Protein AF-0000000080838916 (afdb_homodimer)

Organism: Fusobacterium vincentii (NCBI:txid155615)

Secondary structure (DSSP, 8-state):
-HHHHHHHHHHHHHHS--SS--SS-EEEEE-TT-TTHHHHTT---TTEEEEEE-EEE-TTS-EEESSHHHHHHIIIII-SSSEEEEEESSPPPPGGG-TTHHHHHTSEEE--SHHHHHHHHTT--TT-HHHHHHHHHTHHHHT-HHHHHHHHHH-S-GGG--HHHHHHHHHHHHHT-SSS-HHHHHHHHHH-THHHHHHHHHT-HHHHHHHHHHHH----SSHHHHHHHHHHHHHHHHHT-PPPGGGGGGS-S-HHHHHHHHHHHHHBTTTHHHHHHHHHHHHHHHTHHHHHHTS-HHHHTT--S-THHHHHHHHHHHHHHTSS---HHHHHHHHHHHHHH-S-HHHHHHHHHHHHHHHHHHHHHHH------SSHHHHHHHIIIIIHHHHHHHHHHHHHHHHHTTSTTGGGGHHHHHHHHHIIIIIIIHHHHHHHHHHGGGGGGS-BGGGHIIIIITT--S-EEEEEETT--HHHHHHHHHHHHTSTTEEEEEEEEEE--SS--HHHHHHHTS--SS-EEEETTTTEEEETTEE--SHHHHHHHHHHH-TTEEEEEHHHHHHS-HHHHHHHHTT-SEEEEEE-SHHHHHTSTTTGGGHHHHHHHHHHHHHHHHHHHHHTT--EEEEEES---EE-SSPPPGGGEE--S----SEE-SS-EEESS----TTEEEEEETTEEEEEESSS-EE--SSS-SSEE-SS-SHHHHEEEEEEEEE-S---SSEE--EEEE---SEE-SSEEEEEEEE-S--BTTTTEE-EEEEEEEEETTEE-B--EEEEE--SSTTEEEEEEEEB-S--SEEEEEEEETTT--EEEEEEEEE---S--TT--/-HHHHHHHHHHHHHHS--SS--SS-EEEEE-TT-TTHHHHTT---TTEEEEEE-EEE-TTS-EEESSHHHHHHIIIII-SSSEEEEEESSPPPPGGG-TTHHHHHTSEEE--SHHHHHHHHTT--TT-THHHHHHHHTHHHHT-HHHHHHHHHH-S-GGG--HHHHHHHHHHHHHT-SSS-HHHHHHHHHH-THHHHHHHHHT-HHHHHHHHHHHH----SSHHHHHHHHHHHHHHHHHT-PPPGGGGGGS-S-HHHHHHHHHHHHHBTTTHHHHHHHHHHHHHHHTHHHHHHTS-HHHHTT--S-THHHHHHHHHHHHHHTSS---HHHHHHHHHHHHHH-S-HHHHHHHHHHHHHHHHHHHHHHH------SSHHHHHHHIIIIIHHHHHHHHHHHHHHHHHTTSTTGGGGHHHHHHHHHIIIIIIIHHHHHHHHHHGGGGGGS-BGGGHIIIIITT--S-EEEEEETT--HHHHHHHHHHHHTSTTEEEEEEEEEE--SS--HHHHHHHTS--SS-EEEETTTTEEEETTEE--SHHHHHHHHHHH-TTEEEEEHHHHHHS-HHHHHHHHTT-SEEEEEE-SHHHHHTSTTTGGGHHHHHHHHHHHHHHHHHHHHHTT--EEEEEES---EE-SSPPPGGGEE--S----SEE-SS-EEESS----TTEEEEEETTEEEEEESSS-EE--SSS-SSEE-SS-SHHHHEEEEEEEEE-S-----EE--EEEE---SEE-SSEEEEEEEE-S--BTTTTEE-EEEEEEEEETTEE-B--EEEEE--SSTTEEEEEEEEB-S--SEEEEEEEETTT--EEEEEEEEE---S--TT--

Radius of gyration: 43.69 Å; Cα contacts (8 Å, |Δi|>4): 2806; chains: 2; bounding box: 118×122×121 Å

Solvent-accessible surface area (backbone atoms only — not comparable to full-atom values): 90484 Å² total; per-residue (Å²): 111,69,62,56,53,48,48,50,53,52,52,50,58,65,62,57,77,62,92,61,92,61,81,48,46,44,32,39,29,53,34,56,79,45,83,50,58,75,53,57,80,69,61,79,59,86,83,43,48,78,46,74,57,42,67,46,68,48,100,88,68,48,77,40,72,72,43,57,67,60,47,52,46,37,50,74,64,75,44,65,53,63,26,35,39,40,34,25,59,46,59,81,61,58,73,94,73,30,90,55,44,79,57,52,74,80,36,44,77,44,56,86,41,79,35,44,56,46,39,57,74,59,50,42,50,79,85,47,64,63,58,41,53,51,41,57,71,25,40,70,46,66,69,38,66,69,54,49,54,54,41,51,72,65,52,83,56,40,71,76,56,49,72,67,57,49,53,44,39,53,52,14,54,66,35,65,29,90,50,85,40,72,69,48,27,51,52,33,30,66,70,36,62,67,34,55,57,51,38,48,71,30,71,40,59,64,64,58,40,50,52,46,22,70,74,35,59,42,88,60,93,45,70,67,55,47,52,50,25,40,51,48,33,33,53,27,60,62,50,70,48,78,69,52,82,92,47,41,90,33,52,67,50,45,52,69,60,42,28,52,54,42,49,50,40,58,39,19,75,82,38,19,64,55,52,39,54,52,46,53,61,50,30,64,77,66,48,46,66,61,59,57,69,70,48,52,68,89,44,46,62,59,54,48,79,49,73,62,42,58,57,53,51,52,52,52,51,49,54,44,69,72,45,89,82,70,64,55,70,62,50,51,50,51,44,50,48,40,71,69,54,44,78,54,44,89,80,44,44,44,58,45,48,23,48,50,26,47,46,54,45,52,54,46,60,77,67,63,71,89,74,90,66,92,44,48,67,58,49,51,48,46,33,78,72,51,54,39,54,56,55,40,32,53,44,48,24,50,43,22,41,69,72,37,38,65,39,93,68,32,70,71,45,51,66,56,50,53,52,51,51,49,42,49,50,58,72,39,46,40,51,52,28,44,57,48,52,75,31,52,89,54,55,82,77,47,58,51,37,63,47,40,28,69,73,58,52,70,76,50,88,58,48,34,36,37,38,36,30,39,41,33,29,35,45,57,43,50,51,39,52,58,56,50,65,70,41,82,41,50,73,46,75,48,78,50,68,28,33,45,64,81,58,13,30,65,61,54,24,57,44,27,54,44,72,68,90,80,42,76,51,73,36,77,64,78,58,44,39,27,44,68,82,39,55,42,69,58,60,69,37,38,24,52,51,40,28,73,76,38,70,43,33,43,49,44,43,43,67,66,53,66,70,35,41,48,68,55,44,49,58,66,51,56,86,44,41,39,37,38,34,43,35,67,45,26,44,69,32,17,65,28,52,92,38,27,87,44,29,52,55,24,47,52,49,42,36,52,50,51,51,50,48,51,51,50,40,36,75,70,68,44,34,36,36,37,40,35,38,28,18,12,40,46,76,51,90,61,81,73,52,74,89,38,48,41,82,73,83,75,85,75,55,69,31,74,44,44,22,32,33,32,31,77,55,92,63,90,48,91,70,41,44,63,44,81,49,88,87,31,21,35,38,24,50,31,46,90,48,32,38,79,46,90,73,67,52,72,38,34,45,53,22,26,74,42,65,48,13,24,36,19,24,38,32,43,42,30,37,41,79,56,71,47,65,82,32,57,41,50,58,39,72,46,87,80,63,85,52,43,56,50,50,65,36,76,43,37,30,26,28,51,44,30,35,28,81,86,73,28,23,36,57,30,51,29,34,36,35,33,21,53,84,92,42,73,33,33,51,76,46,76,44,77,47,56,48,68,45,60,58,37,73,48,75,49,74,39,42,55,56,81,92,56,62,52,36,27,41,35,32,24,31,62,84,79,62,42,76,68,34,74,47,79,29,46,34,54,58,53,73,76,61,79,54,89,107,112,69,61,57,52,49,48,51,53,52,53,51,59,66,62,58,79,64,93,60,93,61,83,48,48,43,31,38,30,54,33,56,80,45,81,50,60,74,52,56,80,69,61,80,58,85,83,41,47,77,46,73,59,42,66,47,68,48,100,86,68,49,78,40,71,71,41,56,66,60,49,50,45,36,50,72,64,74,44,65,52,64,26,35,38,38,35,25,59,46,61,82,62,57,73,94,74,31,91,55,45,78,58,51,74,80,36,44,77,43,53,88,40,81,35,44,54,46,39,57,73,58,49,40,52,80,84,49,64,63,59,41,52,53,41,56,72,25,40,69,46,66,70,39,66,69,55,48,53,53,41,50,71,65,52,83,57,39,71,77,56,50,73,67,58,48,53,45,39,53,51,14,54,66,35,65,30,92,50,84,42,70,69,47,26,50,50,32,31,65,71,37,62,66,34,55,57,49,37,47,71,30,70,40,60,63,63,59,40,51,51,46,23,72,75,36,59,42,88,60,92,44,71,65,54,48,51,49,25,39,52,48,33,32,54,27,61,62,50,70,47,79,68,51,81,94,47,40,88,32,52,66,51,45,52,68,63,41,29,52,53,42,50,51,39,57,38,20,73,82,38,20,66,56,53,38,55,52,47,53,59,51,31,64,77,67,47,47,65,60,60,56,71,69,46,53,68,89,43,46,62,60,54,48,80,48,72,63,41,57,58,52,50,52,52,51,52,47,55,45,70,72,45,88,80,72,65,55,69,62,51,50,50,51,43,51,49,40,71,70,54,44,78,55,43,90,80,42,43,44,58,45,47,23,49,49,25,48,46,55,45,51,54,47,60,76,67,64,74,87,71,91,64,91,45,47,66,56,50,52,49,44,34,78,73,51,54,38,54,57,55,41,30,53,42,47,24,48,42,23,40,67,73,38,38,66,39,93,68,32,71,72,44,50,66,58,51,52,52,50,51,49,40,48,50,59,70,38,47,38,51,51,28,45,56,47,55,75,33,53,88,54,55,82,78,48,58,51,37,63,45,40,30,69,73,59,52,71,75,50,88,57,48,35,37,37,37,36,30,38,42,32,28,36,44,56,43,50,52,37,52,57,57,51,64,71,42,81,40,48,73,47,75,48,77,50,69,28,33,43,64,81,58,14,30,64,59,54,26,55,43,27,53,43,71,69,92,80,42,76,50,74,36,77,64,79,59,45,39,28,44,70,80,39,58,43,70,58,60,70,37,38,25,51,50,40,29,72,76,38,71,42,33,44,51,45,45,42,67,65,52,66,70,35,40,45,68,55,45,50,57,65,51,57,87,44,40,40,37,39,33,42,36,67,46,26,44,70,33,17,63,29,51,92,37,27,89,43,29,51,55,24,47,53,50,42,38,52,51,51,50,51,48,52,51,51,40,38,74,70,68,45,35,38,36,38,38,36,39,28,17,12,40,47,74,51,90,62,80,72,53,73,88,38,49,40,80,73,82,74,84,77,56,69,31,73,46,45,22,30,34,32,31,77,55,92,62,91,48,91,71,41,46,64,43,82,49,90,87,32,20,35,38,23,51,32,46,90,46,32,37,76,46,89,76,67,52,72,37,36,46,50,22,26,74,42,65,49,12,24,35,17,25,38,32,42,42,29,37,40,78,52,75,46,65,80,32,57,41,49,60,41,75,46,86,79,62,86,52,41,54,54,54,68,36,76,46,38,31,26,28,51,45,30,37,26,81,87,72,27,22,36,58,32,52,31,34,36,37,34,20,52,82,95,41,76,32,33,50,78,48,77,45,77,47,57,49,70,44,61,58,37,75,47,74,50,73,39,43,56,56,79,92,58,64,53,37,28,40,35,31,23,31,62,84,77,63,43,74,69,35,73,49,79,29,45,37,53,59,55,76,75,60,81,68,86,114

Structure (mmCIF, N/CA/C/O backbone):
data_AF-0000000080838916-model_v1
#
loop_
_entity.id
_entity.type
_entity.pdbx_description
1 polymer 'BREX-1 system phosphatase PglZ type A'
#
loop_
_atom_site.group_PDB
_atom_site.id
_atom_site.type_symbol
_atom_site.label_atom_id
_atom_site.label_alt_id
_atom_site.label_comp_id
_atom_site.label_asym_id
_atom_site.label_entity_id
_atom_site.label_seq_id
_atom_site.pdbx_PDB_ins_code
_atom_site.Cartn_x
_atom_site.Cartn_y
_atom_site.Cartn_z
_atom_site.occupancy
_atom_site.B_iso_or_equiv
_atom_site.auth_seq_id
_atom_site.auth_comp_id
_atom_site.auth_asym_id
_atom_site.auth_atom_id
_atom_site.pdbx_PDB_model_num
ATOM 1 N N . MET A 1 1 ? -43.062 24 34.812 1 48.44 1 MET A N 1
ATOM 2 C CA . MET A 1 1 ? -41.656 23.812 34.625 1 48.44 1 MET A CA 1
ATOM 3 C C . MET A 1 1 ? -41.031 25 33.875 1 48.44 1 MET A C 1
ATOM 5 O O . MET A 1 1 ? -40 25.516 34.281 1 48.44 1 MET A O 1
ATOM 9 N N . GLU A 1 2 ? -41.781 25.438 32.938 1 58.47 2 GLU A N 1
ATOM 10 C CA . GLU A 1 2 ? -41.281 26.547 32.125 1 58.47 2 GLU A CA 1
ATOM 11 C C . GLU A 1 2 ? -41.344 27.859 32.906 1 58.47 2 GLU A C 1
ATOM 13 O O . GLU A 1 2 ? -40.406 28.656 32.844 1 58.47 2 GLU A O 1
ATOM 18 N N . ILE A 1 3 ? -42.344 27.953 33.688 1 66.38 3 ILE A N 1
ATOM 19 C CA . ILE A 1 3 ? -42.594 29.172 34.438 1 66.38 3 ILE A CA 1
ATOM 20 C C . ILE A 1 3 ? -41.562 29.297 35.562 1 66.38 3 ILE A C 1
ATOM 22 O O . ILE A 1 3 ? -41.094 30.391 35.844 1 66.38 3 ILE A O 1
ATOM 26 N N . ASP A 1 4 ? -41.25 28.219 36.094 1 69.19 4 ASP A N 1
ATOM 27 C CA . ASP A 1 4 ? -40.312 28.234 37.219 1 69.19 4 ASP A CA 1
ATOM 28 C C . ASP A 1 4 ? -38.906 28.625 36.75 1 69.19 4 ASP A C 1
ATOM 30 O O . ASP A 1 4 ? -38.219 29.375 37.438 1 69.19 4 ASP A O 1
ATOM 34 N N . LYS A 1 5 ? -38.594 28.172 35.562 1 69.5 5 LYS A N 1
ATOM 35 C CA . LYS A 1 5 ? -37.281 28.516 35.031 1 69.5 5 LYS A CA 1
ATOM 36 C C . LYS A 1 5 ? -37.219 30 34.656 1 69.5 5 LYS A C 1
ATOM 38 O O . LYS A 1 5 ? -36.188 30.641 34.906 1 69.5 5 LYS A O 1
ATOM 43 N N . ILE A 1 6 ? -38.344 30.453 34.156 1 71.25 6 ILE A N 1
ATOM 44 C CA . ILE A 1 6 ? -38.438 31.875 33.812 1 71.25 6 ILE A CA 1
ATOM 45 C C . ILE A 1 6 ? -38.375 32.719 35.094 1 71.25 6 ILE A C 1
ATOM 47 O O . ILE A 1 6 ? -37.656 33.719 35.125 1 71.25 6 ILE A O 1
ATOM 51 N N . LYS A 1 7 ? -39.031 32.25 36.062 1 76.88 7 LYS A N 1
ATOM 52 C CA . LYS A 1 7 ? -39.031 32.938 37.375 1 76.88 7 LYS A CA 1
ATOM 53 C C . LYS A 1 7 ? -37.625 32.969 37.969 1 76.88 7 LYS A C 1
ATOM 55 O O . LYS A 1 7 ? -37.188 34.031 38.406 1 76.88 7 LYS A O 1
ATOM 60 N N . GLU A 1 8 ? -37 31.938 37.844 1 73.81 8 GLU A N 1
ATOM 61 C CA . GLU A 1 8 ? -35.656 31.875 38.406 1 73.81 8 GLU A CA 1
ATOM 62 C C . GLU A 1 8 ? -34.719 32.812 37.625 1 73.81 8 GLU A C 1
ATOM 64 O O . GLU A 1 8 ? -33.875 33.469 38.219 1 73.81 8 GLU A O 1
ATOM 69 N N . MET A 1 9 ? -34.875 32.875 36.375 1 71 9 MET A N 1
ATOM 70 C CA . MET A 1 9 ? -34.031 33.688 35.5 1 71 9 MET A CA 1
ATOM 71 C C . MET A 1 9 ? -34.25 35.188 35.812 1 71 9 MET A C 1
ATOM 73 O O . MET A 1 9 ? -33.312 35.969 35.875 1 71 9 MET A O 1
ATOM 77 N N . LEU A 1 10 ? -35.5 35.438 35.969 1 76.62 10 LEU A N 1
ATOM 78 C CA . LEU A 1 10 ? -35.875 36.812 36.219 1 76.62 10 LEU A CA 1
ATOM 79 C C . LEU A 1 10 ? -35.406 37.25 37.625 1 76.62 10 LEU A C 1
ATOM 81 O O . LEU A 1 10 ? -34.812 38.312 37.781 1 76.62 10 LEU A O 1
ATOM 85 N N . GLU A 1 11 ? -35.562 36.438 38.594 1 78.06 11 GLU A N 1
ATOM 86 C CA . GLU A 1 11 ? -35.156 36.781 39.969 1 78.06 11 GLU A CA 1
ATOM 87 C C . GLU A 1 11 ? -33.656 36.906 40.062 1 78.06 11 GLU A C 1
ATOM 89 O O . GLU A 1 11 ? -33.156 37.812 40.781 1 78.06 11 GLU A O 1
ATOM 94 N N . TYR A 1 12 ? -32.938 36.094 39.312 1 74.31 12 TYR A N 1
ATOM 95 C CA . TYR A 1 12 ? -31.5 36.219 39.312 1 74.31 12 TYR A CA 1
ATOM 96 C C . TYR A 1 12 ? -31.062 37.562 38.75 1 74.31 12 TYR A C 1
ATOM 98 O O . TYR A 1 12 ? -30.141 38.188 39.281 1 74.31 12 TYR A O 1
ATOM 106 N N . ARG A 1 13 ? -31.75 38.031 37.719 1 71.69 13 ARG A N 1
ATOM 107 C CA . ARG A 1 13 ? -31.406 39.281 37.094 1 71.69 13 ARG A CA 1
ATOM 108 C C . ARG A 1 13 ? -31.672 40.469 38.031 1 71.69 13 ARG A C 1
ATOM 110 O O . ARG A 1 13 ? -30.922 41.438 38.031 1 71.69 13 ARG A O 1
ATOM 117 N N . PHE A 1 14 ? -32.594 40.281 38.781 1 77.12 14 PHE A N 1
ATOM 118 C CA . PHE A 1 14 ? -32.969 41.375 39.656 1 77.12 14 PHE A CA 1
ATOM 119 C C . PHE A 1 14 ? -32.062 41.406 40.906 1 77.12 14 PHE A C 1
ATOM 121 O O . PHE A 1 14 ? -31.922 42.438 41.531 1 77.12 14 PHE A O 1
ATOM 128 N N . ILE A 1 15 ? -31.375 40.312 41.125 1 69.88 15 ILE A N 1
ATOM 129 C CA . ILE A 1 15 ? -30.469 40.25 42.25 1 69.88 15 ILE A CA 1
ATOM 130 C C . ILE A 1 15 ? -29.078 40.75 41.844 1 69.88 15 ILE A C 1
ATOM 132 O O . ILE A 1 15 ? -28.328 41.281 42.656 1 69.88 15 ILE A O 1
ATOM 136 N N . LEU A 1 16 ? -28.672 40.594 40.625 1 59.84 16 LEU A N 1
ATOM 137 C CA . LEU A 1 16 ? -27.344 40.938 40.156 1 59.84 16 LEU A CA 1
ATOM 138 C C . LEU A 1 16 ? -27.094 42.438 40.281 1 59.84 16 LEU A C 1
ATOM 140 O O . LEU A 1 16 ? -27.969 43.25 39.969 1 59.84 16 LEU A O 1
ATOM 144 N N . THR A 1 17 ? -26.234 42.875 41.188 1 51.31 17 THR A N 1
ATOM 145 C CA . THR A 1 17 ? -25.797 44.25 41.5 1 51.31 17 THR A CA 1
ATOM 146 C C . THR A 1 17 ? -25.125 44.906 40.312 1 51.31 17 THR A C 1
ATOM 148 O O . THR A 1 17 ? -24.172 44.375 39.75 1 51.31 17 THR A O 1
ATOM 151 N N . THR A 1 18 ? -25.797 45.781 39.562 1 48.81 18 THR A N 1
ATOM 152 C CA . THR A 1 18 ? -25.188 46.531 38.469 1 48.81 18 THR A CA 1
ATOM 153 C C . THR A 1 18 ? -23.984 47.312 38.969 1 48.81 18 THR A C 1
ATOM 155 O O . THR A 1 18 ? -23.891 47.656 40.156 1 48.81 18 THR A O 1
ATOM 158 N N . GLU A 1 19 ? -22.906 47.438 38.219 1 47.34 19 GLU A N 1
ATOM 159 C CA . GLU A 1 19 ? -21.688 48.188 38.531 1 47.34 19 GLU A CA 1
ATOM 160 C C . GLU A 1 19 ? -22.031 49.594 39.062 1 47.34 19 GLU A C 1
ATOM 162 O O . GLU A 1 19 ? -21.312 50.094 39.938 1 47.34 19 GLU A O 1
ATOM 167 N N . LEU A 1 20 ? -22.938 50.344 38.438 1 50.44 20 LEU A N 1
ATOM 168 C CA . LEU A 1 20 ? -23.297 51.656 38.906 1 50.44 20 LEU A CA 1
ATOM 169 C C . LEU A 1 20 ? -24.406 51.594 39.969 1 50.44 20 LEU A C 1
ATOM 171 O O . LEU A 1 20 ? -25.328 50.781 39.844 1 50.44 20 LEU A O 1
ATOM 175 N N . PRO A 1 21 ? -24.188 52.188 41.094 1 50.59 21 PRO A N 1
ATOM 176 C CA . PRO A 1 21 ? -25.172 52.219 42.188 1 50.59 21 PRO A CA 1
ATOM 177 C C . PRO A 1 21 ? -26.578 52.531 41.688 1 50.59 21 PRO A C 1
ATOM 179 O O . PRO A 1 21 ? -26.812 53.562 41.094 1 50.59 21 PRO A O 1
ATOM 182 N N . GLN A 1 22 ? -27.312 51.562 41.312 1 59.34 22 GLN A N 1
ATOM 183 C CA . GLN A 1 22 ? -28.672 51.844 40.875 1 59.34 22 GLN A CA 1
ATOM 184 C C . GLN A 1 22 ? -29.672 51.562 42 1 59.34 22 GLN A C 1
ATOM 186 O O . GLN A 1 22 ? -29.547 50.562 42.719 1 59.34 22 GLN A O 1
ATOM 191 N N . LYS A 1 23 ? -30.484 52.5 42.531 1 66.38 23 LYS A N 1
ATOM 192 C CA . LYS A 1 23 ? -31.5 52.469 43.562 1 66.38 23 LYS A CA 1
ATOM 193 C C . LYS A 1 23 ? -32.531 51.375 43.281 1 66.38 23 LYS A C 1
ATOM 195 O O . LYS A 1 23 ? -33.094 50.812 44.219 1 66.38 23 LYS A O 1
ATOM 200 N N . ARG A 1 24 ? -32.844 50.969 42.125 1 78.44 24 ARG A N 1
ATOM 201 C CA . ARG A 1 24 ? -33.844 49.969 41.75 1 78.44 24 ARG A CA 1
ATOM 202 C C . ARG A 1 24 ? -33.5 49.344 40.406 1 78.44 24 ARG A C 1
ATOM 204 O O . ARG A 1 24 ? -32.656 49.844 39.656 1 78.44 24 ARG A O 1
ATOM 211 N N . HIS A 1 25 ? -34.094 48.062 40.094 1 81.25 25 HIS A N 1
ATOM 212 C CA . HIS A 1 25 ? -33.938 47.375 38.844 1 81.25 25 HIS A CA 1
ATOM 213 C C . HIS A 1 25 ? -35.219 47.375 38.031 1 81.25 25 HIS A C 1
ATOM 215 O O . HIS A 1 25 ? -36.281 47.062 38.594 1 81.25 25 HIS A O 1
ATOM 221 N N . ILE A 1 26 ? -35.156 47.906 36.812 1 86.06 26 ILE A N 1
ATOM 222 C CA . ILE A 1 26 ? -36.25 47.781 35.906 1 86.06 26 ILE A CA 1
ATOM 223 C C . ILE A 1 26 ? -35.875 46.906 34.719 1 86.06 26 ILE A C 1
ATOM 225 O O . ILE A 1 26 ? -34.844 47.125 34.062 1 86.06 26 ILE A O 1
ATOM 229 N N . ILE A 1 27 ? -36.625 45.844 34.469 1 83.75 27 ILE A N 1
ATOM 230 C CA . ILE A 1 27 ? -36.375 44.906 33.375 1 83.75 27 ILE A CA 1
ATOM 231 C C . ILE A 1 27 ? -37.531 44.938 32.375 1 83.75 27 ILE A C 1
ATOM 233 O O . ILE A 1 27 ? -38.688 44.812 32.781 1 83.75 27 ILE A O 1
ATOM 237 N N . PHE A 1 28 ? -37.25 45.156 31.125 1 84.5 28 PHE A N 1
ATOM 238 C CA . PHE A 1 28 ? -38.25 45.094 30.062 1 84.5 28 PHE A CA 1
ATOM 239 C C . PHE A 1 28 ? -38.25 43.719 29.422 1 84.5 28 PHE A C 1
ATOM 241 O O . PHE A 1 28 ? -37.219 43.156 29.094 1 84.5 28 PHE A O 1
ATOM 248 N N . TRP A 1 29 ? -39.375 43.031 29.25 1 81.56 29 TRP A N 1
ATOM 249 C CA . TRP A 1 29 ? -39.594 41.75 28.609 1 81.56 29 TRP A CA 1
ATOM 250 C C . TRP A 1 29 ? -40.562 41.906 27.453 1 81.56 29 TRP A C 1
ATOM 252 O O . TRP A 1 29 ? -41.781 42 27.656 1 81.56 29 TRP A O 1
ATOM 262 N N . TYR A 1 30 ? -40 42.031 26.203 1 78.12 30 TYR A N 1
ATOM 263 C CA . TYR A 1 30 ? -40.844 42.094 25 1 78.12 30 TYR A CA 1
ATOM 264 C C . TYR A 1 30 ? -41.062 40.688 24.438 1 78.12 30 TYR A C 1
ATOM 266 O O . TYR A 1 30 ? -40.156 40.094 23.844 1 78.12 30 TYR A O 1
ATOM 274 N N . ASP A 1 31 ? -42.156 40.125 24.578 1 72.44 31 ASP A N 1
ATOM 275 C CA . ASP A 1 31 ? -42.562 38.812 24.125 1 72.44 31 ASP A CA 1
ATOM 276 C C . ASP A 1 31 ? -43.219 38.906 22.734 1 72.44 31 ASP A C 1
ATOM 278 O O . ASP A 1 31 ? -44.406 38.656 22.609 1 72.44 31 ASP A O 1
ATOM 282 N N . SER A 1 32 ? -42.344 39.219 21.75 1 69.31 32 SER A N 1
ATOM 283 C CA . SER A 1 32 ? -42.844 39.562 20.406 1 69.31 32 SER A CA 1
ATOM 284 C C . SER A 1 32 ? -43.656 38.406 19.828 1 69.31 32 SER A C 1
ATOM 286 O O . SER A 1 32 ? -44.562 38.625 19.031 1 69.31 32 SER A O 1
ATOM 288 N N . LYS A 1 33 ? -43.438 37.188 20.203 1 67.94 33 LYS A N 1
ATOM 289 C CA . LYS A 1 33 ? -44.125 36 19.672 1 67.94 33 LYS A CA 1
ATOM 290 C C . LYS A 1 33 ? -45.25 35.562 20.609 1 67.94 33 LYS A C 1
ATOM 292 O O . LYS A 1 33 ? -45.875 34.531 20.375 1 67.94 33 LYS A O 1
ATOM 297 N N . LYS A 1 34 ? -45.5 36.219 21.641 1 70.25 34 LYS A N 1
ATOM 298 C CA . LYS A 1 34 ? -46.562 36 22.609 1 70.25 34 LYS A CA 1
ATOM 299 C C . LYS A 1 34 ? -46.5 34.594 23.203 1 70.25 34 LYS A C 1
ATOM 301 O O . LYS A 1 34 ? -47.531 33.969 23.422 1 70.25 34 LYS A O 1
ATOM 306 N N . GLU A 1 35 ? -45.281 34.156 23.312 1 68.56 35 GLU A N 1
ATOM 307 C CA . GLU A 1 35 ? -45.094 32.781 23.766 1 68.56 35 GLU A CA 1
ATOM 308 C C . GLU A 1 35 ? -45.375 32.656 25.266 1 68.56 35 GLU A C 1
ATOM 310 O O . GLU A 1 35 ? -45.75 31.578 25.734 1 68.56 35 GLU A O 1
ATOM 315 N N . PHE A 1 36 ? -45.375 33.812 25.953 1 71.25 36 PHE A N 1
ATOM 316 C CA . PHE A 1 36 ? -45.5 33.719 27.391 1 71.25 36 PHE A CA 1
ATOM 317 C C . PHE A 1 36 ? -46.625 34.594 27.906 1 71.25 36 PHE A C 1
ATOM 319 O O . PHE A 1 36 ? -46.656 34.969 29.094 1 71.25 36 PHE A O 1
ATOM 326 N N . LYS A 1 37 ? -47.531 34.875 27.078 1 74.75 37 LYS A N 1
ATOM 327 C CA . LYS A 1 37 ? -48.625 35.75 27.391 1 74.75 37 LYS A CA 1
ATOM 328 C C . LYS A 1 37 ? -49.438 35.25 28.578 1 74.75 37 LYS A C 1
ATOM 330 O O . LYS A 1 37 ? -49.781 36 29.484 1 74.75 37 LYS A O 1
ATOM 335 N N . ASP A 1 38 ? -49.625 34 28.562 1 73.88 38 ASP A N 1
ATOM 336 C CA . ASP A 1 38 ? -50.469 33.375 29.609 1 73.88 38 ASP A CA 1
ATOM 337 C C . ASP A 1 38 ? -49.656 33.188 30.891 1 73.88 38 ASP A C 1
ATOM 339 O O . ASP A 1 38 ? -50.219 33.219 32 1 73.88 38 ASP A O 1
ATOM 343 N N . LEU A 1 39 ? -48.406 33.125 30.766 1 74.19 39 LEU A N 1
ATOM 344 C CA . LEU A 1 39 ? -47.531 32.812 31.891 1 74.19 39 LEU A CA 1
ATOM 345 C C . LEU A 1 39 ? -47.281 34.062 32.719 1 74.19 39 LEU A C 1
ATOM 347 O O . LEU A 1 39 ? -47.094 33.969 33.938 1 74.19 39 LEU A O 1
ATOM 351 N N . ILE A 1 40 ? -47.469 35.188 32.125 1 78.25 40 ILE A N 1
ATOM 352 C CA . ILE A 1 40 ? -47.125 36.438 32.781 1 78.25 40 ILE A CA 1
ATOM 353 C C . ILE A 1 40 ? -48.125 36.719 33.906 1 78.25 40 ILE A C 1
ATOM 355 O O . ILE A 1 40 ? -47.781 37.281 34.938 1 78.25 40 ILE A O 1
ATOM 359 N N . ASP A 1 41 ? -49.344 36.281 33.688 1 78.25 41 ASP A N 1
ATOM 360 C CA . ASP A 1 41 ? -50.406 36.531 34.656 1 78.25 41 ASP A CA 1
ATOM 361 C C . ASP A 1 41 ? -50.188 35.656 35.906 1 78.25 41 ASP A C 1
ATOM 363 O O . ASP A 1 41 ? -50.656 36 37 1 78.25 41 ASP A O 1
ATOM 367 N N . GLU A 1 42 ? -49.438 34.656 35.75 1 77.94 42 GLU A N 1
ATOM 368 C CA . GLU A 1 42 ? -49.188 33.75 36.844 1 77.94 42 GLU A CA 1
ATOM 369 C C . GLU A 1 42 ? -47.812 33.969 37.438 1 77.94 42 GLU A C 1
ATOM 371 O O . GLU A 1 42 ? -47.469 33.344 38.469 1 77.94 42 GLU A O 1
ATOM 376 N N . LEU A 1 43 ? -47.062 34.781 36.875 1 79.38 43 LEU A N 1
ATOM 377 C CA . LEU A 1 43 ? -45.688 35 37.281 1 79.38 43 LEU A CA 1
ATOM 378 C C . LEU A 1 43 ? -45.625 35.844 38.531 1 79.38 43 LEU A C 1
ATOM 380 O O . LEU A 1 43 ? -46.156 36.969 38.562 1 79.38 43 LEU A O 1
ATOM 384 N N . ASN A 1 44 ? -45.156 35.312 39.656 1 82 44 ASN A N 1
ATOM 385 C CA . ASN A 1 44 ? -44.938 36.031 40.906 1 82 44 ASN A CA 1
ATOM 386 C C . ASN A 1 44 ? -43.469 36.125 41.281 1 82 44 ASN A C 1
ATOM 388 O O . ASN A 1 44 ? -42.812 35.094 41.469 1 82 44 ASN A O 1
ATOM 392 N N . LEU A 1 45 ? -42.875 37.312 41.25 1 83.69 45 LEU A N 1
ATOM 393 C CA . LEU A 1 45 ? -41.438 37.531 41.531 1 83.69 45 LEU A CA 1
ATOM 394 C C . LEU A 1 45 ? -41.25 38.125 42.938 1 83.69 45 LEU A C 1
ATOM 396 O O . LEU A 1 45 ? -42.094 38.906 43.375 1 83.69 45 LEU A O 1
ATOM 400 N N . ASN A 1 46 ? -40.25 37.75 43.562 1 81.94 46 ASN A N 1
ATOM 401 C CA . ASN A 1 46 ? -39.938 38.281 44.906 1 81.94 46 ASN A CA 1
ATOM 402 C C . ASN A 1 46 ? -39.469 39.719 44.812 1 81.94 46 ASN A C 1
ATOM 404 O O . ASN A 1 46 ? -38.469 40.031 44.156 1 81.94 46 ASN A O 1
ATOM 408 N N . ASP A 1 47 ? -40.062 40.625 45.5 1 82.25 47 ASP A N 1
ATOM 409 C CA . ASP A 1 47 ? -39.719 42.031 45.656 1 82.25 47 ASP A CA 1
ATOM 410 C C . ASP A 1 47 ? -39.656 42.75 44.281 1 82.25 47 ASP A C 1
ATOM 412 O O . ASP A 1 47 ? -38.812 43.625 44.062 1 82.25 47 ASP A O 1
ATOM 416 N N . VAL A 1 48 ? -40.469 42.281 43.281 1 89 48 VAL A N 1
ATOM 417 C CA . VAL A 1 48 ? -40.562 42.875 41.969 1 89 48 VAL A CA 1
ATOM 418 C C . VAL A 1 48 ? -42 43.094 41.562 1 89 48 VAL A C 1
ATOM 420 O O . VAL A 1 48 ? -42.844 42.188 41.75 1 89 48 VAL A O 1
ATOM 423 N N . LYS A 1 49 ? -42.375 44.188 41.219 1 89.81 49 LYS A N 1
ATOM 424 C CA . LYS A 1 49 ? -43.719 44.5 40.719 1 89.81 49 LYS A CA 1
ATOM 425 C C . LYS A 1 49 ? -43.781 44.312 39.188 1 89.81 49 LYS A C 1
ATOM 427 O O . LYS A 1 49 ? -42.812 44.625 38.5 1 89.81 49 LYS A O 1
ATOM 432 N N . ILE A 1 50 ? -44.875 43.812 38.656 1 89.81 50 ILE A N 1
ATOM 433 C CA . ILE A 1 50 ? -45 43.562 37.219 1 89.81 50 ILE A CA 1
ATOM 434 C C . ILE A 1 50 ? -46 44.5 36.594 1 89.81 50 ILE A C 1
ATOM 436 O O . ILE A 1 50 ? -47.125 44.688 37.094 1 89.81 50 ILE A O 1
ATOM 440 N N . ILE A 1 51 ? -45.594 45.156 35.562 1 90.12 51 ILE A N 1
ATOM 441 C CA . ILE A 1 51 ? -46.5 46 34.781 1 90.12 51 ILE A CA 1
ATOM 442 C C . ILE A 1 51 ? -46.656 45.375 33.375 1 90.12 51 ILE A C 1
ATOM 444 O O . ILE A 1 51 ? -45.656 45.094 32.719 1 90.12 51 ILE A O 1
ATOM 448 N N . LYS A 1 52 ? -47.781 45.125 32.969 1 88.06 52 LYS A N 1
ATOM 449 C CA . LYS A 1 52 ? -48.094 44.656 31.609 1 88.06 52 LYS A CA 1
ATOM 450 C C . LYS A 1 52 ? -48.531 45.812 30.719 1 88.06 52 LYS A C 1
ATOM 452 O O . LYS A 1 52 ? -49.469 46.531 31.031 1 88.06 52 LYS A O 1
ATOM 457 N N . LEU A 1 53 ? -47.781 45.906 29.625 1 86.88 53 LEU A N 1
ATOM 458 C CA . LEU A 1 53 ? -48.188 46.938 28.672 1 86.88 53 LEU A CA 1
ATOM 459 C C . LEU A 1 53 ? -49.344 46.469 27.812 1 86.88 53 LEU A C 1
ATOM 461 O O . LEU A 1 53 ? -49.344 45.344 27.344 1 86.88 53 LEU A O 1
ATOM 465 N N . THR A 1 54 ? -50.344 47.219 27.781 1 81 54 THR A N 1
ATOM 466 C CA . THR A 1 54 ? -51.562 46.844 27.047 1 81 54 THR A CA 1
ATOM 467 C C . THR A 1 54 ? -51.781 47.781 25.875 1 81 54 THR A C 1
ATOM 469 O O . THR A 1 54 ? -51.406 48.938 25.922 1 81 54 THR A O 1
ATOM 472 N N . LYS A 1 55 ? -52.188 47.219 24.75 1 78.06 55 LYS A N 1
ATOM 473 C CA . LYS A 1 55 ? -52.562 48 23.578 1 78.06 55 LYS A CA 1
ATOM 474 C C . LYS A 1 55 ? -54.062 47.875 23.328 1 78.06 55 LYS A C 1
ATOM 476 O O . LYS A 1 55 ? -54.688 46.875 23.641 1 78.06 55 LYS A O 1
ATOM 481 N N . SER A 1 56 ? -54.75 48.938 23.047 1 76 56 SER A N 1
ATOM 482 C CA . SER A 1 56 ? -56.125 48.938 22.531 1 76 56 SER A CA 1
ATOM 483 C C . SER A 1 56 ? -56.219 49.656 21.188 1 76 56 SER A C 1
ATOM 485 O O . SER A 1 56 ? -55.312 50.406 20.828 1 76 56 SER A O 1
ATOM 487 N N . VAL A 1 57 ? -57.219 49.312 20.234 1 72.25 57 VAL A N 1
ATOM 488 C CA . VAL A 1 57 ? -57.406 49.875 18.922 1 72.25 57 VAL A CA 1
ATOM 489 C C . VAL A 1 57 ? -58.062 51.25 19.047 1 72.25 57 VAL A C 1
ATOM 491 O O . VAL A 1 57 ? -59.062 51.438 19.766 1 72.25 57 VAL A O 1
ATOM 494 N N . ASP A 1 58 ? -57.406 52.281 18.562 1 62.69 58 ASP A N 1
ATOM 495 C CA . ASP A 1 58 ? -57.969 53.625 18.578 1 62.69 58 ASP A CA 1
ATOM 496 C C . ASP A 1 58 ? -59.094 53.719 17.547 1 62.69 58 ASP A C 1
ATOM 498 O O . ASP A 1 58 ? -59.406 52.75 16.844 1 62.69 58 ASP A O 1
ATOM 502 N N . LYS A 1 59 ? -59.969 54.969 17.391 1 70.38 59 LYS A N 1
ATOM 503 C CA . LYS A 1 59 ? -61.094 55.188 16.484 1 70.38 59 LYS A CA 1
ATOM 504 C C . LYS A 1 59 ? -60.625 55.062 15.023 1 70.38 59 LYS A C 1
ATOM 506 O O . LYS A 1 59 ? -61.469 54.812 14.141 1 70.38 59 LYS A O 1
ATOM 511 N N . LYS A 1 60 ? -59.5 55.156 14.633 1 72.69 60 LYS A N 1
ATOM 512 C CA . LYS A 1 60 ? -58.938 55.062 13.289 1 72.69 60 LYS A CA 1
ATOM 513 C C . LYS A 1 60 ? -58.438 53.656 12.992 1 72.69 60 LYS A C 1
ATOM 515 O O . LYS A 1 60 ? -57.875 53.406 11.938 1 72.69 60 LYS A O 1
ATOM 520 N N . GLY A 1 61 ? -58.344 52.625 13.961 1 68.88 61 GLY A N 1
ATOM 521 C CA . GLY A 1 61 ? -58.031 51.25 13.766 1 68.88 61 GLY A CA 1
ATOM 522 C C . GLY A 1 61 ? -56.594 50.906 14.117 1 68.88 61 GLY A C 1
ATOM 523 O O . GLY A 1 61 ? -56.125 49.781 13.836 1 68.88 61 GLY A O 1
ATOM 524 N N . GLU A 1 62 ? -55.875 51.75 14.633 1 67.19 62 GLU A N 1
ATOM 525 C CA . GLU A 1 62 ? -54.469 51.5 14.906 1 67.19 62 GLU A CA 1
ATOM 526 C C . GLU A 1 62 ? -54.25 51.031 16.344 1 67.19 62 GLU A C 1
ATOM 528 O O . GLU A 1 62 ? -54.906 51.531 17.266 1 67.19 62 GLU A O 1
ATOM 533 N N . ALA A 1 63 ? -53.469 50.062 16.609 1 68.81 63 ALA A N 1
ATOM 534 C CA . ALA A 1 63 ? -53.156 49.562 17.938 1 68.81 63 ALA A CA 1
ATOM 535 C C . ALA A 1 63 ? -52.219 50.5 18.672 1 68.81 63 ALA A C 1
ATOM 537 O O . ALA A 1 63 ? -51.062 50.719 18.25 1 68.81 63 ALA A O 1
ATOM 538 N N . ILE A 1 64 ? -52.625 51.188 19.766 1 70.88 64 ILE A N 1
ATOM 539 C CA . ILE A 1 64 ? -51.812 52.094 20.547 1 70.88 64 ILE A CA 1
ATOM 540 C C . ILE A 1 64 ? -51.719 51.625 21.984 1 70.88 64 ILE A C 1
ATOM 542 O O . ILE A 1 64 ? -52.688 51.094 22.531 1 70.88 64 ILE A O 1
ATOM 546 N N . TYR A 1 65 ? -50.5 51.75 22.656 1 74.69 65 TYR A N 1
ATOM 547 C CA . TYR A 1 65 ? -50.375 51.406 24.062 1 74.69 65 TYR A CA 1
ATOM 548 C C . TYR A 1 65 ? -51.312 52.25 24.922 1 74.69 65 TYR A C 1
ATOM 550 O O . TYR A 1 65 ? -51.406 53.469 24.719 1 74.69 65 TYR A O 1
ATOM 558 N N . THR A 1 66 ? -52.031 51.562 25.844 1 76.19 66 THR A N 1
ATOM 559 C CA . THR A 1 66 ? -53.094 52.25 26.594 1 76.19 66 THR A CA 1
ATOM 560 C C . THR A 1 66 ? -52.594 52.594 28 1 76.19 66 THR A C 1
ATOM 562 O O . THR A 1 66 ? -53.219 53.375 28.719 1 76.19 66 THR A O 1
ATOM 565 N N . ASN A 1 67 ? -51.531 52.125 28.344 1 85.06 67 ASN A N 1
ATOM 566 C CA . ASN A 1 67 ? -51.125 52.375 29.719 1 85.06 67 ASN A CA 1
ATOM 567 C C . ASN A 1 67 ? -49.656 52.844 29.797 1 85.06 67 ASN A C 1
ATOM 569 O O . ASN A 1 67 ? -49 52.625 30.812 1 85.06 67 ASN A O 1
ATOM 573 N N . ILE A 1 68 ? -49.094 53.406 28.781 1 86.12 68 ILE A N 1
ATOM 574 C CA . ILE A 1 68 ? -47.688 53.844 28.719 1 86.12 68 ILE A CA 1
ATOM 575 C C . ILE A 1 68 ? -47.469 55 29.672 1 86.12 68 ILE A C 1
ATOM 577 O O . ILE A 1 68 ? -46.5 55.062 30.406 1 86.12 68 ILE A O 1
ATOM 581 N N . PHE A 1 69 ? -48.469 55.938 29.609 1 84.94 69 PHE A N 1
ATOM 582 C CA . PHE A 1 69 ? -48.344 57.125 30.469 1 84.94 69 PHE A CA 1
ATOM 583 C C . PHE A 1 69 ? -48.438 56.719 31.938 1 84.94 69 PHE A C 1
ATOM 585 O O . PHE A 1 69 ? -47.656 57.219 32.75 1 84.94 69 PHE A O 1
ATOM 592 N N . LYS A 1 70 ? -49.344 55.969 32.25 1 88.12 70 LYS A N 1
ATOM 593 C CA . LYS A 1 70 ? -49.469 55.5 33.625 1 88.12 70 LYS A CA 1
ATOM 594 C C . LYS A 1 70 ? -48.219 54.75 34.062 1 88.12 70 LYS A C 1
ATOM 596 O O . LYS A 1 70 ? -47.75 54.938 35.188 1 88.12 70 LYS A O 1
ATOM 601 N N . THR A 1 71 ? -47.656 53.969 33.219 1 89.81 71 THR A N 1
ATOM 602 C CA . THR A 1 71 ? -46.469 53.219 33.531 1 89.81 71 THR A CA 1
ATOM 603 C C . THR A 1 71 ? -45.281 54.156 33.781 1 89.81 71 THR A C 1
ATOM 605 O O . THR A 1 71 ? -44.562 54 34.75 1 89.81 71 THR A O 1
ATOM 608 N N . LYS A 1 72 ? -45.094 55.094 32.938 1 88.81 72 LYS A N 1
ATOM 609 C CA . LYS A 1 72 ? -44.031 56.062 33.094 1 88.81 72 LYS A CA 1
ATOM 610 C C . LYS A 1 72 ? -44.188 56.875 34.375 1 88.81 72 LYS A C 1
ATOM 612 O O . LYS A 1 72 ? -43.219 57.094 35.125 1 88.81 72 LYS A O 1
ATOM 617 N N . TYR A 1 73 ? -45.406 57.25 34.625 1 87.81 73 TYR A N 1
ATOM 618 C CA . TYR A 1 73 ? -45.688 58.031 35.844 1 87.81 73 TYR A CA 1
ATOM 619 C C . TYR A 1 73 ? -45.438 57.188 37.094 1 87.81 73 TYR A C 1
ATOM 621 O O . TYR A 1 73 ? -44.906 57.656 38.062 1 87.81 73 TYR A O 1
ATOM 629 N N . THR A 1 74 ? -45.781 56.031 37 1 91.94 74 THR A N 1
ATOM 630 C CA . THR A 1 74 ? -45.594 55.125 38.125 1 91.94 74 THR A CA 1
ATOM 631 C C . THR A 1 74 ? -44.094 54.938 38.406 1 91.94 74 THR A C 1
ATOM 633 O O . THR A 1 74 ? -43.656 55 39.562 1 91.94 74 THR A O 1
ATOM 636 N N . LEU A 1 75 ? -43.25 54.781 37.406 1 88.69 75 LEU A N 1
ATOM 637 C CA . LEU A 1 75 ? -41.844 54.406 37.562 1 88.69 75 LEU A CA 1
ATOM 638 C C . LEU A 1 75 ? -41 55.625 37.938 1 88.69 75 LEU A C 1
ATOM 640 O O . LEU A 1 75 ? -40.062 55.5 38.688 1 88.69 75 LEU A O 1
ATOM 644 N N . GLU A 1 76 ? -41.406 56.844 37.5 1 88.44 76 GLU A N 1
ATOM 645 C CA . GLU A 1 76 ? -40.562 58 37.656 1 88.44 76 GLU A CA 1
ATOM 646 C C . GLU A 1 76 ? -41.031 58.875 38.812 1 88.44 76 GLU A C 1
ATOM 648 O O . GLU A 1 76 ? -40.25 59.656 39.375 1 88.44 76 GLU A O 1
ATOM 653 N N . VAL A 1 77 ? -42.312 58.656 39.25 1 88.56 77 VAL A N 1
ATOM 654 C CA . VAL A 1 77 ? -42.812 59.594 40.219 1 88.56 77 VAL A CA 1
ATOM 655 C C . VAL A 1 77 ? -43.406 58.844 41.438 1 88.56 77 VAL A C 1
ATOM 657 O O . VAL A 1 77 ? -43.031 59.094 42.562 1 88.56 77 VAL A O 1
ATOM 660 N N . ILE A 1 78 ? -44.344 57.906 41.156 1 88.06 78 ILE A N 1
ATOM 661 C CA . ILE A 1 78 ? -45.094 57.25 42.219 1 88.06 78 ILE A CA 1
ATOM 662 C C . ILE A 1 78 ? -44.188 56.312 43 1 88.06 78 ILE A C 1
ATOM 664 O O . ILE A 1 78 ? -44.125 56.344 44.25 1 88.06 78 ILE A O 1
ATOM 668 N N . ASP A 1 79 ? -43.5 55.469 42.281 1 87.19 79 ASP A N 1
ATOM 669 C CA . ASP A 1 79 ? -42.656 54.438 42.906 1 87.19 79 ASP A CA 1
ATOM 670 C C . ASP A 1 79 ? -41.281 54.375 42.281 1 87.19 79 ASP A C 1
ATOM 672 O O . ASP A 1 79 ? -41.062 53.656 41.281 1 87.19 79 ASP A O 1
ATOM 676 N N . THR A 1 80 ? -40.406 55.094 42.906 1 86.38 80 THR A N 1
ATOM 677 C CA . THR A 1 80 ? -39.062 55.219 42.344 1 86.38 80 THR A CA 1
ATOM 678 C C . THR A 1 80 ? -38.094 54.312 43.031 1 86.38 80 THR A C 1
ATOM 680 O O . THR A 1 80 ? -36.875 54.344 42.781 1 86.38 80 THR A O 1
ATOM 683 N N . GLU A 1 81 ? -38.562 53.5 43.812 1 85.06 81 GLU A N 1
ATOM 684 C CA . GLU A 1 81 ? -37.625 52.719 44.625 1 85.06 81 GLU A CA 1
ATOM 685 C C . GLU A 1 81 ? -37.781 51.219 44.344 1 85.06 81 GLU A C 1
ATOM 687 O O . GLU A 1 81 ? -36.844 50.438 44.469 1 85.06 81 GLU A O 1
ATOM 692 N N . SER A 1 82 ? -38.938 50.781 44 1 87.25 82 SER A N 1
ATOM 693 C CA . SER A 1 82 ? -39.188 49.344 43.812 1 87.25 82 SER A CA 1
ATOM 694 C C . SER A 1 82 ? -38.594 48.844 42.531 1 87.25 82 SER A C 1
ATOM 696 O O . SER A 1 82 ? -38.438 49.594 41.562 1 87.25 82 SER A O 1
ATOM 698 N N . ASN A 1 83 ? -38.375 47.469 42.438 1 87.81 83 ASN A N 1
ATOM 699 C CA . ASN A 1 83 ? -37.969 46.75 41.219 1 87.81 83 ASN A CA 1
ATOM 700 C C . ASN A 1 83 ? -39.188 46.438 40.344 1 87.81 83 ASN A C 1
ATOM 702 O O . ASN A 1 83 ? -40.281 46.125 40.844 1 87.81 83 ASN A O 1
ATOM 706 N N . TYR A 1 84 ? -39.062 46.625 39 1 90.38 84 TYR A N 1
ATOM 707 C CA . TYR A 1 84 ? -40.188 46.406 38.094 1 90.38 84 TYR A CA 1
ATOM 708 C C . TYR A 1 84 ? -39.781 45.469 36.938 1 90.38 84 TYR A C 1
ATOM 710 O O . TYR A 1 84 ? -38.688 45.594 36.406 1 90.38 84 TYR A O 1
ATOM 718 N N . LEU A 1 85 ? -40.688 44.594 36.625 1 89.19 85 LEU A N 1
ATOM 719 C CA . LEU A 1 85 ? -40.688 43.906 35.344 1 89.19 85 LEU A CA 1
ATOM 720 C C . LEU A 1 85 ? -41.75 44.5 34.438 1 89.19 85 LEU A C 1
ATOM 722 O O . LEU A 1 85 ? -42.938 44.469 34.75 1 89.19 85 LEU A O 1
ATOM 726 N N . ILE A 1 86 ? -41.312 45.031 33.312 1 89.62 86 ILE A N 1
ATOM 727 C CA . ILE A 1 86 ? -42.25 45.562 32.312 1 89.62 86 ILE A CA 1
ATOM 728 C C . ILE A 1 86 ? -42.406 44.594 31.172 1 89.62 86 ILE A C 1
ATOM 730 O O . ILE A 1 86 ? -41.469 44.312 30.422 1 89.62 86 ILE A O 1
ATOM 734 N N . TYR A 1 87 ? -43.531 44 31.031 1 88 87 TYR A N 1
ATOM 735 C CA . TYR A 1 87 ? -43.812 42.969 30.031 1 88 87 TYR A CA 1
ATOM 736 C C . TYR A 1 87 ? -44.719 43.531 28.922 1 88 87 TYR A C 1
ATOM 738 O O . TYR A 1 87 ? -45.688 44.219 29.188 1 88 87 TYR A O 1
ATOM 746 N N . SER A 1 88 ? -44.344 43.281 27.688 1 83.19 88 SER A N 1
ATOM 747 C CA . SER A 1 88 ? -45.156 43.594 26.531 1 83.19 88 SER A CA 1
ATOM 748 C C . SER A 1 88 ? -45.344 42.375 25.641 1 83.19 88 SER A C 1
ATOM 750 O O . SER A 1 88 ? -44.406 41.656 25.328 1 83.19 88 SER A O 1
ATOM 752 N N . GLU A 1 89 ? -46.594 42.062 25.359 1 79.94 89 GLU A N 1
ATOM 753 C CA . GLU A 1 89 ? -46.875 40.969 24.422 1 79.94 89 GLU A CA 1
ATOM 754 C C . GLU A 1 89 ? -46.562 41.406 22.984 1 79.94 89 GLU A C 1
ATOM 756 O O . GLU A 1 89 ? -46.719 40.594 22.062 1 79.94 89 GLU A O 1
ATOM 761 N N . TYR A 1 90 ? -46.188 42.562 22.766 1 78 90 TYR A N 1
ATOM 762 C CA . TYR A 1 90 ? -45.875 43.094 21.453 1 78 90 TYR A CA 1
ATOM 763 C C . TYR A 1 90 ? -44.406 43.406 21.312 1 78 90 TYR A C 1
ATOM 765 O O . TYR A 1 90 ? -43.719 43.594 22.328 1 78 90 TYR A O 1
ATOM 773 N N . PRO A 1 91 ? -43.875 43.375 20.078 1 76.88 91 PRO A N 1
ATOM 774 C CA . PRO A 1 91 ? -42.469 43.688 19.859 1 76.88 91 PRO A CA 1
ATOM 775 C C . PRO A 1 91 ? -42.125 45.125 20.281 1 76.88 91 PRO A C 1
ATOM 777 O O . PRO A 1 91 ? -43 46 20.344 1 76.88 91 PRO A O 1
ATOM 780 N N . ARG A 1 92 ? -40.844 45.344 20.641 1 76.88 92 ARG A N 1
ATOM 781 C CA . ARG A 1 92 ? -40.344 46.688 21 1 76.88 92 ARG A CA 1
ATOM 782 C C . ARG A 1 92 ? -40.562 47.688 19.859 1 76.88 92 ARG A C 1
ATOM 784 O O . ARG A 1 92 ? -40.281 47.375 18.703 1 76.88 92 ARG A O 1
ATOM 791 N N . THR A 1 93 ? -41.156 48.781 20.125 1 75.44 93 THR A N 1
ATOM 792 C CA . THR A 1 93 ? -41.406 49.844 19.141 1 75.44 93 THR A CA 1
ATOM 793 C C . THR A 1 93 ? -40.125 50.562 18.797 1 75.44 93 THR A C 1
ATOM 795 O O . THR A 1 93 ? -39.156 50.594 19.594 1 75.44 93 THR A O 1
ATOM 798 N N . ILE A 1 94 ? -40 51.062 17.641 1 77.06 94 ILE A N 1
ATOM 799 C CA . ILE A 1 94 ? -38.844 51.844 17.219 1 77.06 94 ILE A CA 1
ATOM 800 C C . ILE A 1 94 ? -38.625 53 18.188 1 77.06 94 ILE A C 1
ATOM 802 O O . ILE A 1 94 ? -39.562 53.5 18.781 1 77.06 94 ILE A O 1
ATOM 806 N N . ASP A 1 95 ? -37.375 53.406 18.422 1 77.5 95 ASP A N 1
ATOM 807 C CA . ASP A 1 95 ? -37 54.406 19.406 1 77.5 95 ASP A CA 1
ATOM 808 C C . ASP A 1 95 ? -37.812 55.688 19.281 1 77.5 95 ASP A C 1
ATOM 810 O O . ASP A 1 95 ? -38.25 56.25 20.281 1 77.5 95 ASP A O 1
ATOM 814 N N . SER A 1 96 ? -38.125 56.125 18.062 1 78.69 96 SER A N 1
ATOM 815 C CA . SER A 1 96 ? -38.875 57.344 17.828 1 78.69 96 SER A CA 1
ATOM 816 C C . SER A 1 96 ? -40.312 57.219 18.328 1 78.69 96 SER A C 1
ATOM 818 O O . SER A 1 96 ? -40.938 58.25 18.625 1 78.69 96 SER A O 1
ATOM 820 N N . GLU A 1 97 ? -40.781 56 18.391 1 78.06 97 GLU A N 1
ATOM 821 C CA . GLU A 1 97 ? -42.188 55.781 18.781 1 78.06 97 GLU A CA 1
ATOM 822 C C . GLU A 1 97 ? -42.25 55.188 20.188 1 78.06 97 GLU A C 1
ATOM 824 O O . GLU A 1 97 ? -43.344 54.812 20.641 1 78.06 97 GLU A O 1
ATOM 829 N N . ASN A 1 98 ? -41.156 55.062 20.797 1 80.62 98 ASN A N 1
ATOM 830 C CA . ASN A 1 98 ? -41.094 54.438 22.125 1 80.62 98 ASN A CA 1
ATOM 831 C C . ASN A 1 98 ? -41.125 55.5 23.234 1 80.62 98 ASN A C 1
ATOM 833 O O . ASN A 1 98 ? -40.094 56.094 23.531 1 80.62 98 ASN A O 1
ATOM 837 N N . TYR A 1 99 ? -42.25 55.562 23.906 1 83 99 TYR A N 1
ATOM 838 C CA . TYR A 1 99 ? -42.438 56.594 24.922 1 83 99 TYR A CA 1
ATOM 839 C C . TYR A 1 99 ? -41.781 56.188 26.234 1 83 99 TYR A C 1
ATOM 841 O O . TYR A 1 99 ? -41.719 56.969 27.172 1 83 99 TYR A O 1
ATOM 849 N N . LEU A 1 100 ? -41.312 55 26.266 1 86.12 100 LEU A N 1
ATOM 850 C CA . LEU A 1 100 ? -40.594 54.562 27.453 1 86.12 100 LEU A CA 1
ATOM 851 C C . LEU A 1 100 ? -39.094 54.469 27.188 1 86.12 100 LEU A C 1
ATOM 853 O O . LEU A 1 100 ? -38.344 53.875 27.969 1 86.12 100 LEU A O 1
ATOM 857 N N . LEU A 1 101 ? -38.625 55 26.156 1 85.81 101 LEU A N 1
ATOM 858 C CA . LEU A 1 101 ? -37.25 54.906 25.688 1 85.81 101 LEU A CA 1
ATOM 859 C C . LEU A 1 101 ? -36.281 55.406 26.75 1 85.81 101 LEU A C 1
ATOM 861 O O . LEU A 1 101 ? -35.219 54.844 26.938 1 85.81 101 LEU A O 1
ATOM 865 N N . ASP A 1 102 ? -36.594 56.562 27.406 1 84.69 102 ASP A N 1
ATOM 866 C CA . ASP A 1 102 ? -35.719 57.125 28.438 1 84.69 102 ASP A CA 1
ATOM 867 C C . ASP A 1 102 ? -35.531 56.156 29.578 1 84.69 102 ASP A C 1
ATOM 869 O O . ASP A 1 102 ? -34.406 56.031 30.125 1 84.69 102 ASP A O 1
ATOM 873 N N . ILE A 1 103 ? -36.5 55.406 29.922 1 86.94 103 ILE A N 1
ATOM 874 C CA . ILE A 1 103 ? -36.438 54.438 31 1 86.94 103 ILE A CA 1
ATOM 875 C C . ILE A 1 103 ? -35.688 53.188 30.516 1 86.94 103 ILE A C 1
ATOM 877 O O . ILE A 1 103 ? -34.875 52.625 31.25 1 86.94 103 ILE A O 1
ATOM 881 N N . GLU A 1 104 ? -35.969 52.781 29.281 1 83.62 104 GLU A N 1
ATOM 882 C CA . GLU A 1 104 ? -35.281 51.656 28.703 1 83.62 104 GLU A CA 1
ATOM 883 C C . GLU A 1 104 ? -33.781 51.844 28.703 1 83.62 104 GLU A C 1
ATOM 885 O O . GLU A 1 104 ? -33.031 50.875 28.859 1 83.62 104 GLU A O 1
ATOM 890 N N . LYS A 1 105 ? -33.281 53 28.578 1 81.38 105 LYS A N 1
ATOM 891 C CA . LYS A 1 105 ? -31.875 53.312 28.422 1 81.38 105 LYS A CA 1
ATOM 892 C C . LYS A 1 105 ? -31.109 53 29.703 1 81.38 105 LYS A C 1
ATOM 894 O O . LYS A 1 105 ? -29.906 52.688 29.656 1 81.38 105 LYS A O 1
ATOM 899 N N . TYR A 1 106 ? -31.75 53.094 30.859 1 79.56 106 TYR A N 1
ATOM 900 C CA . TYR A 1 106 ? -31.047 52.75 32.094 1 79.56 106 TYR A CA 1
ATOM 901 C C . TYR A 1 106 ? -31.578 51.469 32.688 1 79.56 106 TYR A C 1
ATOM 903 O O . TYR A 1 106 ? -31.328 51.188 33.875 1 79.56 106 TYR A O 1
ATOM 911 N N . SER A 1 107 ? -32.469 50.812 31.953 1 79.62 107 SER A N 1
ATOM 912 C CA . SER A 1 107 ? -33.031 49.531 32.375 1 79.62 107 SER A CA 1
ATOM 913 C C . SER A 1 107 ? -32.375 48.375 31.672 1 79.62 107 SER A C 1
ATOM 915 O O . SER A 1 107 ? -31.484 48.562 30.828 1 79.62 107 SER A O 1
ATOM 917 N N . GLU A 1 108 ? -32.812 47.125 32.156 1 74.88 108 GLU A N 1
ATOM 918 C CA . GLU A 1 108 ? -32.312 45.906 31.547 1 74.88 108 GLU A CA 1
ATOM 919 C C . GLU A 1 108 ? -33.406 45.219 30.75 1 74.88 108 GLU A C 1
ATOM 921 O O . GLU A 1 108 ? -34.594 45.469 30.953 1 74.88 108 GLU A O 1
ATOM 926 N N . PHE A 1 109 ? -33 44.562 29.75 1 71.62 109 PHE A N 1
ATOM 927 C CA . PHE A 1 109 ? -33.938 43.812 28.953 1 71.62 109 PHE A CA 1
ATOM 928 C C . PHE A 1 109 ? -33.875 42.312 29.266 1 71.62 109 PHE A C 1
ATOM 930 O O . PHE A 1 109 ? -32.781 41.812 29.547 1 71.62 109 PHE A O 1
ATOM 937 N N . PHE A 1 110 ? -35 41.688 29.5 1 66.31 110 PHE A N 1
ATOM 938 C CA . PHE A 1 110 ? -35.125 40.25 29.688 1 66.31 110 PHE A CA 1
ATOM 939 C C . PHE A 1 110 ? -35.812 39.594 28.484 1 66.31 110 PHE A C 1
ATOM 941 O O . PHE A 1 110 ? -36.75 40.156 27.922 1 66.31 110 PHE A O 1
ATOM 948 N N . GLU A 1 111 ? -35.219 38.844 27.891 1 57 111 GLU A N 1
ATOM 949 C CA . GLU A 1 111 ? -35.875 38.031 26.844 1 57 111 GLU A CA 1
ATOM 950 C C . GLU A 1 111 ? -35.906 36.562 27.234 1 57 111 GLU A C 1
ATOM 952 O O . GLU A 1 111 ? -34.875 35.969 27.547 1 57 111 GLU A O 1
ATOM 957 N N . ALA A 1 112 ? -36.938 36.156 27.859 1 55.5 112 ALA A N 1
ATOM 958 C CA . ALA A 1 112 ? -37.125 34.75 28.172 1 55.5 112 ALA A CA 1
ATOM 959 C C . ALA A 1 112 ? -37.344 33.906 26.891 1 55.5 112 ALA A C 1
ATOM 961 O O . ALA A 1 112 ? -38.469 33.656 26.5 1 55.5 112 ALA A O 1
ATOM 962 N N . ASP A 1 113 ? -36.844 34.438 25.812 1 58.75 113 ASP A N 1
ATOM 963 C CA . ASP A 1 113 ? -37.062 33.656 24.594 1 58.75 113 ASP A CA 1
ATOM 964 C C . ASP A 1 113 ? -36.156 32.438 24.531 1 58.75 113 ASP A C 1
ATOM 966 O O . ASP A 1 113 ? -35.312 32.25 25.406 1 58.75 113 ASP A O 1
ATOM 970 N N . LYS A 1 114 ? -36.531 31.5 23.875 1 68.88 114 LYS A N 1
ATOM 971 C CA . LYS A 1 114 ? -35.75 30.297 23.578 1 68.88 114 LYS A CA 1
ATOM 972 C C . LYS A 1 114 ? -34.25 30.594 23.547 1 68.88 114 LYS A C 1
ATOM 974 O O . LYS A 1 114 ? -33.438 29.781 24 1 68.88 114 LYS A O 1
ATOM 979 N N . SER A 1 115 ? -33.969 31.859 23.359 1 79.56 115 SER A N 1
ATOM 980 C CA . SER A 1 115 ? -32.562 32.219 23.25 1 79.56 115 SER A CA 1
ATOM 981 C C . SER A 1 115 ? -31.922 32.406 24.625 1 79.56 115 SER A C 1
ATOM 983 O O . SER A 1 115 ? -30.766 32.031 24.844 1 79.56 115 SER A O 1
ATOM 985 N N . ALA A 1 116 ? -32.594 33 25.594 1 75 116 ALA A N 1
ATOM 986 C CA . ALA A 1 116 ? -32.062 33.188 26.953 1 75 116 ALA A CA 1
ATOM 987 C C . ALA A 1 116 ? -31.844 31.828 27.641 1 75 116 ALA A C 1
ATOM 989 O O . ALA A 1 116 ? -30.859 31.656 28.375 1 75 116 ALA A O 1
ATOM 990 N N . MET A 1 117 ? -32.719 30.953 27.375 1 75.75 117 MET A N 1
ATOM 991 C CA . MET A 1 117 ? -32.594 29.609 27.922 1 75.75 117 MET A CA 1
ATOM 992 C C . MET A 1 117 ? -31.344 28.922 27.391 1 75.75 117 MET A C 1
ATOM 994 O O . MET A 1 117 ? -30.656 28.219 28.125 1 75.75 117 MET A O 1
ATOM 998 N N . ILE A 1 118 ? -31.188 29.219 26.172 1 87.62 118 ILE A N 1
ATOM 999 C CA . ILE A 1 118 ? -30.031 28.594 25.547 1 87.62 118 ILE A CA 1
ATOM 1000 C C . ILE A 1 118 ? -28.75 29.203 26.109 1 87.62 118 ILE A C 1
ATOM 1002 O O . ILE A 1 118 ? -27.766 28.5 26.312 1 87.62 118 ILE A O 1
ATOM 1006 N N . VAL A 1 119 ? -28.719 30.531 26.391 1 86.56 119 VAL A N 1
ATOM 1007 C CA . VAL A 1 119 ? -27.562 31.203 27 1 86.56 119 VAL A CA 1
ATOM 1008 C C . VAL A 1 119 ? -27.234 30.562 28.344 1 86.56 119 VAL A C 1
ATOM 1010 O O . VAL A 1 119 ? -26.062 30.344 28.672 1 86.56 119 VAL A O 1
ATOM 1013 N N . GLU A 1 120 ? -28.266 30.234 29.047 1 79.88 120 GLU A N 1
ATOM 1014 C CA . GLU A 1 120 ? -28.078 29.594 30.344 1 79.88 120 GLU A CA 1
ATOM 1015 C C . GLU A 1 120 ? -27.594 28.156 30.188 1 79.88 120 GLU A C 1
ATOM 1017 O O . GLU A 1 120 ? -26.75 27.688 30.953 1 79.88 120 GLU A O 1
ATOM 1022 N N . GLU A 1 121 ? -28.25 27.547 29.266 1 85.62 121 GLU A N 1
ATOM 1023 C CA . GLU A 1 121 ? -27.875 26.156 28.984 1 85.62 121 GLU A CA 1
ATOM 1024 C C . GLU A 1 121 ? -26.391 26.047 28.625 1 85.62 121 GLU A C 1
ATOM 1026 O O . GLU A 1 121 ? -25.719 25.094 29.031 1 85.62 121 GLU A O 1
ATOM 1031 N N . LEU A 1 122 ? -25.922 27.047 27.922 1 90.56 122 LEU A N 1
ATOM 1032 C CA . LEU A 1 122 ? -24.531 27.031 27.453 1 90.56 122 LEU A CA 1
ATOM 1033 C C . LEU A 1 122 ? -23.609 27.672 28.484 1 90.56 122 LEU A C 1
ATOM 1035 O O . LEU A 1 122 ? -22.391 27.641 28.328 1 90.56 122 LEU A O 1
ATOM 1039 N N . LYS A 1 123 ? -24.172 28.25 29.547 1 87.06 123 LYS A N 1
ATOM 1040 C CA . LYS A 1 123 ? -23.453 28.891 30.656 1 87.06 123 LYS A CA 1
ATOM 1041 C C . LYS A 1 123 ? -22.641 30.078 30.156 1 87.06 123 LYS A C 1
ATOM 1043 O O . LYS A 1 123 ? -21.484 30.25 30.578 1 87.06 123 LYS A O 1
ATOM 1048 N N . LEU A 1 124 ? -23.219 30.812 29.281 1 88.62 124 LEU A N 1
ATOM 1049 C CA . LEU A 1 124 ? -22.547 31.984 28.75 1 88.62 124 LEU A CA 1
ATOM 1050 C C . LEU A 1 124 ? -22.75 33.188 29.688 1 88.62 124 LEU A C 1
ATOM 1052 O O . LEU A 1 124 ? -23.594 33.156 30.578 1 88.62 124 LEU A O 1
ATOM 1056 N N . ASP A 1 125 ? -21.828 34.188 29.484 1 79.69 125 ASP A N 1
ATOM 1057 C CA . ASP A 1 125 ? -21.984 35.438 30.266 1 79.69 125 ASP A CA 1
ATOM 1058 C C . ASP A 1 125 ? -23.344 36.062 30.031 1 79.69 125 ASP A C 1
ATOM 1060 O O . ASP A 1 125 ? -23.609 36.594 28.938 1 79.69 125 ASP A O 1
ATOM 1064 N N . ARG A 1 126 ? -24.094 36.125 30.906 1 72.31 126 ARG A N 1
ATOM 1065 C CA . ARG A 1 126 ? -25.469 36.594 30.828 1 72.31 126 ARG A CA 1
ATOM 1066 C C . ARG A 1 126 ? -25.516 38.094 30.641 1 72.31 126 ARG A C 1
ATOM 1068 O O . ARG A 1 126 ? -26.516 38.656 30.172 1 72.31 126 ARG A O 1
ATOM 1075 N N . THR A 1 127 ? -24.375 38.75 30.953 1 67.38 127 THR A N 1
ATOM 1076 C CA . THR A 1 127 ? -24.344 40.188 30.875 1 67.38 127 THR A CA 1
ATOM 1077 C C . THR A 1 127 ? -24.062 40.656 29.438 1 67.38 127 THR A C 1
ATOM 1079 O O . THR A 1 127 ? -24.297 41.812 29.094 1 67.38 127 THR A O 1
ATOM 1082 N N . ASN A 1 128 ? -23.609 39.75 28.672 1 80.25 128 ASN A N 1
ATOM 1083 C CA . ASN A 1 128 ? -23.344 40.062 27.281 1 80.25 128 ASN A CA 1
ATOM 1084 C C . ASN A 1 128 ? -24.562 39.812 26.391 1 80.25 128 ASN A C 1
ATOM 1086 O O . ASN A 1 128 ? -24.797 38.656 25.984 1 80.25 128 ASN A O 1
ATOM 1090 N N . TYR A 1 129 ? -25.281 40.812 26.031 1 74.12 129 TYR A N 1
ATOM 1091 C CA . TYR A 1 129 ? -26.531 40.719 25.297 1 74.12 129 TYR A CA 1
ATOM 1092 C C . TYR A 1 129 ? -26.297 40.219 23.875 1 74.12 129 TYR A C 1
ATOM 1094 O O . TYR A 1 129 ? -27.219 39.719 23.234 1 74.12 129 TYR A O 1
ATOM 1102 N N . ARG A 1 130 ? -25.156 40.344 23.391 1 85.38 130 ARG A N 1
ATOM 1103 C CA . ARG A 1 130 ? -24.828 39.969 22.016 1 85.38 130 ARG A CA 1
ATOM 1104 C C . ARG A 1 130 ? -25 38.438 21.828 1 85.38 130 ARG A C 1
ATOM 1106 O O . ARG A 1 130 ? -25.344 38 20.75 1 85.38 130 ARG A O 1
ATOM 1113 N N . PHE A 1 131 ? -24.844 37.656 22.859 1 90 131 PHE A N 1
ATOM 1114 C CA . PHE A 1 131 ? -25.016 36.219 22.766 1 90 131 PHE A CA 1
ATOM 1115 C C . PHE A 1 131 ? -26.453 35.844 22.438 1 90 131 PHE A C 1
ATOM 1117 O O . PHE A 1 131 ? -26.719 34.969 21.609 1 90 131 PHE A O 1
ATOM 1124 N N . GLY A 1 132 ? -27.328 36.531 23.047 1 83.31 132 GLY A N 1
ATOM 1125 C CA . GLY A 1 132 ? -28.734 36.312 22.734 1 83.31 132 GLY A CA 1
ATOM 1126 C C . GLY A 1 132 ? -29.094 36.656 21.297 1 83.31 132 GLY A C 1
ATOM 1127 O O . GLY A 1 132 ? -29.891 35.969 20.656 1 83.31 132 GLY A O 1
ATOM 1128 N N . GLU A 1 133 ? -28.516 37.719 20.891 1 86.5 133 GLU A N 1
ATOM 1129 C CA . GLU A 1 133 ? -28.75 38.156 19.516 1 86.5 133 GLU A CA 1
ATOM 1130 C C . GLU A 1 133 ? -28.234 37.125 18.516 1 86.5 133 GLU A C 1
ATOM 1132 O O . GLU A 1 133 ? -28.906 36.812 17.516 1 86.5 133 GLU A O 1
ATOM 1137 N N . ILE A 1 134 ? -27.031 36.562 18.734 1 92.94 134 ILE A N 1
ATOM 1138 C CA . ILE A 1 134 ? -26.422 35.562 17.859 1 92.94 134 ILE A CA 1
ATOM 1139 C C . ILE A 1 134 ? -27.281 34.312 17.844 1 92.94 134 ILE A C 1
ATOM 1141 O O . ILE A 1 134 ? -27.5 33.719 16.781 1 92.94 134 ILE A O 1
ATOM 1145 N N . ILE A 1 135 ? -27.812 33.906 18.953 1 91.12 135 ILE A N 1
ATOM 1146 C CA . ILE A 1 135 ? -28.625 32.719 19.062 1 91.12 135 ILE A CA 1
ATOM 1147 C C . ILE A 1 135 ? -29.922 32.906 18.281 1 91.12 135 ILE A C 1
ATOM 1149 O O . ILE A 1 135 ? -30.391 31.984 17.625 1 91.12 135 ILE A O 1
ATOM 1153 N N . ARG A 1 136 ? -30.438 34.094 18.281 1 85.5 136 ARG A N 1
ATOM 1154 C CA . ARG A 1 136 ? -31.641 34.406 17.516 1 85.5 136 ARG A CA 1
ATOM 1155 C C . ARG A 1 136 ? -31.359 34.375 16.016 1 85.5 136 ARG A C 1
ATOM 1157 O O . ARG A 1 136 ? -32.156 33.906 15.227 1 85.5 136 ARG A O 1
ATOM 1164 N N . GLU A 1 137 ? -30.266 34.969 15.734 1 91.19 137 GLU A N 1
ATOM 1165 C CA . GLU A 1 137 ? -29.859 35 14.336 1 91.19 137 GLU A CA 1
ATOM 1166 C C . GLU A 1 137 ? -29.703 33.625 13.75 1 91.19 137 GLU A C 1
ATOM 1168 O O . GLU A 1 137 ? -30.031 33.375 12.586 1 91.19 137 GLU A O 1
ATOM 1173 N N . TYR A 1 138 ? -29.172 32.688 14.562 1 94.19 138 TYR A N 1
ATOM 1174 C CA . TYR A 1 138 ? -28.938 31.312 14.109 1 94.19 138 TYR A CA 1
ATOM 1175 C C . TYR A 1 138 ? -29.906 30.344 14.781 1 94.19 138 TYR A C 1
ATOM 1177 O O . TYR A 1 138 ? -29.484 29.297 15.281 1 94.19 138 TYR A O 1
ATOM 1185 N N . SER A 1 139 ? -31.094 30.688 14.812 1 88.25 139 SER A N 1
ATOM 1186 C CA . SER A 1 139 ? -32.125 29.938 15.539 1 88.25 139 SER A CA 1
ATOM 1187 C C . SER A 1 139 ? -32.281 28.531 14.984 1 88.25 139 SER A C 1
ATOM 1189 O O . SER A 1 139 ? -32.531 27.578 15.734 1 88.25 139 SER A O 1
ATOM 1191 N N . SER A 1 140 ? -32.094 28.375 13.695 1 90.94 140 SER A N 1
ATOM 1192 C CA . SER A 1 140 ? -32.219 27.062 13.078 1 90.94 140 SER A CA 1
ATOM 1193 C C . SER A 1 140 ? -31.141 26.109 13.602 1 90.94 140 SER A C 1
ATOM 1195 O O . SER A 1 140 ? -31.406 24.906 13.773 1 90.94 140 SER A O 1
ATOM 1197 N N . PHE A 1 141 ? -29.953 26.547 13.805 1 94.88 141 PHE A N 1
ATOM 1198 C CA . PHE A 1 141 ? -28.875 25.734 14.375 1 94.88 141 PHE A CA 1
ATOM 1199 C C . PHE A 1 141 ? -29.234 25.281 15.789 1 94.88 141 PHE A C 1
ATOM 1201 O O . PHE A 1 141 ? -29.078 24.109 16.141 1 94.88 141 PHE A O 1
ATOM 1208 N N . PHE A 1 142 ? -29.812 26.094 16.641 1 92.19 142 PHE A N 1
ATOM 1209 C CA . PHE A 1 142 ? -30.016 25.875 18.062 1 92.19 142 PHE A CA 1
ATOM 1210 C C . PHE A 1 142 ? -31.297 25.094 18.312 1 92.19 142 PHE A C 1
ATOM 1212 O O . PHE A 1 142 ? -31.547 24.641 19.438 1 92.19 142 PHE A O 1
ATOM 1219 N N . ALA A 1 143 ? -32.031 24.906 17.25 1 86.25 143 ALA A N 1
ATOM 1220 C CA . ALA A 1 143 ? -33.281 24.141 17.375 1 86.25 143 ALA A CA 1
ATOM 1221 C C . ALA A 1 143 ? -33 22.672 17.641 1 86.25 143 ALA A C 1
ATOM 1223 O O . ALA A 1 143 ? -33.844 21.969 18.203 1 86.25 143 ALA A O 1
ATOM 1224 N N . ASN A 1 144 ? -31.922 22.203 17.297 1 88.75 144 ASN A N 1
ATOM 1225 C CA . ASN A 1 144 ? -31.547 20.812 17.438 1 88.75 144 ASN A CA 1
ATOM 1226 C C . ASN A 1 144 ? -30.75 20.562 18.719 1 88.75 144 ASN A C 1
ATOM 1228 O O . ASN A 1 144 ? -29.719 21.203 18.953 1 88.75 144 ASN A O 1
ATOM 1232 N N . LYS A 1 145 ? -31.141 19.609 19.547 1 85.06 145 LYS A N 1
ATOM 1233 C CA . LYS A 1 145 ? -30.547 19.344 20.859 1 85.06 145 LYS A CA 1
ATOM 1234 C C . LYS A 1 145 ? -29.156 18.734 20.719 1 85.06 145 LYS A C 1
ATOM 1236 O O . LYS A 1 145 ? -28.25 19.047 21.5 1 85.06 145 LYS A O 1
ATOM 1241 N N . GLU A 1 146 ? -29.016 17.875 19.812 1 88.25 146 GLU A N 1
ATOM 1242 C CA . GLU A 1 146 ? -27.719 17.219 19.609 1 88.25 146 GLU A CA 1
ATOM 1243 C C . GLU A 1 146 ? -26.641 18.234 19.266 1 88.25 146 GLU A C 1
ATOM 1245 O O . GLU A 1 146 ? -25.5 18.125 19.734 1 88.25 146 GLU A O 1
ATOM 1250 N N . ARG A 1 147 ? -26.984 19.188 18.5 1 93.06 147 ARG A N 1
ATOM 1251 C CA . ARG A 1 147 ? -26.016 20.234 18.125 1 93.06 147 ARG A CA 1
ATOM 1252 C C . ARG A 1 147 ? -25.625 21.078 19.328 1 93.06 147 ARG A C 1
ATOM 1254 O O . ARG A 1 147 ? -24.453 21.438 19.5 1 93.06 147 ARG A O 1
ATOM 1261 N N . ARG A 1 148 ? -26.547 21.328 20.172 1 91.56 148 ARG A N 1
ATOM 1262 C CA . ARG A 1 148 ? -26.266 22.109 21.359 1 91.56 148 ARG A CA 1
ATOM 1263 C C . ARG A 1 148 ? -25.328 21.359 22.297 1 91.56 148 ARG A C 1
ATOM 1265 O O . ARG A 1 148 ? -24.406 21.953 22.875 1 91.56 148 ARG A O 1
ATOM 1272 N N . GLU A 1 149 ? -25.547 20.094 22.375 1 88.75 149 GLU A N 1
ATOM 1273 C CA . GLU A 1 149 ? -24.688 19.266 23.234 1 88.75 149 GLU A CA 1
ATOM 1274 C C . GLU A 1 149 ? -23.25 19.234 22.719 1 88.75 149 GLU A C 1
ATOM 1276 O O . GLU A 1 149 ? -22.312 19.312 23.5 1 88.75 149 GLU A O 1
ATOM 1281 N N . LYS A 1 150 ? -23.156 19.125 21.453 1 89.88 150 LYS A N 1
ATOM 1282 C CA . LYS A 1 150 ? -21.812 19.141 20.844 1 89.88 150 LYS A CA 1
ATOM 1283 C C . LYS A 1 150 ? -21.125 20.469 21.078 1 89.88 150 LYS A C 1
ATOM 1285 O O . LYS A 1 150 ? -19.922 20.516 21.328 1 89.88 150 LYS A O 1
ATOM 1290 N N . LEU A 1 151 ? -21.891 21.516 21.016 1 92.81 151 LEU A N 1
ATOM 1291 C CA . LEU A 1 151 ? -21.359 22.859 21.219 1 92.81 151 LEU A CA 1
ATOM 1292 C C . LEU A 1 151 ? -20.875 23.047 22.656 1 92.81 151 LEU A C 1
ATOM 1294 O O . LEU A 1 151 ? -19.844 23.656 22.906 1 92.81 151 LEU A O 1
ATOM 1298 N N . ILE A 1 152 ? -21.547 22.469 23.578 1 88.5 152 ILE A N 1
ATOM 1299 C CA . ILE A 1 152 ? -21.203 22.562 25 1 88.5 152 ILE A CA 1
ATOM 1300 C C . ILE A 1 152 ? -19.875 21.875 25.25 1 88.5 152 ILE A C 1
ATOM 1302 O O . ILE A 1 152 ? -19.031 22.391 26 1 88.5 152 ILE A O 1
ATOM 1306 N N . LYS A 1 153 ? -19.719 20.812 24.594 1 81.88 153 LYS A N 1
ATOM 1307 C CA . LYS A 1 153 ? -18.484 20.047 24.766 1 81.88 153 LYS A CA 1
ATOM 1308 C C . LYS A 1 153 ? -17.297 20.781 24.172 1 81.88 153 LYS A C 1
ATOM 1310 O O . LYS A 1 153 ? -16.172 20.656 24.656 1 81.88 153 LYS A O 1
ATOM 1315 N N . LEU A 1 154 ? -17.531 21.562 23.188 1 85.44 154 LEU A N 1
ATOM 1316 C CA . LEU A 1 154 ? -16.484 22.266 22.453 1 85.44 154 LEU A CA 1
ATOM 1317 C C . LEU A 1 154 ? -16.016 23.5 23.203 1 85.44 154 LEU A C 1
ATOM 1319 O O . LEU A 1 154 ? -14.836 23.844 23.172 1 85.44 154 LEU A O 1
ATOM 1323 N N . ILE A 1 155 ? -16.922 24.141 23.922 1 85.06 155 ILE A N 1
ATOM 1324 C CA . ILE A 1 155 ? -16.625 25.391 24.609 1 85.06 155 ILE A CA 1
ATOM 1325 C C . ILE A 1 155 ? -15.961 25.109 25.953 1 85.06 155 ILE A C 1
ATOM 1327 O O . ILE A 1 155 ? -16.594 24.578 26.859 1 85.06 155 ILE A O 1
ATOM 1331 N N . GLU A 1 156 ? -14.719 25.438 26.094 1 73.19 156 GLU A N 1
ATOM 1332 C CA . GLU A 1 156 ? -13.953 25.141 27.312 1 73.19 156 GLU A CA 1
ATOM 1333 C C . GLU A 1 156 ? -14.227 26.172 28.391 1 73.19 156 GLU A C 1
ATOM 1335 O O . GLU A 1 156 ? -14.445 25.812 29.547 1 73.19 156 GLU A O 1
ATOM 1340 N N . ASN A 1 157 ? -14.109 27.5 28.016 1 78.38 157 ASN A N 1
ATOM 1341 C CA . ASN A 1 157 ? -14.305 28.594 28.969 1 78.38 157 ASN A CA 1
ATOM 1342 C C . ASN A 1 157 ? -15.445 29.516 28.531 1 78.38 157 ASN A C 1
ATOM 1344 O O . ASN A 1 157 ? -15.211 30.609 28.016 1 78.38 157 ASN A O 1
ATOM 1348 N N . PRO A 1 158 ? -16.594 29.125 28.875 1 83.31 158 PRO A N 1
ATOM 1349 C CA . PRO A 1 158 ? -17.75 29.906 28.391 1 83.31 158 PRO A CA 1
ATOM 1350 C C . PRO A 1 158 ? -17.797 31.312 28.969 1 83.31 158 PRO A C 1
ATOM 1352 O O . PRO A 1 158 ? -18.281 32.25 28.312 1 83.31 158 PRO A O 1
ATOM 1355 N N . GLU A 1 159 ? -17.188 31.469 30.109 1 76.88 159 GLU A N 1
ATOM 1356 C CA . GLU A 1 159 ? -17.266 32.75 30.797 1 76.88 159 GLU A CA 1
ATOM 1357 C C . GLU A 1 159 ? -16.391 33.781 30.094 1 76.88 159 GLU A C 1
ATOM 1359 O O . GLU A 1 159 ? -16.672 35 30.172 1 76.88 159 GLU A O 1
ATOM 1364 N N . SER A 1 160 ? -15.375 33.406 29.469 1 80.06 160 SER A N 1
ATOM 1365 C CA . SER A 1 160 ? -14.43 34.312 28.859 1 80.06 160 SER A CA 1
ATOM 1366 C C . SER A 1 160 ? -14.578 34.344 27.344 1 80.06 160 SER A C 1
ATOM 1368 O O . SER A 1 160 ? -13.797 34.969 26.641 1 80.06 160 SER A O 1
ATOM 1370 N N . LEU A 1 161 ? -15.609 33.875 26.891 1 86.88 161 LEU A N 1
ATOM 1371 C CA . LEU A 1 161 ? -15.844 33.75 25.453 1 86.88 161 LEU A CA 1
ATOM 1372 C C . LEU A 1 161 ? -16.312 35.062 24.859 1 86.88 161 LEU A C 1
ATOM 1374 O O . LEU A 1 161 ? -17.188 35.719 25.422 1 86.88 161 LEU A O 1
ATOM 1378 N N . ASP A 1 162 ? -15.672 35.562 23.812 1 87.06 162 ASP A N 1
ATOM 1379 C CA . ASP A 1 162 ? -16.172 36.75 23.141 1 87.06 162 ASP A CA 1
ATOM 1380 C C . ASP A 1 162 ? -17.094 36.406 21.984 1 87.06 162 ASP A C 1
ATOM 1382 O O . ASP A 1 162 ? -17.312 35.219 21.703 1 87.06 162 ASP A O 1
ATOM 1386 N N . ASP A 1 163 ? -17.672 37.406 21.344 1 88.81 163 ASP A N 1
ATOM 1387 C CA . ASP A 1 163 ? -18.688 37.219 20.312 1 88.81 163 ASP A CA 1
ATOM 1388 C C . ASP A 1 163 ? -18.109 36.469 19.094 1 88.81 163 ASP A C 1
ATOM 1390 O O . ASP A 1 163 ? -18.766 35.594 18.547 1 88.81 163 ASP A O 1
ATOM 1394 N N . GLU A 1 164 ? -16.969 36.844 18.703 1 90.62 164 GLU A N 1
ATOM 1395 C CA . GLU A 1 164 ? -16.344 36.219 17.547 1 90.62 164 GLU A CA 1
ATOM 1396 C C . GLU A 1 164 ? -16 34.781 17.797 1 90.62 164 GLU A C 1
ATOM 1398 O O . GLU A 1 164 ? -16.219 33.906 16.938 1 90.62 164 GLU A O 1
ATOM 1403 N N . GLU A 1 165 ? -15.523 34.5 18.938 1 90.62 165 GLU A N 1
ATOM 1404 C CA . GLU A 1 165 ? -15.18 33.156 19.297 1 90.62 165 GLU A CA 1
ATOM 1405 C C . GLU A 1 165 ? -16.422 32.281 19.406 1 90.62 165 GLU A C 1
ATOM 1407 O O . GLU A 1 165 ? -16.375 31.078 19.094 1 90.62 165 GLU A O 1
ATOM 1412 N N . PHE A 1 166 ? -17.484 32.906 19.891 1 93.94 166 PHE A N 1
ATOM 1413 C CA . PHE A 1 166 ? -18.75 32.188 19.984 1 93.94 166 PHE A CA 1
ATOM 1414 C C . PHE A 1 166 ? -19.234 31.781 18.609 1 93.94 166 PHE A C 1
ATOM 1416 O O . PHE A 1 166 ? -19.594 30.609 18.391 1 93.94 166 PHE A O 1
ATOM 1423 N N . LYS A 1 167 ? -19.219 32.688 17.703 1 94.94 167 LYS A N 1
ATOM 1424 C CA . LYS A 1 167 ? -19.641 32.406 16.344 1 94.94 167 LYS A CA 1
ATOM 1425 C C . LYS A 1 167 ? -18.734 31.344 15.711 1 94.94 167 LYS A C 1
ATOM 1427 O O . LYS A 1 167 ? -19.203 30.453 14.992 1 94.94 167 LYS A O 1
ATOM 1432 N N . LEU A 1 168 ? -17.5 31.453 15.969 1 94.81 168 LEU A N 1
ATOM 1433 C CA . LEU A 1 168 ? -16.531 30.484 15.438 1 94.81 168 LEU A CA 1
ATOM 1434 C C . LEU A 1 168 ? -16.797 29.094 16 1 94.81 168 LEU A C 1
ATOM 1436 O O . LEU A 1 168 ? -16.609 28.094 15.312 1 94.81 168 LEU A O 1
ATOM 1440 N N . SER A 1 169 ? -17.219 29.031 17.25 1 94.5 169 SER A N 1
ATOM 1441 C CA . SER A 1 169 ? -17.547 27.75 17.875 1 94.5 169 SER A CA 1
ATOM 1442 C C . SER A 1 169 ? -18.766 27.109 17.203 1 94.5 169 SER A C 1
ATOM 1444 O O . SER A 1 169 ? -18.812 25.891 17.047 1 94.5 169 SER A O 1
ATOM 1446 N N . ILE A 1 170 ? -19.719 27.953 16.891 1 95.38 170 ILE A N 1
ATOM 1447 C CA . ILE A 1 170 ? -20.906 27.469 16.172 1 95.38 170 ILE A CA 1
ATOM 1448 C C . ILE A 1 170 ? -20.484 26.891 14.82 1 95.38 170 ILE A C 1
ATOM 1450 O O . ILE A 1 170 ? -20.875 25.781 14.469 1 95.38 170 ILE A O 1
ATOM 1454 N N . LEU A 1 171 ? -19.656 27.625 14.141 1 96.56 171 LEU A N 1
ATOM 1455 C CA . LEU A 1 171 ? -19.156 27.188 12.836 1 96.56 171 LEU A CA 1
ATOM 1456 C C . LEU A 1 171 ? -18.391 25.891 12.953 1 96.56 171 LEU A C 1
ATOM 1458 O O . LEU A 1 171 ? -18.484 25.016 12.086 1 96.56 171 LEU A O 1
ATOM 1462 N N . THR A 1 172 ? -17.625 25.703 13.961 1 94.69 172 THR A N 1
ATOM 1463 C CA . THR A 1 172 ? -16.859 24.484 14.234 1 94.69 172 THR A CA 1
ATOM 1464 C C . THR A 1 172 ? -17.797 23.281 14.406 1 94.69 172 THR A C 1
ATOM 1466 O O . THR A 1 172 ? -17.547 22.219 13.844 1 94.69 172 THR A O 1
ATOM 1469 N N . THR A 1 173 ? -18.828 23.516 15.094 1 94.75 173 THR A N 1
ATOM 1470 C CA . THR A 1 173 ? -19.797 22.453 15.344 1 94.75 173 THR A CA 1
ATOM 1471 C C . THR A 1 173 ? -20.469 22.016 14.039 1 94.75 173 THR A C 1
ATOM 1473 O O . THR A 1 173 ? -20.625 20.828 13.781 1 94.75 173 THR A O 1
ATOM 1476 N N . ILE A 1 174 ? -20.828 22.953 13.234 1 96.12 174 ILE A N 1
ATOM 1477 C CA . ILE A 1 174 ? -21.516 22.656 11.984 1 96.12 174 ILE A CA 1
ATOM 1478 C C . ILE A 1 174 ? -20.562 21.906 11.047 1 96.12 174 ILE A C 1
ATOM 1480 O O . ILE A 1 174 ? -20.969 20.938 10.398 1 96.12 174 ILE A O 1
ATOM 1484 N N . SER A 1 175 ? -19.328 22.328 10.953 1 94.81 175 SER A N 1
ATOM 1485 C CA . SER A 1 175 ? -18.344 21.75 10.031 1 94.81 175 SER A CA 1
ATOM 1486 C C . SER A 1 175 ? -17.906 20.375 10.5 1 94.81 175 SER A C 1
ATOM 1488 O O . SER A 1 175 ? -17.359 19.578 9.711 1 94.81 175 SER A O 1
ATOM 1490 N N . GLY A 1 176 ? -18 20.109 11.82 1 89.38 176 GLY A N 1
ATOM 1491 C CA . GLY A 1 176 ? -17.578 18.828 12.367 1 89.38 176 GLY A CA 1
ATOM 1492 C C . GLY A 1 176 ? -16.125 18.828 12.812 1 89.38 176 GLY A C 1
ATOM 1493 O O . GLY A 1 176 ? -15.555 17.75 13.055 1 89.38 176 GLY A O 1
ATOM 1494 N N . ALA A 1 177 ? -15.5 19.969 12.922 1 87.88 177 ALA A N 1
ATOM 1495 C CA . ALA A 1 177 ? -14.117 20.062 13.391 1 87.88 177 ALA A CA 1
ATOM 1496 C C . ALA A 1 177 ? -14.031 19.766 14.891 1 87.88 177 ALA A C 1
ATOM 1498 O O . ALA A 1 177 ? -14.992 20 15.633 1 87.88 177 ALA A O 1
ATOM 1499 N N . LYS A 1 178 ? -12.945 19.344 15.352 1 77 178 LYS A N 1
ATOM 1500 C CA . LYS A 1 178 ? -12.758 18.969 16.75 1 77 178 LYS A CA 1
ATOM 1501 C C . LYS A 1 178 ? -12.25 20.156 17.562 1 77 178 LYS A C 1
ATOM 1503 O O . LYS A 1 178 ? -12.359 20.172 18.797 1 77 178 LYS A O 1
ATOM 1508 N N . THR A 1 179 ? -11.664 21.125 16.812 1 79.38 179 THR A N 1
ATOM 1509 C CA . THR A 1 179 ? -11.094 22.297 17.484 1 79.38 179 THR A CA 1
ATOM 1510 C C . THR A 1 179 ? -11.602 23.594 16.844 1 79.38 179 THR A C 1
ATOM 1512 O O . THR A 1 179 ? -11.891 23.625 15.648 1 79.38 179 THR A O 1
ATOM 1515 N N . VAL A 1 180 ? -11.656 24.609 17.734 1 87.44 180 VAL A N 1
ATOM 1516 C CA . VAL A 1 180 ? -12.102 25.906 17.25 1 87.44 180 VAL A CA 1
ATOM 1517 C C . VAL A 1 180 ? -10.953 26.625 16.547 1 87.44 180 VAL A C 1
ATOM 1519 O O . VAL A 1 180 ? -10.25 27.438 17.156 1 87.44 180 VAL A O 1
ATOM 1522 N N . ASP A 1 181 ? -10.734 26.297 15.273 1 88 181 ASP A N 1
ATOM 1523 C CA . ASP A 1 181 ? -9.672 26.844 14.43 1 88 181 ASP A CA 1
ATOM 1524 C C . ASP A 1 181 ? -10.109 26.891 12.969 1 88 181 ASP A C 1
ATOM 1526 O O . ASP A 1 181 ? -10.609 25.906 12.43 1 88 181 ASP A O 1
ATOM 1530 N N . ILE A 1 182 ? -9.93 28.031 12.414 1 92.88 182 ILE A N 1
ATOM 1531 C CA . ILE A 1 182 ? -10.445 28.266 11.07 1 92.88 182 ILE A CA 1
ATOM 1532 C C . ILE A 1 182 ? -9.812 27.281 10.094 1 92.88 182 ILE A C 1
ATOM 1534 O O . ILE A 1 182 ? -10.469 26.844 9.141 1 92.88 182 ILE A O 1
ATOM 1538 N N . LEU A 1 183 ? -8.562 26.922 10.273 1 90.94 183 LEU A N 1
ATOM 1539 C CA . LEU A 1 183 ? -7.906 25.984 9.367 1 90.94 183 LEU A CA 1
ATOM 1540 C C . LEU A 1 183 ? -8.531 24.594 9.461 1 90.94 183 LEU A C 1
ATOM 1542 O O . LEU A 1 183 ? -8.734 23.922 8.445 1 90.94 183 LEU A O 1
ATOM 1546 N N . GLU A 1 184 ? -8.898 24.172 10.672 1 89.94 184 GLU A N 1
ATOM 1547 C CA . GLU A 1 184 ? -9.562 22.891 10.883 1 89.94 184 GLU A CA 1
ATOM 1548 C C . GLU A 1 184 ? -10.969 22.891 10.289 1 89.94 184 GLU A C 1
ATOM 1550 O O . GLU A 1 184 ? -11.43 21.875 9.766 1 89.94 184 GLU A O 1
ATOM 1555 N N . ILE A 1 185 ? -11.617 24 10.445 1 94.81 185 ILE A N 1
ATOM 1556 C CA . ILE A 1 185 ? -12.961 24.156 9.898 1 94.81 185 ILE A CA 1
ATOM 1557 C C . ILE A 1 185 ? -12.914 24 8.375 1 94.81 185 ILE A C 1
ATOM 1559 O O . ILE A 1 185 ? -13.672 23.219 7.805 1 94.81 185 ILE A O 1
ATOM 1563 N N . LEU A 1 186 ? -11.969 24.703 7.789 1 95.75 186 LEU A N 1
ATOM 1564 C CA . LEU A 1 186 ? -11.828 24.656 6.34 1 95.75 186 LEU A CA 1
ATOM 1565 C C . LEU A 1 186 ? -11.477 23.25 5.867 1 95.75 186 LEU A C 1
ATOM 1567 O O . LEU A 1 186 ? -12.016 22.781 4.859 1 95.75 186 LEU A O 1
ATOM 1571 N N . LYS A 1 187 ? -10.625 22.609 6.508 1 94 187 LYS A N 1
ATOM 1572 C CA . LYS A 1 187 ? -10.266 21.234 6.176 1 94 187 LYS A CA 1
ATOM 1573 C C . LYS A 1 187 ? -11.484 20.312 6.188 1 94 187 LYS A C 1
ATOM 1575 O O . LYS A 1 187 ? -11.695 19.531 5.262 1 94 187 LYS A O 1
ATOM 1580 N N . ASN A 1 188 ? -12.344 20.422 7.188 1 93.25 188 ASN A N 1
ATOM 1581 C CA . ASN A 1 188 ? -13.523 19.578 7.305 1 93.25 188 ASN A CA 1
ATOM 1582 C C . ASN A 1 188 ? -14.531 19.859 6.199 1 93.25 188 ASN A C 1
ATOM 1584 O O . ASN A 1 188 ? -15.219 18.953 5.727 1 93.25 188 ASN A O 1
ATOM 1588 N N . ILE A 1 189 ? -14.602 21.141 5.859 1 95.56 189 ILE A N 1
ATOM 1589 C CA . ILE A 1 189 ? -15.492 21.516 4.766 1 95.56 189 ILE A CA 1
ATOM 1590 C C . ILE A 1 189 ? -15 20.875 3.465 1 95.56 189 ILE A C 1
ATOM 1592 O O . ILE A 1 189 ? -15.797 20.391 2.66 1 95.56 189 ILE A O 1
ATOM 1596 N N . ILE A 1 190 ? -13.742 20.844 3.305 1 94 190 ILE A N 1
ATOM 1597 C CA . ILE A 1 190 ? -13.156 20.266 2.107 1 94 190 ILE A CA 1
ATOM 1598 C C . ILE A 1 190 ? -13.367 18.75 2.111 1 94 190 ILE A C 1
ATOM 1600 O O . ILE A 1 190 ? -13.672 18.156 1.073 1 94 190 ILE A O 1
ATOM 1604 N N . LEU A 1 191 ? -13.312 18.172 3.248 1 90.25 191 LEU A N 1
ATOM 1605 C CA . LEU A 1 191 ? -13.523 16.734 3.381 1 90.25 191 LEU A CA 1
ATOM 1606 C C . LEU A 1 191 ? -14.969 16.359 3.051 1 90.25 191 LEU A C 1
ATOM 1608 O O . LEU A 1 191 ? -15.227 15.289 2.484 1 90.25 191 LEU A O 1
ATOM 1612 N N . ASN A 1 192 ? -15.883 17.25 3.434 1 92.12 192 ASN A N 1
ATOM 1613 C CA . ASN A 1 192 ? -17.297 17.047 3.162 1 92.12 192 ASN A CA 1
ATOM 1614 C C . ASN A 1 192 ? -17.969 18.328 2.688 1 92.12 192 ASN A C 1
ATOM 1616 O O . ASN A 1 192 ? -18.469 19.125 3.5 1 92.12 192 ASN A O 1
ATOM 1620 N N . ARG A 1 193 ? -18.125 18.406 1.479 1 89.38 193 ARG A N 1
ATOM 1621 C CA . ARG A 1 193 ? -18.625 19.625 0.863 1 89.38 193 ARG A CA 1
ATOM 1622 C C . ARG A 1 193 ? -20.078 19.891 1.254 1 89.38 193 ARG A C 1
ATOM 1624 O O . ARG A 1 193 ? -20.562 21.016 1.169 1 89.38 193 ARG A O 1
ATOM 1631 N N . ASN A 1 194 ? -20.766 18.875 1.714 1 90.75 194 ASN A N 1
ATOM 1632 C CA . ASN A 1 194 ? -22.156 19.031 2.125 1 90.75 194 ASN A CA 1
ATOM 1633 C C . ASN A 1 194 ? -22.281 19.953 3.336 1 90.75 194 ASN A C 1
ATOM 1635 O O . ASN A 1 194 ? -23.344 20.516 3.586 1 90.75 194 ASN A O 1
ATOM 1639 N N . LYS A 1 195 ? -21.203 20.078 4.008 1 94.19 195 LYS A N 1
ATOM 1640 C CA . LYS A 1 195 ? -21.219 20.938 5.18 1 94.19 195 LYS A CA 1
ATOM 1641 C C . LYS A 1 195 ? -21.453 22.391 4.777 1 94.19 195 LYS A C 1
ATOM 1643 O O . LYS A 1 195 ? -21.969 23.188 5.578 1 94.19 195 LYS A O 1
ATOM 1648 N N . LEU A 1 196 ? -21.109 22.75 3.559 1 94 196 LEU A N 1
ATOM 1649 C CA . LEU A 1 196 ? -21.359 24.109 3.074 1 94 196 LEU A CA 1
ATOM 1650 C C . LEU A 1 196 ? -22.844 24.406 3.031 1 94 196 LEU A C 1
ATOM 1652 O O . LEU A 1 196 ? -23.281 25.516 3.352 1 94 196 LEU A O 1
ATOM 1656 N N . GLN A 1 197 ? -23.609 23.375 2.682 1 92.25 197 GLN A N 1
ATOM 1657 C CA . GLN A 1 197 ? -25.062 23.531 2.666 1 92.25 197 GLN A CA 1
ATOM 1658 C C . GLN A 1 197 ? -25.609 23.688 4.078 1 92.25 197 GLN A C 1
ATOM 1660 O O . GLN A 1 197 ? -26.516 24.484 4.312 1 92.25 197 GLN A O 1
ATOM 1665 N N . ASP A 1 198 ? -25.031 22.969 4.934 1 94.81 198 ASP A N 1
ATOM 1666 C CA . ASP A 1 198 ? -25.438 23.078 6.332 1 94.81 198 ASP A CA 1
ATOM 1667 C C . ASP A 1 198 ? -25.125 24.469 6.879 1 94.81 198 ASP A C 1
ATOM 1669 O O . ASP A 1 198 ? -25.953 25.062 7.594 1 94.81 198 ASP A O 1
ATOM 1673 N N . ILE A 1 199 ? -23.953 24.984 6.527 1 96.44 199 ILE A N 1
ATOM 1674 C CA . ILE A 1 199 ? -23.562 26.312 7 1 96.44 199 ILE A CA 1
ATOM 1675 C C . ILE A 1 199 ? -24.5 27.375 6.426 1 96.44 199 ILE A C 1
ATOM 1677 O O . ILE A 1 199 ? -24.922 28.281 7.137 1 96.44 199 ILE A O 1
ATOM 1681 N N . GLU A 1 200 ? -24.812 27.219 5.188 1 93.19 200 GLU A N 1
ATOM 1682 C CA . GLU A 1 200 ? -25.719 28.156 4.543 1 93.19 200 GLU A CA 1
ATOM 1683 C C . GLU A 1 200 ? -27.109 28.109 5.184 1 93.19 200 GLU A C 1
ATOM 1685 O O . GLU A 1 200 ? -27.719 29.156 5.422 1 93.19 200 GLU A O 1
ATOM 1690 N N . LYS A 1 201 ? -27.578 26.953 5.566 1 92.19 201 LYS A N 1
ATOM 1691 C CA . LYS A 1 201 ? -28.906 26.75 6.129 1 92.19 201 LYS A CA 1
ATOM 1692 C C . LYS A 1 201 ? -28.984 27.219 7.574 1 92.19 201 LYS A C 1
ATOM 1694 O O . LYS A 1 201 ? -29.969 27.859 7.977 1 92.19 201 LYS A O 1
ATOM 1699 N N . TRP A 1 202 ? -27.938 26.969 8.312 1 93.62 202 TRP A N 1
ATOM 1700 C CA . TRP A 1 202 ? -28.047 27.172 9.758 1 93.62 202 TRP A CA 1
ATOM 1701 C C . TRP A 1 202 ? -27.344 28.453 10.188 1 93.62 202 TRP A C 1
ATOM 1703 O O . TRP A 1 202 ? -27.594 28.969 11.281 1 93.62 202 TRP A O 1
ATOM 1713 N N . MET A 1 203 ? -26.5 29.109 9.461 1 92.5 203 MET A N 1
ATOM 1714 C CA . MET A 1 203 ? -25.75 30.312 9.844 1 92.5 203 MET A CA 1
ATOM 1715 C C . MET A 1 203 ? -25.656 31.281 8.672 1 92.5 203 MET A C 1
ATOM 1717 O O . MET A 1 203 ? -26.188 32.406 8.75 1 92.5 203 MET A O 1
ATOM 1721 N N . ASN A 1 204 ? -25.188 31.062 7.527 1 89.62 204 ASN A N 1
ATOM 1722 C CA . ASN A 1 204 ? -24.859 31.781 6.301 1 89.62 204 ASN A CA 1
ATOM 1723 C C . ASN A 1 204 ? -23.359 31.734 6 1 89.62 204 ASN A C 1
ATOM 1725 O O . ASN A 1 204 ? -22.547 31.562 6.91 1 89.62 204 ASN A O 1
ATOM 1729 N N . LEU A 1 205 ? -23.016 32 4.789 1 95.06 205 LEU A N 1
ATOM 1730 C CA . LEU A 1 205 ? -21.641 31.812 4.355 1 95.06 205 LEU A CA 1
ATOM 1731 C C . LEU A 1 205 ? -20.812 33.062 4.59 1 95.06 205 LEU A C 1
ATOM 1733 O O . LEU A 1 205 ? -19.594 33.031 4.531 1 95.06 205 LEU A O 1
ATOM 1737 N N . GLU A 1 206 ? -21.438 34.188 4.918 1 93.75 206 GLU A N 1
ATOM 1738 C CA . GLU A 1 206 ? -20.766 35.469 5.051 1 93.75 206 GLU A CA 1
ATOM 1739 C C . GLU A 1 206 ? -19.734 35.438 6.172 1 93.75 206 GLU A C 1
ATOM 1741 O O . GLU A 1 206 ? -18.625 35.969 6.023 1 93.75 206 GLU A O 1
ATOM 1746 N N . PHE A 1 207 ? -20.156 34.844 7.234 1 95.12 207 PHE A N 1
ATOM 1747 C CA . PHE A 1 207 ? -19.219 34.781 8.352 1 95.12 207 PHE A CA 1
ATOM 1748 C C . PHE A 1 207 ? -18 33.938 7.996 1 95.12 207 PHE A C 1
ATOM 1750 O O . PHE A 1 207 ? -16.875 34.281 8.352 1 95.12 207 PHE A O 1
ATOM 1757 N N . LEU A 1 208 ? -18.203 32.812 7.312 1 96.88 208 LEU A N 1
ATOM 1758 C CA . LEU A 1 208 ? -17.109 31.969 6.871 1 96.88 208 LEU A CA 1
ATOM 1759 C C . LEU A 1 208 ? -16.141 32.75 5.992 1 96.88 208 LEU A C 1
ATOM 1761 O O . LEU A 1 208 ? -14.922 32.719 6.199 1 96.88 208 LEU A O 1
ATOM 1765 N N . PHE A 1 209 ? -16.656 33.562 5.094 1 95.81 209 PHE A N 1
ATOM 1766 C CA . PHE A 1 209 ? -15.812 34.312 4.168 1 95.81 209 PHE A CA 1
ATOM 1767 C C . PHE A 1 209 ? -15.078 35.438 4.895 1 95.81 209 PHE A C 1
ATOM 1769 O O . PHE A 1 209 ? -13.945 35.75 4.551 1 95.81 209 PHE A O 1
ATOM 1776 N N . SER A 1 210 ? -15.703 35.969 5.859 1 95.69 210 SER A N 1
ATOM 1777 C CA . SER A 1 210 ? -15.047 37 6.66 1 95.69 210 SER A CA 1
ATOM 1778 C C . SER A 1 210 ? -13.867 36.438 7.43 1 95.69 210 SER A C 1
ATOM 1780 O O . SER A 1 210 ? -12.836 37.094 7.578 1 95.69 210 SER A O 1
ATOM 1782 N N . GLU A 1 211 ? -14.023 35.219 7.914 1 95.62 211 GLU A N 1
ATOM 1783 C CA . GLU A 1 211 ? -12.938 34.562 8.633 1 95.62 211 GLU A CA 1
ATOM 1784 C C . GLU A 1 211 ? -11.781 34.219 7.699 1 95.62 211 GLU A C 1
ATOM 1786 O O . GLU A 1 211 ? -10.617 34.312 8.094 1 95.62 211 GLU A O 1
ATOM 1791 N N . ILE A 1 212 ? -12.102 33.844 6.484 1 96.62 212 ILE A N 1
ATOM 1792 C CA . ILE A 1 212 ? -11.07 33.594 5.484 1 96.62 212 ILE A CA 1
ATOM 1793 C C . ILE A 1 212 ? -10.305 34.875 5.176 1 96.62 212 ILE A C 1
ATOM 1795 O O . ILE A 1 212 ? -9.07 34.844 5.082 1 96.62 212 ILE A O 1
ATOM 1799 N N . LYS A 1 213 ? -11 35.938 5.051 1 96.06 213 LYS A N 1
ATOM 1800 C CA . LYS A 1 213 ? -10.367 37.219 4.801 1 96.06 213 LYS A CA 1
ATOM 1801 C C . LYS A 1 213 ? -9.438 37.625 5.949 1 96.06 213 LYS A C 1
ATOM 1803 O O . LYS A 1 213 ? -8.32 38.062 5.719 1 96.06 213 LYS A O 1
ATOM 1808 N N . LYS A 1 214 ? -9.883 37.438 7.102 1 93.88 214 LYS A N 1
ATOM 1809 C CA . LYS A 1 214 ? -9.094 37.781 8.281 1 93.88 214 LYS A CA 1
ATOM 1810 C C . LYS A 1 214 ? -7.816 36.938 8.344 1 93.88 214 LYS A C 1
ATOM 1812 O O . LYS A 1 214 ? -6.742 37.469 8.641 1 93.88 214 LYS A O 1
ATOM 1817 N N . LYS A 1 215 ? -7.898 35.688 8.008 1 92.5 215 LYS A N 1
ATOM 1818 C CA . LYS A 1 215 ? -6.777 34.781 8.148 1 92.5 215 LYS A CA 1
ATOM 1819 C C . LYS A 1 215 ? -5.777 34.938 7.004 1 92.5 215 LYS A C 1
ATOM 1821 O O . LYS A 1 215 ? -4.566 34.969 7.23 1 92.5 215 LYS A O 1
ATOM 1826 N N . PHE A 1 216 ? -6.316 35.156 5.77 1 94.75 216 PHE A N 1
ATOM 1827 C CA . PHE A 1 216 ? -5.449 35.062 4.602 1 94.75 216 PHE A CA 1
ATOM 1828 C C . PHE A 1 216 ? -5.398 36.375 3.842 1 94.75 216 PHE A C 1
ATOM 1830 O O . PHE A 1 216 ? -4.645 36.5 2.877 1 94.75 216 PHE A O 1
ATOM 1837 N N . ASP A 1 217 ? -6.219 37.312 4.246 1 93.94 217 ASP A N 1
ATOM 1838 C CA . ASP A 1 217 ? -6.305 38.625 3.604 1 93.94 217 ASP A CA 1
ATOM 1839 C C . ASP A 1 217 ? -6.742 38.5 2.146 1 93.94 217 ASP A C 1
ATOM 1841 O O . ASP A 1 217 ? -6.121 39.062 1.251 1 93.94 217 ASP A O 1
ATOM 1845 N N . ILE A 1 218 ? -7.723 37.625 1.955 1 94.25 218 ILE A N 1
ATOM 1846 C CA . ILE A 1 218 ? -8.297 37.469 0.623 1 94.25 218 ILE A CA 1
ATOM 1847 C C . ILE A 1 218 ? -9.812 37.625 0.693 1 94.25 218 ILE A C 1
ATOM 1849 O O . ILE A 1 218 ? -10.445 37.125 1.638 1 94.25 218 ILE A O 1
ATOM 1853 N N . GLU A 1 219 ? -10.352 38.281 -0.205 1 92.5 219 GLU A N 1
ATOM 1854 C CA . GLU A 1 219 ? -11.797 38.406 -0.345 1 92.5 219 GLU A CA 1
ATOM 1855 C C . GLU A 1 219 ? -12.344 37.406 -1.379 1 92.5 219 GLU A C 1
ATOM 1857 O O . GLU A 1 219 ? -11.875 37.375 -2.52 1 92.5 219 GLU A O 1
ATOM 1862 N N . VAL A 1 220 ? -13.227 36.562 -0.944 1 93.19 220 VAL A N 1
ATOM 1863 C CA . VAL A 1 220 ? -13.797 35.594 -1.864 1 93.19 220 VAL A CA 1
ATOM 1864 C C . VAL A 1 220 ? -15.32 35.688 -1.854 1 93.19 220 VAL A C 1
ATOM 1866 O O . VAL A 1 220 ? -15.914 36.062 -0.836 1 93.19 220 VAL A O 1
ATOM 1869 N N . THR A 1 221 ? -15.914 35.375 -2.963 1 88.38 221 THR A N 1
ATOM 1870 C CA . THR A 1 221 ? -17.359 35.406 -3.102 1 88.38 221 THR A CA 1
ATOM 1871 C C . THR A 1 221 ? -17.953 34 -3.125 1 88.38 221 THR A C 1
ATOM 1873 O O . THR A 1 221 ? -19.156 33.844 -2.998 1 88.38 221 THR A O 1
ATOM 1876 N N . SER A 1 222 ? -17.109 33.031 -3.352 1 92.94 222 SER A N 1
ATOM 1877 C CA . SER A 1 222 ? -17.531 31.625 -3.344 1 92.94 222 SER A CA 1
ATOM 1878 C C . SER A 1 222 ? -16.422 30.734 -2.814 1 92.94 222 SER A C 1
ATOM 1880 O O . SER A 1 222 ? -15.242 31.109 -2.83 1 92.94 222 SER A O 1
ATOM 1882 N N . PHE A 1 223 ? -16.828 29.594 -2.379 1 94.88 223 PHE A N 1
ATOM 1883 C CA . PHE A 1 223 ? -15.828 28.656 -1.863 1 94.88 223 PHE A CA 1
ATOM 1884 C C . PHE A 1 223 ? -14.977 28.109 -2.994 1 94.88 223 PHE A C 1
ATOM 1886 O O . PHE A 1 223 ? -13.797 27.797 -2.797 1 94.88 223 PHE A O 1
ATOM 1893 N N . GLU A 1 224 ? -15.516 27.984 -4.18 1 93.56 224 GLU A N 1
ATOM 1894 C CA . GLU A 1 224 ? -14.766 27.562 -5.355 1 93.56 224 GLU A CA 1
ATOM 1895 C C . GLU A 1 224 ? -13.625 28.516 -5.664 1 93.56 224 GLU A C 1
ATOM 1897 O O . GLU A 1 224 ? -12.531 28.094 -6.035 1 93.56 224 GLU A O 1
ATOM 1902 N N . GLN A 1 225 ? -13.945 29.766 -5.527 1 93.56 225 GLN A N 1
ATOM 1903 C CA . GLN A 1 225 ? -12.898 30.766 -5.734 1 93.56 225 GLN A CA 1
ATOM 1904 C C . GLN A 1 225 ? -11.773 30.594 -4.723 1 93.56 225 GLN A C 1
ATOM 1906 O O . GLN A 1 225 ? -10.594 30.734 -5.07 1 93.56 225 GLN A O 1
ATOM 1911 N N . PHE A 1 226 ? -12.141 30.312 -3.576 1 96.44 226 PHE A N 1
ATOM 1912 C CA . PHE A 1 226 ? -11.141 30.062 -2.545 1 96.44 226 PHE A CA 1
ATOM 1913 C C . PHE A 1 226 ? -10.258 28.875 -2.93 1 96.44 226 PHE A C 1
ATOM 1915 O O . PHE A 1 226 ? -9.031 28.953 -2.812 1 96.44 226 PHE A O 1
ATOM 1922 N N . LEU A 1 227 ? -10.875 27.812 -3.412 1 97.06 227 LEU A N 1
ATOM 1923 C CA . LEU A 1 227 ? -10.133 26.625 -3.82 1 97.06 227 LEU A CA 1
ATOM 1924 C C . LEU A 1 227 ? -9.188 26.953 -4.973 1 97.06 227 LEU A C 1
ATOM 1926 O O . LEU A 1 227 ? -8.062 26.453 -5.008 1 97.06 227 LEU A O 1
ATOM 1930 N N . LYS A 1 228 ? -9.617 27.75 -5.906 1 95.56 228 LYS A N 1
ATOM 1931 C CA . LYS A 1 228 ? -8.758 28.141 -7.02 1 95.56 228 LYS A CA 1
ATOM 1932 C C . LYS A 1 228 ? -7.547 28.922 -6.523 1 95.56 228 LYS A C 1
ATOM 1934 O O . LYS A 1 228 ? -6.43 28.719 -6.996 1 95.56 228 LYS A O 1
ATOM 1939 N N . ILE A 1 229 ? -7.762 29.797 -5.559 1 96.81 229 ILE A N 1
ATOM 1940 C CA . ILE A 1 229 ? -6.691 30.625 -5.016 1 96.81 229 ILE A CA 1
ATOM 1941 C C . ILE A 1 229 ? -5.652 29.734 -4.332 1 96.81 229 ILE A C 1
ATOM 1943 O O . ILE A 1 229 ? -4.453 29.875 -4.578 1 96.81 229 ILE A O 1
ATOM 1947 N N . ILE A 1 230 ? -6.094 28.812 -3.514 1 97.12 230 ILE A N 1
ATOM 1948 C CA . ILE A 1 230 ? -5.125 28 -2.787 1 97.12 230 ILE A CA 1
ATOM 1949 C C . ILE A 1 230 ? -4.395 27.078 -3.76 1 97.12 230 ILE A C 1
ATOM 1951 O O . ILE A 1 230 ? -3.207 26.797 -3.584 1 97.12 230 ILE A O 1
ATOM 1955 N N . MET A 1 231 ? -5.031 26.625 -4.812 1 97.44 231 MET A N 1
ATOM 1956 C CA . MET A 1 231 ? -4.402 25.766 -5.812 1 97.44 231 MET A CA 1
ATOM 1957 C C . MET A 1 231 ? -3.301 26.516 -6.555 1 97.44 231 MET A C 1
ATOM 1959 O O . MET A 1 231 ? -2.166 26.031 -6.633 1 97.44 231 MET A O 1
ATOM 1963 N N . VAL A 1 232 ? -3.611 27.688 -7.027 1 96.12 232 VAL A N 1
ATOM 1964 C CA . VAL A 1 232 ? -2.686 28.484 -7.832 1 96.12 232 VAL A CA 1
ATOM 1965 C C . VAL A 1 232 ? -1.521 28.953 -6.965 1 96.12 232 VAL A C 1
ATOM 1967 O O . VAL A 1 232 ? -0.365 28.922 -7.395 1 96.12 232 VAL A O 1
ATOM 1970 N N . THR A 1 233 ? -1.837 29.406 -5.766 1 94.56 233 THR A N 1
ATOM 1971 C CA . THR A 1 233 ? -0.794 29.859 -4.852 1 94.56 233 THR A CA 1
ATOM 1972 C C . THR A 1 233 ? 0.178 28.719 -4.531 1 94.56 233 THR A C 1
ATOM 1974 O O . THR A 1 233 ? 1.395 28.922 -4.57 1 94.56 233 THR A O 1
ATOM 1977 N N . HIS A 1 234 ? -0.34 27.594 -4.273 1 95 234 HIS A N 1
ATOM 1978 C CA . HIS A 1 234 ? 0.517 26.438 -3.994 1 95 234 HIS A CA 1
ATOM 1979 C C . HIS A 1 234 ? 1.404 26.109 -5.191 1 95 234 HIS A C 1
ATOM 1981 O O . HIS A 1 234 ? 2.602 25.859 -5.031 1 95 234 HIS A O 1
ATOM 1987 N N . PHE A 1 235 ? 0.826 26.141 -6.363 1 95.44 235 PHE A N 1
ATOM 1988 C CA . PHE A 1 235 ? 1.518 25.812 -7.602 1 95.44 235 PHE A CA 1
ATOM 1989 C C . PHE A 1 235 ? 2.742 26.688 -7.801 1 95.44 235 PHE A C 1
ATOM 1991 O O . PHE A 1 235 ? 3.859 26.188 -7.949 1 95.44 235 PHE A O 1
ATOM 1998 N N . TYR A 1 236 ? 2.609 27.891 -7.684 1 91.69 236 TYR A N 1
ATOM 1999 C CA . TYR A 1 236 ? 3.695 28.812 -8.016 1 91.69 236 TYR A CA 1
ATOM 2000 C C . TYR A 1 236 ? 4.668 28.938 -6.852 1 91.69 236 TYR A C 1
ATOM 2002 O O . TYR A 1 236 ? 5.875 29.109 -7.059 1 91.69 236 TYR A O 1
ATOM 2010 N N . CYS A 1 237 ? 4.18 28.891 -5.621 1 87.06 237 CYS A N 1
ATOM 2011 C CA . CYS A 1 237 ? 5.078 28.938 -4.477 1 87.06 237 CYS A CA 1
ATOM 2012 C C . CYS A 1 237 ? 5.984 27.719 -4.438 1 87.06 237 CYS A C 1
ATOM 2014 O O . CYS A 1 237 ? 7.18 27.828 -4.172 1 87.06 237 CYS A O 1
ATOM 2016 N N . GLU A 1 238 ? 5.402 26.609 -4.762 1 89.06 238 GLU A N 1
ATOM 2017 C CA . GLU A 1 238 ? 6.18 25.359 -4.762 1 89.06 238 GLU A CA 1
ATOM 2018 C C . GLU A 1 238 ? 7.27 25.391 -5.828 1 89.06 238 GLU A C 1
ATOM 2020 O O . GLU A 1 238 ? 8.391 24.938 -5.59 1 89.06 238 GLU A O 1
ATOM 2025 N N . LEU A 1 239 ? 6.93 25.938 -6.941 1 89.31 239 LEU A N 1
ATOM 2026 C CA . LEU A 1 239 ? 7.859 26 -8.062 1 89.31 239 LEU A CA 1
ATOM 2027 C C . LEU A 1 239 ? 8.836 27.156 -7.898 1 89.31 239 LEU A C 1
ATOM 2029 O O . LEU A 1 239 ? 9.828 27.25 -8.617 1 89.31 239 LEU A O 1
ATOM 2033 N N . GLN A 1 240 ? 8.516 28.047 -6.918 1 81.5 240 GLN A N 1
ATOM 2034 C CA . GLN A 1 240 ? 9.305 29.266 -6.719 1 81.5 240 GLN A CA 1
ATOM 2035 C C . GLN A 1 240 ? 9.391 30.094 -8 1 81.5 240 GLN A C 1
ATOM 2037 O O . GLN A 1 240 ? 10.477 30.484 -8.422 1 81.5 240 GLN A O 1
ATOM 2042 N N . LYS A 1 241 ? 8.188 30.203 -8.578 1 85 241 LYS A N 1
ATOM 2043 C CA . LYS A 1 241 ? 8.062 31 -9.805 1 85 241 LYS A CA 1
ATOM 2044 C C . LYS A 1 241 ? 6.996 32.094 -9.656 1 85 241 LYS A C 1
ATOM 2046 O O . LYS A 1 241 ? 6.125 31.984 -8.789 1 85 241 LYS A O 1
ATOM 2051 N N . LYS A 1 242 ? 7.102 33 -10.516 1 85.62 242 LYS A N 1
ATOM 2052 C CA . LYS A 1 242 ? 6.082 34.031 -10.57 1 85.62 242 LYS A CA 1
ATOM 2053 C C . LYS A 1 242 ? 4.832 33.562 -11.305 1 85.62 242 LYS A C 1
ATOM 2055 O O . LYS A 1 242 ? 4.922 32.719 -12.211 1 85.62 242 LYS A O 1
ATOM 2060 N N . ALA A 1 243 ? 3.805 34.125 -10.867 1 90.81 243 ALA A N 1
ATOM 2061 C CA . ALA A 1 243 ? 2.537 33.688 -11.461 1 90.81 243 ALA A CA 1
ATOM 2062 C C . ALA A 1 243 ? 2.396 34.219 -12.891 1 90.81 243 ALA A C 1
ATOM 2064 O O . ALA A 1 243 ? 2.795 35.344 -13.188 1 90.81 243 ALA A O 1
ATOM 2065 N N . HIS A 1 244 ? 1.893 33.438 -13.711 1 88.94 244 HIS A N 1
ATOM 2066 C CA . HIS A 1 244 ? 1.534 33.875 -15.07 1 88.94 244 HIS A CA 1
ATOM 2067 C C . HIS A 1 244 ? 0.511 35 -15.055 1 88.94 244 HIS A C 1
ATOM 2069 O O . HIS A 1 244 ? -0.343 35.062 -14.164 1 88.94 244 HIS A O 1
ATOM 2075 N N . THR A 1 245 ? 0.519 35.719 -15.992 1 83.5 245 THR A N 1
ATOM 2076 C CA . THR A 1 245 ? -0.329 36.906 -16.078 1 83.5 245 THR A CA 1
ATOM 2077 C C . THR A 1 245 ? -1.804 36.5 -15.977 1 83.5 245 THR A C 1
ATOM 2079 O O . THR A 1 245 ? -2.592 37.219 -15.336 1 83.5 245 THR A O 1
ATOM 2082 N N . ASN A 1 246 ? -2.176 35.375 -16.578 1 81.12 246 ASN A N 1
ATOM 2083 C CA . ASN A 1 246 ? -3.566 34.938 -16.625 1 81.12 246 ASN A CA 1
ATOM 2084 C C . ASN A 1 246 ? -4.016 34.375 -15.273 1 81.12 246 ASN A C 1
ATOM 2086 O O . ASN A 1 246 ? -5.211 34.188 -15.039 1 81.12 246 ASN A O 1
ATOM 2090 N N . LEU A 1 247 ? -3.066 34.125 -14.367 1 91.31 247 LEU A N 1
ATOM 2091 C CA . LEU A 1 247 ? -3.418 33.5 -13.102 1 91.31 247 LEU A CA 1
ATOM 2092 C C . LEU A 1 247 ? -3.09 34.406 -11.922 1 91.31 247 LEU A C 1
ATOM 2094 O O . LEU A 1 247 ? -3.205 34 -10.766 1 91.31 247 LEU A O 1
ATOM 2098 N N . GLU A 1 248 ? -2.746 35.625 -12.164 1 89.31 248 GLU A N 1
ATOM 2099 C CA . GLU A 1 248 ? -2.332 36.562 -11.141 1 89.31 248 GLU A CA 1
ATOM 2100 C C . GLU A 1 248 ? -3.471 36.875 -10.172 1 89.31 248 GLU A C 1
ATOM 2102 O O . GLU A 1 248 ? -3.238 37.125 -8.984 1 89.31 248 GLU A O 1
ATOM 2107 N N . ASN A 1 249 ? -4.688 36.812 -10.703 1 88.5 249 ASN A N 1
ATOM 2108 C CA . ASN A 1 249 ? -5.855 37.125 -9.883 1 88.5 249 ASN A CA 1
ATOM 2109 C C . ASN A 1 249 ? -6.094 36.062 -8.82 1 88.5 249 ASN A C 1
ATOM 2111 O O . ASN A 1 249 ? -6.824 36.312 -7.855 1 88.5 249 ASN A O 1
ATOM 2115 N N . TYR A 1 250 ? -5.492 34.969 -9.016 1 93.75 250 TYR A N 1
ATOM 2116 C CA . TYR A 1 250 ? -5.641 33.875 -8.039 1 93.75 250 TYR A CA 1
ATOM 2117 C C . TYR A 1 250 ? -4.395 33.75 -7.172 1 93.75 250 TYR A C 1
ATOM 2119 O O . TYR A 1 250 ? -4.324 32.906 -6.297 1 93.75 250 TYR A O 1
ATOM 2127 N N . PHE A 1 251 ? -3.443 34.562 -7.473 1 93.25 251 PHE A N 1
ATOM 2128 C CA . PHE A 1 251 ? -2.199 34.594 -6.711 1 93.25 251 PHE A CA 1
ATOM 2129 C C . PHE A 1 251 ? -2.107 35.812 -5.828 1 93.25 251 PHE A C 1
ATOM 2131 O O . PHE A 1 251 ? -1.323 36.719 -6.105 1 93.25 251 PHE A O 1
ATOM 2138 N N . LYS A 1 252 ? -2.836 35.844 -4.773 1 91.38 252 LYS A N 1
ATOM 2139 C CA . LYS A 1 252 ? -2.961 37 -3.898 1 91.38 252 LYS A CA 1
ATOM 2140 C C . LYS A 1 252 ? -3.107 36.562 -2.439 1 91.38 252 LYS A C 1
ATOM 2142 O O . LYS A 1 252 ? -3.205 35.375 -2.139 1 91.38 252 LYS A O 1
ATOM 2147 N N . GLY A 1 253 ? -2.982 37.594 -1.512 1 91.38 253 GLY A N 1
ATOM 2148 C CA . GLY A 1 253 ? -3.129 37.375 -0.085 1 91.38 253 GLY A CA 1
ATOM 2149 C C . GLY A 1 253 ? -1.831 36.969 0.59 1 91.38 253 GLY A C 1
ATOM 2150 O O . GLY A 1 253 ? -0.746 37.25 0.072 1 91.38 253 GLY A O 1
ATOM 2151 N N . ARG A 1 254 ? -1.958 36.406 1.742 1 90.12 254 ARG A N 1
ATOM 2152 C CA . ARG A 1 254 ? -0.79 35.938 2.473 1 90.12 254 ARG A CA 1
ATOM 2153 C C . ARG A 1 254 ? -0.283 34.625 1.892 1 90.12 254 ARG A C 1
ATOM 2155 O O . ARG A 1 254 ? -0.624 33.531 2.387 1 90.12 254 ARG A O 1
ATOM 2162 N N . LYS A 1 255 ? 0.515 34.656 0.975 1 85.38 255 LYS A N 1
ATOM 2163 C CA . LYS A 1 255 ? 0.911 33.562 0.112 1 85.38 255 LYS A CA 1
ATOM 2164 C C . LYS A 1 255 ? 1.572 32.438 0.917 1 85.38 255 LYS A C 1
ATOM 2166 O O . LYS A 1 255 ? 1.279 31.266 0.711 1 85.38 255 LYS A O 1
ATOM 2171 N N . ASN A 1 256 ? 2.377 32.781 1.834 1 80.81 256 ASN A N 1
ATOM 2172 C CA . ASN A 1 256 ? 3.074 31.781 2.637 1 80.81 256 ASN A CA 1
ATOM 2173 C C . ASN A 1 256 ? 2.1 30.953 3.477 1 80.81 256 ASN A C 1
ATOM 2175 O O . ASN A 1 256 ? 2.215 29.734 3.547 1 80.81 256 ASN A O 1
ATOM 2179 N N . GLU A 1 257 ? 1.122 31.641 4.094 1 84.94 257 GLU A N 1
ATOM 2180 C CA . GLU A 1 257 ? 0.129 30.938 4.914 1 84.94 257 GLU A CA 1
ATOM 2181 C C . GLU A 1 257 ? -0.764 30.047 4.062 1 84.94 257 GLU A C 1
ATOM 2183 O O . GLU A 1 257 ? -1.1 28.938 4.465 1 84.94 257 GLU A O 1
ATOM 2188 N N . LEU A 1 258 ? -1.051 30.609 2.932 1 92.12 258 LEU A N 1
ATOM 2189 C CA . LEU A 1 258 ? -1.877 29.828 2.008 1 92.12 258 LEU A CA 1
ATOM 2190 C C . LEU A 1 258 ? -1.14 28.594 1.528 1 92.12 258 LEU A C 1
ATOM 2192 O O . LEU A 1 258 ? -1.726 27.5 1.448 1 92.12 258 LEU A O 1
ATOM 2196 N N . TYR A 1 259 ? 0.115 28.766 1.259 1 89.56 259 TYR A N 1
ATOM 2197 C CA . TYR A 1 259 ? 0.939 27.656 0.8 1 89.56 259 TYR A CA 1
ATOM 2198 C C . TYR A 1 259 ? 1.029 26.562 1.865 1 89.56 259 TYR A C 1
ATOM 2200 O O . TYR A 1 259 ? 0.821 25.391 1.575 1 89.56 259 TYR A O 1
ATOM 2208 N N . ILE A 1 260 ? 1.271 26.984 3.037 1 85.56 260 ILE A N 1
ATOM 2209 C CA . ILE A 1 260 ? 1.444 26.031 4.133 1 85.56 260 ILE A CA 1
ATOM 2210 C C . ILE A 1 260 ? 0.138 25.281 4.371 1 85.56 260 ILE A C 1
ATOM 2212 O O . ILE A 1 260 ? 0.144 24.062 4.551 1 85.56 260 ILE A O 1
ATOM 2216 N N . PHE A 1 261 ? -0.97 26 4.34 1 91.06 261 PHE A N 1
ATOM 2217 C CA . PHE A 1 261 ? -2.281 25.391 4.539 1 91.06 261 PHE A CA 1
ATOM 2218 C C . PHE A 1 261 ? -2.566 24.359 3.457 1 91.06 261 PHE A C 1
ATOM 2220 O O . PHE A 1 261 ? -2.949 23.219 3.762 1 91.06 261 PHE A O 1
ATOM 2227 N N . THR A 1 262 ? -2.328 24.703 2.26 1 93.75 262 THR A N 1
ATOM 2228 C CA . THR A 1 262 ? -2.621 23.828 1.131 1 93.75 262 THR A CA 1
ATOM 2229 C C . THR A 1 262 ? -1.703 22.609 1.144 1 93.75 262 THR A C 1
ATOM 2231 O O . THR A 1 262 ? -2.148 21.484 0.886 1 93.75 262 THR A O 1
ATOM 2234 N N . ASP A 1 263 ? -0.484 22.859 1.424 1 89.31 263 ASP A N 1
ATOM 2235 C CA . ASP A 1 263 ? 0.476 21.766 1.492 1 89.31 263 ASP A CA 1
ATOM 2236 C C . ASP A 1 263 ? 0.085 20.766 2.57 1 89.31 263 ASP A C 1
ATOM 2238 O O . ASP A 1 263 ? 0.228 19.547 2.381 1 89.31 263 ASP A O 1
ATOM 2242 N N . SER A 1 264 ? -0.398 21.312 3.646 1 88.12 264 SER A N 1
ATOM 2243 C CA . SER A 1 264 ? -0.84 20.453 4.73 1 88.12 264 SER A CA 1
ATOM 2244 C C . SER A 1 264 ? -2.021 19.594 4.301 1 88.12 264 SER A C 1
ATOM 2246 O O . SER A 1 264 ? -2.129 18.422 4.699 1 88.12 264 SER A O 1
ATOM 2248 N N . LEU A 1 265 ? -2.904 20.094 3.518 1 92.19 265 LEU A N 1
ATOM 2249 C CA . LEU A 1 265 ? -4.043 19.344 3.002 1 92.19 265 LEU A CA 1
ATOM 2250 C C . LEU A 1 265 ? -3.582 18.25 2.053 1 92.19 265 LEU A C 1
ATOM 2252 O O . LEU A 1 265 ? -4.062 17.109 2.127 1 92.19 265 LEU A O 1
ATOM 2256 N N . LEU A 1 266 ? -2.645 18.562 1.232 1 93.38 266 LEU A N 1
ATOM 2257 C CA . LEU A 1 266 ? -2.16 17.641 0.207 1 93.38 266 LEU A CA 1
ATOM 2258 C C . LEU A 1 266 ? -1.391 16.484 0.833 1 93.38 266 LEU A C 1
ATOM 2260 O O . LEU A 1 266 ? -1.453 15.352 0.342 1 93.38 266 LEU A O 1
ATOM 2264 N N . GLN A 1 267 ? -0.725 16.766 1.932 1 88.12 267 GLN A N 1
ATOM 2265 C CA . GLN A 1 267 ? 0.132 15.758 2.557 1 88.12 267 GLN A CA 1
ATOM 2266 C C . GLN A 1 267 ? -0.642 14.938 3.58 1 88.12 267 GLN A C 1
ATOM 2268 O O . GLN A 1 267 ? -0.168 13.891 4.027 1 88.12 267 GLN A O 1
ATOM 2273 N N . ASN A 1 268 ? -1.826 15.492 3.867 1 87.44 268 ASN A N 1
ATOM 2274 C CA . ASN A 1 268 ? -2.641 14.836 4.887 1 87.44 268 ASN A CA 1
ATOM 2275 C C . ASN A 1 268 ? -3.279 13.555 4.359 1 87.44 268 ASN A C 1
ATOM 2277 O O . ASN A 1 268 ? -3.885 13.555 3.287 1 87.44 268 ASN A O 1
ATOM 2281 N N . LYS A 1 269 ? -3.199 12.469 5.113 1 85.19 269 LYS A N 1
ATOM 2282 C CA . LYS A 1 269 ? -3.656 11.148 4.688 1 85.19 269 LYS A CA 1
ATOM 2283 C C . LYS A 1 269 ? -5.16 11.141 4.438 1 85.19 269 LYS A C 1
ATOM 2285 O O . LYS A 1 269 ? -5.648 10.406 3.576 1 85.19 269 LYS A O 1
ATOM 2290 N N . GLN A 1 270 ? -5.945 11.953 5.066 1 82.75 270 GLN A N 1
ATOM 2291 C CA . GLN A 1 270 ? -7.402 11.969 4.953 1 82.75 270 GLN A CA 1
ATOM 2292 C C . GLN A 1 270 ? -7.855 12.875 3.812 1 82.75 270 GLN A C 1
ATOM 2294 O O . GLN A 1 270 ? -8.773 12.531 3.068 1 82.75 270 GLN A O 1
ATOM 2299 N N . SER A 1 271 ? -7.18 13.984 3.689 1 90.5 271 SER A N 1
ATOM 2300 C CA . SER A 1 271 ? -7.699 15 2.779 1 90.5 271 SER A CA 1
ATOM 2301 C C . SER A 1 271 ? -6.996 14.945 1.426 1 90.5 271 SER A C 1
ATOM 2303 O O . SER A 1 271 ? -7.484 15.5 0.442 1 90.5 271 SER A O 1
ATOM 2305 N N . SER A 1 272 ? -5.879 14.328 1.294 1 92.25 272 SER A N 1
ATOM 2306 C CA . SER A 1 272 ? -5.02 14.391 0.114 1 92.25 272 SER A CA 1
ATOM 2307 C C . SER A 1 272 ? -5.789 14 -1.146 1 92.25 272 SER A C 1
ATOM 2309 O O . SER A 1 272 ? -5.809 14.75 -2.123 1 92.25 272 SER A O 1
ATOM 2311 N N . GLU A 1 273 ? -6.504 12.914 -1.111 1 90.5 273 GLU A N 1
ATOM 2312 C CA . GLU A 1 273 ? -7.199 12.414 -2.295 1 90.5 273 GLU A CA 1
ATOM 2313 C C . GLU A 1 273 ? -8.344 13.336 -2.693 1 90.5 273 GLU A C 1
ATOM 2315 O O . GLU A 1 273 ? -8.562 13.586 -3.881 1 90.5 273 GLU A O 1
ATOM 2320 N N . ILE A 1 274 ? -9.047 13.844 -1.725 1 92.44 274 ILE A N 1
ATOM 2321 C CA . ILE A 1 274 ? -10.227 14.672 -1.973 1 92.44 274 ILE A CA 1
ATOM 2322 C C . ILE A 1 274 ? -9.797 16 -2.594 1 92.44 274 ILE A C 1
ATOM 2324 O O . ILE A 1 274 ? -10.352 16.422 -3.609 1 92.44 274 ILE A O 1
ATOM 2328 N N . ILE A 1 275 ? -8.781 16.578 -2.012 1 95.19 275 ILE A N 1
ATOM 2329 C CA . ILE A 1 275 ? -8.359 17.875 -2.504 1 95.19 275 ILE A CA 1
ATOM 2330 C C . ILE A 1 275 ? -7.711 17.734 -3.877 1 95.19 275 ILE A C 1
ATOM 2332 O O . ILE A 1 275 ? -7.848 18.609 -4.734 1 95.19 275 ILE A O 1
ATOM 2336 N N . ARG A 1 276 ? -7.027 16.656 -4.129 1 94.56 276 ARG A N 1
ATOM 2337 C CA . ARG A 1 276 ? -6.418 16.422 -5.43 1 94.56 276 ARG A CA 1
ATOM 2338 C C . ARG A 1 276 ? -7.48 16.281 -6.516 1 94.56 276 ARG A C 1
ATOM 2340 O O . ARG A 1 276 ? -7.312 16.812 -7.621 1 94.56 276 ARG A O 1
ATOM 2347 N N . ALA A 1 277 ? -8.547 15.641 -6.238 1 92.38 277 ALA A N 1
ATOM 2348 C CA . ALA A 1 277 ? -9.648 15.508 -7.191 1 92.38 277 ALA A CA 1
ATOM 2349 C C . ALA A 1 277 ? -10.273 16.859 -7.496 1 92.38 277 ALA A C 1
ATOM 2351 O O . ALA A 1 277 ? -10.594 17.156 -8.648 1 92.38 277 ALA A O 1
ATOM 2352 N N . GLU A 1 278 ? -10.391 17.641 -6.43 1 93.31 278 GLU A N 1
ATOM 2353 C CA . GLU A 1 278 ? -10.914 19 -6.617 1 93.31 278 GLU A CA 1
ATOM 2354 C C . GLU A 1 278 ? -9.977 19.828 -7.488 1 93.31 278 GLU A C 1
ATOM 2356 O O . GLU A 1 278 ? -10.43 20.516 -8.398 1 93.31 278 GLU A O 1
ATOM 2361 N N . PHE A 1 279 ? -8.703 19.75 -7.203 1 95.62 279 PHE A N 1
ATOM 2362 C CA . PHE A 1 279 ? -7.707 20.5 -7.949 1 95.62 279 PHE A CA 1
ATOM 2363 C C . PHE A 1 279 ? -7.688 20.078 -9.414 1 95.62 279 PHE A C 1
ATOM 2365 O O . PHE A 1 279 ? -7.504 20.906 -10.305 1 95.62 279 PHE A O 1
ATOM 2372 N N . TYR A 1 280 ? -7.832 18.812 -9.703 1 94.06 280 TYR A N 1
ATOM 2373 C CA . TYR A 1 280 ? -7.824 18.312 -11.07 1 94.06 280 TYR A CA 1
ATOM 2374 C C . TYR A 1 280 ? -8.914 18.969 -11.898 1 94.06 280 TYR A C 1
ATOM 2376 O O . TYR A 1 280 ? -8.656 19.453 -13.008 1 94.06 280 TYR A O 1
ATOM 2384 N N . GLU A 1 281 ? -10.125 19.047 -11.352 1 90.56 281 GLU A N 1
ATOM 2385 C CA . GLU A 1 281 ? -11.25 19.656 -12.07 1 90.56 281 GLU A CA 1
ATOM 2386 C C . GLU A 1 281 ? -11.031 21.156 -12.266 1 90.56 281 GLU A C 1
ATOM 2388 O O . GLU A 1 281 ? -11.273 21.688 -13.352 1 90.56 281 GLU A O 1
ATOM 2393 N N . LEU A 1 282 ? -10.547 21.75 -11.266 1 93 282 LEU A N 1
ATOM 2394 C CA . LEU A 1 282 ? -10.312 23.188 -11.336 1 93 282 LEU A CA 1
ATOM 2395 C C . LEU A 1 282 ? -9.164 23.5 -12.289 1 93 282 LEU A C 1
ATOM 2397 O O . LEU A 1 282 ? -9.195 24.531 -12.977 1 93 282 LEU A O 1
ATOM 2401 N N . ALA A 1 283 ? -8.188 22.656 -12.328 1 93.44 283 ALA A N 1
ATOM 2402 C CA . ALA A 1 283 ? -7.02 22.828 -13.188 1 93.44 283 ALA A CA 1
ATOM 2403 C C . ALA A 1 283 ? -7.414 22.812 -14.656 1 93.44 283 ALA A C 1
ATOM 2405 O O . ALA A 1 283 ? -6.816 23.5 -15.484 1 93.44 283 ALA A O 1
ATOM 2406 N N . LYS A 1 284 ? -8.336 21.953 -15 1 89 284 LYS A N 1
ATOM 2407 C CA . LYS A 1 284 ? -8.844 21.922 -16.359 1 89 284 LYS A CA 1
ATOM 2408 C C . LYS A 1 284 ? -9.422 23.266 -16.781 1 89 284 LYS A C 1
ATOM 2410 O O . LYS A 1 284 ? -9.141 23.766 -17.875 1 89 284 LYS A O 1
ATOM 2415 N N . ASP A 1 285 ? -10.133 23.875 -15.812 1 84.88 285 ASP A N 1
ATOM 2416 C CA . ASP A 1 285 ? -10.773 25.156 -16.047 1 84.88 285 ASP A CA 1
ATOM 2417 C C . ASP A 1 285 ? -9.742 26.266 -16.25 1 84.88 285 ASP A C 1
ATOM 2419 O O . ASP A 1 285 ? -9.945 27.172 -17.062 1 84.88 285 ASP A O 1
ATOM 2423 N N . LEU A 1 286 ? -8.617 26.109 -15.578 1 91.12 286 LEU A N 1
ATOM 2424 C CA . LEU A 1 286 ? -7.633 27.172 -15.578 1 91.12 286 LEU A CA 1
ATOM 2425 C C . LEU A 1 286 ? -6.449 26.828 -16.469 1 91.12 286 LEU A C 1
ATOM 2427 O O . LEU A 1 286 ? -5.445 27.547 -16.484 1 91.12 286 LEU A O 1
ATOM 2431 N N . ASN A 1 287 ? -6.438 25.672 -17.188 1 88.25 287 ASN A N 1
ATOM 2432 C CA . ASN A 1 287 ? -5.422 25.219 -18.125 1 88.25 287 ASN A CA 1
ATOM 2433 C C . ASN A 1 287 ? -4.047 25.125 -17.469 1 88.25 287 ASN A C 1
ATOM 2435 O O . ASN A 1 287 ? -3.062 25.641 -18 1 88.25 287 ASN A O 1
ATOM 2439 N N . ILE A 1 288 ? -4.012 24.625 -16.328 1 93.75 288 ILE A N 1
ATOM 2440 C CA . ILE A 1 288 ? -2.775 24.438 -15.57 1 93.75 288 ILE A CA 1
ATOM 2441 C C . ILE A 1 288 ? -1.849 23.484 -16.312 1 93.75 288 ILE A C 1
ATOM 2443 O O . ILE A 1 288 ? -0.624 23.609 -16.234 1 93.75 288 ILE A O 1
ATOM 2447 N N . LYS A 1 289 ? -2.402 22.562 -17.141 1 93.5 289 LYS A N 1
ATOM 2448 C CA . LYS A 1 289 ? -1.606 21.609 -17.922 1 93.5 289 LYS A CA 1
ATOM 2449 C C . LYS A 1 289 ? -0.624 22.344 -18.828 1 93.5 289 LYS A C 1
ATOM 2451 O O . LYS A 1 289 ? 0.542 21.953 -18.922 1 93.5 289 LYS A O 1
ATOM 2456 N N . ASP A 1 290 ? -1.053 23.375 -19.469 1 89.69 290 ASP A N 1
ATOM 2457 C CA . ASP A 1 290 ? -0.207 24.141 -20.375 1 89.69 290 ASP A CA 1
ATOM 2458 C C . ASP A 1 290 ? 0.95 24.797 -19.625 1 89.69 290 ASP A C 1
ATOM 2460 O O . ASP A 1 290 ? 2.066 24.875 -20.125 1 89.69 290 ASP A O 1
ATOM 2464 N N . ARG A 1 291 ? 0.665 25.297 -18.438 1 92.88 291 ARG A N 1
ATOM 2465 C CA . ARG A 1 291 ? 1.695 25.906 -17.625 1 92.88 291 ARG A CA 1
ATOM 2466 C C . ARG A 1 291 ? 2.773 24.906 -17.234 1 92.88 291 ARG A C 1
ATOM 2468 O O . ARG A 1 291 ? 3.959 25.234 -17.203 1 92.88 291 ARG A O 1
ATOM 2475 N N . ILE A 1 292 ? 2.361 23.672 -17 1 95.5 292 ILE A N 1
ATOM 2476 C CA . ILE A 1 292 ? 3.303 22.625 -16.641 1 95.5 292 ILE A CA 1
ATOM 2477 C C . ILE A 1 292 ? 4.16 22.25 -17.844 1 95.5 292 ILE A C 1
ATOM 2479 O O . ILE A 1 292 ? 5.371 22.062 -17.719 1 95.5 292 ILE A O 1
ATOM 2483 N N . ASP A 1 293 ? 3.557 22.234 -19.016 1 92.12 293 ASP A N 1
ATOM 2484 C CA . ASP A 1 293 ? 4.262 21.875 -20.234 1 92.12 293 ASP A CA 1
ATOM 2485 C C . ASP A 1 293 ? 5.367 22.875 -20.562 1 92.12 293 ASP A C 1
ATOM 2487 O O . ASP A 1 293 ? 6.363 22.531 -21.203 1 92.12 293 ASP A O 1
ATOM 2491 N N . GLU A 1 294 ? 5.242 24.062 -20.047 1 90.31 294 GLU A N 1
ATOM 2492 C CA . GLU A 1 294 ? 6.199 25.125 -20.328 1 90.31 294 GLU A CA 1
ATOM 2493 C C . GLU A 1 294 ? 7.391 25.078 -19.391 1 90.31 294 GLU A C 1
ATOM 2495 O O . GLU A 1 294 ? 8.414 25.719 -19.625 1 90.31 294 GLU A O 1
ATOM 2500 N N . LEU A 1 295 ? 7.316 24.312 -18.422 1 92.94 295 LEU A N 1
ATOM 2501 C CA . LEU A 1 295 ? 8.359 24.281 -17.406 1 92.94 295 LEU A CA 1
ATOM 2502 C C . LEU A 1 295 ? 9.555 23.453 -17.875 1 92.94 295 LEU A C 1
ATOM 2504 O O . LEU A 1 295 ? 9.383 22.453 -18.578 1 92.94 295 LEU A O 1
ATOM 2508 N N . GLU A 1 296 ? 10.664 23.906 -17.453 1 92.69 296 GLU A N 1
ATOM 2509 C CA . GLU A 1 296 ? 11.859 23.062 -17.562 1 92.69 296 GLU A CA 1
ATOM 2510 C C . GLU A 1 296 ? 11.875 21.984 -16.484 1 92.69 296 GLU A C 1
ATOM 2512 O O . GLU A 1 296 ? 11.289 22.156 -15.414 1 92.69 296 GLU A O 1
ATOM 2517 N N . LEU A 1 297 ? 12.609 20.906 -16.719 1 93.31 297 LEU A N 1
ATOM 2518 C CA . LEU A 1 297 ? 12.625 19.734 -15.844 1 93.31 297 LEU A CA 1
ATOM 2519 C C . LEU A 1 297 ? 13.062 20.125 -14.438 1 93.31 297 LEU A C 1
ATOM 2521 O O . LEU A 1 297 ? 12.523 19.625 -13.453 1 93.31 297 LEU A O 1
ATOM 2525 N N . ASP A 1 298 ? 13.992 21.078 -14.297 1 90.5 298 ASP A N 1
ATOM 2526 C CA . ASP A 1 298 ? 14.523 21.484 -13 1 90.5 298 ASP A CA 1
ATOM 2527 C C . ASP A 1 298 ? 13.422 22.062 -12.117 1 90.5 298 ASP A C 1
ATOM 2529 O O . ASP A 1 298 ? 13.5 21.984 -10.891 1 90.5 298 ASP A O 1
ATOM 2533 N N . TYR A 1 299 ? 12.398 22.594 -12.758 1 90.62 299 TYR A N 1
ATOM 2534 C CA . TYR A 1 299 ? 11.289 23.172 -12.016 1 90.62 299 TYR A CA 1
ATOM 2535 C C . TYR A 1 299 ? 10.172 22.156 -11.82 1 90.62 299 TYR A C 1
ATOM 2537 O O . TYR A 1 299 ? 9.633 22.016 -10.719 1 90.62 299 TYR A O 1
ATOM 2545 N N . SER A 1 300 ? 9.883 21.375 -12.883 1 94.69 300 SER A N 1
ATOM 2546 C CA . SER A 1 300 ? 8.773 20.422 -12.805 1 94.69 300 SER A CA 1
ATOM 2547 C C . SER A 1 300 ? 9.023 19.375 -11.734 1 94.69 300 SER A C 1
ATOM 2549 O O . SER A 1 300 ? 8.078 18.844 -11.148 1 94.69 300 SER A O 1
ATOM 2551 N N . ILE A 1 301 ? 10.227 19.109 -11.375 1 94.25 301 ILE A N 1
ATOM 2552 C CA . ILE A 1 301 ? 10.609 18.047 -10.445 1 94.25 301 ILE A CA 1
ATOM 2553 C C . ILE A 1 301 ? 10.016 18.328 -9.07 1 94.25 301 ILE A C 1
ATOM 2555 O O . ILE A 1 301 ? 9.734 17.391 -8.312 1 94.25 301 ILE A O 1
ATOM 2559 N N . THR A 1 302 ? 9.719 19.578 -8.758 1 89.75 302 THR A N 1
ATOM 2560 C CA . THR A 1 302 ? 9.273 19.938 -7.414 1 89.75 302 THR A CA 1
ATOM 2561 C C . THR A 1 302 ? 7.75 19.953 -7.336 1 89.75 302 THR A C 1
ATOM 2563 O O . THR A 1 302 ? 7.18 20 -6.242 1 89.75 302 THR A O 1
ATOM 2566 N N . GLY A 1 303 ? 7.086 19.844 -8.453 1 94 303 GLY A N 1
ATOM 2567 C CA . GLY A 1 303 ? 5.633 19.922 -8.469 1 94 303 GLY A CA 1
ATOM 2568 C C . GLY A 1 303 ? 4.965 18.688 -7.91 1 94 303 GLY A C 1
ATOM 2569 O O . GLY A 1 303 ? 5.32 17.562 -8.273 1 94 303 GLY A O 1
ATOM 2570 N N . THR A 1 304 ? 3.895 18.828 -7.059 1 92.44 304 THR A N 1
ATOM 2571 C CA . THR A 1 304 ? 3.318 17.641 -6.422 1 92.44 304 THR A CA 1
ATOM 2572 C C . THR A 1 304 ? 1.795 17.672 -6.5 1 92.44 304 THR A C 1
ATOM 2574 O O . THR A 1 304 ? 1.136 16.656 -6.297 1 92.44 304 THR A O 1
ATOM 2577 N N . ALA A 1 305 ? 1.162 18.766 -6.848 1 93.94 305 ALA A N 1
ATOM 2578 C CA . ALA A 1 305 ? -0.278 18.922 -6.668 1 93.94 305 ALA A CA 1
ATOM 2579 C C . ALA A 1 305 ? -1.054 18.25 -7.793 1 93.94 305 ALA A C 1
ATOM 2581 O O . ALA A 1 305 ? -2.26 18.016 -7.676 1 93.94 305 ALA A O 1
ATOM 2582 N N . PHE A 1 306 ? -0.314 17.922 -8.898 1 96.19 306 PHE A N 1
ATOM 2583 C CA . PHE A 1 306 ? -1.01 17.375 -10.055 1 96.19 306 PHE A CA 1
ATOM 2584 C C . PHE A 1 306 ? -0.321 16.109 -10.555 1 96.19 306 PHE A C 1
ATOM 2586 O O . PHE A 1 306 ? 0.909 16.047 -10.625 1 96.19 306 PHE A O 1
ATOM 2593 N N . GLU A 1 307 ? -1.108 15.156 -10.984 1 95.25 307 GLU A N 1
ATOM 2594 C CA . GLU A 1 307 ? -0.61 13.891 -11.508 1 95.25 307 GLU A CA 1
ATOM 2595 C C . GLU A 1 307 ? 0.211 14.102 -12.781 1 95.25 307 GLU A C 1
ATOM 2597 O O . GLU A 1 307 ? 1.17 13.375 -13.039 1 95.25 307 GLU A O 1
ATOM 2602 N N . TYR A 1 308 ? -0.143 15.133 -13.547 1 95.5 308 TYR A N 1
ATOM 2603 C CA . TYR A 1 308 ? 0.471 15.406 -14.844 1 95.5 308 TYR A CA 1
ATOM 2604 C C . TYR A 1 308 ? 1.967 15.656 -14.695 1 95.5 308 TYR A C 1
ATOM 2606 O O . TYR A 1 308 ? 2.744 15.383 -15.609 1 95.5 308 TYR A O 1
ATOM 2614 N N . PHE A 1 309 ? 2.4 16.172 -13.562 1 96.44 309 PHE A N 1
ATOM 2615 C CA . PHE A 1 309 ? 3.826 16.344 -13.32 1 96.44 309 PHE A CA 1
ATOM 2616 C C . PHE A 1 309 ? 4.57 15.023 -13.484 1 96.44 309 PHE A C 1
ATOM 2618 O O . PHE A 1 309 ? 5.629 14.984 -14.117 1 96.44 309 PHE A O 1
ATOM 2625 N N . ASP A 1 310 ? 4.023 13.938 -12.984 1 96.69 310 ASP A N 1
ATOM 2626 C CA . ASP A 1 310 ? 4.676 12.633 -13.086 1 96.69 310 ASP A CA 1
ATOM 2627 C C . ASP A 1 310 ? 4.797 12.188 -14.539 1 96.69 310 ASP A C 1
ATOM 2629 O O . ASP A 1 310 ? 5.844 11.703 -14.961 1 96.69 310 ASP A O 1
ATOM 2633 N N . LYS A 1 311 ? 3.752 12.398 -15.344 1 95.56 311 LYS A N 1
ATOM 2634 C CA . LYS A 1 311 ? 3.758 11.992 -16.75 1 95.56 311 LYS A CA 1
ATOM 2635 C C . LYS A 1 311 ? 4.84 12.734 -17.531 1 95.56 311 LYS A C 1
ATOM 2637 O O . LYS A 1 311 ? 5.637 12.109 -18.234 1 95.56 311 LYS A O 1
ATOM 2642 N N . ILE A 1 312 ? 4.875 14.031 -17.312 1 95.88 312 ILE A N 1
ATOM 2643 C CA . ILE A 1 312 ? 5.797 14.836 -18.109 1 95.88 312 ILE A CA 1
ATOM 2644 C C . ILE A 1 312 ? 7.23 14.594 -17.625 1 95.88 312 ILE A C 1
ATOM 2646 O O . ILE A 1 312 ? 8.164 14.578 -18.438 1 95.88 312 ILE A O 1
ATOM 2650 N N . ILE A 1 313 ? 7.434 14.484 -16.344 1 97.19 313 ILE A N 1
ATOM 2651 C CA . ILE A 1 313 ? 8.766 14.25 -15.797 1 97.19 313 ILE A CA 1
ATOM 2652 C C . ILE A 1 313 ? 9.305 12.914 -16.297 1 97.19 313 ILE A C 1
ATOM 2654 O O . ILE A 1 313 ? 10.453 12.828 -16.734 1 97.19 313 ILE A O 1
ATOM 2658 N N . ILE A 1 314 ? 8.5 11.844 -16.297 1 97.56 314 ILE A N 1
ATOM 2659 C CA . ILE A 1 314 ? 8.906 10.531 -16.781 1 97.56 314 ILE A CA 1
ATOM 2660 C C . ILE A 1 314 ? 9.289 10.617 -18.266 1 97.56 314 ILE A C 1
ATOM 2662 O O . ILE A 1 314 ? 10.336 10.117 -18.672 1 97.56 314 ILE A O 1
ATOM 2666 N N . LYS A 1 315 ? 8.453 11.312 -19.047 1 96.12 315 LYS A N 1
ATOM 2667 C CA . LYS A 1 315 ? 8.742 11.5 -20.469 1 96.12 315 LYS A CA 1
ATOM 2668 C C . LYS A 1 315 ? 10.078 12.211 -20.672 1 96.12 315 LYS A C 1
ATOM 2670 O O . LYS A 1 315 ? 10.898 11.766 -21.469 1 96.12 315 LYS A O 1
ATOM 2675 N N . ASP A 1 316 ? 10.289 13.273 -19.922 1 95.44 316 ASP A N 1
ATOM 2676 C CA . ASP A 1 316 ? 11.508 14.078 -20.062 1 95.44 316 ASP A CA 1
ATOM 2677 C C . ASP A 1 316 ? 12.742 13.266 -19.688 1 95.44 316 ASP A C 1
ATOM 2679 O O . ASP A 1 316 ? 13.758 13.312 -20.391 1 95.44 316 ASP A O 1
ATOM 2683 N N . ILE A 1 317 ? 12.688 12.562 -18.609 1 96.81 317 ILE A N 1
ATOM 2684 C CA . ILE A 1 317 ? 13.836 11.797 -18.141 1 96.81 317 ILE A CA 1
ATOM 2685 C C . ILE A 1 317 ? 14.148 10.68 -19.141 1 96.81 317 ILE A C 1
ATOM 2687 O O . ILE A 1 317 ? 15.312 10.414 -19.438 1 96.81 317 ILE A O 1
ATOM 2691 N N . VAL A 1 318 ? 13.102 10 -19.703 1 96.5 318 VAL A N 1
ATOM 2692 C CA . VAL A 1 318 ? 13.297 8.961 -20.703 1 96.5 318 VAL A CA 1
ATOM 2693 C C . VAL A 1 318 ? 14.023 9.539 -21.922 1 96.5 318 VAL A C 1
ATOM 2695 O O . VAL A 1 318 ? 14.945 8.914 -22.453 1 96.5 318 VAL A O 1
ATOM 2698 N N . GLU A 1 319 ? 13.641 10.734 -22.344 1 94 319 GLU A N 1
ATOM 2699 C CA . GLU A 1 319 ? 14.273 11.391 -23.484 1 94 319 GLU A CA 1
ATOM 2700 C C . GLU A 1 319 ? 15.742 11.68 -23.203 1 94 319 GLU A C 1
ATOM 2702 O O . GLU A 1 319 ? 16.594 11.492 -24.062 1 94 319 GLU A O 1
ATOM 2707 N N . ILE A 1 320 ? 16.016 12.055 -22.016 1 94.06 320 ILE A N 1
ATOM 2708 C CA . ILE A 1 320 ? 17.391 12.344 -21.609 1 94.06 320 ILE A CA 1
ATOM 2709 C C . ILE A 1 320 ? 18.219 11.062 -21.641 1 94.06 320 ILE A C 1
ATOM 2711 O O . ILE A 1 320 ? 19.328 11.047 -22.141 1 94.06 320 ILE A O 1
ATOM 2715 N N . PHE A 1 321 ? 17.703 9.977 -21.125 1 95.19 321 PHE A N 1
ATOM 2716 C CA . PHE A 1 321 ? 18.422 8.719 -21.047 1 95.19 321 PHE A CA 1
ATOM 2717 C C . PHE A 1 321 ? 18.641 8.133 -22.438 1 95.19 321 PHE A C 1
ATOM 2719 O O . PHE A 1 321 ? 19.531 7.309 -22.641 1 95.19 321 PHE A O 1
ATOM 2726 N N . ASN A 1 322 ? 17.828 8.562 -23.344 1 92.56 322 ASN A N 1
ATOM 2727 C CA . ASN A 1 322 ? 18.016 8.133 -24.719 1 92.56 322 ASN A CA 1
ATOM 2728 C C . ASN A 1 322 ? 19.062 8.969 -25.438 1 92.56 322 ASN A C 1
ATOM 2730 O O . ASN A 1 322 ? 19.516 8.602 -26.531 1 92.56 322 ASN A O 1
ATOM 2734 N N . SER A 1 323 ? 19.484 9.992 -24.703 1 86.88 323 SER A N 1
ATOM 2735 C CA . SER A 1 323 ? 20.516 10.844 -25.297 1 86.88 323 SER A CA 1
ATOM 2736 C C . SER A 1 323 ? 21.906 10.383 -24.875 1 86.88 323 SER A C 1
ATOM 2738 O O . SER A 1 323 ? 22.047 9.414 -24.125 1 86.88 323 SER A O 1
ATOM 2740 N N . GLU A 1 324 ? 23.047 10.992 -25.344 1 77.62 324 GLU A N 1
ATOM 2741 C CA . GLU A 1 324 ? 24.406 10.492 -25.188 1 77.62 324 GLU A CA 1
ATOM 2742 C C . GLU A 1 324 ? 25.031 10.977 -23.891 1 77.62 324 GLU A C 1
ATOM 2744 O O . GLU A 1 324 ? 25.797 10.25 -23.25 1 77.62 324 GLU A O 1
ATOM 2749 N N . ILE A 1 325 ? 24.875 12.227 -23.531 1 71.31 325 ILE A N 1
ATOM 2750 C CA . ILE A 1 325 ? 25.531 12.75 -22.344 1 71.31 325 ILE A CA 1
ATOM 2751 C C . ILE A 1 325 ? 24.531 12.859 -21.188 1 71.31 325 ILE A C 1
ATOM 2753 O O . ILE A 1 325 ? 23.562 13.609 -21.266 1 71.31 325 ILE A O 1
ATOM 2757 N N . ILE A 1 326 ? 24.891 11.938 -20.141 1 82.88 326 ILE A N 1
ATOM 2758 C CA . ILE A 1 326 ? 23.922 11.891 -19.047 1 82.88 326 ILE A CA 1
ATOM 2759 C C . ILE A 1 326 ? 24.641 12.195 -17.719 1 82.88 326 ILE A C 1
ATOM 2761 O O . ILE A 1 326 ? 25.688 11.633 -17.438 1 82.88 326 ILE A O 1
ATOM 2765 N N . ASP A 1 327 ? 24.203 13.211 -17.016 1 90.81 327 ASP A N 1
ATOM 2766 C CA . ASP A 1 327 ? 24.594 13.445 -15.625 1 90.81 327 ASP A CA 1
ATOM 2767 C C . ASP A 1 327 ? 23.844 12.523 -14.672 1 90.81 327 ASP A C 1
ATOM 2769 O O . ASP A 1 327 ? 22.797 12.906 -14.133 1 90.81 327 ASP A O 1
ATOM 2773 N N . TYR A 1 328 ? 24.422 11.359 -14.391 1 92.94 328 TYR A N 1
ATOM 2774 C CA . TYR A 1 328 ? 23.734 10.297 -13.664 1 92.94 328 TYR A CA 1
ATOM 2775 C C . TYR A 1 328 ? 23.406 10.742 -12.25 1 92.94 328 TYR A C 1
ATOM 2777 O O . TYR A 1 328 ? 22.359 10.383 -11.711 1 92.94 328 TYR A O 1
ATOM 2785 N N . ASP A 1 329 ? 24.219 11.523 -11.625 1 92.44 329 ASP A N 1
ATOM 2786 C CA . ASP A 1 329 ? 23.984 11.969 -10.258 1 92.44 329 ASP A CA 1
ATOM 2787 C C . ASP A 1 329 ? 22.797 12.922 -10.188 1 92.44 329 ASP A C 1
ATOM 2789 O O . ASP A 1 329 ? 21.953 12.805 -9.297 1 92.44 329 ASP A O 1
ATOM 2793 N N . LYS A 1 330 ? 22.766 13.797 -11.125 1 92.88 330 LYS A N 1
ATOM 2794 C CA . LYS A 1 330 ? 21.672 14.766 -11.18 1 92.88 330 LYS A CA 1
ATOM 2795 C C . LYS A 1 330 ? 20.328 14.062 -11.336 1 92.88 330 LYS A C 1
ATOM 2797 O O . LYS A 1 330 ? 19.391 14.336 -10.578 1 92.88 330 LYS A O 1
ATOM 2802 N N . TYR A 1 331 ? 20.281 13.156 -12.227 1 93.88 331 TYR A N 1
ATOM 2803 C CA . TYR A 1 331 ? 18.984 12.57 -12.539 1 93.88 331 TYR A CA 1
ATOM 2804 C C . TYR A 1 331 ? 18.609 11.492 -11.531 1 93.88 331 TYR A C 1
ATOM 2806 O O . TYR A 1 331 ? 17.422 11.234 -11.297 1 93.88 331 TYR A O 1
ATOM 2814 N N . LYS A 1 332 ? 19.594 10.852 -10.914 1 95.06 332 LYS A N 1
ATOM 2815 C CA . LYS A 1 332 ? 19.281 10.008 -9.766 1 95.06 332 LYS A CA 1
ATOM 2816 C C . LYS A 1 332 ? 18.594 10.805 -8.656 1 95.06 332 LYS A C 1
ATOM 2818 O O . LYS A 1 332 ? 17.594 10.359 -8.094 1 95.06 332 LYS A O 1
ATOM 2823 N N . LYS A 1 333 ? 19.109 11.977 -8.445 1 92.19 333 LYS A N 1
ATOM 2824 C CA . LYS A 1 333 ? 18.531 12.852 -7.43 1 92.19 333 LYS A CA 1
ATOM 2825 C C . LYS A 1 333 ? 17.109 13.25 -7.797 1 92.19 333 LYS A C 1
ATOM 2827 O O . LYS A 1 333 ? 16.219 13.242 -6.945 1 92.19 333 LYS A O 1
ATOM 2832 N N . TYR A 1 334 ? 16.875 13.562 -9.055 1 94.69 334 TYR A N 1
ATOM 2833 C CA . TYR A 1 334 ? 15.547 13.938 -9.523 1 94.69 334 TYR A CA 1
ATOM 2834 C C . TYR A 1 334 ? 14.562 12.797 -9.312 1 94.69 334 TYR A C 1
ATOM 2836 O O . TYR A 1 334 ? 13.445 13.016 -8.828 1 94.69 334 TYR A O 1
ATOM 2844 N N . ILE A 1 335 ? 14.984 11.586 -9.672 1 96.88 335 ILE A N 1
ATOM 2845 C CA . ILE A 1 335 ? 14.125 10.414 -9.539 1 96.88 335 ILE A CA 1
ATOM 2846 C C . ILE A 1 335 ? 13.812 10.164 -8.07 1 96.88 335 ILE A C 1
ATOM 2848 O O . ILE A 1 335 ? 12.664 9.883 -7.711 1 96.88 335 ILE A O 1
ATOM 2852 N N . GLU A 1 336 ? 14.773 10.32 -7.227 1 92.44 336 GLU A N 1
ATOM 2853 C CA . GLU A 1 336 ? 14.594 10.109 -5.797 1 92.44 336 GLU A CA 1
ATOM 2854 C C . GLU A 1 336 ? 13.633 11.141 -5.203 1 92.44 336 GLU A C 1
ATOM 2856 O O . GLU A 1 336 ? 12.805 10.805 -4.355 1 92.44 336 GLU A O 1
ATOM 2861 N N . ILE A 1 337 ? 13.734 12.359 -5.625 1 90.44 337 ILE A N 1
ATOM 2862 C CA . ILE A 1 337 ? 12.828 13.406 -5.188 1 90.44 337 ILE A CA 1
ATOM 2863 C C . ILE A 1 337 ? 11.391 13.016 -5.512 1 90.44 337 ILE A C 1
ATOM 2865 O O . ILE A 1 337 ? 10.5 13.141 -4.668 1 90.44 337 ILE A O 1
ATOM 2869 N N . ARG A 1 338 ? 11.172 12.422 -6.672 1 94.5 338 ARG A N 1
ATOM 2870 C CA . ARG A 1 338 ? 9.828 12.055 -7.102 1 94.5 338 ARG A CA 1
ATOM 2871 C C . ARG A 1 338 ? 9.328 10.82 -6.355 1 94.5 338 ARG A C 1
ATOM 2873 O O . ARG A 1 338 ? 8.148 10.727 -6.008 1 94.5 338 ARG A O 1
ATOM 2880 N N . LEU A 1 339 ? 10.188 9.914 -6.121 1 92.62 339 LEU A N 1
ATOM 2881 C CA . LEU A 1 339 ? 9.82 8.727 -5.355 1 92.62 339 LEU A CA 1
ATOM 2882 C C . LEU A 1 339 ? 9.352 9.109 -3.953 1 92.62 339 LEU A C 1
ATOM 2884 O O . LEU A 1 339 ? 8.438 8.492 -3.408 1 92.62 339 LEU A O 1
ATOM 2888 N N . ASP A 1 340 ? 9.898 10.203 -3.51 1 85.25 340 ASP A N 1
ATOM 2889 C CA . ASP A 1 340 ? 9.609 10.602 -2.135 1 85.25 340 ASP A CA 1
ATOM 2890 C C . ASP A 1 340 ? 8.398 11.531 -2.074 1 85.25 340 ASP A C 1
ATOM 2892 O O . ASP A 1 340 ? 7.656 11.531 -1.093 1 85.25 340 ASP A O 1
ATOM 2896 N N . ASN A 1 341 ? 8.211 12.289 -3.123 1 87.25 341 ASN A N 1
ATOM 2897 C CA . ASN A 1 341 ? 7.309 13.43 -2.951 1 87.25 341 ASN A CA 1
ATOM 2898 C C . ASN A 1 341 ? 6.039 13.266 -3.779 1 87.25 341 ASN A C 1
ATOM 2900 O O . ASN A 1 341 ? 5.059 13.977 -3.564 1 87.25 341 ASN A O 1
ATOM 2904 N N . SER A 1 342 ? 6.027 12.336 -4.777 1 92.06 342 SER A N 1
ATOM 2905 C CA . SER A 1 342 ? 4.82 12.18 -5.582 1 92.06 342 SER A CA 1
ATOM 2906 C C . SER A 1 342 ? 3.631 11.766 -4.723 1 92.06 342 SER A C 1
ATOM 2908 O O . SER A 1 342 ? 3.762 10.906 -3.846 1 92.06 342 SER A O 1
ATOM 2910 N N . LEU A 1 343 ? 2.533 12.406 -4.922 1 92 343 LEU A N 1
ATOM 2911 C CA . LEU A 1 343 ? 1.309 12.047 -4.215 1 92 343 LEU A CA 1
ATOM 2912 C C . LEU A 1 343 ? 0.596 10.898 -4.918 1 92 343 LEU A C 1
ATOM 2914 O O . LEU A 1 343 ? -0.419 10.398 -4.426 1 92 343 LEU A O 1
ATOM 2918 N N . TRP A 1 344 ? 1.047 10.422 -6.082 1 93.19 344 TRP A N 1
ATOM 2919 C CA . TRP A 1 344 ? 0.523 9.289 -6.844 1 93.19 344 TRP A CA 1
ATOM 2920 C C . TRP A 1 344 ? 1.509 8.125 -6.836 1 93.19 344 TRP A C 1
ATOM 2922 O O . TRP A 1 344 ? 1.755 7.508 -7.875 1 93.19 344 TRP A O 1
ATOM 2932 N N . ARG A 1 345 ? 2.031 7.891 -5.73 1 86.31 345 ARG A N 1
ATOM 2933 C CA . ARG A 1 345 ? 3.064 6.875 -5.57 1 86.31 345 ARG A CA 1
ATOM 2934 C C . ARG A 1 345 ? 2.576 5.512 -6.059 1 86.31 345 ARG A C 1
ATOM 2936 O O . ARG A 1 345 ? 3.314 4.785 -6.727 1 86.31 345 ARG A O 1
ATOM 2943 N N . GLY A 1 346 ? 1.398 5.188 -5.793 1 85.25 346 GLY A N 1
ATOM 2944 C CA . GLY A 1 346 ? 0.868 3.896 -6.199 1 85.25 346 GLY A CA 1
ATOM 2945 C C . GLY A 1 346 ? 0.855 3.705 -7.703 1 85.25 346 GLY A C 1
ATOM 2946 O O . GLY A 1 346 ? 1.155 2.615 -8.195 1 85.25 346 GLY A O 1
ATOM 2947 N N . GLU A 1 347 ? 0.65 4.73 -8.438 1 88.62 347 GLU A N 1
ATOM 2948 C CA . GLU A 1 347 ? 0.494 4.656 -9.891 1 88.62 347 GLU A CA 1
ATOM 2949 C C . GLU A 1 347 ? 1.842 4.766 -10.594 1 88.62 347 GLU A C 1
ATOM 2951 O O . GLU A 1 347 ? 2.055 4.145 -11.641 1 88.62 347 GLU A O 1
ATOM 2956 N N . TYR A 1 348 ? 2.779 5.508 -9.992 1 95.38 348 TYR A N 1
ATOM 2957 C CA . TYR A 1 348 ? 3.949 5.844 -10.797 1 95.38 348 TYR A CA 1
ATOM 2958 C C . TYR A 1 348 ? 5.227 5.32 -10.148 1 95.38 348 TYR A C 1
ATOM 2960 O O . TYR A 1 348 ? 6.316 5.473 -10.695 1 95.38 348 TYR A O 1
ATOM 2968 N N . GLN A 1 349 ? 5.125 4.73 -9.023 1 94.81 349 GLN A N 1
ATOM 2969 C CA . GLN A 1 349 ? 6.297 4.238 -8.312 1 94.81 349 GLN A CA 1
ATOM 2970 C C . GLN A 1 349 ? 7.125 3.305 -9.195 1 94.81 349 GLN A C 1
ATOM 2972 O O . GLN A 1 349 ? 8.359 3.387 -9.211 1 94.81 349 GLN A O 1
ATOM 2977 N N . HIS A 1 350 ? 6.48 2.455 -9.945 1 96.06 350 HIS A N 1
ATOM 2978 C CA . HIS A 1 350 ? 7.215 1.479 -10.742 1 96.06 350 HIS A CA 1
ATOM 2979 C C . HIS A 1 350 ? 7.848 2.131 -11.969 1 96.06 350 HIS A C 1
ATOM 2981 O O . HIS A 1 350 ? 8.867 1.654 -12.477 1 96.06 350 HIS A O 1
ATOM 2987 N N . PHE A 1 351 ? 7.285 3.242 -12.484 1 97.19 351 PHE A N 1
ATOM 2988 C CA . PHE A 1 351 ? 7.941 4.008 -13.531 1 97.19 351 PHE A CA 1
ATOM 2989 C C . PHE A 1 351 ? 9.266 4.582 -13.039 1 97.19 351 PHE A C 1
ATOM 2991 O O . PHE A 1 351 ? 10.297 4.434 -13.695 1 97.19 351 PHE A O 1
ATOM 2998 N N . TYR A 1 352 ? 9.211 5.188 -11.891 1 97.31 352 TYR A N 1
ATOM 2999 C CA . TYR A 1 352 ? 10.398 5.82 -11.328 1 97.31 352 TYR A CA 1
ATOM 3000 C C . TYR A 1 352 ? 11.43 4.773 -10.922 1 97.31 352 TYR A C 1
ATOM 3002 O O . TYR A 1 352 ? 12.633 4.984 -11.086 1 97.31 352 TYR A O 1
ATOM 3010 N N . ASN A 1 353 ? 10.953 3.648 -10.398 1 97.31 353 ASN A N 1
ATOM 3011 C CA . ASN A 1 353 ? 11.883 2.57 -10.078 1 97.31 353 ASN A CA 1
ATOM 3012 C C . ASN A 1 353 ? 12.578 2.039 -11.328 1 97.31 353 ASN A C 1
ATOM 3014 O O . ASN A 1 353 ? 13.766 1.715 -11.289 1 97.31 353 ASN A O 1
ATOM 3018 N N . ALA A 1 354 ? 11.805 1.87 -12.422 1 97.94 354 ALA A N 1
ATOM 3019 C CA . ALA A 1 354 ? 12.414 1.463 -13.688 1 97.94 354 ALA A CA 1
ATOM 3020 C C . ALA A 1 354 ? 13.477 2.461 -14.125 1 97.94 354 ALA A C 1
ATOM 3022 O O . ALA A 1 354 ? 14.578 2.068 -14.523 1 97.94 354 ALA A O 1
ATOM 3023 N N . LEU A 1 355 ? 13.203 3.742 -13.969 1 97.88 355 LEU A N 1
ATOM 3024 C CA . LEU A 1 355 ? 14.141 4.785 -14.367 1 97.88 355 LEU A CA 1
ATOM 3025 C C . LEU A 1 355 ? 15.375 4.789 -13.469 1 97.88 355 LEU A C 1
ATOM 3027 O O . LEU A 1 355 ? 16.484 5.039 -13.93 1 97.88 355 LEU A O 1
ATOM 3031 N N . LEU A 1 356 ? 15.125 4.602 -12.188 1 97.31 356 LEU A N 1
ATOM 3032 C CA . LEU A 1 356 ? 16.25 4.512 -11.258 1 97.31 356 LEU A CA 1
ATOM 3033 C C . LEU A 1 356 ? 17.172 3.365 -11.633 1 97.31 356 LEU A C 1
ATOM 3035 O O . LEU A 1 356 ? 18.406 3.531 -11.648 1 97.31 356 LEU A O 1
ATOM 3039 N N . ALA A 1 357 ? 16.609 2.197 -11.969 1 97.31 357 ALA A N 1
ATOM 3040 C CA . ALA A 1 357 ? 17.406 1.058 -12.414 1 97.31 357 ALA A CA 1
ATOM 3041 C C . ALA A 1 357 ? 18.172 1.387 -13.695 1 97.31 357 ALA A C 1
ATOM 3043 O O . ALA A 1 357 ? 19.344 1.031 -13.844 1 97.31 357 ALA A O 1
ATOM 3044 N N . VAL A 1 358 ? 17.516 2.08 -14.641 1 97.19 358 VAL A N 1
ATOM 3045 C CA . VAL A 1 358 ? 18.141 2.486 -15.891 1 97.19 358 VAL A CA 1
ATOM 3046 C C . VAL A 1 358 ? 19.328 3.402 -15.602 1 97.19 358 VAL A C 1
ATOM 3048 O O . VAL A 1 358 ? 20.422 3.213 -16.141 1 97.19 358 VAL A O 1
ATOM 3051 N N . ASN A 1 359 ? 19.125 4.387 -14.727 1 96.25 359 ASN A N 1
ATOM 3052 C CA . ASN A 1 359 ? 20.172 5.324 -14.359 1 96.25 359 ASN A CA 1
ATOM 3053 C C . ASN A 1 359 ? 21.406 4.602 -13.805 1 96.25 359 ASN A C 1
ATOM 3055 O O . ASN A 1 359 ? 22.531 4.84 -14.258 1 96.25 359 ASN A O 1
ATOM 3059 N N . ASP A 1 360 ? 21.172 3.754 -12.883 1 95.5 360 ASP A N 1
ATOM 3060 C CA . ASP A 1 360 ? 22.281 3.023 -12.258 1 95.5 360 ASP A CA 1
ATOM 3061 C C . ASP A 1 360 ? 22.906 2.043 -13.242 1 95.5 360 ASP A C 1
ATOM 3063 O O . ASP A 1 360 ? 24.125 1.853 -13.234 1 95.5 360 ASP A O 1
ATOM 3067 N N . PHE A 1 361 ? 22.094 1.38 -14.078 1 95.69 361 PHE A N 1
ATOM 3068 C CA . PHE A 1 361 ? 22.578 0.448 -15.094 1 95.69 361 PHE A CA 1
ATOM 3069 C C . PHE A 1 361 ? 23.5 1.149 -16.078 1 95.69 361 PHE A C 1
ATOM 3071 O O . PHE A 1 361 ? 24.594 0.671 -16.359 1 95.69 361 PHE A O 1
ATOM 3078 N N . PHE A 1 362 ? 23.094 2.287 -16.594 1 94.75 362 PHE A N 1
ATOM 3079 C CA . PHE A 1 362 ? 23.891 3.031 -17.562 1 94.75 362 PHE A CA 1
ATOM 3080 C C . PHE A 1 362 ? 25.156 3.574 -16.922 1 94.75 362 PHE A C 1
ATOM 3082 O O . PHE A 1 362 ? 26.219 3.629 -17.562 1 94.75 362 PHE A O 1
ATOM 3089 N N . ARG A 1 363 ? 25.062 3.969 -15.68 1 92.5 363 ARG A N 1
ATOM 3090 C CA . ARG A 1 363 ? 26.25 4.426 -14.961 1 92.5 363 ARG A CA 1
ATOM 3091 C C . ARG A 1 363 ? 27.312 3.336 -14.906 1 92.5 363 ARG A C 1
ATOM 3093 O O . ARG A 1 363 ? 28.484 3.586 -15.203 1 92.5 363 ARG A O 1
ATOM 3100 N N . ILE A 1 364 ? 26.922 2.127 -14.547 1 91.81 364 ILE A N 1
ATOM 3101 C CA . ILE A 1 364 ? 27.844 1.006 -14.469 1 91.81 364 ILE A CA 1
ATOM 3102 C C . ILE A 1 364 ? 28.312 0.624 -15.867 1 91.81 364 ILE A C 1
ATOM 3104 O O . ILE A 1 364 ? 29.5 0.313 -16.062 1 91.81 364 ILE A O 1
ATOM 3108 N N . LYS A 1 365 ? 27.422 0.621 -16.828 1 90.75 365 LYS A N 1
ATOM 3109 C CA . LYS A 1 365 ? 27.75 0.325 -18.219 1 90.75 365 LYS A CA 1
ATOM 3110 C C . LYS A 1 365 ? 28.891 1.198 -18.703 1 90.75 365 LYS A C 1
ATOM 3112 O O . LYS A 1 365 ? 29.812 0.708 -19.359 1 90.75 365 LYS A O 1
ATOM 3117 N N . ASP A 1 366 ? 28.844 2.422 -18.375 1 88.38 366 ASP A N 1
ATOM 3118 C CA . ASP A 1 366 ? 29.828 3.379 -18.875 1 88.38 366 ASP A CA 1
ATOM 3119 C C . ASP A 1 366 ? 31.188 3.172 -18.219 1 88.38 366 ASP A C 1
ATOM 3121 O O . ASP A 1 366 ? 32.219 3.537 -18.781 1 88.38 366 ASP A O 1
ATOM 3125 N N . SER A 1 367 ? 31.188 2.523 -17.062 1 87 367 SER A N 1
ATOM 3126 C CA . SER A 1 367 ? 32.438 2.359 -16.344 1 87 367 SER A CA 1
ATOM 3127 C C . SER A 1 367 ? 32.875 0.897 -16.312 1 87 367 SER A C 1
ATOM 3129 O O . SER A 1 367 ? 34 0.581 -15.859 1 87 367 SER A O 1
ATOM 3131 N N . LEU A 1 368 ? 32.062 0.038 -16.781 1 86.5 368 LEU A N 1
ATOM 3132 C CA . LEU A 1 368 ? 32.312 -1.391 -16.625 1 86.5 368 LEU A CA 1
ATOM 3133 C C . LEU A 1 368 ? 33.469 -1.838 -17.516 1 86.5 368 LEU A C 1
ATOM 3135 O O . LEU A 1 368 ? 33.5 -1.535 -18.703 1 86.5 368 LEU A O 1
ATOM 3139 N N . ILE A 1 369 ? 34.469 -2.432 -16.953 1 85.75 369 ILE A N 1
ATOM 3140 C CA . ILE A 1 369 ? 35.531 -3.119 -17.672 1 85.75 369 ILE A CA 1
ATOM 3141 C C . ILE A 1 369 ? 35.656 -4.547 -17.156 1 85.75 369 ILE A C 1
ATOM 3143 O O . ILE A 1 369 ? 35.969 -4.762 -15.977 1 85.75 369 ILE A O 1
ATOM 3147 N N . ILE A 1 370 ? 35.281 -5.5 -18.016 1 90.94 370 ILE A N 1
ATOM 3148 C CA . ILE A 1 370 ? 35.531 -6.895 -17.672 1 90.94 370 ILE A CA 1
ATOM 3149 C C . ILE A 1 370 ? 37 -7.227 -17.875 1 90.94 370 ILE A C 1
ATOM 3151 O O . ILE A 1 370 ? 37.469 -7.371 -19 1 90.94 370 ILE A O 1
ATOM 3155 N N . GLU A 1 371 ? 37.656 -7.297 -16.781 1 86.5 371 GLU A N 1
ATOM 3156 C CA . GLU A 1 371 ? 39.125 -7.473 -16.812 1 86.5 371 GLU A CA 1
ATOM 3157 C C . GLU A 1 371 ? 39.5 -8.891 -17.234 1 86.5 371 GLU A C 1
ATOM 3159 O O . GLU A 1 371 ? 38.875 -9.859 -16.812 1 86.5 371 GLU A O 1
ATOM 3164 N N . ASP A 1 372 ? 40.406 -8.914 -18.078 1 90.75 372 ASP A N 1
ATOM 3165 C CA . ASP A 1 372 ? 40.938 -10.219 -18.469 1 90.75 372 ASP A CA 1
ATOM 3166 C C . ASP A 1 372 ? 41.812 -10.805 -17.359 1 90.75 372 ASP A C 1
ATOM 3168 O O . ASP A 1 372 ? 43.031 -10.586 -17.344 1 90.75 372 ASP A O 1
ATOM 3172 N N . ARG A 1 373 ? 41.25 -11.594 -16.5 1 92.19 373 ARG A N 1
ATOM 3173 C CA . ARG A 1 373 ? 41.938 -12.195 -15.367 1 92.19 373 ARG A CA 1
ATOM 3174 C C . ARG A 1 373 ? 42.562 -13.523 -15.758 1 92.19 373 ARG A C 1
ATOM 3176 O O . ARG A 1 373 ? 42.031 -14.273 -16.562 1 92.19 373 ARG A O 1
ATOM 3183 N N . GLU A 1 374 ? 43.625 -13.805 -15.008 1 93.56 374 GLU A N 1
ATOM 3184 C CA . GLU A 1 374 ? 44.344 -15.039 -15.305 1 93.56 374 GLU A CA 1
ATOM 3185 C C . GLU A 1 374 ? 43.875 -16.188 -14.422 1 93.56 374 GLU A C 1
ATOM 3187 O O . GLU A 1 374 ? 44 -17.359 -14.789 1 93.56 374 GLU A O 1
ATOM 3192 N N . GLU A 1 375 ? 43.344 -15.891 -13.312 1 96.31 375 GLU A N 1
ATOM 3193 C CA . GLU A 1 375 ? 42.906 -16.906 -12.359 1 96.31 375 GLU A CA 1
ATOM 3194 C C . GLU A 1 375 ? 41.406 -16.828 -12.133 1 96.31 375 GLU A C 1
ATOM 3196 O O . GLU A 1 375 ? 40.844 -15.734 -12.062 1 96.31 375 GLU A O 1
ATOM 3201 N N . LEU A 1 376 ? 40.812 -18.016 -11.977 1 97.19 376 LEU A N 1
ATOM 3202 C CA . LEU A 1 376 ? 39.375 -18.094 -11.773 1 97.19 376 LEU A CA 1
ATOM 3203 C C . LEU A 1 376 ? 38.969 -17.391 -10.484 1 97.19 376 LEU A C 1
ATOM 3205 O O . LEU A 1 376 ? 37.906 -16.766 -10.414 1 97.19 376 LEU A O 1
ATOM 3209 N N . ARG A 1 377 ? 39.812 -17.484 -9.461 1 96.94 377 ARG A N 1
ATOM 3210 C CA . ARG A 1 377 ? 39.531 -16.891 -8.164 1 96.94 377 ARG A CA 1
ATOM 3211 C C . ARG A 1 377 ? 39.312 -15.383 -8.289 1 96.94 377 ARG A C 1
ATOM 3213 O O . ARG A 1 377 ? 38.5 -14.805 -7.594 1 96.94 377 ARG A O 1
ATOM 3220 N N . GLU A 1 378 ? 40.094 -14.734 -9.148 1 96.62 378 GLU A N 1
ATOM 3221 C CA . GLU A 1 378 ? 39.969 -13.289 -9.344 1 96.62 378 GLU A CA 1
ATOM 3222 C C . GLU A 1 378 ? 38.656 -12.945 -10.039 1 96.62 378 GLU A C 1
ATOM 3224 O O . GLU A 1 378 ? 38 -11.938 -9.727 1 96.62 378 GLU A O 1
ATOM 3229 N N . ILE A 1 379 ? 38.25 -13.773 -10.984 1 97.38 379 ILE A N 1
ATOM 3230 C CA . ILE A 1 379 ? 36.969 -13.555 -11.664 1 97.38 379 ILE A CA 1
ATOM 3231 C C . ILE A 1 379 ? 35.844 -13.719 -10.672 1 97.38 379 ILE A C 1
ATOM 3233 O O . ILE A 1 379 ? 34.875 -12.938 -10.688 1 97.38 379 ILE A O 1
ATOM 3237 N N . PHE A 1 380 ? 36 -14.719 -9.805 1 97.94 380 PHE A N 1
ATOM 3238 C CA . PHE A 1 380 ? 35.062 -14.984 -8.742 1 97.94 380 PHE A CA 1
ATOM 3239 C C . PHE A 1 380 ? 34.906 -13.773 -7.828 1 97.94 380 PHE A C 1
ATOM 3241 O O . PHE A 1 380 ? 33.781 -13.367 -7.508 1 97.94 380 PHE A O 1
ATOM 3248 N N . LYS A 1 381 ? 35.938 -13.18 -7.488 1 97.06 381 LYS A N 1
ATOM 3249 C CA . LYS A 1 381 ? 35.938 -11.992 -6.637 1 97.06 381 LYS A CA 1
ATOM 3250 C C . LYS A 1 381 ? 35.312 -10.797 -7.352 1 97.06 381 LYS A C 1
ATOM 3252 O O . LYS A 1 381 ? 34.531 -10.062 -6.766 1 97.06 381 LYS A O 1
ATOM 3257 N N . ASP A 1 382 ? 35.688 -10.586 -8.602 1 96.38 382 ASP A N 1
ATOM 3258 C CA . ASP A 1 382 ? 35.125 -9.477 -9.375 1 96.38 382 ASP A CA 1
ATOM 3259 C C . ASP A 1 382 ? 33.625 -9.594 -9.492 1 96.38 382 ASP A C 1
ATOM 3261 O O . ASP A 1 382 ? 32.906 -8.594 -9.398 1 96.38 382 ASP A O 1
ATOM 3265 N N . TYR A 1 383 ? 33.219 -10.828 -9.719 1 97.69 383 TYR A N 1
ATOM 3266 C CA . TYR A 1 383 ? 31.766 -11.055 -9.852 1 97.69 383 TYR A CA 1
ATOM 3267 C C . TYR A 1 383 ? 31.047 -10.742 -8.555 1 97.69 383 TYR A C 1
ATOM 3269 O O . TYR A 1 383 ? 30.047 -10.008 -8.555 1 97.69 383 TYR A O 1
ATOM 3277 N N . THR A 1 384 ? 31.516 -11.219 -7.387 1 97.56 384 THR A N 1
ATOM 3278 C CA . THR A 1 384 ? 30.828 -11.117 -6.109 1 97.56 384 THR A CA 1
ATOM 3279 C C . THR A 1 384 ? 30.984 -9.727 -5.516 1 97.56 384 THR A C 1
ATOM 3281 O O . THR A 1 384 ? 30.266 -9.352 -4.586 1 97.56 384 THR A O 1
ATOM 3284 N N . LYS A 1 385 ? 31.844 -8.945 -6.129 1 94.62 385 LYS A N 1
ATOM 3285 C CA . LYS A 1 385 ? 32.031 -7.582 -5.637 1 94.62 385 LYS A CA 1
ATOM 3286 C C . LYS A 1 385 ? 31.328 -6.574 -6.531 1 94.62 385 LYS A C 1
ATOM 3288 O O . LYS A 1 385 ? 30.719 -5.621 -6.035 1 94.62 385 LYS A O 1
ATOM 3293 N N . ASN A 1 386 ? 31.406 -6.91 -7.918 1 93.44 386 ASN A N 1
ATOM 3294 C CA . ASN A 1 386 ? 30.969 -5.828 -8.789 1 93.44 386 ASN A CA 1
ATOM 3295 C C . ASN A 1 386 ? 30.016 -6.328 -9.867 1 93.44 386 ASN A C 1
ATOM 3297 O O . ASN A 1 386 ? 28.938 -5.758 -10.07 1 93.44 386 ASN A O 1
ATOM 3301 N N . TYR A 1 387 ? 30.328 -7.418 -10.602 1 96.5 387 TYR A N 1
ATOM 3302 C CA . TYR A 1 387 ? 29.625 -7.797 -11.82 1 96.5 387 TYR A CA 1
ATOM 3303 C C . TYR A 1 387 ? 28.188 -8.195 -11.516 1 96.5 387 TYR A C 1
ATOM 3305 O O . TYR A 1 387 ? 27.281 -7.945 -12.32 1 96.5 387 TYR A O 1
ATOM 3313 N N . PHE A 1 388 ? 27.953 -8.812 -10.32 1 96.88 388 PHE A N 1
ATOM 3314 C CA . PHE A 1 388 ? 26.625 -9.289 -9.961 1 96.88 388 PHE A CA 1
ATOM 3315 C C . PHE A 1 388 ? 25.625 -8.141 -9.914 1 96.88 388 PHE A C 1
ATOM 3317 O O . PHE A 1 388 ? 24.422 -8.352 -10.023 1 96.88 388 PHE A O 1
ATOM 3324 N N . LEU A 1 389 ? 26.094 -6.918 -9.75 1 96.69 389 LEU A N 1
ATOM 3325 C CA . LEU A 1 389 ? 25.234 -5.742 -9.672 1 96.69 389 LEU A CA 1
ATOM 3326 C C . LEU A 1 389 ? 24.531 -5.496 -11 1 96.69 389 LEU A C 1
ATOM 3328 O O . LEU A 1 389 ? 23.406 -4.965 -11.023 1 96.69 389 LEU A O 1
ATOM 3332 N N . ILE A 1 390 ? 25.156 -5.871 -12.07 1 97 390 ILE A N 1
ATOM 3333 C CA . ILE A 1 390 ? 24.547 -5.723 -13.391 1 97 390 ILE A CA 1
ATOM 3334 C C . ILE A 1 390 ? 23.359 -6.668 -13.508 1 97 390 ILE A C 1
ATOM 3336 O O . ILE A 1 390 ? 22.297 -6.277 -14 1 97 390 ILE A O 1
ATOM 3340 N N . ASP A 1 391 ? 23.547 -7.871 -12.992 1 97.81 391 ASP A N 1
ATOM 3341 C CA . ASP A 1 391 ? 22.438 -8.82 -12.961 1 97.81 391 ASP A CA 1
ATOM 3342 C C . ASP A 1 391 ? 21.281 -8.289 -12.125 1 97.81 391 ASP A C 1
ATOM 3344 O O . ASP A 1 391 ? 20.109 -8.406 -12.523 1 97.81 391 ASP A O 1
ATOM 3348 N N . LYS A 1 392 ? 21.594 -7.746 -11.016 1 98 392 LYS A N 1
ATOM 3349 C CA . LYS A 1 392 ? 20.578 -7.195 -10.125 1 98 392 LYS A CA 1
ATOM 3350 C C . LYS A 1 392 ? 19.812 -6.066 -10.805 1 98 392 LYS A C 1
ATOM 3352 O O . LYS A 1 392 ? 18.578 -6.031 -10.75 1 98 392 LYS A O 1
ATOM 3357 N N . LEU A 1 393 ? 20.531 -5.168 -11.453 1 97.62 393 LEU A N 1
ATOM 3358 C CA . LEU A 1 393 ? 19.906 -4.004 -12.062 1 97.62 393 LEU A CA 1
ATOM 3359 C C . LEU A 1 393 ? 19.062 -4.414 -13.266 1 97.62 393 LEU A C 1
ATOM 3361 O O . LEU A 1 393 ? 18.016 -3.82 -13.523 1 97.62 393 LEU A O 1
ATOM 3365 N N . TYR A 1 394 ? 19.547 -5.426 -13.992 1 97.88 394 TYR A N 1
ATOM 3366 C CA . TYR A 1 394 ? 18.75 -5.988 -15.078 1 97.88 394 TYR A CA 1
ATOM 3367 C C . TYR A 1 394 ? 17.438 -6.547 -14.555 1 97.88 394 TYR A C 1
ATOM 3369 O O . TYR A 1 394 ? 16.375 -6.262 -15.102 1 97.88 394 TYR A O 1
ATOM 3377 N N . ARG A 1 395 ? 17.531 -7.273 -13.5 1 97.5 395 ARG A N 1
ATOM 3378 C CA . ARG A 1 395 ? 16.344 -7.848 -12.859 1 97.5 395 ARG A CA 1
ATOM 3379 C C . ARG A 1 395 ? 15.43 -6.754 -12.328 1 97.5 395 ARG A C 1
ATOM 3381 O O . ARG A 1 395 ? 14.211 -6.812 -12.523 1 97.5 395 ARG A O 1
ATOM 3388 N N . ASP A 1 396 ? 15.977 -5.73 -11.711 1 97.44 396 ASP A N 1
ATOM 3389 C CA . ASP A 1 396 ? 15.195 -4.633 -11.156 1 97.44 396 ASP A CA 1
ATOM 3390 C C . ASP A 1 396 ? 14.438 -3.885 -12.25 1 97.44 396 ASP A C 1
ATOM 3392 O O . ASP A 1 396 ? 13.273 -3.521 -12.07 1 97.44 396 ASP A O 1
ATOM 3396 N N . PHE A 1 397 ? 15.117 -3.66 -13.359 1 97.88 397 PHE A N 1
ATOM 3397 C CA . PHE A 1 397 ? 14.484 -2.957 -14.461 1 97.88 397 PHE A CA 1
ATOM 3398 C C . PHE A 1 397 ? 13.258 -3.723 -14.961 1 97.88 397 PHE A C 1
ATOM 3400 O O . PHE A 1 397 ? 12.164 -3.162 -15.055 1 97.88 397 PHE A O 1
ATOM 3407 N N . TYR A 1 398 ? 13.414 -4.957 -15.164 1 96.12 398 TYR A N 1
ATOM 3408 C CA . TYR A 1 398 ? 12.328 -5.727 -15.766 1 96.12 398 TYR A CA 1
ATOM 3409 C C . TYR A 1 398 ? 11.219 -5.992 -14.758 1 96.12 398 TYR A C 1
ATOM 3411 O O . TYR A 1 398 ? 10.047 -6.082 -15.125 1 96.12 398 TYR A O 1
ATOM 3419 N N . TYR A 1 399 ? 11.586 -6.141 -13.547 1 95.75 399 TYR A N 1
ATOM 3420 C CA . TYR A 1 399 ? 10.539 -6.246 -12.539 1 95.75 399 TYR A CA 1
ATOM 3421 C C . TYR A 1 399 ? 9.602 -5.051 -12.594 1 95.75 399 TYR A C 1
ATOM 3423 O O . TYR A 1 399 ? 8.375 -5.215 -12.625 1 95.75 399 TYR A O 1
ATOM 3431 N N . SER A 1 400 ? 10.195 -3.902 -12.586 1 96.44 400 SER A N 1
ATOM 3432 C CA . SER A 1 400 ? 9.391 -2.684 -12.633 1 96.44 400 SER A CA 1
ATOM 3433 C C . SER A 1 400 ? 8.695 -2.523 -13.977 1 96.44 400 SER A C 1
ATOM 3435 O O . SER A 1 400 ? 7.531 -2.125 -14.039 1 96.44 400 SER A O 1
ATOM 3437 N N . TYR A 1 401 ? 9.398 -2.871 -15.031 1 94.62 401 TYR A N 1
ATOM 3438 C CA . TYR A 1 401 ? 8.836 -2.74 -16.375 1 94.62 401 TYR A CA 1
ATOM 3439 C C . TYR A 1 401 ? 7.602 -3.621 -16.531 1 94.62 401 TYR A C 1
ATOM 3441 O O . TYR A 1 401 ? 6.613 -3.209 -17.141 1 94.62 401 TYR A O 1
ATOM 3449 N N . ASP A 1 402 ? 7.645 -4.812 -15.992 1 90.88 402 ASP A N 1
ATOM 3450 C CA . ASP A 1 402 ? 6.535 -5.754 -16.109 1 90.88 402 ASP A CA 1
ATOM 3451 C C . ASP A 1 402 ? 5.273 -5.199 -15.453 1 90.88 402 ASP A C 1
ATOM 3453 O O . ASP A 1 402 ? 4.156 -5.547 -15.844 1 90.88 402 ASP A O 1
ATOM 3457 N N . LYS A 1 403 ? 5.488 -4.34 -14.508 1 90.88 403 LYS A N 1
ATOM 3458 C CA . LYS A 1 403 ? 4.344 -3.766 -13.805 1 90.88 403 LYS A CA 1
ATOM 3459 C C . LYS A 1 403 ? 3.734 -2.613 -14.594 1 90.88 403 LYS A C 1
ATOM 3461 O O . LYS A 1 403 ? 2.584 -2.232 -14.359 1 90.88 403 LYS A O 1
ATOM 3466 N N . ILE A 1 404 ? 4.469 -2.012 -15.5 1 92.62 404 ILE A N 1
ATOM 3467 C CA . ILE A 1 404 ? 3.969 -0.82 -16.172 1 92.62 404 ILE A CA 1
ATOM 3468 C C . ILE A 1 404 ? 3.725 -1.128 -17.656 1 92.62 404 ILE A C 1
ATOM 3470 O O . ILE A 1 404 ? 3.18 -0.299 -18.391 1 92.62 404 ILE A O 1
ATOM 3474 N N . LYS A 1 405 ? 4.023 -2.316 -18.141 1 88.5 405 LYS A N 1
ATOM 3475 C CA . LYS A 1 405 ? 4.082 -2.635 -19.562 1 88.5 405 LYS A CA 1
ATOM 3476 C C . LYS A 1 405 ? 2.715 -2.463 -20.219 1 88.5 405 LYS A C 1
ATOM 3478 O O . LYS A 1 405 ? 2.625 -2.252 -21.422 1 88.5 405 LYS A O 1
ATOM 3483 N N . ASN A 1 406 ? 1.652 -2.525 -19.438 1 82.81 406 ASN A N 1
ATOM 3484 C CA . ASN A 1 406 ? 0.306 -2.402 -19.984 1 82.81 406 ASN A CA 1
ATOM 3485 C C . ASN A 1 406 ? -0.218 -0.973 -19.875 1 82.81 406 ASN A C 1
ATOM 3487 O O . ASN A 1 406 ? -1.34 -0.684 -20.297 1 82.81 406 ASN A O 1
ATOM 3491 N N . SER A 1 407 ? 0.621 -0.136 -19.328 1 86.19 407 SER A N 1
ATOM 3492 C CA . SER A 1 407 ? 0.224 1.258 -19.156 1 86.19 407 SER A CA 1
ATOM 3493 C C . SER A 1 407 ? 0.343 2.033 -20.453 1 86.19 407 SER A C 1
ATOM 3495 O O . SER A 1 407 ? 1.086 1.635 -21.359 1 86.19 407 SER A O 1
ATOM 3497 N N . GLU A 1 408 ? -0.325 3.127 -20.562 1 83.69 408 GLU A N 1
ATOM 3498 C CA . GLU A 1 408 ? -0.302 3.996 -21.734 1 83.69 408 GLU A CA 1
ATOM 3499 C C . GLU A 1 408 ? 1.079 4.609 -21.938 1 83.69 408 GLU A C 1
ATOM 3501 O O . GLU A 1 408 ? 1.457 4.938 -23.062 1 83.69 408 GLU A O 1
ATOM 3506 N N . LEU A 1 409 ? 1.879 4.742 -20.828 1 90.5 409 LEU A N 1
ATOM 3507 C CA . LEU A 1 409 ? 3.186 5.387 -20.891 1 90.5 409 LEU A CA 1
ATOM 3508 C C . LEU A 1 409 ? 4.281 4.367 -21.188 1 90.5 409 LEU A C 1
ATOM 3510 O O . LEU A 1 409 ? 5.43 4.742 -21.438 1 90.5 409 LEU A O 1
ATOM 3514 N N . ALA A 1 410 ? 3.951 3.129 -21.25 1 89.38 410 ALA A N 1
ATOM 3515 C CA . ALA A 1 410 ? 4.926 2.045 -21.359 1 89.38 410 ALA A CA 1
ATOM 3516 C C . ALA A 1 410 ? 5.738 2.164 -22.641 1 89.38 410 ALA A C 1
ATOM 3518 O O . ALA A 1 410 ? 6.953 1.94 -22.641 1 89.38 410 ALA A O 1
ATOM 3519 N N . PRO A 1 411 ? 5.133 2.58 -23.812 1 89.69 411 PRO A N 1
ATOM 3520 C CA . PRO A 1 411 ? 5.891 2.662 -25.078 1 89.69 411 PRO A CA 1
ATOM 3521 C C . PRO A 1 411 ? 7.066 3.631 -24.984 1 89.69 411 PRO A C 1
ATOM 3523 O O . PRO A 1 411 ? 8.031 3.502 -25.75 1 89.69 411 PRO A O 1
ATOM 3526 N N . LEU A 1 412 ? 7.031 4.586 -24.047 1 93.12 412 LEU A N 1
ATOM 3527 C CA . LEU A 1 412 ? 8.141 5.516 -23.859 1 93.12 412 LEU A CA 1
ATOM 3528 C C . LEU A 1 412 ? 9.422 4.773 -23.516 1 93.12 412 LEU A C 1
ATOM 3530 O O . LEU A 1 412 ? 10.523 5.277 -23.75 1 93.12 412 LEU A O 1
ATOM 3534 N N . PHE A 1 413 ? 9.328 3.533 -23 1 95.12 413 PHE A N 1
ATOM 3535 C CA . PHE A 1 413 ? 10.477 2.811 -22.469 1 95.12 413 PHE A CA 1
ATOM 3536 C C . PHE A 1 413 ? 11.031 1.836 -23.5 1 95.12 413 PHE A C 1
ATOM 3538 O O . PHE A 1 413 ? 12.031 1.16 -23.25 1 95.12 413 PHE A O 1
ATOM 3545 N N . ASP A 1 414 ? 10.461 1.758 -24.688 1 91.31 414 ASP A N 1
ATOM 3546 C CA . ASP A 1 414 ? 10.812 0.737 -25.672 1 91.31 414 ASP A CA 1
ATOM 3547 C C . ASP A 1 414 ? 12.273 0.859 -26.094 1 91.31 414 ASP A C 1
ATOM 3549 O O . ASP A 1 414 ? 13 -0.137 -26.141 1 91.31 414 ASP A O 1
ATOM 3553 N N . THR A 1 415 ? 12.688 2.053 -26.375 1 94.19 415 THR A N 1
ATOM 3554 C CA . THR A 1 415 ? 14.07 2.275 -26.781 1 94.19 415 THR A CA 1
ATOM 3555 C C . THR A 1 415 ? 15.031 1.944 -25.656 1 94.19 415 THR A C 1
ATOM 3557 O O . THR A 1 415 ? 16.062 1.308 -25.875 1 94.19 415 THR A O 1
ATOM 3560 N N . LEU A 1 416 ? 14.703 2.383 -24.453 1 95.38 416 LEU A N 1
ATOM 3561 C CA . LEU A 1 416 ? 15.531 2.092 -23.297 1 95.38 416 LEU A CA 1
ATOM 3562 C C . LEU A 1 416 ? 15.648 0.587 -23.062 1 95.38 416 LEU A C 1
ATOM 3564 O O . LEU A 1 416 ? 16.734 0.08 -22.766 1 95.38 416 LEU A O 1
ATOM 3568 N N . LYS A 1 417 ? 14.531 -0.081 -23.219 1 94.62 417 LYS A N 1
ATOM 3569 C CA . LYS A 1 417 ? 14.5 -1.533 -23.062 1 94.62 417 LYS A CA 1
ATOM 3570 C C . LYS A 1 417 ? 15.445 -2.205 -24.062 1 94.62 417 LYS A C 1
ATOM 3572 O O . LYS A 1 417 ? 16.219 -3.094 -23.688 1 94.62 417 LYS A O 1
ATOM 3577 N N . SER A 1 418 ? 15.477 -1.783 -25.281 1 93.81 418 SER A N 1
ATOM 3578 C CA . SER A 1 418 ? 16.344 -2.33 -26.312 1 93.81 418 SER A CA 1
ATOM 3579 C C . SER A 1 418 ? 17.812 -2.092 -25.984 1 93.81 418 SER A C 1
ATOM 3581 O O . SER A 1 418 ? 18.641 -2.98 -26.172 1 93.81 418 SER A O 1
ATOM 3583 N N . LYS A 1 419 ? 18.109 -0.941 -25.484 1 94.19 419 LYS A N 1
ATOM 3584 C CA . LYS A 1 419 ? 19.469 -0.611 -25.094 1 94.19 419 LYS A CA 1
ATOM 3585 C C . LYS A 1 419 ? 19.953 -1.5 -23.953 1 94.19 419 LYS A C 1
ATOM 3587 O O . LYS A 1 419 ? 21.078 -2.004 -23.984 1 94.19 419 LYS A O 1
ATOM 3592 N N . ILE A 1 420 ? 19.125 -1.691 -23 1 95.88 420 ILE A N 1
ATOM 3593 C CA . ILE A 1 420 ? 19.453 -2.5 -21.844 1 95.88 420 ILE A CA 1
ATOM 3594 C C . ILE A 1 420 ? 19.672 -3.951 -22.266 1 95.88 420 ILE A C 1
ATOM 3596 O O . ILE A 1 420 ? 20.656 -4.578 -21.875 1 95.88 420 ILE A O 1
ATOM 3600 N N . ASP A 1 421 ? 18.812 -4.441 -23.125 1 94.75 421 ASP A N 1
ATOM 3601 C CA . ASP A 1 421 ? 18.906 -5.82 -23.594 1 94.75 421 ASP A CA 1
ATOM 3602 C C . ASP A 1 421 ? 20.203 -6.043 -24.375 1 94.75 421 ASP A C 1
ATOM 3604 O O . ASP A 1 421 ? 20.891 -7.047 -24.172 1 94.75 421 ASP A O 1
ATOM 3608 N N . LYS A 1 422 ? 20.484 -5.168 -25.188 1 93.62 422 LYS A N 1
ATOM 3609 C CA . LYS A 1 422 ? 21.688 -5.285 -26.016 1 93.62 422 LYS A CA 1
ATOM 3610 C C . LYS A 1 422 ? 22.953 -5.273 -25.156 1 93.62 422 LYS A C 1
ATOM 3612 O O . LYS A 1 422 ? 23.828 -6.125 -25.328 1 93.62 422 LYS A O 1
ATOM 3617 N N . PHE A 1 423 ? 23.031 -4.387 -24.312 1 94.56 423 PHE A N 1
ATOM 3618 C CA . PHE A 1 423 ? 24.203 -4.305 -23.453 1 94.56 423 PHE A CA 1
ATOM 3619 C C . PHE A 1 423 ? 24.328 -5.562 -22.594 1 94.56 423 PHE A C 1
ATOM 3621 O O . PHE A 1 423 ? 25.406 -6.137 -22.484 1 94.56 423 PHE A O 1
ATOM 3628 N N . TYR A 1 424 ? 23.297 -5.945 -21.938 1 95.81 424 TYR A N 1
ATOM 3629 C CA . TYR A 1 424 ? 23.328 -7.09 -21.047 1 95.81 424 TYR A CA 1
ATOM 3630 C C . TYR A 1 424 ? 23.781 -8.352 -21.766 1 95.81 424 TYR A C 1
ATOM 3632 O O . TYR A 1 424 ? 24.641 -9.086 -21.266 1 95.81 424 TYR A O 1
ATOM 3640 N N . GLU A 1 425 ? 23.266 -8.516 -22.938 1 93.06 425 GLU A N 1
ATOM 3641 C CA . GLU A 1 425 ? 23.547 -9.727 -23.703 1 93.06 425 GLU A CA 1
ATOM 3642 C C . GLU A 1 425 ? 24.953 -9.688 -24.297 1 93.06 425 GLU A C 1
ATOM 3644 O O . GLU A 1 425 ? 25.75 -10.602 -24.094 1 93.06 425 GLU A O 1
ATOM 3649 N N . ILE A 1 426 ? 25.297 -8.602 -24.938 1 92 426 ILE A N 1
ATOM 3650 C CA . ILE A 1 426 ? 26.469 -8.555 -25.797 1 92 426 ILE A CA 1
ATOM 3651 C C . ILE A 1 426 ? 27.672 -8.047 -25 1 92 426 ILE A C 1
ATOM 3653 O O . ILE A 1 426 ? 28.734 -8.68 -25.016 1 92 426 ILE A O 1
ATOM 3657 N N . ASP A 1 427 ? 27.5 -7.055 -24.297 1 92.69 427 ASP A N 1
ATOM 3658 C CA . ASP A 1 427 ? 28.641 -6.367 -23.703 1 92.69 427 ASP A CA 1
ATOM 3659 C C . ASP A 1 427 ? 28.938 -6.902 -22.297 1 92.69 427 ASP A C 1
ATOM 3661 O O . ASP A 1 427 ? 30.016 -6.66 -21.766 1 92.69 427 ASP A O 1
ATOM 3665 N N . TYR A 1 428 ? 28.062 -7.633 -21.719 1 95.56 428 TYR A N 1
ATOM 3666 C CA . TYR A 1 428 ? 28.281 -8.125 -20.359 1 95.56 428 TYR A CA 1
ATOM 3667 C C . TYR A 1 428 ? 28.281 -9.648 -20.328 1 95.56 428 TYR A C 1
ATOM 3669 O O . TYR A 1 428 ? 29.344 -10.266 -20.203 1 95.56 428 TYR A O 1
ATOM 3677 N N . LEU A 1 429 ? 27.156 -10.289 -20.609 1 94.75 429 LEU A N 1
ATOM 3678 C CA . LEU A 1 429 ? 27.031 -11.734 -20.453 1 94.75 429 LEU A CA 1
ATOM 3679 C C . LEU A 1 429 ? 28 -12.469 -21.375 1 94.75 429 LEU A C 1
ATOM 3681 O O . LEU A 1 429 ? 28.719 -13.367 -20.938 1 94.75 429 LEU A O 1
ATOM 3685 N N . GLU A 1 430 ? 28.016 -12.102 -22.625 1 93.12 430 GLU A N 1
ATOM 3686 C CA . GLU A 1 430 ? 28.875 -12.789 -23.578 1 93.12 430 GLU A CA 1
ATOM 3687 C C . GLU A 1 430 ? 30.344 -12.711 -23.156 1 93.12 430 GLU A C 1
ATOM 3689 O O . GLU A 1 430 ? 31.047 -13.719 -23.188 1 93.12 430 GLU A O 1
ATOM 3694 N N . LYS A 1 431 ? 30.781 -11.594 -22.75 1 94.44 431 LYS A N 1
ATOM 3695 C CA . LYS A 1 431 ? 32.156 -11.383 -22.344 1 94.44 431 LYS A CA 1
ATOM 3696 C C . LYS A 1 431 ? 32.469 -12.102 -21.047 1 94.44 431 LYS A C 1
ATOM 3698 O O . LYS A 1 431 ? 33.5 -12.789 -20.938 1 94.44 431 LYS A O 1
ATOM 3703 N N . LEU A 1 432 ? 31.641 -11.961 -20.078 1 96.56 432 LEU A N 1
ATOM 3704 C CA . LEU A 1 432 ? 31.859 -12.578 -18.781 1 96.56 432 LEU A CA 1
ATOM 3705 C C . LEU A 1 432 ? 31.859 -14.102 -18.891 1 96.56 432 LEU A C 1
ATOM 3707 O O . LEU A 1 432 ? 32.75 -14.758 -18.328 1 96.56 432 LEU A O 1
ATOM 3711 N N . LEU A 1 433 ? 30.906 -14.664 -19.625 1 96.69 433 LEU A N 1
ATOM 3712 C CA . LEU A 1 433 ? 30.781 -16.109 -19.734 1 96.69 433 LEU A CA 1
ATOM 3713 C C . LEU A 1 433 ? 31.969 -16.703 -20.469 1 96.69 433 LEU A C 1
ATOM 3715 O O . LEU A 1 433 ? 32.469 -17.781 -20.109 1 96.69 433 LEU A O 1
ATOM 3719 N N . ALA A 1 434 ? 32.406 -15.992 -21.453 1 94.44 434 ALA A N 1
ATOM 3720 C CA . ALA A 1 434 ? 33.594 -16.438 -22.172 1 94.44 434 ALA A CA 1
ATOM 3721 C C . ALA A 1 434 ? 34.812 -16.469 -21.266 1 94.44 434 ALA A C 1
ATOM 3723 O O . ALA A 1 434 ? 35.594 -17.422 -21.281 1 94.44 434 ALA A O 1
ATOM 3724 N N . LEU A 1 435 ? 35 -15.453 -20.531 1 96.12 435 LEU A N 1
ATOM 3725 C CA . LEU A 1 435 ? 36.125 -15.352 -19.609 1 96.12 435 LEU A CA 1
ATOM 3726 C C . LEU A 1 435 ? 36.062 -16.438 -18.547 1 96.12 435 LEU A C 1
ATOM 3728 O O . LEU A 1 435 ? 37.031 -17.125 -18.266 1 96.12 435 LEU A O 1
ATOM 3732 N N . TRP A 1 436 ? 34.938 -16.641 -17.938 1 97.31 436 TRP A N 1
ATOM 3733 C CA . TRP A 1 436 ? 34.719 -17.641 -16.891 1 97.31 436 TRP A CA 1
ATOM 3734 C C . TRP A 1 436 ? 34.969 -19.047 -17.406 1 97.31 436 TRP A C 1
ATOM 3736 O O . TRP A 1 436 ? 35.656 -19.844 -16.781 1 97.31 436 TRP A O 1
ATOM 3746 N N . SER A 1 437 ? 34.406 -19.328 -18.578 1 96.19 437 SER A N 1
ATOM 3747 C CA . SER A 1 437 ? 34.531 -20.656 -19.172 1 96.19 437 SER A CA 1
ATOM 3748 C C . SER A 1 437 ? 35.969 -21.016 -19.469 1 96.19 437 SER A C 1
ATOM 3750 O O . SER A 1 437 ? 36.344 -22.188 -19.406 1 96.19 437 SER A O 1
ATOM 3752 N N . SER A 1 438 ? 36.75 -20.031 -19.703 1 95.31 438 SER A N 1
ATOM 3753 C CA . SER A 1 438 ? 38.156 -20.266 -20.047 1 95.31 438 SER A CA 1
ATOM 3754 C C . SER A 1 438 ? 38.969 -20.688 -18.812 1 95.31 438 SER A C 1
ATOM 3756 O O . SER A 1 438 ? 40.031 -21.297 -18.938 1 95.31 438 SER A O 1
ATOM 3758 N N . LYS A 1 439 ? 38.406 -20.453 -17.656 1 96.62 439 LYS A N 1
ATOM 3759 C CA . LYS A 1 439 ? 39.188 -20.719 -16.438 1 96.62 439 LYS A CA 1
ATOM 3760 C C . LYS A 1 439 ? 38.438 -21.656 -15.508 1 96.62 439 LYS A C 1
ATOM 3762 O O . LYS A 1 439 ? 38.938 -22.047 -14.453 1 96.62 439 LYS A O 1
ATOM 3767 N N . VAL A 1 440 ? 37.25 -22.172 -15.812 1 96.94 440 VAL A N 1
ATOM 3768 C CA . VAL A 1 440 ? 36.312 -22.875 -14.93 1 96.94 440 VAL A CA 1
ATOM 3769 C C . VAL A 1 440 ? 36.938 -24.219 -14.523 1 96.94 440 VAL A C 1
ATOM 3771 O O . VAL A 1 440 ? 36.531 -24.812 -13.523 1 96.94 440 VAL A O 1
ATOM 3774 N N . TYR A 1 441 ? 37.969 -24.656 -15.164 1 94.75 441 TYR A N 1
ATOM 3775 C CA . TYR A 1 441 ? 38.688 -25.875 -14.789 1 94.75 441 TYR A CA 1
ATOM 3776 C C . TYR A 1 441 ? 39.344 -25.719 -13.414 1 94.75 441 TYR A C 1
ATOM 3778 O O . TYR A 1 441 ? 39.625 -26.719 -12.758 1 94.75 441 TYR A O 1
ATOM 3786 N N . GLU A 1 442 ? 39.531 -24.484 -12.914 1 96.56 442 GLU A N 1
ATOM 3787 C CA . GLU A 1 442 ? 40.125 -24.203 -11.609 1 96.56 442 GLU A CA 1
ATOM 3788 C C . GLU A 1 442 ? 39.062 -24.141 -10.516 1 96.56 442 GLU A C 1
ATOM 3790 O O . GLU A 1 442 ? 39.312 -23.672 -9.406 1 96.56 442 GLU A O 1
ATOM 3795 N N . ARG A 1 443 ? 37.938 -24.625 -10.742 1 96.38 443 ARG A N 1
ATOM 3796 C CA . ARG A 1 443 ? 36.75 -24.438 -9.898 1 96.38 443 ARG A CA 1
ATOM 3797 C C . ARG A 1 443 ? 36.969 -25.031 -8.516 1 96.38 443 ARG A C 1
ATOM 3799 O O . ARG A 1 443 ? 36.406 -24.562 -7.527 1 96.38 443 ARG A O 1
ATOM 3806 N N . GLU A 1 444 ? 37.844 -25.984 -8.328 1 94.88 444 GLU A N 1
ATOM 3807 C CA . GLU A 1 444 ? 38.062 -26.672 -7.062 1 94.88 444 GLU A CA 1
ATOM 3808 C C . GLU A 1 444 ? 38.781 -25.781 -6.055 1 94.88 444 GLU A C 1
ATOM 3810 O O . GLU A 1 444 ? 38.75 -26.047 -4.852 1 94.88 444 GLU A O 1
ATOM 3815 N N . LYS A 1 445 ? 39.312 -24.688 -6.484 1 95.12 445 LYS A N 1
ATOM 3816 C CA . LYS A 1 445 ? 40.062 -23.781 -5.633 1 95.12 445 LYS A CA 1
ATOM 3817 C C . LYS A 1 445 ? 39.156 -22.766 -4.945 1 95.12 445 LYS A C 1
ATOM 3819 O O . LYS A 1 445 ? 39.594 -22.016 -4.082 1 95.12 445 LYS A O 1
ATOM 3824 N N . LEU A 1 446 ? 38 -22.75 -5.289 1 97.62 446 LEU A N 1
ATOM 3825 C CA . LEU A 1 446 ? 37.031 -21.797 -4.738 1 97.62 446 LEU A CA 1
ATOM 3826 C C . LEU A 1 446 ? 36.25 -22.406 -3.576 1 97.62 446 LEU A C 1
ATOM 3828 O O . LEU A 1 446 ? 36.281 -23.625 -3.373 1 97.62 446 LEU A O 1
ATOM 3832 N N . PRO A 1 447 ? 35.625 -21.594 -2.617 1 97.44 447 PRO A N 1
ATOM 3833 C CA . PRO A 1 447 ? 34.75 -22.156 -1.577 1 97.44 447 PRO A CA 1
ATOM 3834 C C . PRO A 1 447 ? 33.625 -23.031 -2.146 1 97.44 447 PRO A C 1
ATOM 3836 O O . PRO A 1 447 ? 32.875 -22.578 -3.018 1 97.44 447 PRO A O 1
ATOM 3839 N N . GLN A 1 448 ? 33.469 -24.234 -1.584 1 97.88 448 GLN A N 1
ATOM 3840 C CA . GLN A 1 448 ? 32.594 -25.219 -2.191 1 97.88 448 GLN A CA 1
ATOM 3841 C C . GLN A 1 448 ? 31.297 -25.359 -1.397 1 97.88 448 GLN A C 1
ATOM 3843 O O . GLN A 1 448 ? 31.312 -25.359 -0.165 1 97.88 448 GLN A O 1
ATOM 3848 N N . GLN A 1 449 ? 30.172 -25.5 -2.115 1 98.31 449 GLN A N 1
ATOM 3849 C CA . GLN A 1 449 ? 28.844 -25.734 -1.543 1 98.31 449 GLN A CA 1
ATOM 3850 C C . GLN A 1 449 ? 28.828 -27.031 -0.725 1 98.31 449 GLN A C 1
ATOM 3852 O O . GLN A 1 449 ? 28.203 -27.094 0.339 1 98.31 449 GLN A O 1
ATOM 3857 N N . ARG A 1 450 ? 29.516 -28.078 -1.151 1 96.62 450 ARG A N 1
ATOM 3858 C CA . ARG A 1 450 ? 29.516 -29.391 -0.518 1 96.62 450 ARG A CA 1
ATOM 3859 C C . ARG A 1 450 ? 30.141 -29.344 0.866 1 96.62 450 ARG A C 1
ATOM 3861 O O . ARG A 1 450 ? 29.984 -30.266 1.67 1 96.62 450 ARG A O 1
ATOM 3868 N N . ASP A 1 451 ? 30.844 -28.297 1.193 1 96.31 451 ASP A N 1
ATOM 3869 C CA . ASP A 1 451 ? 31.516 -28.156 2.486 1 96.31 451 ASP A CA 1
ATOM 3870 C C . ASP A 1 451 ? 30.672 -27.312 3.445 1 96.31 451 ASP A C 1
ATOM 3872 O O . ASP A 1 451 ? 31.109 -27 4.555 1 96.31 451 ASP A O 1
ATOM 3876 N N . PHE A 1 452 ? 29.469 -26.938 3.119 1 97.88 452 PHE A N 1
ATOM 3877 C CA . PHE A 1 452 ? 28.641 -26.016 3.881 1 97.88 452 PHE A CA 1
ATOM 3878 C C . PHE A 1 452 ? 28.375 -26.562 5.281 1 97.88 452 PHE A C 1
ATOM 3880 O O . PHE A 1 452 ? 28.609 -25.875 6.273 1 97.88 452 PHE A O 1
ATOM 3887 N N . TYR A 1 453 ? 27.828 -27.812 5.379 1 97.62 453 TYR A N 1
ATOM 3888 C CA . TYR A 1 453 ? 27.438 -28.375 6.672 1 97.62 453 TYR A CA 1
ATOM 3889 C C . TYR A 1 453 ? 28.656 -28.469 7.598 1 97.62 453 TYR A C 1
ATOM 3891 O O . TYR A 1 453 ? 28.578 -28.078 8.766 1 97.62 453 TYR A O 1
ATOM 3899 N N . LYS A 1 454 ? 29.75 -28.906 7.051 1 95.19 454 LYS A N 1
ATOM 3900 C CA . LYS A 1 454 ? 30.984 -29.062 7.812 1 95.19 454 LYS A CA 1
ATOM 3901 C C . LYS A 1 454 ? 31.516 -27.719 8.305 1 95.19 454 LYS A C 1
ATOM 3903 O O . LYS A 1 454 ? 31.891 -27.594 9.469 1 95.19 454 LYS A O 1
ATOM 3908 N N . ASN A 1 455 ? 31.438 -26.781 7.484 1 95.56 455 ASN A N 1
ATOM 3909 C CA . ASN A 1 455 ? 32.062 -25.5 7.766 1 95.56 455 ASN A CA 1
ATOM 3910 C C . ASN A 1 455 ? 31.188 -24.609 8.625 1 95.56 455 ASN A C 1
ATOM 3912 O O . ASN A 1 455 ? 31.688 -23.75 9.352 1 95.56 455 ASN A O 1
ATOM 3916 N N . ASN A 1 456 ? 29.859 -24.766 8.594 1 95.38 456 ASN A N 1
ATOM 3917 C CA . ASN A 1 456 ? 28.984 -23.766 9.195 1 95.38 456 ASN A CA 1
ATOM 3918 C C . ASN A 1 456 ? 28.078 -24.375 10.266 1 95.38 456 ASN A C 1
ATOM 3920 O O . ASN A 1 456 ? 27.734 -23.719 11.242 1 95.38 456 ASN A O 1
ATOM 3924 N N . ILE A 1 457 ? 27.688 -25.641 10.164 1 96 457 ILE A N 1
ATOM 3925 C CA . ILE A 1 457 ? 26.625 -26.188 11.008 1 96 457 ILE A CA 1
ATOM 3926 C C . ILE A 1 457 ? 27.234 -27.016 12.141 1 96 457 ILE A C 1
ATOM 3928 O O . ILE A 1 457 ? 26.781 -26.922 13.289 1 96 457 ILE A O 1
ATOM 3932 N N . VAL A 1 458 ? 28.266 -27.781 11.828 1 92.19 458 VAL A N 1
ATOM 3933 C CA . VAL A 1 458 ? 28.875 -28.688 12.812 1 92.19 458 VAL A CA 1
ATOM 3934 C C . VAL A 1 458 ? 29.359 -27.875 14.016 1 92.19 458 VAL A C 1
ATOM 3936 O O . VAL A 1 458 ? 29.234 -28.328 15.164 1 92.19 458 VAL A O 1
ATOM 3939 N N . LYS A 1 459 ? 29.797 -26.719 13.766 1 83.5 459 LYS A N 1
ATOM 3940 C CA . LYS A 1 459 ? 30.391 -25.906 14.828 1 83.5 459 LYS A CA 1
ATOM 3941 C C . LYS A 1 459 ? 29.344 -25.031 15.516 1 83.5 459 LYS A C 1
ATOM 3943 O O . LYS A 1 459 ? 29.656 -24.312 16.469 1 83.5 459 LYS A O 1
ATOM 3948 N N . ALA A 1 460 ? 28.141 -25.125 15.133 1 84.38 460 ALA A N 1
ATOM 3949 C CA . ALA A 1 460 ? 27.109 -24.234 15.695 1 84.38 460 ALA A CA 1
ATOM 3950 C C . ALA A 1 460 ? 26.641 -24.75 17.062 1 84.38 460 ALA A C 1
ATOM 3952 O O . ALA A 1 460 ? 26.359 -25.922 17.219 1 84.38 460 ALA A O 1
ATOM 3953 N N . ASP A 1 461 ? 26.641 -23.922 18.078 1 84.06 461 ASP A N 1
ATOM 3954 C CA . ASP A 1 461 ? 26.266 -24.297 19.438 1 84.06 461 ASP A CA 1
ATOM 3955 C C . ASP A 1 461 ? 24.844 -23.844 19.766 1 84.06 461 ASP A C 1
ATOM 3957 O O . ASP A 1 461 ? 24.344 -24.109 20.859 1 84.06 461 ASP A O 1
ATOM 3961 N N . VAL A 1 462 ? 24.266 -23.188 18.953 1 90.44 462 VAL A N 1
ATOM 3962 C CA . VAL A 1 462 ? 22.906 -22.688 19.172 1 90.44 462 VAL A CA 1
ATOM 3963 C C . VAL A 1 462 ? 21.984 -23.25 18.094 1 90.44 462 VAL A C 1
ATOM 3965 O O . VAL A 1 462 ? 22.438 -23.734 17.062 1 90.44 462 VAL A O 1
ATOM 3968 N N . ARG A 1 463 ? 20.672 -23.219 18.406 1 94.31 463 ARG A N 1
ATOM 3969 C CA . ARG A 1 463 ? 19.703 -23.625 17.391 1 94.31 463 ARG A CA 1
ATOM 3970 C C . ARG A 1 463 ? 19.906 -22.875 16.094 1 94.31 463 ARG A C 1
ATOM 3972 O O . ARG A 1 463 ? 20.031 -21.641 16.078 1 94.31 463 ARG A O 1
ATOM 3979 N N . THR A 1 464 ? 20.031 -23.641 15.078 1 97 464 THR A N 1
ATOM 3980 C CA . THR A 1 464 ? 20.328 -23.047 13.781 1 97 464 THR A CA 1
ATOM 3981 C C . THR A 1 464 ? 19.297 -23.484 12.742 1 97 464 THR A C 1
ATOM 3983 O O . THR A 1 464 ? 18.953 -24.656 12.648 1 97 464 THR A O 1
ATOM 3986 N N . VAL A 1 465 ? 18.781 -22.469 12.078 1 98.12 465 VAL A N 1
ATOM 3987 C CA . VAL A 1 465 ? 17.859 -22.75 10.984 1 98.12 465 VAL A CA 1
ATOM 3988 C C . VAL A 1 465 ? 18.547 -22.453 9.648 1 98.12 465 VAL A C 1
ATOM 3990 O O . VAL A 1 465 ? 19.25 -21.469 9.516 1 98.12 465 VAL A O 1
ATOM 3993 N N . VAL A 1 466 ? 18.406 -23.359 8.695 1 98.5 466 VAL A N 1
ATOM 3994 C CA . VAL A 1 466 ? 18.938 -23.203 7.344 1 98.5 466 VAL A CA 1
ATOM 3995 C C . VAL A 1 466 ? 17.797 -23.062 6.344 1 98.5 466 VAL A C 1
ATOM 3997 O O . VAL A 1 466 ? 16.969 -23.984 6.203 1 98.5 466 VAL A O 1
ATOM 4000 N N . ILE A 1 467 ? 17.766 -21.969 5.684 1 98.56 467 ILE A N 1
ATOM 4001 C CA . ILE A 1 467 ? 16.797 -21.75 4.617 1 98.56 467 ILE A CA 1
ATOM 4002 C C . ILE A 1 467 ? 17.453 -22 3.264 1 98.56 467 ILE A C 1
ATOM 4004 O O . ILE A 1 467 ? 18.422 -21.344 2.91 1 98.56 467 ILE A O 1
ATOM 4008 N N . ILE A 1 468 ? 16.953 -22.938 2.539 1 98.69 468 ILE A N 1
ATOM 4009 C CA . ILE A 1 468 ? 17.469 -23.234 1.206 1 98.69 468 ILE A CA 1
ATOM 4010 C C . ILE A 1 468 ? 16.438 -22.859 0.156 1 98.69 468 ILE A C 1
ATOM 4012 O O . ILE A 1 468 ? 15.367 -23.469 0.083 1 98.69 468 ILE A O 1
ATOM 4016 N N . SER A 1 469 ? 16.719 -21.875 -0.61 1 98.25 469 SER A N 1
ATOM 4017 C CA . SER A 1 469 ? 15.828 -21.453 -1.683 1 98.25 469 SER A CA 1
ATOM 4018 C C . SER A 1 469 ? 16.297 -21.969 -3.035 1 98.25 469 SER A C 1
ATOM 4020 O O . SER A 1 469 ? 17.438 -21.688 -3.449 1 98.25 469 SER A O 1
ATOM 4022 N N . ASP A 1 470 ? 15.438 -22.688 -3.654 1 97.31 470 ASP A N 1
ATOM 4023 C CA . ASP A 1 470 ? 15.766 -23.297 -4.934 1 97.31 470 ASP A CA 1
ATOM 4024 C C . ASP A 1 470 ? 16.016 -22.25 -6.008 1 97.31 470 ASP A C 1
ATOM 4026 O O . ASP A 1 470 ? 15.148 -21.406 -6.266 1 97.31 470 ASP A O 1
ATOM 4030 N N . ALA A 1 471 ? 17.203 -22.25 -6.617 1 97.81 471 ALA A N 1
ATOM 4031 C CA . ALA A 1 471 ? 17.594 -21.406 -7.734 1 97.81 471 ALA A CA 1
ATOM 4032 C C . ALA A 1 471 ? 17.734 -19.953 -7.297 1 97.81 471 ALA A C 1
ATOM 4034 O O . ALA A 1 471 ? 17.266 -19.047 -7.988 1 97.81 471 ALA A O 1
ATOM 4035 N N . LEU A 1 472 ? 18.375 -19.75 -6.203 1 98.38 472 LEU A N 1
ATOM 4036 C CA . LEU A 1 472 ? 18.594 -18.391 -5.719 1 98.38 472 LEU A CA 1
ATOM 4037 C C . LEU A 1 472 ? 19.938 -17.859 -6.211 1 98.38 472 LEU A C 1
ATOM 4039 O O . LEU A 1 472 ? 21 -18.281 -5.727 1 98.38 472 LEU A O 1
ATOM 4043 N N . ARG A 1 473 ? 19.922 -16.906 -7.102 1 98.31 473 ARG A N 1
ATOM 4044 C CA . ARG A 1 473 ? 21.125 -16.281 -7.605 1 98.31 473 ARG A CA 1
ATOM 4045 C C . ARG A 1 473 ? 21.797 -15.445 -6.523 1 98.31 473 ARG A C 1
ATOM 4047 O O . ARG A 1 473 ? 21.156 -15.016 -5.57 1 98.31 473 ARG A O 1
ATOM 4054 N N . TYR A 1 474 ? 23.078 -15.219 -6.734 1 98.56 474 TYR A N 1
ATOM 4055 C CA . TYR A 1 474 ? 23.875 -14.469 -5.77 1 98.56 474 TYR A CA 1
ATOM 4056 C C . TYR A 1 474 ? 23.297 -13.078 -5.555 1 98.56 474 TYR A C 1
ATOM 4058 O O . TYR A 1 474 ? 23.172 -12.617 -4.414 1 98.56 474 TYR A O 1
ATOM 4066 N N . GLU A 1 475 ? 22.922 -12.383 -6.641 1 98.31 475 GLU A N 1
ATOM 4067 C CA . GLU A 1 475 ? 22.453 -11.008 -6.512 1 98.31 475 GLU A CA 1
ATOM 4068 C C . GLU A 1 475 ? 21.109 -10.953 -5.793 1 98.31 475 GLU A C 1
ATOM 4070 O O . GLU A 1 475 ? 20.797 -9.953 -5.145 1 98.31 475 GLU A O 1
ATOM 4075 N N . VAL A 1 476 ? 20.25 -12 -5.902 1 98.38 476 VAL A N 1
ATOM 4076 C CA . VAL A 1 476 ? 19 -12.062 -5.148 1 98.38 476 VAL A CA 1
ATOM 4077 C C . VAL A 1 476 ? 19.297 -12.203 -3.658 1 98.38 476 VAL A C 1
ATOM 4079 O O . VAL A 1 476 ? 18.672 -11.555 -2.828 1 98.38 476 VAL A O 1
ATOM 4082 N N . GLY A 1 477 ? 20.281 -13.055 -3.367 1 98.56 477 GLY A N 1
ATOM 4083 C CA . GLY A 1 477 ? 20.734 -13.164 -1.989 1 98.56 477 GLY A CA 1
ATOM 4084 C C . GLY A 1 477 ? 21.266 -11.859 -1.424 1 98.56 477 GLY A C 1
ATOM 4085 O O . GLY A 1 477 ? 21.016 -11.531 -0.262 1 98.56 477 GLY A O 1
ATOM 4086 N N . TYR A 1 478 ? 22.016 -11.195 -2.238 1 97.62 478 TYR A N 1
ATOM 4087 C CA . TYR A 1 478 ? 22.516 -9.891 -1.832 1 97.62 478 TYR A CA 1
ATOM 4088 C C . TYR A 1 478 ? 21.375 -8.961 -1.437 1 97.62 478 TYR A C 1
ATOM 4090 O O . TYR A 1 478 ? 21.453 -8.281 -0.413 1 97.62 478 TYR A O 1
ATOM 4098 N N . GLU A 1 479 ? 20.344 -8.93 -2.219 1 97.38 479 GLU A N 1
ATOM 4099 C CA . GLU A 1 479 ? 19.188 -8.086 -1.916 1 97.38 479 GLU A CA 1
ATOM 4100 C C . GLU A 1 479 ? 18.547 -8.5 -0.599 1 97.38 479 GLU A C 1
ATOM 4102 O O . GLU A 1 479 ? 18.125 -7.648 0.19 1 97.38 479 GLU A O 1
ATOM 4107 N N . ILE A 1 480 ? 18.375 -9.789 -0.327 1 97.81 480 ILE A N 1
ATOM 4108 C CA . ILE A 1 480 ? 17.859 -10.297 0.934 1 97.81 480 ILE A CA 1
ATOM 4109 C C . ILE A 1 480 ? 18.688 -9.773 2.096 1 97.81 480 ILE A C 1
ATOM 4111 O O . ILE A 1 480 ? 18.156 -9.273 3.086 1 97.81 480 ILE A O 1
ATOM 4115 N N . SER A 1 481 ? 20.016 -9.844 1.97 1 96.81 481 SER A N 1
ATOM 4116 C CA . SER A 1 481 ? 20.906 -9.391 3.025 1 96.81 481 SER A CA 1
ATOM 4117 C C . SER A 1 481 ? 20.75 -7.902 3.301 1 96.81 481 SER A C 1
ATOM 4119 O O . SER A 1 481 ? 20.781 -7.473 4.457 1 96.81 481 SER A O 1
ATOM 4121 N N . GLN A 1 482 ? 20.562 -7.125 2.227 1 94.38 482 GLN A N 1
ATOM 4122 C CA . GLN A 1 482 ? 20.391 -5.688 2.379 1 94.38 482 GLN A CA 1
ATOM 4123 C C . GLN A 1 482 ? 19.094 -5.371 3.123 1 94.38 482 GLN A C 1
ATOM 4125 O O . GLN A 1 482 ? 19.062 -4.484 3.979 1 94.38 482 GLN A O 1
ATOM 4130 N N . LYS A 1 483 ? 18.031 -6.078 2.84 1 93 483 LYS A N 1
ATOM 4131 C CA . LYS A 1 483 ? 16.75 -5.859 3.5 1 93 483 LYS A CA 1
ATOM 4132 C C . LYS A 1 483 ? 16.812 -6.285 4.965 1 93 483 LYS A C 1
ATOM 4134 O O . LYS A 1 483 ? 16.281 -5.594 5.836 1 93 483 LYS A O 1
ATOM 4139 N N . LEU A 1 484 ? 17.422 -7.387 5.242 1 92.62 484 LEU A N 1
ATOM 4140 C CA . LEU A 1 484 ? 17.516 -7.891 6.605 1 92.62 484 LEU A CA 1
ATOM 4141 C C . LEU A 1 484 ? 18.391 -6.969 7.461 1 92.62 484 LEU A C 1
ATOM 4143 O O . LEU A 1 484 ? 18.172 -6.859 8.672 1 92.62 484 LEU A O 1
ATOM 4147 N N . ARG A 1 485 ? 19.359 -6.297 6.844 1 89.06 485 ARG A N 1
ATOM 4148 C CA . ARG A 1 485 ? 20.25 -5.379 7.559 1 89.06 485 ARG A CA 1
ATOM 4149 C C . ARG A 1 485 ? 19.453 -4.211 8.148 1 89.06 485 ARG A C 1
ATOM 4151 O O . ARG A 1 485 ? 19.859 -3.641 9.164 1 89.06 485 ARG A O 1
ATOM 4158 N N . LYS A 1 486 ? 18.359 -3.902 7.539 1 78.44 486 LYS A N 1
ATOM 4159 C CA . LYS A 1 486 ? 17.562 -2.756 7.957 1 78.44 486 LYS A CA 1
ATOM 4160 C C . LYS A 1 486 ? 16.641 -3.123 9.109 1 78.44 486 LYS A C 1
ATOM 4162 O O . LYS A 1 486 ? 16.016 -2.248 9.719 1 78.44 486 LYS A O 1
ATOM 4167 N N . GLU A 1 487 ? 16.531 -4.418 9.398 1 75.75 487 GLU A N 1
ATOM 4168 C CA . GLU A 1 487 ? 15.664 -4.867 10.477 1 75.75 487 GLU A CA 1
ATOM 4169 C C . GLU A 1 487 ? 16.234 -4.477 11.836 1 75.75 487 GLU A C 1
ATOM 4171 O O . GLU A 1 487 ? 17.453 -4.5 12.039 1 75.75 487 GLU A O 1
ATOM 4176 N N . ALA A 1 488 ? 15.461 -4.082 12.82 1 59 488 ALA A N 1
ATOM 4177 C CA . ALA A 1 488 ? 15.836 -3.527 14.117 1 59 488 ALA A CA 1
ATOM 4178 C C . ALA A 1 488 ? 16.562 -4.562 14.969 1 59 488 ALA A C 1
ATOM 4180 O O . ALA A 1 488 ? 17.453 -4.223 15.742 1 59 488 ALA A O 1
ATOM 4181 N N . ASN A 1 489 ? 16.25 -5.852 14.781 1 71.5 489 ASN A N 1
ATOM 4182 C CA . ASN A 1 489 ? 16.75 -6.879 15.68 1 71.5 489 ASN A CA 1
ATOM 4183 C C . ASN A 1 489 ? 17.969 -7.586 15.094 1 71.5 489 ASN A C 1
ATOM 4185 O O . ASN A 1 489 ? 18.328 -8.68 15.531 1 71.5 489 ASN A O 1
ATOM 4189 N N . VAL A 1 490 ? 18.562 -6.934 14.148 1 79.31 490 VAL A N 1
ATOM 4190 C CA . VAL A 1 490 ? 19.703 -7.574 13.5 1 79.31 490 VAL A CA 1
ATOM 4191 C C . VAL A 1 490 ? 20.969 -7.363 14.328 1 79.31 490 VAL A C 1
ATOM 4193 O O . VAL A 1 490 ? 21.297 -6.23 14.688 1 79.31 490 VAL A O 1
ATOM 4196 N N . LYS A 1 491 ? 21.656 -8.297 14.758 1 80.31 491 LYS A N 1
ATOM 4197 C CA . LYS A 1 491 ? 22.953 -8.242 15.445 1 80.31 491 LYS A CA 1
ATOM 4198 C C . LYS A 1 491 ? 24.109 -8.266 14.453 1 80.31 491 LYS A C 1
ATOM 4200 O O . LYS A 1 491 ? 25.047 -7.469 14.562 1 80.31 491 LYS A O 1
ATOM 4205 N N . GLU A 1 492 ? 23.984 -9.211 13.547 1 88.88 492 GLU A N 1
ATOM 4206 C CA . GLU A 1 492 ? 25.031 -9.383 12.547 1 88.88 492 GLU A CA 1
ATOM 4207 C C . GLU A 1 492 ? 24.469 -10.008 11.266 1 88.88 492 GLU A C 1
ATOM 4209 O O . GLU A 1 492 ? 23.578 -10.859 11.328 1 88.88 492 GLU A O 1
ATOM 4214 N N . ILE A 1 493 ? 25 -9.562 10.148 1 93.56 493 ILE A N 1
ATOM 4215 C CA . ILE A 1 493 ? 24.656 -10.18 8.867 1 93.56 493 ILE A CA 1
ATOM 4216 C C . ILE A 1 493 ? 25.891 -10.25 7.977 1 93.56 493 ILE A C 1
ATOM 4218 O O . ILE A 1 493 ? 26.609 -9.258 7.816 1 93.56 493 ILE A O 1
ATOM 4222 N N . LYS A 1 494 ? 26.25 -11.375 7.566 1 94.81 494 LYS A N 1
ATOM 4223 C CA . LYS A 1 494 ? 27.375 -11.617 6.664 1 94.81 494 LYS A CA 1
ATOM 4224 C C . LYS A 1 494 ? 26.906 -12.312 5.383 1 94.81 494 LYS A C 1
ATOM 4226 O O . LYS A 1 494 ? 26.078 -13.211 5.426 1 94.81 494 LYS A O 1
ATOM 4231 N N . ILE A 1 495 ? 27.453 -11.867 4.254 1 97.06 495 ILE A N 1
ATOM 4232 C CA . ILE A 1 495 ? 27.156 -12.531 2.988 1 97.06 495 ILE A CA 1
ATOM 4233 C C . ILE A 1 495 ? 28.453 -13.016 2.344 1 97.06 495 ILE A C 1
ATOM 4235 O O . ILE A 1 495 ? 29.406 -12.242 2.207 1 97.06 495 ILE A O 1
ATOM 4239 N N . GLU A 1 496 ? 28.531 -14.188 2.061 1 97.62 496 GLU A N 1
ATOM 4240 C CA . GLU A 1 496 ? 29.609 -14.844 1.325 1 97.62 496 GLU A CA 1
ATOM 4241 C C . GLU A 1 496 ? 29.078 -15.594 0.111 1 97.62 496 GLU A C 1
ATOM 4243 O O . GLU A 1 496 ? 27.891 -15.508 -0.204 1 97.62 496 GLU A O 1
ATOM 4248 N N . ALA A 1 497 ? 30.016 -16.172 -0.679 1 98.31 497 ALA A N 1
ATOM 4249 C CA . ALA A 1 497 ? 29.625 -16.938 -1.861 1 98.31 497 ALA A CA 1
ATOM 4250 C C . ALA A 1 497 ? 30.234 -18.344 -1.838 1 98.31 497 ALA A C 1
ATOM 4252 O O . ALA A 1 497 ? 31.297 -18.547 -1.259 1 98.31 497 ALA A O 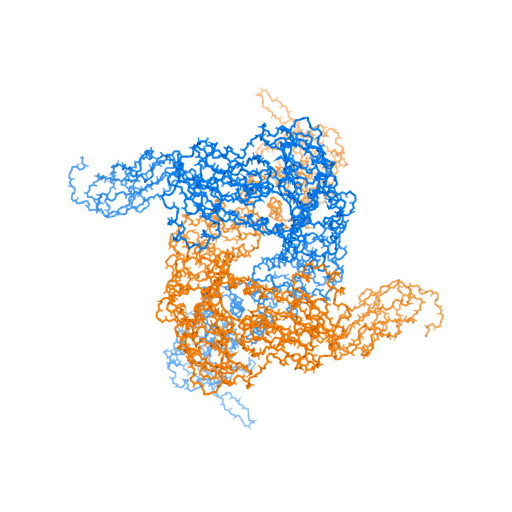1
ATOM 4253 N N . MET A 1 498 ? 29.516 -19.25 -2.385 1 98.56 498 MET A N 1
ATOM 4254 C CA . MET A 1 498 ? 29.984 -20.625 -2.596 1 98.56 498 MET A CA 1
ATOM 4255 C C . MET A 1 498 ? 29.781 -21.047 -4.043 1 98.56 498 MET A C 1
ATOM 4257 O O . MET A 1 498 ? 29.016 -20.422 -4.777 1 98.56 498 MET A O 1
ATOM 4261 N N . LEU A 1 499 ? 30.5 -22.078 -4.375 1 98.56 499 LEU A N 1
ATOM 4262 C CA . LEU A 1 499 ? 30.391 -22.609 -5.73 1 98.56 499 LEU A CA 1
ATOM 4263 C C . LEU A 1 499 ? 29.719 -23.984 -5.73 1 98.56 499 LEU A C 1
ATOM 4265 O O . LEU A 1 499 ? 30.078 -24.844 -4.93 1 98.56 499 LEU A O 1
ATOM 4269 N N . THR A 1 500 ? 28.797 -24.172 -6.625 1 98.25 500 THR A N 1
ATOM 4270 C CA . THR A 1 500 ? 28.109 -25.453 -6.758 1 98.25 500 THR A CA 1
ATOM 4271 C C . THR A 1 500 ? 28.969 -26.438 -7.539 1 98.25 500 THR A C 1
ATOM 4273 O O . THR A 1 500 ? 29.906 -26.031 -8.25 1 98.25 500 THR A O 1
ATOM 4276 N N . ASP A 1 501 ? 28.672 -27.703 -7.426 1 97 501 ASP A N 1
ATOM 4277 C CA . ASP A 1 501 ? 29.219 -28.719 -8.328 1 97 501 ASP A CA 1
ATOM 4278 C C . ASP A 1 501 ? 28.516 -28.703 -9.672 1 97 501 ASP A C 1
ATOM 4280 O O . ASP A 1 501 ? 27.531 -27.984 -9.852 1 97 501 ASP A O 1
ATOM 4284 N N . LEU A 1 502 ? 29.109 -29.469 -10.594 1 97.19 502 LEU A N 1
ATOM 4285 C CA . LEU A 1 502 ? 28.516 -29.547 -11.93 1 97.19 502 LEU A CA 1
ATOM 4286 C C . LEU A 1 502 ? 27.953 -30.953 -12.195 1 97.19 502 LEU A C 1
ATOM 4288 O O . LEU A 1 502 ? 28.516 -31.938 -11.727 1 97.19 502 LEU A O 1
ATOM 4292 N N . PRO A 1 503 ? 26.844 -31.078 -12.914 1 97.44 503 PRO A N 1
ATOM 4293 C CA . PRO A 1 503 ? 26.031 -29.953 -13.383 1 97.44 503 PRO A CA 1
ATOM 4294 C C . PRO A 1 503 ? 25.328 -29.219 -12.25 1 97.44 503 PRO A C 1
ATOM 4296 O O . PRO A 1 503 ? 25.016 -29.828 -11.219 1 97.44 503 PRO A O 1
ATOM 4299 N N . SER A 1 504 ? 25.141 -27.906 -12.344 1 97.81 504 SER A N 1
ATOM 4300 C CA . SER A 1 504 ? 24.484 -27.094 -11.32 1 97.81 504 SER A CA 1
ATOM 4301 C C . SER A 1 504 ? 22.984 -27.344 -11.289 1 97.81 504 SER A C 1
ATOM 4303 O O . SER A 1 504 ? 22.203 -26.516 -11.758 1 97.81 504 SER A O 1
ATOM 4305 N N . ARG A 1 505 ? 22.578 -28.438 -10.695 1 96.5 505 ARG A N 1
ATOM 4306 C CA . ARG A 1 505 ? 21.188 -28.891 -10.711 1 96.5 505 ARG A CA 1
ATOM 4307 C C . ARG A 1 505 ? 20.688 -29.172 -9.297 1 96.5 505 ARG A C 1
ATOM 4309 O O . ARG A 1 505 ? 21.484 -29.344 -8.375 1 96.5 505 ARG A O 1
ATOM 4316 N N . THR A 1 506 ? 19.359 -29.281 -9.227 1 96.06 506 THR A N 1
ATOM 4317 C CA . THR A 1 506 ? 18.656 -29.406 -7.957 1 96.06 506 THR A CA 1
ATOM 4318 C C . THR A 1 506 ? 19.109 -30.656 -7.207 1 96.06 506 THR A C 1
ATOM 4320 O O . THR A 1 506 ? 19.453 -30.578 -6.023 1 96.06 506 THR A O 1
ATOM 4323 N N . PHE A 1 507 ? 19.281 -31.875 -7.855 1 96.06 507 PHE A N 1
ATOM 4324 C CA . PHE A 1 507 ? 19.562 -33.125 -7.16 1 96.06 507 PHE A CA 1
ATOM 4325 C C . PHE A 1 507 ? 20.953 -33.094 -6.52 1 96.06 507 PHE A C 1
ATOM 4327 O O . PHE A 1 507 ? 21.125 -33.594 -5.402 1 96.06 507 PHE A O 1
ATOM 4334 N N . LEU A 1 508 ? 21.859 -32.438 -7.18 1 96.81 508 LEU A N 1
ATOM 4335 C CA . LEU A 1 508 ? 23.234 -32.375 -6.688 1 96.81 508 LEU A CA 1
ATOM 4336 C C . LEU A 1 508 ? 23.375 -31.297 -5.609 1 96.81 508 LEU A C 1
ATOM 4338 O O . LEU A 1 508 ? 23.953 -31.562 -4.551 1 96.81 508 LEU A O 1
ATOM 4342 N N . GLY A 1 509 ? 22.828 -30.094 -5.891 1 97.88 509 GLY A N 1
ATOM 4343 C CA . GLY A 1 509 ? 22.938 -29 -4.945 1 97.88 509 GLY A CA 1
ATOM 4344 C C . GLY A 1 509 ? 22.266 -29.281 -3.619 1 97.88 509 GLY A C 1
ATOM 4345 O O . GLY A 1 509 ? 22.828 -29 -2.559 1 97.88 509 GLY A O 1
ATOM 4346 N N . MET A 1 510 ? 21.062 -29.812 -3.652 1 97.75 510 MET A N 1
ATOM 4347 C CA . MET A 1 510 ? 20.328 -30.125 -2.434 1 97.75 510 MET A CA 1
ATOM 4348 C C . MET A 1 510 ? 21.078 -31.172 -1.6 1 97.75 510 MET A C 1
ATOM 4350 O O . MET A 1 510 ? 21.125 -31.062 -0.372 1 97.75 510 MET A O 1
ATOM 4354 N N . ALA A 1 511 ? 21.703 -32.125 -2.264 1 97.94 511 ALA A N 1
ATOM 4355 C CA . ALA A 1 511 ? 22.453 -33.188 -1.58 1 97.94 511 ALA A CA 1
ATOM 4356 C C . ALA A 1 511 ? 23.734 -32.625 -0.958 1 97.94 511 ALA A C 1
ATOM 4358 O O . ALA A 1 511 ? 24.109 -33 0.154 1 97.94 511 ALA A O 1
ATOM 4359 N N . ASN A 1 512 ? 24.359 -31.75 -1.647 1 97.88 512 ASN A N 1
ATOM 4360 C CA . ASN A 1 512 ? 25.641 -31.203 -1.222 1 97.88 512 ASN A CA 1
ATOM 4361 C C . ASN A 1 512 ? 25.5 -30.391 0.064 1 97.88 512 ASN A C 1
ATOM 4363 O O . ASN A 1 512 ? 26.469 -30.25 0.819 1 97.88 512 ASN A O 1
ATOM 4367 N N . LEU A 1 513 ? 24.344 -29.875 0.352 1 98.31 513 LEU A N 1
ATOM 4368 C CA . LEU A 1 513 ? 24.125 -29.031 1.522 1 98.31 513 LEU A CA 1
ATOM 4369 C C . LEU A 1 513 ? 23.859 -29.875 2.76 1 98.31 513 LEU A C 1
ATOM 4371 O O . LEU A 1 513 ? 23.734 -29.359 3.869 1 98.31 513 LEU A O 1
ATOM 4375 N N . LEU A 1 514 ? 23.797 -31.219 2.639 1 98.25 514 LEU A N 1
ATOM 4376 C CA . LEU A 1 514 ? 23.5 -32.156 3.729 1 98.25 514 LEU A CA 1
ATOM 4377 C C . LEU A 1 514 ? 24.797 -32.688 4.336 1 98.25 514 LEU A C 1
ATOM 4379 O O . LEU A 1 514 ? 25.844 -32.656 3.695 1 98.25 514 LEU A O 1
ATOM 4383 N N . PRO A 1 515 ? 24.703 -33.125 5.605 1 96.88 515 PRO A N 1
ATOM 4384 C CA . PRO A 1 515 ? 25.875 -33.75 6.207 1 96.88 515 PRO A CA 1
ATOM 4385 C C . PRO A 1 515 ? 26.219 -35.094 5.578 1 96.88 515 PRO A C 1
ATOM 4387 O O . PRO A 1 515 ? 25.312 -35.812 5.109 1 96.88 515 PRO A O 1
ATOM 4390 N N . CYS A 1 516 ? 27.469 -35.375 5.48 1 94 516 CYS A N 1
ATOM 4391 C CA . CYS A 1 516 ? 27.969 -36.656 4.996 1 94 516 CYS A CA 1
ATOM 4392 C C . CYS A 1 516 ? 29.062 -37.188 5.902 1 94 516 CYS A C 1
ATOM 4394 O O . CYS A 1 516 ? 30.109 -36.531 6.07 1 94 516 CYS A O 1
ATOM 4396 N N . LYS A 1 517 ? 28.859 -38.344 6.492 1 89.81 517 LYS A N 1
ATOM 4397 C CA . LYS A 1 517 ? 29.844 -38.938 7.402 1 89.81 517 LYS A CA 1
ATOM 4398 C C . LYS A 1 517 ? 30.781 -39.875 6.664 1 89.81 517 LYS A C 1
ATOM 4400 O O . LYS A 1 517 ? 31.984 -39.844 6.914 1 89.81 517 LYS A O 1
ATOM 4405 N N . LYS A 1 518 ? 30.219 -40.656 5.758 1 89.19 518 LYS A N 1
ATOM 4406 C CA . LYS A 1 518 ? 31.016 -41.719 5.113 1 89.19 518 LYS A CA 1
ATOM 4407 C C . LYS A 1 518 ? 31.25 -41.375 3.643 1 89.19 518 LYS A C 1
ATOM 4409 O O . LYS A 1 518 ? 32.406 -41.156 3.232 1 89.19 518 LYS A O 1
ATOM 4414 N N . GLU A 1 519 ? 30.094 -41.5 2.967 1 91.12 519 GLU A N 1
ATOM 4415 C CA . GLU A 1 519 ? 30.297 -41.312 1.535 1 91.12 519 GLU A CA 1
ATOM 4416 C C . GLU A 1 519 ? 29.062 -40.688 0.883 1 91.12 519 GLU A C 1
ATOM 4418 O O . GLU A 1 519 ? 27.938 -40.875 1.349 1 91.12 519 GLU A O 1
ATOM 4423 N N . ARG A 1 520 ? 29.359 -39.875 -0.213 1 93.81 520 ARG A N 1
ATOM 4424 C CA . ARG A 1 520 ? 28.344 -39.375 -1.14 1 93.81 520 ARG A CA 1
ATOM 4425 C C . ARG A 1 520 ? 28.422 -40.125 -2.477 1 93.81 520 ARG A C 1
ATOM 4427 O O . ARG A 1 520 ? 29.312 -39.875 -3.281 1 93.81 520 ARG A O 1
ATOM 4434 N N . ASP A 1 521 ? 27.516 -41 -2.744 1 94.81 521 ASP A N 1
ATOM 4435 C CA . ASP A 1 521 ? 27.453 -41.719 -4.023 1 94.81 521 ASP A CA 1
ATOM 4436 C C . ASP A 1 521 ? 26.625 -40.906 -5.039 1 94.81 521 ASP A C 1
ATOM 4438 O O . ASP A 1 521 ? 25.406 -40.875 -4.949 1 94.81 521 ASP A O 1
ATOM 4442 N N . ILE A 1 522 ? 27.344 -40.344 -6.016 1 95.25 522 ILE A N 1
ATOM 4443 C CA . ILE A 1 522 ? 26.703 -39.469 -6.977 1 95.25 522 ILE A CA 1
ATOM 4444 C C . ILE A 1 522 ? 26.516 -40.188 -8.305 1 95.25 522 ILE A C 1
ATOM 4446 O O . ILE A 1 522 ? 27.484 -40.656 -8.922 1 95.25 522 ILE A O 1
ATOM 4450 N N . ASP A 1 523 ? 25.281 -40.344 -8.727 1 94.81 523 ASP A N 1
ATOM 4451 C CA . ASP A 1 523 ? 24.938 -40.844 -10.055 1 94.81 523 ASP A CA 1
ATOM 4452 C C . ASP A 1 523 ? 24.453 -39.719 -10.961 1 94.81 523 ASP A C 1
ATOM 4454 O O . ASP A 1 523 ? 23.266 -39.406 -10.977 1 94.81 523 ASP A O 1
ATOM 4458 N N . LEU A 1 524 ? 25.328 -39.25 -11.797 1 94.25 524 LEU A N 1
ATOM 4459 C CA . LEU A 1 524 ? 25.016 -38.125 -12.648 1 94.25 524 LEU A CA 1
ATOM 4460 C C . LEU A 1 524 ? 24.062 -38.5 -13.758 1 94.25 524 LEU A C 1
ATOM 4462 O O . LEU A 1 524 ? 23.344 -37.656 -14.297 1 94.25 524 LEU A O 1
ATOM 4466 N N . VAL A 1 525 ? 24.047 -39.719 -14.141 1 93.25 525 VAL A N 1
ATOM 4467 C CA . VAL A 1 525 ? 23.219 -40.188 -15.25 1 93.25 525 VAL A CA 1
ATOM 4468 C C . VAL A 1 525 ? 21.766 -40.281 -14.797 1 93.25 525 VAL A C 1
ATOM 4470 O O . VAL A 1 525 ? 20.859 -39.781 -15.461 1 93.25 525 VAL A O 1
ATOM 4473 N N . SER A 1 526 ? 21.516 -40.875 -13.664 1 92.69 526 SER A N 1
ATOM 4474 C CA . SER A 1 526 ? 20.156 -41.031 -13.156 1 92.69 526 SER A CA 1
ATOM 4475 C C . SER A 1 526 ? 19.75 -39.844 -12.297 1 92.69 526 SER A C 1
ATOM 4477 O O . SER A 1 526 ? 18.625 -39.781 -11.797 1 92.69 526 SER A O 1
ATOM 4479 N N . ALA A 1 527 ? 20.656 -38.875 -12.133 1 93.5 527 ALA A N 1
ATOM 4480 C CA . ALA A 1 527 ? 20.391 -37.688 -11.336 1 93.5 527 ALA A CA 1
ATOM 4481 C C . ALA A 1 527 ? 19.969 -38.031 -9.922 1 93.5 527 ALA A C 1
ATOM 4483 O O . ALA A 1 527 ? 18.938 -37.562 -9.438 1 93.5 527 ALA A O 1
ATOM 4484 N N . LYS A 1 528 ? 20.703 -38.875 -9.289 1 94.94 528 LYS A N 1
ATOM 4485 C CA . LYS A 1 528 ? 20.438 -39.344 -7.934 1 94.94 528 LYS A CA 1
ATOM 4486 C C . LYS A 1 528 ? 21.688 -39.312 -7.078 1 94.94 528 LYS A C 1
ATOM 4488 O O . LYS A 1 528 ? 22.781 -39.594 -7.562 1 94.94 528 LYS A O 1
ATOM 4493 N N . VAL A 1 529 ? 21.531 -38.938 -5.805 1 96.88 529 VAL A N 1
ATOM 4494 C CA . VAL A 1 529 ? 22.656 -38.938 -4.863 1 96.88 529 VAL A CA 1
ATOM 4495 C C . VAL A 1 529 ? 22.281 -39.719 -3.607 1 96.88 529 VAL A C 1
ATOM 4497 O O . VAL A 1 529 ? 21.25 -39.438 -2.979 1 96.88 529 VAL A O 1
ATOM 4500 N N . LEU A 1 530 ? 23.031 -40.656 -3.262 1 97.06 530 LEU A N 1
ATOM 4501 C CA . LEU A 1 530 ? 22.906 -41.375 -2.002 1 97.06 530 LEU A CA 1
ATOM 4502 C C . LEU A 1 530 ? 23.938 -40.906 -0.986 1 97.06 530 LEU A C 1
ATOM 4504 O O . LEU A 1 530 ? 25.125 -40.844 -1.29 1 97.06 530 LEU A O 1
ATOM 4508 N N . ILE A 1 531 ? 23.484 -40.5 0.185 1 97.31 531 ILE A N 1
ATOM 4509 C CA . ILE A 1 531 ? 24.375 -40.094 1.267 1 97.31 531 ILE A CA 1
ATOM 4510 C C . ILE A 1 531 ? 24.344 -41.156 2.379 1 97.31 531 ILE A C 1
ATOM 4512 O O . ILE A 1 531 ? 23.297 -41.375 3.008 1 97.31 531 ILE A O 1
ATOM 4516 N N . ASP A 1 532 ? 25.453 -41.75 2.615 1 95.62 532 ASP A N 1
ATOM 4517 C CA . ASP A 1 532 ? 25.578 -42.812 3.613 1 95.62 532 ASP A CA 1
ATOM 4518 C C . ASP A 1 532 ? 24.484 -43.875 3.424 1 95.62 532 ASP A C 1
ATOM 4520 O O . ASP A 1 532 ? 23.859 -44.312 4.395 1 95.62 532 ASP A O 1
ATOM 4524 N N . GLY A 1 533 ? 24.156 -44.062 2.205 1 94.69 533 GLY A N 1
ATOM 4525 C CA . GLY A 1 533 ? 23.234 -45.125 1.852 1 94.69 533 GLY A CA 1
ATOM 4526 C C . GLY A 1 533 ? 21.797 -44.656 1.745 1 94.69 533 GLY A C 1
ATOM 4527 O O . GLY A 1 533 ? 20.922 -45.438 1.356 1 94.69 533 GLY A O 1
ATOM 4528 N N . ILE A 1 534 ? 21.484 -43.469 2.072 1 96.81 534 ILE A N 1
ATOM 4529 C CA . ILE A 1 534 ? 20.125 -42.969 2.035 1 96.81 534 ILE A CA 1
ATOM 4530 C C . ILE A 1 534 ? 19.938 -42.031 0.825 1 96.81 534 ILE A C 1
ATOM 4532 O O . ILE A 1 534 ? 20.766 -41.156 0.588 1 96.81 534 ILE A O 1
ATOM 4536 N N . ASP A 1 535 ? 18.859 -42.25 0.057 1 96.88 535 ASP A N 1
ATOM 4537 C CA . ASP A 1 535 ? 18.516 -41.375 -1.058 1 96.88 535 ASP A CA 1
ATOM 4538 C C . ASP A 1 535 ? 18.219 -39.969 -0.568 1 96.88 535 ASP A C 1
ATOM 4540 O O . ASP A 1 535 ? 17.453 -39.781 0.374 1 96.88 535 ASP A O 1
ATOM 4544 N N . SER A 1 536 ? 18.844 -38.969 -1.207 1 97 536 SER A N 1
ATOM 4545 C CA . SER A 1 536 ? 18.734 -37.625 -0.699 1 97 536 SER A CA 1
ATOM 4546 C C . SER A 1 536 ? 17.531 -36.906 -1.308 1 97 536 SER A C 1
ATOM 4548 O O . SER A 1 536 ? 17.297 -35.719 -1.034 1 97 536 SER A O 1
ATOM 4550 N N . GLN A 1 537 ? 16.703 -37.531 -2.15 1 95.19 537 GLN A N 1
ATOM 4551 C CA . GLN A 1 537 ? 15.57 -36.906 -2.807 1 95.19 537 GLN A CA 1
ATOM 4552 C C . GLN A 1 537 ? 14.391 -36.781 -1.851 1 95.19 537 GLN A C 1
ATOM 4554 O O . GLN A 1 537 ? 14.039 -37.719 -1.147 1 95.19 537 GLN A O 1
ATOM 4559 N N . GLY A 1 538 ? 13.844 -35.531 -1.821 1 93.81 538 GLY A N 1
ATOM 4560 C CA . GLY A 1 538 ? 12.664 -35.281 -1.013 1 93.81 538 GLY A CA 1
ATOM 4561 C C . GLY A 1 538 ? 12.984 -34.781 0.385 1 93.81 538 GLY A C 1
ATOM 4562 O O . GLY A 1 538 ? 14.031 -35.125 0.942 1 93.81 538 GLY A O 1
ATOM 4563 N N . THR A 1 539 ? 12.102 -34.062 0.945 1 95.31 539 THR A N 1
ATOM 4564 C CA . THR A 1 539 ? 12.289 -33.438 2.252 1 95.31 539 THR A CA 1
ATOM 4565 C C . THR A 1 539 ? 12.359 -34.5 3.348 1 95.31 539 THR A C 1
ATOM 4567 O O . THR A 1 539 ? 13.148 -34.375 4.285 1 95.31 539 THR A O 1
ATOM 4570 N N . GLU A 1 540 ? 11.562 -35.562 3.234 1 95.31 540 GLU A N 1
ATOM 4571 C CA . GLU A 1 540 ? 11.531 -36.625 4.234 1 95.31 540 GLU A CA 1
ATOM 4572 C C . GLU A 1 540 ? 12.867 -37.344 4.305 1 95.31 540 GLU A C 1
ATOM 4574 O O . GLU A 1 540 ? 13.391 -37.594 5.395 1 95.31 540 GLU A O 1
ATOM 4579 N N . ASN A 1 541 ? 13.398 -37.719 3.141 1 96.94 541 ASN A N 1
ATOM 4580 C CA . ASN A 1 541 ? 14.695 -38.406 3.094 1 96.94 541 ASN A CA 1
ATOM 4581 C C . ASN A 1 541 ? 15.812 -37.5 3.598 1 96.94 541 ASN A C 1
ATOM 4583 O O . ASN A 1 541 ? 16.734 -37.938 4.285 1 96.94 541 ASN A O 1
ATOM 4587 N N . ARG A 1 542 ? 15.758 -36.25 3.312 1 97.94 542 ARG A N 1
ATOM 4588 C CA . ARG A 1 542 ? 16.766 -35.281 3.773 1 97.94 542 ARG A CA 1
ATOM 4589 C C . ARG A 1 542 ? 16.719 -35.125 5.289 1 97.94 542 ARG A C 1
ATOM 4591 O O . ARG A 1 542 ? 17.75 -35 5.938 1 97.94 542 ARG A O 1
ATOM 4598 N N . GLU A 1 543 ? 15.508 -35.125 5.832 1 97.56 543 GLU A N 1
ATOM 4599 C CA . GLU A 1 543 ? 15.375 -35.094 7.285 1 97.56 543 GLU A CA 1
ATOM 4600 C C . GLU A 1 543 ? 16.047 -36.312 7.926 1 97.56 543 GLU A C 1
ATOM 4602 O O . GLU A 1 543 ? 16.719 -36.188 8.961 1 97.56 543 GLU A O 1
ATOM 4607 N N . LYS A 1 544 ? 15.891 -37.469 7.285 1 97.44 544 LYS A N 1
ATOM 4608 C CA . LYS A 1 544 ? 16.531 -38.688 7.793 1 97.44 544 LYS A CA 1
ATOM 4609 C C . LYS A 1 544 ? 18.047 -38.562 7.816 1 97.44 544 LYS A C 1
ATOM 4611 O O . LYS A 1 544 ? 18.703 -38.938 8.781 1 97.44 544 LYS A O 1
ATOM 4616 N N . ILE A 1 545 ? 18.547 -38.031 6.766 1 98 545 ILE A N 1
ATOM 4617 C CA . ILE A 1 545 ? 19.984 -37.844 6.656 1 98 545 ILE A CA 1
ATOM 4618 C C . ILE A 1 545 ? 20.469 -36.875 7.734 1 98 545 ILE A C 1
ATOM 4620 O O . ILE A 1 545 ? 21.484 -37.094 8.383 1 98 545 ILE A O 1
ATOM 4624 N N . LEU A 1 546 ? 19.75 -35.781 7.969 1 97.81 546 LEU A N 1
ATOM 4625 C CA . LEU A 1 546 ? 20.078 -34.812 9 1 97.81 546 LEU A CA 1
ATOM 4626 C C . LEU A 1 546 ? 20.062 -35.438 10.383 1 97.81 546 LEU A C 1
ATOM 4628 O O . LEU A 1 546 ? 20.969 -35.219 11.188 1 97.81 546 LEU A O 1
ATOM 4632 N N . LYS A 1 547 ? 19.031 -36.281 10.648 1 96.38 547 LYS A N 1
ATOM 4633 C CA . LYS A 1 547 ? 18.859 -36.906 11.945 1 96.38 547 LYS A CA 1
ATOM 4634 C C . LYS A 1 547 ? 19.969 -37.906 12.219 1 96.38 547 LYS A C 1
ATOM 4636 O O . LYS A 1 547 ? 20.344 -38.156 13.375 1 96.38 547 LYS A O 1
ATOM 4641 N N . ALA A 1 548 ? 20.453 -38.469 11.156 1 95.12 548 ALA A N 1
ATOM 4642 C CA . ALA A 1 548 ? 21.562 -39.375 11.305 1 95.12 548 ALA A CA 1
ATOM 4643 C C . ALA A 1 548 ? 22.812 -38.656 11.836 1 95.12 548 ALA A C 1
ATOM 4645 O O . ALA A 1 548 ? 23.641 -39.281 12.523 1 95.12 548 ALA A O 1
ATOM 4646 N N . SER A 1 549 ? 22.906 -37.438 11.531 1 92.88 549 SER A N 1
ATOM 4647 C CA . SER A 1 549 ? 24.016 -36.625 12.016 1 92.88 549 SER A CA 1
ATOM 4648 C C . SER A 1 549 ? 23.703 -35.969 13.352 1 92.88 549 SER A C 1
ATOM 4650 O O . SER A 1 549 ? 24.562 -35.906 14.234 1 92.88 549 SER A O 1
ATOM 4652 N N . CYS A 1 550 ? 22.5 -35.5 13.477 1 93.94 550 CYS A N 1
ATOM 4653 C CA . CYS A 1 550 ? 21.984 -34.875 14.688 1 93.94 550 CYS A CA 1
ATOM 4654 C C . CYS A 1 550 ? 20.531 -35.219 14.906 1 93.94 550 CYS A C 1
ATOM 4656 O O . CYS A 1 550 ? 19.656 -34.75 14.164 1 93.94 550 CYS A O 1
ATOM 4658 N N . GLU A 1 551 ? 20.234 -35.906 15.922 1 94.38 551 GLU A N 1
ATOM 4659 C CA . GLU A 1 551 ? 18.891 -36.438 16.172 1 94.38 551 GLU A CA 1
ATOM 4660 C C . GLU A 1 551 ? 17.875 -35.312 16.312 1 94.38 551 GLU A C 1
ATOM 4662 O O . GLU A 1 551 ? 16.703 -35.469 15.914 1 94.38 551 GLU A O 1
ATOM 4667 N N . GLU A 1 552 ? 18.312 -34.281 16.844 1 95.88 552 GLU A N 1
ATOM 4668 C CA . GLU A 1 552 ? 17.422 -33.156 17.062 1 95.88 552 GLU A CA 1
ATOM 4669 C C . GLU A 1 552 ? 17.312 -32.281 15.805 1 95.88 552 GLU A C 1
ATOM 4671 O O . GLU A 1 552 ? 17.312 -31.047 15.898 1 95.88 552 GLU A O 1
ATOM 4676 N N . SER A 1 553 ? 17.281 -32.875 14.672 1 97.19 553 SER A N 1
ATOM 4677 C CA . SER A 1 553 ? 17.156 -32.125 13.414 1 97.19 553 SER A CA 1
ATOM 4678 C C . SER A 1 553 ? 15.781 -32.344 12.797 1 97.19 553 SER A C 1
ATOM 4680 O O . SER A 1 553 ? 15.102 -33.344 13.102 1 97.19 553 SER A O 1
ATOM 4682 N N . SER A 1 554 ? 15.328 -31.406 12.008 1 97.5 554 SER A N 1
ATOM 4683 C CA . SER A 1 554 ? 14.078 -31.516 11.266 1 97.5 554 SER A CA 1
ATOM 4684 C C . SER A 1 554 ? 14.164 -30.781 9.93 1 97.5 554 SER A C 1
ATOM 4686 O O . SER A 1 554 ? 15.031 -29.922 9.742 1 97.5 554 SER A O 1
ATOM 4688 N N . ALA A 1 555 ? 13.375 -31.156 9 1 97.88 555 ALA A N 1
ATOM 4689 C CA . ALA A 1 555 ? 13.258 -30.516 7.695 1 97.88 555 ALA A CA 1
ATOM 4690 C C . ALA A 1 555 ? 11.797 -30.312 7.312 1 97.88 555 ALA A C 1
ATOM 4692 O O . ALA A 1 555 ? 10.945 -31.172 7.594 1 97.88 555 ALA A O 1
ATOM 4693 N N . ILE A 1 556 ? 11.492 -29.172 6.723 1 96.94 556 ILE A N 1
ATOM 4694 C CA . ILE A 1 556 ? 10.117 -28.859 6.344 1 96.94 556 ILE A CA 1
ATOM 4695 C C . ILE A 1 556 ? 10.117 -27.922 5.137 1 96.94 556 ILE A C 1
ATOM 4697 O O . ILE A 1 556 ? 11.086 -27.172 4.918 1 96.94 556 ILE A O 1
ATOM 4701 N N . SER A 1 557 ? 9.125 -28 4.348 1 95.06 557 SER A N 1
ATOM 4702 C CA . SER A 1 557 ? 8.992 -27.031 3.26 1 95.06 557 SER A CA 1
ATOM 4703 C C . SER A 1 557 ? 8.461 -25.688 3.768 1 95.06 557 SER A C 1
ATOM 4705 O O . SER A 1 557 ? 7.754 -25.641 4.777 1 95.06 557 SER A O 1
ATOM 4707 N N . PHE A 1 558 ? 8.844 -24.609 3.074 1 94.19 558 PHE A N 1
ATOM 4708 C CA . PHE A 1 558 ? 8.383 -23.266 3.402 1 94.19 558 PHE A CA 1
ATOM 4709 C C . PHE A 1 558 ? 6.863 -23.219 3.479 1 94.19 558 PHE A C 1
ATOM 4711 O O . PHE A 1 558 ? 6.301 -22.688 4.441 1 94.19 558 PHE A O 1
ATOM 4718 N N . ASP A 1 559 ? 6.168 -23.781 2.492 1 86.06 559 ASP A N 1
ATOM 4719 C CA . ASP A 1 559 ? 4.711 -23.75 2.396 1 86.06 559 ASP A CA 1
ATOM 4720 C C . ASP A 1 559 ? 4.066 -24.453 3.588 1 86.06 559 ASP A C 1
ATOM 4722 O O . ASP A 1 559 ? 3.119 -23.922 4.184 1 86.06 559 ASP A O 1
ATOM 4726 N N . ASN A 1 560 ? 4.605 -25.609 3.949 1 88.56 560 ASN A N 1
ATOM 4727 C CA . ASN A 1 560 ? 4.059 -26.359 5.066 1 88.56 560 ASN A CA 1
ATOM 4728 C C . ASN A 1 560 ? 4.281 -25.641 6.395 1 88.56 560 ASN A C 1
ATOM 4730 O O . ASN A 1 560 ? 3.432 -25.688 7.285 1 88.56 560 ASN A O 1
ATOM 4734 N N . PHE A 1 561 ? 5.402 -25.016 6.473 1 93.44 561 PHE A N 1
ATOM 4735 C CA . PHE A 1 561 ? 5.684 -24.266 7.695 1 93.44 561 PHE A CA 1
ATOM 4736 C C . PHE A 1 561 ? 4.789 -23.031 7.801 1 93.44 561 PHE A C 1
ATOM 4738 O O . PHE A 1 561 ? 4.227 -22.766 8.859 1 93.44 561 PHE A O 1
ATOM 4745 N N . TYR A 1 562 ? 4.684 -22.328 6.672 1 85.62 562 TYR A N 1
ATOM 4746 C CA . TYR A 1 562 ? 3.939 -21.078 6.641 1 85.62 562 TYR A CA 1
ATOM 4747 C C . TYR A 1 562 ? 2.449 -21.312 6.836 1 85.62 562 TYR A C 1
ATOM 4749 O O . TYR A 1 562 ? 1.726 -20.453 7.32 1 85.62 562 TYR A O 1
ATOM 4757 N N . LYS A 1 563 ? 1.977 -22.5 6.453 1 80.69 563 LYS A N 1
ATOM 4758 C CA . LYS A 1 563 ? 0.573 -22.859 6.602 1 80.69 563 LYS A CA 1
ATOM 4759 C C . LYS A 1 563 ? 0.214 -23.078 8.07 1 80.69 563 LYS A C 1
ATOM 4761 O O . LYS A 1 563 ? -0.954 -22.969 8.453 1 80.69 563 LYS A O 1
ATOM 4766 N N . LEU A 1 564 ? 1.231 -23.344 8.883 1 85.88 564 LEU A N 1
ATOM 4767 C CA . LEU A 1 564 ? 1.002 -23.547 10.305 1 85.88 564 LEU A CA 1
ATOM 4768 C C . LEU A 1 564 ? 0.647 -22.234 11 1 85.88 564 LEU A C 1
ATOM 4770 O O . LEU A 1 564 ? 1.104 -21.172 10.586 1 85.88 564 LEU A O 1
ATOM 4774 N N . ASN A 1 565 ? -0.263 -22.328 11.977 1 82 565 ASN A N 1
ATOM 4775 C CA . ASN A 1 565 ? -0.47 -21.156 12.812 1 82 565 ASN A CA 1
ATOM 4776 C C . ASN A 1 565 ? 0.681 -20.953 13.797 1 82 565 ASN A C 1
ATOM 4778 O O . ASN A 1 565 ? 1.558 -21.812 13.914 1 82 565 ASN A O 1
ATOM 4782 N N . ARG A 1 566 ? 0.717 -19.906 14.492 1 82.81 566 ARG A N 1
ATOM 4783 C CA . ARG A 1 566 ? 1.829 -19.516 15.352 1 82.81 566 ARG A CA 1
ATOM 4784 C C . ARG A 1 566 ? 2.102 -20.578 16.422 1 82.81 566 ARG A C 1
ATOM 4786 O O . ARG A 1 566 ? 3.252 -20.953 16.641 1 82.81 566 ARG A O 1
ATOM 4793 N N . ALA A 1 567 ? 1.097 -21.078 17 1 83.12 567 ALA A N 1
ATOM 4794 C CA . ALA A 1 567 ? 1.265 -22.078 18.047 1 83.12 567 ALA A CA 1
ATOM 4795 C C . ALA A 1 567 ? 1.933 -23.328 17.5 1 83.12 567 ALA A C 1
ATOM 4797 O O . ALA A 1 567 ? 2.852 -23.875 18.109 1 83.12 567 ALA A O 1
ATOM 4798 N N . LYS A 1 568 ? 1.528 -23.734 16.344 1 90.31 568 LYS A N 1
ATOM 4799 C CA . LYS A 1 568 ? 2.088 -24.938 15.719 1 90.31 568 LYS A CA 1
ATOM 4800 C C . LYS A 1 568 ? 3.514 -24.688 15.234 1 90.31 568 LYS A C 1
ATOM 4802 O O . LYS A 1 568 ? 4.34 -25.594 15.234 1 90.31 568 LYS A O 1
ATOM 4807 N N . GLN A 1 569 ? 3.793 -23.5 14.828 1 93.31 569 GLN A N 1
ATOM 4808 C CA . GLN A 1 569 ? 5.156 -23.141 14.453 1 93.31 569 GLN A CA 1
ATOM 4809 C C . GLN A 1 569 ? 6.094 -23.203 15.656 1 93.31 569 GLN A C 1
ATOM 4811 O O . GLN A 1 569 ? 7.203 -23.75 15.555 1 93.31 569 GLN A O 1
ATOM 4816 N N . GLU A 1 570 ? 5.617 -22.75 16.797 1 90.25 570 GLU A N 1
ATOM 4817 C CA . GLU A 1 570 ? 6.398 -22.797 18.016 1 90.25 570 GLU A CA 1
ATOM 4818 C C . GLU A 1 570 ? 6.641 -24.25 18.453 1 90.25 570 GLU A C 1
ATOM 4820 O O . GLU A 1 570 ? 7.754 -24.609 18.844 1 90.25 570 GLU A O 1
ATOM 4825 N N . GLU A 1 571 ? 5.582 -25.016 18.297 1 93.25 571 GLU A N 1
ATOM 4826 C CA . GLU A 1 571 ? 5.684 -26.422 18.641 1 93.25 571 GLU A CA 1
ATOM 4827 C C . GLU A 1 571 ? 6.676 -27.141 17.734 1 93.25 571 GLU A C 1
ATOM 4829 O O . GLU A 1 571 ? 7.438 -28 18.188 1 93.25 571 GLU A O 1
ATOM 4834 N N . PHE A 1 572 ? 6.73 -26.781 16.516 1 95.62 572 PHE A N 1
ATOM 4835 C CA . PHE A 1 572 ? 7.609 -27.406 15.539 1 95.62 572 PHE A CA 1
ATOM 4836 C C . PHE A 1 572 ? 9.07 -27.125 15.867 1 95.62 572 PHE A C 1
ATOM 4838 O O . PHE A 1 572 ? 9.93 -28 15.695 1 95.62 572 PHE A O 1
ATOM 4845 N N . ILE A 1 573 ? 9.383 -25.953 16.328 1 95.75 573 ILE A N 1
ATOM 4846 C CA . ILE A 1 573 ? 10.742 -25.5 16.562 1 95.75 573 ILE A CA 1
ATOM 4847 C C . ILE A 1 573 ? 11.234 -26.016 17.922 1 95.75 573 ILE A C 1
ATOM 4849 O O . ILE A 1 573 ? 12.422 -26.297 18.094 1 95.75 573 ILE A O 1
ATOM 4853 N N . LYS A 1 574 ? 10.305 -26.234 18.781 1 92.94 574 LYS A N 1
ATOM 4854 C CA . LYS A 1 574 ? 10.641 -26.625 20.156 1 92.94 574 LYS A CA 1
ATOM 4855 C C . LYS A 1 574 ? 11.422 -27.938 20.172 1 92.94 574 LYS A C 1
ATOM 4857 O O . LYS A 1 574 ? 11.047 -28.891 19.484 1 92.94 574 LYS A O 1
ATOM 4862 N N . GLY A 1 575 ? 12.578 -27.969 20.844 1 93.44 575 GLY A N 1
ATOM 4863 C CA . GLY A 1 575 ? 13.383 -29.156 21.047 1 93.44 575 GLY A CA 1
ATOM 4864 C C . GLY A 1 575 ? 14.273 -29.484 19.859 1 93.44 575 GLY A C 1
ATOM 4865 O O . GLY A 1 575 ? 14.984 -30.484 19.875 1 93.44 575 GLY A O 1
ATOM 4866 N N . LYS A 1 576 ? 14.273 -28.672 18.844 1 95.88 576 LYS A N 1
ATOM 4867 C CA . LYS A 1 576 ? 15.102 -28.906 17.672 1 95.88 576 LYS A CA 1
ATOM 4868 C C . LYS A 1 576 ? 16.344 -28.031 17.672 1 95.88 576 LYS A C 1
ATOM 4870 O O . LYS A 1 576 ? 16.281 -26.859 18.078 1 95.88 576 LYS A O 1
ATOM 4875 N N . LYS A 1 577 ? 17.469 -28.625 17.219 1 95.44 577 LYS A N 1
ATOM 4876 C CA . LYS A 1 577 ? 18.734 -27.906 17.156 1 95.44 577 LYS A CA 1
ATOM 4877 C C . LYS A 1 577 ? 19.016 -27.406 15.742 1 95.44 577 LYS A C 1
ATOM 4879 O O . LYS A 1 577 ? 19.5 -26.281 15.555 1 95.44 577 LYS A O 1
ATOM 4884 N N . ILE A 1 578 ? 18.812 -28.328 14.812 1 97.44 578 ILE A N 1
ATOM 4885 C CA . ILE A 1 578 ? 19.031 -27.984 13.406 1 97.44 578 ILE A CA 1
ATOM 4886 C C . ILE A 1 578 ? 17.734 -28.141 12.625 1 97.44 578 ILE A C 1
ATOM 4888 O O . ILE A 1 578 ? 17.141 -29.219 12.609 1 97.44 578 ILE A O 1
ATOM 4892 N N . ILE A 1 579 ? 17.328 -27.062 11.992 1 98.25 579 ILE A N 1
ATOM 4893 C CA . ILE A 1 579 ? 16.078 -27.094 11.227 1 98.25 579 ILE A CA 1
ATOM 4894 C C . ILE A 1 579 ? 16.344 -26.625 9.797 1 98.25 579 ILE A C 1
ATOM 4896 O O . ILE A 1 579 ? 16.891 -25.531 9.586 1 98.25 579 ILE A O 1
ATOM 4900 N N . TYR A 1 580 ? 16.047 -27.453 8.812 1 98.5 580 TYR A N 1
ATOM 4901 C CA . TYR A 1 580 ? 16.109 -27.062 7.41 1 98.5 580 TYR A CA 1
ATOM 4902 C C . TYR A 1 580 ? 14.742 -26.688 6.875 1 98.5 580 TYR A C 1
ATOM 4904 O O . TYR A 1 580 ? 13.773 -27.422 7.062 1 98.5 580 TYR A O 1
ATOM 4912 N N . ILE A 1 581 ? 14.641 -25.531 6.25 1 98.25 581 ILE A N 1
ATOM 4913 C CA . ILE A 1 581 ? 13.414 -25.109 5.594 1 98.25 581 ILE A CA 1
ATOM 4914 C C . ILE A 1 581 ? 13.664 -24.922 4.102 1 98.25 581 ILE A C 1
ATOM 4916 O O . ILE A 1 581 ? 14.484 -24.094 3.697 1 98.25 581 ILE A O 1
ATOM 4920 N N . TYR A 1 582 ? 12.938 -25.688 3.305 1 97.69 582 TYR A N 1
ATOM 4921 C CA . TYR A 1 582 ? 13.117 -25.656 1.858 1 97.69 582 TYR A CA 1
ATOM 4922 C C . TYR A 1 582 ? 12.102 -24.734 1.198 1 97.69 582 TYR A C 1
ATOM 4924 O O . TYR A 1 582 ? 10.891 -24.891 1.389 1 97.69 582 TYR A O 1
ATOM 4932 N N . HIS A 1 583 ? 12.57 -23.766 0.441 1 96.38 583 HIS A N 1
ATOM 4933 C CA . HIS A 1 583 ? 11.773 -22.766 -0.252 1 96.38 583 HIS A CA 1
ATOM 4934 C C . HIS A 1 583 ? 11.914 -22.891 -1.765 1 96.38 583 HIS A C 1
ATOM 4936 O O . HIS A 1 583 ? 13.016 -23.156 -2.268 1 96.38 583 HIS A O 1
ATOM 4942 N N . ASP A 1 584 ? 10.789 -22.797 -2.51 1 93.31 584 ASP A N 1
ATOM 4943 C CA . ASP A 1 584 ? 10.859 -22.969 -3.959 1 93.31 584 ASP A CA 1
ATOM 4944 C C . ASP A 1 584 ? 9.922 -22 -4.672 1 93.31 584 ASP A C 1
ATOM 4946 O O . ASP A 1 584 ? 8.805 -22.375 -5.051 1 93.31 584 ASP A O 1
ATOM 4950 N N . SER A 1 585 ? 10.344 -20.859 -4.938 1 90.69 585 SER A N 1
ATOM 4951 C CA . SER A 1 585 ? 9.562 -19.875 -5.664 1 90.69 585 SER A CA 1
ATOM 4952 C C . SER A 1 585 ? 10.125 -19.625 -7.059 1 90.69 585 SER A C 1
ATOM 4954 O O . SER A 1 585 ? 9.398 -19.688 -8.047 1 90.69 585 SER A O 1
ATOM 4956 N N . ILE A 1 586 ? 11.391 -19.5 -7.188 1 94.69 586 ILE A N 1
ATOM 4957 C CA . ILE A 1 586 ? 12.031 -19.062 -8.43 1 94.69 586 ILE A CA 1
ATOM 4958 C C . ILE A 1 586 ? 12.016 -20.219 -9.438 1 94.69 586 ILE A C 1
ATOM 4960 O O . ILE A 1 586 ? 11.484 -20.062 -10.539 1 94.69 586 ILE A O 1
ATOM 4964 N N . ASP A 1 587 ? 12.484 -21.375 -9.039 1 92.12 587 ASP A N 1
ATOM 4965 C CA . ASP A 1 587 ? 12.57 -22.5 -9.953 1 92.12 587 ASP A CA 1
ATOM 4966 C C . ASP A 1 587 ? 11.18 -23 -10.359 1 92.12 587 ASP A C 1
ATOM 4968 O O . ASP A 1 587 ? 10.953 -23.359 -11.516 1 92.12 587 ASP A O 1
ATOM 4972 N N . ALA A 1 588 ? 10.258 -23 -9.461 1 86 588 ALA A N 1
ATOM 4973 C CA . ALA A 1 588 ? 8.891 -23.438 -9.711 1 86 588 ALA A CA 1
ATOM 4974 C C . ALA A 1 588 ? 8.242 -22.609 -10.82 1 86 588 ALA A C 1
ATOM 4976 O O . ALA A 1 588 ? 7.473 -23.141 -11.625 1 86 588 ALA A O 1
ATOM 4977 N N . ILE A 1 589 ? 8.602 -21.375 -10.883 1 86.06 589 ILE A N 1
ATOM 4978 C CA . ILE A 1 589 ? 8.016 -20.469 -11.875 1 86.06 589 ILE A CA 1
ATOM 4979 C C . ILE A 1 589 ? 8.875 -20.469 -13.141 1 86.06 589 ILE A C 1
ATOM 4981 O O . ILE A 1 589 ? 8.344 -20.562 -14.25 1 86.06 589 ILE A O 1
ATOM 4985 N N . GLY A 1 590 ? 10.141 -20.422 -12.992 1 88.31 590 GLY A N 1
ATOM 4986 C CA . GLY A 1 590 ? 11.055 -20.234 -14.102 1 88.31 590 GLY A CA 1
ATOM 4987 C C . GLY A 1 590 ? 11.211 -21.453 -14.977 1 88.31 590 GLY A C 1
ATOM 4988 O O . GLY A 1 590 ? 11.438 -21.328 -16.188 1 88.31 590 GLY A O 1
ATOM 4989 N N . ASP A 1 591 ? 11.047 -22.609 -14.422 1 85.75 591 ASP A N 1
ATOM 4990 C CA . ASP A 1 591 ? 11.383 -23.828 -15.148 1 85.75 591 ASP A CA 1
ATOM 4991 C C . ASP A 1 591 ? 10.18 -24.359 -15.922 1 85.75 591 ASP A C 1
ATOM 4993 O O . ASP A 1 591 ? 10.141 -25.531 -16.297 1 85.75 591 ASP A O 1
ATOM 4997 N N . LYS A 1 592 ? 9.219 -23.547 -16.078 1 79.94 592 LYS A N 1
ATOM 4998 C CA . LYS A 1 592 ? 8.039 -23.875 -16.875 1 79.94 592 LYS A CA 1
ATOM 4999 C C . LYS A 1 592 ? 7.84 -22.875 -18 1 79.94 592 LYS A C 1
ATOM 5001 O O . LYS A 1 592 ? 7.867 -21.656 -17.781 1 79.94 592 LYS A O 1
ATOM 5006 N N . ARG A 1 593 ? 7.641 -23.453 -19.219 1 76.38 593 ARG A N 1
ATOM 5007 C CA . ARG A 1 593 ? 7.496 -22.625 -20.406 1 76.38 593 ARG A CA 1
ATOM 5008 C C . ARG A 1 593 ? 6.375 -21.609 -20.234 1 76.38 593 ARG A C 1
ATOM 5010 O O . ARG A 1 593 ? 6.527 -20.438 -20.594 1 76.38 593 ARG A O 1
ATOM 5017 N N . LYS A 1 594 ? 5.352 -22 -19.609 1 70.5 594 LYS A N 1
ATOM 5018 C CA . LYS A 1 594 ? 4.156 -21.172 -19.5 1 70.5 594 LYS A CA 1
ATOM 5019 C C . LYS A 1 594 ? 4.383 -20 -18.562 1 70.5 594 LYS A C 1
ATOM 5021 O O . LYS A 1 594 ? 3.762 -18.953 -18.703 1 70.5 594 LYS A O 1
ATOM 5026 N N . THR A 1 595 ? 5.359 -20.125 -17.562 1 81.19 595 THR A N 1
ATOM 5027 C CA . THR A 1 595 ? 5.453 -19.109 -16.5 1 81.19 595 THR A CA 1
ATOM 5028 C C . THR A 1 595 ? 6.84 -18.484 -16.484 1 81.19 595 THR A C 1
ATOM 5030 O O . THR A 1 595 ? 7.094 -17.562 -15.703 1 81.19 595 THR A O 1
ATOM 5033 N N . GLU A 1 596 ? 7.715 -18.938 -17.328 1 87.62 596 GLU A N 1
ATOM 5034 C CA . GLU A 1 596 ? 9.109 -18.516 -17.25 1 87.62 596 GLU A CA 1
ATOM 5035 C C . GLU A 1 596 ? 9.242 -17 -17.406 1 87.62 596 GLU A C 1
ATOM 5037 O O . GLU A 1 596 ? 10.195 -16.406 -16.906 1 87.62 596 GLU A O 1
ATOM 5042 N N . ASN A 1 597 ? 8.305 -16.375 -18.016 1 86.25 597 ASN A N 1
ATOM 5043 C CA . ASN A 1 597 ? 8.352 -14.93 -18.188 1 86.25 597 ASN A CA 1
ATOM 5044 C C . ASN A 1 597 ? 8.188 -14.195 -16.859 1 86.25 597 ASN A C 1
ATOM 5046 O O . ASN A 1 597 ? 8.453 -13 -16.766 1 86.25 597 ASN A O 1
ATOM 5050 N N . ASN A 1 598 ? 7.824 -14.875 -15.812 1 88.81 598 ASN A N 1
ATOM 5051 C CA . ASN A 1 598 ? 7.578 -14.281 -14.508 1 88.81 598 ASN A CA 1
ATOM 5052 C C . ASN A 1 598 ? 8.734 -14.547 -13.539 1 88.81 598 ASN A C 1
ATOM 5054 O O . ASN A 1 598 ? 8.578 -14.398 -12.328 1 88.81 598 ASN A O 1
ATOM 5058 N N . THR A 1 599 ? 9.859 -14.898 -14.07 1 93.75 599 THR A N 1
ATOM 5059 C CA . THR A 1 599 ? 11 -15.297 -13.258 1 93.75 599 THR A CA 1
ATOM 5060 C C . THR A 1 599 ? 11.414 -14.164 -12.32 1 93.75 599 THR A C 1
ATOM 5062 O O . THR A 1 599 ? 11.641 -14.391 -11.125 1 93.75 599 THR A O 1
ATOM 5065 N N . PHE A 1 600 ? 11.484 -12.961 -12.852 1 95.88 600 PHE A N 1
ATOM 5066 C CA . PHE A 1 600 ? 11.953 -11.852 -12.023 1 95.88 600 PHE A CA 1
ATOM 5067 C C . PHE A 1 600 ? 10.914 -11.492 -10.969 1 95.88 600 PHE A C 1
ATOM 5069 O O . PHE A 1 600 ? 11.266 -11.07 -9.859 1 95.88 600 PHE A O 1
ATOM 5076 N N . ASN A 1 601 ? 9.656 -11.656 -11.219 1 92.5 601 ASN A N 1
ATOM 5077 C CA . ASN A 1 601 ? 8.633 -11.555 -10.188 1 92.5 601 ASN A CA 1
ATOM 5078 C C . ASN A 1 601 ? 8.828 -12.602 -9.102 1 92.5 601 ASN A C 1
ATOM 5080 O O . ASN A 1 601 ? 8.656 -12.32 -7.914 1 92.5 601 ASN A O 1
ATOM 5084 N N . ALA A 1 602 ? 9.148 -13.781 -9.523 1 94 602 ALA A N 1
ATOM 5085 C CA . ALA A 1 602 ? 9.406 -14.859 -8.578 1 94 602 ALA A CA 1
ATOM 5086 C C . ALA A 1 602 ? 10.594 -14.539 -7.676 1 94 602 ALA A C 1
ATOM 5088 O O . ALA A 1 602 ? 10.602 -14.906 -6.496 1 94 602 ALA A O 1
ATOM 5089 N N . CYS A 1 603 ? 11.602 -13.891 -8.25 1 97.25 603 CYS A N 1
ATOM 5090 C CA . CYS A 1 603 ? 12.742 -13.461 -7.449 1 97.25 603 CYS A CA 1
ATOM 5091 C C . CYS A 1 603 ? 12.305 -12.484 -6.363 1 97.25 603 CYS A C 1
ATOM 5093 O O . CYS A 1 603 ? 12.742 -12.602 -5.215 1 97.25 603 CYS A O 1
ATOM 5095 N N . LYS A 1 604 ? 11.516 -11.547 -6.77 1 95.5 604 LYS A N 1
ATOM 5096 C CA . LYS A 1 604 ? 11.016 -10.586 -5.793 1 95.5 604 LYS A CA 1
ATOM 5097 C C . LYS A 1 604 ? 10.211 -11.281 -4.699 1 95.5 604 LYS A C 1
ATOM 5099 O O . LYS A 1 604 ? 10.359 -10.969 -3.518 1 95.5 604 LYS A O 1
ATOM 5104 N N . ASP A 1 605 ? 9.344 -12.203 -5.047 1 92.38 605 ASP A N 1
ATOM 5105 C CA . ASP A 1 605 ? 8.578 -12.984 -4.086 1 92.38 605 ASP A CA 1
ATOM 5106 C C . ASP A 1 605 ? 9.5 -13.75 -3.139 1 92.38 605 ASP A C 1
ATOM 5108 O O . ASP A 1 605 ? 9.242 -13.828 -1.937 1 92.38 605 ASP A O 1
ATOM 5112 N N . ALA A 1 606 ? 10.516 -14.305 -3.729 1 96.44 606 ALA A N 1
ATOM 5113 C CA . ALA A 1 606 ? 11.477 -15.039 -2.916 1 96.44 606 ALA A CA 1
ATOM 5114 C C . ALA A 1 606 ? 12.117 -14.141 -1.862 1 96.44 606 ALA A C 1
ATOM 5116 O O . ALA A 1 606 ? 12.25 -14.531 -0.701 1 96.44 606 ALA A O 1
ATOM 5117 N N . VAL A 1 607 ? 12.5 -12.953 -2.248 1 97.44 607 VAL A N 1
ATOM 5118 C CA . VAL A 1 607 ? 13.094 -12 -1.315 1 97.44 607 VAL A CA 1
ATOM 5119 C C . VAL A 1 607 ? 12.117 -11.719 -0.178 1 97.44 607 VAL A C 1
ATOM 5121 O O . VAL A 1 607 ? 12.477 -11.805 0.998 1 97.44 607 VAL A O 1
ATOM 5124 N N . GLU A 1 608 ? 10.891 -11.422 -0.509 1 93.38 608 GLU A N 1
ATOM 5125 C CA . GLU A 1 608 ? 9.883 -11.094 0.493 1 93.38 608 GLU A CA 1
ATOM 5126 C C . GLU A 1 608 ? 9.609 -12.281 1.409 1 93.38 608 GLU A C 1
ATOM 5128 O O . GLU A 1 608 ? 9.5 -12.125 2.627 1 93.38 608 GLU A O 1
ATOM 5133 N N . ASN A 1 609 ? 9.477 -13.461 0.832 1 94.31 609 ASN A N 1
ATOM 5134 C CA . ASN A 1 609 ? 9.227 -14.68 1.603 1 94.31 609 ASN A CA 1
ATOM 5135 C C . ASN A 1 609 ? 10.344 -14.938 2.613 1 94.31 609 ASN A C 1
ATOM 5137 O O . ASN A 1 609 ? 10.07 -15.188 3.791 1 94.31 609 ASN A O 1
ATOM 5141 N N . ILE A 1 610 ? 11.523 -14.82 2.117 1 97.5 610 ILE A N 1
ATOM 5142 C CA . ILE A 1 610 ? 12.656 -15.211 2.945 1 97.5 610 ILE A CA 1
ATOM 5143 C C . ILE A 1 610 ? 12.875 -14.164 4.039 1 97.5 610 ILE A C 1
ATOM 5145 O O . ILE A 1 610 ? 13.18 -14.508 5.184 1 97.5 610 ILE A O 1
ATOM 5149 N N . VAL A 1 611 ? 12.727 -12.914 3.695 1 95.19 611 VAL A N 1
ATOM 5150 C CA . VAL A 1 611 ? 12.852 -11.867 4.699 1 95.19 611 VAL A CA 1
ATOM 5151 C C . VAL A 1 611 ? 11.773 -12.031 5.766 1 95.19 611 VAL A C 1
ATOM 5153 O O . VAL A 1 611 ? 12.055 -12 6.961 1 95.19 611 VAL A O 1
ATOM 5156 N N . SER A 1 612 ? 10.531 -12.258 5.34 1 91.94 612 SER A N 1
ATOM 5157 C CA . SER A 1 612 ? 9.422 -12.453 6.262 1 91.94 612 SER A CA 1
ATOM 5158 C C . SER A 1 612 ? 9.633 -13.688 7.129 1 91.94 612 SER A C 1
ATOM 5160 O O . SER A 1 612 ? 9.352 -13.664 8.328 1 91.94 612 SER A O 1
ATOM 5162 N N . LEU A 1 613 ? 10.07 -14.734 6.504 1 94.88 613 LEU A N 1
ATOM 5163 C CA . LEU A 1 613 ? 10.344 -15.961 7.242 1 94.88 613 LEU A CA 1
ATOM 5164 C C . LEU A 1 613 ? 11.43 -15.734 8.289 1 94.88 613 LEU A C 1
ATOM 5166 O O . LEU A 1 613 ? 11.32 -16.219 9.422 1 94.88 613 LEU A O 1
ATOM 5170 N N . SER A 1 614 ? 12.453 -15.062 7.883 1 95.19 614 SER A N 1
ATOM 5171 C CA . SER A 1 614 ? 13.539 -14.773 8.812 1 95.19 614 SER A CA 1
ATOM 5172 C C . SER A 1 614 ? 13.047 -13.977 10.016 1 95.19 614 SER A C 1
ATOM 5174 O O . SER A 1 614 ? 13.406 -14.273 11.156 1 95.19 614 SER A O 1
ATOM 5176 N N . LYS A 1 615 ? 12.219 -13.023 9.797 1 88.81 615 LYS A N 1
ATOM 5177 C CA . LYS A 1 615 ? 11.625 -12.234 10.875 1 88.81 615 LYS A CA 1
ATOM 5178 C C . LYS A 1 615 ? 10.742 -13.102 11.766 1 88.81 615 LYS A C 1
ATOM 5180 O O . LYS A 1 615 ? 10.781 -12.969 12.992 1 88.81 615 LYS A O 1
ATOM 5185 N N . LEU A 1 616 ? 9.906 -13.891 11.086 1 90.38 616 LEU A N 1
ATOM 5186 C CA . LEU A 1 616 ? 9.031 -14.805 11.812 1 90.38 616 LEU A CA 1
ATOM 5187 C C . LEU A 1 616 ? 9.844 -15.727 12.719 1 90.38 616 LEU A C 1
ATOM 5189 O O . LEU A 1 616 ? 9.523 -15.883 13.898 1 90.38 616 LEU A O 1
ATOM 5193 N N . LEU A 1 617 ? 10.906 -16.312 12.156 1 94.44 617 LEU A N 1
ATOM 5194 C CA . LEU A 1 617 ? 11.75 -17.219 12.914 1 94.44 617 LEU A CA 1
ATOM 5195 C C . LEU A 1 617 ? 12.398 -16.5 14.102 1 94.44 617 LEU A C 1
ATOM 5197 O O . LEU A 1 617 ? 12.469 -17.062 15.203 1 94.44 617 LEU A O 1
ATOM 5201 N N . SER A 1 618 ? 12.859 -15.297 13.852 1 90 618 SER A N 1
ATOM 5202 C CA . SER A 1 618 ? 13.422 -14.5 14.938 1 90 618 SER A CA 1
ATOM 5203 C C . SER A 1 618 ? 12.391 -14.273 16.047 1 90 618 SER A C 1
ATOM 5205 O O . SER A 1 618 ? 12.711 -14.367 17.234 1 90 618 SER A O 1
ATOM 5207 N N . SER A 1 619 ? 11.164 -14 15.656 1 85.25 619 SER A N 1
ATOM 5208 C CA . SER A 1 619 ? 10.086 -13.766 16.625 1 85.25 619 SER A CA 1
ATOM 5209 C C . SER A 1 619 ? 9.75 -15.031 17.406 1 85.25 619 SER A C 1
ATOM 5211 O O . SER A 1 619 ? 9.172 -14.969 18.484 1 85.25 619 SER A O 1
ATOM 5213 N N . LEU A 1 620 ? 10.078 -16.156 16.797 1 90.31 620 LEU A N 1
ATOM 5214 C CA . LEU A 1 620 ? 9.844 -17.453 17.453 1 90.31 620 LEU A CA 1
ATOM 5215 C C . LEU A 1 620 ? 11.031 -17.844 18.312 1 90.31 620 LEU A C 1
ATOM 5217 O O . LEU A 1 620 ? 11.078 -18.969 18.844 1 90.31 620 LEU A O 1
ATOM 5221 N N . GLY A 1 621 ? 12.078 -17 18.312 1 88.31 621 GLY A N 1
ATOM 5222 C CA . GLY A 1 621 ? 13.195 -17.219 19.219 1 88.31 621 GLY A CA 1
ATOM 5223 C C . GLY A 1 621 ? 14.422 -17.781 18.531 1 88.31 621 GLY A C 1
ATOM 5224 O O . GLY A 1 621 ? 15.414 -18.109 19.203 1 88.31 621 GLY A O 1
ATOM 5225 N N . VAL A 1 622 ? 14.414 -17.906 17.219 1 93.69 622 VAL A N 1
ATOM 5226 C CA . VAL A 1 622 ? 15.57 -18.391 16.484 1 93.69 622 VAL A CA 1
ATOM 5227 C C . VAL A 1 622 ? 16.594 -17.266 16.312 1 93.69 622 VAL A C 1
ATOM 5229 O O . VAL A 1 622 ? 16.281 -16.219 15.75 1 93.69 622 VAL A O 1
ATOM 5232 N N . VAL A 1 623 ? 17.797 -17.5 16.703 1 90.75 623 VAL A N 1
ATOM 5233 C CA . VAL A 1 623 ? 18.797 -16.438 16.719 1 90.75 623 VAL A CA 1
ATOM 5234 C C . VAL A 1 623 ? 19.75 -16.578 15.539 1 90.75 623 VAL A C 1
ATOM 5236 O O . VAL A 1 623 ? 20.297 -15.594 15.055 1 90.75 623 VAL A O 1
ATOM 5239 N N . ASN A 1 624 ? 20.016 -17.812 15.133 1 95.44 624 ASN A N 1
ATOM 5240 C CA . ASN A 1 624 ? 20.984 -18.094 14.086 1 95.44 624 ASN A CA 1
ATOM 5241 C C . ASN A 1 624 ? 20.312 -18.703 12.852 1 95.44 624 ASN A C 1
ATOM 5243 O O . ASN A 1 624 ? 19.781 -19.812 12.906 1 95.44 624 ASN A O 1
ATOM 5247 N N . ILE A 1 625 ? 20.406 -17.938 11.711 1 97.19 625 ILE A N 1
ATOM 5248 C CA . ILE A 1 625 ? 19.75 -18.359 10.477 1 97.19 625 ILE A CA 1
ATOM 5249 C C . ILE A 1 625 ? 20.734 -18.297 9.32 1 97.19 625 ILE A C 1
ATOM 5251 O O . ILE A 1 625 ? 21.438 -17.297 9.141 1 97.19 625 ILE A O 1
ATOM 5255 N N . TYR A 1 626 ? 20.891 -19.391 8.586 1 98 626 TYR A N 1
ATOM 5256 C CA . TYR A 1 626 ? 21.641 -19.406 7.328 1 98 626 TYR A CA 1
ATOM 5257 C C . TYR A 1 626 ? 20.688 -19.422 6.137 1 98 626 TYR A C 1
ATOM 5259 O O . TYR A 1 626 ? 19.656 -20.109 6.164 1 98 626 TYR A O 1
ATOM 5267 N N . ILE A 1 627 ? 21 -18.641 5.102 1 98.62 627 ILE A N 1
ATOM 5268 C CA . ILE A 1 627 ? 20.234 -18.625 3.861 1 98.62 627 ILE A CA 1
ATOM 5269 C C . ILE A 1 627 ? 21.156 -18.922 2.678 1 98.62 627 ILE A C 1
ATOM 5271 O O . ILE A 1 627 ? 22.188 -18.281 2.518 1 98.62 627 ILE A O 1
ATOM 5275 N N . THR A 1 628 ? 20.766 -19.906 1.899 1 98.69 628 THR A N 1
ATOM 5276 C CA . THR A 1 628 ? 21.578 -20.25 0.742 1 98.69 628 THR A CA 1
ATOM 5277 C C . THR A 1 628 ? 20.734 -20.906 -0.344 1 98.69 628 THR A C 1
ATOM 5279 O O . THR A 1 628 ? 19.516 -20.766 -0.344 1 98.69 628 THR A O 1
ATOM 5282 N N . SER A 1 629 ? 21.406 -21.5 -1.368 1 98.62 629 SER A N 1
ATOM 5283 C CA . SER A 1 629 ? 20.734 -22.062 -2.539 1 98.62 629 SER A CA 1
ATOM 5284 C C . SER A 1 629 ? 21.391 -23.359 -2.988 1 98.62 629 SER A C 1
ATOM 5286 O O . SER A 1 629 ? 22.5 -23.672 -2.58 1 98.62 629 SER A O 1
ATOM 5288 N N . ASP A 1 630 ? 20.594 -24.109 -3.721 1 98.31 630 ASP A N 1
ATOM 5289 C CA . ASP A 1 630 ? 21.141 -25.328 -4.328 1 98.31 630 ASP A CA 1
ATOM 5290 C C . ASP A 1 630 ? 21.875 -25 -5.629 1 98.31 630 ASP A C 1
ATOM 5292 O O . ASP A 1 630 ? 22.844 -25.672 -5.988 1 98.31 630 ASP A O 1
ATOM 5296 N N . HIS A 1 631 ? 21.406 -24.047 -6.363 1 98.25 631 HIS A N 1
ATOM 5297 C CA . HIS A 1 631 ? 22.016 -23.531 -7.578 1 98.25 631 HIS A CA 1
ATOM 5298 C C . HIS A 1 631 ? 21.406 -22.203 -7.98 1 98.25 631 HIS A C 1
ATOM 5300 O O . HIS A 1 631 ? 20.5 -21.703 -7.312 1 98.25 631 HIS A O 1
ATOM 5306 N N . GLY A 1 632 ? 22.047 -21.594 -9.078 1 98.12 632 GLY A N 1
ATOM 5307 C CA . GLY A 1 632 ? 21.453 -20.422 -9.703 1 98.12 632 GLY A CA 1
ATOM 5308 C C . GLY A 1 632 ? 20.797 -20.734 -11.039 1 98.12 632 GLY A C 1
ATOM 5309 O O . GLY A 1 632 ? 20.25 -21.812 -11.227 1 98.12 632 GLY A O 1
ATOM 5310 N N . PHE A 1 633 ? 20.734 -19.656 -11.922 1 97.62 633 PHE A N 1
ATOM 5311 C CA . PHE A 1 633 ? 20.094 -19.844 -13.219 1 97.62 633 PHE A CA 1
ATOM 5312 C C . PHE A 1 633 ? 20.547 -18.766 -14.195 1 97.62 633 PHE A C 1
ATOM 5314 O O . PHE A 1 633 ? 21.062 -17.719 -13.789 1 97.62 633 PHE A O 1
ATOM 5321 N N . LEU A 1 634 ? 20.422 -19.078 -15.383 1 96 634 LEU A N 1
ATOM 5322 C CA . LEU A 1 634 ? 20.562 -18.094 -16.453 1 96 634 LEU A CA 1
ATOM 5323 C C . LEU A 1 634 ? 19.188 -17.688 -17 1 96 634 LEU A C 1
ATOM 5325 O O . LEU A 1 634 ? 18.312 -18.531 -17.188 1 96 634 LEU A O 1
ATOM 5329 N N . TYR A 1 635 ? 19 -16.344 -17.141 1 95.38 635 TYR A N 1
ATOM 5330 C CA . TYR A 1 635 ? 17.688 -15.883 -17.594 1 95.38 635 TYR A CA 1
ATOM 5331 C C . TYR A 1 635 ? 17.812 -14.562 -18.344 1 95.38 635 TYR A C 1
ATOM 5333 O O . TYR A 1 635 ? 18.578 -13.68 -17.9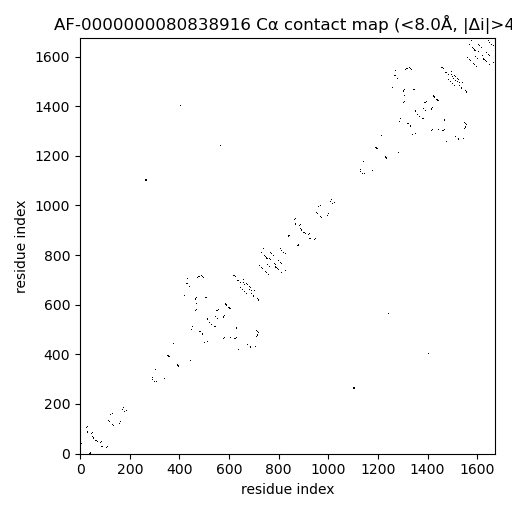38 1 95.38 635 TYR A O 1
ATOM 5341 N N . GLU A 1 636 ? 17.156 -14.469 -19.453 1 91.25 636 GLU A N 1
ATOM 5342 C CA . GLU A 1 636 ? 16.906 -13.227 -20.188 1 91.25 636 GLU A CA 1
ATOM 5343 C C . GLU A 1 636 ? 15.43 -13.07 -20.516 1 91.25 636 GLU A C 1
ATOM 5345 O O . GLU A 1 636 ? 14.758 -14.047 -20.859 1 91.25 636 GLU A O 1
ATOM 5350 N N . LYS A 1 637 ? 14.977 -11.922 -20.453 1 88.44 637 LYS A N 1
ATOM 5351 C CA . LYS A 1 637 ? 13.562 -11.648 -20.703 1 88.44 637 LYS A CA 1
ATOM 5352 C C . LYS A 1 637 ? 13.227 -11.82 -22.188 1 88.44 637 LYS A C 1
ATOM 5354 O O . LYS A 1 637 ? 12.133 -12.289 -22.531 1 88.44 637 LYS A O 1
ATOM 5359 N N . LYS A 1 638 ? 14.141 -11.492 -23 1 85.12 638 LYS A N 1
ATOM 5360 C CA . LYS A 1 638 ? 13.898 -11.633 -24.438 1 85.12 638 LYS A CA 1
ATOM 5361 C C . LYS A 1 638 ? 13.867 -13.102 -24.844 1 85.12 638 LYS A C 1
ATOM 5363 O O . LYS A 1 638 ? 14.547 -13.938 -24.234 1 85.12 638 LYS A O 1
ATOM 5368 N N . GLU A 1 639 ? 13.094 -13.367 -25.844 1 83.75 639 GLU A N 1
ATOM 5369 C CA . GLU A 1 639 ? 13.023 -14.734 -26.359 1 83.75 639 GLU A CA 1
ATOM 5370 C C . GLU A 1 639 ? 14.367 -15.172 -26.938 1 83.75 639 GLU A C 1
ATOM 5372 O O . GLU A 1 639 ? 15.094 -14.367 -27.516 1 83.75 639 GLU A O 1
ATOM 5377 N N . VAL A 1 640 ? 14.625 -16.453 -26.734 1 86.81 640 VAL A N 1
ATOM 5378 C CA . VAL A 1 640 ? 15.898 -17 -27.188 1 86.81 640 VAL A CA 1
ATOM 5379 C C . VAL A 1 640 ? 15.844 -17.219 -28.703 1 86.81 640 VAL A C 1
ATOM 5381 O O . VAL A 1 640 ? 14.961 -17.922 -29.203 1 86.81 640 VAL A O 1
ATOM 5384 N N . GLU A 1 641 ? 16.75 -16.641 -29.406 1 84.69 641 GLU A N 1
ATOM 5385 C CA . GLU A 1 641 ? 16.828 -16.734 -30.859 1 84.69 641 GLU A CA 1
ATOM 5386 C C . GLU A 1 641 ? 17.422 -18.062 -31.297 1 84.69 641 GLU A C 1
ATOM 5388 O O . GLU A 1 641 ? 18.141 -18.703 -30.531 1 84.69 641 GLU A O 1
ATOM 5393 N N . GLU A 1 642 ? 17.25 -18.359 -32.5 1 86.25 642 GLU A N 1
ATOM 5394 C CA . GLU A 1 642 ? 17.703 -19.625 -33.062 1 86.25 642 GLU A CA 1
ATOM 5395 C C . GLU A 1 642 ? 19.234 -19.734 -33 1 86.25 642 GLU A C 1
ATOM 5397 O O . GLU A 1 642 ? 19.781 -20.812 -32.781 1 86.25 642 GLU A O 1
ATOM 5402 N N . TYR A 1 643 ? 19.906 -18.625 -33.156 1 84.56 643 TYR A N 1
ATOM 5403 C CA . TYR A 1 643 ? 21.375 -18.641 -33.188 1 84.56 643 TYR A CA 1
ATOM 5404 C C . TYR A 1 643 ? 21.938 -18.891 -31.797 1 84.56 643 TYR A C 1
ATOM 5406 O O . TYR A 1 643 ? 23.125 -19.188 -31.656 1 84.56 643 TYR A O 1
ATOM 5414 N N . ASN A 1 644 ? 21.172 -18.844 -30.797 1 88.25 644 ASN A N 1
ATOM 5415 C CA . ASN A 1 644 ? 21.609 -19.109 -29.438 1 88.25 644 ASN A CA 1
ATOM 5416 C C . ASN A 1 644 ? 21.266 -20.531 -29 1 88.25 644 ASN A C 1
ATOM 5418 O O . ASN A 1 644 ? 21.375 -20.875 -27.828 1 88.25 644 ASN A O 1
ATOM 5422 N N . LYS A 1 645 ? 20.875 -21.328 -29.984 1 91.56 645 LYS A N 1
ATOM 5423 C CA . LYS A 1 645 ? 20.641 -22.75 -29.766 1 91.56 645 LYS A CA 1
ATOM 5424 C C . LYS A 1 645 ? 21.766 -23.594 -30.359 1 91.56 645 LYS A C 1
ATOM 5426 O O . LYS A 1 645 ? 22.203 -23.359 -31.484 1 91.56 645 LYS A O 1
ATOM 5431 N N . LEU A 1 646 ? 22.281 -24.484 -29.547 1 92.88 646 LEU A N 1
ATOM 5432 C CA . LEU A 1 646 ? 23.422 -25.312 -29.953 1 92.88 646 LEU A CA 1
ATOM 5433 C C . LEU A 1 646 ? 22.969 -26.734 -30.281 1 92.88 646 LEU A C 1
ATOM 5435 O O . LEU A 1 646 ? 22.188 -27.328 -29.531 1 92.88 646 LEU A O 1
ATOM 5439 N N . GLU A 1 647 ? 23.406 -27.188 -31.359 1 91.69 647 GLU A N 1
ATOM 5440 C CA . GLU A 1 647 ? 23.234 -28.594 -31.734 1 91.69 647 GLU A CA 1
ATOM 5441 C C . GLU A 1 647 ? 24.531 -29.359 -31.547 1 91.69 647 GLU A C 1
ATOM 5443 O O . GLU A 1 647 ? 25.547 -29.047 -32.156 1 91.69 647 GLU A O 1
ATOM 5448 N N . LEU A 1 648 ? 24.547 -30.375 -30.656 1 93.19 648 LEU A N 1
ATOM 5449 C CA . LEU A 1 648 ? 25.75 -31.156 -30.359 1 93.19 648 LEU A CA 1
ATOM 5450 C C . LEU A 1 648 ? 25.969 -32.219 -31.422 1 93.19 648 LEU A C 1
ATOM 5452 O O . LEU A 1 648 ? 25 -32.812 -31.906 1 93.19 648 LEU A O 1
ATOM 5456 N N . LYS A 1 649 ? 27.219 -32.5 -31.688 1 90.94 649 LYS A N 1
ATOM 5457 C CA . LYS A 1 649 ? 27.594 -33.469 -32.719 1 90.94 649 LYS A CA 1
ATOM 5458 C C . LYS A 1 649 ? 27.438 -34.906 -32.188 1 90.94 649 LYS A C 1
ATOM 5460 O O . LYS A 1 649 ? 26.906 -35.781 -32.875 1 90.94 649 LYS A O 1
ATOM 5465 N N . ASN A 1 650 ? 27.938 -35.031 -30.953 1 86.88 650 ASN A N 1
ATOM 5466 C CA . ASN A 1 650 ? 27.844 -36.344 -30.328 1 86.88 650 ASN A CA 1
ATOM 5467 C C . ASN A 1 650 ? 26.406 -36.688 -29.938 1 86.88 650 ASN A C 1
ATOM 5469 O O . ASN A 1 650 ? 25.719 -35.875 -29.328 1 86.88 650 ASN A O 1
ATOM 5473 N N . THR A 1 651 ? 25.922 -37.844 -30.297 1 82.81 651 THR A N 1
ATOM 5474 C CA . THR A 1 651 ? 24.516 -38.188 -30.062 1 82.81 651 THR A CA 1
ATOM 5475 C C . THR A 1 651 ? 24.422 -39.281 -28.969 1 82.81 651 THR A C 1
ATOM 5477 O O . THR A 1 651 ? 23.328 -39.75 -28.672 1 82.81 651 THR A O 1
ATOM 5480 N N . LYS A 1 652 ? 25.5 -39.625 -28.328 1 90.19 652 LYS A N 1
ATOM 5481 C CA . LYS A 1 652 ? 25.5 -40.75 -27.391 1 90.19 652 LYS A CA 1
ATOM 5482 C C . LYS A 1 652 ? 25.641 -40.281 -25.953 1 90.19 652 LYS A C 1
ATOM 5484 O O . LYS A 1 652 ? 26.203 -40.969 -25.109 1 90.19 652 LYS A O 1
ATOM 5489 N N . TYR A 1 653 ? 25.234 -39.156 -25.688 1 92.25 653 TYR A N 1
ATOM 5490 C CA . TYR A 1 653 ? 25.297 -38.625 -24.328 1 92.25 653 TYR A CA 1
ATOM 5491 C C . TYR A 1 653 ? 24.375 -39.438 -23.406 1 92.25 653 TYR A C 1
ATOM 5493 O O . TYR A 1 653 ? 23.266 -39.812 -23.797 1 92.25 653 TYR A O 1
ATOM 5501 N N . LYS A 1 654 ? 24.812 -39.719 -22.188 1 94 654 LYS A N 1
ATOM 5502 C CA . LYS A 1 654 ? 24.062 -40.469 -21.203 1 94 654 LYS A CA 1
ATOM 5503 C C . LYS A 1 654 ? 22.969 -39.625 -20.562 1 94 654 LYS A C 1
ATOM 5505 O O . LYS A 1 654 ? 21.906 -40.125 -20.172 1 94 654 LYS A O 1
ATOM 5510 N N . SER A 1 655 ? 23.203 -38.438 -20.375 1 94 655 SER A N 1
ATOM 5511 C CA . SER A 1 655 ? 22.25 -37.438 -19.891 1 94 655 SER A CA 1
ATOM 5512 C C . SER A 1 655 ? 22.469 -36.094 -20.562 1 94 655 SER A C 1
ATOM 5514 O O . SER A 1 655 ? 23.609 -35.656 -20.75 1 94 655 SER A O 1
ATOM 5516 N N . ILE A 1 656 ? 21.344 -35.5 -21.047 1 93.69 656 ILE A N 1
ATOM 5517 C CA . ILE A 1 656 ? 21.453 -34.25 -21.781 1 93.69 656 ILE A CA 1
ATOM 5518 C C . ILE A 1 656 ? 20.375 -33.281 -21.281 1 93.69 656 ILE A C 1
ATOM 5520 O O . ILE A 1 656 ? 19.234 -33.656 -21.047 1 93.69 656 ILE A O 1
ATOM 5524 N N . GLY A 1 657 ? 20.781 -32.094 -20.891 1 93.25 657 GLY A N 1
ATOM 5525 C CA . GLY A 1 657 ? 19.906 -30.984 -20.562 1 93.25 657 GLY A CA 1
ATOM 5526 C C . GLY A 1 657 ? 20.172 -29.75 -21.422 1 93.25 657 GLY A C 1
ATOM 5527 O O . GLY A 1 657 ? 20.969 -29.797 -22.359 1 93.25 657 GLY A O 1
ATOM 5528 N N . LYS A 1 658 ? 19.562 -28.703 -21.219 1 94.5 658 LYS A N 1
ATOM 5529 C CA . LYS A 1 658 ? 19.672 -27.484 -22.016 1 94.5 658 LYS A CA 1
ATOM 5530 C C . LYS A 1 658 ? 21.031 -26.812 -21.812 1 94.5 658 LYS A C 1
ATOM 5532 O O . LYS A 1 658 ? 21.469 -26.016 -22.641 1 94.5 658 LYS A O 1
ATOM 5537 N N . ARG A 1 659 ? 21.641 -27.156 -20.625 1 96.06 659 ARG A N 1
ATOM 5538 C CA . ARG A 1 659 ? 22.875 -26.438 -20.297 1 96.06 659 ARG A CA 1
ATOM 5539 C C . ARG A 1 659 ? 24 -27.422 -20.016 1 96.06 659 ARG A C 1
ATOM 5541 O O . ARG A 1 659 ? 25.078 -27.031 -19.562 1 96.06 659 ARG A O 1
ATOM 5548 N N . TYR A 1 660 ? 23.766 -28.781 -20.219 1 96.31 660 TYR A N 1
ATOM 5549 C CA . TYR A 1 660 ? 24.828 -29.75 -19.953 1 96.31 660 TYR A CA 1
ATOM 5550 C C . TYR A 1 660 ? 24.594 -31.031 -20.75 1 96.31 660 TYR A C 1
ATOM 5552 O O . TYR A 1 660 ? 23.469 -31.328 -21.156 1 96.31 660 TYR A O 1
ATOM 5560 N N . ALA A 1 661 ? 25.625 -31.703 -21 1 96.75 661 ALA A N 1
ATOM 5561 C CA . ALA A 1 661 ? 25.609 -33.062 -21.531 1 96.75 661 ALA A CA 1
ATOM 5562 C C . ALA A 1 661 ? 26.688 -33.906 -20.875 1 96.75 661 ALA A C 1
ATOM 5564 O O . ALA A 1 661 ? 27.828 -33.469 -20.703 1 96.75 661 ALA A O 1
ATOM 5565 N N . ILE A 1 662 ? 26.312 -35.125 -20.375 1 96.56 662 ILE A N 1
ATOM 5566 C CA . ILE A 1 662 ? 27.234 -36 -19.656 1 96.56 662 ILE A CA 1
ATOM 5567 C C . ILE A 1 662 ? 27.609 -37.188 -20.531 1 96.56 662 ILE A C 1
ATOM 5569 O O . ILE A 1 662 ? 26.75 -37.812 -21.141 1 96.56 662 ILE A O 1
ATOM 5573 N N . TYR A 1 663 ? 28.891 -37.406 -20.547 1 94.88 663 TYR A N 1
ATOM 5574 C CA . TYR A 1 663 ? 29.406 -38.5 -21.359 1 94.88 663 TYR A CA 1
ATOM 5575 C C . TYR A 1 663 ? 30.547 -39.25 -20.656 1 94.88 663 TYR A C 1
ATOM 5577 O O . TYR A 1 663 ? 31.094 -38.75 -19.656 1 94.88 663 TYR A O 1
ATOM 5585 N N . GLU A 1 664 ? 30.906 -40.406 -21.078 1 93.88 664 GLU A N 1
ATOM 5586 C CA . GLU A 1 664 ? 31.938 -41.25 -20.453 1 93.88 664 GLU A CA 1
ATOM 5587 C C . GLU A 1 664 ? 33.344 -40.844 -20.922 1 93.88 664 GLU A C 1
ATOM 5589 O O . GLU A 1 664 ? 34.312 -41.094 -20.219 1 93.88 664 GLU A O 1
ATOM 5594 N N . LYS A 1 665 ? 33.406 -40.25 -22.094 1 93.25 665 LYS A N 1
ATOM 5595 C CA . LYS A 1 665 ? 34.719 -39.875 -22.641 1 93.25 665 LYS A CA 1
ATOM 5596 C C . LYS A 1 665 ? 34.812 -38.375 -22.859 1 93.25 665 LYS A C 1
ATOM 5598 O O . LYS A 1 665 ? 33.812 -37.656 -22.859 1 93.25 665 LYS A O 1
ATOM 5603 N N . GLU A 1 666 ? 36.062 -37.969 -22.938 1 93.69 666 GLU A N 1
ATOM 5604 C CA . GLU A 1 666 ? 36.312 -36.562 -23.25 1 93.69 666 GLU A CA 1
ATOM 5605 C C . GLU A 1 666 ? 35.969 -36.25 -24.703 1 93.69 666 GLU A C 1
ATOM 5607 O O . GLU A 1 666 ? 36.469 -36.906 -25.609 1 93.69 666 GLU A O 1
ATOM 5612 N N . VAL A 1 667 ? 35.031 -35.375 -24.906 1 94.12 667 VAL A N 1
ATOM 5613 C CA . VAL A 1 667 ? 34.594 -35 -26.266 1 94.12 667 VAL A CA 1
ATOM 5614 C C . VAL A 1 667 ? 34.719 -33.469 -26.438 1 94.12 667 VAL A C 1
ATOM 5616 O O . VAL A 1 667 ? 34.531 -32.719 -25.469 1 94.12 667 VAL A O 1
ATOM 5619 N N . GLU A 1 668 ? 35.031 -33.094 -27.672 1 93.06 668 GLU A N 1
ATOM 5620 C CA . GLU A 1 668 ? 35.062 -31.672 -28 1 93.06 668 GLU A CA 1
ATOM 5621 C C . GLU A 1 668 ? 33.844 -31.266 -28.812 1 93.06 668 GLU A C 1
ATOM 5623 O O . GLU A 1 668 ? 33.531 -31.859 -29.844 1 93.06 668 GLU A O 1
ATOM 5628 N N . GLU A 1 669 ? 33.062 -30.391 -28.344 1 94.75 669 GLU A N 1
ATOM 5629 C CA . GLU A 1 669 ? 31.906 -29.812 -29.016 1 94.75 669 GLU A CA 1
ATOM 5630 C C . GLU A 1 669 ? 32.094 -28.328 -29.266 1 94.75 669 GLU A C 1
ATOM 5632 O O . GLU A 1 669 ? 32.562 -27.594 -28.406 1 94.75 669 GLU A O 1
ATOM 5637 N N . LYS A 1 670 ? 31.703 -27.891 -30.469 1 93.19 670 LYS A N 1
ATOM 5638 C CA . LYS A 1 670 ? 31.828 -26.469 -30.812 1 93.19 670 LYS A CA 1
ATOM 5639 C C . LYS A 1 670 ? 31 -25.609 -29.875 1 93.19 670 LYS A C 1
ATOM 5641 O O . LYS A 1 670 ? 29.828 -25.891 -29.656 1 93.19 670 LYS A O 1
ATOM 5646 N N . GLY A 1 671 ? 31.641 -24.531 -29.375 1 93.69 671 GLY A N 1
ATOM 5647 C CA . GLY A 1 671 ? 30.938 -23.594 -28.531 1 93.69 671 GLY A CA 1
ATOM 5648 C C . GLY A 1 671 ? 30.766 -24.078 -27.109 1 93.69 671 GLY A C 1
ATOM 5649 O O . GLY A 1 671 ? 30.047 -23.469 -26.312 1 93.69 671 GLY A O 1
ATOM 5650 N N . CYS A 1 672 ? 31.391 -25.203 -26.75 1 96.38 672 CYS A N 1
ATOM 5651 C CA . CYS A 1 672 ? 31.25 -25.781 -25.422 1 96.38 672 CYS A CA 1
ATOM 5652 C C . CYS A 1 672 ? 32.625 -26.047 -24.797 1 96.38 672 CYS A C 1
ATOM 5654 O O . CYS A 1 672 ? 33.625 -26.078 -25.484 1 96.38 672 CYS A O 1
ATOM 5656 N N . VAL A 1 673 ? 32.625 -26.141 -23.484 1 96.25 673 VAL A N 1
ATOM 5657 C CA . VAL A 1 673 ? 33.781 -26.578 -22.734 1 96.25 673 VAL A CA 1
ATOM 5658 C C . VAL A 1 673 ? 33.5 -27.969 -22.141 1 96.25 673 VAL A C 1
ATOM 5660 O O . VAL A 1 673 ? 32.406 -28.25 -21.688 1 96.25 673 VAL A O 1
ATOM 5663 N N . THR A 1 674 ? 34.469 -28.781 -22.188 1 96.56 674 THR A N 1
ATOM 5664 C CA . THR A 1 674 ? 34.375 -30.125 -21.594 1 96.56 674 THR A CA 1
ATOM 5665 C C . THR A 1 674 ? 35.156 -30.203 -20.312 1 96.56 674 THR A C 1
ATOM 5667 O O . THR A 1 674 ? 36.344 -29.875 -20.281 1 96.56 674 THR A O 1
ATOM 5670 N N . LEU A 1 675 ? 34.531 -30.625 -19.25 1 96.75 675 LEU A N 1
ATOM 5671 C CA . LEU A 1 675 ? 35.156 -30.688 -17.938 1 96.75 675 LEU A CA 1
ATOM 5672 C C . LEU A 1 675 ? 35.031 -32.094 -17.359 1 96.75 675 LEU A C 1
ATOM 5674 O O . LEU A 1 675 ? 34 -32.781 -17.531 1 96.75 675 LEU A O 1
ATOM 5678 N N . LYS A 1 676 ? 36.062 -32.469 -16.641 1 94.88 676 LYS A N 1
ATOM 5679 C CA . LYS A 1 676 ? 36.031 -33.781 -15.953 1 94.88 676 LYS A CA 1
ATOM 5680 C C . LYS A 1 676 ? 35.188 -33.719 -14.68 1 94.88 676 LYS A C 1
ATOM 5682 O O . LYS A 1 676 ? 35.344 -32.781 -13.883 1 94.88 676 LYS A O 1
ATOM 5687 N N . LEU A 1 677 ? 34.25 -34.625 -14.578 1 94.69 677 LEU A N 1
ATOM 5688 C CA . LEU A 1 677 ? 33.406 -34.781 -13.398 1 94.69 677 LEU A CA 1
ATOM 5689 C C . LEU A 1 677 ? 33.625 -36.156 -12.75 1 94.69 677 LEU A C 1
ATOM 5691 O O . LEU A 1 677 ? 32.875 -37.094 -13.008 1 94.69 677 LEU A O 1
ATOM 5695 N N . ASP A 1 678 ? 34.625 -36.281 -11.93 1 87.88 678 ASP A N 1
ATOM 5696 C CA . ASP A 1 678 ? 35.062 -37.531 -11.336 1 87.88 678 ASP A CA 1
ATOM 5697 C C . ASP A 1 678 ? 35.344 -38.562 -12.406 1 87.88 678 ASP A C 1
ATOM 5699 O O . ASP A 1 678 ? 36.312 -38.438 -13.172 1 87.88 678 ASP A O 1
ATOM 5703 N N . SER A 1 679 ? 34.281 -39.625 -12.562 1 89.44 679 SER A N 1
ATOM 5704 C CA . SER A 1 679 ? 34.562 -40.688 -13.516 1 89.44 679 SER A CA 1
ATOM 5705 C C . SER A 1 679 ? 33.969 -40.375 -14.883 1 89.44 679 SER A C 1
ATOM 5707 O O . SER A 1 679 ? 34.188 -41.094 -15.852 1 89.44 679 SER A O 1
ATOM 5709 N N . LEU A 1 680 ? 33.281 -39.281 -14.961 1 95.44 680 LEU A N 1
ATOM 5710 C CA . LEU A 1 680 ? 32.625 -38.875 -16.188 1 95.44 680 LEU A CA 1
ATOM 5711 C C . LEU A 1 680 ? 33.094 -37.5 -16.656 1 95.44 680 LEU A C 1
ATOM 5713 O O . LEU A 1 680 ? 34 -36.906 -16.031 1 95.44 680 LEU A O 1
ATOM 5717 N N . TYR A 1 681 ? 32.594 -37.188 -17.859 1 96.06 681 TYR A N 1
ATOM 5718 C CA . TYR A 1 681 ? 32.875 -35.844 -18.406 1 96.06 681 TYR A CA 1
ATOM 5719 C C . TYR A 1 681 ? 31.578 -35.094 -18.656 1 96.06 681 TYR A C 1
ATOM 5721 O O . TYR A 1 681 ? 30.578 -35.688 -19.062 1 96.06 681 TYR A O 1
ATOM 5729 N N . GLY A 1 682 ? 31.609 -33.812 -18.406 1 96.56 682 GLY A N 1
ATOM 5730 C CA . GLY A 1 682 ? 30.484 -32.938 -18.703 1 96.56 682 GLY A CA 1
ATOM 5731 C C . GLY A 1 682 ? 30.797 -31.891 -19.766 1 96.56 682 GLY A C 1
ATOM 5732 O O . GLY A 1 682 ? 31.891 -31.328 -19.781 1 96.56 682 GLY A O 1
ATOM 5733 N N . VAL A 1 683 ? 29.875 -31.75 -20.75 1 97 683 VAL A N 1
ATOM 5734 C CA . VAL A 1 683 ? 29.969 -30.719 -21.781 1 97 683 VAL A CA 1
ATOM 5735 C C . VAL A 1 683 ? 29.031 -29.562 -21.453 1 97 683 VAL A C 1
ATOM 5737 O O . VAL A 1 683 ? 27.828 -29.781 -21.219 1 97 683 VAL A O 1
ATOM 5740 N N . PHE A 1 684 ? 29.562 -28.344 -21.438 1 97.44 684 PHE A N 1
ATOM 5741 C CA . PHE A 1 684 ? 28.797 -27.172 -21.031 1 97.44 684 PHE A CA 1
ATOM 5742 C C . PHE A 1 684 ? 28.969 -26.047 -22.047 1 97.44 684 PHE A C 1
ATOM 5744 O O . PHE A 1 684 ? 30.078 -25.75 -22.484 1 97.44 684 PHE A O 1
ATOM 5751 N N . PRO A 1 685 ? 27.828 -25.359 -22.453 1 96.25 685 PRO A N 1
ATOM 5752 C CA . PRO A 1 685 ? 27.969 -24.203 -23.328 1 96.25 685 PRO A CA 1
ATOM 5753 C C . PRO A 1 685 ? 28.875 -23.125 -22.75 1 96.25 685 PRO A C 1
ATOM 5755 O O . PRO A 1 685 ? 28.781 -22.812 -21.547 1 96.25 685 PRO A O 1
ATOM 5758 N N . GLU A 1 686 ? 29.734 -22.516 -23.578 1 94.62 686 GLU A N 1
ATOM 5759 C CA . GLU A 1 686 ? 30.672 -21.484 -23.141 1 94.62 686 GLU A CA 1
ATOM 5760 C C . GLU A 1 686 ? 29.969 -20.141 -22.969 1 94.62 686 GLU A C 1
ATOM 5762 O O . GLU A 1 686 ? 30.422 -19.312 -22.172 1 94.62 686 GLU A O 1
ATOM 5767 N N . LYS A 1 687 ? 28.938 -19.969 -23.766 1 92.31 687 LYS A N 1
ATOM 5768 C CA . LYS A 1 687 ? 28.25 -18.672 -23.797 1 92.31 687 LYS A CA 1
ATOM 5769 C C . LYS A 1 687 ? 26.797 -18.828 -23.391 1 92.31 687 LYS A C 1
ATOM 5771 O O . LYS A 1 687 ? 26.422 -19.797 -22.719 1 92.31 687 LYS A O 1
ATOM 5776 N N . ASN A 1 688 ? 26.094 -17.672 -23.609 1 92.06 688 ASN A N 1
ATOM 5777 C CA . ASN A 1 688 ? 24.672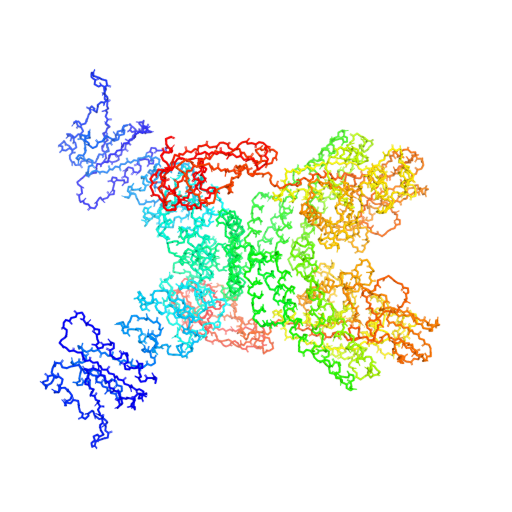 -17.656 -23.281 1 92.06 688 ASN A CA 1
ATOM 5778 C C . ASN A 1 688 ? 23.828 -18.391 -24.328 1 92.06 688 ASN A C 1
ATOM 5780 O O . ASN A 1 688 ? 23.016 -17.781 -25.016 1 92.06 688 ASN A O 1
ATOM 5784 N N . GLN A 1 689 ? 24.078 -19.719 -24.375 1 93.38 689 GLN A N 1
ATOM 5785 C CA . GLN A 1 689 ? 23.422 -20.562 -25.375 1 93.38 689 GLN A CA 1
ATOM 5786 C C . GLN A 1 689 ? 22.734 -21.766 -24.703 1 93.38 689 GLN A C 1
ATOM 5788 O O . GLN A 1 689 ? 22.984 -22.062 -23.547 1 93.38 689 GLN A O 1
ATOM 5793 N N . ARG A 1 690 ? 21.812 -22.375 -25.453 1 94.69 690 ARG A N 1
ATOM 5794 C CA . ARG A 1 690 ? 21.062 -23.531 -24.984 1 94.69 690 ARG A CA 1
ATOM 5795 C C . ARG A 1 690 ? 21.266 -24.734 -25.906 1 94.69 690 ARG A C 1
ATOM 5797 O O . ARG A 1 690 ? 21.25 -24.594 -27.125 1 94.69 690 ARG A O 1
ATOM 5804 N N . ILE A 1 691 ? 21.516 -25.844 -25.312 1 94.75 691 ILE A N 1
ATOM 5805 C CA . ILE A 1 691 ? 21.578 -27.078 -26.078 1 94.75 691 ILE A CA 1
ATOM 5806 C C . ILE A 1 691 ? 20.188 -27.5 -26.516 1 94.75 691 ILE A C 1
ATOM 5808 O O . ILE A 1 691 ? 19.234 -27.422 -25.719 1 94.75 691 ILE A O 1
ATOM 5812 N N . LYS A 1 692 ? 20.031 -27.859 -27.75 1 90.94 692 LYS A N 1
ATOM 5813 C CA . LYS A 1 692 ? 18.734 -28.375 -28.219 1 90.94 692 LYS A CA 1
ATOM 5814 C C . LYS A 1 692 ? 18.406 -29.719 -27.547 1 90.94 692 LYS A C 1
ATOM 5816 O O . LYS A 1 692 ? 18.984 -30.75 -27.906 1 90.94 692 LYS A O 1
ATOM 5821 N N . ALA A 1 693 ? 17.688 -29.688 -26.547 1 86.38 693 ALA A N 1
ATOM 5822 C CA . ALA A 1 693 ? 17.266 -30.844 -25.781 1 86.38 693 ALA A CA 1
ATOM 5823 C C . ALA A 1 693 ? 15.758 -30.797 -25.516 1 86.38 693 ALA A C 1
ATOM 5825 O O . ALA A 1 693 ? 15.102 -29.797 -25.781 1 86.38 693 ALA A O 1
ATOM 5826 N N . SER A 1 694 ? 15.234 -31.984 -25.078 1 77.88 694 SER A N 1
ATOM 5827 C CA . SER A 1 694 ? 13.805 -32.062 -24.797 1 77.88 694 SER A CA 1
ATOM 5828 C C . SER A 1 694 ? 13.422 -31.172 -23.625 1 77.88 694 SER A C 1
ATOM 5830 O O . SER A 1 694 ? 14.258 -30.844 -22.781 1 77.88 694 SER A O 1
ATOM 5832 N N . GLY A 1 695 ? 12.336 -30.703 -23.609 1 67.88 695 GLY A N 1
ATOM 5833 C CA . GLY A 1 695 ? 11.828 -29.906 -22.516 1 67.88 695 GLY A CA 1
ATOM 5834 C C . GLY A 1 695 ? 11.281 -28.562 -22.953 1 67.88 695 GLY A C 1
ATOM 5835 O O . GLY A 1 695 ? 11.625 -28.078 -24.047 1 67.88 695 GLY A O 1
ATOM 5836 N N . SER A 1 696 ? 10.336 -28.125 -22.078 1 68.5 696 SER A N 1
ATOM 5837 C CA . SER A 1 696 ? 9.633 -26.875 -22.391 1 68.5 696 SER A CA 1
ATOM 5838 C C . SER A 1 696 ? 10.297 -25.672 -21.719 1 68.5 696 SER A C 1
ATOM 5840 O O . SER A 1 696 ? 11.047 -25.828 -20.766 1 68.5 696 SER A O 1
ATOM 5842 N N . GLY A 1 697 ? 10.57 -24.516 -22.375 1 78.69 697 GLY A N 1
ATOM 5843 C CA . GLY A 1 697 ? 11.07 -23.234 -21.875 1 78.69 697 GLY A CA 1
ATOM 5844 C C . GLY A 1 697 ? 12.508 -22.969 -22.266 1 78.69 697 GLY A C 1
ATOM 5845 O O . GLY A 1 697 ? 13.352 -23.875 -22.25 1 78.69 697 GLY A O 1
ATOM 5846 N N . LEU A 1 698 ? 12.914 -21.844 -22.625 1 88 698 LEU A N 1
ATOM 5847 C CA . LEU A 1 698 ? 14.25 -21.531 -23.109 1 88 698 LEU A CA 1
ATOM 5848 C C . LEU A 1 698 ? 14.781 -20.25 -22.469 1 88 698 LEU A C 1
ATOM 5850 O O . LEU A 1 698 ? 15.984 -19.984 -22.516 1 88 698 LEU A O 1
ATOM 5854 N N . GLN A 1 699 ? 13.953 -19.547 -21.844 1 89.81 699 GLN A N 1
ATOM 5855 C CA . GLN A 1 699 ? 14.414 -18.297 -21.234 1 89.81 699 GLN A CA 1
ATOM 5856 C C . GLN A 1 699 ? 15.117 -18.562 -19.906 1 89.81 699 GLN A C 1
ATOM 5858 O O . GLN A 1 699 ? 16.188 -18.016 -19.656 1 89.81 699 GLN A O 1
ATOM 5863 N N . PHE A 1 700 ? 14.523 -19.391 -19.094 1 93.44 700 PHE A N 1
ATOM 5864 C CA . PHE A 1 700 ? 15.078 -19.812 -17.812 1 93.44 700 PHE A CA 1
ATOM 5865 C C . PHE A 1 700 ? 15.766 -21.172 -17.938 1 93.44 700 PHE A C 1
ATOM 5867 O O . PHE A 1 700 ? 15.125 -22.156 -18.297 1 93.44 700 PHE A O 1
ATOM 5874 N N . VAL A 1 701 ? 17.047 -21.203 -17.625 1 94.88 701 VAL A N 1
ATOM 5875 C CA . VAL A 1 701 ? 17.766 -22.469 -17.734 1 94.88 701 VAL A CA 1
ATOM 5876 C C . VAL A 1 701 ? 18.781 -22.594 -16.609 1 94.88 701 VAL A C 1
ATOM 5878 O O . VAL A 1 701 ? 19.219 -21.594 -16.047 1 94.88 701 VAL A O 1
ATOM 5881 N N . HIS A 1 702 ? 19.031 -23.828 -16.25 1 95.38 702 HIS A N 1
ATOM 5882 C CA . HIS A 1 702 ? 20.078 -24.125 -15.266 1 95.38 702 HIS A CA 1
ATOM 5883 C C . HIS A 1 702 ? 20.75 -25.453 -15.57 1 95.38 702 HIS A C 1
ATOM 5885 O O . HIS A 1 702 ? 20.359 -26.156 -16.5 1 95.38 702 HIS A O 1
ATOM 5891 N N . GLY A 1 703 ? 21.797 -25.766 -14.836 1 96.62 703 GLY A N 1
ATOM 5892 C CA . GLY A 1 703 ? 22.594 -26.969 -15.039 1 96.62 703 GLY A CA 1
ATOM 5893 C C . GLY A 1 703 ? 23.938 -26.688 -15.68 1 96.62 703 GLY A C 1
ATOM 5894 O O . GLY A 1 703 ? 24.766 -27.594 -15.82 1 96.62 703 GLY A O 1
ATOM 5895 N N . GLY A 1 704 ? 24.188 -25.484 -16.047 1 97.19 704 GLY A N 1
ATOM 5896 C CA . GLY A 1 704 ? 25.391 -25.109 -16.766 1 97.19 704 GLY A CA 1
ATOM 5897 C C . GLY A 1 704 ? 26.5 -24.625 -15.844 1 97.19 704 GLY A C 1
ATOM 5898 O O . GLY A 1 704 ? 26.438 -24.812 -14.633 1 97.19 704 GLY A O 1
ATOM 5899 N N . ALA A 1 705 ? 27.531 -24.016 -16.516 1 97.56 705 ALA A N 1
ATOM 5900 C CA . ALA A 1 705 ? 28.75 -23.672 -15.773 1 97.56 705 ALA A CA 1
ATOM 5901 C C . ALA A 1 705 ? 28.938 -22.172 -15.695 1 97.56 705 ALA A C 1
ATOM 5903 O O . ALA A 1 705 ? 30.047 -21.688 -15.43 1 97.56 705 ALA A O 1
ATOM 5904 N N . SER A 1 706 ? 27.891 -21.406 -15.945 1 97.31 706 SER A N 1
ATOM 5905 C CA . SER A 1 706 ? 28.047 -19.953 -15.891 1 97.31 706 SER A CA 1
ATOM 5906 C C . SER A 1 706 ? 28.109 -19.469 -14.445 1 97.31 706 SER A C 1
ATOM 5908 O O . SER A 1 706 ? 27.703 -20.172 -13.523 1 97.31 706 SER A O 1
ATOM 5910 N N . PRO A 1 707 ? 28.672 -18.25 -14.172 1 97.94 707 PRO A N 1
ATOM 5911 C CA . PRO A 1 707 ? 28.672 -17.688 -12.82 1 97.94 707 PRO A CA 1
ATOM 5912 C C . PRO A 1 707 ? 27.281 -17.578 -12.211 1 97.94 707 PRO A C 1
ATOM 5914 O O . PRO A 1 707 ? 27.094 -17.906 -11.039 1 97.94 707 PRO A O 1
ATOM 5917 N N . GLN A 1 708 ? 26.297 -17.172 -13.023 1 98.12 708 GLN A N 1
ATOM 5918 C CA . GLN A 1 708 ? 24.922 -17 -12.547 1 98.12 708 GLN A CA 1
ATOM 5919 C C . GLN A 1 708 ? 24.328 -18.344 -12.109 1 98.12 708 GLN A C 1
ATOM 5921 O O . GLN A 1 708 ? 23.422 -18.375 -11.273 1 98.12 708 GLN A O 1
ATOM 5926 N N . GLU A 1 709 ? 24.844 -19.438 -12.617 1 98.25 709 GLU A N 1
ATOM 5927 C CA . GLU A 1 709 ? 24.328 -20.781 -12.305 1 98.25 709 GLU A CA 1
ATOM 5928 C C . GLU A 1 709 ? 25.109 -21.406 -11.156 1 98.25 709 GLU A C 1
ATOM 5930 O O . GLU A 1 709 ? 24.547 -22.172 -10.359 1 98.25 709 GLU A O 1
ATOM 5935 N N . MET A 1 710 ? 26.391 -21.078 -11.039 1 98.56 710 MET A N 1
ATOM 5936 C CA . MET A 1 710 ? 27.266 -21.828 -10.133 1 98.56 710 MET A CA 1
ATOM 5937 C C . MET A 1 710 ? 27.484 -21.062 -8.836 1 98.56 710 MET A C 1
ATOM 5939 O O . MET A 1 710 ? 27.656 -21.656 -7.773 1 98.56 710 MET A O 1
ATOM 5943 N N . ILE A 1 711 ? 27.609 -19.75 -8.906 1 98.75 711 ILE A N 1
ATOM 5944 C CA . ILE A 1 711 ? 27.938 -18.938 -7.723 1 98.75 711 ILE A CA 1
ATOM 5945 C C . ILE A 1 711 ? 26.656 -18.672 -6.922 1 98.75 711 ILE A C 1
ATOM 5947 O O . ILE A 1 711 ? 25.75 -18 -7.406 1 98.75 711 ILE A O 1
ATOM 5951 N N . ILE A 1 712 ? 26.578 -19.125 -5.691 1 98.75 712 ILE A N 1
ATOM 5952 C CA . ILE A 1 712 ? 25.359 -19 -4.883 1 98.75 712 ILE A CA 1
ATOM 5953 C C . ILE A 1 712 ? 25.688 -18.203 -3.613 1 98.75 712 ILE A C 1
ATOM 5955 O O . ILE A 1 712 ? 26.828 -18.172 -3.168 1 98.75 712 ILE A O 1
ATOM 5959 N N . PRO A 1 713 ? 24.703 -17.578 -3.061 1 98.75 713 PRO A N 1
ATOM 5960 C CA . PRO A 1 713 ? 24.922 -16.797 -1.842 1 98.75 713 PRO A CA 1
ATOM 5961 C C . PRO A 1 713 ? 24.938 -17.656 -0.583 1 98.75 713 PRO A C 1
ATOM 5963 O O . PRO A 1 713 ? 24.266 -18.688 -0.525 1 98.75 713 PRO A O 1
ATOM 5966 N N . LEU A 1 714 ? 25.688 -17.297 0.343 1 98.62 714 LEU A N 1
ATOM 5967 C CA . LEU A 1 714 ? 25.656 -17.781 1.72 1 98.62 714 LEU A CA 1
ATOM 5968 C C . LEU A 1 714 ? 25.5 -16.609 2.699 1 98.62 714 LEU A C 1
ATOM 5970 O O . LEU A 1 714 ? 26.438 -15.844 2.914 1 98.62 714 LEU A O 1
ATOM 5974 N N . ILE A 1 715 ? 24.297 -16.5 3.232 1 98.25 715 ILE A N 1
ATOM 5975 C CA . ILE A 1 715 ? 23.984 -15.422 4.16 1 98.25 715 ILE A CA 1
ATOM 5976 C C . ILE A 1 715 ? 23.891 -15.977 5.582 1 98.25 715 ILE A C 1
ATOM 5978 O O . ILE A 1 715 ? 23.219 -16.984 5.816 1 98.25 715 ILE A O 1
ATOM 5982 N N . ASN A 1 716 ? 24.562 -15.445 6.496 1 96.88 716 ASN A N 1
ATOM 5983 C CA . ASN A 1 716 ? 24.391 -15.727 7.918 1 96.88 716 ASN A CA 1
ATOM 5984 C C . ASN A 1 716 ? 23.719 -14.555 8.641 1 96.88 716 ASN A C 1
ATOM 5986 O O . ASN A 1 716 ? 24.312 -13.477 8.766 1 96.88 716 ASN A O 1
ATOM 5990 N N . TYR A 1 717 ? 22.516 -14.742 9 1 95.44 717 TYR A N 1
ATOM 5991 C CA . TYR A 1 717 ? 21.703 -13.75 9.68 1 95.44 717 TYR A CA 1
ATOM 5992 C C . TYR A 1 717 ? 21.531 -14.094 11.156 1 95.44 717 TYR A C 1
ATOM 5994 O O . TYR A 1 717 ? 20.938 -15.117 11.5 1 95.44 717 TYR A O 1
ATOM 6002 N N . LYS A 1 718 ? 22.016 -13.359 11.984 1 91.62 718 LYS A N 1
ATOM 6003 C CA . LYS A 1 718 ? 21.891 -13.547 13.43 1 91.62 718 LYS A CA 1
ATOM 6004 C C . LYS A 1 718 ? 21.047 -12.445 14.055 1 91.62 718 LYS A C 1
ATOM 6006 O O . LYS A 1 718 ? 21.328 -11.258 13.883 1 91.62 718 LYS A O 1
ATOM 6011 N N . SER A 1 719 ? 19.859 -13 14.477 1 83.06 719 SER A N 1
ATOM 6012 C CA . SER A 1 719 ? 18.969 -12.062 15.125 1 83.06 719 SER A CA 1
ATOM 6013 C C . SER A 1 719 ? 19.141 -12.07 16.641 1 83.06 719 SER A C 1
ATOM 6015 O O . SER A 1 719 ? 19.672 -13.039 17.203 1 83.06 719 SER A O 1
ATOM 6017 N N . GLY A 1 720 ? 18.891 -11.258 17.344 1 65.38 720 GLY A N 1
ATOM 6018 C CA . GLY A 1 720 ? 18.938 -11.195 18.797 1 65.38 720 GLY A CA 1
ATOM 6019 C C . GLY A 1 720 ? 18.438 -9.867 19.344 1 65.38 720 GLY A C 1
ATOM 6020 O O . GLY A 1 720 ? 18.266 -8.906 18.594 1 65.38 720 GLY A O 1
ATOM 6021 N N . ALA A 1 721 ? 17.594 -9.961 20.406 1 48.31 721 ALA A N 1
ATOM 6022 C CA . ALA A 1 721 ? 17.203 -8.734 21.094 1 48.31 721 ALA A CA 1
ATOM 6023 C C . ALA A 1 721 ? 18.297 -7.676 20.984 1 48.31 721 ALA A C 1
ATOM 6025 O O . ALA A 1 721 ? 19.5 -8.008 20.984 1 48.31 721 ALA A O 1
ATOM 6026 N N . ASN A 1 722 ? 18.109 -6.738 20.312 1 42.72 722 ASN A N 1
ATOM 6027 C CA . ASN A 1 722 ? 19.047 -5.621 20.344 1 42.72 722 ASN A CA 1
ATOM 6028 C C . ASN A 1 722 ? 19.969 -5.691 21.562 1 42.72 722 ASN A C 1
ATOM 6030 O O . ASN A 1 722 ? 19.516 -6.023 22.656 1 42.72 722 ASN A O 1
ATOM 6034 N N . SER A 1 723 ? 21.172 -6.051 21.422 1 35.84 723 SER A N 1
ATOM 6035 C CA . SER A 1 723 ? 22.047 -5.406 22.391 1 35.84 723 SER A CA 1
ATOM 6036 C C . SER A 1 723 ? 21.438 -4.102 22.906 1 35.84 723 SER A C 1
ATOM 6038 O O . SER A 1 723 ? 20.781 -3.383 22.156 1 35.84 723 SER A O 1
ATOM 6040 N N . LYS A 1 724 ? 21.375 -4.059 24.281 1 35.16 724 LYS A N 1
ATOM 6041 C CA . LYS A 1 724 ? 21.125 -2.797 24.984 1 35.16 724 LYS A CA 1
ATOM 6042 C C . LYS A 1 724 ? 21.562 -1.608 24.125 1 35.16 724 LYS A C 1
ATOM 6044 O O . LYS A 1 724 ? 22.641 -1.63 23.531 1 35.16 724 LYS A O 1
ATOM 6049 N N . LYS A 1 725 ? 20.906 -0.906 23.828 1 38.84 725 LYS A N 1
ATOM 6050 C CA . LYS A 1 725 ? 21.547 0.298 24.344 1 38.84 725 LYS A CA 1
ATOM 6051 C C . LYS A 1 725 ? 22.172 0.046 25.719 1 38.84 725 LYS A C 1
ATOM 6053 O O . LYS A 1 725 ? 21.625 -0.721 26.516 1 38.84 725 LYS A O 1
ATOM 6058 N N . ILE A 1 726 ? 23.266 0.072 26 1 44.22 726 ILE A N 1
ATOM 6059 C CA . ILE A 1 726 ? 23.891 -0.01 27.312 1 44.22 726 ILE A CA 1
ATOM 6060 C C . ILE A 1 726 ? 22.938 0.521 28.391 1 44.22 726 ILE A C 1
ATOM 6062 O O . ILE A 1 726 ? 22.5 1.675 28.312 1 44.22 726 ILE A O 1
ATOM 6066 N N . SER A 1 727 ? 22.203 -0.501 29.016 1 54.97 727 SER A N 1
ATOM 6067 C CA . SER A 1 727 ? 21.297 -0.036 30.062 1 54.97 727 SER A CA 1
ATOM 6068 C C . SER A 1 727 ? 21.859 -0.352 31.453 1 54.97 727 SER A C 1
ATOM 6070 O O . SER A 1 727 ? 22.562 -1.354 31.625 1 54.97 727 SER A O 1
ATOM 6072 N N . LYS A 1 728 ? 21.547 0.485 32.312 1 68.75 728 LYS A N 1
ATOM 6073 C CA . LYS A 1 728 ? 21.953 0.276 33.688 1 68.75 728 LYS A CA 1
ATOM 6074 C C . LYS A 1 728 ? 21.047 -0.737 34.375 1 68.75 728 LYS A C 1
ATOM 6076 O O . LYS A 1 728 ? 19.859 -0.86 34.031 1 68.75 728 LYS A O 1
ATOM 6081 N N . VAL A 1 729 ? 21.484 -1.642 35.156 1 77.38 729 VAL A N 1
ATOM 6082 C CA . VAL A 1 729 ? 20.75 -2.629 35.938 1 77.38 729 VAL A CA 1
ATOM 6083 C C . VAL A 1 729 ? 19.562 -1.96 36.656 1 77.38 729 VAL A C 1
ATOM 6085 O O . VAL A 1 729 ? 19.656 -0.81 37.062 1 77.38 729 VAL A O 1
ATOM 6088 N N . GLN A 1 730 ? 18.438 -2.713 36.719 1 75.19 730 GLN A N 1
ATOM 6089 C CA . GLN A 1 730 ? 17.266 -2.199 37.406 1 75.19 730 GLN A CA 1
ATOM 6090 C C . GLN A 1 730 ? 17.25 -2.645 38.875 1 75.19 730 GLN A C 1
ATOM 6092 O O . GLN A 1 730 ? 17.875 -3.648 39.219 1 75.19 730 GLN A O 1
ATOM 6097 N N . VAL A 1 731 ? 16.484 -1.732 39.719 1 82.38 731 VAL A N 1
ATOM 6098 C CA . VAL A 1 731 ? 16.438 -1.948 41.156 1 82.38 731 VAL A CA 1
ATOM 6099 C C . VAL A 1 731 ? 14.984 -1.908 41.625 1 82.38 731 VAL A C 1
ATOM 6101 O O . VAL A 1 731 ? 14.172 -1.15 41.094 1 82.38 731 VAL A O 1
ATOM 6104 N N . ARG A 1 732 ? 14.625 -2.939 42.5 1 79 732 ARG A N 1
ATOM 6105 C CA . ARG A 1 732 ? 13.336 -2.941 43.188 1 79 732 ARG A CA 1
ATOM 6106 C C . ARG A 1 732 ? 13.516 -3.027 44.688 1 79 732 ARG A C 1
ATOM 6108 O O . ARG A 1 732 ? 14.43 -3.697 45.156 1 79 732 ARG A O 1
ATOM 6115 N N . ILE A 1 733 ? 12.477 -2.332 45.312 1 82 733 ILE A N 1
ATOM 6116 C CA . ILE A 1 733 ? 12.484 -2.391 46.75 1 82 733 ILE A CA 1
ATOM 6117 C C . ILE A 1 733 ? 11.906 -3.727 47.219 1 82 733 ILE A C 1
ATOM 6119 O O . ILE A 1 733 ? 10.836 -4.141 46.75 1 82 733 ILE A O 1
ATOM 6123 N N . ARG A 1 734 ? 12.711 -4.547 47.906 1 76.38 734 ARG A N 1
ATOM 6124 C CA . ARG A 1 734 ? 12.234 -5.77 48.531 1 76.38 734 ARG A CA 1
ATOM 6125 C C . ARG A 1 734 ? 11.422 -5.453 49.781 1 76.38 734 ARG A C 1
ATOM 6127 O O . ARG A 1 734 ? 11.906 -4.785 50.719 1 76.38 734 ARG A O 1
ATOM 6134 N N . GLU A 1 735 ? 10.102 -5.816 49.812 1 65.81 735 GLU A N 1
ATOM 6135 C CA . GLU A 1 735 ? 9.25 -5.57 50.969 1 65.81 735 GLU A CA 1
ATOM 6136 C C . GLU A 1 735 ? 9.633 -6.469 52.125 1 65.81 735 GLU A C 1
ATOM 6138 O O . GLU A 1 735 ? 9.133 -7.59 52.25 1 65.81 735 GLU A O 1
ATOM 6143 N N . SER A 1 736 ? 10.664 -6.066 52.75 1 62.81 736 SER A N 1
ATOM 6144 C CA . SER A 1 736 ? 11.078 -6.875 53.906 1 62.81 736 SER A CA 1
ATOM 6145 C C . SER A 1 736 ? 10.375 -6.434 55.188 1 62.81 736 SER A C 1
ATOM 6147 O O . SER A 1 736 ? 10.227 -7.219 56.125 1 62.81 736 SER A O 1
ATOM 6149 N N . VAL A 1 737 ? 9.914 -5.07 55.312 1 65.81 737 VAL A N 1
ATOM 6150 C CA . VAL A 1 737 ? 9.234 -4.574 56.5 1 65.81 737 VAL A CA 1
ATOM 6151 C C . VAL A 1 737 ? 7.914 -3.912 56.125 1 65.81 737 VAL A C 1
ATOM 6153 O O . VAL A 1 737 ? 7.824 -3.275 55.062 1 65.81 737 VAL A O 1
ATOM 6156 N N . ALA A 1 738 ? 6.789 -4.188 56.844 1 66.94 738 ALA A N 1
ATOM 6157 C CA . ALA A 1 738 ? 5.457 -3.65 56.562 1 66.94 738 ALA A CA 1
ATOM 6158 C C . ALA A 1 738 ? 5.332 -2.217 57.094 1 66.94 738 ALA A C 1
ATOM 6160 O O . ALA A 1 738 ? 4.664 -1.388 56.469 1 66.94 738 ALA A O 1
ATOM 6161 N N . LYS A 1 739 ? 5.926 -1.855 58.156 1 76.38 739 LYS A N 1
ATOM 6162 C CA . LYS A 1 739 ? 5.93 -0.576 58.875 1 76.38 739 LYS A CA 1
ATOM 6163 C C . LYS A 1 739 ? 7.305 -0.275 59.438 1 76.38 739 LYS A C 1
ATOM 6165 O O . LYS A 1 739 ? 8.055 -1.192 59.781 1 76.38 739 LYS A O 1
ATOM 6170 N N . ILE A 1 740 ? 7.609 1.019 59.406 1 80.25 740 ILE A N 1
ATOM 6171 C CA . ILE A 1 740 ? 8.836 1.459 60.062 1 80.25 740 ILE A CA 1
ATOM 6172 C C . ILE A 1 740 ? 8.586 1.619 61.562 1 80.25 740 ILE A C 1
ATOM 6174 O O . ILE A 1 740 ? 7.797 2.471 62 1 80.25 740 ILE A O 1
ATOM 6178 N N . THR A 1 741 ? 9.219 0.724 62.312 1 76.94 741 THR A N 1
ATOM 6179 C CA . THR A 1 741 ? 8.961 0.704 63.75 1 76.94 741 THR A CA 1
ATOM 6180 C C . THR A 1 741 ? 10.188 1.176 64.5 1 76.94 741 THR A C 1
ATOM 6182 O O . THR A 1 741 ? 10.156 1.257 65.75 1 76.94 741 THR A O 1
ATOM 6185 N N . SER A 1 742 ? 11.43 1.428 63.938 1 77.38 742 SER A N 1
ATOM 6186 C CA . SER A 1 742 ? 12.641 1.935 64.562 1 77.38 742 SER A CA 1
ATOM 6187 C C . SER A 1 742 ? 13.297 3.021 63.719 1 77.38 742 SER A C 1
ATOM 6189 O O . SER A 1 742 ? 13.086 3.076 62.5 1 77.38 742 SER A O 1
ATOM 6191 N N . ASN A 1 743 ? 13.992 3.893 64.438 1 78.5 743 ASN A N 1
ATOM 6192 C CA . ASN A 1 743 ? 14.695 4.957 63.719 1 78.5 743 ASN A CA 1
ATOM 6193 C C . ASN A 1 743 ? 15.734 4.398 62.75 1 78.5 743 ASN A C 1
ATOM 6195 O O . ASN A 1 743 ? 16 4.988 61.719 1 78.5 743 ASN A O 1
ATOM 6199 N N . LEU A 1 744 ? 16.281 3.291 63.156 1 80.75 744 LEU A N 1
ATOM 6200 C CA . LEU A 1 744 ? 17.172 2.584 62.25 1 80.75 744 LEU A CA 1
ATOM 6201 C C . LEU A 1 744 ? 16.5 1.36 61.625 1 80.75 744 LEU A C 1
ATOM 6203 O O . LEU A 1 744 ? 16.188 0.406 62.344 1 80.75 744 LEU A O 1
ATOM 6207 N N . THR A 1 745 ? 16.172 1.468 60.469 1 82.31 745 THR A N 1
ATOM 6208 C CA . THR A 1 745 ? 15.414 0.405 59.812 1 82.31 745 THR A CA 1
ATOM 6209 C C . THR A 1 745 ? 16.188 -0.191 58.656 1 82.31 745 THR A C 1
ATOM 6211 O O . THR A 1 745 ? 16.812 0.54 57.875 1 82.31 745 THR A O 1
ATOM 6214 N N . LYS A 1 746 ? 16.109 -1.566 58.656 1 80.88 746 LYS A N 1
ATOM 6215 C CA . LYS A 1 746 ? 16.75 -2.293 57.562 1 80.88 746 LYS A CA 1
ATOM 6216 C C . LYS A 1 746 ? 15.82 -2.385 56.344 1 80.88 746 LYS A C 1
ATOM 6218 O O . LYS A 1 746 ? 14.641 -2.725 56.469 1 80.88 746 LYS A O 1
ATOM 6223 N N . PHE A 1 747 ? 16.453 -2 55.281 1 84.12 747 PHE A N 1
ATOM 6224 C CA . PHE A 1 747 ? 15.766 -2.121 54 1 84.12 747 PHE A CA 1
ATOM 6225 C C . PHE A 1 747 ? 16.578 -2.967 53.031 1 84.12 747 PHE A C 1
ATOM 6227 O O . PHE A 1 747 ? 17.781 -3.16 53.219 1 84.12 747 PHE A O 1
ATOM 6234 N N . SER A 1 748 ? 15.797 -3.564 52.062 1 83.69 748 SER A N 1
ATOM 6235 C CA . SER A 1 748 ? 16.484 -4.316 51 1 83.69 748 SER A CA 1
ATOM 6236 C C . SER A 1 748 ? 15.961 -3.951 49.625 1 83.69 748 SER A C 1
ATOM 6238 O O . SER A 1 748 ? 14.781 -3.641 49.469 1 83.69 748 SER A O 1
ATOM 6240 N N . ILE A 1 749 ? 17.016 -3.963 48.75 1 83.94 749 ILE A N 1
ATOM 6241 C CA . ILE A 1 749 ? 16.625 -3.801 47.344 1 83.94 749 ILE A CA 1
ATOM 6242 C C . ILE A 1 749 ? 17.188 -4.961 46.5 1 83.94 749 ILE A C 1
ATOM 6244 O O . ILE A 1 749 ? 18.203 -5.551 46.875 1 83.94 749 ILE A O 1
ATOM 6248 N N . TYR A 1 750 ? 16.406 -5.211 45.469 1 84.5 750 TYR A N 1
ATOM 6249 C CA . TYR A 1 750 ? 16.797 -6.23 44.5 1 84.5 750 TYR A CA 1
ATOM 6250 C C . TYR A 1 750 ? 17.453 -5.598 43.281 1 84.5 750 TYR A C 1
ATOM 6252 O O . TYR A 1 750 ? 16.891 -4.68 42.688 1 84.5 750 TYR A O 1
ATOM 6260 N N . GLN A 1 751 ? 18.656 -6.137 43 1 81.31 751 GLN A N 1
ATOM 6261 C CA . GLN A 1 751 ? 19.156 -5.973 41.625 1 81.31 751 GLN A CA 1
ATOM 6262 C C . GLN A 1 751 ? 18.578 -7.031 40.719 1 81.31 751 GLN A C 1
ATOM 6264 O O . GLN A 1 751 ? 18.891 -8.219 40.844 1 81.31 751 GLN A O 1
ATOM 6269 N N . ILE A 1 752 ? 17.828 -6.469 39.969 1 78.25 752 ILE A N 1
ATOM 6270 C CA . ILE A 1 752 ? 17 -7.418 39.219 1 78.25 752 ILE A CA 1
ATOM 6271 C C . ILE A 1 752 ? 17.875 -8.164 38.188 1 78.25 752 ILE A C 1
ATOM 6273 O O . ILE A 1 752 ? 17.891 -9.391 38.188 1 78.25 752 ILE A O 1
ATOM 6277 N N . GLU A 1 753 ? 18.641 -7.332 37.531 1 76.19 753 GLU A N 1
ATOM 6278 C CA . GLU A 1 753 ? 19.5 -7.977 36.531 1 76.19 753 GLU A CA 1
ATOM 6279 C C . GLU A 1 753 ? 20.938 -8.078 37.031 1 76.19 753 GLU A C 1
ATOM 6281 O O . GLU A 1 753 ? 21.375 -7.273 37.844 1 76.19 753 GLU A O 1
ATOM 6286 N N . ALA A 1 754 ? 21.734 -9.086 36.5 1 77.12 754 ALA A N 1
ATOM 6287 C CA . ALA A 1 754 ? 23.188 -9.172 36.688 1 77.12 754 ALA A CA 1
ATOM 6288 C C . ALA A 1 754 ? 23.938 -8.281 35.719 1 77.12 754 ALA A C 1
ATOM 6290 O O . ALA A 1 754 ? 23.531 -8.141 34.562 1 77.12 754 ALA A O 1
ATOM 6291 N N . VAL A 1 755 ? 24.938 -7.488 36.312 1 73.94 755 VAL A N 1
ATOM 6292 C CA . VAL A 1 755 ? 25.828 -6.777 35.375 1 73.94 755 VAL A CA 1
ATOM 6293 C C . VAL A 1 755 ? 26.516 -7.77 34.469 1 73.94 755 VAL A C 1
ATOM 6295 O O . VAL A 1 755 ? 27.141 -8.727 34.938 1 73.94 755 VAL A O 1
ATOM 6298 N N . SER A 1 756 ? 26.219 -7.777 33.25 1 68.81 756 SER A N 1
ATOM 6299 C CA . SER A 1 756 ? 26.781 -8.734 32.312 1 68.81 756 SER A CA 1
ATOM 6300 C C . SER A 1 756 ? 26.984 -8.109 30.938 1 68.81 756 SER A C 1
ATOM 6302 O O . SER A 1 756 ? 26.094 -7.414 30.438 1 68.81 756 SER A O 1
ATOM 6304 N N . ILE A 1 757 ? 28.172 -8.07 30.5 1 54.72 757 ILE A N 1
ATOM 6305 C CA . ILE A 1 757 ? 28.469 -7.594 29.156 1 54.72 757 ILE A CA 1
ATOM 6306 C C . ILE A 1 757 ? 27.578 -8.305 28.141 1 54.72 757 ILE A C 1
ATOM 6308 O O . ILE A 1 757 ? 27.078 -7.676 27.203 1 54.72 757 ILE A O 1
ATOM 6312 N N . LYS A 1 758 ? 27.438 -9.383 28.406 1 55.06 758 LYS A N 1
ATOM 6313 C CA . LYS A 1 758 ? 26.656 -10.305 27.578 1 55.06 758 LYS A CA 1
ATOM 6314 C C . LYS A 1 758 ? 25.188 -9.906 27.531 1 55.06 758 LYS A C 1
ATOM 6316 O O . LYS A 1 758 ? 24.578 -9.883 26.469 1 55.06 758 LYS A O 1
ATOM 6321 N N . ASP A 1 759 ? 24.703 -9.539 28.547 1 58.25 759 ASP A N 1
ATOM 6322 C CA . ASP A 1 759 ? 23.281 -9.211 28.656 1 58.25 759 ASP A CA 1
ATOM 6323 C C . ASP A 1 759 ? 23.047 -7.703 28.578 1 58.25 759 ASP A C 1
ATOM 6325 O O . ASP A 1 759 ? 21.938 -7.227 28.75 1 58.25 759 ASP A O 1
ATOM 6329 N N . LYS A 1 760 ? 24.203 -6.902 28.297 1 56.5 760 LYS A N 1
ATOM 6330 C CA . LYS A 1 760 ? 24.281 -5.465 28.062 1 56.5 760 LYS A CA 1
ATOM 6331 C C . LYS A 1 760 ? 23.562 -4.695 29.172 1 56.5 760 LYS A C 1
ATOM 6333 O O . LYS A 1 760 ? 22.797 -3.77 28.906 1 56.5 760 LYS A O 1
ATOM 6338 N N . PHE A 1 761 ? 23.797 -5.059 30.375 1 68.5 761 PHE A N 1
ATOM 6339 C CA . PHE A 1 761 ? 23.484 -4.309 31.578 1 68.5 761 PHE A CA 1
ATOM 6340 C C . PHE A 1 761 ? 24.766 -3.85 32.281 1 68.5 761 PHE A C 1
ATOM 6342 O O . PHE A 1 761 ? 25.656 -4.656 32.562 1 68.5 761 PHE A O 1
ATOM 6349 N N . ILE A 1 762 ? 24.766 -2.49 32.469 1 73.62 762 ILE A N 1
ATOM 6350 C CA . ILE A 1 762 ? 25.906 -1.931 33.156 1 73.62 762 ILE A CA 1
ATOM 6351 C C . ILE A 1 762 ? 25.484 -1.535 34.594 1 73.62 762 ILE A C 1
ATOM 6353 O O . ILE A 1 762 ? 24.297 -1.458 34.875 1 73.62 762 ILE A O 1
ATOM 6357 N N . GLU A 1 763 ? 26.547 -1.425 35.281 1 78.25 763 GLU A N 1
ATOM 6358 C CA . GLU A 1 763 ? 26.344 -1.089 36.688 1 78.25 763 GLU A CA 1
ATOM 6359 C C . GLU A 1 763 ? 25.562 0.214 36.844 1 78.25 763 GLU A C 1
ATOM 6361 O O . GLU A 1 763 ? 25.484 1.013 35.906 1 78.25 763 GLU A O 1
ATOM 6366 N N . ARG A 1 764 ? 24.922 0.23 38 1 77.62 764 ARG A N 1
ATOM 6367 C CA . ARG A 1 764 ? 24.156 1.419 38.375 1 77.62 764 ARG A CA 1
ATOM 6368 C C . ARG A 1 764 ? 24.469 1.85 39.781 1 77.62 764 ARG A C 1
ATOM 6370 O O . ARG A 1 764 ? 24.5 1.021 40.719 1 77.62 764 ARG A O 1
ATOM 6377 N N . ASP A 1 765 ? 24.766 3.162 39.812 1 81.31 765 ASP A N 1
ATOM 6378 C CA . ASP A 1 765 ? 24.922 3.756 41.156 1 81.31 765 ASP A CA 1
ATOM 6379 C C . ASP A 1 765 ? 23.609 4.398 41.594 1 81.31 765 ASP A C 1
ATOM 6381 O O . ASP A 1 765 ? 23.031 5.227 40.906 1 81.31 765 ASP A O 1
ATOM 6385 N N . VAL A 1 766 ? 23.203 3.891 42.812 1 85.56 766 VAL A N 1
ATOM 6386 C CA . VAL A 1 766 ? 21.953 4.445 43.312 1 85.56 766 VAL A CA 1
ATOM 6387 C C . VAL A 1 766 ? 22.156 5.043 44.688 1 85.56 766 VAL A C 1
ATOM 6389 O O . VAL A 1 766 ? 23.078 4.641 45.406 1 85.56 766 VAL A O 1
ATOM 6392 N N . SER A 1 767 ? 21.25 6.09 44.906 1 86.12 767 SER A N 1
ATOM 6393 C CA . SER A 1 767 ? 21.125 6.645 46.25 1 86.12 767 SER A CA 1
ATOM 6394 C C . SER A 1 767 ? 19.766 6.316 46.875 1 86.12 767 SER A C 1
ATOM 6396 O O . SER A 1 767 ? 18.75 6.363 46.156 1 86.12 767 SER A O 1
ATOM 6398 N N . VAL A 1 768 ? 19.734 5.781 48.125 1 87.81 768 VAL A N 1
ATOM 6399 C CA . VAL A 1 768 ? 18.5 5.441 48.812 1 87.81 768 VAL A CA 1
ATOM 6400 C C . VAL A 1 768 ? 18.359 6.301 50.062 1 87.81 768 VAL A C 1
ATOM 6402 O O . VAL A 1 768 ? 19.328 6.52 50.812 1 87.81 768 VAL A O 1
ATOM 6405 N N . ALA A 1 769 ? 17.062 6.949 50.188 1 88.38 769 ALA A N 1
ATOM 6406 C CA . ALA A 1 769 ? 16.719 7.738 51.375 1 88.38 769 ALA A CA 1
ATOM 6407 C C . ALA A 1 769 ? 15.219 7.766 51.594 1 88.38 769 ALA A C 1
ATOM 6409 O O . ALA A 1 769 ? 14.438 7.414 50.719 1 88.38 769 ALA A O 1
ATOM 6410 N N . LEU A 1 770 ? 14.852 8.078 52.844 1 86.81 770 LEU A N 1
ATOM 6411 C CA . LEU A 1 770 ? 13.453 8.273 53.188 1 86.81 770 LEU A CA 1
ATOM 6412 C C . LEU A 1 770 ? 13.055 9.734 53.031 1 86.81 770 LEU A C 1
ATOM 6414 O O . LEU A 1 770 ? 13.812 10.641 53.375 1 86.81 770 LEU A O 1
ATOM 6418 N N . TYR A 1 771 ? 11.859 9.852 52.531 1 82.19 771 TYR A N 1
ATOM 6419 C CA . TYR A 1 771 ? 11.352 11.195 52.281 1 82.19 771 TYR A CA 1
ATOM 6420 C C . TYR A 1 771 ? 9.961 11.367 52.875 1 82.19 771 TYR A C 1
ATOM 6422 O O . TYR A 1 771 ? 9.156 10.438 52.875 1 82.19 771 TYR A O 1
ATOM 6430 N N . ASP A 1 772 ? 9.664 12.492 53.469 1 80.25 772 ASP A N 1
ATOM 6431 C CA . ASP A 1 772 ? 8.328 12.992 53.781 1 80.25 772 ASP A CA 1
ATOM 6432 C C . ASP A 1 772 ? 7.906 14.094 52.812 1 80.25 772 ASP A C 1
ATOM 6434 O O . ASP A 1 772 ? 8.359 15.234 52.938 1 80.25 772 ASP A O 1
ATOM 6438 N N . GLY A 1 773 ? 7.203 13.641 51.906 1 73.56 773 GLY A N 1
ATOM 6439 C CA . GLY A 1 773 ? 6.996 14.539 50.781 1 73.56 773 GLY A CA 1
ATOM 6440 C C . GLY A 1 773 ? 8.227 14.695 49.906 1 73.56 773 GLY A C 1
ATOM 6441 O O . GLY A 1 773 ? 8.758 13.711 49.375 1 73.56 773 GLY A O 1
ATOM 6442 N N . ASP A 1 774 ? 8.781 15.898 49.688 1 66.69 774 ASP A N 1
ATOM 6443 C CA . ASP A 1 774 ? 9.984 16.141 48.906 1 66.69 774 ASP A CA 1
ATOM 6444 C C . ASP A 1 774 ? 11.18 16.469 49.781 1 66.69 774 ASP A C 1
ATOM 6446 O O . ASP A 1 774 ? 12.258 16.781 49.312 1 66.69 774 ASP A O 1
ATOM 6450 N N . VAL A 1 775 ? 11.008 16.266 51.031 1 78.94 775 VAL A N 1
ATOM 6451 C CA . VAL A 1 775 ? 12.07 16.547 52 1 78.94 775 VAL A CA 1
ATOM 6452 C C . VAL A 1 775 ? 12.695 15.242 52.469 1 78.94 775 VAL A C 1
ATOM 6454 O O . VAL A 1 775 ? 11.992 14.336 52.906 1 78.94 775 VAL A O 1
ATOM 6457 N N . ARG A 1 776 ? 14 15.133 52.25 1 82.5 776 ARG A N 1
ATOM 6458 C CA . ARG A 1 776 ? 14.703 13.953 52.75 1 82.5 776 ARG A CA 1
ATOM 6459 C C . ARG A 1 776 ? 14.719 13.938 54.281 1 82.5 776 ARG A C 1
ATOM 6461 O O . ARG A 1 776 ? 15.148 14.906 54.906 1 82.5 776 ARG A O 1
ATOM 6468 N N . VAL A 1 777 ? 14.328 12.82 54.906 1 84.94 777 VAL A N 1
ATOM 6469 C CA . VAL A 1 777 ? 14.195 12.758 56.344 1 84.94 777 VAL A CA 1
ATOM 6470 C C . VAL A 1 777 ? 15.062 11.633 56.906 1 84.94 777 VAL A C 1
ATOM 6472 O O . VAL A 1 777 ? 14.828 11.148 58.031 1 84.94 777 VAL A O 1
ATOM 6475 N N . SER A 1 778 ? 15.961 11.141 56.094 1 85.19 778 SER A N 1
ATOM 6476 C CA . SER A 1 778 ? 16.906 10.125 56.562 1 85.19 778 SER A CA 1
ATOM 6477 C C . SER A 1 778 ? 18.297 10.375 56 1 85.19 778 SER A C 1
ATOM 6479 O O . SER A 1 778 ? 18.484 11.266 55.156 1 85.19 778 SER A O 1
ATOM 6481 N N . ASP A 1 779 ? 19.297 9.594 56.562 1 81.75 779 ASP A N 1
ATOM 6482 C CA . ASP A 1 779 ? 20.594 9.578 55.875 1 81.75 779 ASP A CA 1
ATOM 6483 C C . ASP A 1 779 ? 20.469 8.93 54.5 1 81.75 779 ASP A C 1
ATOM 6485 O O . ASP A 1 779 ? 19.469 8.258 54.188 1 81.75 779 ASP A O 1
ATOM 6489 N N . GLU A 1 780 ? 21.406 9.289 53.656 1 82.19 780 GLU A N 1
ATOM 6490 C CA . GLU A 1 780 ? 21.453 8.773 52.281 1 82.19 780 GLU A CA 1
ATOM 6491 C C . GLU A 1 780 ? 22.547 7.715 52.125 1 82.19 780 GLU A C 1
ATOM 6493 O O . GLU A 1 780 ? 23.656 7.883 52.625 1 82.19 780 GLU A O 1
ATOM 6498 N N . LYS A 1 781 ? 22.172 6.559 51.562 1 84.06 781 LYS A N 1
ATOM 6499 C CA . LYS A 1 781 ? 23.125 5.504 51.25 1 84.06 781 LYS A CA 1
ATOM 6500 C C . LYS A 1 781 ? 23.266 5.324 49.75 1 84.06 781 LYS A C 1
ATOM 6502 O O . LYS A 1 781 ? 22.266 5.262 49.031 1 84.06 781 LYS A O 1
ATOM 6507 N N . LYS A 1 782 ? 24.5 5.301 49.312 1 81.94 782 LYS A N 1
ATOM 6508 C CA . LYS A 1 782 ? 24.812 5.035 47.906 1 81.94 782 LYS A CA 1
ATOM 6509 C C . LYS A 1 782 ? 25.203 3.576 47.688 1 81.94 782 LYS A C 1
ATOM 6511 O O . LYS A 1 782 ? 26.031 3.041 48.406 1 81.94 782 LYS A O 1
ATOM 6516 N N . LEU A 1 783 ? 24.5 2.953 46.75 1 84.81 783 LEU A N 1
ATOM 6517 C CA . LEU A 1 783 ? 24.734 1.547 46.438 1 84.81 783 LEU A CA 1
ATOM 6518 C C . LEU A 1 783 ? 25.172 1.376 45 1 84.81 783 LEU A C 1
ATOM 6520 O O . LEU A 1 783 ? 24.609 2.014 44.094 1 84.81 783 LEU A O 1
ATOM 6524 N N . LYS A 1 784 ? 26.203 0.624 44.812 1 81.44 784 LYS A N 1
ATOM 6525 C CA . LYS A 1 784 ? 26.625 0.208 43.469 1 81.44 784 LYS A CA 1
ATOM 6526 C C . LYS A 1 784 ? 26.062 -1.162 43.125 1 81.44 784 LYS A C 1
ATOM 6528 O O . LYS A 1 784 ? 26.359 -2.158 43.781 1 81.44 784 LYS A O 1
ATOM 6533 N N . LEU A 1 785 ? 25.25 -1.099 42.156 1 82.62 785 LEU A N 1
ATOM 6534 C CA . LEU A 1 785 ? 24.625 -2.328 41.688 1 82.62 785 LEU A CA 1
ATOM 6535 C C . LEU A 1 785 ? 25.422 -2.938 40.531 1 82.62 785 LEU A C 1
ATOM 6537 O O . LEU A 1 785 ? 25.172 -2.623 39.375 1 82.62 785 LEU A O 1
ATOM 6541 N N . ASN A 1 786 ? 26.312 -3.791 40.875 1 77.06 786 ASN A N 1
ATOM 6542 C CA . ASN A 1 786 ? 27.234 -4.363 39.906 1 77.06 786 ASN A CA 1
ATOM 6543 C C . ASN A 1 786 ? 27.328 -5.883 40.062 1 77.06 786 ASN A C 1
ATOM 6545 O O . ASN A 1 786 ? 28.328 -6.488 39.656 1 77.06 786 ASN A O 1
ATOM 6549 N N . SER A 1 787 ? 26.438 -6.418 40.719 1 78.81 787 SER A N 1
ATOM 6550 C CA . SER A 1 787 ? 26.469 -7.863 40.938 1 78.81 787 SER A CA 1
ATOM 6551 C C . SER A 1 787 ? 26.344 -8.609 39.625 1 78.81 787 SER A C 1
ATOM 6553 O O . SER A 1 787 ? 25.562 -8.211 38.75 1 78.81 787 SER A O 1
ATOM 6555 N N . ILE A 1 788 ? 26.984 -9.602 39.438 1 72.44 788 ILE A N 1
ATOM 6556 C CA . ILE A 1 788 ? 26.938 -10.445 38.25 1 72.44 788 ILE A CA 1
ATOM 6557 C C . ILE A 1 788 ? 25.906 -11.555 38.469 1 72.44 788 ILE A C 1
ATOM 6559 O O . ILE A 1 788 ? 25.766 -12.445 37.594 1 72.44 788 ILE A O 1
ATOM 6563 N N . GLU A 1 789 ? 25.125 -11.531 39.438 1 73.19 789 GLU A N 1
ATOM 6564 C CA . GLU A 1 789 ? 24.031 -12.453 39.688 1 73.19 789 GLU A CA 1
ATOM 6565 C C . GLU A 1 789 ? 22.688 -11.734 39.688 1 73.19 789 GLU A C 1
ATOM 6567 O O . GLU A 1 789 ? 22.578 -10.594 40.156 1 73.19 789 GLU A O 1
ATOM 6572 N N . GLU A 1 790 ? 21.734 -12.406 39.094 1 74 790 GLU A N 1
ATOM 6573 C CA . GLU A 1 790 ? 20.391 -11.836 39.031 1 74 790 GLU A CA 1
ATOM 6574 C C . GLU A 1 790 ? 19.719 -11.891 40.406 1 74 790 GLU A C 1
ATOM 6576 O O . GLU A 1 790 ? 20.031 -12.758 41.219 1 74 790 GLU A O 1
ATOM 6581 N N . ASN A 1 791 ? 18.844 -10.836 40.688 1 77.5 791 ASN A N 1
ATOM 6582 C CA . ASN A 1 791 ? 18.031 -10.711 41.906 1 77.5 791 ASN A CA 1
ATOM 6583 C C . ASN A 1 791 ? 18.906 -10.703 43.156 1 77.5 791 ASN A C 1
ATOM 6585 O O . ASN A 1 791 ? 18.594 -11.359 44.156 1 77.5 791 ASN A O 1
ATOM 6589 N N . THR A 1 792 ? 20.016 -10.07 42.938 1 82.44 792 THR A N 1
ATOM 6590 C CA . THR A 1 792 ? 20.922 -9.93 44.062 1 82.44 792 THR A CA 1
ATOM 6591 C C . THR A 1 792 ? 20.359 -8.938 45.094 1 82.44 792 THR A C 1
ATOM 6593 O O . THR A 1 792 ? 19.891 -7.855 44.719 1 82.44 792 THR A O 1
ATOM 6596 N N . ILE A 1 793 ? 20.344 -9.375 46.25 1 81 793 ILE A N 1
ATOM 6597 C CA . ILE A 1 793 ? 19.781 -8.547 47.344 1 81 793 ILE A CA 1
ATOM 6598 C C . ILE A 1 793 ? 20.891 -7.66 47.906 1 81 793 ILE A C 1
ATOM 6600 O O . ILE A 1 793 ? 21.969 -8.141 48.25 1 81 793 ILE A O 1
ATOM 6604 N N . HIS A 1 794 ? 20.625 -6.383 47.875 1 83.69 794 HIS A N 1
ATOM 6605 C CA . HIS A 1 794 ? 21.469 -5.395 48.531 1 83.69 794 HIS A CA 1
ATOM 6606 C C . HIS A 1 794 ? 20.766 -4.832 49.781 1 83.69 794 HIS A C 1
ATOM 6608 O O . HIS A 1 794 ? 19.797 -4.09 49.656 1 83.69 794 HIS A O 1
ATOM 6614 N N . ASP A 1 795 ? 21.297 -5.234 50.875 1 82.06 795 ASP A N 1
ATOM 6615 C CA . ASP A 1 795 ? 20.734 -4.773 52.125 1 82.06 795 ASP A CA 1
ATOM 6616 C C . ASP A 1 795 ? 21.406 -3.479 52.594 1 82.06 795 ASP A C 1
ATOM 6618 O O . ASP A 1 795 ? 22.609 -3.289 52.375 1 82.06 795 ASP A O 1
ATOM 6622 N N . PHE A 1 796 ? 20.562 -2.494 53.125 1 84 796 PHE A N 1
ATOM 6623 C CA . PHE A 1 796 ? 21.062 -1.253 53.688 1 84 796 PHE A CA 1
ATOM 6624 C C . PHE A 1 796 ? 20.188 -0.775 54.812 1 84 796 PHE A C 1
ATOM 6626 O O . PHE A 1 796 ? 19.047 -1.225 54.969 1 84 796 PHE A O 1
ATOM 6633 N N . ARG A 1 797 ? 20.766 0.033 55.719 1 83.06 797 ARG A N 1
ATOM 6634 C CA . ARG A 1 797 ? 20.047 0.618 56.812 1 83.06 797 ARG A CA 1
ATOM 6635 C C . ARG A 1 797 ? 19.969 2.137 56.688 1 83.06 797 ARG A C 1
ATOM 6637 O O . ARG A 1 797 ? 20.938 2.771 56.281 1 83.06 797 ARG A O 1
ATOM 6644 N N . LEU A 1 798 ? 18.781 2.658 56.969 1 83.75 798 LEU A N 1
ATOM 6645 C CA . LEU A 1 798 ? 18.578 4.102 56.969 1 83.75 798 LEU A CA 1
ATOM 6646 C C . LEU A 1 798 ? 18.109 4.574 58.344 1 83.75 798 LEU A C 1
ATOM 6648 O O . LEU A 1 798 ? 17.328 3.885 59.031 1 83.75 798 LEU A O 1
ATOM 6652 N N . THR A 1 799 ? 18.641 5.785 58.688 1 82.19 799 THR A N 1
ATOM 6653 C CA . THR A 1 799 ? 18.25 6.414 59.938 1 82.19 799 THR A CA 1
ATOM 6654 C C . THR A 1 799 ? 17.25 7.527 59.688 1 82.19 799 THR A C 1
ATOM 6656 O O . THR A 1 799 ? 17.547 8.523 59.031 1 82.19 799 THR A O 1
ATOM 6659 N N . LEU A 1 800 ? 16.078 7.301 60.188 1 81.44 800 LEU A N 1
ATOM 6660 C CA . LEU A 1 800 ? 14.984 8.266 60.062 1 81.44 800 LEU A CA 1
ATOM 6661 C C . LEU A 1 800 ? 15.141 9.391 61.094 1 81.44 800 LEU A C 1
ATOM 6663 O O . LEU A 1 800 ? 15.352 9.141 62.281 1 81.44 800 LEU A O 1
ATOM 6667 N N . SER A 1 801 ? 15.055 10.672 60.469 1 78.94 801 SER A N 1
ATOM 6668 C CA . SER A 1 801 ? 15.133 11.844 61.312 1 78.94 801 SER A CA 1
ATOM 6669 C C . SER A 1 801 ? 13.766 12.492 61.5 1 78.94 801 SER A C 1
ATOM 6671 O O . SER A 1 801 ? 13.047 12.703 60.531 1 78.94 801 SER A O 1
ATOM 6673 N N . GLY A 1 802 ? 13.289 12.68 62.719 1 76.5 802 GLY A N 1
ATOM 6674 C CA . GLY A 1 802 ? 12.047 13.367 63.062 1 76.5 802 GLY A CA 1
ATOM 6675 C C . GLY A 1 802 ? 10.852 12.438 63.125 1 76.5 802 GLY A C 1
ATOM 6676 O O . GLY A 1 802 ? 10.992 11.219 62.969 1 76.5 802 GLY A O 1
ATOM 6677 N N . GLU A 1 803 ? 9.672 12.938 63.625 1 73.56 803 GLU A N 1
ATOM 6678 C CA . GLU A 1 803 ? 8.422 12.195 63.719 1 73.56 803 GLU A CA 1
ATOM 6679 C C . GLU A 1 803 ? 7.566 12.383 62.469 1 73.56 803 GLU A C 1
ATOM 6681 O O . GLU A 1 803 ? 7.309 13.508 62.031 1 73.56 803 GLU A O 1
ATOM 6686 N N . HIS A 1 804 ? 7.348 11.156 61.906 1 79.75 804 HIS A N 1
ATOM 6687 C CA . HIS A 1 804 ? 6.562 11.156 60.688 1 79.75 804 HIS A CA 1
ATOM 6688 C C . HIS A 1 804 ? 5.504 10.062 60.719 1 79.75 804 HIS A C 1
ATOM 6690 O O . HIS A 1 804 ? 5.684 9.031 61.375 1 79.75 804 HIS A O 1
ATOM 6696 N N . LYS A 1 805 ? 4.402 10.289 60.125 1 80.31 805 LYS A N 1
ATOM 6697 C CA . LYS A 1 805 ? 3.359 9.273 60.062 1 80.31 805 LYS A CA 1
ATOM 6698 C C . LYS A 1 805 ? 3.578 8.336 58.875 1 80.31 805 LYS A C 1
ATOM 6700 O O . LYS A 1 805 ? 3.344 7.133 58.969 1 80.31 805 LYS A O 1
ATOM 6705 N N . LYS A 1 806 ? 4.047 8.961 57.906 1 81.75 806 LYS A N 1
ATOM 6706 C CA . LYS A 1 806 ? 4.328 8.211 56.688 1 81.75 806 LYS A CA 1
ATOM 6707 C C . LYS A 1 806 ? 5.578 8.742 56 1 81.75 806 LYS A C 1
ATOM 6709 O O . LYS A 1 806 ? 5.789 9.961 55.938 1 81.75 806 LYS A O 1
ATOM 6714 N N . VAL A 1 807 ? 6.375 7.754 55.594 1 85.31 807 VAL A N 1
ATOM 6715 C CA . VAL A 1 807 ? 7.555 8.133 54.812 1 85.31 807 VAL A CA 1
ATOM 6716 C C . VAL A 1 807 ? 7.676 7.242 53.562 1 85.31 807 VAL A C 1
ATOM 6718 O O . VAL A 1 807 ? 7.16 6.121 53.562 1 85.31 807 VAL A O 1
ATOM 6721 N N . THR A 1 808 ? 8.492 7.812 52.719 1 83.75 808 THR A N 1
ATOM 6722 C CA . THR A 1 808 ? 8.664 7.086 51.469 1 83.75 808 THR A CA 1
ATOM 6723 C C . THR A 1 808 ? 10.141 6.781 51.219 1 83.75 808 THR A C 1
ATOM 6725 O O . THR A 1 808 ? 10.977 7.684 51.219 1 83.75 808 THR A O 1
ATOM 6728 N N . LEU A 1 809 ? 10.32 5.531 51.031 1 87.38 809 LEU A N 1
ATOM 6729 C CA . LEU A 1 809 ? 11.641 5.125 50.562 1 87.38 809 LEU A CA 1
ATOM 6730 C C . LEU A 1 809 ? 11.773 5.34 49.062 1 87.38 809 LEU A C 1
ATOM 6732 O O . LEU A 1 809 ? 10.977 4.809 48.281 1 87.38 809 LEU A O 1
ATOM 6736 N N . LYS A 1 810 ? 12.891 6.066 48.844 1 85.75 810 LYS A N 1
ATOM 6737 C CA . LYS A 1 810 ? 13.148 6.316 47.438 1 85.75 810 LYS A CA 1
ATOM 6738 C C . LYS A 1 810 ? 14.516 5.777 47.031 1 85.75 810 LYS A C 1
ATOM 6740 O O . LYS A 1 810 ? 15.508 5.965 47.719 1 85.75 810 LYS A O 1
ATOM 6745 N N . VAL A 1 811 ? 14.477 5.105 45.875 1 86.62 811 VAL A N 1
ATOM 6746 C CA . VAL A 1 811 ? 15.703 4.672 45.219 1 86.62 811 VAL A CA 1
ATOM 6747 C C . VAL A 1 811 ? 15.953 5.539 43.969 1 86.62 811 VAL A C 1
ATOM 6749 O O . VAL A 1 811 ? 15.188 5.492 43 1 86.62 811 VAL A O 1
ATOM 6752 N N . ILE A 1 812 ? 17.109 6.238 44.125 1 80.19 812 ILE A N 1
ATOM 6753 C CA . ILE A 1 812 ? 17.359 7.262 43.094 1 80.19 812 ILE A CA 1
ATOM 6754 C C . ILE A 1 812 ? 18.656 6.945 42.344 1 80.19 812 ILE A C 1
ATOM 6756 O O . ILE A 1 812 ? 19.672 6.641 42.969 1 80.19 812 ILE A O 1
ATOM 6760 N N . ASP A 1 813 ? 18.672 7.039 41.156 1 78.44 813 ASP A N 1
ATOM 6761 C CA . ASP A 1 813 ? 19.875 6.898 40.344 1 78.44 813 ASP A CA 1
ATOM 6762 C C . ASP A 1 813 ? 20.797 8.109 40.5 1 78.44 813 ASP A C 1
ATOM 6764 O O . ASP A 1 813 ? 20.375 9.25 40.281 1 78.44 813 ASP A O 1
ATOM 6768 N N . ILE A 1 814 ? 22.062 7.844 40.844 1 76.62 814 ILE A N 1
ATOM 6769 C CA . ILE A 1 814 ? 22.969 8.93 41.188 1 76.62 814 ILE A CA 1
ATOM 6770 C C . ILE A 1 814 ? 23.312 9.734 39.938 1 76.62 814 ILE A C 1
ATOM 6772 O O . ILE A 1 814 ? 23.438 10.961 39.969 1 76.62 814 ILE A O 1
ATOM 6776 N N . GLU A 1 815 ? 23.375 9.086 38.938 1 64.12 815 GLU A N 1
ATOM 6777 C CA . GLU A 1 815 ? 23.797 9.781 37.75 1 64.12 815 GLU A CA 1
ATOM 6778 C C . GLU A 1 815 ? 22.625 10.555 37.125 1 64.12 815 GLU A C 1
ATOM 6780 O O . GLU A 1 815 ? 22.766 11.734 36.781 1 64.12 815 GLU A O 1
ATOM 6785 N N . SER A 1 816 ? 21.594 10.031 37.094 1 64.5 816 SER A N 1
ATOM 6786 C CA . SER A 1 816 ? 20.469 10.633 36.375 1 64.5 816 SER A CA 1
ATOM 6787 C C . SER A 1 816 ? 19.531 11.367 37.344 1 64.5 816 SER A C 1
ATOM 6789 O O . SER A 1 816 ? 18.781 12.25 36.906 1 64.5 816 SER A O 1
ATOM 6791 N N . GLY A 1 817 ? 19.531 11.125 38.5 1 64.44 817 GLY A N 1
ATOM 6792 C CA . GLY A 1 817 ? 18.641 11.672 39.5 1 64.44 817 GLY A CA 1
ATOM 6793 C C . GLY A 1 817 ? 17.25 11.078 39.469 1 64.44 817 GLY A C 1
ATOM 6794 O O . GLY A 1 817 ? 16.359 11.508 40.188 1 64.44 817 GLY A O 1
ATOM 6795 N N . ASP A 1 818 ? 17.047 10.055 38.844 1 70.19 818 ASP A N 1
ATOM 6796 C CA . ASP A 1 818 ? 15.734 9.445 38.719 1 70.19 818 ASP A CA 1
ATOM 6797 C C . ASP A 1 818 ? 15.398 8.562 39.906 1 70.19 818 ASP A C 1
ATOM 6799 O O . ASP A 1 818 ? 16.266 7.848 40.406 1 70.19 818 ASP A O 1
ATOM 6803 N N . ILE A 1 819 ? 14.062 8.727 40.281 1 77.31 819 ILE A N 1
ATOM 6804 C CA . ILE A 1 819 ? 13.562 7.773 41.281 1 77.31 819 ILE A CA 1
ATOM 6805 C C . ILE A 1 819 ? 13.25 6.445 40.594 1 77.31 819 ILE A C 1
ATOM 6807 O O . ILE A 1 819 ? 12.328 6.359 39.781 1 77.31 819 ILE A O 1
ATOM 6811 N N . LEU A 1 820 ? 14 5.344 40.781 1 76.19 820 LEU A N 1
ATOM 6812 C CA . LEU A 1 820 ? 13.906 4.027 40.188 1 76.19 820 LEU A CA 1
ATOM 6813 C C . LEU A 1 820 ? 12.797 3.199 40.812 1 76.19 820 LEU A C 1
ATOM 6815 O O . LEU A 1 820 ? 12.172 2.371 40.156 1 76.19 820 LEU A O 1
ATOM 6819 N N . ASP A 1 821 ? 12.656 3.322 42.094 1 78.56 821 ASP A N 1
ATOM 6820 C CA . ASP A 1 821 ? 11.617 2.668 42.906 1 78.56 821 ASP A CA 1
ATOM 6821 C C . ASP A 1 821 ? 11.344 3.443 44.188 1 78.56 821 ASP A C 1
ATOM 6823 O O . ASP A 1 821 ? 12.219 4.133 44.688 1 78.56 821 ASP A O 1
ATOM 6827 N N . SER A 1 822 ? 9.961 3.566 44.5 1 79.31 822 SER A N 1
ATOM 6828 C CA . SER A 1 822 ? 9.602 4.184 45.781 1 79.31 822 SER A CA 1
ATOM 6829 C C . SER A 1 822 ? 8.469 3.422 46.469 1 79.31 822 SER A C 1
ATOM 6831 O O . SER A 1 822 ? 7.637 2.801 45.781 1 79.31 822 SER A O 1
ATOM 6833 N N . LYS A 1 823 ? 8.547 3.361 47.812 1 80.44 823 LYS A N 1
ATOM 6834 C CA . LYS A 1 823 ? 7.535 2.709 48.656 1 80.44 823 LYS A CA 1
ATOM 6835 C C . LYS A 1 823 ? 7.242 3.525 49.906 1 80.44 823 LYS A C 1
ATOM 6837 O O . LYS A 1 823 ? 8.164 3.955 50.594 1 80.44 823 LYS A O 1
ATOM 6842 N N . GLU A 1 824 ? 5.918 3.619 50.062 1 79.81 824 GLU A N 1
ATOM 6843 C CA . GLU A 1 824 ? 5.484 4.312 51.25 1 79.81 824 GLU A CA 1
ATOM 6844 C C . GLU A 1 824 ? 5.375 3.35 52.438 1 79.81 824 GLU A C 1
ATOM 6846 O O . GLU A 1 824 ? 4.863 2.238 52.281 1 79.81 824 GLU A O 1
ATOM 6851 N N . TYR A 1 825 ? 5.863 3.768 53.5 1 80.75 825 TYR A N 1
ATOM 6852 C CA . TYR A 1 825 ? 5.797 3.016 54.75 1 80.75 825 TYR A CA 1
ATOM 6853 C C . TYR A 1 825 ? 5.078 3.812 55.812 1 80.75 825 TYR A C 1
ATOM 6855 O O . TYR A 1 825 ? 5.266 5.027 55.938 1 80.75 825 TYR A O 1
ATOM 6863 N N . ASP A 1 826 ? 4.203 3.119 56.469 1 81 826 ASP A N 1
ATOM 6864 C CA . ASP A 1 826 ? 3.684 3.691 57.719 1 81 826 ASP A CA 1
ATOM 6865 C C . ASP A 1 826 ? 4.742 3.68 58.812 1 81 826 ASP A C 1
ATOM 6867 O O . ASP A 1 826 ? 5.484 2.707 58.969 1 81 826 ASP A O 1
ATOM 6871 N N . VAL A 1 827 ? 4.797 4.863 59.375 1 79.5 827 VAL A N 1
ATOM 6872 C CA . VAL A 1 827 ? 5.766 4.969 60.438 1 79.5 827 VAL A CA 1
ATOM 6873 C C . VAL A 1 827 ? 5.047 4.875 61.781 1 79.5 827 VAL A C 1
ATOM 6875 O O . VAL A 1 827 ? 4.145 5.668 62.062 1 79.5 827 VAL A O 1
ATOM 6878 N N . SER A 1 828 ? 5.156 3.818 62.438 1 76.12 828 SER A N 1
ATOM 6879 C CA . SER A 1 828 ? 4.668 3.643 63.812 1 76.12 828 SER A CA 1
ATOM 6880 C C . SER A 1 828 ? 5.816 3.359 64.75 1 76.12 828 SER A C 1
ATOM 6882 O O . SER A 1 828 ? 6.145 2.199 65 1 76.12 828 SER A O 1
ATOM 6884 N N . ILE A 1 829 ? 6.5 4.371 64.812 1 63.5 829 ILE A N 1
ATOM 6885 C CA . ILE A 1 829 ? 7.633 4.207 65.688 1 63.5 829 ILE A CA 1
ATOM 6886 C C . ILE A 1 829 ? 7.137 4.145 67.125 1 63.5 829 ILE A C 1
ATOM 6888 O O . ILE A 1 829 ? 6.477 5.07 67.625 1 63.5 829 ILE A O 1
ATOM 6892 N N . GLY A 1 830 ? 6.543 3.053 67.375 1 53.34 830 GLY A N 1
ATOM 6893 C CA . GLY A 1 830 ? 6.176 2.934 68.75 1 53.34 830 GLY A CA 1
ATOM 6894 C C . GLY A 1 830 ? 7.113 3.68 69.688 1 53.34 830 GLY A C 1
ATOM 6895 O O . GLY A 1 830 ? 8.188 4.125 69.312 1 53.34 830 GLY A O 1
ATOM 6896 N N . ILE A 1 831 ? 6.742 3.654 70.75 1 43.22 831 ILE A N 1
ATOM 6897 C CA . ILE A 1 831 ? 7.426 4.242 71.938 1 43.22 831 ILE A CA 1
ATOM 6898 C C . ILE A 1 831 ? 8.938 4.074 71.75 1 43.22 831 ILE A C 1
ATOM 6900 O O . ILE A 1 831 ? 9.406 3.004 71.375 1 43.22 831 ILE A O 1
ATOM 6904 N N . ALA A 1 832 ? 9.461 5.203 71.812 1 37.38 832 ALA A N 1
ATOM 6905 C CA . ALA A 1 832 ? 10.891 5.445 72 1 37.38 832 ALA A CA 1
ATOM 6906 C C . ALA A 1 832 ? 11.57 4.262 72.688 1 37.38 832 ALA A C 1
ATOM 6908 O O . ALA A 1 832 ? 11.305 3.979 73.812 1 37.38 832 ALA A O 1
ATOM 6909 N N . SER A 1 833 ? 11.531 3.129 71.875 1 32.12 833 SER A N 1
ATOM 6910 C CA . SER A 1 833 ? 12.555 2.471 72.688 1 32.12 833 SER A CA 1
ATOM 6911 C C . SER A 1 833 ? 13.82 3.311 72.75 1 32.12 833 SER A C 1
ATOM 6913 O O . SER A 1 833 ? 14.133 4.062 71.875 1 32.12 833 SER A O 1
ATOM 6915 N N . ASP A 1 834 ? 14.188 3.736 73.938 1 30.89 834 ASP A N 1
ATOM 6916 C CA . ASP A 1 834 ? 15.461 4.262 74.375 1 30.89 834 ASP A CA 1
ATOM 6917 C C . ASP A 1 834 ? 16.625 3.795 73.5 1 30.89 834 ASP A C 1
ATOM 6919 O O . ASP A 1 834 ? 17.766 4.234 73.688 1 30.89 834 ASP A O 1
ATOM 6923 N N . PHE A 1 835 ? 16.547 2.578 72.875 1 27.62 835 PHE A N 1
ATOM 6924 C CA . PHE A 1 835 ? 17.891 2.158 72.438 1 27.62 835 PHE A CA 1
ATOM 6925 C C . PHE A 1 835 ? 18.25 2.771 71.125 1 27.62 835 PHE A C 1
ATOM 6927 O O . PHE A 1 835 ? 19.234 2.375 70.5 1 27.62 835 PHE A O 1
ATOM 6934 N N . ASP A 1 836 ? 17.359 3.322 70.188 1 26.12 836 ASP A N 1
ATOM 6935 C CA . ASP A 1 836 ? 18.109 3.689 69 1 26.12 836 ASP A CA 1
ATOM 6936 C C . ASP A 1 836 ? 19.125 4.789 69.312 1 26.12 836 ASP A C 1
ATOM 6938 O O . ASP A 1 836 ? 19.172 5.812 68.625 1 26.12 836 ASP A O 1
ATOM 6942 N N . PHE A 1 837 ? 19.688 4.777 70.562 1 20.48 837 PHE A N 1
ATOM 6943 C CA . PHE A 1 837 ? 21.141 4.848 70.75 1 20.48 837 PHE A CA 1
ATOM 6944 C C . PHE A 1 837 ? 21.797 3.578 70.188 1 20.48 837 PHE A C 1
ATOM 6946 O O . PHE A 1 837 ? 21.25 2.484 70.312 1 20.48 837 PHE A O 1
ATOM 6953 N N . MET B 1 1 ? 40.562 44.688 -4.98 1 47.97 1 MET B N 1
ATOM 6954 C CA . MET B 1 1 ? 39.156 44.312 -5.027 1 47.97 1 MET B CA 1
ATOM 6955 C C . MET B 1 1 ? 38.469 44.562 -3.68 1 47.97 1 MET B C 1
ATOM 6957 O O . MET B 1 1 ? 37.406 45.156 -3.617 1 47.97 1 MET B O 1
ATOM 6961 N N . GLU B 1 2 ? 39.219 44.219 -2.689 1 58.38 2 GLU B N 1
ATOM 6962 C CA . GLU B 1 2 ? 38.688 44.375 -1.341 1 58.38 2 GLU B CA 1
ATOM 6963 C C . GLU B 1 2 ? 38.656 45.844 -0.908 1 58.38 2 GLU B C 1
ATOM 6965 O O . GLU B 1 2 ? 37.688 46.281 -0.317 1 58.38 2 GLU B O 1
ATOM 6970 N N . ILE B 1 3 ? 39.625 46.531 -1.339 1 66.19 3 ILE B N 1
ATOM 6971 C CA . ILE B 1 3 ? 39.781 47.938 -0.96 1 66.19 3 ILE B CA 1
ATOM 6972 C C . ILE B 1 3 ? 38.719 48.75 -1.675 1 66.19 3 ILE B C 1
ATOM 6974 O O . ILE B 1 3 ? 38.156 49.688 -1.088 1 66.19 3 ILE B O 1
ATOM 6978 N N . ASP B 1 4 ? 38.469 48.406 -2.848 1 68.25 4 ASP B N 1
ATOM 6979 C CA . ASP B 1 4 ? 37.5 49.188 -3.621 1 68.25 4 ASP B CA 1
ATOM 6980 C C . ASP B 1 4 ? 36.094 49.031 -3.055 1 68.25 4 ASP B C 1
ATOM 6982 O O . ASP B 1 4 ? 35.344 49.969 -2.996 1 68.25 4 ASP B O 1
ATOM 6986 N N . LYS B 1 5 ? 35.844 47.844 -2.586 1 69.5 5 LYS B N 1
ATOM 6987 C CA . LYS B 1 5 ? 34.531 47.594 -2.006 1 69.5 5 LYS B CA 1
ATOM 6988 C C . LYS B 1 5 ? 34.344 48.312 -0.684 1 69.5 5 LYS B C 1
ATOM 6990 O O . LYS B 1 5 ? 33.281 48.875 -0.407 1 69.5 5 LYS B O 1
ATOM 6995 N N . ILE B 1 6 ? 35.5 48.344 0.03 1 71.12 6 ILE B N 1
ATOM 6996 C CA . ILE B 1 6 ? 35.469 49.062 1.302 1 71.12 6 ILE B CA 1
ATOM 6997 C C . ILE B 1 6 ? 35.312 50.562 1.051 1 71.12 6 ILE B C 1
ATOM 6999 O O . ILE B 1 6 ? 34.562 51.25 1.745 1 71.12 6 ILE B O 1
ATOM 7003 N N . LYS B 1 7 ? 36 51 0.056 1 76.5 7 LYS B N 1
ATOM 7004 C CA . LYS B 1 7 ? 35.938 52.406 -0.327 1 76.5 7 LYS B CA 1
ATOM 7005 C C . LYS B 1 7 ? 34.5 52.781 -0.729 1 76.5 7 LYS B C 1
ATOM 7007 O O . LYS B 1 7 ? 33.969 53.781 -0.275 1 76.5 7 LYS B O 1
ATOM 7012 N N . GLU B 1 8 ? 33.938 51.969 -1.436 1 73.44 8 GLU B N 1
ATOM 7013 C CA . GLU B 1 8 ? 32.562 52.219 -1.888 1 73.44 8 GLU B CA 1
ATOM 7014 C C . GLU B 1 8 ? 31.594 52.25 -0.716 1 73.44 8 GLU B C 1
ATOM 7016 O O . GLU B 1 8 ? 30.703 53.094 -0.654 1 73.44 8 GLU B O 1
ATOM 7021 N N . MET B 1 9 ? 31.797 51.375 0.201 1 70.88 9 MET B N 1
ATOM 7022 C CA . MET B 1 9 ? 30.906 51.281 1.362 1 70.88 9 MET B CA 1
ATOM 7023 C C . MET B 1 9 ? 31.047 52.5 2.258 1 70.88 9 MET B C 1
ATOM 7025 O O . MET B 1 9 ? 30.031 53.031 2.738 1 70.88 9 MET B O 1
ATOM 7029 N N . LEU B 1 10 ? 32.281 52.844 2.377 1 76.5 10 LEU B N 1
ATOM 7030 C CA . LEU B 1 10 ? 32.531 54.031 3.219 1 76.5 10 LEU B CA 1
ATOM 7031 C C . LEU B 1 10 ? 32.031 55.281 2.562 1 76.5 10 LEU B C 1
ATOM 7033 O O . LEU B 1 10 ? 31.359 56.094 3.213 1 76.5 10 LEU B O 1
ATOM 7037 N N . GLU B 1 11 ? 32.188 55.469 1.326 1 77.62 11 GLU B N 1
ATOM 7038 C CA . GLU B 1 11 ? 31.75 56.656 0.625 1 77.62 11 GLU B CA 1
ATOM 7039 C C . GLU B 1 11 ? 30.234 56.75 0.605 1 77.62 11 GLU B C 1
ATOM 7041 O O . GLU B 1 11 ? 29.672 57.844 0.757 1 77.62 11 GLU B O 1
ATOM 7046 N N . TYR B 1 12 ? 29.594 55.594 0.499 1 73.88 12 TYR B N 1
ATOM 7047 C CA . TYR B 1 12 ? 28.125 55.562 0.55 1 73.88 12 TYR B CA 1
ATOM 7048 C C . TYR B 1 12 ? 27.625 56.031 1.906 1 73.88 12 TYR B C 1
ATOM 7050 O O . TYR B 1 12 ? 26.656 56.812 1.982 1 73.88 12 TYR B O 1
ATOM 7058 N N . ARG B 1 13 ? 28.297 55.656 2.969 1 71.62 13 ARG B N 1
ATOM 7059 C CA . ARG B 1 13 ? 27.891 56.031 4.316 1 71.62 13 ARG B CA 1
ATOM 7060 C C . ARG B 1 13 ? 28.047 57.531 4.535 1 71.62 13 ARG B C 1
ATOM 7062 O O . ARG B 1 13 ? 27.234 58.156 5.215 1 71.62 13 ARG B O 1
ATOM 7069 N N . PHE B 1 14 ? 28.969 58.031 3.932 1 76.75 14 PHE B N 1
ATOM 7070 C CA . PHE B 1 14 ? 29.25 59.438 4.133 1 76.75 14 PHE B CA 1
ATOM 7071 C C . PHE B 1 14 ? 28.312 60.312 3.293 1 76.75 14 PHE B C 1
ATOM 7073 O O . PHE B 1 14 ? 28.078 61.469 3.613 1 76.75 14 PHE B O 1
ATOM 7080 N N . ILE B 1 15 ? 27.672 59.656 2.322 1 69.12 15 ILE B N 1
ATOM 7081 C CA . ILE B 1 15 ? 26.75 60.406 1.479 1 69.12 15 ILE B CA 1
ATOM 7082 C C . ILE B 1 15 ? 25.344 60.344 2.076 1 69.12 15 ILE B C 1
ATOM 7084 O O . ILE B 1 15 ? 24.531 61.281 1.892 1 69.12 15 ILE B O 1
ATOM 7088 N N . LEU B 1 16 ? 24.969 59.312 2.793 1 59.78 16 LEU B N 1
ATOM 7089 C CA . LEU B 1 16 ? 23.625 59.125 3.332 1 59.78 16 LEU B CA 1
ATOM 7090 C C . LEU B 1 16 ? 23.281 60.219 4.328 1 59.78 16 LEU B C 1
ATOM 7092 O O . LEU B 1 16 ? 24.109 60.594 5.156 1 59.78 16 LEU B O 1
ATOM 7096 N N . THR B 1 17 ? 22.328 61.094 4.039 1 51.41 17 THR B N 1
ATOM 7097 C CA . THR B 1 17 ? 21.812 62.25 4.793 1 51.41 17 THR B CA 1
ATOM 7098 C C . THR B 1 17 ? 21.156 61.781 6.094 1 51.41 17 THR B C 1
ATOM 7100 O O . THR B 1 17 ? 20.266 60.906 6.078 1 51.41 17 THR B O 1
ATOM 7103 N N . THR B 1 18 ? 21.812 61.906 7.262 1 48.69 18 THR B N 1
ATOM 7104 C CA . THR B 1 18 ? 21.219 61.594 8.555 1 48.69 18 THR B CA 1
ATOM 7105 C C . THR B 1 18 ? 19.938 62.375 8.773 1 48.69 18 THR B C 1
ATOM 7107 O O . THR B 1 18 ? 19.75 63.438 8.18 1 48.69 18 THR B O 1
ATOM 7110 N N . GLU B 1 19 ? 18.906 61.844 9.344 1 46.75 19 GLU B N 1
ATOM 7111 C CA . GLU B 1 19 ? 17.625 62.469 9.672 1 46.75 19 GLU B CA 1
ATOM 7112 C C . GLU B 1 19 ? 17.844 63.844 10.32 1 46.75 19 GLU B C 1
ATOM 7114 O O . GLU B 1 19 ? 17.047 64.75 10.117 1 46.75 19 GLU B O 1
ATOM 7119 N N . LEU B 1 20 ? 18.719 63.969 11.328 1 50.19 20 LEU B N 1
ATOM 7120 C CA . LEU B 1 20 ? 18.969 65.25 11.977 1 50.19 20 LEU B CA 1
ATOM 7121 C C . LEU B 1 20 ? 20.047 66.062 11.242 1 50.19 20 LEU B C 1
ATOM 7123 O O . LEU B 1 20 ? 21.016 65.5 10.742 1 50.19 20 LEU B O 1
ATOM 7127 N N . PRO B 1 21 ? 19.781 67.312 10.898 1 50.5 21 PRO B N 1
ATOM 7128 C CA . PRO B 1 21 ? 20.734 68.125 10.203 1 50.5 21 PRO B CA 1
ATOM 7129 C C . PRO B 1 21 ? 22.141 68.062 10.805 1 50.5 21 PRO B C 1
ATOM 7131 O O . PRO B 1 21 ? 22.328 68.312 11.992 1 50.5 21 PRO B O 1
ATOM 7134 N N . GLN B 1 22 ? 22.938 67.188 10.352 1 59.41 22 GLN B N 1
ATOM 7135 C CA . GLN B 1 22 ? 24.281 67.188 10.883 1 59.41 22 GLN B CA 1
ATOM 7136 C C . GLN B 1 22 ? 25.266 67.875 9.938 1 59.41 22 GLN B C 1
ATOM 7138 O O . GLN B 1 22 ? 25.188 67.688 8.719 1 59.41 22 GLN B O 1
ATOM 7143 N N . LYS B 1 23 ? 26.031 68.938 10.281 1 66.5 23 LYS B N 1
ATOM 7144 C CA . LYS B 1 23 ? 27.031 69.75 9.57 1 66.5 23 LYS B CA 1
ATOM 7145 C C . LYS B 1 23 ? 28.125 68.812 8.984 1 66.5 23 LYS B C 1
ATOM 7147 O O . LYS B 1 23 ? 28.688 69.188 7.934 1 66.5 23 LYS B O 1
ATOM 7152 N N . ARG B 1 24 ? 28.5 67.75 9.469 1 78.31 24 ARG B N 1
ATOM 7153 C CA . ARG B 1 24 ? 29.562 66.875 9.023 1 78.31 24 ARG B CA 1
ATOM 7154 C C . ARG B 1 24 ? 29.297 65.438 9.469 1 78.31 24 ARG B C 1
ATOM 7156 O O . ARG B 1 24 ? 28.438 65.188 10.312 1 78.31 24 ARG B O 1
ATOM 7163 N N . HIS B 1 25 ? 29.969 64.375 8.75 1 81.12 25 HIS B N 1
ATOM 7164 C CA . HIS B 1 25 ? 29.891 62.969 9.109 1 81.12 25 HIS B CA 1
ATOM 7165 C C . HIS B 1 25 ? 31.203 62.5 9.695 1 81.12 25 HIS B C 1
ATOM 7167 O O . HIS B 1 25 ? 32.281 62.719 9.125 1 81.12 25 HIS B O 1
ATOM 7173 N N . ILE B 1 26 ? 31.141 61.969 10.883 1 85.56 26 ILE B N 1
ATOM 7174 C CA . ILE B 1 26 ? 32.281 61.281 11.469 1 85.56 26 ILE B CA 1
ATOM 7175 C C . ILE B 1 26 ? 31.969 59.781 11.617 1 85.56 26 ILE B C 1
ATOM 7177 O O . ILE B 1 26 ? 30.953 59.406 12.203 1 85.56 26 ILE B O 1
ATOM 7181 N N . ILE B 1 27 ? 32.812 58.906 11.039 1 83.56 27 ILE B N 1
ATOM 7182 C CA . ILE B 1 27 ? 32.625 57.469 11.094 1 83.56 27 ILE B CA 1
ATOM 7183 C C . ILE B 1 27 ? 33.781 56.812 11.812 1 83.56 27 ILE B C 1
ATOM 7185 O O . ILE B 1 27 ? 34.938 57.094 11.492 1 83.56 27 ILE B O 1
ATOM 7189 N N . PHE B 1 28 ? 33.531 56.062 12.836 1 84.25 28 PHE B N 1
ATOM 7190 C CA . PHE B 1 28 ? 34.562 55.312 13.539 1 84.25 28 PHE B CA 1
ATOM 7191 C C . PHE B 1 28 ? 34.688 53.906 12.977 1 84.25 28 PHE B C 1
ATOM 7193 O O . PHE B 1 28 ? 33.688 53.219 12.781 1 84.25 28 PHE B O 1
ATOM 7200 N N . TRP B 1 29 ? 35.844 53.375 12.633 1 81.38 29 TRP B N 1
ATOM 7201 C CA . TRP B 1 29 ? 36.156 52.031 12.148 1 81.38 29 TRP B CA 1
ATOM 7202 C C . TRP B 1 29 ? 37.156 51.344 13.062 1 81.38 29 TRP B C 1
ATOM 7204 O O . TRP B 1 29 ? 38.344 51.656 13.016 1 81.38 29 TRP B O 1
ATOM 7214 N N . TYR B 1 30 ? 36.594 50.5 13.992 1 78 30 TYR B N 1
ATOM 7215 C CA . TYR B 1 30 ? 37.469 49.719 14.875 1 78 30 TYR B CA 1
ATOM 7216 C C . TYR B 1 30 ? 37.781 48.344 14.25 1 78 30 TYR B C 1
ATOM 7218 O O . TYR B 1 30 ? 36.938 47.469 14.211 1 78 30 TYR B O 1
ATOM 7226 N N . ASP B 1 31 ? 38.906 48.156 13.781 1 72.31 31 ASP B N 1
ATOM 7227 C CA . ASP B 1 31 ? 39.406 46.938 13.141 1 72.31 31 ASP B CA 1
ATOM 7228 C C . ASP B 1 31 ? 40.094 46.031 14.156 1 72.31 31 ASP B C 1
ATOM 7230 O O . ASP B 1 31 ? 41.312 45.812 14.094 1 72.31 31 ASP B O 1
ATOM 7234 N N . SER B 1 32 ? 39.219 45.469 15.07 1 69.06 32 SER B N 1
ATOM 7235 C CA . SER B 1 32 ? 39.719 44.75 16.234 1 69.06 32 SER B CA 1
ATOM 7236 C C . SER B 1 32 ? 40.625 43.562 15.82 1 69.06 32 SER B C 1
ATOM 7238 O O . SER B 1 32 ? 41.531 43.188 16.547 1 69.06 32 SER B O 1
ATOM 7240 N N . LYS B 1 33 ? 40.469 43.031 14.641 1 68.06 33 LYS B N 1
ATOM 7241 C CA . LYS B 1 33 ? 41.25 41.875 14.188 1 68.06 33 LYS B CA 1
ATOM 7242 C C . LYS B 1 33 ? 42.375 42.312 13.242 1 68.06 33 LYS B C 1
ATOM 7244 O O . LYS B 1 33 ? 43.062 41.469 12.664 1 68.06 33 LYS B O 1
ATOM 7249 N N . LYS B 1 34 ? 42.562 43.531 13.016 1 70.06 34 LYS B N 1
ATOM 7250 C CA . LYS B 1 34 ? 43.625 44.156 12.227 1 70.06 34 LYS B CA 1
ATOM 7251 C C . LYS B 1 34 ? 43.625 43.625 10.797 1 70.06 34 LYS B C 1
ATOM 7253 O O . LYS B 1 34 ? 44.656 43.406 10.203 1 70.06 34 LYS B O 1
ATOM 7258 N N . GLU B 1 35 ? 42.438 43.344 10.359 1 68.19 35 GLU B N 1
ATOM 7259 C CA . GLU B 1 35 ? 42.312 42.719 9.047 1 68.19 35 GLU B CA 1
ATOM 7260 C C . GLU B 1 35 ? 42.562 43.75 7.938 1 68.19 35 GLU B C 1
ATOM 7262 O O . GLU B 1 35 ? 42.969 43.375 6.832 1 68.19 35 GLU B O 1
ATOM 7267 N N . PHE B 1 36 ? 42.5 45.031 8.305 1 70.94 36 PHE B N 1
ATOM 7268 C CA . PHE B 1 36 ? 42.562 46.031 7.25 1 70.94 36 PHE B CA 1
ATOM 7269 C C . PHE B 1 36 ? 43.625 47.062 7.574 1 70.94 36 PHE B C 1
ATOM 7271 O O . PHE B 1 36 ? 43.594 48.188 7.039 1 70.94 36 PHE B O 1
ATOM 7278 N N . LYS B 1 37 ? 44.531 46.688 8.367 1 74.56 37 LYS B N 1
ATOM 7279 C CA . LYS B 1 37 ? 45.594 47.594 8.836 1 74.56 37 LYS B CA 1
ATOM 7280 C C . LYS B 1 37 ? 46.375 48.156 7.672 1 74.56 37 LYS B C 1
ATOM 7282 O O . LYS B 1 37 ? 46.656 49.375 7.617 1 74.56 37 LYS B O 1
ATOM 7287 N N . ASP B 1 38 ? 46.656 47.312 6.766 1 73.75 38 ASP B N 1
ATOM 7288 C CA . ASP B 1 38 ? 47.469 47.719 5.633 1 73.75 38 ASP B CA 1
ATOM 7289 C C . ASP B 1 38 ? 46.656 48.469 4.594 1 73.75 38 ASP B C 1
ATOM 7291 O O . ASP B 1 38 ? 47.188 49.312 3.869 1 73.75 38 ASP B O 1
ATOM 7295 N N . LEU B 1 39 ? 45.406 48.25 4.594 1 74 39 LEU B N 1
ATOM 7296 C CA . LEU B 1 39 ? 44.531 48.812 3.578 1 74 39 LEU B CA 1
ATOM 7297 C C . LEU B 1 39 ? 44.188 50.281 3.914 1 74 39 LEU B C 1
ATOM 7299 O O . LEU B 1 39 ? 43.969 51.094 3.014 1 74 39 LEU B O 1
ATOM 7303 N N . ILE B 1 40 ? 44.344 50.625 5.164 1 78.06 40 ILE B N 1
ATOM 7304 C CA . ILE B 1 40 ? 43.906 51.938 5.605 1 78.06 40 ILE B CA 1
ATOM 7305 C C . ILE B 1 40 ? 44.844 53 5.082 1 78.06 40 ILE B C 1
ATOM 7307 O O . ILE B 1 40 ? 44.438 54.125 4.762 1 78.06 40 ILE B O 1
ATOM 7311 N N . ASP B 1 41 ? 46.094 52.594 4.91 1 78 41 ASP B N 1
ATOM 7312 C CA . ASP B 1 41 ? 47.094 53.562 4.449 1 78 41 ASP B CA 1
ATOM 7313 C C . ASP B 1 41 ? 46.938 53.875 2.963 1 78 41 ASP B C 1
ATOM 7315 O O . ASP B 1 41 ? 47.344 54.938 2.486 1 78 41 ASP B O 1
ATOM 7319 N N . GLU B 1 42 ? 46.219 53.031 2.35 1 77.56 42 GLU B N 1
ATOM 7320 C CA . GLU B 1 42 ? 46 53.188 0.915 1 77.56 42 GLU B CA 1
ATOM 7321 C C . GLU B 1 42 ? 44.594 53.688 0.622 1 77.56 42 GLU B C 1
ATOM 7323 O O . GLU B 1 42 ? 44.25 54 -0.527 1 77.56 42 GLU B O 1
ATOM 7328 N N . LEU B 1 43 ? 43.812 53.781 1.594 1 79.19 43 LEU B N 1
ATOM 7329 C CA . LEU B 1 43 ? 42.406 54.156 1.42 1 79.19 43 LEU B CA 1
ATOM 7330 C C . LEU B 1 43 ? 42.25 55.656 1.199 1 79.19 43 LEU B C 1
ATOM 7332 O O . LEU B 1 43 ? 42.719 56.438 2.018 1 79.19 43 LEU B O 1
ATOM 7336 N N . ASN B 1 44 ? 41.812 56.062 0.026 1 81.69 44 ASN B N 1
ATOM 7337 C CA . ASN B 1 44 ? 41.531 57.469 -0.305 1 81.69 44 ASN B CA 1
ATOM 7338 C C . ASN B 1 44 ? 40.031 57.688 -0.529 1 81.69 44 ASN B C 1
ATOM 7340 O O . ASN B 1 44 ? 39.438 57.094 -1.442 1 81.69 44 ASN B O 1
ATOM 7344 N N . LEU B 1 45 ? 39.344 58.438 0.351 1 83.56 45 LEU B N 1
ATOM 7345 C CA . LEU B 1 45 ? 37.906 58.719 0.271 1 83.56 45 LEU B CA 1
ATOM 7346 C C . LEU B 1 45 ? 37.656 60.125 -0.243 1 83.56 45 LEU B C 1
ATOM 7348 O O . LEU B 1 45 ? 38.406 61.031 0.039 1 83.56 45 LEU B O 1
ATOM 7352 N N . ASN B 1 46 ? 36.625 60.25 -0.985 1 81.56 46 ASN B N 1
ATOM 7353 C CA . ASN B 1 46 ? 36.281 61.594 -1.5 1 81.56 46 ASN B CA 1
ATOM 7354 C C . ASN B 1 46 ? 35.719 62.469 -0.402 1 81.56 46 ASN B C 1
ATOM 7356 O O . ASN B 1 46 ? 34.719 62.156 0.228 1 81.56 46 ASN B O 1
ATOM 7360 N N . ASP B 1 47 ? 36.219 63.656 -0.205 1 82.12 47 ASP B N 1
ATOM 7361 C CA . ASP B 1 47 ? 35.781 64.688 0.715 1 82.12 47 ASP B CA 1
ATOM 7362 C C . ASP B 1 47 ? 35.719 64.188 2.148 1 82.12 47 ASP B C 1
ATOM 7364 O O . ASP B 1 47 ? 34.844 64.562 2.914 1 82.12 47 ASP B O 1
ATOM 7368 N N . VAL B 1 48 ? 36.594 63.156 2.512 1 89 48 VAL B N 1
ATOM 7369 C CA . VAL B 1 48 ? 36.688 62.594 3.857 1 89 48 VAL B CA 1
ATOM 7370 C C . VAL B 1 48 ? 38.125 62.562 4.316 1 89 48 VAL B C 1
ATOM 7372 O O . VAL B 1 48 ? 39 62.125 3.568 1 89 48 VAL B O 1
ATOM 7375 N N . LYS B 1 49 ? 38.438 63.094 5.379 1 89.56 49 LYS B N 1
ATOM 7376 C CA . LYS B 1 49 ? 39.781 63 5.973 1 89.56 49 LYS B CA 1
ATOM 7377 C C . LYS B 1 49 ? 39.906 61.781 6.887 1 89.56 49 LYS B C 1
ATOM 7379 O O . LYS B 1 49 ? 38.938 61.406 7.57 1 89.56 49 LYS B O 1
ATOM 7384 N N . ILE B 1 50 ? 41.031 61.094 6.941 1 89.69 50 ILE B N 1
ATOM 7385 C CA . ILE B 1 50 ? 41.219 59.875 7.715 1 89.69 50 ILE B CA 1
ATOM 7386 C C . ILE B 1 50 ? 42.156 60.125 8.875 1 89.69 50 ILE B C 1
ATOM 7388 O O . ILE B 1 50 ? 43.25 60.688 8.672 1 89.69 50 ILE B O 1
ATOM 7392 N N . ILE B 1 51 ? 41.75 59.781 10.016 1 89.81 51 ILE B N 1
ATOM 7393 C CA . ILE B 1 51 ? 42.625 59.812 11.188 1 89.81 51 ILE B CA 1
ATOM 7394 C C . ILE B 1 51 ? 42.844 58.406 11.703 1 89.81 51 ILE B C 1
ATOM 7396 O O . ILE B 1 51 ? 41.906 57.656 11.922 1 89.81 51 ILE B O 1
ATOM 7400 N N . LYS B 1 52 ? 44.031 57.969 11.836 1 88.06 52 LYS B N 1
ATOM 7401 C CA . LYS B 1 52 ? 44.375 56.688 12.422 1 88.06 52 LYS B CA 1
ATOM 7402 C C . LYS B 1 52 ? 44.781 56.844 13.898 1 88.06 52 LYS B C 1
ATOM 7404 O O . LYS B 1 52 ? 45.656 57.625 14.234 1 88.06 52 LYS B O 1
ATOM 7409 N N . LEU B 1 53 ? 44.062 56.094 14.695 1 86.94 53 LEU B N 1
ATOM 7410 C CA . LEU B 1 53 ? 44.406 56.125 16.109 1 86.94 53 LEU B CA 1
ATOM 7411 C C . LEU B 1 53 ? 45.625 55.25 16.391 1 86.94 53 LEU B C 1
ATOM 7413 O O . LEU B 1 53 ? 45.719 54.125 15.875 1 86.94 53 LEU B O 1
ATOM 7417 N N . THR B 1 54 ? 46.594 55.781 16.969 1 80.94 54 THR B N 1
ATOM 7418 C CA . THR B 1 54 ? 47.844 55.062 17.234 1 80.94 54 THR B CA 1
ATOM 7419 C C . THR B 1 54 ? 48.031 54.844 18.719 1 80.94 54 THR B C 1
ATOM 7421 O O . THR B 1 54 ? 47.594 55.656 19.547 1 80.94 54 THR B O 1
ATOM 7424 N N . LYS B 1 55 ? 48.5 53.688 19.109 1 77.75 55 LYS B N 1
ATOM 7425 C CA . LYS B 1 55 ? 48.875 53.375 20.484 1 77.75 55 LYS B CA 1
ATOM 7426 C C . LYS B 1 55 ? 50.375 53.219 20.625 1 77.75 55 LYS B C 1
ATOM 7428 O O . LYS B 1 55 ? 51.062 52.781 19.688 1 77.75 55 LYS B O 1
ATOM 7433 N N . SER B 1 56 ? 51.031 53.75 21.594 1 75.81 56 SER B N 1
ATOM 7434 C CA . SER B 1 56 ? 52.406 53.469 21.984 1 75.81 56 SER B CA 1
ATOM 7435 C C . SER B 1 56 ? 52.469 52.969 23.422 1 75.81 56 SER B C 1
ATOM 7437 O O . SER B 1 56 ? 51.531 53.156 24.203 1 75.81 56 SER B O 1
ATOM 7439 N N . VAL B 1 57 ? 53.5 52.125 23.859 1 72.06 57 VAL B N 1
ATOM 7440 C CA . VAL B 1 57 ? 53.719 51.562 25.188 1 72.06 57 VAL B CA 1
ATOM 7441 C C . VAL B 1 57 ? 54.25 52.625 26.125 1 72.06 57 VAL B C 1
ATOM 7443 O O . VAL B 1 57 ? 55.219 53.344 25.797 1 72.06 57 VAL B O 1
ATOM 7446 N N . ASP B 1 58 ? 53.531 52.938 27.188 1 62.25 58 ASP B N 1
ATOM 7447 C CA . ASP B 1 58 ? 54.062 53.875 28.172 1 62.25 58 ASP B CA 1
ATOM 7448 C C . ASP B 1 58 ? 55.188 53.281 28.984 1 62.25 58 ASP B C 1
ATOM 7450 O O . ASP B 1 58 ? 55.562 52.125 28.781 1 62.25 58 ASP B O 1
ATOM 7454 N N . LYS B 1 59 ? 55.969 54.094 30.016 1 70.44 59 LYS B N 1
ATOM 7455 C CA . LYS B 1 59 ? 57.094 53.656 30.844 1 70.44 59 LYS B CA 1
ATOM 7456 C C . LYS B 1 59 ? 56.719 52.469 31.719 1 70.44 59 LYS B C 1
ATOM 7458 O O . LYS B 1 59 ? 57.562 51.719 32.188 1 70.44 59 LYS B O 1
ATOM 7463 N N . LYS B 1 60 ? 55.562 52.188 32 1 72.56 60 LYS B N 1
ATOM 7464 C CA . LYS B 1 60 ? 55.094 51.094 32.844 1 72.56 60 LYS B CA 1
ATOM 7465 C C . LYS B 1 60 ? 54.688 49.906 32 1 72.56 60 LYS B C 1
ATOM 7467 O O . LYS B 1 60 ? 54.125 48.938 32.531 1 72.56 60 LYS B O 1
ATOM 7472 N N . GLY B 1 61 ? 54.625 49.875 30.594 1 68.88 61 GLY B N 1
ATOM 7473 C CA . GLY B 1 61 ? 54.406 48.75 29.703 1 68.88 61 GLY B CA 1
ATOM 7474 C C . GLY B 1 61 ? 52.969 48.688 29.188 1 68.88 61 GLY B C 1
ATOM 7475 O O . GLY B 1 61 ? 52.594 47.719 28.562 1 68.88 61 GLY B O 1
ATOM 7476 N N . GLU B 1 62 ? 52.156 49.594 29.453 1 67.31 62 GLU B N 1
ATOM 7477 C CA . GLU B 1 62 ? 50.781 49.531 29.047 1 67.31 62 GLU B CA 1
ATOM 7478 C C . GLU B 1 62 ? 50.531 50.25 27.719 1 67.31 62 GLU B C 1
ATOM 7480 O O . GLU B 1 62 ? 51.125 51.312 27.484 1 67.31 62 GLU B O 1
ATOM 7485 N N . ALA B 1 63 ? 49.812 49.75 26.797 1 68.5 63 ALA B N 1
ATOM 7486 C CA . ALA B 1 63 ? 49.5 50.375 25.5 1 68.5 63 ALA B CA 1
ATOM 7487 C C . ALA B 1 63 ? 48.469 51.469 25.656 1 68.5 63 ALA B C 1
ATOM 7489 O O . ALA B 1 63 ? 47.344 51.25 26.094 1 68.5 63 ALA B O 1
ATOM 7490 N N . ILE B 1 64 ? 48.812 52.75 25.422 1 70.94 64 ILE B N 1
ATOM 7491 C CA . ILE B 1 64 ? 47.938 53.906 25.531 1 70.94 64 ILE B CA 1
ATOM 7492 C C . ILE B 1 64 ? 47.844 54.625 24.188 1 70.94 64 ILE B C 1
ATOM 7494 O O . ILE B 1 64 ? 48.812 54.719 23.453 1 70.94 64 ILE B O 1
ATOM 7498 N N . TYR B 1 65 ? 46.594 55.125 23.797 1 74.12 65 TYR B N 1
ATOM 7499 C CA . TYR B 1 65 ? 46.469 55.906 22.578 1 74.12 65 TYR B CA 1
ATOM 7500 C C . TYR B 1 65 ? 47.312 57.156 22.641 1 74.12 65 TYR B C 1
ATOM 7502 O O . TYR B 1 65 ? 47.312 57.844 23.656 1 74.12 65 TYR B O 1
ATOM 7510 N N . THR B 1 66 ? 48.062 57.406 21.516 1 76.38 66 THR B N 1
ATOM 7511 C CA . THR B 1 66 ? 49.031 58.5 21.531 1 76.38 66 THR B CA 1
ATOM 7512 C C . THR B 1 66 ? 48.469 59.719 20.812 1 76.38 66 THR B C 1
ATOM 7514 O O . THR B 1 66 ? 49.062 60.812 20.875 1 76.38 66 THR B O 1
ATOM 7517 N N . ASN B 1 67 ? 47.438 59.594 20.203 1 84.38 67 ASN B N 1
ATOM 7518 C CA . ASN B 1 67 ? 46.969 60.75 19.438 1 84.38 67 ASN B CA 1
ATOM 7519 C C . ASN B 1 67 ? 45.5 61.031 19.672 1 84.38 67 ASN B C 1
ATOM 7521 O O . ASN B 1 67 ? 44.812 61.594 18.812 1 84.38 67 ASN B O 1
ATOM 7525 N N . ILE B 1 68 ? 44.938 60.656 20.781 1 85.94 68 ILE B N 1
ATOM 7526 C CA . ILE B 1 68 ? 43.531 60.812 21.078 1 85.94 68 ILE B CA 1
ATOM 7527 C C . ILE B 1 68 ? 43.188 62.281 21.297 1 85.94 68 ILE B C 1
ATOM 7529 O O . ILE B 1 68 ? 42.188 62.781 20.797 1 85.94 68 ILE B O 1
ATOM 7533 N N . PHE B 1 69 ? 44.156 62.938 22.031 1 84.88 69 PHE B N 1
ATOM 7534 C CA . PHE B 1 69 ? 43.938 64.375 22.312 1 84.88 69 PHE B CA 1
ATOM 7535 C C . PHE B 1 69 ? 44 65.188 21.016 1 84.88 69 PHE B C 1
ATOM 7537 O O . PHE B 1 69 ? 43.156 66.062 20.797 1 84.88 69 PHE B O 1
ATOM 7544 N N . LYS B 1 70 ? 44.938 64.938 20.297 1 87.94 70 LYS B N 1
ATOM 7545 C CA . LYS B 1 70 ? 45.031 65.625 19.016 1 87.94 70 LYS B CA 1
ATOM 7546 C C . LYS B 1 70 ? 43.812 65.375 18.125 1 87.94 70 LYS B C 1
ATOM 7548 O O . LYS B 1 70 ? 43.312 66.25 17.484 1 87.94 70 LYS B O 1
ATOM 7553 N N . THR B 1 71 ? 43.375 64.188 18.109 1 89.19 71 THR B N 1
ATOM 7554 C CA . THR B 1 71 ? 42.188 63.812 17.328 1 89.19 71 THR B CA 1
ATOM 7555 C C . THR B 1 71 ? 40.969 64.562 17.812 1 89.19 71 THR B C 1
ATOM 7557 O O . THR B 1 71 ? 40.219 65.125 17 1 89.19 71 THR B O 1
ATOM 7560 N N . LYS B 1 72 ? 40.719 64.625 19.078 1 88.31 72 LYS B N 1
ATOM 7561 C CA . LYS B 1 72 ? 39.594 65.312 19.656 1 88.31 72 LYS B CA 1
ATOM 7562 C C . LYS B 1 72 ? 39.656 66.812 19.375 1 88.31 72 LYS B C 1
ATOM 7564 O O . LYS B 1 72 ? 38.656 67.438 19 1 88.31 72 LYS B O 1
ATOM 7569 N N . TYR B 1 73 ? 40.844 67.312 19.5 1 87.56 73 TYR B N 1
ATOM 7570 C CA . TYR B 1 73 ? 41.062 68.75 19.25 1 87.56 73 TYR B CA 1
ATOM 7571 C C . TYR B 1 73 ? 40.844 69.062 17.781 1 87.56 73 TYR B C 1
ATOM 7573 O O . TYR B 1 73 ? 40.219 70.062 17.438 1 87.56 73 TYR B O 1
ATOM 7581 N N . THR B 1 74 ? 41.219 68.25 17.016 1 91.62 74 THR B N 1
ATOM 7582 C CA . THR B 1 74 ? 41.062 68.438 15.578 1 91.62 74 THR B CA 1
ATOM 7583 C C . THR B 1 74 ? 39.562 68.438 15.203 1 91.62 74 THR B C 1
ATOM 7585 O O . THR B 1 74 ? 39.094 69.25 14.469 1 91.62 74 THR B O 1
ATOM 7588 N N . LEU B 1 75 ? 38.781 67.5 15.727 1 88.94 75 LEU B N 1
ATOM 7589 C CA . LEU B 1 75 ? 37.406 67.312 15.328 1 88.94 75 LEU B CA 1
ATOM 7590 C C . LEU B 1 75 ? 36.469 68.312 15.945 1 88.94 75 LEU B C 1
ATOM 7592 O O . LEU B 1 75 ? 35.5 68.75 15.312 1 88.94 75 LEU B O 1
ATOM 7596 N N . GLU B 1 76 ? 36.812 68.875 17.141 1 87.94 76 GLU B N 1
ATOM 7597 C CA . GLU B 1 76 ? 35.875 69.75 17.875 1 87.94 76 GLU B CA 1
ATOM 7598 C C . GLU B 1 76 ? 36.25 71.188 17.734 1 87.94 76 GLU B C 1
ATOM 7600 O O . GLU B 1 76 ? 35.406 72.062 17.891 1 87.94 76 GLU B O 1
ATOM 7605 N N . VAL B 1 77 ? 37.562 71.438 17.281 1 88.19 77 VAL B N 1
ATOM 7606 C CA . VAL B 1 77 ? 38 72.812 17.328 1 88.19 77 VAL B CA 1
ATOM 7607 C C . VAL B 1 77 ? 38.562 73.25 15.969 1 88.19 77 VAL B C 1
ATOM 7609 O O . VAL B 1 77 ? 38.156 74.188 15.367 1 88.19 77 VAL B O 1
ATOM 7612 N N . ILE B 1 78 ? 39.531 72.438 15.492 1 87.75 78 ILE B N 1
ATOM 7613 C CA . ILE B 1 78 ? 40.312 72.812 14.305 1 87.75 78 ILE B CA 1
ATOM 7614 C C . ILE B 1 78 ? 39.438 72.688 13.062 1 87.75 78 ILE B C 1
ATOM 7616 O O . ILE B 1 78 ? 39.344 73.625 12.25 1 87.75 78 ILE B O 1
ATOM 7620 N N . ASP B 1 79 ? 38.844 71.562 12.922 1 86.81 79 ASP B N 1
ATOM 7621 C CA . ASP B 1 79 ? 38.031 71.25 11.727 1 86.81 79 ASP B CA 1
ATOM 7622 C C . ASP B 1 79 ? 36.688 70.688 12.086 1 86.81 79 ASP B C 1
ATOM 7624 O O . ASP B 1 79 ? 36.562 69.438 12.219 1 86.81 79 ASP B O 1
ATOM 7628 N N . THR B 1 80 ? 35.781 71.625 12.156 1 86.25 80 THR B N 1
ATOM 7629 C CA . THR B 1 80 ? 34.438 71.188 12.609 1 86.25 80 THR B CA 1
ATOM 7630 C C . THR B 1 80 ? 33.5 71 11.422 1 86.25 80 THR B C 1
ATOM 7632 O O . THR B 1 80 ? 32.312 70.812 11.602 1 86.25 80 THR B O 1
ATOM 7635 N N . GLU B 1 81 ? 33.969 71.062 10.312 1 84.88 81 GLU B N 1
ATOM 7636 C CA . GLU B 1 81 ? 33.094 71.062 9.156 1 84.88 81 GLU B CA 1
ATOM 7637 C C . GLU B 1 81 ? 33.344 69.812 8.266 1 84.88 81 GLU B C 1
ATOM 7639 O O . GLU B 1 81 ? 32.438 69.312 7.609 1 84.88 81 GLU B O 1
ATOM 7644 N N . SER B 1 82 ? 34.531 69.375 8.211 1 86.81 82 SER B N 1
ATOM 7645 C CA . SER B 1 82 ? 34.875 68.312 7.297 1 86.81 82 SER B CA 1
ATOM 7646 C C . SER B 1 82 ? 34.344 66.938 7.793 1 86.81 82 SER B C 1
ATOM 7648 O O . SER B 1 82 ? 34.156 66.75 9 1 86.81 82 SER B O 1
ATOM 7650 N N . ASN B 1 83 ? 34.219 65.938 6.832 1 87.75 83 ASN B N 1
ATOM 7651 C CA . ASN B 1 83 ? 33.906 64.562 7.141 1 87.75 83 ASN B CA 1
ATOM 7652 C C . ASN B 1 83 ? 35.156 63.75 7.543 1 87.75 83 ASN B C 1
ATOM 7654 O O . ASN B 1 83 ? 36.219 63.969 6.98 1 87.75 83 ASN B O 1
ATOM 7658 N N . TYR B 1 84 ? 35.031 62.906 8.57 1 90 84 TYR B N 1
ATOM 7659 C CA . TYR B 1 84 ? 36.219 62.188 9.039 1 90 84 TYR B CA 1
ATOM 7660 C C . TYR B 1 84 ? 35.906 60.688 9.164 1 90 84 TYR B C 1
ATOM 7662 O O . TYR B 1 84 ? 34.812 60.281 9.586 1 90 84 TYR B O 1
ATOM 7670 N N . LEU B 1 85 ? 36.844 59.875 8.75 1 89 85 LEU B N 1
ATOM 7671 C CA . LEU B 1 85 ? 36.938 58.469 9.125 1 89 85 LEU B CA 1
ATOM 7672 C C . LEU B 1 85 ? 37.969 58.25 10.219 1 89 85 LEU B C 1
ATOM 7674 O O . LEU B 1 85 ? 39.156 58.562 10.016 1 89 85 LEU B O 1
ATOM 7678 N N . ILE B 1 86 ? 37.562 57.812 11.367 1 89.44 86 ILE B N 1
ATOM 7679 C CA . ILE B 1 86 ? 38.5 57.5 12.453 1 89.44 86 ILE B CA 1
ATOM 7680 C C . ILE B 1 86 ? 38.75 56 12.508 1 89.44 86 ILE B C 1
ATOM 7682 O O . ILE B 1 86 ? 37.844 55.219 12.82 1 89.44 86 ILE B O 1
ATOM 7686 N N . TYR B 1 87 ? 39.906 55.562 12.219 1 87.94 87 TYR B N 1
ATOM 7687 C CA . TYR B 1 87 ? 40.281 54.156 12.156 1 87.94 87 TYR B CA 1
ATOM 7688 C C . TYR B 1 87 ? 41.156 53.781 13.344 1 87.94 87 TYR B C 1
ATOM 7690 O O . TYR B 1 87 ? 42.094 54.5 13.695 1 87.94 87 TYR B O 1
ATOM 7698 N N . SER B 1 88 ? 40.812 52.688 13.992 1 82.75 88 SER B N 1
ATOM 7699 C CA . SER B 1 88 ? 41.656 52.094 15.039 1 82.75 88 SER B CA 1
ATOM 7700 C C . SER B 1 88 ? 41.938 50.625 14.758 1 82.75 88 SER B C 1
ATOM 7702 O O . SER B 1 88 ? 41.031 49.875 14.445 1 82.75 88 SER B O 1
ATOM 7704 N N . GLU B 1 89 ? 43.188 50.281 14.75 1 79.81 89 GLU B N 1
ATOM 7705 C CA . GLU B 1 89 ? 43.594 48.875 14.617 1 79.81 89 GLU B CA 1
ATOM 7706 C C . GLU B 1 89 ? 43.281 48.094 15.898 1 79.81 89 GLU B C 1
ATOM 7708 O O . GLU B 1 89 ? 43.5 46.875 15.953 1 79.81 89 GLU B O 1
ATOM 7713 N N . TYR B 1 90 ? 42.844 48.688 16.875 1 77.81 90 TYR B N 1
ATOM 7714 C CA . TYR B 1 90 ? 42.531 48.094 18.156 1 77.81 90 TYR B CA 1
ATOM 7715 C C . TYR B 1 90 ? 41.031 48.125 18.438 1 77.81 90 TYR B C 1
ATOM 7717 O O . TYR B 1 90 ? 40.312 48.938 17.891 1 77.81 90 TYR B O 1
ATOM 7725 N N . PRO B 1 91 ? 40.562 47.156 19.266 1 76.44 91 PRO B N 1
ATOM 7726 C CA . PRO B 1 91 ? 39.156 47.125 19.609 1 76.44 91 PRO B CA 1
ATOM 7727 C C . PRO B 1 91 ? 38.688 48.375 20.344 1 76.44 91 PRO B C 1
ATOM 7729 O O . PRO B 1 91 ? 39.5 49.062 20.969 1 76.44 91 PRO B O 1
ATOM 7732 N N . ARG B 1 92 ? 37.375 48.719 20.25 1 76.5 92 ARG B N 1
ATOM 7733 C CA . ARG B 1 92 ? 36.812 49.844 20.953 1 76.5 92 ARG B CA 1
ATOM 7734 C C . ARG B 1 92 ? 37 49.719 22.453 1 76.5 92 ARG B C 1
ATOM 7736 O O . ARG B 1 92 ? 36.75 48.656 23.031 1 76.5 92 ARG B O 1
ATOM 7743 N N . THR B 1 93 ? 37.531 50.719 23.109 1 75.25 93 THR B N 1
ATOM 7744 C CA . THR B 1 93 ? 37.75 50.719 24.547 1 75.25 93 THR B CA 1
ATOM 7745 C C . THR B 1 93 ? 36.406 50.875 25.297 1 75.25 93 THR B C 1
ATOM 7747 O O . THR B 1 93 ? 35.469 51.406 24.734 1 75.25 93 THR B O 1
ATOM 7750 N N . ILE B 1 94 ? 36.312 50.375 26.453 1 76.69 94 ILE B N 1
ATOM 7751 C CA . ILE B 1 94 ? 35.125 50.5 27.281 1 76.69 94 ILE B CA 1
ATOM 7752 C C . ILE B 1 94 ? 34.812 52 27.469 1 76.69 94 ILE B C 1
ATOM 7754 O O . ILE B 1 94 ? 35.719 52.844 27.438 1 76.69 94 ILE B O 1
ATOM 7758 N N . ASP B 1 95 ? 33.531 52.375 27.578 1 77.19 95 ASP B N 1
ATOM 7759 C CA . ASP B 1 95 ? 33.062 53.75 27.609 1 77.19 95 ASP B CA 1
ATOM 7760 C C . ASP B 1 95 ? 33.844 54.562 28.656 1 77.19 95 ASP B C 1
ATOM 7762 O O . ASP B 1 95 ? 34.188 55.719 28.406 1 77.19 95 ASP B O 1
ATOM 7766 N N . SER B 1 96 ? 34.156 54 29.812 1 78.69 96 SER B N 1
ATOM 7767 C CA . SER B 1 96 ? 34.844 54.719 30.891 1 78.69 96 SER B CA 1
ATOM 7768 C C . SER B 1 96 ? 36.25 55.094 30.484 1 78.69 96 SER B C 1
ATOM 7770 O O . SER B 1 96 ? 36.844 56.031 31.031 1 78.69 96 SER B O 1
ATOM 7772 N N . GLU B 1 97 ? 36.812 54.344 29.562 1 78 97 GLU B N 1
ATOM 7773 C CA . GLU B 1 97 ? 38.188 54.562 29.172 1 78 97 GLU B CA 1
ATOM 7774 C C . GLU B 1 97 ? 38.281 55.156 27.766 1 78 97 GLU B C 1
ATOM 7776 O O . GLU B 1 97 ? 39.375 55.312 27.219 1 78 97 GLU B O 1
ATOM 7781 N N . ASN B 1 98 ? 37.156 55.469 27.219 1 80.44 98 ASN B N 1
ATOM 7782 C CA . ASN B 1 98 ? 37.094 56 25.875 1 80.44 98 ASN B CA 1
ATOM 7783 C C . ASN B 1 98 ? 37.031 57.531 25.875 1 80.44 98 ASN B C 1
ATOM 7785 O O . ASN B 1 98 ? 35.938 58.094 26.094 1 80.44 98 ASN B O 1
ATOM 7789 N N . TYR B 1 99 ? 38.125 58.156 25.484 1 82.62 99 TYR B N 1
ATOM 7790 C CA . TYR B 1 99 ? 38.219 59.594 25.562 1 82.62 99 TYR B CA 1
ATOM 7791 C C . TYR B 1 99 ? 37.531 60.25 24.344 1 82.62 99 TYR B C 1
ATOM 7793 O O . TYR B 1 99 ? 37.406 61.469 24.281 1 82.62 99 TYR B O 1
ATOM 7801 N N . LEU B 1 100 ? 37.125 59.438 23.469 1 85.88 100 LEU B N 1
ATOM 7802 C CA . LEU B 1 100 ? 36.406 59.938 22.312 1 85.88 100 LEU B CA 1
ATOM 7803 C C . LEU B 1 100 ? 34.938 59.594 22.391 1 85.88 100 LEU B C 1
ATOM 7805 O O . LEU B 1 100 ? 34.188 59.719 21.406 1 85.88 100 LEU B O 1
ATOM 7809 N N . LEU B 1 101 ? 34.469 59.188 23.484 1 85.5 101 LEU B N 1
ATOM 7810 C CA . LEU B 1 101 ? 33.094 58.719 23.688 1 85.5 101 LEU B CA 1
ATOM 7811 C C . LEU B 1 101 ? 32.094 59.75 23.297 1 85.5 101 LEU B C 1
ATOM 7813 O O . LEU B 1 101 ? 31.047 59.438 22.719 1 85.5 101 LEU B O 1
ATOM 7817 N N . ASP B 1 102 ? 32.281 61.062 23.703 1 84.5 102 ASP B N 1
ATOM 7818 C CA . ASP B 1 102 ? 31.375 62.156 23.391 1 84.5 102 ASP B CA 1
ATOM 7819 C C . ASP B 1 102 ? 31.203 62.281 21.875 1 84.5 102 ASP B C 1
ATOM 7821 O O . ASP B 1 102 ? 30.094 62.531 21.391 1 84.5 102 ASP B O 1
ATOM 7825 N N . ILE B 1 103 ? 32.219 62.094 21.125 1 86.69 103 ILE B N 1
ATOM 7826 C CA . ILE B 1 103 ? 32.156 62.219 19.672 1 86.69 103 ILE B CA 1
ATOM 7827 C C . ILE B 1 103 ? 31.516 60.969 19.078 1 86.69 103 ILE B C 1
ATOM 7829 O O . ILE B 1 103 ? 30.719 61.062 18.141 1 86.69 103 ILE B O 1
ATOM 7833 N N . GLU B 1 104 ? 31.859 59.812 19.641 1 83.69 104 GLU B N 1
ATOM 7834 C CA . GLU B 1 104 ? 31.266 58.562 19.172 1 83.69 104 GLU B CA 1
ATOM 7835 C C . GLU B 1 104 ? 29.75 58.594 19.266 1 83.69 104 GLU B C 1
ATOM 7837 O O . GLU B 1 104 ? 29.062 58 18.438 1 83.69 104 GLU B O 1
ATOM 7842 N N . LYS B 1 105 ? 29.188 59.25 20.203 1 81.38 105 LYS B N 1
ATOM 7843 C CA . LYS B 1 105 ? 27.75 59.25 20.484 1 81.38 105 LYS B CA 1
ATOM 7844 C C . LYS B 1 105 ? 26.969 59.938 19.375 1 81.38 105 LYS B C 1
ATOM 7846 O O . LYS B 1 105 ? 25.797 59.625 19.156 1 81.38 105 LYS B O 1
ATOM 7851 N N . TYR B 1 106 ? 27.594 60.938 18.688 1 79.38 106 TYR B N 1
ATOM 7852 C CA . TYR B 1 106 ? 26.875 61.531 17.578 1 79.38 106 TYR B CA 1
ATOM 7853 C C . TYR B 1 106 ? 27.469 61.156 16.234 1 79.38 106 TYR B C 1
ATOM 7855 O O . TYR B 1 106 ? 27.203 61.781 15.219 1 79.38 106 TYR B O 1
ATOM 7863 N N . SER B 1 107 ? 28.406 60.188 16.281 1 79.56 107 SER B N 1
ATOM 7864 C CA . SER B 1 107 ? 29.031 59.688 15.062 1 79.56 107 SER B CA 1
ATOM 7865 C C . SER B 1 107 ? 28.453 58.344 14.672 1 79.56 107 SER B C 1
ATOM 7867 O O . SER B 1 107 ? 27.594 57.781 15.367 1 79.56 107 SER B O 1
ATOM 7869 N N . GLU B 1 108 ? 28.969 57.875 13.453 1 74.75 108 GLU B N 1
ATOM 7870 C CA . GLU B 1 108 ? 28.562 56.562 12.961 1 74.75 108 GLU B CA 1
ATOM 7871 C C . GLU B 1 108 ? 29.703 55.562 13.039 1 74.75 108 GLU B C 1
ATOM 7873 O O . GLU B 1 108 ? 30.875 55.969 13.117 1 74.75 108 GLU B O 1
ATOM 7878 N N . PHE B 1 109 ? 29.375 54.375 13.234 1 71.75 109 PHE B N 1
ATOM 7879 C CA . PHE B 1 109 ? 30.391 53.344 13.266 1 71.75 109 PHE B CA 1
ATOM 7880 C C . PHE B 1 109 ? 30.391 52.562 11.961 1 71.75 109 PHE B C 1
ATOM 7882 O O . PHE B 1 109 ? 29.328 52.344 11.367 1 71.75 109 PHE B O 1
ATOM 7889 N N . PHE B 1 110 ? 31.562 52.375 11.359 1 66.12 110 PHE B N 1
ATOM 7890 C CA . PHE B 1 110 ? 31.781 51.562 10.172 1 66.12 110 PHE B CA 1
ATOM 7891 C C . PHE B 1 110 ? 32.531 50.281 10.539 1 66.12 110 PHE B C 1
ATOM 7893 O O . PHE B 1 110 ? 33.438 50.312 11.344 1 66.12 110 PHE B O 1
ATOM 7900 N N . GLU B 1 111 ? 32.031 49.281 10.375 1 56.88 111 GLU B N 1
ATOM 7901 C CA . GLU B 1 111 ? 32.75 48.031 10.508 1 56.88 111 GLU B CA 1
ATOM 7902 C C . GLU B 1 111 ? 32.875 47.312 9.172 1 56.88 111 GLU B C 1
ATOM 7904 O O . GLU B 1 111 ? 31.859 47.062 8.5 1 56.88 111 GLU B O 1
ATOM 7909 N N . ALA B 1 112 ? 33.906 47.562 8.477 1 55.53 112 ALA B N 1
ATOM 7910 C CA . ALA B 1 112 ? 34.156 46.844 7.234 1 55.53 112 ALA B CA 1
ATOM 7911 C C . ALA B 1 112 ? 34.469 45.375 7.512 1 55.53 112 ALA B C 1
ATOM 7913 O O . ALA B 1 112 ? 35.625 44.969 7.668 1 55.53 112 ALA B O 1
ATOM 7914 N N . ASP B 1 113 ? 33.969 44.906 8.594 1 58.56 113 ASP B N 1
ATOM 7915 C CA . ASP B 1 113 ? 34.25 43.5 8.898 1 58.56 113 ASP B CA 1
ATOM 7916 C C . ASP B 1 113 ? 33.438 42.562 8 1 58.56 113 ASP B C 1
ATOM 7918 O O . ASP B 1 113 ? 32.594 43.031 7.23 1 58.56 113 ASP B O 1
ATOM 7922 N N . LYS B 1 114 ? 33.938 41.5 7.738 1 68.62 114 LYS B N 1
ATOM 7923 C CA . LYS B 1 114 ? 33.25 40.406 7.031 1 68.62 114 LYS B CA 1
ATOM 7924 C C . LYS B 1 114 ? 31.75 40.5 7.219 1 68.62 114 LYS B C 1
ATOM 7926 O O . LYS B 1 114 ? 30.984 40.219 6.289 1 68.62 114 LYS B O 1
ATOM 7931 N N . SER B 1 115 ? 31.344 41.219 8.25 1 79.19 115 SER B N 1
ATOM 7932 C CA . SER B 1 115 ? 29.922 41.281 8.547 1 79.19 115 SER B CA 1
ATOM 7933 C C . SER B 1 115 ? 29.25 42.375 7.711 1 79.19 115 SER B C 1
ATOM 7935 O O . SER B 1 115 ? 28.109 42.188 7.246 1 79.19 115 SER B O 1
ATOM 7937 N N . ALA B 1 116 ? 29.844 43.531 7.512 1 74.88 116 ALA B N 1
ATOM 7938 C CA . ALA B 1 116 ? 29.266 44.594 6.707 1 74.88 116 ALA B CA 1
ATOM 7939 C C . ALA B 1 116 ? 29.141 44.188 5.246 1 74.88 116 ALA B C 1
ATOM 7941 O O . ALA B 1 116 ? 28.156 44.531 4.586 1 74.88 116 ALA B O 1
ATOM 7942 N N . MET B 1 117 ? 30.094 43.438 4.812 1 75.62 117 MET B N 1
ATOM 7943 C CA . MET B 1 117 ? 30.047 42.938 3.451 1 75.62 117 MET B CA 1
ATOM 7944 C C . MET B 1 117 ? 28.859 42 3.27 1 75.62 117 MET B C 1
ATOM 7946 O O . MET B 1 117 ? 28.203 42 2.227 1 75.62 117 MET B O 1
ATOM 7950 N N . ILE B 1 118 ? 28.703 41.312 4.305 1 87.56 118 ILE B N 1
ATOM 7951 C CA . ILE B 1 118 ? 27.609 40.344 4.23 1 87.56 118 ILE B CA 1
ATOM 7952 C C . ILE B 1 118 ? 26.281 41.062 4.254 1 87.56 118 ILE B C 1
ATOM 7954 O O . ILE B 1 118 ? 25.328 40.688 3.574 1 87.56 118 ILE B O 1
ATOM 7958 N N . VAL B 1 119 ? 26.141 42.188 5.023 1 86.38 119 VAL B N 1
ATOM 7959 C CA . VAL B 1 119 ? 24.938 43 5.062 1 86.38 119 VAL B CA 1
ATOM 7960 C C . VAL B 1 119 ? 24.609 43.5 3.666 1 86.38 119 VAL B C 1
ATOM 7962 O O . VAL B 1 119 ? 23.453 43.531 3.25 1 86.38 119 VAL B O 1
ATOM 7965 N N . GLU B 1 120 ? 25.641 43.875 2.998 1 79.5 120 GLU B N 1
ATOM 7966 C CA . GLU B 1 120 ? 25.484 44.375 1.637 1 79.5 120 GLU B CA 1
ATOM 7967 C C . GLU B 1 120 ? 25.109 43.25 0.673 1 79.5 120 GLU B C 1
ATOM 7969 O O . GLU B 1 120 ? 24.281 43.469 -0.22 1 79.5 120 GLU B O 1
ATOM 7974 N N . GLU B 1 121 ? 25.828 42.219 0.877 1 85.5 121 GLU B N 1
ATOM 7975 C CA . GLU B 1 121 ? 25.562 41.031 0.037 1 85.5 121 GLU B CA 1
ATOM 7976 C C . GLU B 1 121 ? 24.109 40.594 0.144 1 85.5 121 GLU B C 1
ATOM 7978 O O . GLU B 1 121 ? 23.5 40.219 -0.854 1 85.5 121 GLU B O 1
ATOM 7983 N N . LEU B 1 122 ? 23.578 40.75 1.35 1 90.44 122 LEU B N 1
ATOM 7984 C CA . LEU B 1 122 ? 22.203 40.281 1.604 1 90.44 122 LEU B CA 1
ATOM 7985 C C . LEU B 1 122 ? 21.219 41.406 1.329 1 90.44 122 LEU B C 1
ATOM 7987 O O . LEU B 1 122 ? 20 41.188 1.377 1 90.44 122 LEU B O 1
ATOM 7991 N N . LYS B 1 123 ? 21.703 42.625 1.035 1 87 123 LYS B N 1
ATOM 7992 C CA . LYS B 1 123 ? 20.922 43.812 0.727 1 87 123 LYS B CA 1
ATOM 7993 C C . LYS B 1 123 ? 20.016 44.219 1.899 1 87 123 LYS B C 1
ATOM 7995 O O . LYS B 1 123 ? 18.844 44.562 1.708 1 87 123 LYS B O 1
ATOM 8000 N N . LEU B 1 124 ? 20.562 44.094 3.051 1 88.5 124 LEU B N 1
ATOM 8001 C CA . LEU B 1 124 ? 19.828 44.469 4.254 1 88.5 124 LEU B CA 1
ATOM 8002 C C . LEU B 1 124 ? 19.906 45.969 4.496 1 88.5 124 LEU B C 1
ATOM 8004 O O . LEU B 1 124 ? 20.734 46.656 3.893 1 88.5 124 LEU B O 1
ATOM 8008 N N . ASP B 1 125 ? 18.938 46.438 5.336 1 79.5 125 ASP B N 1
ATOM 8009 C CA . ASP B 1 125 ? 18.969 47.844 5.707 1 79.5 125 ASP B CA 1
ATOM 8010 C C . ASP B 1 125 ? 20.281 48.219 6.391 1 79.5 125 ASP B C 1
ATOM 8012 O O . ASP B 1 125 ? 20.547 47.781 7.52 1 79.5 125 ASP B O 1
ATOM 8016 N N . ARG B 1 126 ? 21 48.938 5.855 1 72.25 126 ARG B N 1
ATOM 8017 C CA . ARG B 1 126 ? 22.344 49.281 6.32 1 72.25 126 ARG B CA 1
ATOM 8018 C C . ARG B 1 126 ? 22.281 50.188 7.551 1 72.25 126 ARG B C 1
ATOM 8020 O O . ARG B 1 126 ? 23.25 50.281 8.305 1 72.25 126 ARG B O 1
ATOM 8027 N N . THR B 1 127 ? 21.094 50.781 7.73 1 67.56 127 THR B N 1
ATOM 8028 C CA . THR B 1 127 ? 20.953 51.688 8.852 1 67.56 127 THR B CA 1
ATOM 8029 C C . THR B 1 127 ? 20.672 50.938 10.148 1 67.56 127 THR B C 1
ATOM 8031 O O . THR B 1 127 ? 20.828 51.5 11.242 1 67.56 127 THR B O 1
ATOM 8034 N N . ASN B 1 128 ? 20.297 49.75 10.008 1 80.44 128 ASN B N 1
ATOM 8035 C CA . ASN B 1 128 ? 20.047 48.906 11.18 1 80.44 128 ASN B CA 1
ATOM 8036 C C . ASN B 1 128 ? 21.297 48.156 11.625 1 80.44 128 ASN B C 1
ATOM 8038 O O . ASN B 1 128 ? 21.625 47.125 11.07 1 80.44 128 ASN B O 1
ATOM 8042 N N . TYR B 1 129 ? 21.969 48.656 12.633 1 74.31 129 TYR B N 1
ATOM 8043 C CA . TYR B 1 129 ? 23.25 48.125 13.109 1 74.31 129 TYR B CA 1
ATOM 8044 C C . TYR B 1 129 ? 23.078 46.719 13.703 1 74.31 129 TYR B C 1
ATOM 8046 O O . TYR B 1 129 ? 24.047 45.969 13.797 1 74.31 129 TYR B O 1
ATOM 8054 N N . ARG B 1 130 ? 21.938 46.375 14.086 1 85.5 130 ARG B N 1
ATOM 8055 C CA . ARG B 1 130 ? 21.688 45.094 14.719 1 85.5 130 ARG B CA 1
ATOM 8056 C C . ARG B 1 130 ? 21.969 43.938 13.75 1 85.5 130 ARG B C 1
ATOM 8058 O O . ARG B 1 130 ? 22.375 42.875 14.172 1 85.5 130 ARG B O 1
ATOM 8065 N N . PHE B 1 131 ? 21.844 44.156 12.461 1 90 131 PHE B N 1
ATOM 8066 C CA . PHE B 1 131 ? 22.125 43.125 11.477 1 90 131 PHE B CA 1
ATOM 8067 C C . PHE B 1 131 ? 23.594 42.719 11.484 1 90 131 PHE B C 1
ATOM 8069 O O . PHE B 1 131 ? 23.938 41.562 11.43 1 90 131 PHE B O 1
ATOM 8076 N N . GLY B 1 132 ? 24.406 43.688 11.602 1 83.19 132 GLY B N 1
ATOM 8077 C CA . GLY B 1 132 ? 25.828 43.406 11.711 1 83.19 132 GLY B CA 1
ATOM 8078 C C . GLY B 1 132 ? 26.188 42.625 12.961 1 83.19 132 GLY B C 1
ATOM 8079 O O . GLY B 1 132 ? 27.047 41.75 12.914 1 83.19 132 GLY B O 1
ATOM 8080 N N . GLU B 1 133 ? 25.547 43 13.984 1 86.38 133 GLU B N 1
ATOM 8081 C CA . GLU B 1 133 ? 25.781 42.312 15.25 1 86.38 133 GLU B CA 1
ATOM 8082 C C . GLU B 1 133 ? 25.375 40.844 15.164 1 86.38 133 GLU B C 1
ATOM 8084 O O . GLU B 1 133 ? 26.078 39.969 15.648 1 86.38 133 GLU B O 1
ATOM 8089 N N . ILE B 1 134 ? 24.203 40.562 14.555 1 92.94 134 ILE B N 1
ATOM 8090 C CA . ILE B 1 134 ? 23.688 39.188 14.398 1 92.94 134 ILE B CA 1
ATOM 8091 C C . ILE B 1 134 ? 24.641 38.375 13.523 1 92.94 134 ILE B C 1
ATOM 8093 O O . ILE B 1 134 ? 24.938 37.219 13.82 1 92.94 134 ILE B O 1
ATOM 8097 N N . ILE B 1 135 ? 25.156 38.969 12.5 1 91.12 135 ILE B N 1
ATOM 8098 C CA . ILE B 1 135 ? 26.078 38.312 11.578 1 91.12 135 ILE B CA 1
ATOM 8099 C C . ILE B 1 135 ? 27.359 37.938 12.297 1 91.12 135 ILE B C 1
ATOM 8101 O O . ILE B 1 135 ? 27.922 36.875 12.086 1 91.12 135 ILE B O 1
ATOM 8105 N N . ARG B 1 136 ? 27.797 38.812 13.18 1 85.44 136 ARG B N 1
ATOM 8106 C CA . ARG B 1 136 ? 29 38.531 13.969 1 85.44 136 ARG B CA 1
ATOM 8107 C C . ARG B 1 136 ? 28.75 37.406 14.969 1 85.44 136 ARG B C 1
ATOM 8109 O O . ARG B 1 136 ? 29.609 36.531 15.188 1 85.44 136 ARG B O 1
ATOM 8116 N N . GLU B 1 137 ? 27.625 37.5 15.547 1 91.12 137 GLU B N 1
ATOM 8117 C CA . GLU B 1 137 ? 27.234 36.469 16.531 1 91.12 137 GLU B CA 1
ATOM 8118 C C . GLU B 1 137 ? 27.203 35.094 15.891 1 91.12 137 GLU B C 1
ATOM 8120 O O . GLU B 1 137 ? 27.578 34.094 16.516 1 91.12 137 GLU B O 1
ATOM 8125 N N . TYR B 1 138 ? 26.719 35 14.641 1 94.12 138 TYR B N 1
ATOM 8126 C CA . TYR B 1 138 ? 26.609 33.75 13.938 1 94.12 138 TYR B CA 1
ATOM 8127 C C . TYR B 1 138 ? 27.625 33.656 12.805 1 94.12 138 TYR B C 1
ATOM 8129 O O . TYR B 1 138 ? 27.281 33.25 11.688 1 94.12 138 TYR B O 1
ATOM 8137 N N . SER B 1 139 ? 28.797 33.969 13.078 1 88.12 139 SER B N 1
ATOM 8138 C CA . SER B 1 139 ? 29.844 34.062 12.07 1 88.12 139 SER B CA 1
ATOM 8139 C C . SER B 1 139 ? 30.109 32.719 11.422 1 88.12 139 SER B C 1
ATOM 8141 O O . SER B 1 139 ? 30.422 32.625 10.227 1 88.12 139 SER B O 1
ATOM 8143 N N . SER B 1 140 ? 29.984 31.656 12.188 1 90.88 140 SER B N 1
ATOM 8144 C CA . SER B 1 140 ? 30.219 30.312 11.656 1 90.88 140 SER B CA 1
ATOM 8145 C C . SER B 1 140 ? 29.219 29.984 10.555 1 90.88 140 SER B C 1
ATOM 8147 O O . SER B 1 140 ? 29.547 29.312 9.578 1 90.88 140 SER B O 1
ATOM 8149 N N . PHE B 1 141 ? 27.984 30.344 10.703 1 94.81 141 PHE B N 1
ATOM 8150 C CA . PHE B 1 141 ? 26.969 30.141 9.68 1 94.81 141 PHE B CA 1
ATOM 8151 C C . PHE B 1 141 ? 27.312 30.891 8.406 1 94.81 141 PHE B C 1
ATOM 8153 O O . PHE B 1 141 ? 27.234 30.344 7.309 1 94.81 141 PHE B O 1
ATOM 8160 N N . PHE B 1 142 ? 27.812 32.125 8.461 1 92.12 142 PHE B N 1
ATOM 8161 C CA . PHE B 1 142 ? 28 33 7.324 1 92.12 142 PHE B CA 1
ATOM 8162 C C . PHE B 1 142 ? 29.328 32.75 6.633 1 92.12 142 PHE B C 1
ATOM 8164 O O . PHE B 1 142 ? 29.594 33.281 5.555 1 92.12 142 PHE B O 1
ATOM 8171 N N . ALA B 1 143 ? 30.109 31.891 7.25 1 86.31 143 ALA B N 1
ATOM 8172 C CA . ALA B 1 143 ? 31.391 31.562 6.656 1 86.31 143 ALA B CA 1
ATOM 8173 C C . ALA B 1 143 ? 31.219 30.719 5.387 1 86.31 143 ALA B C 1
ATOM 8175 O O . ALA B 1 143 ? 32.094 30.703 4.527 1 86.31 143 ALA B O 1
ATOM 8176 N N . ASN B 1 144 ? 30.172 30.078 5.262 1 88.75 144 ASN B N 1
ATOM 8177 C CA . ASN B 1 144 ? 29.906 29.219 4.121 1 88.75 144 ASN B CA 1
ATOM 8178 C C . ASN B 1 144 ? 29.094 29.938 3.041 1 88.75 144 ASN B C 1
ATOM 8180 O O . ASN B 1 144 ? 28.016 30.469 3.311 1 88.75 144 ASN B O 1
ATOM 8184 N N . LYS B 1 145 ? 29.531 29.922 1.801 1 84.88 145 LYS B N 1
ATOM 8185 C CA . LYS B 1 145 ? 28.938 30.656 0.688 1 84.88 145 LYS B CA 1
ATOM 8186 C C . LYS B 1 145 ? 27.594 30.047 0.288 1 84.88 145 LYS B C 1
ATOM 8188 O O . LYS B 1 145 ? 26.656 30.766 -0.043 1 84.88 145 LYS B O 1
ATOM 8193 N N . GLU B 1 146 ? 27.547 28.781 0.291 1 88.19 146 GLU B N 1
ATOM 8194 C CA . GLU B 1 146 ? 26.312 28.109 -0.097 1 88.19 146 GLU B CA 1
ATOM 8195 C C . GLU B 1 146 ? 25.156 28.469 0.839 1 88.19 146 GLU B C 1
ATOM 8197 O O . GLU B 1 146 ? 24.031 28.656 0.395 1 88.19 146 GLU B O 1
ATOM 8202 N N . ARG B 1 147 ? 25.438 28.594 2.068 1 92.94 147 ARG B N 1
ATOM 8203 C CA . ARG B 1 147 ? 24.406 28.953 3.043 1 92.94 147 ARG B CA 1
ATOM 8204 C C . ARG B 1 147 ? 23.938 30.391 2.828 1 92.94 147 ARG B C 1
ATOM 8206 O O . ARG B 1 147 ? 22.734 30.672 2.934 1 92.94 147 ARG B O 1
ATOM 8213 N N . ARG B 1 148 ? 24.812 31.234 2.469 1 91.38 148 ARG B N 1
ATOM 8214 C CA . ARG B 1 148 ? 24.438 32.625 2.205 1 91.38 148 ARG B CA 1
ATOM 8215 C C . ARG B 1 148 ? 23.531 32.719 0.982 1 91.38 148 ARG B C 1
ATOM 8217 O O . ARG B 1 148 ? 22.562 33.469 0.987 1 91.38 148 ARG B O 1
ATOM 8224 N N . GLU B 1 149 ? 23.859 31.922 0.018 1 88.62 149 GLU B N 1
ATOM 8225 C CA . GLU B 1 149 ? 23.047 31.938 -1.198 1 88.62 149 GLU B CA 1
ATOM 8226 C C . GLU B 1 149 ? 21.625 31.438 -0.925 1 88.62 149 GLU B C 1
ATOM 8228 O O . GLU B 1 149 ? 20.656 32 -1.438 1 88.62 149 GLU B O 1
ATOM 8233 N N . LYS B 1 150 ? 21.547 30.438 -0.143 1 89.75 150 LYS B N 1
ATOM 8234 C CA . LYS B 1 150 ? 20.234 29.906 0.229 1 89.75 150 LYS B CA 1
ATOM 8235 C C . LYS B 1 150 ? 19.438 30.938 1.017 1 89.75 150 LYS B C 1
ATOM 8237 O O . LYS B 1 150 ? 18.234 31.062 0.834 1 89.75 150 LYS B O 1
ATOM 8242 N N . LEU B 1 151 ? 20.125 31.672 1.86 1 92.69 151 LEU B N 1
ATOM 8243 C CA . LEU B 1 151 ? 19.484 32.688 2.68 1 92.69 151 LEU B CA 1
ATOM 8244 C C . LEU B 1 151 ? 18.969 33.844 1.812 1 92.69 151 LEU B C 1
ATOM 8246 O O . LEU B 1 151 ? 17.875 34.375 2.057 1 92.69 151 LEU B O 1
ATOM 8250 N N . ILE B 1 152 ? 19.656 34.156 0.787 1 88.5 152 ILE B N 1
ATOM 8251 C CA . ILE B 1 152 ? 19.281 35.25 -0.119 1 88.5 152 ILE B CA 1
ATOM 8252 C C . ILE B 1 152 ? 17.984 34.875 -0.85 1 88.5 152 ILE B C 1
ATOM 8254 O O . ILE B 1 152 ? 17.094 35.688 -1.005 1 88.5 152 ILE B O 1
ATOM 8258 N N . LYS B 1 153 ? 17.922 33.656 -1.187 1 82 153 LYS B N 1
ATOM 8259 C CA . LYS B 1 153 ? 16.75 33.188 -1.909 1 82 153 LYS B CA 1
ATOM 8260 C C . LYS B 1 153 ? 15.523 33.156 -1.005 1 82 153 LYS B C 1
ATOM 8262 O O . LYS B 1 153 ? 14.398 33.344 -1.473 1 82 153 LYS B O 1
ATOM 8267 N N . LEU B 1 154 ? 15.734 32.969 0.249 1 85.44 154 LEU B N 1
ATOM 8268 C CA . LEU B 1 154 ? 14.648 32.844 1.218 1 85.44 154 LEU B CA 1
ATOM 8269 C C . LEU B 1 154 ? 14.078 34.219 1.59 1 85.44 154 LEU B C 1
ATOM 8271 O O . LEU B 1 154 ? 12.875 34.344 1.819 1 85.44 154 LEU B O 1
ATOM 8275 N N . ILE B 1 155 ? 14.914 35.219 1.594 1 85.19 155 ILE B N 1
ATOM 8276 C CA . ILE B 1 155 ? 14.5 36.562 2.039 1 85.19 155 ILE B CA 1
ATOM 8277 C C . ILE B 1 155 ? 13.828 37.312 0.887 1 85.19 155 ILE B C 1
ATOM 8279 O O . ILE B 1 155 ? 14.484 37.656 -0.1 1 85.19 155 ILE B O 1
ATOM 8283 N N . GLU B 1 156 ? 12.562 37.531 0.967 1 73.31 156 GLU B N 1
ATOM 8284 C CA . GLU B 1 156 ? 11.789 38.156 -0.101 1 73.31 156 GLU B CA 1
ATOM 8285 C C . GLU B 1 156 ? 11.961 39.688 -0.079 1 73.31 156 GLU B C 1
ATOM 8287 O O . GLU B 1 156 ? 12.172 40.312 -1.121 1 73.31 156 GLU B O 1
ATOM 8292 N N . ASN B 1 157 ? 11.742 40.281 1.15 1 78.25 157 ASN B N 1
ATOM 8293 C CA . ASN B 1 157 ? 11.836 41.75 1.308 1 78.25 157 ASN B CA 1
ATOM 8294 C C . ASN B 1 157 ? 12.914 42.125 2.316 1 78.25 157 ASN B C 1
ATOM 8296 O O . ASN B 1 157 ? 12.609 42.5 3.451 1 78.25 157 ASN B O 1
ATOM 8300 N N . PRO B 1 158 ? 14.094 42.188 1.856 1 83.38 158 PRO B N 1
ATOM 8301 C CA . PRO B 1 158 ? 15.195 42.438 2.787 1 83.38 158 PRO B CA 1
ATOM 8302 C C . PRO B 1 158 ? 15.125 43.844 3.426 1 83.38 158 PRO B C 1
ATOM 8304 O O . PRO B 1 158 ? 15.57 44 4.562 1 83.38 158 PRO B O 1
ATOM 8307 N N . GLU B 1 159 ? 14.477 44.719 2.725 1 76.81 159 GLU B N 1
ATOM 8308 C CA . GLU B 1 159 ? 14.445 46.094 3.209 1 76.81 159 GLU B CA 1
ATOM 8309 C C . GLU B 1 159 ? 13.508 46.25 4.406 1 76.81 159 GLU B C 1
ATOM 8311 O O . GLU B 1 159 ? 13.695 47.125 5.246 1 76.81 159 GLU B O 1
ATOM 8316 N N . SER B 1 160 ? 12.547 45.438 4.508 1 80 160 SER B N 1
ATOM 8317 C CA . SER B 1 160 ? 11.547 45.562 5.566 1 80 160 SER B CA 1
ATOM 8318 C C . SER B 1 160 ? 11.734 44.469 6.621 1 80 160 SER B C 1
ATOM 8320 O O . SER B 1 160 ? 10.922 44.344 7.535 1 80 160 SER B O 1
ATOM 8322 N N . LEU B 1 161 ? 12.82 43.906 6.613 1 86.75 161 LEU B N 1
ATOM 8323 C CA . LEU B 1 161 ? 13.086 42.781 7.504 1 86.75 161 LEU B CA 1
ATOM 8324 C C . LEU B 1 161 ? 13.469 43.281 8.898 1 86.75 161 LEU B C 1
ATOM 8326 O O . LEU B 1 161 ? 14.281 44.188 9.039 1 86.75 161 LEU B O 1
ATOM 8330 N N . ASP B 1 162 ? 12.812 42.812 9.938 1 87.06 162 ASP B N 1
ATOM 8331 C CA . ASP B 1 162 ? 13.227 43.156 11.297 1 87.06 162 ASP B CA 1
ATOM 8332 C C . ASP B 1 162 ? 14.203 42.125 11.852 1 87.06 162 ASP B C 1
ATOM 8334 O O . ASP B 1 162 ? 14.5 41.125 11.203 1 87.06 162 ASP B O 1
ATOM 8338 N N . ASP B 1 163 ? 14.734 42.375 13.055 1 88.69 163 ASP B N 1
ATOM 8339 C CA . ASP B 1 163 ? 15.789 41.562 13.648 1 88.69 163 ASP B CA 1
ATOM 8340 C C . ASP B 1 163 ? 15.297 40.156 13.914 1 88.69 163 ASP B C 1
ATOM 8342 O O . ASP B 1 163 ? 16.031 39.188 13.672 1 88.69 163 ASP B O 1
ATOM 8346 N N . GLU B 1 164 ? 14.148 40.031 14.406 1 90.56 164 GLU B N 1
ATOM 8347 C CA . GLU B 1 164 ? 13.602 38.719 14.742 1 90.56 164 GLU B CA 1
ATOM 8348 C C . GLU B 1 164 ? 13.367 37.906 13.484 1 90.56 164 GLU B C 1
ATOM 8350 O O . GLU B 1 164 ? 13.656 36.688 13.461 1 90.56 164 GLU B O 1
ATOM 8355 N N . GLU B 1 165 ? 12.875 38.531 12.5 1 90.69 165 GLU B N 1
ATOM 8356 C CA . GLU B 1 165 ? 12.617 37.844 11.234 1 90.69 165 GLU B CA 1
ATOM 8357 C C . GLU B 1 165 ? 13.922 37.406 10.57 1 90.69 165 GLU B C 1
ATOM 8359 O O . GLU B 1 165 ? 13.969 36.375 9.914 1 90.69 165 GLU B O 1
ATOM 8364 N N . PHE B 1 166 ? 14.898 38.281 10.734 1 93.94 166 PHE B N 1
ATOM 8365 C CA . PHE B 1 166 ? 16.203 37.938 10.188 1 93.94 166 PHE B CA 1
ATOM 8366 C C . PHE B 1 166 ? 16.766 36.688 10.852 1 93.94 166 PHE B C 1
ATOM 8368 O O . PHE B 1 166 ? 17.203 35.75 10.164 1 93.94 166 PHE B O 1
ATOM 8375 N N . LYS B 1 167 ? 16.719 36.656 12.133 1 95 167 LYS B N 1
ATOM 8376 C CA . LYS B 1 167 ? 17.188 35.469 12.867 1 95 167 LYS B CA 1
ATOM 8377 C C . LYS B 1 167 ? 16.375 34.219 12.492 1 95 167 LYS B C 1
ATOM 8379 O O . LYS B 1 167 ? 16.938 33.156 12.352 1 95 167 LYS B O 1
ATOM 8384 N N . LEU B 1 168 ? 15.133 34.406 12.367 1 94.81 168 LEU B N 1
ATOM 8385 C CA . LEU B 1 168 ? 14.266 33.312 11.992 1 94.81 168 LEU B CA 1
ATOM 8386 C C . LEU B 1 168 ? 14.617 32.781 10.594 1 94.81 168 LEU B C 1
ATOM 8388 O O . LEU B 1 168 ? 14.523 31.594 10.328 1 94.81 168 LEU B O 1
ATOM 8392 N N . SER B 1 169 ? 15 33.688 9.711 1 94.44 169 SER B N 1
ATOM 8393 C CA . SER B 1 169 ? 15.414 33.281 8.367 1 94.44 169 SER B CA 1
ATOM 8394 C C . SER B 1 169 ? 16.688 32.469 8.398 1 94.44 169 SER B C 1
ATOM 8396 O O . SER B 1 169 ? 16.844 31.516 7.625 1 94.44 169 SER B O 1
ATOM 8398 N N . ILE B 1 170 ? 17.594 32.844 9.258 1 95.38 170 ILE B N 1
ATOM 8399 C CA . ILE B 1 170 ? 18.812 32.094 9.438 1 95.38 170 ILE B CA 1
ATOM 8400 C C . ILE B 1 170 ? 18.484 30.688 9.93 1 95.38 170 ILE B C 1
ATOM 8402 O O . ILE B 1 170 ? 18.953 29.703 9.367 1 95.38 170 ILE B O 1
ATOM 8406 N N . LEU B 1 171 ? 17.625 30.625 10.898 1 96.56 171 LEU B N 1
ATOM 8407 C CA . LEU B 1 171 ? 17.203 29.344 11.461 1 96.56 171 LEU B CA 1
ATOM 8408 C C . LEU B 1 171 ? 16.516 28.484 10.391 1 96.56 171 LEU B C 1
ATOM 8410 O O . LEU B 1 171 ? 16.703 27.266 10.359 1 96.56 171 LEU B O 1
ATOM 8414 N N . THR B 1 172 ? 15.75 29.047 9.539 1 94.81 172 THR B N 1
ATOM 8415 C CA . THR B 1 172 ? 15.07 28.359 8.445 1 94.81 172 THR B CA 1
ATOM 8416 C C . THR B 1 172 ? 16.078 27.734 7.484 1 94.81 172 THR B C 1
ATOM 8418 O O . THR B 1 172 ? 15.922 26.594 7.074 1 94.81 172 THR B O 1
ATOM 8421 N N . THR B 1 173 ? 17.094 28.469 7.215 1 94.69 173 THR B N 1
ATOM 8422 C CA . THR B 1 173 ? 18.125 28 6.309 1 94.69 173 THR B CA 1
ATOM 8423 C C . THR B 1 173 ? 18.859 26.797 6.902 1 94.69 173 THR B C 1
ATOM 8425 O O . THR B 1 173 ? 19.109 25.812 6.207 1 94.69 173 THR B O 1
ATOM 8428 N N . ILE B 1 174 ? 19.172 26.875 8.141 1 96.12 174 ILE B N 1
ATOM 8429 C CA . ILE B 1 174 ? 19.891 25.797 8.805 1 96.12 174 ILE B CA 1
ATOM 8430 C C . ILE B 1 174 ? 19.031 24.547 8.852 1 96.12 174 ILE B C 1
ATOM 8432 O O . ILE B 1 174 ? 19.516 23.438 8.594 1 96.12 174 ILE B O 1
ATOM 8436 N N . SER B 1 175 ? 17.766 24.672 9.188 1 94.81 175 SER B N 1
ATOM 8437 C CA . SER B 1 175 ? 16.859 23.547 9.359 1 94.81 175 SER B CA 1
ATOM 8438 C C . SER B 1 175 ? 16.5 22.922 8.016 1 94.81 175 SER B C 1
ATOM 8440 O O . SER B 1 175 ? 16.047 21.781 7.969 1 94.81 175 SER B O 1
ATOM 8442 N N . GLY B 1 176 ? 16.578 23.719 6.934 1 89.44 176 GLY B N 1
ATOM 8443 C CA . GLY B 1 176 ? 16.234 23.219 5.613 1 89.44 176 GLY B CA 1
ATOM 8444 C C . GLY B 1 176 ? 14.781 23.422 5.246 1 89.44 176 GLY B C 1
ATOM 8445 O O . GLY B 1 176 ? 14.281 22.844 4.285 1 89.44 176 GLY B O 1
ATOM 8446 N N . ALA B 1 177 ? 14.062 24.234 5.996 1 87.94 177 ALA B N 1
ATOM 8447 C CA . ALA B 1 177 ? 12.664 24.547 5.691 1 87.94 177 ALA B CA 1
ATOM 8448 C C . ALA B 1 177 ? 12.562 25.438 4.453 1 87.94 177 ALA B C 1
ATOM 8450 O O . ALA B 1 177 ? 13.484 26.203 4.152 1 87.94 177 ALA B O 1
ATOM 8451 N N . LYS B 1 178 ? 11.5 25.406 3.783 1 76.81 178 LYS B N 1
ATOM 8452 C CA . LYS B 1 178 ? 11.305 26.172 2.553 1 76.81 178 LYS B CA 1
ATOM 8453 C C . LYS B 1 178 ? 10.695 27.547 2.848 1 76.81 178 LYS B C 1
ATOM 8455 O O . LYS B 1 178 ? 10.773 28.453 2.021 1 76.81 178 LYS B O 1
ATOM 8460 N N . THR B 1 179 ? 10.055 27.609 4.051 1 79.31 179 THR B N 1
ATOM 8461 C CA . THR B 1 179 ? 9.383 28.859 4.422 1 79.31 179 THR B CA 1
ATOM 8462 C C . THR B 1 179 ? 9.812 29.297 5.816 1 79.31 179 THR B C 1
ATOM 8464 O O . THR B 1 179 ? 10.125 28.469 6.672 1 79.31 179 THR B O 1
ATOM 8467 N N . VAL B 1 180 ? 9.773 30.641 5.941 1 87.31 180 VAL B N 1
ATOM 8468 C CA . VAL B 1 180 ? 10.141 31.219 7.234 1 87.31 180 VAL B CA 1
ATOM 8469 C C . VAL B 1 180 ? 8.961 31.109 8.195 1 87.31 180 VAL B C 1
ATOM 8471 O O . VAL B 1 180 ? 8.195 32.062 8.359 1 87.31 180 VAL B O 1
ATOM 8474 N N . ASP B 1 181 ? 8.789 29.953 8.828 1 87.81 181 ASP B N 1
ATOM 8475 C CA . ASP B 1 181 ? 7.715 29.625 9.758 1 87.81 181 ASP B CA 1
ATOM 8476 C C . ASP B 1 181 ? 8.18 28.625 10.812 1 87.81 181 ASP B C 1
ATOM 8478 O O . ASP B 1 181 ? 8.773 27.594 10.477 1 87.81 181 ASP B O 1
ATOM 8482 N N . ILE B 1 182 ? 7.934 28.969 12 1 92.81 182 ILE B N 1
ATOM 8483 C CA . ILE B 1 182 ? 8.477 28.188 13.109 1 92.81 182 ILE B CA 1
ATOM 8484 C C . ILE B 1 182 ? 7.941 26.75 13.039 1 92.81 182 ILE B C 1
ATOM 8486 O O . ILE B 1 182 ? 8.648 25.812 13.383 1 92.81 182 ILE B O 1
ATOM 8490 N N . LEU B 1 183 ? 6.715 26.562 12.625 1 91 183 LEU B N 1
ATOM 8491 C CA . LEU B 1 183 ? 6.148 25.219 12.539 1 91 183 LEU B CA 1
ATOM 8492 C C . LEU B 1 183 ? 6.871 24.391 11.477 1 91 183 LEU B C 1
ATOM 8494 O O . LEU B 1 183 ? 7.148 23.203 11.695 1 91 183 LEU B O 1
ATOM 8498 N N . GLU B 1 184 ? 7.234 25 10.352 1 90.06 184 GLU B N 1
ATOM 8499 C CA . GLU B 1 184 ? 7.984 24.328 9.297 1 90.06 184 GLU B CA 1
ATOM 8500 C C . GLU B 1 184 ? 9.398 24 9.75 1 90.06 184 GLU B C 1
ATOM 8502 O O . GLU B 1 184 ? 9.945 22.953 9.383 1 90.06 184 GLU B O 1
ATOM 8507 N N . ILE B 1 185 ? 9.969 24.922 10.469 1 94.88 185 ILE B N 1
ATOM 8508 C CA . ILE B 1 185 ? 11.305 24.703 11.008 1 94.88 185 ILE B CA 1
ATOM 8509 C C . ILE B 1 185 ? 11.312 23.5 11.93 1 94.88 185 ILE B C 1
ATOM 8511 O O . ILE B 1 185 ? 12.141 22.594 11.781 1 94.88 185 ILE B O 1
ATOM 8515 N N . LEU B 1 186 ? 10.336 23.469 12.805 1 95.69 186 LEU B N 1
ATOM 8516 C CA . LEU B 1 186 ? 10.234 22.375 13.766 1 95.69 186 LEU B CA 1
ATOM 8517 C C . LEU B 1 186 ? 10 21.047 13.047 1 95.69 186 LEU B C 1
ATOM 8519 O O . LEU B 1 186 ? 10.594 20.031 13.414 1 95.69 186 LEU B O 1
ATOM 8523 N N . LYS B 1 187 ? 9.172 21.016 12.109 1 94.06 187 LYS B N 1
ATOM 8524 C CA . LYS B 1 187 ? 8.922 19.812 11.32 1 94.06 187 LYS B CA 1
ATOM 8525 C C . LYS B 1 187 ? 10.211 19.297 10.688 1 94.06 187 LYS B C 1
ATOM 8527 O O . LYS B 1 187 ? 10.5 18.094 10.758 1 94.06 187 LYS B O 1
ATOM 8532 N N . ASN B 1 188 ? 11.023 20.156 10.109 1 93.31 188 ASN B N 1
ATOM 8533 C CA . ASN B 1 188 ? 12.258 19.734 9.453 1 93.31 188 ASN B CA 1
ATOM 8534 C C . ASN B 1 188 ? 13.273 19.203 10.453 1 93.31 188 ASN B C 1
ATOM 8536 O O . ASN B 1 188 ? 14.039 18.281 10.133 1 93.31 188 ASN B O 1
ATOM 8540 N N . ILE B 1 189 ? 13.25 19.828 11.609 1 95.5 189 ILE B N 1
ATOM 8541 C CA . ILE B 1 189 ? 14.141 19.344 12.664 1 95.5 189 ILE B CA 1
ATOM 8542 C C . ILE B 1 189 ? 13.734 17.922 13.07 1 95.5 189 ILE B C 1
ATOM 8544 O O . ILE B 1 189 ? 14.594 17.062 13.297 1 95.5 189 ILE B O 1
ATOM 8548 N N . ILE B 1 190 ? 12.492 17.703 13.125 1 94.06 190 ILE B N 1
ATOM 8549 C CA . ILE B 1 190 ? 11.977 16.391 13.492 1 94.06 190 ILE B CA 1
ATOM 8550 C C . ILE B 1 190 ? 12.305 15.375 12.391 1 94.06 190 ILE B C 1
ATOM 8552 O O . ILE B 1 190 ? 12.68 14.234 12.68 1 94.06 190 ILE B O 1
ATOM 8556 N N . LEU B 1 191 ? 12.266 15.805 11.188 1 90.44 191 LEU B N 1
ATOM 8557 C CA . LEU B 1 191 ? 12.578 14.938 10.055 1 90.44 191 LEU B CA 1
ATOM 8558 C C . LEU B 1 191 ? 14.047 14.547 10.062 1 90.44 191 LEU B C 1
ATOM 8560 O O . LEU B 1 191 ? 14.398 13.422 9.68 1 90.44 191 LEU B O 1
ATOM 8564 N N . ASN B 1 192 ? 14.883 15.5 10.477 1 92.19 192 ASN B N 1
ATOM 8565 C CA . ASN B 1 192 ? 16.328 15.258 10.562 1 92.19 192 ASN B CA 1
ATOM 8566 C C . ASN B 1 192 ? 16.906 15.836 11.852 1 92.19 192 ASN B C 1
ATOM 8568 O O . ASN B 1 192 ? 17.312 17 11.891 1 92.19 192 ASN B O 1
ATOM 8572 N N . ARG B 1 193 ? 17.094 15 12.727 1 89.25 193 ARG B N 1
ATOM 8573 C CA . ARG B 1 193 ? 17.516 15.422 14.062 1 89.25 193 ARG B CA 1
ATOM 8574 C C . ARG B 1 193 ? 18.938 15.977 14.039 1 89.25 193 ARG B C 1
ATOM 8576 O O . ARG B 1 193 ? 19.328 16.719 14.938 1 89.25 193 ARG B O 1
ATOM 8583 N N . ASN B 1 194 ? 19.672 15.664 13 1 90.69 194 ASN B N 1
ATOM 8584 C CA . ASN B 1 194 ? 21.047 16.172 12.883 1 90.69 194 ASN B CA 1
ATOM 8585 C C . ASN B 1 194 ? 21.062 17.688 12.742 1 90.69 194 ASN B C 1
ATOM 8587 O O . ASN B 1 194 ? 22.078 18.328 13.023 1 90.69 194 ASN B O 1
ATOM 8591 N N . LYS B 1 195 ? 19.969 18.188 12.336 1 94.12 195 LYS B N 1
ATOM 8592 C CA . LYS B 1 195 ? 19.891 19.641 12.18 1 94.12 195 LYS B CA 1
ATOM 8593 C C . LYS B 1 195 ? 20.031 20.344 13.516 1 94.12 195 LYS B C 1
ATOM 8595 O O . LYS B 1 195 ? 20.469 21.5 13.57 1 94.12 195 LYS B O 1
ATOM 8600 N N . LEU B 1 196 ? 19.688 19.672 14.602 1 94 196 LEU B N 1
ATOM 8601 C CA . LEU B 1 196 ? 19.844 20.266 15.93 1 94 196 LEU B CA 1
ATOM 8602 C C . LEU B 1 196 ? 21.328 20.531 16.234 1 94 196 LEU B C 1
ATOM 8604 O O . LEU B 1 196 ? 21.656 21.547 16.844 1 94 196 LEU B O 1
ATOM 8608 N N . GLN B 1 197 ? 22.172 19.641 15.734 1 92.19 197 GLN B N 1
ATOM 8609 C CA . GLN B 1 197 ? 23.609 19.828 15.906 1 92.19 197 GLN B CA 1
ATOM 8610 C C . GLN B 1 197 ? 24.109 21 15.078 1 92.19 197 GLN B C 1
ATOM 8612 O O . GLN B 1 197 ? 24.953 21.781 15.539 1 92.19 197 GLN B O 1
ATOM 8617 N N . ASP B 1 198 ? 23.547 21.094 13.961 1 94.75 198 ASP B N 1
ATOM 8618 C CA . ASP B 1 198 ? 23.906 22.219 13.109 1 94.75 198 ASP B CA 1
ATOM 8619 C C . ASP B 1 198 ? 23.5 23.547 13.742 1 94.75 198 ASP B C 1
ATOM 8621 O O . ASP B 1 198 ? 24.25 24.516 13.703 1 94.75 198 ASP B O 1
ATOM 8625 N N . ILE B 1 199 ? 22.297 23.562 14.305 1 96.44 199 ILE B N 1
ATOM 8626 C CA . ILE B 1 199 ? 21.797 24.781 14.938 1 96.44 199 ILE B CA 1
ATOM 8627 C C . ILE B 1 199 ? 22.672 25.141 16.141 1 96.44 199 ILE B C 1
ATOM 8629 O O . ILE B 1 199 ? 23 26.312 16.344 1 96.44 199 ILE B O 1
ATOM 8633 N N . GLU B 1 200 ? 23.016 24.156 16.875 1 92.88 200 GLU B N 1
ATOM 8634 C CA . GLU B 1 200 ? 23.875 24.391 18.031 1 92.88 200 GLU B CA 1
ATOM 8635 C C . GLU B 1 200 ? 25.25 24.906 17.625 1 92.88 200 GLU B C 1
ATOM 8637 O O . GLU B 1 200 ? 25.781 25.828 18.234 1 92.88 200 GLU B O 1
ATOM 8642 N N . LYS B 1 201 ? 25.797 24.453 16.516 1 92 201 LYS B N 1
ATOM 8643 C CA . LYS B 1 201 ? 27.125 24.797 16.031 1 92 201 LYS B CA 1
ATOM 8644 C C . LYS B 1 201 ? 27.125 26.188 15.398 1 92 201 LYS B C 1
ATOM 8646 O O . LYS B 1 201 ? 28.047 26.969 15.617 1 92 201 LYS B O 1
ATOM 8651 N N . TRP B 1 202 ? 26.094 26.484 14.68 1 93.44 202 TRP B N 1
ATOM 8652 C CA . TRP B 1 202 ? 26.141 27.672 13.844 1 93.44 202 TRP B CA 1
ATOM 8653 C C . TRP B 1 202 ? 25.344 28.812 14.469 1 93.44 202 TRP B C 1
ATOM 8655 O O . TRP B 1 202 ? 25.516 29.984 14.102 1 93.44 202 TRP B O 1
ATOM 8665 N N . MET B 1 203 ? 24.469 28.672 15.383 1 92.5 203 MET B N 1
ATOM 8666 C CA . MET B 1 203 ? 23.625 29.703 15.977 1 92.5 203 MET B CA 1
ATOM 8667 C C . MET B 1 203 ? 23.5 29.516 17.484 1 92.5 203 MET B C 1
ATOM 8669 O O . MET B 1 203 ? 24.016 30.312 18.266 1 92.5 203 MET B O 1
ATOM 8673 N N . ASN B 1 204 ? 23.016 28.531 18.094 1 89.31 204 ASN B N 1
ATOM 8674 C CA . ASN B 1 204 ? 22.688 28.109 19.438 1 89.31 204 ASN B CA 1
ATOM 8675 C C . ASN B 1 204 ? 21.203 27.75 19.562 1 89.31 204 ASN B C 1
ATOM 8677 O O . ASN B 1 204 ? 20.375 28.25 18.797 1 89.31 204 ASN B O 1
ATOM 8681 N N . LEU B 1 205 ? 20.891 27 20.562 1 94.88 205 LEU B N 1
ATOM 8682 C CA . LEU B 1 205 ? 19.531 26.453 20.672 1 94.88 205 LEU B CA 1
ATOM 8683 C C . LEU B 1 205 ? 18.609 27.422 21.406 1 94.88 205 LEU B C 1
ATOM 8685 O O . LEU B 1 205 ? 17.391 27.281 21.375 1 94.88 205 LEU B O 1
ATOM 8689 N N . GLU B 1 206 ? 19.156 28.453 22 1 93.56 206 GLU B N 1
ATOM 8690 C CA . GLU B 1 206 ? 18.375 29.375 22.828 1 93.56 206 GLU B CA 1
ATOM 8691 C C . GLU B 1 206 ? 17.328 30.109 22 1 93.56 206 GLU B C 1
ATOM 8693 O O . GLU B 1 206 ? 16.188 30.281 22.453 1 93.56 206 GLU B O 1
ATOM 8698 N N . PHE B 1 207 ? 17.766 30.531 20.875 1 95.06 207 PHE B N 1
ATOM 8699 C CA . PHE B 1 207 ? 16.812 31.234 20.016 1 95.06 207 PHE B CA 1
ATOM 8700 C C . PHE B 1 207 ? 15.672 30.312 19.609 1 95.06 207 PHE B C 1
ATOM 8702 O O . PHE B 1 207 ? 14.508 30.734 19.578 1 95.06 207 PHE B O 1
ATOM 8709 N N . LEU B 1 208 ? 15.969 29.062 19.266 1 96.81 208 LEU B N 1
ATOM 8710 C CA . LEU B 1 208 ? 14.945 28.094 18.922 1 96.81 208 LEU B CA 1
ATOM 8711 C C . LEU B 1 208 ? 13.945 27.922 20.047 1 96.81 208 LEU B C 1
ATOM 8713 O O . LEU B 1 208 ? 12.727 27.953 19.828 1 96.81 208 LEU B O 1
ATOM 8717 N N . PHE B 1 209 ? 14.422 27.828 21.266 1 95.69 209 PHE B N 1
ATOM 8718 C CA . PHE B 1 209 ? 13.547 27.609 22.406 1 95.69 209 PHE B CA 1
ATOM 8719 C C . PHE B 1 209 ? 12.719 28.844 22.703 1 95.69 209 PHE B C 1
ATOM 8721 O O . PHE B 1 209 ? 11.57 28.75 23.141 1 95.69 209 PHE B O 1
ATOM 8728 N N . SER B 1 210 ? 13.289 29.969 22.469 1 95.62 210 SER B N 1
ATOM 8729 C CA . SER B 1 210 ? 12.539 31.203 22.641 1 95.62 210 SER B CA 1
ATOM 8730 C C . SER B 1 210 ? 11.375 31.297 21.656 1 95.62 210 SER B C 1
ATOM 8732 O O . SER B 1 210 ? 10.297 31.797 22 1 95.62 210 SER B O 1
ATOM 8734 N N . GLU B 1 211 ? 11.617 30.844 20.453 1 95.62 211 GLU B N 1
ATOM 8735 C CA . GLU B 1 211 ? 10.562 30.844 19.453 1 95.62 211 GLU B CA 1
ATOM 8736 C C . GLU B 1 211 ? 9.461 29.859 19.797 1 95.62 211 GLU B C 1
ATOM 8738 O O . GLU B 1 211 ? 8.281 30.125 19.547 1 95.62 211 GLU B O 1
ATOM 8743 N N . ILE B 1 212 ? 9.828 28.75 20.375 1 96.62 212 ILE B N 1
ATOM 8744 C CA . ILE B 1 212 ? 8.852 27.766 20.812 1 96.62 212 ILE B CA 1
ATOM 8745 C C . ILE B 1 212 ? 7.996 28.359 21.938 1 96.62 212 ILE B C 1
ATOM 8747 O O . ILE B 1 212 ? 6.773 28.188 21.938 1 96.62 212 ILE B O 1
ATOM 8751 N N . LYS B 1 213 ? 8.617 29.047 22.828 1 96 213 LYS B N 1
ATOM 8752 C CA . LYS B 1 213 ? 7.902 29.703 23.922 1 96 213 LYS B CA 1
ATOM 8753 C C . LYS B 1 213 ? 6.918 30.734 23.391 1 96 213 LYS B C 1
ATOM 8755 O O . LYS B 1 213 ? 5.773 30.812 23.828 1 96 213 LYS B O 1
ATOM 8760 N N . LYS B 1 214 ? 7.348 31.484 22.484 1 93.88 214 LYS B N 1
ATOM 8761 C CA . LYS B 1 214 ? 6.512 32.531 21.891 1 93.88 214 LYS B CA 1
ATOM 8762 C C . LYS B 1 214 ? 5.293 31.922 21.203 1 93.88 214 LYS B C 1
ATOM 8764 O O . LYS B 1 214 ? 4.176 32.406 21.344 1 93.88 214 LYS B O 1
ATOM 8769 N N . LYS B 1 215 ? 5.469 30.812 20.531 1 92.56 215 LYS B N 1
ATOM 8770 C CA . LYS B 1 215 ? 4.414 30.219 19.719 1 92.56 215 LYS B CA 1
ATOM 8771 C C . LYS B 1 215 ? 3.436 29.438 20.594 1 92.56 215 LYS B C 1
ATOM 8773 O O . LYS B 1 215 ? 2.221 29.531 20.422 1 92.56 215 LYS B O 1
ATOM 8778 N N . PHE B 1 216 ? 3.994 28.719 21.609 1 94.75 216 PHE B N 1
ATOM 8779 C CA . PHE B 1 216 ? 3.166 27.734 22.297 1 94.75 216 PHE B CA 1
ATOM 8780 C C . PHE B 1 216 ? 3.039 28.062 23.781 1 94.75 216 PHE B C 1
ATOM 8782 O O . PHE B 1 216 ? 2.303 27.406 24.516 1 94.75 216 PHE B O 1
ATOM 8789 N N . ASP B 1 217 ? 3.779 29.062 24.219 1 93.94 217 ASP B N 1
ATOM 8790 C CA . ASP B 1 217 ? 3.787 29.5 25.625 1 93.94 217 ASP B CA 1
ATOM 8791 C C . ASP B 1 217 ? 4.27 28.375 26.531 1 93.94 217 ASP B C 1
ATOM 8793 O O . ASP B 1 217 ? 3.633 28.062 27.547 1 93.94 217 ASP B O 1
ATOM 8797 N N . ILE B 1 218 ? 5.312 27.703 26.047 1 94.31 218 ILE B N 1
ATOM 8798 C CA . ILE B 1 218 ? 5.926 26.656 26.859 1 94.31 218 ILE B CA 1
ATOM 8799 C C . ILE B 1 218 ? 7.43 26.906 26.984 1 94.31 218 ILE B C 1
ATOM 8801 O O . ILE B 1 218 ? 8.07 27.328 26 1 94.31 218 ILE B O 1
ATOM 8805 N N . GLU B 1 219 ? 7.938 26.75 28.094 1 92.44 219 GLU B N 1
ATOM 8806 C CA . GLU B 1 219 ? 9.375 26.828 28.328 1 92.44 219 GLU B CA 1
ATOM 8807 C C . GLU B 1 219 ? 10.016 25.453 28.328 1 92.44 219 GLU B C 1
ATOM 8809 O O . GLU B 1 219 ? 9.578 24.562 29.062 1 92.44 219 GLU B O 1
ATOM 8814 N N . VAL B 1 220 ? 10.953 25.25 27.453 1 93.19 220 VAL B N 1
ATOM 8815 C CA . VAL B 1 220 ? 11.617 23.953 27.391 1 93.19 220 VAL B CA 1
ATOM 8816 C C . VAL B 1 220 ? 13.125 24.141 27.516 1 93.19 220 VAL B C 1
ATOM 8818 O O . VAL B 1 220 ? 13.664 25.172 27.109 1 93.19 220 VAL B O 1
ATOM 8821 N N . THR B 1 221 ? 13.766 23.156 28.031 1 87.62 221 THR B N 1
ATOM 8822 C CA . THR B 1 221 ? 15.211 23.188 28.203 1 87.62 221 THR B CA 1
ATOM 8823 C C . THR B 1 221 ? 15.898 22.25 27.219 1 87.62 221 THR B C 1
ATOM 8825 O O . THR B 1 221 ? 17.109 22.312 27.047 1 87.62 221 THR B O 1
ATOM 8828 N N . SER B 1 222 ? 15.156 21.359 26.641 1 92.94 222 SER B N 1
ATOM 8829 C CA . SER B 1 222 ? 15.672 20.438 25.641 1 92.94 222 SER B CA 1
ATOM 8830 C C . SER B 1 222 ? 14.609 20.141 24.578 1 92.94 222 SER B C 1
ATOM 8832 O O . SER B 1 222 ? 13.414 20.297 24.828 1 92.94 222 SER B O 1
ATOM 8834 N N . PHE B 1 223 ? 15.078 19.703 23.469 1 95.06 223 PHE B N 1
ATOM 8835 C CA . PHE B 1 223 ? 14.141 19.375 22.391 1 95.06 223 PHE B CA 1
ATOM 8836 C C . PHE B 1 223 ? 13.359 18.109 22.734 1 95.06 223 PHE B C 1
ATOM 8838 O O . PHE B 1 223 ? 12.203 17.969 22.328 1 95.06 223 PHE B O 1
ATOM 8845 N N . GLU B 1 224 ? 13.938 17.203 23.484 1 93.38 224 GLU B N 1
ATOM 8846 C CA . GLU B 1 224 ? 13.25 16 23.938 1 93.38 224 GLU B CA 1
ATOM 8847 C C . GLU B 1 224 ? 12.047 16.359 24.812 1 93.38 224 GLU B C 1
ATOM 8849 O O . GLU B 1 224 ? 10.992 15.719 24.703 1 93.38 224 GLU B O 1
ATOM 8854 N N . GLN B 1 225 ? 12.273 17.312 25.641 1 93.38 225 GLN B N 1
ATOM 8855 C CA . GLN B 1 225 ? 11.164 17.781 26.469 1 93.38 225 GLN B CA 1
ATOM 8856 C C . GLN B 1 225 ? 10.023 18.312 25.609 1 93.38 225 GLN B C 1
ATOM 8858 O O . GLN B 1 225 ? 8.852 18.078 25.922 1 93.38 225 GLN B O 1
ATOM 8863 N N . PHE B 1 226 ? 10.391 19 24.656 1 96.5 226 PHE B N 1
ATOM 8864 C CA . PHE B 1 226 ? 9.383 19.516 23.719 1 96.5 226 PHE B CA 1
ATOM 8865 C C . PHE B 1 226 ? 8.602 18.375 23.094 1 96.5 226 PHE B C 1
ATOM 8867 O O . PHE B 1 226 ? 7.371 18.422 23.016 1 96.5 226 PHE B O 1
ATOM 8874 N N . LEU B 1 227 ? 9.305 17.344 22.688 1 97.12 227 LEU B N 1
ATOM 8875 C CA . LEU B 1 227 ? 8.664 16.188 22.062 1 97.12 227 LEU B CA 1
ATOM 8876 C C . LEU B 1 227 ? 7.727 15.492 23.047 1 97.12 227 LEU B C 1
ATOM 8878 O O . LEU B 1 227 ? 6.641 15.055 22.672 1 97.12 227 LEU B O 1
ATOM 8882 N N . LYS B 1 228 ? 8.125 15.383 24.281 1 95.31 228 LYS B N 1
ATOM 8883 C CA . LYS B 1 228 ? 7.266 14.781 25.297 1 95.31 228 LYS B CA 1
ATOM 8884 C C . LYS B 1 228 ? 5.984 15.586 25.484 1 95.31 228 LYS B C 1
ATOM 8886 O O . LYS B 1 228 ? 4.898 15.016 25.609 1 95.31 228 LYS B O 1
ATOM 8891 N N . ILE B 1 229 ? 6.125 16.906 25.484 1 96.75 229 ILE B N 1
ATOM 8892 C CA . ILE B 1 229 ? 4.98 17.781 25.672 1 96.75 229 ILE B CA 1
ATOM 8893 C C . ILE B 1 229 ? 3.99 17.609 24.531 1 96.75 229 ILE B C 1
ATOM 8895 O O . ILE B 1 229 ? 2.791 17.438 24.75 1 96.75 229 ILE B O 1
ATOM 8899 N N . ILE B 1 230 ? 4.488 17.609 23.297 1 97.12 230 ILE B N 1
ATOM 8900 C CA . ILE B 1 230 ? 3.561 17.516 22.188 1 97.12 230 ILE B CA 1
ATOM 8901 C C . ILE B 1 230 ? 2.926 16.125 22.141 1 97.12 230 ILE B C 1
ATOM 8903 O O . ILE B 1 230 ? 1.758 15.984 21.781 1 97.12 230 ILE B O 1
ATOM 8907 N N . MET B 1 231 ? 3.617 15.102 22.547 1 97.44 231 MET B N 1
ATOM 8908 C CA . MET B 1 231 ? 3.08 13.742 22.578 1 97.44 231 MET B CA 1
ATOM 8909 C C . MET B 1 231 ? 1.945 13.633 23.594 1 97.44 231 MET B C 1
ATOM 8911 O O . MET B 1 231 ? 0.852 13.172 23.266 1 97.44 231 MET B O 1
ATOM 8915 N N . VAL B 1 232 ? 2.182 14.109 24.797 1 96 232 VAL B N 1
ATOM 8916 C CA . VAL B 1 232 ? 1.223 14 25.891 1 96 232 VAL B CA 1
ATOM 8917 C C . VAL B 1 232 ? 0.004 14.867 25.594 1 96 232 VAL B C 1
ATOM 8919 O O . VAL B 1 232 ? -1.135 14.453 25.812 1 96 232 VAL B O 1
ATOM 8922 N N . THR B 1 233 ? 0.262 16.078 25.125 1 94.56 233 THR B N 1
ATOM 8923 C CA . THR B 1 233 ? -0.835 16.969 24.797 1 94.56 233 THR B CA 1
ATOM 8924 C C . THR B 1 233 ? -1.732 16.375 23.719 1 94.56 233 THR B C 1
ATOM 8926 O O . THR B 1 233 ? -2.959 16.375 23.844 1 94.56 233 THR B O 1
ATOM 8929 N N . HIS B 1 234 ? -1.14 15.82 22.734 1 95.12 234 HIS B N 1
ATOM 8930 C CA . HIS B 1 234 ? -1.92 15.18 21.672 1 95.12 234 HIS B CA 1
ATOM 8931 C C . HIS B 1 234 ? -2.744 14.023 22.219 1 95.12 234 HIS B C 1
ATOM 8933 O O . HIS B 1 234 ? -3.922 13.883 21.891 1 95.12 234 HIS B O 1
ATOM 8939 N N . PHE B 1 235 ? -2.127 13.234 23.062 1 95.44 235 PHE B N 1
ATOM 8940 C CA . PHE B 1 235 ? -2.756 12.047 23.641 1 95.44 235 PHE B CA 1
ATOM 8941 C C . PHE B 1 235 ? -4.035 12.422 24.375 1 95.44 235 PHE B C 1
ATOM 8943 O O . PHE B 1 235 ? -5.109 11.898 24.062 1 95.44 235 PHE B O 1
ATOM 8950 N N . TYR B 1 236 ? -4.004 13.336 25.188 1 91.62 236 TYR B N 1
ATOM 8951 C CA . TYR B 1 236 ? -5.145 13.641 26.031 1 91.62 236 TYR B CA 1
ATOM 8952 C C . TYR B 1 236 ? -6.16 14.516 25.312 1 91.62 236 TYR B C 1
ATOM 8954 O O . TYR B 1 236 ? -7.367 14.391 25.531 1 91.62 236 TYR B O 1
ATOM 8962 N N . CYS B 1 237 ? -5.695 15.414 24.453 1 87.06 237 CYS B N 1
ATOM 8963 C CA . CYS B 1 237 ? -6.629 16.219 23.672 1 87.06 237 CYS B CA 1
ATOM 8964 C C . CYS B 1 237 ? -7.441 15.344 22.734 1 87.06 237 CYS B C 1
ATOM 8966 O O . CYS B 1 237 ? -8.648 15.539 22.578 1 87.06 237 CYS B O 1
ATOM 8968 N N . GLU B 1 238 ? -6.77 14.398 22.141 1 89.06 238 GLU B N 1
ATOM 8969 C CA . GLU B 1 238 ? -7.453 13.5 21.219 1 89.06 238 GLU B CA 1
ATOM 8970 C C . GLU B 1 238 ? -8.516 12.672 21.938 1 89.06 238 GLU B C 1
ATOM 8972 O O . GLU B 1 238 ? -9.602 12.461 21.406 1 89.06 238 GLU B O 1
ATOM 8977 N N . LEU B 1 239 ? -8.18 12.25 23.094 1 89.44 239 LEU B N 1
ATOM 8978 C CA . LEU B 1 239 ? -9.078 11.406 23.875 1 89.44 239 LEU B CA 1
ATOM 8979 C C . LEU B 1 239 ? -10.141 12.25 24.578 1 89.44 239 LEU B C 1
ATOM 8981 O O . LEU B 1 239 ? -11.117 11.711 25.109 1 89.44 239 LEU B O 1
ATOM 8985 N N . GLN B 1 240 ? -9.914 13.586 24.578 1 81.5 240 GLN B N 1
ATOM 8986 C CA . GLN B 1 240 ? -10.797 14.5 25.297 1 81.5 240 GLN B CA 1
ATOM 8987 C C . GLN B 1 240 ? -10.898 14.117 26.781 1 81.5 240 GLN B C 1
ATOM 8989 O O . GLN B 1 240 ? -12 14 27.312 1 81.5 240 GLN B O 1
ATOM 8994 N N . LYS B 1 241 ? -9.703 13.859 27.297 1 85 241 LYS B N 1
ATOM 8995 C CA . LYS B 1 241 ? -9.602 13.508 28.703 1 85 241 LYS B CA 1
ATOM 8996 C C . LYS B 1 241 ? -8.617 14.43 29.438 1 85 241 LYS B C 1
ATOM 8998 O O . LYS B 1 241 ? -7.77 15.055 28.797 1 85 241 LYS B O 1
ATOM 9003 N N . LYS B 1 242 ? -8.758 14.422 30.688 1 85.38 242 LYS B N 1
ATOM 9004 C CA . LYS B 1 242 ? -7.812 15.164 31.516 1 85.38 242 LYS B CA 1
ATOM 9005 C C . LYS B 1 242 ? -6.516 14.383 31.688 1 85.38 242 LYS B C 1
ATOM 9007 O O . LYS B 1 242 ? -6.52 13.148 31.703 1 85.38 242 LYS B O 1
ATOM 9012 N N . ALA B 1 243 ? -5.539 15.148 31.844 1 90.75 243 ALA B N 1
ATOM 9013 C CA . ALA B 1 243 ? -4.227 14.523 31.969 1 90.75 243 ALA B CA 1
ATOM 9014 C C . ALA B 1 243 ? -4.086 13.836 33.344 1 90.75 243 ALA B C 1
ATOM 9016 O O . ALA B 1 243 ? -4.555 14.359 34.344 1 90.75 243 ALA B O 1
ATOM 9017 N N . HIS B 1 244 ? -3.521 12.742 33.344 1 88.56 244 HIS B N 1
ATOM 9018 C CA . HIS B 1 244 ? -3.154 12.055 34.594 1 88.56 244 HIS B CA 1
ATOM 9019 C C . HIS B 1 244 ? -2.217 12.906 35.438 1 88.56 244 HIS B C 1
ATOM 9021 O O . HIS B 1 244 ? -1.397 13.656 34.906 1 88.56 244 HIS B O 1
ATOM 9027 N N . THR B 1 245 ? -2.262 12.727 36.594 1 83.12 245 THR B N 1
ATOM 9028 C CA . THR B 1 245 ? -1.501 13.539 37.531 1 83.12 245 THR B CA 1
ATOM 9029 C C . THR B 1 245 ? -0.007 13.453 37.25 1 83.12 245 THR B C 1
ATOM 9031 O O . THR B 1 245 ? 0.708 14.453 37.344 1 83.12 245 THR B O 1
ATOM 9034 N N . ASN B 1 246 ? 0.474 12.25 36.844 1 80.81 246 ASN B N 1
ATOM 9035 C CA . ASN B 1 246 ? 1.893 12.016 36.594 1 80.81 246 ASN B CA 1
ATOM 9036 C C . ASN B 1 246 ? 2.344 12.664 35.281 1 80.81 246 ASN B C 1
ATOM 9038 O O . ASN B 1 246 ? 3.543 12.781 35.031 1 80.81 246 ASN B O 1
ATOM 9042 N N . LEU B 1 247 ? 1.392 13.102 34.469 1 91 247 LEU B N 1
ATOM 9043 C CA . LEU B 1 247 ? 1.751 13.617 33.156 1 91 247 LEU B CA 1
ATOM 9044 C C . LEU B 1 247 ? 1.324 15.07 33 1 91 247 LEU B C 1
ATOM 9046 O O . LEU B 1 247 ? 1.435 15.648 31.906 1 91 247 LEU B O 1
ATOM 9050 N N . GLU B 1 248 ? 0.898 15.703 34.031 1 89.06 248 GLU B N 1
ATOM 9051 C CA . GLU B 1 248 ? 0.384 17.062 34.031 1 89.06 248 GLU B CA 1
ATOM 9052 C C . GLU B 1 248 ? 1.471 18.062 33.625 1 89.06 248 GLU B C 1
ATOM 9054 O O . GLU B 1 248 ? 1.186 19.078 32.969 1 89.06 248 GLU B O 1
ATOM 9059 N N . ASN B 1 249 ? 2.691 17.734 33.969 1 88.19 249 ASN B N 1
ATOM 9060 C CA . ASN B 1 249 ? 3.809 18.625 33.688 1 88.19 249 ASN B CA 1
ATOM 9061 C C . ASN B 1 249 ? 4.094 18.688 32.188 1 88.19 249 ASN B C 1
ATOM 9063 O O . ASN B 1 249 ? 4.781 19.609 31.734 1 88.19 249 ASN B O 1
ATOM 9067 N N . TYR B 1 250 ? 3.586 17.75 31.5 1 93.62 250 TYR B N 1
ATOM 9068 C CA . TYR B 1 250 ? 3.783 17.734 30.062 1 93.62 250 TYR B CA 1
ATOM 9069 C C . TYR B 1 250 ? 2.525 18.203 29.328 1 93.62 250 TYR B C 1
ATOM 9071 O O . TYR B 1 250 ? 2.492 18.234 28.109 1 93.62 250 TYR B O 1
ATOM 9079 N N . PHE B 1 251 ? 1.528 18.469 30.109 1 93.19 251 PHE B N 1
ATOM 9080 C CA . PHE B 1 251 ? 0.265 18.938 29.547 1 93.19 251 PHE B CA 1
ATOM 9081 C C . PHE B 1 251 ? 0.059 20.422 29.844 1 93.19 251 PHE B C 1
ATOM 9083 O O . PHE B 1 251 ? -0.784 20.781 30.672 1 93.19 251 PHE B O 1
ATOM 9090 N N . LYS B 1 252 ? 0.757 21.25 29.172 1 91.38 252 LYS B N 1
ATOM 9091 C CA . LYS B 1 252 ? 0.773 22.688 29.422 1 91.38 252 LYS B CA 1
ATOM 9092 C C . LYS B 1 252 ? 0.908 23.469 28.125 1 91.38 252 LYS B C 1
ATOM 9094 O O . LYS B 1 252 ? 1.081 22.891 27.047 1 91.38 252 LYS B O 1
ATOM 9099 N N . GLY B 1 253 ? 0.688 24.828 28.25 1 91.38 253 GLY B N 1
ATOM 9100 C CA . GLY B 1 253 ? 0.813 25.719 27.109 1 91.38 253 GLY B CA 1
ATOM 9101 C C . GLY B 1 253 ? -0.471 25.844 26.312 1 91.38 253 GLY B C 1
ATOM 9102 O O . GLY B 1 253 ? -1.559 25.578 26.828 1 91.38 253 GLY B O 1
ATOM 9103 N N . ARG B 1 254 ? -0.343 26.328 25.125 1 90.12 254 ARG B N 1
ATOM 9104 C CA . ARG B 1 254 ? -1.493 26.453 24.234 1 90.12 254 ARG B CA 1
ATOM 9105 C C . ARG B 1 254 ? -1.888 25.094 23.656 1 90.12 254 ARG B C 1
ATOM 9107 O O . ARG B 1 254 ? -1.481 24.75 22.547 1 90.12 254 ARG B O 1
ATOM 9114 N N . LYS B 1 255 ? -2.652 24.406 24.281 1 85.31 255 LYS B N 1
ATOM 9115 C CA . LYS B 1 255 ? -2.943 23 24.047 1 85.31 255 LYS B CA 1
ATOM 9116 C C . LYS B 1 255 ? -3.543 22.781 22.656 1 85.31 255 LYS B C 1
ATOM 9118 O O . LYS B 1 255 ? -3.158 21.844 21.953 1 85.31 255 LYS B O 1
ATOM 9123 N N . ASN B 1 256 ? -4.395 23.625 22.25 1 80.81 256 ASN B N 1
ATOM 9124 C CA . ASN B 1 256 ? -5.031 23.484 20.953 1 80.81 256 ASN B CA 1
ATOM 9125 C C . ASN B 1 256 ? -4.023 23.609 19.812 1 80.81 256 ASN B C 1
ATOM 9127 O O . ASN B 1 256 ? -4.047 22.812 18.859 1 80.81 256 ASN B O 1
ATOM 9131 N N . GLU B 1 257 ? -3.107 24.578 19.922 1 84.94 257 GLU B N 1
ATOM 9132 C CA . GLU B 1 257 ? -2.088 24.781 18.906 1 84.94 257 GLU B CA 1
ATOM 9133 C C . GLU B 1 257 ? -1.109 23.609 18.859 1 84.94 257 GLU B C 1
ATOM 9135 O O . GLU B 1 257 ? -0.702 23.172 17.781 1 84.94 257 GLU B O 1
ATOM 9140 N N . LEU B 1 258 ? -0.835 23.188 20.047 1 92.19 258 LEU B N 1
ATOM 9141 C CA . LEU B 1 258 ? 0.07 22.047 20.141 1 92.19 258 LEU B CA 1
ATOM 9142 C C . LEU B 1 258 ? -0.562 20.797 19.531 1 92.19 258 LEU B C 1
ATOM 9144 O O . LEU B 1 258 ? 0.105 20.047 18.812 1 92.19 258 LEU B O 1
ATOM 9148 N N . TYR B 1 259 ? -1.814 20.625 19.812 1 89.62 259 TYR B N 1
ATOM 9149 C CA . TYR B 1 259 ? -2.543 19.484 19.281 1 89.62 259 TYR B CA 1
ATOM 9150 C C . TYR B 1 259 ? -2.58 19.516 17.75 1 89.62 259 TYR B C 1
ATOM 9152 O O . TYR B 1 259 ? -2.281 18.516 17.094 1 89.62 259 TYR B O 1
ATOM 9160 N N . ILE B 1 260 ? -2.887 20.641 17.234 1 85.81 260 ILE B N 1
ATOM 9161 C CA . ILE B 1 260 ? -3.018 20.781 15.797 1 85.81 260 ILE B CA 1
ATOM 9162 C C . ILE B 1 260 ? -1.667 20.531 15.125 1 85.81 260 ILE B C 1
ATOM 9164 O O . ILE B 1 260 ? -1.587 19.844 14.117 1 85.81 260 ILE B O 1
ATOM 9168 N N . PHE B 1 261 ? -0.608 21.078 15.727 1 91.19 261 PHE B N 1
ATOM 9169 C CA . PHE B 1 261 ? 0.738 20.891 15.195 1 91.19 261 PHE B CA 1
ATOM 9170 C C . PHE B 1 261 ? 1.126 19.422 15.18 1 91.19 261 PHE B C 1
ATOM 9172 O O . PHE B 1 261 ? 1.583 18.906 14.164 1 91.19 261 PHE B O 1
ATOM 9179 N N . THR B 1 262 ? 0.882 18.781 16.25 1 93.75 262 THR B N 1
ATOM 9180 C CA . THR B 1 262 ? 1.266 17.375 16.391 1 93.75 262 THR B CA 1
ATOM 9181 C C . THR B 1 262 ? 0.439 16.5 15.453 1 93.75 262 THR B C 1
ATOM 9183 O O . THR B 1 262 ? 0.972 15.578 14.828 1 93.75 262 THR B O 1
ATOM 9186 N N . ASP B 1 263 ? -0.8 16.781 15.406 1 89.5 263 ASP B N 1
ATOM 9187 C CA . ASP B 1 263 ? -1.679 16.031 14.523 1 89.5 263 ASP B CA 1
ATOM 9188 C C . ASP B 1 263 ? -1.243 16.156 13.07 1 89.5 263 ASP B C 1
ATOM 9190 O O . ASP B 1 263 ? -1.29 15.188 12.312 1 89.5 263 ASP B O 1
ATOM 9194 N N . SER B 1 264 ? -0.831 17.344 12.766 1 88.19 264 SER B N 1
ATOM 9195 C CA . SER B 1 264 ? -0.356 17.578 11.398 1 88.19 264 SER B CA 1
ATOM 9196 C C . SER B 1 264 ? 0.895 16.766 11.109 1 88.19 264 SER B C 1
ATOM 9198 O O . SER B 1 264 ? 1.077 16.281 9.984 1 88.19 264 SER B O 1
ATOM 9200 N N . LEU B 1 265 ? 1.753 16.594 12.047 1 92.19 265 LEU B N 1
ATOM 9201 C CA . LEU B 1 265 ? 2.955 15.781 11.883 1 92.19 265 LEU B CA 1
ATOM 9202 C C . LEU B 1 265 ? 2.598 14.312 11.711 1 92.19 265 LEU B C 1
ATOM 9204 O O . LEU B 1 265 ? 3.154 13.625 10.852 1 92.19 265 LEU B O 1
ATOM 9208 N N . LEU B 1 266 ? 1.66 13.867 12.469 1 93.5 266 LEU B N 1
ATOM 9209 C CA . LEU B 1 266 ? 1.271 12.461 12.484 1 93.5 266 LEU B CA 1
ATOM 9210 C C . LEU B 1 266 ? 0.569 12.078 11.188 1 93.5 266 LEU B C 1
ATOM 9212 O O . LEU B 1 266 ? 0.72 10.953 10.703 1 93.5 266 LEU B O 1
ATOM 9216 N N . GLN B 1 267 ? -0.144 13.016 10.617 1 88.31 267 GLN B N 1
ATOM 9217 C CA . GLN B 1 267 ? -0.944 12.734 9.43 1 88.31 267 GLN B CA 1
ATOM 9218 C C . GLN B 1 267 ? -0.142 12.977 8.156 1 88.31 267 GLN B C 1
ATOM 9220 O O . GLN B 1 267 ? -0.557 12.57 7.07 1 88.31 267 GLN B O 1
ATOM 9225 N N . ASN B 1 268 ? 1 13.641 8.406 1 87.38 268 ASN B N 1
ATOM 9226 C CA . ASN B 1 268 ? 1.829 14 7.258 1 87.38 268 ASN B CA 1
ATOM 9227 C C . ASN B 1 268 ? 2.578 12.789 6.707 1 87.38 268 ASN B C 1
ATOM 9229 O O . ASN B 1 268 ? 3.215 12.047 7.461 1 87.38 268 ASN B O 1
ATOM 9233 N N . LYS B 1 269 ? 2.557 12.586 5.406 1 84.94 269 LYS B N 1
ATOM 9234 C CA . LYS B 1 269 ? 3.123 11.414 4.75 1 84.94 269 LYS B CA 1
ATOM 9235 C C . LYS B 1 269 ? 4.633 11.336 4.973 1 84.94 269 LYS B C 1
ATOM 9237 O O . LYS B 1 269 ? 5.199 10.242 5.043 1 84.94 269 LYS B O 1
ATOM 9242 N N . GLN B 1 270 ? 5.336 12.406 5.152 1 82.69 270 GLN B N 1
ATOM 9243 C CA . GLN B 1 270 ? 6.789 12.438 5.293 1 82.69 270 GLN B CA 1
ATOM 9244 C C . GLN B 1 270 ? 7.203 12.258 6.746 1 82.69 270 GLN B C 1
ATOM 9246 O O . GLN B 1 270 ? 8.172 11.547 7.035 1 82.69 270 GLN B O 1
ATOM 9251 N N . SER B 1 271 ? 6.445 12.875 7.617 1 90.5 271 SER B N 1
ATOM 9252 C CA . SER B 1 271 ? 6.91 12.938 9 1 90.5 271 SER B CA 1
ATOM 9253 C C . SER B 1 271 ? 6.254 11.852 9.852 1 90.5 271 SER B C 1
ATOM 9255 O O . SER B 1 271 ? 6.727 11.555 10.953 1 90.5 271 SER B O 1
ATOM 9257 N N . SER B 1 272 ? 5.195 11.266 9.461 1 92.31 272 SER B N 1
ATOM 9258 C CA . SER B 1 272 ? 4.371 10.383 10.273 1 92.31 272 SER B CA 1
ATOM 9259 C C . SER B 1 272 ? 5.195 9.25 10.875 1 92.31 272 SER B C 1
ATOM 9261 O O . SER B 1 272 ? 5.191 9.047 12.094 1 92.31 272 SER B O 1
ATOM 9263 N N . GLU B 1 273 ? 5.977 8.578 10.07 1 90.62 273 GLU B N 1
ATOM 9264 C CA . GLU B 1 273 ? 6.738 7.426 10.539 1 90.62 273 GLU B CA 1
ATOM 9265 C C . GLU B 1 273 ? 7.824 7.84 11.523 1 90.62 273 GLU B C 1
ATOM 9267 O O . GLU B 1 273 ? 8.062 7.156 12.523 1 90.62 273 GLU B O 1
ATOM 9272 N N . ILE B 1 274 ? 8.469 8.945 11.258 1 92.44 274 ILE B N 1
ATOM 9273 C CA . ILE B 1 274 ? 9.586 9.406 12.07 1 92.44 274 ILE B CA 1
ATOM 9274 C C . ILE B 1 274 ? 9.086 9.82 13.453 1 92.44 274 ILE B C 1
ATOM 9276 O O . ILE B 1 274 ? 9.641 9.406 14.469 1 92.44 274 ILE B O 1
ATOM 9280 N N . ILE B 1 275 ? 8.016 10.57 13.445 1 95.25 275 ILE B N 1
ATOM 9281 C CA . ILE B 1 275 ? 7.52 11.07 14.719 1 95.25 275 ILE B CA 1
ATOM 9282 C C . ILE B 1 275 ? 6.918 9.914 15.523 1 95.25 275 ILE B C 1
ATOM 9284 O O . ILE B 1 275 ? 7.02 9.891 16.75 1 95.25 275 ILE B O 1
ATOM 9288 N N . ARG B 1 276 ? 6.316 8.953 14.891 1 94.56 276 ARG B N 1
ATOM 9289 C CA . ARG B 1 276 ? 5.762 7.797 15.586 1 94.56 276 ARG B CA 1
ATOM 9290 C C . ARG B 1 276 ? 6.863 6.988 16.266 1 94.56 276 ARG B C 1
ATOM 9292 O O . ARG B 1 276 ? 6.688 6.523 17.391 1 94.56 276 ARG B O 1
ATOM 9299 N N . ALA B 1 277 ? 7.965 6.824 15.633 1 92.44 277 ALA B N 1
ATOM 9300 C CA . ALA B 1 277 ? 9.102 6.113 16.219 1 92.44 277 ALA B CA 1
ATOM 9301 C C . ALA B 1 277 ? 9.633 6.855 17.453 1 92.44 277 ALA B C 1
ATOM 9303 O O . ALA B 1 277 ? 9.961 6.238 18.469 1 92.44 277 ALA B O 1
ATOM 9304 N N . GLU B 1 278 ? 9.664 8.18 17.281 1 93.31 278 GLU B N 1
ATOM 9305 C CA . GLU B 1 278 ? 10.094 8.992 18.422 1 93.31 278 GLU B CA 1
ATOM 9306 C C . GLU B 1 278 ? 9.125 8.859 19.594 1 93.31 278 GLU B C 1
ATOM 9308 O O . GLU B 1 278 ? 9.547 8.695 20.734 1 93.31 278 GLU B O 1
ATOM 9313 N N . PHE B 1 279 ? 7.859 8.93 19.297 1 95.69 279 PHE B N 1
ATOM 9314 C CA . PHE B 1 279 ? 6.832 8.828 20.328 1 95.69 279 PHE B CA 1
ATOM 9315 C C . PHE B 1 279 ? 6.883 7.465 21 1 95.69 279 PHE B C 1
ATOM 9317 O O . PHE B 1 279 ? 6.668 7.363 22.219 1 95.69 279 PHE B O 1
ATOM 9324 N N . TYR B 1 280 ? 7.113 6.41 20.266 1 94 280 TYR B N 1
ATOM 9325 C CA . TYR B 1 280 ? 7.18 5.066 20.828 1 94 280 TYR B CA 1
ATOM 9326 C C . TYR B 1 280 ? 8.234 4.984 21.922 1 94 280 TYR B C 1
ATOM 9328 O O . TYR B 1 280 ? 7.969 4.488 23.016 1 94 280 TYR B O 1
ATOM 9336 N N . GLU B 1 281 ? 9.43 5.523 21.656 1 90.44 281 GLU B N 1
ATOM 9337 C CA . GLU B 1 281 ? 10.523 5.488 22.625 1 90.44 281 GLU B CA 1
ATOM 9338 C C . GLU B 1 281 ? 10.203 6.344 23.844 1 90.44 281 GLU B C 1
ATOM 9340 O O . GLU B 1 281 ? 10.438 5.922 24.984 1 90.44 281 GLU B O 1
ATOM 9345 N N . LEU B 1 282 ? 9.656 7.457 23.578 1 92.94 282 LEU B N 1
ATOM 9346 C CA . LEU B 1 282 ? 9.32 8.367 24.672 1 92.94 282 LEU B CA 1
ATOM 9347 C C . LEU B 1 282 ? 8.18 7.805 25.516 1 92.94 282 LEU B C 1
ATOM 9349 O O . LEU B 1 282 ? 8.148 8 26.734 1 92.94 282 LEU B O 1
ATOM 9353 N N . ALA B 1 283 ? 7.27 7.129 24.875 1 93.31 283 ALA B N 1
ATOM 9354 C CA . ALA B 1 283 ? 6.117 6.547 25.562 1 93.31 283 ALA B CA 1
ATOM 9355 C C . ALA B 1 283 ? 6.555 5.48 26.562 1 93.31 283 ALA B C 1
ATOM 9357 O O . ALA B 1 283 ? 5.93 5.312 27.609 1 93.31 283 ALA B O 1
ATOM 9358 N N . LYS B 1 284 ? 7.531 4.707 26.172 1 88.81 284 LYS B N 1
ATOM 9359 C CA . LYS B 1 284 ? 8.078 3.719 27.094 1 88.81 284 LYS B CA 1
ATOM 9360 C C . LYS B 1 284 ? 8.57 4.379 28.391 1 88.81 284 LYS B C 1
ATOM 9362 O O . LYS B 1 284 ? 8.281 3.9 29.484 1 88.81 284 LYS B O 1
ATOM 9367 N N . ASP B 1 285 ? 9.211 5.574 28.203 1 84.31 285 ASP B N 1
ATOM 9368 C CA . ASP B 1 285 ? 9.766 6.324 29.328 1 84.31 285 ASP B CA 1
ATOM 9369 C C . ASP B 1 285 ? 8.664 6.844 30.25 1 84.31 285 ASP B C 1
ATOM 9371 O O . ASP B 1 285 ? 8.828 6.891 31.469 1 84.31 285 ASP B O 1
ATOM 9375 N N . LEU B 1 286 ? 7.535 7.145 29.609 1 90.88 286 LEU B N 1
ATOM 9376 C CA . LEU B 1 286 ? 6.477 7.801 30.375 1 90.88 286 LEU B CA 1
ATOM 9377 C C . LEU B 1 286 ? 5.348 6.824 30.688 1 90.88 286 LEU B C 1
ATOM 9379 O O . LEU B 1 286 ? 4.293 7.227 31.188 1 90.88 286 LEU B O 1
ATOM 9383 N N . ASN B 1 287 ? 5.441 5.527 30.328 1 87.81 287 ASN B N 1
ATOM 9384 C CA . ASN B 1 287 ? 4.488 4.457 30.594 1 87.81 287 ASN B CA 1
ATOM 9385 C C . ASN B 1 287 ? 3.105 4.781 30.031 1 87.81 287 ASN B C 1
ATOM 9387 O O . ASN B 1 287 ? 2.102 4.664 30.734 1 87.81 287 ASN B O 1
ATOM 9391 N N . ILE B 1 288 ? 3.078 5.262 28.891 1 93.75 288 ILE B N 1
ATOM 9392 C CA . ILE B 1 288 ? 1.836 5.605 28.203 1 93.75 288 ILE B CA 1
ATOM 9393 C C . ILE B 1 288 ? 1.002 4.344 27.984 1 93.75 288 ILE B C 1
ATOM 9395 O O . ILE B 1 288 ? -0.229 4.402 27.969 1 93.75 288 ILE B O 1
ATOM 9399 N N . LYS B 1 289 ? 1.646 3.154 27.906 1 93.38 289 LYS B N 1
ATOM 9400 C CA . LYS B 1 289 ? 0.944 1.888 27.719 1 93.38 289 LYS B CA 1
ATOM 9401 C C . LYS B 1 289 ? -0.061 1.646 28.844 1 93.38 289 LYS B C 1
ATOM 9403 O O . LYS B 1 289 ? -1.193 1.229 28.594 1 93.38 289 LYS B O 1
ATOM 9408 N N . ASP B 1 290 ? 0.311 1.911 30.031 1 89.31 290 ASP B N 1
ATOM 9409 C CA . ASP B 1 290 ? -0.563 1.719 31.188 1 89.31 290 ASP B CA 1
ATOM 9410 C C . ASP B 1 290 ? -1.783 2.633 31.109 1 89.31 290 ASP B C 1
ATOM 9412 O O . ASP B 1 290 ? -2.891 2.232 31.469 1 89.31 290 ASP B O 1
ATOM 9416 N N . ARG B 1 291 ? -1.555 3.844 30.672 1 92.75 291 ARG B N 1
ATOM 9417 C CA . ARG B 1 291 ? -2.65 4.797 30.531 1 92.75 291 ARG B CA 1
ATOM 9418 C C . ARG B 1 291 ? -3.668 4.312 29.5 1 92.75 291 ARG B C 1
ATOM 9420 O O . ARG B 1 291 ? -4.875 4.484 29.688 1 92.75 291 ARG B O 1
ATOM 9427 N N . ILE B 1 292 ? -3.164 3.68 28.469 1 95.56 292 ILE B N 1
ATOM 9428 C CA . ILE B 1 292 ? -4.039 3.172 27.422 1 95.56 292 ILE B CA 1
ATOM 9429 C C . ILE B 1 292 ? -4.832 1.974 27.953 1 95.56 292 ILE B C 1
ATOM 9431 O O . ILE B 1 292 ? -6.031 1.851 27.688 1 95.56 292 ILE B O 1
ATOM 9435 N N . ASP B 1 293 ? -4.199 1.146 28.766 1 91.94 293 ASP B N 1
ATOM 9436 C CA . ASP B 1 293 ? -4.844 -0.046 29.297 1 91.94 293 ASP B CA 1
ATOM 9437 C C . ASP B 1 293 ? -6.008 0.326 30.219 1 91.94 293 ASP B C 1
ATOM 9439 O O . ASP B 1 293 ? -6.953 -0.448 30.375 1 91.94 293 ASP B O 1
ATOM 9443 N N . GLU B 1 294 ? -5.988 1.529 30.734 1 90 294 GLU B N 1
ATOM 9444 C CA . GLU B 1 294 ? -7.012 1.976 31.672 1 90 294 GLU B CA 1
ATOM 9445 C C . GLU B 1 294 ? -8.227 2.547 30.953 1 90 294 GLU B C 1
ATOM 9447 O O . GLU B 1 294 ? -9.281 2.742 31.547 1 90 294 GLU B O 1
ATOM 9452 N N . LEU B 1 295 ? -8.109 2.734 29.75 1 93.12 295 LEU B N 1
ATOM 9453 C CA . LEU B 1 295 ? -9.18 3.381 28.984 1 93.12 295 LEU B CA 1
ATOM 9454 C C . LEU B 1 295 ? -10.289 2.393 28.672 1 93.12 295 LEU B C 1
ATOM 9456 O O . LEU B 1 295 ? -10.031 1.212 28.422 1 93.12 295 LEU B O 1
ATOM 9460 N N . GLU B 1 296 ? -11.445 2.936 28.672 1 92.56 296 GLU B N 1
ATOM 9461 C CA . GLU B 1 296 ? -12.562 2.197 28.094 1 92.56 296 GLU B CA 1
ATOM 9462 C C . GLU B 1 296 ? -12.539 2.252 26.578 1 92.56 296 GLU B C 1
ATOM 9464 O O . GLU B 1 296 ? -11.992 3.191 25.984 1 92.56 296 GLU B O 1
ATOM 9469 N N . LEU B 1 297 ? -13.18 1.29 25.922 1 93.5 297 LEU B N 1
ATOM 9470 C CA . LEU B 1 297 ? -13.141 1.141 24.469 1 93.5 297 LEU B CA 1
ATOM 9471 C C . LEU B 1 297 ? -13.648 2.404 23.781 1 93.5 297 LEU B C 1
ATOM 9473 O O . LEU B 1 297 ? -13.102 2.816 22.766 1 93.5 297 LEU B O 1
ATOM 9477 N N . ASP B 1 298 ? -14.633 3.084 24.359 1 90.62 298 ASP B N 1
ATOM 9478 C CA . ASP B 1 298 ? -15.227 4.273 23.75 1 90.62 298 ASP B CA 1
ATOM 9479 C C . ASP B 1 298 ? -14.195 5.395 23.625 1 90.62 298 ASP B C 1
ATOM 9481 O O . ASP B 1 298 ? -14.305 6.234 22.719 1 90.62 298 ASP B O 1
ATOM 9485 N N . TYR B 1 299 ? -13.203 5.348 24.469 1 90.81 299 TYR B N 1
ATOM 9486 C CA . TYR B 1 299 ? -12.156 6.363 24.422 1 90.81 299 TYR B CA 1
ATOM 9487 C C . TYR B 1 299 ? -10.977 5.891 23.578 1 90.81 299 TYR B C 1
ATOM 9489 O O . TYR B 1 299 ? -10.461 6.641 22.75 1 90.81 299 TYR B O 1
ATOM 9497 N N . SER B 1 300 ? -10.602 4.609 23.75 1 94.75 300 SER B N 1
ATOM 9498 C CA . SER B 1 300 ? -9.43 4.09 23.031 1 94.75 300 SER B CA 1
ATOM 9499 C C . SER B 1 300 ? -9.633 4.141 21.531 1 94.75 300 SER B C 1
ATOM 9501 O O . SER B 1 300 ? -8.672 4.27 20.766 1 94.75 300 SER B O 1
ATOM 9503 N N . ILE B 1 301 ? -10.82 4.148 21.047 1 94.38 301 ILE B N 1
ATOM 9504 C CA . ILE B 1 301 ? -11.156 4.074 19.625 1 94.38 301 ILE B CA 1
ATOM 9505 C C . ILE B 1 301 ? -10.625 5.309 18.906 1 94.38 301 ILE B C 1
ATOM 9507 O O . ILE B 1 301 ? -10.305 5.25 17.719 1 94.38 301 ILE B O 1
ATOM 9511 N N . THR B 1 302 ? -10.414 6.402 19.609 1 89.88 302 THR B N 1
ATOM 9512 C CA . THR B 1 302 ? -10.039 7.66 18.984 1 89.88 302 THR B CA 1
ATOM 9513 C C . THR B 1 302 ? -8.523 7.84 18.984 1 89.88 302 THR B C 1
ATOM 9515 O O . THR B 1 302 ? -7.988 8.703 18.281 1 89.88 302 THR B O 1
ATOM 9518 N N . GLY B 1 303 ? -7.832 6.996 19.688 1 94.12 303 GLY B N 1
ATOM 9519 C CA . GLY B 1 303 ? -6.391 7.141 19.812 1 94.12 303 GLY B CA 1
ATOM 9520 C C . GLY B 1 303 ? -5.645 6.75 18.547 1 94.12 303 GLY B C 1
ATOM 9521 O O . GLY B 1 303 ? -5.898 5.691 17.969 1 94.12 303 GLY B O 1
ATOM 9522 N N . THR B 1 304 ? -4.629 7.535 18.094 1 92.62 304 THR B N 1
ATOM 9523 C CA . THR B 1 304 ? -3.988 7.234 16.812 1 92.62 304 THR B CA 1
ATOM 9524 C C . THR B 1 304 ? -2.469 7.312 16.953 1 92.62 304 THR B C 1
ATOM 9526 O O . THR B 1 304 ? -1.742 6.812 16.078 1 92.62 304 THR B O 1
ATOM 9529 N N . ALA B 1 305 ? -1.917 7.836 18 1 94 305 ALA B N 1
ATOM 9530 C CA . ALA B 1 305 ? -0.5 8.18 18.047 1 94 305 ALA B CA 1
ATOM 9531 C C . ALA B 1 305 ? 0.356 6.953 18.344 1 94 305 ALA B C 1
ATOM 9533 O O . ALA B 1 305 ? 1.571 6.973 18.125 1 94 305 ALA B O 1
ATOM 9534 N N . PHE B 1 306 ? -0.323 5.867 18.828 1 96.19 306 PHE B N 1
ATOM 9535 C CA . PHE B 1 306 ? 0.446 4.699 19.234 1 96.19 306 PHE B CA 1
ATOM 9536 C C . PHE B 1 306 ? -0.136 3.428 18.625 1 96.19 306 PHE B C 1
ATOM 9538 O O . PHE B 1 306 ? -1.355 3.252 18.594 1 96.19 306 PHE B O 1
ATOM 9545 N N . GLU B 1 307 ? 0.726 2.527 18.266 1 95.31 307 GLU B N 1
ATOM 9546 C CA . GLU B 1 307 ? 0.335 1.245 17.688 1 95.31 307 GLU B CA 1
ATOM 9547 C C . GLU B 1 307 ? -0.463 0.409 18.688 1 95.31 307 GLU B C 1
ATOM 9549 O O . GLU B 1 307 ? -1.357 -0.344 18.297 1 95.31 307 GLU B O 1
ATOM 9554 N N . TYR B 1 308 ? -0.159 0.571 19.969 1 95.38 308 TYR B N 1
ATOM 9555 C CA . TYR B 1 308 ? -0.754 -0.231 21.031 1 95.38 308 TYR B CA 1
ATOM 9556 C C . TYR B 1 308 ? -2.268 -0.057 21.062 1 95.38 308 TYR B C 1
ATOM 9558 O O . TYR B 1 308 ? -2.996 -0.968 21.469 1 95.38 308 TYR B O 1
ATOM 9566 N N . PHE B 1 309 ? -2.758 1.089 20.656 1 96.5 309 PHE B N 1
ATOM 9567 C CA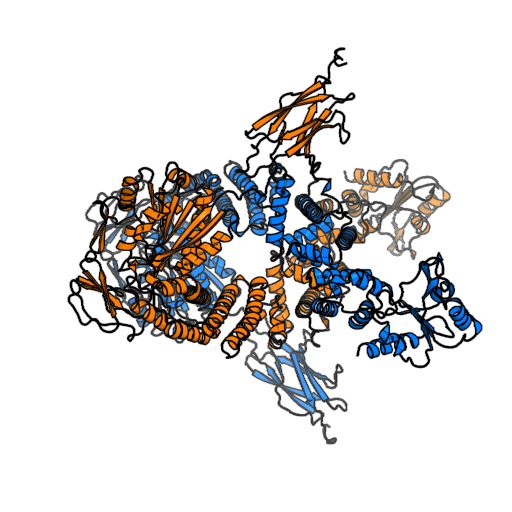 . PHE B 1 309 ? -4.199 1.285 20.578 1 96.5 309 PHE B CA 1
ATOM 9568 C C . PHE B 1 309 ? -4.84 0.213 19.703 1 96.5 309 PHE B C 1
ATOM 9570 O O . PHE B 1 309 ? -5.875 -0.351 20.047 1 96.5 309 PHE B O 1
ATOM 9577 N N . ASP B 1 310 ? -4.234 -0.116 18.562 1 96.75 310 ASP B N 1
ATOM 9578 C CA . ASP B 1 310 ? -4.789 -1.12 17.656 1 96.75 310 ASP B CA 1
ATOM 9579 C C . ASP B 1 310 ? -4.832 -2.494 18.328 1 96.75 310 ASP B C 1
ATOM 9581 O O . ASP B 1 310 ? -5.828 -3.209 18.219 1 96.75 310 ASP B O 1
ATOM 9585 N N . LYS B 1 311 ? -3.783 -2.859 19.062 1 95.56 311 LYS B N 1
ATOM 9586 C CA . LYS B 1 311 ? -3.719 -4.16 19.719 1 95.56 311 LYS B CA 1
ATOM 9587 C C . LYS B 1 311 ? -4.828 -4.309 20.75 1 95.56 311 LYS B C 1
ATOM 9589 O O . LYS B 1 311 ? -5.555 -5.305 20.766 1 95.56 311 LYS B O 1
ATOM 9594 N N . ILE B 1 312 ? -4.961 -3.271 21.562 1 95.75 312 ILE B N 1
ATOM 9595 C CA . ILE B 1 312 ? -5.918 -3.369 22.656 1 95.75 312 ILE B CA 1
ATOM 9596 C C . ILE B 1 312 ? -7.34 -3.291 22.109 1 95.75 312 ILE B C 1
ATOM 9598 O O . ILE B 1 312 ? -8.242 -3.961 22.625 1 95.75 312 ILE B O 1
ATOM 9602 N N . ILE B 1 313 ? -7.566 -2.439 21.156 1 97.25 313 ILE B N 1
ATOM 9603 C CA . ILE B 1 313 ? -8.891 -2.291 20.562 1 97.25 313 ILE B CA 1
ATOM 9604 C C . ILE B 1 313 ? -9.32 -3.607 19.922 1 97.25 313 ILE B C 1
ATOM 9606 O O . ILE B 1 313 ? -10.453 -4.059 20.109 1 97.25 313 ILE B O 1
ATOM 9610 N N . ILE B 1 314 ? -8.43 -4.273 19.156 1 97.56 314 ILE B N 1
ATOM 9611 C CA . ILE B 1 314 ? -8.727 -5.551 18.516 1 97.56 314 ILE B CA 1
ATOM 9612 C C . ILE B 1 314 ? -9.07 -6.594 19.578 1 97.56 314 ILE B C 1
ATOM 9614 O O . ILE B 1 314 ? -10.07 -7.305 19.453 1 97.56 314 ILE B O 1
ATOM 9618 N N . LYS B 1 315 ? -8.273 -6.645 20.641 1 96 315 LYS B N 1
ATOM 9619 C CA . LYS B 1 315 ? -8.523 -7.574 21.734 1 96 315 LYS B CA 1
ATOM 9620 C C . LYS B 1 315 ? -9.898 -7.336 22.359 1 96 315 LYS B C 1
ATOM 9622 O O . LYS B 1 315 ? -10.672 -8.281 22.547 1 96 315 LYS B O 1
ATOM 9627 N N . ASP B 1 316 ? -10.211 -6.074 22.625 1 95.44 316 ASP B N 1
ATOM 9628 C CA . ASP B 1 316 ? -11.477 -5.723 23.266 1 95.44 316 ASP B CA 1
ATOM 9629 C C . ASP B 1 316 ? -12.664 -6.082 22.375 1 95.44 316 ASP B C 1
ATOM 9631 O O . ASP B 1 316 ? -13.656 -6.637 22.859 1 95.44 316 ASP B O 1
ATOM 9635 N N . ILE B 1 317 ? -12.586 -5.773 21.125 1 96.88 317 ILE B N 1
ATOM 9636 C CA . ILE B 1 317 ? -13.695 -6.039 20.219 1 96.88 317 ILE B CA 1
ATOM 9637 C C . ILE B 1 317 ? -13.891 -7.543 20.078 1 96.88 317 ILE B C 1
ATOM 9639 O O . ILE B 1 317 ? -15.031 -8.023 20.047 1 96.88 317 ILE B O 1
ATOM 9643 N N . VAL B 1 318 ? -12.781 -8.336 19.984 1 96.5 318 VAL B N 1
ATOM 9644 C CA . VAL B 1 318 ? -12.875 -9.789 19.906 1 96.5 318 VAL B CA 1
ATOM 9645 C C . VAL B 1 318 ? -13.602 -10.336 21.125 1 96.5 318 VAL B C 1
ATOM 9647 O O . VAL B 1 318 ? -14.461 -11.211 21.016 1 96.5 318 VAL B O 1
ATOM 9650 N N . GLU B 1 319 ? -13.297 -9.812 22.312 1 93.88 319 GLU B N 1
ATOM 9651 C CA . GLU B 1 319 ? -13.945 -10.242 23.547 1 93.88 319 GLU B CA 1
ATOM 9652 C C . GLU B 1 319 ? -15.438 -9.938 23.516 1 93.88 319 GLU B C 1
ATOM 9654 O O . GLU B 1 319 ? -16.25 -10.766 23.938 1 93.88 319 GLU B O 1
ATOM 9659 N N . ILE B 1 320 ? -15.766 -8.836 22.984 1 94.06 320 ILE B N 1
ATOM 9660 C CA . ILE B 1 320 ? -17.172 -8.438 22.875 1 94.06 320 ILE B CA 1
ATOM 9661 C C . ILE B 1 320 ? -17.906 -9.383 21.922 1 94.06 320 ILE B C 1
ATOM 9663 O O . ILE B 1 320 ? -19 -9.852 22.219 1 94.06 320 ILE B O 1
ATOM 9667 N N . PHE B 1 321 ? -17.312 -9.703 20.797 1 95.25 321 PHE B N 1
ATOM 9668 C CA . PHE B 1 321 ? -17.953 -10.555 19.797 1 95.25 321 PHE B CA 1
ATOM 9669 C C . PHE B 1 321 ? -18.094 -11.984 20.312 1 95.25 321 PHE B C 1
ATOM 9671 O O . PHE B 1 321 ? -18.906 -12.758 19.812 1 95.25 321 PHE B O 1
ATOM 9678 N N . ASN B 1 322 ? -17.281 -12.305 21.281 1 92.62 322 ASN B N 1
ATOM 9679 C CA . ASN B 1 322 ? -17.375 -13.625 21.906 1 92.62 322 ASN B CA 1
ATOM 9680 C C . ASN B 1 322 ? -18.469 -13.656 22.969 1 92.62 322 ASN B C 1
ATOM 9682 O O . ASN B 1 322 ? -18.859 -14.734 23.422 1 92.62 322 ASN B O 1
ATOM 9686 N N . SER B 1 323 ? -18.984 -12.453 23.203 1 86.94 323 SER B N 1
ATOM 9687 C CA . SER B 1 323 ? -20.047 -12.383 24.188 1 86.94 323 SER B CA 1
ATOM 9688 C C . SER B 1 323 ? -21.422 -12.5 23.516 1 86.94 323 SER B C 1
ATOM 9690 O O . SER B 1 323 ? -21.516 -12.625 22.297 1 86.94 323 SER B O 1
ATOM 9692 N N . GLU B 1 324 ? -22.594 -12.484 24.25 1 77.81 324 GLU B N 1
ATOM 9693 C CA . GLU B 1 324 ? -23.922 -12.82 23.734 1 77.81 324 GLU B CA 1
ATOM 9694 C C . GLU B 1 324 ? -24.625 -11.586 23.188 1 77.81 324 GLU B C 1
ATOM 9696 O O . GLU B 1 324 ? -25.344 -11.664 22.188 1 77.81 324 GLU B O 1
ATOM 9701 N N . ILE B 1 325 ? -24.547 -10.445 23.844 1 71.56 325 ILE B N 1
ATOM 9702 C CA . ILE B 1 325 ? -25.281 -9.273 23.391 1 71.56 325 ILE B CA 1
ATOM 9703 C C . ILE B 1 325 ? -24.312 -8.289 22.719 1 71.56 325 ILE B C 1
ATOM 9705 O O . ILE B 1 325 ? -23.406 -7.773 23.359 1 71.56 325 ILE B O 1
ATOM 9709 N N . ILE B 1 326 ? -24.641 -8.164 21.328 1 83.19 326 ILE B N 1
ATOM 9710 C CA . ILE B 1 326 ? -23.719 -7.328 20.578 1 83.19 326 ILE B CA 1
ATOM 9711 C C . ILE B 1 326 ? -24.484 -6.203 19.891 1 83.19 326 ILE B C 1
ATOM 9713 O O . ILE B 1 326 ? -25.516 -6.449 19.25 1 83.19 326 ILE B O 1
ATOM 9717 N N . ASP B 1 327 ? -24.141 -4.969 20.141 1 91 327 ASP B N 1
ATOM 9718 C CA . ASP B 1 327 ? -24.594 -3.824 19.359 1 91 327 ASP B CA 1
ATOM 9719 C C . ASP B 1 327 ? -23.797 -3.701 18.047 1 91 327 ASP B C 1
ATOM 9721 O O . ASP B 1 327 ? -22.797 -2.979 18 1 91 327 ASP B O 1
ATOM 9725 N N . TYR B 1 328 ? -24.312 -4.32 17 1 93.06 328 TYR B N 1
ATOM 9726 C CA . TYR B 1 328 ? -23.562 -4.461 15.758 1 93.06 328 TYR B CA 1
ATOM 9727 C C . TYR B 1 328 ? -23.297 -3.1 15.125 1 93.06 328 TYR B C 1
ATOM 9729 O O . TYR B 1 328 ? -22.25 -2.881 14.523 1 93.06 328 TYR B O 1
ATOM 9737 N N . ASP B 1 329 ? -24.188 -2.18 15.234 1 92.44 329 ASP B N 1
ATOM 9738 C CA . ASP B 1 329 ? -24.031 -0.86 14.633 1 92.44 329 ASP B CA 1
ATOM 9739 C C . ASP B 1 329 ? -22.906 -0.078 15.32 1 92.44 329 ASP B C 1
ATOM 9741 O O . ASP B 1 329 ? -22.094 0.555 14.656 1 92.44 329 ASP B O 1
ATOM 9745 N N . LYS B 1 330 ? -22.922 -0.167 16.594 1 93.06 330 LYS B N 1
ATOM 9746 C CA . LYS B 1 330 ? -21.906 0.527 17.375 1 93.06 330 LYS B CA 1
ATOM 9747 C C . LYS B 1 330 ? -20.5 0.031 17.031 1 93.06 330 LYS B C 1
ATOM 9749 O O . LYS B 1 330 ? -19.609 0.831 16.734 1 93.06 330 LYS B O 1
ATOM 9754 N N . TYR B 1 331 ? -20.359 -1.225 16.969 1 94 331 TYR B N 1
ATOM 9755 C CA . TYR B 1 331 ? -19.016 -1.763 16.797 1 94 331 TYR B CA 1
ATOM 9756 C C . TYR B 1 331 ? -18.609 -1.736 15.328 1 94 331 TYR B C 1
ATOM 9758 O O . TYR B 1 331 ? -17.422 -1.655 15.016 1 94 331 TYR B O 1
ATOM 9766 N N . LYS B 1 332 ? -19.562 -1.788 14.406 1 95.12 332 LYS B N 1
ATOM 9767 C CA . LYS B 1 332 ? -19.219 -1.503 13.016 1 95.12 332 LYS B CA 1
ATOM 9768 C C . LYS B 1 332 ? -18.641 -0.103 12.867 1 95.12 332 LYS B C 1
ATOM 9770 O O . LYS B 1 332 ? -17.609 0.078 12.195 1 95.12 332 LYS B O 1
ATOM 9775 N N . LYS B 1 333 ? -19.25 0.805 13.562 1 92.19 333 LYS B N 1
ATOM 9776 C CA . LYS B 1 333 ? -18.766 2.182 13.523 1 92.19 333 LYS B CA 1
ATOM 9777 C C . LYS B 1 333 ? -17.359 2.285 14.117 1 92.19 333 LYS B C 1
ATOM 9779 O O . LYS B 1 333 ? -16.484 2.967 13.555 1 92.19 333 LYS B O 1
ATOM 9784 N N . TYR B 1 334 ? -17.109 1.598 15.211 1 94.75 334 TYR B N 1
ATOM 9785 C CA . TYR B 1 334 ? -15.797 1.606 15.844 1 94.75 334 TYR B CA 1
ATOM 9786 C C . TYR B 1 334 ? -14.734 1.055 14.898 1 94.75 334 TYR B C 1
ATOM 9788 O O . TYR B 1 334 ? -13.664 1.642 14.758 1 94.75 334 TYR B O 1
ATOM 9796 N N . ILE B 1 335 ? -15.062 -0.059 14.242 1 96.94 335 ILE B N 1
ATOM 9797 C CA . ILE B 1 335 ? -14.125 -0.702 13.328 1 96.94 335 ILE B CA 1
ATOM 9798 C C . ILE B 1 335 ? -13.836 0.224 12.148 1 96.94 335 ILE B C 1
ATOM 9800 O O . ILE B 1 335 ? -12.688 0.377 11.742 1 96.94 335 ILE B O 1
ATOM 9804 N N . GLU B 1 336 ? -14.836 0.88 11.656 1 92.5 336 GLU B N 1
ATOM 9805 C CA . GLU B 1 336 ? -14.68 1.797 10.531 1 92.5 336 GLU B CA 1
ATOM 9806 C C . GLU B 1 336 ? -13.812 2.996 10.914 1 92.5 336 GLU B C 1
ATOM 9808 O O . GLU B 1 336 ? -12.992 3.449 10.117 1 92.5 336 GLU B O 1
ATOM 9813 N N . ILE B 1 337 ? -14 3.5 12.086 1 90.56 337 ILE B N 1
ATOM 9814 C CA . ILE B 1 337 ? -13.18 4.602 12.586 1 90.56 337 ILE B CA 1
ATOM 9815 C C . ILE B 1 337 ? -11.711 4.199 12.562 1 90.56 337 ILE B C 1
ATOM 9817 O O . ILE B 1 337 ? -10.859 4.965 12.109 1 90.56 337 ILE B O 1
ATOM 9821 N N . ARG B 1 338 ? -11.414 2.967 12.93 1 94.56 338 ARG B N 1
ATOM 9822 C CA . ARG B 1 338 ? -10.039 2.498 12.992 1 94.56 338 ARG B CA 1
ATOM 9823 C C . ARG B 1 338 ? -9.477 2.244 11.594 1 94.56 338 ARG B C 1
ATOM 9825 O O . ARG B 1 338 ? -8.305 2.521 11.328 1 94.56 338 ARG B O 1
ATOM 9832 N N . LEU B 1 339 ? -10.266 1.737 10.742 1 92.69 339 LEU B N 1
ATOM 9833 C CA . LEU B 1 339 ? -9.844 1.519 9.367 1 92.69 339 LEU B CA 1
ATOM 9834 C C . LEU B 1 339 ? -9.453 2.834 8.703 1 92.69 339 LEU B C 1
ATOM 9836 O O . LEU B 1 339 ? -8.508 2.877 7.91 1 92.69 339 LEU B O 1
ATOM 9840 N N . ASP B 1 340 ? -10.086 3.857 9.18 1 85.31 340 ASP B N 1
ATOM 9841 C CA . ASP B 1 340 ? -9.875 5.152 8.547 1 85.31 340 ASP B CA 1
ATOM 9842 C C . ASP B 1 340 ? -8.734 5.918 9.227 1 85.31 340 ASP B C 1
ATOM 9844 O O . ASP B 1 340 ? -8.023 6.684 8.57 1 85.31 340 ASP B O 1
ATOM 9848 N N . ASN B 1 341 ? -8.578 5.684 10.5 1 87.38 341 ASN B N 1
ATOM 9849 C CA . ASN B 1 341 ? -7.766 6.645 11.234 1 87.38 341 ASN B CA 1
ATOM 9850 C C . ASN B 1 341 ? -6.461 6.016 11.727 1 87.38 341 ASN B C 1
ATOM 9852 O O . ASN B 1 341 ? -5.539 6.727 12.125 1 87.38 341 ASN B O 1
ATOM 9856 N N . SER B 1 342 ? -6.359 4.652 11.727 1 92.38 342 SER B N 1
ATOM 9857 C CA . SER B 1 342 ? -5.121 4.043 12.203 1 92.38 342 SER B CA 1
ATOM 9858 C C . SER B 1 342 ? -3.932 4.473 11.352 1 92.38 342 SER B C 1
ATOM 9860 O O . SER B 1 342 ? -4.027 4.523 10.125 1 92.38 342 SER B O 1
ATOM 9862 N N . LEU B 1 343 ? -2.875 4.836 12 1 92.19 343 LEU B N 1
ATOM 9863 C CA . LEU B 1 343 ? -1.646 5.191 11.297 1 92.19 343 LEU B CA 1
ATOM 9864 C C . LEU B 1 343 ? -0.834 3.943 10.961 1 92.19 343 LEU B C 1
ATOM 9866 O O . LEU B 1 343 ? 0.2 4.031 10.297 1 92.19 343 LEU B O 1
ATOM 9870 N N . TRP B 1 344 ? -1.221 2.742 11.398 1 93.31 344 TRP B N 1
ATOM 9871 C CA . TRP B 1 344 ? -0.593 1.458 11.109 1 93.31 344 TRP B CA 1
ATOM 9872 C C . TRP B 1 344 ? -1.488 0.601 10.227 1 93.31 344 TRP B C 1
ATOM 9874 O O . TRP B 1 344 ? -1.658 -0.595 10.469 1 93.31 344 TRP B O 1
ATOM 9884 N N . ARG B 1 345 ? -2.012 1.211 9.273 1 86.56 345 ARG B N 1
ATOM 9885 C CA . ARG B 1 345 ? -2.975 0.565 8.391 1 86.56 345 ARG B CA 1
ATOM 9886 C C . ARG B 1 345 ? -2.373 -0.679 7.742 1 86.56 345 ARG B C 1
ATOM 9888 O O . ARG B 1 345 ? -3.033 -1.715 7.645 1 86.56 345 ARG B O 1
ATOM 9895 N N . GLY B 1 346 ? -1.174 -0.618 7.359 1 85.44 346 GLY B N 1
ATOM 9896 C CA . GLY B 1 346 ? -0.539 -1.754 6.711 1 85.44 346 GLY B CA 1
ATOM 9897 C C . GLY B 1 346 ? -0.469 -2.984 7.598 1 85.44 346 GLY B C 1
ATOM 9898 O O . GLY B 1 346 ? -0.668 -4.105 7.125 1 85.44 346 GLY B O 1
ATOM 9899 N N . GLU B 1 347 ? -0.321 -2.809 8.852 1 88.81 347 GLU B N 1
ATOM 9900 C CA . GLU B 1 347 ? -0.118 -3.908 9.797 1 88.81 347 GLU B CA 1
ATOM 9901 C C . GLU B 1 347 ? -1.45 -4.445 10.312 1 88.81 347 GLU B C 1
ATOM 9903 O O . GLU B 1 347 ? -1.589 -5.645 10.555 1 88.81 347 GLU B O 1
ATOM 9908 N N . TYR B 1 348 ? -2.453 -3.566 10.406 1 95.44 348 TYR B N 1
ATOM 9909 C CA . TYR B 1 348 ? -3.621 -4.008 11.164 1 95.44 348 TYR B CA 1
ATOM 9910 C C . TYR B 1 348 ? -4.875 -3.973 10.297 1 95.44 348 TYR B C 1
ATOM 9912 O O . TYR B 1 348 ? -5.961 -4.348 10.75 1 95.44 348 TYR B O 1
ATOM 9920 N N . GLN B 1 349 ? -4.766 -3.555 9.109 1 94.94 349 GLN B N 1
ATOM 9921 C CA . GLN B 1 349 ? -5.918 -3.449 8.227 1 94.94 349 GLN B CA 1
ATOM 9922 C C . GLN B 1 349 ? -6.656 -4.781 8.117 1 94.94 349 GLN B C 1
ATOM 9924 O O . GLN B 1 349 ? -7.887 -4.82 8.156 1 94.94 349 GLN B O 1
ATOM 9929 N N . HIS B 1 350 ? -5.926 -5.867 8.031 1 96.06 350 HIS B N 1
ATOM 9930 C CA . HIS B 1 350 ? -6.57 -7.16 7.84 1 96.06 350 HIS B CA 1
ATOM 9931 C C . HIS B 1 350 ? -7.207 -7.66 9.133 1 96.06 350 HIS B C 1
ATOM 9933 O O . HIS B 1 350 ? -8.172 -8.43 9.102 1 96.06 350 HIS B O 1
ATOM 9939 N N . PHE B 1 351 ? -6.715 -7.234 10.312 1 97.19 351 PHE B N 1
ATOM 9940 C CA . PHE B 1 351 ? -7.395 -7.527 11.57 1 97.19 351 PHE B CA 1
ATOM 9941 C C . PHE B 1 351 ? -8.766 -6.871 11.609 1 97.19 351 PHE B C 1
ATOM 9943 O O . PHE B 1 351 ? -9.766 -7.523 11.914 1 97.19 351 PHE B O 1
ATOM 9950 N N . TYR B 1 352 ? -8.789 -5.617 11.266 1 97.38 352 TYR B N 1
ATOM 9951 C CA . TYR B 1 352 ? -10.031 -4.863 11.305 1 97.38 352 TYR B CA 1
ATOM 9952 C C . TYR B 1 352 ? -11 -5.348 10.234 1 97.38 352 TYR B C 1
ATOM 9954 O O . TYR B 1 352 ? -12.211 -5.41 10.461 1 97.38 352 TYR B O 1
ATOM 9962 N N . ASN B 1 353 ? -10.453 -5.695 9.07 1 97.38 353 ASN B N 1
ATOM 9963 C CA . ASN B 1 353 ? -11.312 -6.258 8.031 1 97.38 353 ASN B CA 1
ATOM 9964 C C . ASN B 1 353 ? -11.93 -7.582 8.477 1 97.38 353 ASN B C 1
ATOM 9966 O O . ASN B 1 353 ? -13.094 -7.859 8.18 1 97.38 353 ASN B O 1
ATOM 9970 N N . ALA B 1 354 ? -11.117 -8.438 9.125 1 97.94 354 ALA B N 1
ATOM 9971 C CA . ALA B 1 354 ? -11.656 -9.68 9.672 1 97.94 354 ALA B CA 1
ATOM 9972 C C . ALA B 1 354 ? -12.773 -9.398 10.664 1 97.94 354 ALA B C 1
ATOM 9974 O O . ALA B 1 354 ? -13.836 -10.031 10.617 1 97.94 354 ALA B O 1
ATOM 9975 N N . LEU B 1 355 ? -12.602 -8.398 11.5 1 97.88 355 LEU B N 1
ATOM 9976 C CA . LEU B 1 355 ? -13.594 -8.047 12.508 1 97.88 355 LEU B CA 1
ATOM 9977 C C . LEU B 1 355 ? -14.852 -7.473 11.859 1 97.88 355 LEU B C 1
ATOM 9979 O O . LEU B 1 355 ? -15.969 -7.719 12.32 1 97.88 355 LEU B O 1
ATOM 9983 N N . LEU B 1 356 ? -14.625 -6.652 10.859 1 97.31 356 LEU B N 1
ATOM 9984 C CA . LEU B 1 356 ? -15.766 -6.109 10.125 1 97.31 356 LEU B CA 1
ATOM 9985 C C . LEU B 1 356 ? -16.609 -7.23 9.516 1 97.31 356 LEU B C 1
ATOM 9987 O O . LEU B 1 356 ? -17.828 -7.215 9.609 1 97.31 356 LEU B O 1
ATOM 9991 N N . ALA B 1 357 ? -15.945 -8.227 8.906 1 97.38 357 ALA B N 1
ATOM 9992 C CA . ALA B 1 357 ? -16.641 -9.383 8.352 1 97.38 357 ALA B CA 1
ATOM 9993 C C . ALA B 1 357 ? -17.391 -10.148 9.445 1 97.38 357 ALA B C 1
ATOM 9995 O O . ALA B 1 357 ? -18.516 -10.578 9.25 1 97.38 357 ALA B O 1
ATOM 9996 N N . VAL B 1 358 ? -16.75 -10.32 10.617 1 97.19 358 VAL B N 1
ATOM 9997 C CA . VAL B 1 358 ? -17.375 -11.008 11.742 1 97.19 358 VAL B CA 1
ATOM 9998 C C . VAL B 1 358 ? -18.625 -10.258 12.18 1 97.19 358 VAL B C 1
ATOM 10000 O O . VAL B 1 358 ? -19.688 -10.859 12.375 1 97.19 358 VAL B O 1
ATOM 10003 N N . ASN B 1 359 ? -18.516 -8.938 12.32 1 96.31 359 ASN B N 1
ATOM 10004 C CA . ASN B 1 359 ? -19.641 -8.102 12.719 1 96.31 359 ASN B CA 1
ATOM 10005 C C . ASN B 1 359 ? -20.828 -8.273 11.773 1 96.31 359 ASN B C 1
ATOM 10007 O O . ASN B 1 359 ? -21.953 -8.523 12.219 1 96.31 359 ASN B O 1
ATOM 10011 N N . ASP B 1 360 ? -20.578 -8.156 10.531 1 95.56 360 ASP B N 1
ATOM 10012 C CA . ASP B 1 360 ? -21.641 -8.273 9.539 1 95.56 360 ASP B CA 1
ATOM 10013 C C . ASP B 1 360 ? -22.172 -9.703 9.477 1 95.56 360 ASP B C 1
ATOM 10015 O O . ASP B 1 360 ? -23.375 -9.914 9.289 1 95.56 360 ASP B O 1
ATOM 10019 N N . PHE B 1 361 ? -21.297 -10.711 9.594 1 95.69 361 PHE B N 1
ATOM 10020 C CA . PHE B 1 361 ? -21.672 -12.117 9.586 1 95.69 361 PHE B CA 1
ATOM 10021 C C . PHE B 1 361 ? -22.609 -12.43 10.742 1 95.69 361 PHE B C 1
ATOM 10023 O O . PHE B 1 361 ? -23.672 -13.023 10.539 1 95.69 361 PHE B O 1
ATOM 10030 N N . PHE B 1 362 ? -22.281 -12 11.938 1 94.69 362 PHE B N 1
ATOM 10031 C CA . PHE B 1 362 ? -23.094 -12.258 13.117 1 94.69 362 PHE B CA 1
ATOM 10032 C C . PHE B 1 362 ? -24.422 -11.508 13.039 1 94.69 362 PHE B C 1
ATOM 10034 O O . PHE B 1 362 ? -25.453 -12.016 13.484 1 94.69 362 PHE B O 1
ATOM 10041 N N . ARG B 1 363 ? -24.375 -10.328 12.477 1 92.62 363 ARG B N 1
ATOM 10042 C CA . ARG B 1 363 ? -25.609 -9.57 12.289 1 92.62 363 ARG B CA 1
ATOM 10043 C C . ARG B 1 363 ? -26.594 -10.344 11.422 1 92.62 363 ARG B C 1
ATOM 10045 O O . ARG B 1 363 ? -27.766 -10.477 11.766 1 92.62 363 ARG B O 1
ATOM 10052 N N . ILE B 1 364 ? -26.141 -10.883 10.305 1 91.88 364 ILE B N 1
ATOM 10053 C CA . ILE B 1 364 ? -26.984 -11.641 9.398 1 91.88 364 ILE B CA 1
ATOM 10054 C C . ILE B 1 364 ? -27.391 -12.961 10.062 1 91.88 364 ILE B C 1
ATOM 10056 O O . ILE B 1 364 ? -28.531 -13.398 9.938 1 91.88 364 ILE B O 1
ATOM 10060 N N . LYS B 1 365 ? -26.453 -13.594 10.734 1 90.81 365 LYS B N 1
ATOM 10061 C CA . LYS B 1 365 ? -26.719 -14.836 11.461 1 90.81 365 LYS B CA 1
ATOM 10062 C C . LYS B 1 365 ? -27.922 -14.688 12.391 1 90.81 365 LYS B C 1
ATOM 10064 O O . LYS B 1 365 ? -28.781 -15.562 12.453 1 90.81 365 LYS B O 1
ATOM 10069 N N . ASP B 1 366 ? -27.953 -13.609 13.07 1 88.38 366 ASP B N 1
ATOM 10070 C CA . ASP B 1 366 ? -28.984 -13.398 14.086 1 88.38 366 ASP B CA 1
ATOM 10071 C C . ASP B 1 366 ? -30.344 -13.148 13.445 1 88.38 366 ASP B C 1
ATOM 10073 O O . ASP B 1 366 ? -31.391 -13.391 14.062 1 88.38 366 ASP B O 1
ATOM 10077 N N . SER B 1 367 ? -30.344 -12.742 12.188 1 87.06 367 SER B N 1
ATOM 10078 C CA . SER B 1 367 ? -31.609 -12.406 11.539 1 87.06 367 SER B CA 1
ATOM 10079 C C . SER B 1 367 ? -31.953 -13.406 10.438 1 87.06 367 SER B C 1
ATOM 10081 O O . SER B 1 367 ? -33.031 -13.367 9.859 1 87.06 367 SER B O 1
ATOM 10083 N N . LEU B 1 368 ? -31.062 -14.281 10.164 1 86.5 368 LEU B N 1
ATOM 10084 C CA . LEU B 1 368 ? -31.219 -15.148 9 1 86.5 368 LEU B CA 1
ATOM 10085 C C . LEU B 1 368 ? -32.312 -16.172 9.242 1 86.5 368 LEU B C 1
ATOM 10087 O O . LEU B 1 368 ? -32.344 -16.844 10.273 1 86.5 368 LEU B O 1
ATOM 10091 N N . ILE B 1 369 ? -33.25 -16.234 8.383 1 85.62 369 ILE B N 1
ATOM 10092 C CA . ILE B 1 369 ? -34.25 -17.312 8.344 1 85.62 369 ILE B CA 1
ATOM 10093 C C . ILE B 1 369 ? -34.312 -17.906 6.938 1 85.62 369 ILE B C 1
ATOM 10095 O O . ILE B 1 369 ? -34.625 -17.219 5.973 1 85.62 369 ILE B O 1
ATOM 10099 N N . ILE B 1 370 ? -33.844 -19.156 6.855 1 90.88 370 ILE B N 1
ATOM 10100 C CA . ILE B 1 370 ? -34 -19.875 5.59 1 90.88 370 ILE B CA 1
ATOM 10101 C C . ILE B 1 370 ? -35.438 -20.344 5.441 1 90.88 370 ILE B C 1
ATOM 10103 O O . ILE B 1 370 ? -35.844 -21.312 6.09 1 90.88 370 ILE B O 1
ATOM 10107 N N . GLU B 1 371 ? -36.125 -19.641 4.633 1 86.38 371 GLU B N 1
ATOM 10108 C CA . GLU B 1 371 ? -37.562 -19.875 4.48 1 86.38 371 GLU B CA 1
ATOM 10109 C C . GLU B 1 371 ? -37.844 -21.172 3.717 1 86.38 371 GLU B C 1
ATOM 10111 O O . GLU B 1 371 ? -37.156 -21.469 2.74 1 86.38 371 GLU B O 1
ATOM 10116 N N . ASP B 1 372 ? -38.719 -21.844 4.246 1 90.69 372 ASP B N 1
ATOM 10117 C CA . ASP B 1 372 ? -39.156 -23.062 3.547 1 90.69 372 ASP B CA 1
ATOM 10118 C C . ASP B 1 372 ? -40.031 -22.703 2.336 1 90.69 372 ASP B C 1
ATOM 10120 O O . ASP B 1 372 ? -41.25 -22.625 2.443 1 90.69 372 ASP B O 1
ATOM 10124 N N . ARG B 1 373 ? -39.406 -22.578 1.191 1 92.25 373 ARG B N 1
ATOM 10125 C CA . ARG B 1 373 ? -40.062 -22.188 -0.048 1 92.25 373 ARG B CA 1
ATOM 10126 C C . ARG B 1 373 ? -40.625 -23.422 -0.77 1 92.25 373 ARG B C 1
ATOM 10128 O O . ARG B 1 373 ? -40 -24.484 -0.748 1 92.25 373 ARG B O 1
ATOM 10135 N N . GLU B 1 374 ? -41.656 -23.141 -1.508 1 93.56 374 GLU B N 1
ATOM 10136 C CA . GLU B 1 374 ? -42.312 -24.234 -2.227 1 93.56 374 GLU B CA 1
ATOM 10137 C C . GLU B 1 374 ? -41.781 -24.344 -3.654 1 93.56 374 GLU B C 1
ATOM 10139 O O . GLU B 1 374 ? -41.812 -25.422 -4.258 1 93.56 374 GLU B O 1
ATOM 10144 N N . GLU B 1 375 ? -41.312 -23.297 -4.184 1 96.31 375 GLU B N 1
ATOM 10145 C CA . GLU B 1 375 ? -40.812 -23.266 -5.562 1 96.31 375 GLU B CA 1
ATOM 10146 C C . GLU B 1 375 ? -39.344 -22.938 -5.617 1 96.31 375 GLU B C 1
ATOM 10148 O O . GLU B 1 375 ? -38.844 -22.109 -4.852 1 96.31 375 GLU B O 1
ATOM 10153 N N . LEU B 1 376 ? -38.688 -23.609 -6.578 1 97.19 376 LEU B N 1
ATOM 10154 C CA . LEU B 1 376 ? -37.25 -23.406 -6.734 1 97.19 376 LEU B CA 1
ATOM 10155 C C . LEU B 1 376 ? -36.906 -21.953 -7.078 1 97.19 376 LEU B C 1
ATOM 10157 O O . LEU B 1 376 ? -35.906 -21.422 -6.637 1 97.19 376 LEU B O 1
ATOM 10161 N N . ARG B 1 377 ? -37.781 -21.328 -7.867 1 97 377 ARG B N 1
ATOM 10162 C CA . ARG B 1 377 ? -37.594 -19.953 -8.305 1 97 377 ARG B CA 1
ATOM 10163 C C . ARG B 1 377 ? -37.469 -19.016 -7.113 1 97 377 ARG B C 1
ATOM 10165 O O . ARG B 1 377 ? -36.688 -18.047 -7.141 1 97 377 ARG B O 1
ATOM 10172 N N . GLU B 1 378 ? -38.25 -19.25 -6.082 1 96.62 378 GLU B N 1
ATOM 10173 C CA . GLU B 1 378 ? -38.219 -18.406 -4.891 1 96.62 378 GLU B CA 1
ATOM 10174 C C . GLU B 1 378 ? -36.906 -18.594 -4.121 1 96.62 378 GLU B C 1
ATOM 10176 O O . GLU B 1 378 ? -36.344 -17.625 -3.584 1 96.62 378 GLU B O 1
ATOM 10181 N N . ILE B 1 379 ? -36.438 -19.812 -4.066 1 97.38 379 ILE B N 1
ATOM 10182 C CA . ILE B 1 379 ? -35.156 -20.078 -3.41 1 97.38 379 ILE B CA 1
ATOM 10183 C C . ILE B 1 379 ? -34.031 -19.391 -4.172 1 97.38 379 ILE B C 1
ATOM 10185 O O . ILE B 1 379 ? -33.125 -18.797 -3.561 1 97.38 379 ILE B O 1
ATOM 10189 N N . PHE B 1 380 ? -34.156 -19.453 -5.512 1 97.94 380 PHE B N 1
ATOM 10190 C CA . PHE B 1 380 ? -33.219 -18.797 -6.402 1 97.94 380 PHE B CA 1
ATOM 10191 C C . PHE B 1 380 ? -33.188 -17.297 -6.137 1 97.94 380 PHE B C 1
ATOM 10193 O O . PHE B 1 380 ? -32.094 -16.703 -6.023 1 97.94 380 PHE B O 1
ATOM 10200 N N . LYS B 1 381 ? -34.281 -16.703 -5.961 1 97.06 381 LYS B N 1
ATOM 10201 C CA . LYS B 1 381 ? -34.375 -15.281 -5.676 1 97.06 381 LYS B CA 1
ATOM 10202 C C . LYS B 1 381 ? -33.812 -14.945 -4.297 1 97.06 381 LYS B C 1
ATOM 10204 O O . LYS B 1 381 ? -33.094 -13.969 -4.133 1 97.06 381 LYS B O 1
ATOM 10209 N N . ASP B 1 382 ? -34.156 -15.742 -3.301 1 96.38 382 ASP B N 1
ATOM 10210 C CA . ASP B 1 382 ? -33.656 -15.516 -1.947 1 96.38 382 ASP B CA 1
ATOM 10211 C C . ASP B 1 382 ? -32.156 -15.578 -1.91 1 96.38 382 ASP B C 1
ATOM 10213 O O . ASP B 1 382 ? -31.5 -14.773 -1.224 1 96.38 382 ASP B O 1
ATOM 10217 N N . TYR B 1 383 ? -31.641 -16.562 -2.645 1 97.69 383 TYR B N 1
ATOM 10218 C CA . TYR B 1 383 ? -30.188 -16.703 -2.67 1 97.69 383 TYR B CA 1
ATOM 10219 C C . TYR B 1 383 ? -29.516 -15.5 -3.305 1 97.69 383 TYR B C 1
ATOM 10221 O O . TYR B 1 383 ? -28.578 -14.93 -2.742 1 97.69 383 TYR B O 1
ATOM 10229 N N . THR B 1 384 ? -30 -15 -4.469 1 97.56 384 THR B N 1
ATOM 10230 C CA . THR B 1 384 ? -29.359 -13.953 -5.246 1 97.56 384 THR B CA 1
ATOM 10231 C C . THR B 1 384 ? -29.625 -12.578 -4.629 1 97.56 384 THR B C 1
ATOM 10233 O O . THR B 1 384 ? -28.953 -11.602 -4.969 1 97.56 384 THR B O 1
ATOM 10236 N N . LYS B 1 385 ? -30.516 -12.555 -3.672 1 94.56 385 LYS B N 1
ATOM 10237 C CA . LYS B 1 385 ? -30.812 -11.289 -3.018 1 94.56 385 LYS B CA 1
ATOM 10238 C C . LYS B 1 385 ? -30.141 -11.203 -1.647 1 94.56 385 LYS B C 1
ATOM 10240 O O . LYS B 1 385 ? -29.609 -10.156 -1.272 1 94.56 385 LYS B O 1
ATOM 10245 N N . ASN B 1 386 ? -30.156 -12.461 -0.945 1 93.38 386 ASN B N 1
ATOM 10246 C CA . ASN B 1 386 ? -29.766 -12.328 0.455 1 93.38 386 ASN B CA 1
ATOM 10247 C C . ASN B 1 386 ? -28.75 -13.398 0.853 1 93.38 386 ASN B C 1
ATOM 10249 O O . ASN B 1 386 ? -27.719 -13.086 1.446 1 93.38 386 ASN B O 1
ATOM 10253 N N . TYR B 1 387 ? -28.984 -14.688 0.541 1 96.56 387 TYR B N 1
ATOM 10254 C CA . TYR B 1 387 ? -28.219 -15.789 1.112 1 96.56 387 TYR B CA 1
ATOM 10255 C C . TYR B 1 387 ? -26.766 -15.742 0.657 1 96.56 387 TYR B C 1
ATOM 10257 O O . TYR B 1 387 ? -25.859 -16.094 1.413 1 96.56 387 TYR B O 1
ATOM 10265 N N . PHE B 1 388 ? -26.531 -15.266 -0.603 1 96.94 388 PHE B N 1
ATOM 10266 C CA . PHE B 1 388 ? -25.188 -15.242 -1.154 1 96.94 388 PHE B CA 1
ATOM 10267 C C . PHE B 1 388 ? -24.281 -14.359 -0.312 1 96.94 388 PHE B C 1
ATOM 10269 O O . PHE B 1 388 ? -23.047 -14.5 -0.357 1 96.94 388 PHE B O 1
ATOM 10276 N N . LEU B 1 389 ? -24.828 -13.438 0.458 1 96.69 389 LEU B N 1
ATOM 10277 C CA . LEU B 1 389 ? -24.047 -12.523 1.29 1 96.69 389 LEU B CA 1
ATOM 10278 C C . LEU B 1 389 ? -23.312 -13.281 2.398 1 96.69 389 LEU B C 1
ATOM 10280 O O . LEU B 1 389 ? -22.25 -12.867 2.838 1 96.69 389 LEU B O 1
ATOM 10284 N N . ILE B 1 390 ? -23.891 -14.367 2.834 1 97 390 ILE B N 1
ATOM 10285 C CA . ILE B 1 390 ? -23.266 -15.188 3.857 1 97 390 ILE B CA 1
ATOM 10286 C C . ILE B 1 390 ? -22 -15.836 3.285 1 97 390 ILE B C 1
ATOM 10288 O O . ILE B 1 390 ? -20.953 -15.859 3.938 1 97 390 ILE B O 1
ATOM 10292 N N . ASP B 1 391 ? -22.125 -16.281 2.041 1 97.81 391 ASP B N 1
ATOM 10293 C CA . ASP B 1 391 ? -20.953 -16.828 1.356 1 97.81 391 ASP B CA 1
ATOM 10294 C C . ASP B 1 391 ? -19.859 -15.781 1.214 1 97.81 391 ASP B C 1
ATOM 10296 O O . ASP B 1 391 ? -18.688 -16.078 1.438 1 97.81 391 ASP B O 1
ATOM 10300 N N . LYS B 1 392 ? -20.25 -14.617 0.846 1 98 392 LYS B N 1
ATOM 10301 C CA . LYS B 1 392 ? -19.297 -13.523 0.673 1 98 392 LYS B CA 1
ATOM 10302 C C . LYS B 1 392 ? -18.594 -13.203 1.983 1 98 392 LYS B C 1
ATOM 10304 O O . LYS B 1 392 ? -17.359 -13.047 2.008 1 98 392 LYS B O 1
ATOM 10309 N N . LEU B 1 393 ? -19.359 -13.125 3.055 1 97.69 393 LEU B N 1
ATOM 10310 C CA . LEU B 1 393 ? -18.797 -12.734 4.34 1 97.69 393 LEU B CA 1
ATOM 10311 C C . LEU B 1 393 ? -17.875 -13.836 4.883 1 97.69 393 LEU B C 1
ATOM 10313 O O . LEU B 1 393 ? -16.875 -13.547 5.527 1 97.69 393 LEU B O 1
ATOM 10317 N N . TYR B 1 394 ? -18.281 -15.086 4.633 1 97.88 394 TYR B N 1
ATOM 10318 C CA . TYR B 1 394 ? -17.422 -16.203 4.988 1 97.88 394 TYR B CA 1
ATOM 10319 C C . TYR B 1 394 ? -16.078 -16.109 4.258 1 97.88 394 TYR B C 1
ATOM 10321 O O . TYR B 1 394 ? -15.023 -16.234 4.875 1 97.88 394 TYR B O 1
ATOM 10329 N N . ARG B 1 395 ? -16.141 -15.844 3.004 1 97.5 395 ARG B N 1
ATOM 10330 C CA . ARG B 1 395 ? -14.953 -15.672 2.182 1 97.5 395 ARG B CA 1
ATOM 10331 C C . ARG B 1 395 ? -14.125 -14.484 2.65 1 97.5 395 ARG B C 1
ATOM 10333 O O . ARG B 1 395 ? -12.898 -14.578 2.779 1 97.5 395 ARG B O 1
ATOM 10340 N N . ASP B 1 396 ? -14.773 -13.375 2.961 1 97.44 396 ASP B N 1
ATOM 10341 C CA . ASP B 1 396 ? -14.086 -12.172 3.41 1 97.44 396 ASP B CA 1
ATOM 10342 C C . ASP B 1 396 ? -13.352 -12.414 4.727 1 97.44 396 ASP B C 1
ATOM 10344 O O . ASP B 1 396 ? -12.219 -11.953 4.906 1 97.44 396 ASP B O 1
ATOM 10348 N N . PHE B 1 397 ? -14.008 -13.109 5.617 1 97.88 397 PHE B N 1
ATOM 10349 C CA . PHE B 1 397 ? -13.391 -13.398 6.906 1 97.88 397 PHE B CA 1
ATOM 10350 C C . PHE B 1 397 ? -12.102 -14.195 6.723 1 97.88 397 PHE B C 1
ATOM 10352 O O . PHE B 1 397 ? -11.047 -13.812 7.23 1 97.88 397 PHE B O 1
ATOM 10359 N N . TYR B 1 398 ? -12.164 -15.195 5.957 1 96.12 398 TYR B N 1
ATOM 10360 C CA . TYR B 1 398 ? -11.016 -16.078 5.84 1 96.12 398 TYR B CA 1
ATOM 10361 C C . TYR B 1 398 ? -9.922 -15.453 4.988 1 96.12 398 TYR B C 1
ATOM 10363 O O . TYR B 1 398 ? -8.734 -15.695 5.207 1 96.12 398 TYR B O 1
ATOM 10371 N N . TYR B 1 399 ? -10.312 -14.695 4.035 1 95.88 399 TYR B N 1
ATOM 10372 C CA . TYR B 1 399 ? -9.289 -13.953 3.301 1 95.88 399 TYR B CA 1
ATOM 10373 C C . TYR B 1 399 ? -8.43 -13.125 4.246 1 95.88 399 TYR B C 1
ATOM 10375 O O . TYR B 1 399 ? -7.203 -13.172 4.184 1 95.88 399 TYR B O 1
ATOM 10383 N N . SER B 1 400 ? -9.102 -12.367 5.07 1 96.44 400 SER B N 1
ATOM 10384 C CA . SER B 1 400 ? -8.391 -11.516 6.016 1 96.44 400 SER B CA 1
ATOM 10385 C C . SER B 1 400 ? -7.668 -12.352 7.07 1 96.44 400 SER B C 1
ATOM 10387 O O . SER B 1 400 ? -6.535 -12.039 7.441 1 96.44 400 SER B O 1
ATOM 10389 N N . TYR B 1 401 ? -8.305 -13.398 7.512 1 94.62 401 TYR B N 1
ATOM 10390 C CA . TYR B 1 401 ? -7.715 -14.258 8.539 1 94.62 401 TYR B CA 1
ATOM 10391 C C . TYR B 1 401 ? -6.418 -14.883 8.039 1 94.62 401 TYR B C 1
ATOM 10393 O O . TYR B 1 401 ? -5.441 -14.984 8.789 1 94.62 401 TYR B O 1
ATOM 10401 N N . ASP B 1 402 ? -6.391 -15.297 6.797 1 90.81 402 ASP B N 1
ATOM 10402 C CA . ASP B 1 402 ? -5.215 -15.938 6.219 1 90.81 402 ASP B CA 1
ATOM 10403 C C . ASP B 1 402 ? -4.016 -14.992 6.219 1 90.81 402 ASP B C 1
ATOM 10405 O O . ASP B 1 402 ? -2.867 -15.438 6.273 1 90.81 402 ASP B O 1
ATOM 10409 N N . LYS B 1 403 ? -4.32 -13.742 6.203 1 90.88 403 LYS B N 1
ATOM 10410 C CA . LYS B 1 403 ? -3.242 -12.758 6.18 1 90.88 403 LYS B CA 1
ATOM 10411 C C . LYS B 1 403 ? -2.691 -12.508 7.582 1 90.88 403 LYS B C 1
ATOM 10413 O O . LYS B 1 403 ? -1.579 -12 7.738 1 90.88 403 LYS B O 1
ATOM 10418 N N . ILE B 1 404 ? -3.441 -12.812 8.609 1 92.62 404 ILE B N 1
ATOM 10419 C CA . ILE B 1 404 ? -3.012 -12.469 9.961 1 92.62 404 ILE B CA 1
ATOM 10420 C C . ILE B 1 404 ? -2.701 -13.734 10.75 1 92.62 404 ILE B C 1
ATOM 10422 O O . ILE B 1 404 ? -2.197 -13.672 11.875 1 92.62 404 ILE B O 1
ATOM 10426 N N . LYS B 1 405 ? -2.898 -14.914 10.203 1 88.38 405 LYS B N 1
ATOM 10427 C CA . LYS B 1 405 ? -2.889 -16.172 10.938 1 88.38 405 LYS B CA 1
ATOM 10428 C C . LYS B 1 405 ? -1.518 -16.438 11.555 1 88.38 405 LYS B C 1
ATOM 10430 O O . LYS B 1 405 ? -1.405 -17.172 12.539 1 88.38 405 LYS B O 1
ATOM 10435 N N . ASN B 1 406 ? -0.476 -15.844 11.008 1 82.81 406 ASN B N 1
ATOM 10436 C CA . ASN B 1 406 ? 0.875 -16.062 11.516 1 82.81 406 ASN B CA 1
ATOM 10437 C C . ASN B 1 406 ? 1.293 -14.977 12.5 1 82.81 406 ASN B C 1
ATOM 10439 O O . ASN B 1 406 ? 2.404 -15.016 13.031 1 82.81 406 ASN B O 1
ATOM 10443 N N . SER B 1 407 ? 0.382 -14.062 12.703 1 86.19 407 SER B N 1
ATOM 10444 C CA . SER B 1 407 ? 0.672 -12.969 13.625 1 86.19 407 SER B CA 1
ATOM 10445 C C . SER B 1 407 ? 0.535 -13.414 15.078 1 86.19 407 SER B C 1
ATOM 10447 O O . SER B 1 407 ? -0.157 -14.391 15.367 1 86.19 407 SER B O 1
ATOM 10449 N N . GLU B 1 408 ? 1.124 -12.703 15.961 1 83.5 408 GLU B N 1
ATOM 10450 C CA . GLU B 1 408 ? 1.072 -12.977 17.391 1 83.5 408 GLU B CA 1
ATOM 10451 C C . GLU B 1 408 ? -0.343 -12.812 17.938 1 83.5 408 GLU B C 1
ATOM 10453 O O . GLU B 1 408 ? -0.712 -13.445 18.938 1 83.5 408 GLU B O 1
ATOM 10458 N N . LEU B 1 409 ? -1.169 -11.938 17.266 1 90.5 409 LEU B N 1
ATOM 10459 C CA . LEU B 1 409 ? -2.516 -11.641 17.75 1 90.5 409 LEU B CA 1
ATOM 10460 C C . LEU B 1 409 ? -3.525 -12.633 17.172 1 90.5 409 LEU B C 1
ATOM 10462 O O . LEU B 1 409 ? -4.695 -12.633 17.562 1 90.5 409 LEU B O 1
ATOM 10466 N N . ALA B 1 410 ? -3.113 -13.5 16.312 1 89.25 410 ALA B N 1
ATOM 10467 C CA . ALA B 1 410 ? -4.004 -14.383 15.57 1 89.25 410 ALA B CA 1
ATOM 10468 C C . ALA B 1 410 ? -4.789 -15.297 16.5 1 89.25 410 ALA B C 1
ATOM 10470 O O . ALA B 1 410 ? -5.984 -15.531 16.297 1 89.25 410 ALA B O 1
ATOM 10471 N N . PRO B 1 411 ? -4.188 -15.836 17.625 1 89.31 411 PRO B N 1
ATOM 10472 C CA . PRO B 1 411 ? -4.91 -16.75 18.516 1 89.31 411 PRO B CA 1
ATOM 10473 C C . PRO B 1 411 ? -6.156 -16.109 19.125 1 89.31 411 PRO B C 1
ATOM 10475 O O . PRO B 1 411 ? -7.086 -16.828 19.516 1 89.31 411 PRO B O 1
ATOM 10478 N N . LEU B 1 412 ? -6.211 -14.773 19.188 1 93.12 412 LEU B N 1
ATOM 10479 C CA . LEU B 1 412 ? -7.383 -14.078 19.703 1 93.12 412 LEU B CA 1
ATOM 10480 C C . LEU B 1 412 ? -8.625 -14.422 18.875 1 93.12 412 LEU B C 1
ATOM 10482 O O . LEU B 1 412 ? -9.75 -14.336 19.375 1 93.12 412 LEU B O 1
ATOM 10486 N N . PHE B 1 413 ? -8.461 -14.875 17.625 1 95.12 413 PHE B N 1
ATOM 10487 C CA . PHE B 1 413 ? -9.57 -15.055 16.703 1 95.12 413 PHE B CA 1
ATOM 10488 C C . PHE B 1 413 ? -10.023 -16.5 16.672 1 95.12 413 PHE B C 1
ATOM 10490 O O . PHE B 1 413 ? -10.984 -16.844 15.984 1 95.12 413 PHE B O 1
ATOM 10497 N N . ASP B 1 414 ? -9.414 -17.406 17.438 1 91.12 414 ASP B N 1
ATOM 10498 C CA . ASP B 1 414 ? -9.664 -18.844 17.359 1 91.12 414 ASP B CA 1
ATOM 10499 C C . ASP B 1 414 ? -11.117 -19.172 17.688 1 91.12 414 ASP B C 1
ATOM 10501 O O . ASP B 1 414 ? -11.766 -19.922 16.953 1 91.12 414 ASP B O 1
ATOM 10505 N N . THR B 1 415 ? -11.602 -18.594 18.734 1 94.12 415 THR B N 1
ATOM 10506 C CA . THR B 1 415 ? -12.977 -18.828 19.141 1 94.12 415 THR B CA 1
ATOM 10507 C C . THR B 1 415 ? -13.953 -18.297 18.094 1 94.12 415 THR B C 1
ATOM 10509 O O . THR B 1 415 ? -14.93 -18.969 17.734 1 94.12 415 THR B O 1
ATOM 10512 N N . LEU B 1 416 ? -13.695 -17.094 17.609 1 95.38 416 LEU B N 1
ATOM 10513 C CA . LEU B 1 416 ? -14.531 -16.5 16.578 1 95.38 416 LEU B CA 1
ATOM 10514 C C . LEU B 1 416 ? -14.547 -17.375 15.32 1 95.38 416 LEU B C 1
ATOM 10516 O O . LEU B 1 416 ? -15.609 -17.578 14.719 1 95.38 416 LEU B O 1
ATOM 10520 N N . LYS B 1 417 ? -13.383 -17.859 14.969 1 94.62 417 LYS B N 1
ATOM 10521 C CA . LYS B 1 417 ? -13.258 -18.734 13.812 1 94.62 417 LYS B CA 1
ATOM 10522 C C . LYS B 1 417 ? -14.133 -19.969 13.961 1 94.62 417 LYS B C 1
ATOM 10524 O O . LYS B 1 417 ? -14.852 -20.359 13.039 1 94.62 417 LYS B O 1
ATOM 10529 N N . SER B 1 418 ? -14.141 -20.578 15.109 1 93.81 418 SER B N 1
ATOM 10530 C CA . SER B 1 418 ? -14.938 -21.766 15.383 1 93.81 418 SER B CA 1
ATOM 10531 C C . SER B 1 418 ? -16.438 -21.469 15.289 1 93.81 418 SER B C 1
ATOM 10533 O O . SER B 1 418 ? -17.188 -22.266 14.734 1 93.81 418 SER B O 1
ATOM 10535 N N . LYS B 1 419 ? -16.812 -20.344 15.781 1 94.12 419 LYS B N 1
ATOM 10536 C CA . LYS B 1 419 ? -18.219 -19.938 15.719 1 94.12 419 LYS B CA 1
ATOM 10537 C C . LYS B 1 419 ? -18.656 -19.734 14.273 1 94.12 419 LYS B C 1
ATOM 10539 O O . LYS B 1 419 ? -19.75 -20.172 13.891 1 94.12 419 LYS B O 1
ATOM 10544 N N . ILE B 1 420 ? -17.859 -19.109 13.516 1 95.88 420 ILE B N 1
ATOM 10545 C CA . ILE B 1 420 ? -18.156 -18.828 12.117 1 95.88 420 ILE B CA 1
ATOM 10546 C C . ILE B 1 420 ? -18.266 -20.141 11.336 1 95.88 420 ILE B C 1
ATOM 10548 O O . ILE B 1 420 ? -19.219 -20.344 10.578 1 95.88 420 ILE B O 1
ATOM 10552 N N . ASP B 1 421 ? -17.344 -21.047 11.586 1 94.81 421 ASP B N 1
ATOM 10553 C CA . ASP B 1 421 ? -17.328 -22.328 10.898 1 94.81 421 ASP B CA 1
ATOM 10554 C C . ASP B 1 421 ? -18.578 -23.141 11.227 1 94.81 421 ASP B C 1
ATOM 10556 O O . ASP B 1 421 ? -19.203 -23.719 10.336 1 94.81 421 ASP B O 1
ATOM 10560 N N . LYS B 1 422 ? -18.891 -23.156 12.43 1 93.62 422 LYS B N 1
ATOM 10561 C CA . LYS B 1 422 ? -20.062 -23.922 12.867 1 93.62 422 LYS B CA 1
ATOM 10562 C C . LYS B 1 422 ? -21.344 -23.375 12.25 1 93.62 422 LYS B C 1
ATOM 10564 O O . LYS B 1 422 ? -22.156 -24.141 11.711 1 93.62 422 LYS B O 1
ATOM 10569 N N . PHE B 1 423 ? -21.516 -22.172 12.32 1 94.56 423 PHE B N 1
ATOM 10570 C CA . PHE B 1 423 ? -22.703 -21.562 11.75 1 94.56 423 PHE B CA 1
ATOM 10571 C C . PHE B 1 423 ? -22.766 -21.797 10.25 1 94.56 423 PHE B C 1
ATOM 10573 O O . PHE B 1 423 ? -23.812 -22.188 9.719 1 94.56 423 PHE B O 1
ATOM 10580 N N . TYR B 1 424 ? -21.734 -21.5 9.562 1 95.81 424 TYR B N 1
ATOM 10581 C CA . TYR B 1 424 ? -21.719 -21.625 8.109 1 95.81 424 TYR B CA 1
ATOM 10582 C C . TYR B 1 424 ? -22.062 -23.047 7.668 1 95.81 424 TYR B C 1
ATOM 10584 O O . TYR B 1 424 ? -22.875 -23.234 6.766 1 95.81 424 TYR B O 1
ATOM 10592 N N . GLU B 1 425 ? -21.5 -23.984 8.359 1 93.06 425 GLU B N 1
ATOM 10593 C CA . GLU B 1 425 ? -21.688 -25.375 7.988 1 93.06 425 GLU B CA 1
ATOM 10594 C C . GLU B 1 425 ? -23.062 -25.891 8.383 1 93.06 425 GLU B C 1
ATOM 10596 O O . GLU B 1 425 ? -23.797 -26.422 7.547 1 93.06 425 GLU B O 1
ATOM 10601 N N . ILE B 1 426 ? -23.453 -25.641 9.602 1 92 426 ILE B N 1
ATOM 10602 C CA . ILE B 1 426 ? -24.609 -26.328 10.188 1 92 426 ILE B CA 1
ATOM 10603 C C . ILE B 1 426 ? -25.859 -25.484 9.984 1 92 426 ILE B C 1
ATOM 10605 O O . ILE B 1 426 ? -26.875 -25.984 9.492 1 92 426 ILE B O 1
ATOM 10609 N N . ASP B 1 427 ? -25.766 -24.281 10.227 1 92.56 427 ASP B N 1
ATOM 10610 C CA . ASP B 1 427 ? -26.984 -23.453 10.289 1 92.56 427 ASP B CA 1
ATOM 10611 C C . ASP B 1 427 ? -27.281 -22.828 8.938 1 92.56 427 ASP B C 1
ATOM 10613 O O . ASP B 1 427 ? -28.391 -22.328 8.711 1 92.56 427 ASP B O 1
ATOM 10617 N N . TYR B 1 428 ? -26.375 -22.828 8.039 1 95.5 428 TYR B N 1
ATOM 10618 C CA . TYR B 1 428 ? -26.609 -22.172 6.746 1 95.5 428 TYR B CA 1
ATOM 10619 C C . TYR B 1 428 ? -26.516 -23.188 5.609 1 95.5 428 TYR B C 1
ATOM 10621 O O . TYR B 1 428 ? -27.531 -23.578 5.031 1 95.5 428 TYR B O 1
ATOM 10629 N N . LEU B 1 429 ? -25.328 -23.75 5.371 1 94.75 429 LEU B N 1
ATOM 10630 C CA . LEU B 1 429 ? -25.109 -24.609 4.207 1 94.75 429 LEU B CA 1
ATOM 10631 C C . LEU B 1 429 ? -26 -25.844 4.262 1 94.75 429 LEU B C 1
ATOM 10633 O O . LEU B 1 429 ? -26.672 -26.172 3.285 1 94.75 429 LEU B O 1
ATOM 10637 N N . GLU B 1 430 ? -26 -26.5 5.371 1 93.06 430 GLU B N 1
ATOM 10638 C CA . GLU B 1 430 ? -26.781 -27.734 5.496 1 93.06 430 GLU B CA 1
ATOM 10639 C C . GLU B 1 430 ? -28.266 -27.469 5.219 1 93.06 430 GLU B C 1
ATOM 10641 O O . GLU B 1 430 ? -28.906 -28.219 4.477 1 93.06 430 GLU B O 1
ATOM 10646 N N . LYS B 1 431 ? -28.781 -26.438 5.75 1 94.44 431 LYS B N 1
ATOM 10647 C CA . LYS B 1 431 ? -30.203 -26.094 5.594 1 94.44 431 LYS B CA 1
ATOM 10648 C C . LYS B 1 431 ? -30.5 -25.641 4.164 1 94.44 431 LYS B C 1
ATOM 10650 O O . LYS B 1 431 ? -31.469 -26.109 3.559 1 94.44 431 LYS B O 1
ATOM 10655 N N . LEU B 1 432 ? -29.703 -24.797 3.643 1 96.5 432 LEU B N 1
ATOM 10656 C CA . LEU B 1 432 ? -29.906 -24.266 2.297 1 96.5 432 LEU B CA 1
ATOM 10657 C C . LEU B 1 432 ? -29.812 -25.375 1.26 1 96.5 432 LEU B C 1
ATOM 10659 O O . LEU B 1 432 ? -30.672 -25.484 0.369 1 96.5 432 LEU B O 1
ATOM 10663 N N . LEU B 1 433 ? -28.797 -26.25 1.37 1 96.62 433 LEU B N 1
ATOM 10664 C CA . LEU B 1 433 ? -28.578 -27.297 0.391 1 96.62 433 LEU B CA 1
ATOM 10665 C C . LEU B 1 433 ? -29.703 -28.328 0.427 1 96.62 433 LEU B C 1
ATOM 10667 O O . LEU B 1 433 ? -30.125 -28.812 -0.619 1 96.62 433 LEU B O 1
ATOM 10671 N N . ALA B 1 434 ? -30.172 -28.594 1.608 1 94.44 434 ALA B N 1
ATOM 10672 C CA . ALA B 1 434 ? -31.297 -29.5 1.733 1 94.44 434 ALA B CA 1
ATOM 10673 C C . ALA B 1 434 ? -32.531 -28.938 1.065 1 94.44 434 ALA B C 1
ATOM 10675 O O . ALA B 1 434 ? -33.25 -29.641 0.336 1 94.44 434 ALA B O 1
ATOM 10676 N N . LEU B 1 435 ? -32.812 -27.734 1.301 1 96.12 435 LEU B N 1
ATOM 10677 C CA . LEU B 1 435 ? -33.969 -27.062 0.705 1 96.12 435 LEU B CA 1
ATOM 10678 C C . LEU B 1 435 ? -33.844 -27 -0.814 1 96.12 435 LEU B C 1
ATOM 10680 O O . LEU B 1 435 ? -34.781 -27.344 -1.53 1 96.12 435 LEU B O 1
ATOM 10684 N N . TRP B 1 436 ? -32.75 -26.625 -1.337 1 97.31 436 TRP B N 1
ATOM 10685 C CA . TRP B 1 436 ? -32.5 -26.516 -2.768 1 97.31 436 TRP B CA 1
ATOM 10686 C C . TRP B 1 436 ? -32.625 -27.875 -3.447 1 97.31 436 TRP B C 1
ATOM 10688 O O . TRP B 1 436 ? -33.281 -28 -4.473 1 97.31 436 TRP B O 1
ATOM 10698 N N . SER B 1 437 ? -32 -28.891 -2.844 1 96.12 437 SER B N 1
ATOM 10699 C CA . SER B 1 437 ? -32 -30.234 -3.414 1 96.12 437 SER B CA 1
ATOM 10700 C C . SER B 1 437 ? -33.406 -30.797 -3.516 1 96.12 437 SER B C 1
ATOM 10702 O O . SER B 1 437 ? -33.719 -31.578 -4.43 1 96.12 437 SER B O 1
ATOM 10704 N N . SER B 1 438 ? -34.281 -30.344 -2.656 1 95.31 438 SER B N 1
ATOM 10705 C CA . SER B 1 438 ? -35.625 -30.844 -2.648 1 95.31 438 SER B CA 1
ATOM 10706 C C . SER B 1 438 ? -36.438 -30.297 -3.82 1 95.31 438 SER B C 1
ATOM 10708 O O . SER B 1 438 ? -37.469 -30.859 -4.203 1 95.31 438 SER B O 1
ATOM 10710 N N . LYS B 1 439 ? -35.938 -29.25 -4.422 1 96.69 439 LYS B N 1
ATOM 10711 C CA . LYS B 1 439 ? -36.719 -28.594 -5.465 1 96.69 439 LYS B CA 1
ATOM 10712 C C . LYS B 1 439 ? -35.938 -28.5 -6.766 1 96.69 439 LYS B C 1
ATOM 10714 O O . LYS B 1 439 ? -36.469 -28.031 -7.781 1 96.69 439 LYS B O 1
ATOM 10719 N N . VAL B 1 440 ? -34.719 -28.984 -6.883 1 96.94 440 VAL B N 1
ATOM 10720 C CA . VAL B 1 440 ? -33.781 -28.75 -7.98 1 96.94 440 VAL B CA 1
ATOM 10721 C C . VAL B 1 440 ? -34.312 -29.406 -9.25 1 96.94 440 VAL B C 1
ATOM 10723 O O . VAL B 1 440 ? -33.906 -29.062 -10.359 1 96.94 440 VAL B O 1
ATOM 10726 N N . TYR B 1 441 ? -35.312 -30.234 -9.172 1 94.75 441 TYR B N 1
ATOM 10727 C CA . TYR B 1 441 ? -35.938 -30.844 -10.344 1 94.75 441 TYR B CA 1
ATOM 10728 C C . TYR B 1 441 ? -36.625 -29.781 -11.188 1 94.75 441 TYR B C 1
ATOM 10730 O O . TYR B 1 441 ? -36.875 -30 -12.375 1 94.75 441 TYR B O 1
ATOM 10738 N N . GLU B 1 442 ? -36.938 -28.578 -10.633 1 96.56 442 GLU B N 1
ATOM 10739 C CA . GLU B 1 442 ? -37.562 -27.469 -11.328 1 96.56 442 GLU B CA 1
ATOM 10740 C C . GLU B 1 442 ? -36.531 -26.562 -12 1 96.56 442 GLU B C 1
ATOM 10742 O O . GLU B 1 442 ? -36.875 -25.453 -12.43 1 96.56 442 GLU B O 1
ATOM 10747 N N . ARG B 1 443 ? -35.375 -26.984 -12.164 1 96.38 443 ARG B N 1
ATOM 10748 C CA . ARG B 1 443 ? -34.25 -26.156 -12.562 1 96.38 443 ARG B CA 1
ATOM 10749 C C . ARG B 1 443 ? -34.469 -25.562 -13.953 1 96.38 443 ARG B C 1
ATOM 10751 O O . ARG B 1 443 ? -33.969 -24.484 -14.258 1 96.38 443 ARG B O 1
ATOM 10758 N N . GLU B 1 444 ? -35.25 -26.125 -14.797 1 94.94 444 GLU B N 1
ATOM 10759 C CA . GLU B 1 444 ? -35.469 -25.688 -16.172 1 94.94 444 GLU B CA 1
ATOM 10760 C C . GLU B 1 444 ? -36.281 -24.391 -16.219 1 94.94 444 GLU B C 1
ATOM 10762 O O . GLU B 1 444 ? -36.25 -23.688 -17.234 1 94.94 444 GLU B O 1
ATOM 10767 N N . LYS B 1 445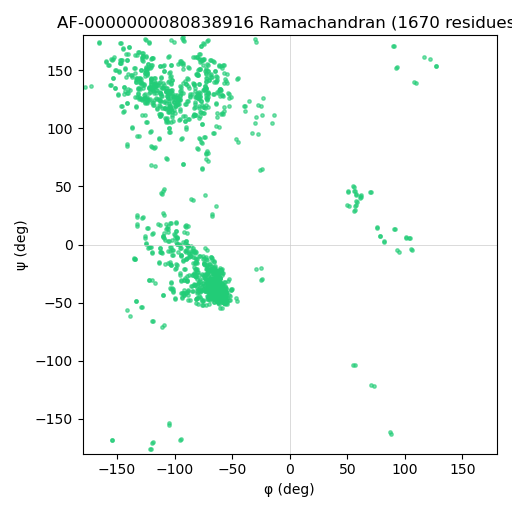 ? -36.875 -24 -15.156 1 95.12 445 LYS B N 1
ATOM 10768 C CA . LYS B 1 445 ? -37.719 -22.812 -15.102 1 95.12 445 LYS B CA 1
ATOM 10769 C C . LYS B 1 445 ? -36.906 -21.562 -14.805 1 95.12 445 LYS B C 1
ATOM 10771 O O . LYS B 1 445 ? -37.406 -20.438 -14.844 1 95.12 445 LYS B O 1
ATOM 10776 N N . LEU B 1 446 ? -35.719 -21.703 -14.5 1 97.62 446 LEU B N 1
ATOM 10777 C CA . LEU B 1 446 ? -34.844 -20.594 -14.148 1 97.62 446 LEU B CA 1
ATOM 10778 C C . LEU B 1 446 ? -34.062 -20.109 -15.367 1 97.62 446 LEU B C 1
ATOM 10780 O O . LEU B 1 446 ? -34.031 -20.781 -16.391 1 97.62 446 LEU B O 1
ATOM 10784 N N . PRO B 1 447 ? -33.531 -18.812 -15.414 1 97.44 447 PRO B N 1
ATOM 10785 C CA . PRO B 1 447 ? -32.656 -18.375 -16.5 1 97.44 447 PRO B CA 1
ATOM 10786 C C . PRO B 1 447 ? -31.453 -19.312 -16.719 1 97.44 447 PRO B C 1
ATOM 10788 O O . PRO B 1 447 ? -30.703 -19.594 -15.781 1 97.44 447 PRO B O 1
ATOM 10791 N N . GLN B 1 448 ? -31.25 -19.719 -17.969 1 97.88 448 GLN B N 1
ATOM 10792 C CA . GLN B 1 448 ? -30.281 -20.766 -18.25 1 97.88 448 GLN B CA 1
ATOM 10793 C C . GLN B 1 448 ? -29 -20.188 -18.859 1 97.88 448 GLN B C 1
ATOM 10795 O O . GLN B 1 448 ? -29.062 -19.297 -19.703 1 97.88 448 GLN B O 1
ATOM 10800 N N . GLN B 1 449 ? -27.844 -20.734 -18.438 1 98.31 449 GLN B N 1
ATOM 10801 C CA . GLN B 1 449 ? -26.531 -20.375 -18.969 1 98.31 449 GLN B CA 1
ATOM 10802 C C . GLN B 1 449 ? -26.453 -20.656 -20.469 1 98.31 449 GLN B C 1
ATOM 10804 O O . GLN B 1 449 ? -25.859 -19.875 -21.219 1 98.31 449 GLN B O 1
ATOM 10809 N N . ARG B 1 450 ? -27.047 -21.734 -20.969 1 96.69 450 ARG B N 1
ATOM 10810 C CA . ARG B 1 450 ? -26.969 -22.156 -22.359 1 96.69 450 ARG B CA 1
ATOM 10811 C C . ARG B 1 450 ? -27.656 -21.156 -23.281 1 96.69 450 ARG B C 1
ATOM 10813 O O . ARG B 1 450 ? -27.438 -21.172 -24.5 1 96.69 450 ARG B O 1
ATOM 10820 N N . ASP B 1 451 ? -28.438 -20.25 -22.766 1 96.31 451 ASP B N 1
ATOM 10821 C CA . ASP B 1 451 ? -29.141 -19.25 -23.562 1 96.31 451 ASP B CA 1
ATOM 10822 C C . ASP B 1 451 ? -28.391 -17.922 -23.578 1 96.31 451 ASP B C 1
ATOM 10824 O O . ASP B 1 451 ? -28.875 -16.922 -24.125 1 96.31 451 ASP B O 1
ATOM 10828 N N . PHE B 1 452 ? -27.219 -17.828 -23.031 1 97.88 452 PHE B N 1
ATOM 10829 C CA . PHE B 1 452 ? -26.469 -16.594 -22.859 1 97.88 452 PHE B CA 1
ATOM 10830 C C . PHE B 1 452 ? -26.203 -15.914 -24.203 1 97.88 452 PHE B C 1
ATOM 10832 O O . PHE B 1 452 ? -26.516 -14.727 -24.375 1 97.88 452 PHE B O 1
ATOM 10839 N N . TYR B 1 453 ? -25.578 -16.656 -25.172 1 97.62 453 TYR B N 1
ATOM 10840 C CA . TYR B 1 453 ? -25.203 -16.062 -26.453 1 97.62 453 TYR B CA 1
ATOM 10841 C C . TYR B 1 453 ? -26.422 -15.531 -27.188 1 97.62 453 TYR B C 1
ATOM 10843 O O . TYR B 1 453 ? -26.422 -14.406 -27.703 1 97.62 453 TYR B O 1
ATOM 10851 N N . LYS B 1 454 ? -27.484 -16.297 -27.156 1 95.19 454 LYS B N 1
ATOM 10852 C CA . LYS B 1 454 ? -28.719 -15.938 -27.828 1 95.19 454 LYS B CA 1
ATOM 10853 C C . LYS B 1 454 ? -29.344 -14.695 -27.203 1 95.19 454 LYS B C 1
ATOM 10855 O O . LYS B 1 454 ? -29.781 -13.781 -27.906 1 95.19 454 LYS B O 1
ATOM 10860 N N . ASN B 1 455 ? -29.312 -14.648 -25.953 1 95.56 455 ASN B N 1
ATOM 10861 C CA . ASN B 1 455 ? -30.047 -13.617 -25.234 1 95.56 455 ASN B CA 1
ATOM 10862 C C . ASN B 1 455 ? -29.234 -12.32 -25.141 1 95.56 455 ASN B C 1
ATOM 10864 O O . ASN B 1 455 ? -29.812 -11.234 -25.031 1 95.56 455 ASN B O 1
ATOM 10868 N N . ASN B 1 456 ? -27.891 -12.367 -25.188 1 95.38 456 ASN B N 1
ATOM 10869 C CA . ASN B 1 456 ? -27.109 -11.188 -24.828 1 95.38 456 ASN B CA 1
ATOM 10870 C C . ASN B 1 456 ? -26.203 -10.766 -25.984 1 95.38 456 ASN B C 1
ATOM 10872 O O . ASN B 1 456 ? -25.922 -9.57 -26.156 1 95.38 456 ASN B O 1
ATOM 10876 N N . ILE B 1 457 ? -25.734 -11.664 -26.828 1 96 457 ILE B N 1
ATOM 10877 C CA . ILE B 1 457 ? -24.656 -11.359 -27.781 1 96 457 ILE B CA 1
ATOM 10878 C C . ILE B 1 457 ? -25.25 -11.117 -29.172 1 96 457 ILE B C 1
ATOM 10880 O O . ILE B 1 457 ? -24.844 -10.195 -29.875 1 96 457 ILE B O 1
ATOM 10884 N N . VAL B 1 458 ? -26.234 -11.93 -29.547 1 92.25 458 VAL B N 1
ATOM 10885 C CA . VAL B 1 458 ? -26.797 -11.859 -30.891 1 92.25 458 VAL B CA 1
ATOM 10886 C C . VAL B 1 458 ? -27.375 -10.469 -31.141 1 92.25 458 VAL B C 1
ATOM 10888 O O . VAL B 1 458 ? -27.25 -9.922 -32.25 1 92.25 458 VAL B O 1
ATOM 10891 N N . LYS B 1 459 ? -27.875 -9.883 -30.141 1 83.69 459 LYS B N 1
ATOM 10892 C CA . LYS B 1 459 ? -28.562 -8.602 -30.297 1 83.69 459 LYS B CA 1
ATOM 10893 C C . LYS B 1 459 ? -27.594 -7.438 -30.078 1 83.69 459 LYS B C 1
ATOM 10895 O O . LYS B 1 459 ? -27.969 -6.273 -30.203 1 83.69 459 LYS B O 1
ATOM 10900 N N . ALA B 1 460 ? -26.375 -7.707 -29.844 1 84.38 460 ALA B N 1
ATOM 10901 C CA . ALA B 1 460 ? -25.438 -6.629 -29.547 1 84.38 460 ALA B CA 1
ATOM 10902 C C . ALA B 1 460 ? -24.984 -5.934 -30.828 1 84.38 460 ALA B C 1
ATOM 10904 O O . ALA B 1 460 ? -24.609 -6.594 -31.812 1 84.38 460 ALA B O 1
ATOM 10905 N N . ASP B 1 461 ? -25.047 -4.617 -30.922 1 84.25 461 ASP B N 1
ATOM 10906 C CA . ASP B 1 461 ? -24.703 -3.846 -32.125 1 84.25 461 ASP B CA 1
ATOM 10907 C C . ASP B 1 461 ? -23.328 -3.209 -31.969 1 84.25 461 ASP B C 1
ATOM 10909 O O . ASP B 1 461 ? -22.844 -2.541 -32.906 1 84.25 461 ASP B O 1
ATOM 10913 N N . VAL B 1 462 ? -22.766 -3.336 -30.922 1 90.44 462 VAL B N 1
ATOM 10914 C CA . VAL B 1 462 ? -21.453 -2.75 -30.656 1 90.44 462 VAL B CA 1
ATOM 10915 C C . VAL B 1 462 ? -20.453 -3.852 -30.312 1 90.44 462 VAL B C 1
ATOM 10917 O O . VAL B 1 462 ? -20.844 -4.969 -29.969 1 90.44 462 VAL B O 1
ATOM 10920 N N . ARG B 1 463 ? -19.172 -3.525 -30.469 1 94.38 463 ARG B N 1
ATOM 10921 C CA . ARG B 1 463 ? -18.125 -4.465 -30.047 1 94.38 463 ARG B CA 1
ATOM 10922 C C . ARG B 1 463 ? -18.359 -4.93 -28.625 1 94.38 463 ARG B C 1
ATOM 10924 O O . ARG B 1 463 ? -18.547 -4.109 -27.719 1 94.38 463 ARG B O 1
ATOM 10931 N N . THR B 1 464 ? -18.375 -6.199 -28.5 1 97 464 THR B N 1
ATOM 10932 C CA . THR B 1 464 ? -18.688 -6.773 -27.188 1 97 464 THR B CA 1
ATOM 10933 C C . THR B 1 464 ? -17.594 -7.754 -26.766 1 97 464 THR B C 1
ATOM 10935 O O . THR B 1 464 ? -17.172 -8.602 -27.547 1 97 464 THR B O 1
ATOM 10938 N N . VAL B 1 465 ? -17.125 -7.516 -25.562 1 98.12 465 VAL B N 1
ATOM 10939 C CA . VAL B 1 465 ? -16.156 -8.445 -24.984 1 98.12 465 VAL B CA 1
ATOM 10940 C C . VAL B 1 465 ? -16.812 -9.273 -23.891 1 98.12 465 VAL B C 1
ATOM 10942 O O . VAL B 1 465 ? -17.594 -8.742 -23.094 1 98.12 465 VAL B O 1
ATOM 10945 N N . VAL B 1 466 ? -16.578 -10.578 -23.891 1 98.56 466 VAL B N 1
ATOM 10946 C CA . VAL B 1 466 ? -17.094 -11.484 -22.875 1 98.56 466 VAL B CA 1
ATOM 10947 C C . VAL B 1 466 ? -15.922 -12.055 -22.062 1 98.56 466 VAL B C 1
ATOM 10949 O O . VAL B 1 466 ? -15.047 -12.719 -22.609 1 98.56 466 VAL B O 1
ATOM 10952 N N . ILE B 1 467 ? -15.953 -11.789 -20.797 1 98.56 467 ILE B N 1
ATOM 10953 C CA . ILE B 1 467 ? -14.969 -12.367 -19.891 1 98.56 467 ILE B CA 1
ATOM 10954 C C . ILE B 1 467 ? -15.57 -13.57 -19.172 1 98.56 467 ILE B C 1
ATOM 10956 O O . ILE B 1 467 ? -16.578 -13.445 -18.469 1 98.56 467 ILE B O 1
ATOM 10960 N N . ILE B 1 468 ? -14.984 -14.703 -19.359 1 98.69 468 ILE B N 1
ATOM 10961 C CA . ILE B 1 468 ? -15.438 -15.914 -18.672 1 98.69 468 ILE B CA 1
ATOM 10962 C C . ILE B 1 468 ? -14.398 -16.359 -17.656 1 98.69 468 ILE B C 1
ATOM 10964 O O . ILE B 1 468 ? -13.289 -16.75 -18.016 1 98.69 468 ILE B O 1
ATOM 10968 N N . SER B 1 469 ? -14.727 -16.25 -16.406 1 98.25 469 SER B N 1
ATOM 10969 C CA . SER B 1 469 ? -13.828 -16.688 -15.344 1 98.25 469 SER B CA 1
ATOM 10970 C C . SER B 1 469 ? -14.234 -18.062 -14.812 1 98.25 469 SER B C 1
ATOM 10972 O O . SER B 1 469 ? -15.359 -18.25 -14.367 1 98.25 469 SER B O 1
ATOM 10974 N N . ASP B 1 470 ? -13.297 -18.953 -14.898 1 97.38 470 ASP B N 1
ATOM 10975 C CA . ASP B 1 470 ? -13.539 -20.328 -14.492 1 97.38 470 ASP B CA 1
ATOM 10976 C C . ASP B 1 470 ? -13.828 -20.422 -12.992 1 97.38 470 ASP B C 1
ATOM 10978 O O . ASP B 1 470 ? -13.023 -19.984 -12.172 1 97.38 470 ASP B O 1
ATOM 10982 N N . ALA B 1 471 ? -15 -20.938 -12.617 1 97.88 471 ALA B N 1
ATOM 10983 C CA . ALA B 1 471 ? -15.43 -21.219 -11.25 1 97.88 471 ALA B CA 1
ATOM 10984 C C . ALA B 1 471 ? -15.68 -19.906 -10.484 1 97.88 471 ALA B C 1
ATOM 10986 O O . ALA B 1 471 ? -15.266 -19.781 -9.336 1 97.88 471 ALA B O 1
ATOM 10987 N N . LEU B 1 472 ? -16.344 -19.016 -11.109 1 98.38 472 LEU B N 1
ATOM 10988 C CA . LEU B 1 472 ? -16.688 -17.766 -10.453 1 98.38 472 LEU B CA 1
ATOM 10989 C C . LEU B 1 472 ? -18.047 -17.859 -9.766 1 98.38 472 LEU B C 1
ATOM 10991 O O . LEU B 1 472 ? -19.078 -17.859 -10.43 1 98.38 472 LEU B O 1
ATOM 10995 N N . ARG B 1 473 ? -18.062 -17.859 -8.461 1 98.31 473 ARG B N 1
ATOM 10996 C CA . ARG B 1 473 ? -19.297 -17.891 -7.695 1 98.31 473 ARG B CA 1
ATOM 10997 C C . ARG B 1 473 ? -20.062 -16.562 -7.84 1 98.31 473 ARG B C 1
ATOM 10999 O O . ARG B 1 473 ? -19.469 -15.539 -8.148 1 98.31 473 ARG B O 1
ATOM 11006 N N . TYR B 1 474 ? -21.344 -16.656 -7.574 1 98.56 474 TYR B N 1
ATOM 11007 C CA . TYR B 1 474 ? -22.219 -15.492 -7.703 1 98.56 474 TYR B CA 1
ATOM 11008 C C . TYR B 1 474 ? -21.734 -14.352 -6.816 1 98.56 474 TYR B C 1
ATOM 11010 O O . TYR B 1 474 ? -21.688 -13.195 -7.254 1 98.56 474 TYR B O 1
ATOM 11018 N N . GLU B 1 475 ? -21.391 -14.656 -5.562 1 98.38 475 GLU B N 1
ATOM 11019 C CA . GLU B 1 475 ? -21.016 -13.602 -4.629 1 98.38 475 GLU B CA 1
ATOM 11020 C C . GLU B 1 475 ? -19.703 -12.945 -5.035 1 98.38 475 GLU B C 1
ATOM 11022 O O . GLU B 1 475 ? -19.469 -11.766 -4.742 1 98.38 475 GLU B O 1
ATOM 11027 N N . VAL B 1 476 ? -18.766 -13.672 -5.703 1 98.44 476 VAL B N 1
ATOM 11028 C CA . VAL B 1 476 ? -17.531 -13.078 -6.219 1 98.44 476 VAL B CA 1
ATOM 11029 C C . VAL B 1 476 ? -17.859 -12.102 -7.348 1 98.44 476 VAL B C 1
ATOM 11031 O O . VAL B 1 476 ? -17.297 -11.008 -7.414 1 98.44 476 VAL B O 1
ATOM 11034 N N . GLY B 1 477 ? -18.797 -12.531 -8.195 1 98.56 477 GLY B N 1
ATOM 11035 C CA . GLY B 1 477 ? -19.281 -11.633 -9.234 1 98.56 477 GLY B CA 1
ATOM 11036 C C . GLY B 1 477 ? -19.906 -10.375 -8.68 1 98.56 477 GLY B C 1
ATOM 11037 O O . GLY B 1 477 ? -19.719 -9.281 -9.219 1 98.56 477 GLY B O 1
ATOM 11038 N N . TYR B 1 478 ? -20.688 -10.562 -7.664 1 97.69 478 TYR B N 1
ATOM 11039 C CA . TYR B 1 478 ? -21.281 -9.414 -7 1 97.69 478 TYR B CA 1
ATOM 11040 C C . TYR B 1 478 ? -20.219 -8.414 -6.559 1 97.69 478 TYR B C 1
ATOM 11042 O O . TYR B 1 478 ? -20.375 -7.207 -6.758 1 97.69 478 TYR B O 1
ATOM 11050 N N . GLU B 1 479 ? -19.188 -8.891 -5.969 1 97.44 479 GLU B N 1
ATOM 11051 C CA . GLU B 1 479 ? -18.094 -8.023 -5.527 1 97.44 479 GLU B CA 1
ATOM 11052 C C . GLU B 1 479 ? -17.453 -7.293 -6.707 1 97.44 479 GLU B C 1
ATOM 11054 O O . GLU B 1 479 ? -17.125 -6.109 -6.609 1 97.44 479 GLU B O 1
ATOM 11059 N N . ILE B 1 480 ? -17.219 -7.965 -7.828 1 97.81 480 ILE B N 1
ATOM 11060 C CA . ILE B 1 480 ? -16.688 -7.355 -9.047 1 97.81 480 ILE B CA 1
ATOM 11061 C C . ILE B 1 480 ? -17.594 -6.203 -9.477 1 97.81 480 ILE B C 1
ATOM 11063 O O . ILE B 1 480 ? -17.125 -5.105 -9.766 1 97.81 480 ILE B O 1
ATOM 11067 N N . SER B 1 481 ? -18.906 -6.426 -9.484 1 96.81 481 SER B N 1
ATOM 11068 C CA . SER B 1 481 ? -19.859 -5.41 -9.906 1 96.81 481 SER B CA 1
ATOM 11069 C C . SER B 1 481 ? -19.812 -4.188 -9 1 96.81 481 SER B C 1
ATOM 11071 O O . SER B 1 481 ? -19.906 -3.053 -9.469 1 96.81 481 SER B O 1
ATOM 11073 N N . GLN B 1 482 ? -19.656 -4.438 -7.684 1 94.44 482 GLN B N 1
ATOM 11074 C CA . GLN B 1 482 ? -19.578 -3.338 -6.73 1 94.44 482 GLN B CA 1
ATOM 11075 C C . GLN B 1 482 ? -18.344 -2.488 -6.965 1 94.44 482 GLN B C 1
ATOM 11077 O O . GLN B 1 482 ? -18.391 -1.26 -6.902 1 94.44 482 GLN B O 1
ATOM 11082 N N . LYS B 1 483 ? -17.219 -3.102 -7.262 1 92.94 483 LYS B N 1
ATOM 11083 C CA . LYS B 1 483 ? -15.969 -2.383 -7.516 1 92.94 483 LYS B CA 1
ATOM 11084 C C . LYS B 1 483 ? -16.031 -1.604 -8.828 1 92.94 483 LYS B C 1
ATOM 11086 O O . LYS B 1 483 ? -15.578 -0.461 -8.898 1 92.94 483 LYS B O 1
ATOM 11091 N N . LEU B 1 484 ? -16.594 -2.189 -9.844 1 92.69 484 LEU B N 1
ATOM 11092 C CA . LEU B 1 484 ? -16.703 -1.542 -11.141 1 92.69 484 LEU B CA 1
ATOM 11093 C C . LEU B 1 484 ? -17.641 -0.347 -11.078 1 92.69 484 LEU B C 1
ATOM 11095 O O . LEU B 1 484 ? -17.469 0.625 -11.812 1 92.69 484 LEU B O 1
ATOM 11099 N N . ARG B 1 485 ? -18.656 -0.408 -10.195 1 89 485 ARG B N 1
ATOM 11100 C CA . ARG B 1 485 ? -19.609 0.675 -10.039 1 89 485 ARG B CA 1
ATOM 11101 C C . ARG B 1 485 ? -18.922 1.952 -9.562 1 89 485 ARG B C 1
ATOM 11103 O O . ARG B 1 485 ? -19.391 3.057 -9.844 1 89 485 ARG B O 1
ATOM 11110 N N . LYS B 1 486 ? -17.844 1.799 -8.883 1 78.19 486 LYS B N 1
ATOM 11111 C CA . LYS B 1 486 ? -17.125 2.938 -8.305 1 78.19 486 LYS B CA 1
ATOM 11112 C C . LYS B 1 486 ? -16.21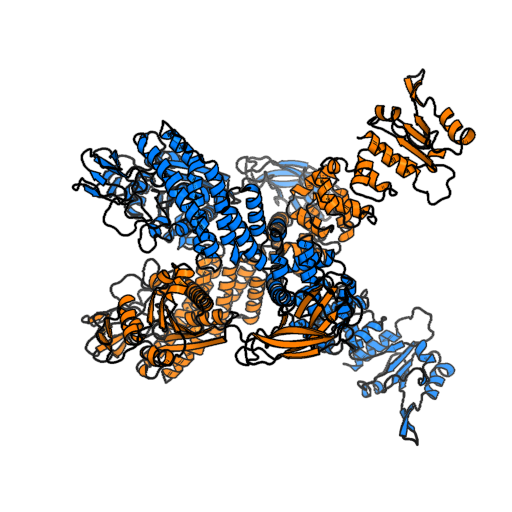9 3.598 -9.336 1 78.19 486 LYS B C 1
ATOM 11114 O O . LYS B 1 486 ? -15.672 4.676 -9.094 1 78.19 486 LYS B O 1
ATOM 11119 N N . GLU B 1 487 ? -16.031 2.941 -10.469 1 75.69 487 GLU B N 1
ATOM 11120 C CA . GLU B 1 487 ? -15.18 3.492 -11.516 1 75.69 487 GLU B CA 1
ATOM 11121 C C . GLU B 1 487 ? -15.812 4.711 -12.172 1 75.69 487 GLU B C 1
ATOM 11123 O O . GLU B 1 487 ? -17.031 4.754 -12.359 1 75.69 487 GLU B O 1
ATOM 11128 N N . ALA B 1 488 ? -15.102 5.75 -12.531 1 58.97 488 ALA B N 1
ATOM 11129 C CA . ALA B 1 488 ? -15.555 7.051 -13.016 1 58.97 488 ALA B CA 1
ATOM 11130 C C . ALA B 1 488 ? -16.234 6.922 -14.375 1 58.97 488 ALA B C 1
ATOM 11132 O O . ALA B 1 488 ? -17.172 7.66 -14.672 1 58.97 488 ALA B O 1
ATOM 11133 N N . ASN B 1 489 ? -15.828 5.938 -15.18 1 71.62 489 ASN B N 1
ATOM 11134 C CA . ASN B 1 489 ? -16.297 5.867 -16.562 1 71.62 489 ASN B CA 1
ATOM 11135 C C . ASN B 1 489 ? -17.438 4.871 -16.703 1 71.62 489 ASN B C 1
ATOM 11137 O O . ASN B 1 489 ? -17.734 4.418 -17.812 1 71.62 489 ASN B O 1
ATOM 11141 N N . VAL B 1 490 ? -18.047 4.574 -15.609 1 78.94 490 VAL B N 1
ATOM 11142 C CA . VAL B 1 490 ? -19.125 3.586 -15.664 1 78.94 490 VAL B CA 1
ATOM 11143 C C . VAL B 1 490 ? -20.422 4.254 -16.109 1 78.94 490 VAL B C 1
ATOM 11145 O O . VAL B 1 490 ? -20.828 5.262 -15.539 1 78.94 490 VAL B O 1
ATOM 11148 N N . LYS B 1 491 ? -21.047 3.893 -17.125 1 80.69 491 LYS B N 1
ATOM 11149 C CA . LYS B 1 491 ? -22.359 4.344 -17.594 1 80.69 491 LYS B CA 1
ATOM 11150 C C . LYS B 1 491 ? -23.484 3.521 -16.953 1 80.69 491 LYS B C 1
ATOM 11152 O O . LYS B 1 491 ? -24.469 4.078 -16.484 1 80.69 491 LYS B O 1
ATOM 11157 N N . GLU B 1 492 ? -23.25 2.203 -17.016 1 88.81 492 GLU B N 1
ATOM 11158 C CA . GLU B 1 492 ? -24.25 1.275 -16.5 1 88.81 492 GLU B CA 1
ATOM 11159 C C . GLU B 1 492 ? -23.609 -0.04 -16.062 1 88.81 492 GLU B C 1
ATOM 11161 O O . GLU B 1 492 ? -22.672 -0.516 -16.703 1 88.81 492 GLU B O 1
ATOM 11166 N N . ILE B 1 493 ? -24.141 -0.599 -14.984 1 93.5 493 ILE B N 1
ATOM 11167 C CA . ILE B 1 493 ? -23.719 -1.924 -14.547 1 93.5 493 ILE B CA 1
ATOM 11168 C C . ILE B 1 493 ? -24.922 -2.711 -14.031 1 93.5 493 ILE B C 1
ATOM 11170 O O . ILE B 1 493 ? -25.703 -2.205 -13.219 1 93.5 493 ILE B O 1
ATOM 11174 N N . LYS B 1 494 ? -25.188 -3.805 -14.594 1 94.75 494 LYS B N 1
ATOM 11175 C CA . LYS B 1 494 ? -26.266 -4.707 -14.195 1 94.75 494 LYS B CA 1
ATOM 11176 C C . LYS B 1 494 ? -25.719 -6.078 -13.812 1 94.75 494 LYS B C 1
ATOM 11178 O O . LYS B 1 494 ? -24.828 -6.602 -14.477 1 94.75 494 LYS B O 1
ATOM 11183 N N . ILE B 1 495 ? -26.25 -6.641 -12.734 1 97.06 495 ILE B N 1
ATOM 11184 C CA . ILE B 1 495 ? -25.875 -7.996 -12.352 1 97.06 495 ILE B CA 1
ATOM 11185 C C . ILE B 1 495 ? -27.125 -8.883 -12.305 1 97.06 495 ILE B C 1
ATOM 11187 O O . ILE B 1 495 ? -28.125 -8.523 -11.672 1 97.06 495 ILE B O 1
ATOM 11191 N N . GLU B 1 496 ? -27.094 -9.891 -12.969 1 97.62 496 GLU B N 1
ATOM 11192 C CA . GLU B 1 496 ? -28.109 -10.945 -12.977 1 97.62 496 GLU B CA 1
ATOM 11193 C C . GLU B 1 496 ? -27.484 -12.312 -12.688 1 97.62 496 GLU B C 1
ATOM 11195 O O . GLU B 1 496 ? -26.297 -12.398 -12.367 1 97.62 496 GLU B O 1
ATOM 11200 N N . ALA B 1 497 ? -28.359 -13.352 -12.602 1 98.38 497 ALA B N 1
ATOM 11201 C CA . ALA B 1 497 ? -27.891 -14.703 -12.344 1 98.38 497 ALA B CA 1
ATOM 11202 C C . ALA B 1 497 ? -28.391 -15.68 -13.398 1 98.38 497 ALA B C 1
ATOM 11204 O O . ALA B 1 497 ? -29.469 -15.477 -13.977 1 98.38 497 ALA B O 1
ATOM 11205 N N . MET B 1 498 ? -27.609 -16.656 -13.68 1 98.62 498 MET B N 1
ATOM 11206 C CA . MET B 1 498 ? -27.969 -17.766 -14.555 1 98.62 498 MET B CA 1
ATOM 11207 C C . MET B 1 498 ? -27.688 -19.109 -13.875 1 98.62 498 MET B C 1
ATOM 11209 O O . MET B 1 498 ? -26.953 -19.156 -12.891 1 98.62 498 MET B O 1
ATOM 11213 N N . LEU B 1 499 ? -28.328 -20.094 -14.406 1 98.62 499 LEU B N 1
ATOM 11214 C CA . LEU B 1 499 ? -28.156 -21.438 -13.867 1 98.62 499 LEU B CA 1
ATOM 11215 C C . LEU B 1 499 ? -27.391 -22.312 -14.852 1 98.62 499 LEU B C 1
ATOM 11217 O O . LEU B 1 499 ? -27.703 -22.344 -16.047 1 98.62 499 LEU B O 1
ATOM 11221 N N . THR B 1 500 ? -26.422 -23.047 -14.359 1 98.31 500 THR B N 1
ATOM 11222 C CA . THR B 1 500 ? -25.656 -23.953 -15.188 1 98.31 500 THR B CA 1
ATOM 11223 C C . THR B 1 500 ? -26.422 -25.266 -15.398 1 98.31 500 THR B C 1
ATOM 11225 O O . THR B 1 500 ? -27.344 -25.578 -14.641 1 98.31 500 THR B O 1
ATOM 11228 N N . ASP B 1 501 ? -26.047 -26.016 -16.391 1 97.06 501 ASP B N 1
ATOM 11229 C CA . ASP B 1 501 ? -26.5 -27.391 -16.531 1 97.06 501 ASP B CA 1
ATOM 11230 C C . ASP B 1 501 ? -25.75 -28.328 -15.578 1 97.06 501 ASP B C 1
ATOM 11232 O O . ASP B 1 501 ? -24.812 -27.891 -14.898 1 97.06 501 ASP B O 1
ATOM 11236 N N . LEU B 1 502 ? -26.25 -29.562 -15.523 1 97.19 502 LEU B N 1
ATOM 11237 C CA . LEU B 1 502 ? -25.625 -30.562 -14.656 1 97.19 502 LEU B CA 1
ATOM 11238 C C . LEU B 1 502 ? -24.969 -31.656 -15.484 1 97.19 502 LEU B C 1
ATOM 11240 O O . LEU B 1 502 ? -25.469 -32.031 -16.547 1 97.19 502 LEU B O 1
ATOM 11244 N N . PRO B 1 503 ? -23.828 -32.188 -15.062 1 97.44 503 PRO B N 1
ATOM 11245 C CA . PRO B 1 503 ? -23.078 -31.719 -13.898 1 97.44 503 PRO B CA 1
ATOM 11246 C C . PRO B 1 503 ? -22.453 -30.344 -14.117 1 97.44 503 PRO B C 1
ATOM 11248 O O . PRO B 1 503 ? -22.141 -29.969 -15.25 1 97.44 503 PRO B O 1
ATOM 11251 N N . SER B 1 504 ? -22.359 -29.5 -13.086 1 97.81 504 SER B N 1
ATOM 11252 C CA . SER B 1 504 ? -21.797 -28.156 -13.164 1 97.81 504 SER B CA 1
ATOM 11253 C C . SER B 1 504 ? -20.281 -28.203 -13.32 1 97.81 504 SER B C 1
ATOM 11255 O O . SER B 1 504 ? -19.547 -27.922 -12.375 1 97.81 504 SER B O 1
ATOM 11257 N N . ARG B 1 505 ? -19.812 -28.469 -14.516 1 96.56 505 ARG B N 1
ATOM 11258 C CA . ARG B 1 505 ? -18.406 -28.703 -14.805 1 96.56 505 ARG B CA 1
ATOM 11259 C C . ARG B 1 505 ? -17.922 -27.828 -15.961 1 96.56 505 ARG B C 1
ATOM 11261 O O . ARG B 1 505 ? -18.734 -27.328 -16.734 1 96.56 505 ARG B O 1
ATOM 11268 N N . THR B 1 506 ? -16.594 -27.766 -16.047 1 96.06 506 THR B N 1
ATOM 11269 C CA . THR B 1 506 ? -15.922 -26.875 -16.984 1 96.06 506 THR B CA 1
ATOM 11270 C C . THR B 1 506 ? -16.312 -27.203 -18.422 1 96.06 506 THR B C 1
ATOM 11272 O O . THR B 1 506 ? -16.688 -26.312 -19.188 1 96.06 506 THR B O 1
ATOM 11275 N N . PHE B 1 507 ? -16.375 -28.516 -18.875 1 96.06 507 PHE B N 1
ATOM 11276 C CA . PHE B 1 507 ? -16.594 -28.875 -20.281 1 96.06 507 PHE B CA 1
ATOM 11277 C C . PHE B 1 507 ? -18 -28.484 -20.734 1 96.06 507 PHE B C 1
ATOM 11279 O O . PHE B 1 507 ? -18.172 -28.016 -21.859 1 96.06 507 PHE B O 1
ATOM 11286 N N . LEU B 1 508 ? -18.938 -28.578 -19.828 1 96.81 508 LEU B N 1
ATOM 11287 C CA . LEU B 1 508 ? -20.328 -28.266 -20.156 1 96.81 508 LEU B CA 1
ATOM 11288 C C . LEU B 1 508 ? -20.578 -26.766 -20.109 1 96.81 508 LEU B C 1
ATOM 11290 O O . LEU B 1 508 ? -21.156 -26.203 -21.047 1 96.81 508 LEU B O 1
ATOM 11294 N N . GLY B 1 509 ? -20.109 -26.109 -19.031 1 97.88 509 GLY B N 1
ATOM 11295 C CA . GLY B 1 509 ? -20.312 -24.688 -18.859 1 97.88 509 GLY B CA 1
ATOM 11296 C C . GLY B 1 509 ? -19.656 -23.859 -19.953 1 97.88 509 GLY B C 1
ATOM 11297 O O . GLY B 1 509 ? -20.266 -22.922 -20.484 1 97.88 509 GLY B O 1
ATOM 11298 N N . MET B 1 510 ? -18.438 -24.156 -20.281 1 97.81 510 MET B N 1
ATOM 11299 C CA . MET B 1 510 ? -17.703 -23.438 -21.328 1 97.81 510 MET B CA 1
ATOM 11300 C C . MET B 1 510 ? -18.406 -23.578 -22.672 1 97.81 510 MET B C 1
ATOM 11302 O O . MET B 1 510 ? -18.5 -22.609 -23.438 1 97.81 510 MET B O 1
ATOM 11306 N N . ALA B 1 511 ? -18.938 -24.75 -22.938 1 98 511 ALA B N 1
ATOM 11307 C CA . ALA B 1 511 ? -19.641 -25.016 -24.203 1 98 511 ALA B CA 1
ATOM 11308 C C . ALA B 1 511 ? -20.969 -24.281 -24.25 1 98 511 ALA B C 1
ATOM 11310 O O . ALA B 1 511 ? -21.344 -23.75 -25.297 1 98 511 ALA B O 1
ATOM 11311 N N . ASN B 1 512 ? -21.641 -24.234 -23.156 1 97.88 512 ASN B N 1
ATOM 11312 C CA . ASN B 1 512 ? -22.969 -23.641 -23.094 1 97.88 512 ASN B CA 1
ATOM 11313 C C . ASN B 1 512 ? -22.922 -22.141 -23.359 1 97.88 512 ASN B C 1
ATOM 11315 O O . ASN B 1 512 ? -23.922 -21.547 -23.812 1 97.88 512 ASN B O 1
ATOM 11319 N N . LEU B 1 513 ? -21.812 -21.5 -23.156 1 98.31 513 LEU B N 1
ATOM 11320 C CA . LEU B 1 513 ? -21.688 -20.047 -23.328 1 98.31 513 LEU B CA 1
ATOM 11321 C C . LEU B 1 513 ? -21.391 -19.703 -24.781 1 98.31 513 LEU B C 1
ATOM 11323 O O . LEU B 1 513 ? -21.344 -18.531 -25.141 1 98.31 513 LEU B O 1
ATOM 11327 N N . LEU B 1 514 ? -21.25 -20.688 -25.672 1 98.31 514 LEU B N 1
ATOM 11328 C CA . LEU B 1 514 ? -20.922 -20.5 -27.078 1 98.31 514 LEU B CA 1
ATOM 11329 C C . LEU B 1 514 ? -22.188 -20.516 -27.938 1 98.31 514 LEU B C 1
ATOM 11331 O O . LEU B 1 514 ? -23.219 -21.047 -27.516 1 98.31 514 LEU B O 1
ATOM 11335 N N . PRO B 1 515 ? -22.109 -19.875 -29.109 1 96.94 515 PRO B N 1
ATOM 11336 C CA . PRO B 1 515 ? -23.25 -19.938 -30.016 1 96.94 515 PRO B CA 1
ATOM 11337 C C . PRO B 1 515 ? -23.484 -21.344 -30.578 1 96.94 515 PRO B C 1
ATOM 11339 O O . PRO B 1 515 ? -22.516 -22.109 -30.75 1 96.94 515 PRO B O 1
ATOM 11342 N N . CYS B 1 516 ? -24.703 -21.688 -30.75 1 93.88 516 CYS B N 1
ATOM 11343 C CA . CYS B 1 516 ? -25.109 -22.938 -31.375 1 93.88 516 CYS B CA 1
ATOM 11344 C C . CYS B 1 516 ? -26.203 -22.719 -32.406 1 93.88 516 CYS B C 1
ATOM 11346 O O . CYS B 1 516 ? -27.281 -22.219 -32.094 1 93.88 516 CYS B O 1
ATOM 11348 N N . LYS B 1 517 ? -25.922 -23.047 -33.656 1 89.81 517 LYS B N 1
ATOM 11349 C CA . LYS B 1 517 ? -26.891 -22.844 -34.719 1 89.81 517 LYS B CA 1
ATOM 11350 C C . LYS B 1 517 ? -27.75 -24.094 -34.938 1 89.81 517 LYS B C 1
ATOM 11352 O O . LYS B 1 517 ? -28.953 -24 -35.156 1 89.81 517 LYS B O 1
ATOM 11357 N N . LYS B 1 518 ? -27.094 -25.266 -34.906 1 89.31 518 LYS B N 1
ATOM 11358 C CA . LYS B 1 518 ? -27.797 -26.5 -35.25 1 89.31 518 LYS B CA 1
ATOM 11359 C C . LYS B 1 518 ? -28.016 -27.375 -34.031 1 89.31 518 LYS B C 1
ATOM 11361 O O . LYS B 1 518 ? -29.156 -27.594 -33.625 1 89.31 518 LYS B O 1
ATOM 11366 N N . GLU B 1 519 ? -26.828 -27.859 -33.625 1 91.06 519 GLU B N 1
ATOM 11367 C CA . GLU B 1 519 ? -27 -28.797 -32.5 1 91.06 519 GLU B CA 1
ATOM 11368 C C . GLU B 1 519 ? -25.812 -28.766 -31.562 1 91.06 519 GLU B C 1
ATOM 11370 O O . GLU B 1 519 ? -24.688 -28.484 -31.984 1 91.06 519 GLU B O 1
ATOM 11375 N N . ARG B 1 520 ? -26.125 -29.047 -30.25 1 93.88 520 ARG B N 1
ATOM 11376 C CA . ARG B 1 520 ? -25.125 -29.312 -29.219 1 93.88 520 ARG B CA 1
ATOM 11377 C C . ARG B 1 520 ? -25.109 -30.797 -28.844 1 93.88 520 ARG B C 1
ATOM 11379 O O . ARG B 1 520 ? -26 -31.266 -28.141 1 93.88 520 ARG B O 1
ATOM 11386 N N . ASP B 1 521 ? -24.125 -31.531 -29.266 1 94.81 521 ASP B N 1
ATOM 11387 C CA . ASP B 1 521 ? -23.969 -32.938 -28.906 1 94.81 521 ASP B CA 1
ATOM 11388 C C . ASP B 1 521 ? -23.188 -33.094 -27.609 1 94.81 521 ASP B C 1
ATOM 11390 O O . ASP B 1 521 ? -21.969 -32.875 -27.594 1 94.81 521 ASP B O 1
ATOM 11394 N N . ILE B 1 522 ? -23.906 -33.469 -26.562 1 95.25 522 ILE B N 1
ATOM 11395 C CA . ILE B 1 522 ? -23.297 -33.531 -25.234 1 95.25 522 ILE B CA 1
ATOM 11396 C C . ILE B 1 522 ? -23.016 -34.969 -24.859 1 95.25 522 ILE B C 1
ATOM 11398 O O . ILE B 1 522 ? -23.922 -35.812 -24.812 1 95.25 522 ILE B O 1
ATOM 11402 N N . ASP B 1 523 ? -21.766 -35.312 -24.656 1 94.94 523 ASP B N 1
ATOM 11403 C CA . ASP B 1 523 ? -21.344 -36.594 -24.109 1 94.94 523 ASP B CA 1
ATOM 11404 C C . ASP B 1 523 ? -20.906 -36.469 -22.656 1 94.94 523 ASP B C 1
ATOM 11406 O O . ASP B 1 523 ? -19.75 -36.156 -22.375 1 94.94 523 ASP B O 1
ATOM 11410 N N . LEU B 1 524 ? -21.781 -36.844 -21.766 1 94.38 524 LEU B N 1
ATOM 11411 C CA . LEU B 1 524 ? -21.531 -36.656 -20.344 1 94.38 524 LEU B CA 1
ATOM 11412 C C . LEU B 1 524 ? -20.5 -37.656 -19.828 1 94.38 524 LEU B C 1
ATOM 11414 O O . LEU B 1 524 ? -19.828 -37.406 -18.828 1 94.38 524 LEU B O 1
ATOM 11418 N N . VAL B 1 525 ? -20.391 -38.75 -20.469 1 93.31 525 VAL B N 1
ATOM 11419 C CA . VAL B 1 525 ? -19.5 -39.812 -20.031 1 93.31 525 VAL B CA 1
ATOM 11420 C C . VAL B 1 525 ? -18.062 -39.469 -20.375 1 93.31 525 VAL B C 1
ATOM 11422 O O . VAL B 1 525 ? -17.172 -39.531 -19.516 1 93.31 525 VAL B O 1
ATOM 11425 N N . SER B 1 526 ? -17.812 -39.031 -21.562 1 92.75 526 SER B N 1
ATOM 11426 C CA . SER B 1 526 ? -16.469 -38.656 -21.984 1 92.75 526 SER B CA 1
ATOM 11427 C C . SER B 1 526 ? -16.172 -37.188 -21.688 1 92.75 526 SER B C 1
ATOM 11429 O O . SER B 1 526 ? -15.062 -36.719 -21.953 1 92.75 526 SER B O 1
ATOM 11431 N N . ALA B 1 527 ? -17.141 -36.469 -21.109 1 93.56 527 ALA B N 1
ATOM 11432 C CA . ALA B 1 527 ? -17 -35.062 -20.766 1 93.56 527 ALA B CA 1
ATOM 11433 C C . ALA B 1 527 ? -16.594 -34.25 -21.984 1 93.56 527 ALA B C 1
ATOM 11435 O O . ALA B 1 527 ? -15.609 -33.5 -21.938 1 93.56 527 ALA B O 1
ATOM 11436 N N . LYS B 1 528 ? -17.281 -34.406 -23.047 1 95 528 LYS B N 1
ATOM 11437 C CA . LYS B 1 528 ? -17.016 -33.719 -24.312 1 95 528 LYS B CA 1
ATOM 11438 C C . LYS B 1 528 ? -18.312 -33.125 -24.906 1 95 528 LYS B C 1
ATOM 11440 O O . LYS B 1 528 ? -19.359 -33.781 -24.812 1 95 528 LYS B O 1
ATOM 11445 N N . VAL B 1 529 ? -18.219 -31.953 -25.5 1 96.94 529 VAL B N 1
ATOM 11446 C CA . VAL B 1 529 ? -19.359 -31.328 -26.172 1 96.94 529 VAL B CA 1
ATOM 11447 C C . VAL B 1 529 ? -18.969 -30.922 -27.578 1 96.94 529 VAL B C 1
ATOM 11449 O O . VAL B 1 529 ? -17.984 -30.203 -27.781 1 96.94 529 VAL B O 1
ATOM 11452 N N . LEU B 1 530 ? -19.672 -31.359 -28.531 1 97.06 530 LEU B N 1
ATOM 11453 C CA . LEU B 1 530 ? -19.531 -30.922 -29.922 1 97.06 530 LEU B CA 1
ATOM 11454 C C . LEU B 1 530 ? -20.625 -29.922 -30.281 1 97.06 530 LEU B C 1
ATOM 11456 O O . LEU B 1 530 ? -21.812 -30.172 -30.062 1 97.06 530 LEU B O 1
ATOM 11460 N N . ILE B 1 531 ? -20.219 -28.766 -30.797 1 97.38 531 ILE B N 1
ATOM 11461 C CA . ILE B 1 531 ? -21.172 -27.766 -31.25 1 97.38 531 ILE B CA 1
ATOM 11462 C C . ILE B 1 531 ? -21.109 -27.656 -32.781 1 97.38 531 ILE B C 1
ATOM 11464 O O . ILE B 1 531 ? -20.078 -27.266 -33.344 1 97.38 531 ILE B O 1
ATOM 11468 N N . ASP B 1 532 ? -22.188 -27.969 -33.406 1 95.75 532 ASP B N 1
ATOM 11469 C CA . ASP B 1 532 ? -22.25 -27.953 -34.875 1 95.75 532 ASP B CA 1
ATOM 11470 C C . ASP B 1 532 ? -21.094 -28.75 -35.469 1 95.75 532 ASP B C 1
ATOM 11472 O O . ASP B 1 532 ? -20.469 -28.281 -36.438 1 95.75 532 ASP B O 1
ATOM 11476 N N . GLY B 1 533 ? -20.719 -29.75 -34.781 1 94.75 533 GLY B N 1
ATOM 11477 C CA . GLY B 1 533 ? -19.719 -30.688 -35.281 1 94.75 533 GLY B CA 1
ATOM 11478 C C . GLY B 1 533 ? -18.312 -30.344 -34.844 1 94.75 533 GLY B C 1
ATOM 11479 O O . GLY B 1 533 ? -17.375 -31.094 -35.094 1 94.75 533 GLY B O 1
ATOM 11480 N N . ILE B 1 534 ? -18.094 -29.266 -34.188 1 96.81 534 ILE B N 1
ATOM 11481 C CA . ILE B 1 534 ? -16.766 -28.844 -33.75 1 96.81 534 ILE B CA 1
ATOM 11482 C C . ILE B 1 534 ? -16.609 -29.109 -32.25 1 96.81 534 ILE B C 1
ATOM 11484 O O . ILE B 1 534 ? -17.484 -28.734 -31.453 1 96.81 534 ILE B O 1
ATOM 11488 N N . ASP B 1 535 ? -15.492 -29.734 -31.844 1 96.94 535 ASP B N 1
ATOM 11489 C CA . ASP B 1 535 ? -15.18 -29.938 -30.422 1 96.94 535 ASP B CA 1
ATOM 11490 C C . ASP B 1 535 ? -15 -28.594 -29.719 1 96.94 535 ASP B C 1
ATOM 11492 O O . ASP B 1 535 ? -14.273 -27.719 -30.203 1 96.94 535 ASP B O 1
ATOM 11496 N N . SER B 1 536 ? -15.664 -28.453 -28.578 1 97.06 536 SER B N 1
ATOM 11497 C CA . SER B 1 536 ? -15.664 -27.141 -27.922 1 97.06 536 SER B CA 1
ATOM 11498 C C . SER B 1 536 ? -14.5 -27.016 -26.953 1 97.06 536 SER B C 1
ATOM 11500 O O . SER B 1 536 ? -14.367 -26 -26.266 1 97.06 536 SER B O 1
ATOM 11502 N N . GLN B 1 537 ? -13.602 -28 -26.828 1 95.31 537 GLN B N 1
ATOM 11503 C CA . GLN B 1 537 ? -12.492 -27.969 -25.875 1 95.31 537 GLN B CA 1
ATOM 11504 C C . GLN B 1 537 ? -11.352 -27.094 -26.391 1 95.31 537 GLN B C 1
ATOM 11506 O O . GLN B 1 537 ? -10.969 -27.203 -27.562 1 95.31 537 GLN B O 1
ATOM 11511 N N . GLY B 1 538 ? -10.906 -26.203 -25.484 1 94 538 GLY B N 1
ATOM 11512 C CA . GLY B 1 538 ? -9.766 -25.359 -25.828 1 94 538 GLY B CA 1
ATOM 11513 C C . GLY B 1 538 ? -10.164 -24.031 -26.438 1 94 538 GLY B C 1
ATOM 11514 O O . GLY B 1 538 ? -11.195 -23.922 -27.094 1 94 538 GLY B O 1
ATOM 11515 N N . THR B 1 539 ? -9.344 -23.062 -26.25 1 95.38 539 THR B N 1
ATOM 11516 C CA . THR B 1 539 ? -9.617 -21.688 -26.688 1 95.38 539 THR B CA 1
ATOM 11517 C C . THR B 1 539 ? -9.641 -21.609 -28.219 1 95.38 539 THR B C 1
ATOM 11519 O O . THR B 1 539 ? -10.469 -20.906 -28.797 1 95.38 539 THR B O 1
ATOM 11522 N N . GLU B 1 540 ? -8.758 -22.375 -28.891 1 95.38 540 GLU B N 1
ATOM 11523 C CA . GLU B 1 540 ? -8.68 -22.359 -30.344 1 95.38 540 GLU B CA 1
ATOM 11524 C C . GLU B 1 540 ? -9.969 -22.891 -30.969 1 95.38 540 GLU B C 1
ATOM 11526 O O . GLU B 1 540 ? -10.508 -22.297 -31.906 1 95.38 540 GLU B O 1
ATOM 11531 N N . ASN B 1 541 ? -10.453 -24.031 -30.469 1 97 541 ASN B N 1
ATOM 11532 C CA . ASN B 1 541 ? -11.695 -24.609 -30.953 1 97 541 ASN B CA 1
ATOM 11533 C C . ASN B 1 541 ? -12.891 -23.703 -30.672 1 97 541 ASN B C 1
ATOM 11535 O O . ASN B 1 541 ? -13.789 -23.578 -31.5 1 97 541 ASN B O 1
ATOM 11539 N N . ARG B 1 542 ? -12.914 -23.062 -29.562 1 97.94 542 ARG B N 1
ATOM 11540 C CA . ARG B 1 542 ? -13.992 -22.141 -29.203 1 97.94 542 ARG B CA 1
ATOM 11541 C C . ARG B 1 542 ? -14.008 -20.922 -30.125 1 97.94 542 ARG B C 1
ATOM 11543 O O . ARG B 1 542 ? -15.07 -20.422 -30.484 1 97.94 542 ARG B O 1
ATOM 11550 N N . GLU B 1 543 ? -12.828 -20.453 -30.453 1 97.62 543 GLU B N 1
ATOM 11551 C CA . GLU B 1 543 ? -12.75 -19.344 -31.422 1 97.62 543 GLU B CA 1
ATOM 11552 C C . GLU B 1 543 ? -13.352 -19.75 -32.75 1 97.62 543 GLU B C 1
ATOM 11554 O O . GLU B 1 543 ? -14.055 -18.953 -33.406 1 97.62 543 GLU B O 1
ATOM 11559 N N . LYS B 1 544 ? -13.086 -21 -33.188 1 97.5 544 LYS B N 1
ATOM 11560 C CA . LYS B 1 544 ? -13.648 -21.5 -34.438 1 97.5 544 LYS B CA 1
ATOM 11561 C C . LYS B 1 544 ? -15.172 -21.484 -34.406 1 97.5 544 LYS B C 1
ATOM 11563 O O . LYS B 1 544 ? -15.828 -21.094 -35.375 1 97.5 544 LYS B O 1
ATOM 11568 N N . ILE B 1 545 ? -15.672 -21.938 -33.312 1 98 545 ILE B N 1
ATOM 11569 C CA . ILE B 1 545 ? -17.125 -21.984 -33.125 1 98 545 ILE B CA 1
ATOM 11570 C C . ILE B 1 545 ? -17.703 -20.578 -33.156 1 98 545 ILE B C 1
ATOM 11572 O O . ILE B 1 545 ? -18.719 -20.328 -33.812 1 98 545 ILE B O 1
ATOM 11576 N N . LEU B 1 546 ? -17.062 -19.609 -32.531 1 97.81 546 LEU B N 1
ATOM 11577 C CA . LEU B 1 546 ? -17.5 -18.219 -32.531 1 97.81 546 LEU B CA 1
ATOM 11578 C C . LEU B 1 546 ? -17.469 -17.641 -33.938 1 97.81 546 LEU B C 1
ATOM 11580 O O . LEU B 1 546 ? -18.422 -16.969 -34.344 1 97.81 546 LEU B O 1
ATOM 11584 N N . LYS B 1 547 ? -16.391 -17.938 -34.688 1 96.44 547 LYS B N 1
ATOM 11585 C CA . LYS B 1 547 ? -16.219 -17.406 -36.031 1 96.44 547 LYS B CA 1
ATOM 11586 C C . LYS B 1 547 ? -17.266 -17.953 -36.969 1 96.44 547 LYS B C 1
ATOM 11588 O O . LYS B 1 547 ? -17.672 -17.297 -37.938 1 96.44 547 LYS B O 1
ATOM 11593 N N . ALA B 1 548 ? -17.672 -19.141 -36.656 1 95.19 548 ALA B N 1
ATOM 11594 C CA . ALA B 1 548 ? -18.734 -19.734 -37.469 1 95.19 548 ALA B CA 1
ATOM 11595 C C . ALA B 1 548 ? -20.031 -18.953 -37.344 1 95.19 548 ALA B C 1
ATOM 11597 O O . ALA B 1 548 ? -20.828 -18.906 -38.281 1 95.19 548 ALA B O 1
ATOM 11598 N N . SER B 1 549 ? -20.203 -18.344 -36.25 1 92.94 549 SER B N 1
ATOM 11599 C CA . SER B 1 549 ? -21.391 -17.531 -36.031 1 92.94 549 SER B CA 1
ATOM 11600 C C . SER B 1 549 ? -21.156 -16.078 -36.438 1 92.94 549 SER B C 1
ATOM 11602 O O . SER B 1 549 ? -22.047 -15.438 -37 1 92.94 549 SER B O 1
ATOM 11604 N N . CYS B 1 550 ? -20 -15.57 -36.156 1 93.94 550 CYS B N 1
ATOM 11605 C CA . CYS B 1 550 ? -19.562 -14.219 -36.5 1 93.94 550 CYS B CA 1
ATOM 11606 C C . CYS B 1 550 ? -18.078 -14.195 -36.844 1 93.94 550 CYS B C 1
ATOM 11608 O O . CYS B 1 550 ? -17.219 -14.359 -36 1 93.94 550 CYS B O 1
ATOM 11610 N N . GLU B 1 551 ? -17.781 -13.906 -38.062 1 94.5 551 GLU B N 1
ATOM 11611 C CA . GLU B 1 551 ? -16.406 -13.992 -38.562 1 94.5 551 GLU B CA 1
ATOM 11612 C C . GLU B 1 551 ? -15.477 -13.055 -37.812 1 94.5 551 GLU B C 1
ATOM 11614 O O . GLU B 1 551 ? -14.297 -13.359 -37.625 1 94.5 551 GLU B O 1
ATOM 11619 N N . GLU B 1 552 ? -16.016 -11.992 -37.406 1 95.94 552 GLU B N 1
ATOM 11620 C CA . GLU B 1 552 ? -15.203 -11 -36.719 1 95.94 552 GLU B CA 1
ATOM 11621 C C . GLU B 1 552 ? -15.117 -11.32 -35.219 1 95.94 552 GLU B C 1
ATOM 11623 O O . GLU B 1 552 ? -15.211 -10.422 -34.375 1 95.94 552 GLU B O 1
ATOM 11628 N N . SER B 1 553 ? -15 -12.555 -34.875 1 97.19 553 SER B N 1
ATOM 11629 C CA . SER B 1 553 ? -14.883 -12.977 -33.469 1 97.19 553 SER B CA 1
ATOM 11630 C C . SER B 1 553 ? -13.477 -13.484 -33.188 1 97.19 553 SER B C 1
ATOM 11632 O O . SER B 1 553 ? -12.742 -13.875 -34.094 1 97.19 553 SER B O 1
ATOM 11634 N N . SER B 1 554 ? -13.07 -13.375 -31.938 1 97.56 554 SER B N 1
ATOM 11635 C CA . SER B 1 554 ? -11.797 -13.914 -31.469 1 97.56 554 SER B CA 1
ATOM 11636 C C . SER B 1 554 ? -11.891 -14.391 -30.031 1 97.56 554 SER B C 1
ATOM 11638 O O . SER B 1 554 ? -12.805 -14.016 -29.297 1 97.56 554 SER B O 1
ATOM 11640 N N . ALA B 1 555 ? -11.039 -15.289 -29.641 1 97.88 555 ALA B N 1
ATOM 11641 C CA . ALA B 1 555 ? -10.93 -15.797 -28.281 1 97.88 555 ALA B CA 1
ATOM 11642 C C . ALA B 1 555 ? -9.477 -15.844 -27.828 1 97.88 555 ALA B C 1
ATOM 11644 O O . ALA B 1 555 ? -8.578 -16.156 -28.625 1 97.88 555 ALA B O 1
ATOM 11645 N N . ILE B 1 556 ? -9.227 -15.477 -26.594 1 96.94 556 ILE B N 1
ATOM 11646 C CA . ILE B 1 556 ? -7.871 -15.445 -26.047 1 96.94 556 ILE B CA 1
ATOM 11647 C C . ILE B 1 556 ? -7.902 -15.695 -24.547 1 96.94 556 ILE B C 1
ATOM 11649 O O . ILE B 1 556 ? -8.906 -15.414 -23.891 1 96.94 556 ILE B O 1
ATOM 11653 N N . SER B 1 557 ? -6.883 -16.266 -24.031 1 95.12 557 SER B N 1
ATOM 11654 C CA . SER B 1 557 ? -6.785 -16.391 -22.578 1 95.12 557 SER B CA 1
ATOM 11655 C C . SER B 1 557 ? -6.359 -15.078 -21.938 1 95.12 557 SER B C 1
ATOM 11657 O O . SER B 1 557 ? -5.695 -14.258 -22.562 1 95.12 557 SER B O 1
ATOM 11659 N N . PHE B 1 558 ? -6.797 -14.883 -20.688 1 94.19 558 PHE B N 1
ATOM 11660 C CA . PHE B 1 558 ? -6.438 -13.695 -19.906 1 94.19 558 PHE B CA 1
ATOM 11661 C C . PHE B 1 558 ? -4.926 -13.508 -19.891 1 94.19 558 PHE B C 1
ATOM 11663 O O . PHE B 1 558 ? -4.434 -12.406 -20.141 1 94.19 558 PHE B O 1
ATOM 11670 N N . ASP B 1 559 ? -4.156 -14.562 -19.609 1 86.25 559 ASP B N 1
ATOM 11671 C CA . ASP B 1 559 ? -2.703 -14.508 -19.484 1 86.25 559 ASP B CA 1
ATOM 11672 C C . ASP B 1 559 ? -2.051 -14.062 -20.797 1 86.25 559 ASP B C 1
ATOM 11674 O O . ASP B 1 559 ? -1.163 -13.211 -20.781 1 86.25 559 ASP B O 1
ATOM 11678 N N . ASN B 1 560 ? -2.525 -14.617 -21.891 1 88.62 560 ASN B N 1
ATOM 11679 C CA . ASN B 1 560 ? -1.962 -14.273 -23.188 1 88.62 560 ASN B CA 1
ATOM 11680 C C . ASN B 1 560 ? -2.277 -12.836 -23.578 1 88.62 560 ASN B C 1
ATOM 11682 O O . ASN B 1 560 ? -1.457 -12.164 -24.203 1 88.62 560 ASN B O 1
ATOM 11686 N N . PHE B 1 561 ? -3.447 -12.43 -23.188 1 93.5 561 PHE B N 1
ATOM 11687 C CA . PHE B 1 561 ? -3.814 -11.047 -23.5 1 93.5 561 PHE B CA 1
ATOM 11688 C C . PHE B 1 561 ? -3.006 -10.07 -22.641 1 93.5 561 PHE B C 1
ATOM 11690 O O . PHE B 1 561 ? -2.5 -9.07 -23.156 1 93.5 561 PHE B O 1
ATOM 11697 N N . TYR B 1 562 ? -2.912 -10.414 -21.359 1 85.81 562 TYR B N 1
ATOM 11698 C CA . TYR B 1 562 ? -2.25 -9.531 -20.406 1 85.81 562 TYR B CA 1
ATOM 11699 C C . TYR B 1 562 ? -0.753 -9.461 -20.672 1 85.81 562 TYR B C 1
ATOM 11701 O O . TYR B 1 562 ? -0.103 -8.461 -20.344 1 85.81 562 TYR B O 1
ATOM 11709 N N . LYS B 1 563 ? -0.192 -10.508 -21.25 1 80.81 563 LYS B N 1
ATOM 11710 C CA . LYS B 1 563 ? 1.229 -10.555 -21.594 1 80.81 563 LYS B CA 1
ATOM 11711 C C . LYS B 1 563 ? 1.559 -9.602 -22.734 1 80.81 563 LYS B C 1
ATOM 11713 O O . LYS B 1 563 ? 2.705 -9.18 -22.891 1 80.81 563 LYS B O 1
ATOM 11718 N N . LEU B 1 564 ? 0.523 -9.242 -23.5 1 85.81 564 LEU B N 1
ATOM 11719 C CA . LEU B 1 564 ? 0.722 -8.328 -24.625 1 85.81 564 LEU B CA 1
ATOM 11720 C C . LEU B 1 564 ? 0.97 -6.906 -24.125 1 85.81 564 LEU B C 1
ATOM 11722 O O . LEU B 1 564 ? 0.46 -6.516 -23.078 1 85.81 564 LEU B O 1
ATOM 11726 N N . ASN B 1 565 ? 1.843 -6.203 -24.828 1 82.12 565 ASN B N 1
ATOM 11727 C CA . ASN B 1 565 ? 1.947 -4.777 -24.531 1 82.12 565 ASN B CA 1
ATOM 11728 C C . ASN B 1 565 ? 0.758 -4 -25.094 1 82.12 565 ASN B C 1
ATOM 11730 O O . ASN B 1 565 ? -0.065 -4.555 -25.828 1 82.12 565 ASN B O 1
ATOM 11734 N N . ARG B 1 566 ? 0.628 -2.779 -24.812 1 82.81 566 ARG B N 1
ATOM 11735 C CA . ARG B 1 566 ? -0.529 -1.952 -25.141 1 82.81 566 ARG B CA 1
ATOM 11736 C C . ARG B 1 566 ? -0.764 -1.914 -26.641 1 82.81 566 ARG B C 1
ATOM 11738 O O . ARG B 1 566 ? -1.896 -2.076 -27.109 1 82.81 566 ARG B O 1
ATOM 11745 N N . ALA B 1 567 ? 0.257 -1.765 -27.391 1 83.62 567 ALA B N 1
ATOM 11746 C CA . ALA B 1 567 ? 0.123 -1.694 -28.844 1 83.62 567 ALA B CA 1
ATOM 11747 C C . ALA B 1 567 ? -0.444 -2.994 -29.406 1 83.62 567 ALA B C 1
ATOM 11749 O O . ALA B 1 567 ? -1.34 -2.973 -30.25 1 83.62 567 ALA B O 1
ATOM 11750 N N . LYS B 1 568 ? 0.029 -4.098 -28.891 1 90.5 568 LYS B N 1
ATOM 11751 C CA . LYS B 1 568 ? -0.432 -5.402 -29.359 1 90.5 568 LYS B CA 1
ATOM 11752 C C . LYS B 1 568 ? -1.855 -5.684 -28.875 1 90.5 568 LYS B C 1
ATOM 11754 O O . LYS B 1 568 ? -2.619 -6.363 -29.578 1 90.5 568 LYS B O 1
ATOM 11759 N N . GLN B 1 569 ? -2.205 -5.188 -27.75 1 93.38 569 GLN B N 1
ATOM 11760 C CA . GLN B 1 569 ? -3.576 -5.301 -27.266 1 93.38 569 GLN B CA 1
ATOM 11761 C C . GLN B 1 569 ? -4.543 -4.539 -28.172 1 93.38 569 GLN B C 1
ATOM 11763 O O . GLN B 1 569 ? -5.609 -5.051 -28.516 1 93.38 569 GLN B O 1
ATOM 11768 N N . GLU B 1 570 ? -4.141 -3.357 -28.594 1 90.5 570 GLU B N 1
ATOM 11769 C CA . GLU B 1 570 ? -4.953 -2.551 -29.5 1 90.5 570 GLU B CA 1
ATOM 11770 C C . GLU B 1 570 ? -5.109 -3.234 -30.859 1 90.5 570 GLU B C 1
ATOM 11772 O O . GLU B 1 570 ? -6.207 -3.266 -31.422 1 90.5 570 GLU B O 1
ATOM 11777 N N . GLU B 1 571 ? -3.992 -3.799 -31.281 1 93.38 571 GLU B N 1
ATOM 11778 C CA . GLU B 1 571 ? -4.012 -4.512 -32.562 1 93.38 571 GLU B CA 1
ATOM 11779 C C . GLU B 1 571 ? -4.93 -5.73 -32.5 1 93.38 571 GLU B C 1
ATOM 11781 O O . GLU B 1 571 ? -5.645 -6.031 -33.438 1 93.38 571 GLU B O 1
ATOM 11786 N N . PHE B 1 572 ? -4.969 -6.375 -31.391 1 95.56 572 PHE B N 1
ATOM 11787 C CA . PHE B 1 572 ? -5.777 -7.578 -31.219 1 95.56 572 PHE B CA 1
ATOM 11788 C C . PHE B 1 572 ? -7.262 -7.242 -31.266 1 95.56 572 PHE B C 1
ATOM 11790 O O . PHE B 1 572 ? -8.055 -8.008 -31.812 1 95.56 572 PHE B O 1
ATOM 11797 N N . ILE B 1 573 ? -7.664 -6.117 -30.719 1 95.75 573 ILE B N 1
ATOM 11798 C CA . ILE B 1 573 ? -9.062 -5.719 -30.594 1 95.75 573 ILE B CA 1
ATOM 11799 C C . ILE B 1 573 ? -9.555 -5.117 -31.906 1 95.75 573 ILE B C 1
ATOM 11801 O O . ILE B 1 573 ? -10.727 -5.258 -32.25 1 95.75 573 ILE B O 1
ATOM 11805 N N . LYS B 1 574 ? -8.648 -4.562 -32.625 1 93.06 574 LYS B N 1
ATOM 11806 C CA . LYS B 1 574 ? -9 -3.859 -33.875 1 93.06 574 LYS B CA 1
ATOM 11807 C C . LYS B 1 574 ? -9.688 -4.793 -34.844 1 93.06 574 LYS B C 1
ATOM 11809 O O . LYS B 1 574 ? -9.227 -5.914 -35.094 1 93.06 574 LYS B O 1
ATOM 11814 N N . GLY B 1 575 ? -10.852 -4.391 -35.375 1 93.56 575 GLY B N 1
ATOM 11815 C CA . GLY B 1 575 ? -11.578 -5.109 -36.406 1 93.56 575 GLY B CA 1
ATOM 11816 C C . GLY B 1 575 ? -12.414 -6.254 -35.844 1 93.56 575 GLY B C 1
ATOM 11817 O O . GLY B 1 575 ? -13.055 -6.977 -36.625 1 93.56 575 GLY B O 1
ATOM 11818 N N . LYS B 1 576 ? -12.43 -6.449 -34.562 1 95.88 576 LYS B N 1
ATOM 11819 C CA . LYS B 1 576 ? -13.195 -7.535 -33.969 1 95.88 576 LYS B CA 1
ATOM 11820 C C . LYS B 1 576 ? -14.5 -7.016 -33.344 1 95.88 576 LYS B C 1
ATOM 11822 O O . LYS B 1 576 ? -14.531 -5.926 -32.781 1 95.88 576 LYS B O 1
ATOM 11827 N N . LYS B 1 577 ? -15.562 -7.828 -33.5 1 95.5 577 LYS B N 1
ATOM 11828 C CA . LYS B 1 577 ? -16.875 -7.473 -32.969 1 95.5 577 LYS B CA 1
ATOM 11829 C C . LYS B 1 577 ? -17.141 -8.188 -31.656 1 95.5 577 LYS B C 1
ATOM 11831 O O . LYS B 1 577 ? -17.688 -7.594 -30.719 1 95.5 577 LYS B O 1
ATOM 11836 N N . ILE B 1 578 ? -16.828 -9.492 -31.688 1 97.44 578 ILE B N 1
ATOM 11837 C CA . ILE B 1 578 ? -17.047 -10.305 -30.5 1 97.44 578 ILE B CA 1
ATOM 11838 C C . ILE B 1 578 ? -15.719 -10.891 -30.031 1 97.44 578 ILE B C 1
ATOM 11840 O O . ILE B 1 578 ? -15.039 -11.586 -30.797 1 97.44 578 ILE B O 1
ATOM 11844 N N . ILE B 1 579 ? -15.352 -10.602 -28.812 1 98.25 579 ILE B N 1
ATOM 11845 C CA . ILE B 1 579 ? -14.094 -11.094 -28.266 1 98.25 579 ILE B CA 1
ATOM 11846 C C . ILE B 1 579 ? -14.352 -11.836 -26.953 1 98.25 579 ILE B C 1
ATOM 11848 O O . ILE B 1 579 ? -14.961 -11.289 -26.031 1 98.25 579 ILE B O 1
ATOM 11852 N N . TYR B 1 580 ? -13.945 -13.094 -26.891 1 98.56 580 TYR B N 1
ATOM 11853 C CA . TYR B 1 580 ? -14.008 -13.867 -25.656 1 98.56 580 TYR B CA 1
ATOM 11854 C C . TYR B 1 580 ? -12.648 -13.914 -24.969 1 98.56 580 TYR B C 1
ATOM 11856 O O . TYR B 1 580 ? -11.641 -14.211 -25.609 1 98.56 580 TYR B O 1
ATOM 11864 N N . ILE B 1 581 ? -12.609 -13.57 -23.688 1 98.25 581 ILE B N 1
ATOM 11865 C CA . ILE B 1 581 ? -11.398 -13.68 -22.891 1 98.25 581 ILE B CA 1
ATOM 11866 C C . ILE B 1 581 ? -11.617 -14.664 -21.75 1 98.25 581 ILE B C 1
ATOM 11868 O O . ILE B 1 581 ? -12.477 -14.453 -20.891 1 98.25 581 ILE B O 1
ATOM 11872 N N . TYR B 1 582 ? -10.805 -15.719 -21.75 1 97.69 582 TYR B N 1
ATOM 11873 C CA . TYR B 1 582 ? -10.945 -16.766 -20.75 1 97.69 582 TYR B CA 1
ATOM 11874 C C . TYR B 1 582 ? -9.969 -16.562 -19.594 1 97.69 582 TYR B C 1
ATOM 11876 O O . TYR B 1 582 ? -8.758 -16.469 -19.812 1 97.69 582 TYR B O 1
ATOM 11884 N N . HIS B 1 583 ? -10.492 -16.5 -18.391 1 96.44 583 HIS B N 1
ATOM 11885 C CA . HIS B 1 583 ? -9.742 -16.266 -17.156 1 96.44 583 HIS B CA 1
ATOM 11886 C C . HIS B 1 583 ? -9.836 -17.469 -16.219 1 96.44 583 HIS B C 1
ATOM 11888 O O . HIS B 1 583 ? -10.898 -18.094 -16.109 1 96.44 583 HIS B O 1
ATOM 11894 N N . ASP B 1 584 ? -8.695 -17.875 -15.609 1 93.31 584 ASP B N 1
ATOM 11895 C CA . ASP B 1 584 ? -8.703 -19.062 -14.766 1 93.31 584 ASP B CA 1
ATOM 11896 C C . ASP B 1 584 ? -7.816 -18.859 -13.531 1 93.31 584 ASP B C 1
ATOM 11898 O O . ASP B 1 584 ? -6.688 -19.359 -13.492 1 93.31 584 ASP B O 1
ATOM 11902 N N . SER B 1 585 ? -8.32 -18.297 -12.547 1 90.69 585 SER B N 1
ATOM 11903 C CA . SER B 1 585 ? -7.578 -18.094 -11.297 1 90.69 585 SER B CA 1
ATOM 11904 C C . SER B 1 585 ? -8.125 -18.984 -10.188 1 90.69 585 SER B C 1
ATOM 11906 O O . SER B 1 585 ? -7.359 -19.688 -9.523 1 90.69 585 SER B O 1
ATOM 11908 N N . ILE B 1 586 ? -9.383 -19.094 -10.047 1 94.69 586 ILE B N 1
ATOM 11909 C CA . ILE B 1 586 ? -10.008 -19.75 -8.906 1 94.69 586 ILE B CA 1
ATOM 11910 C C . ILE B 1 586 ? -9.883 -21.266 -9.055 1 94.69 586 ILE B C 1
ATOM 11912 O O . ILE B 1 586 ? -9.328 -21.938 -8.18 1 94.69 586 ILE B O 1
ATOM 11916 N N . ASP B 1 587 ? -10.289 -21.797 -10.188 1 92.19 587 ASP B N 1
ATOM 11917 C CA . ASP B 1 587 ? -10.266 -23.25 -10.391 1 92.19 587 ASP B CA 1
ATOM 11918 C C . ASP B 1 587 ? -8.836 -23.766 -10.438 1 92.19 587 ASP B C 1
ATOM 11920 O O . ASP B 1 587 ? -8.547 -24.844 -9.906 1 92.19 587 ASP B O 1
ATOM 11924 N N . ALA B 1 588 ? -7.941 -23.047 -11.016 1 85.94 588 ALA B N 1
ATOM 11925 C CA . ALA B 1 588 ? -6.535 -23.438 -11.125 1 85.94 588 ALA B CA 1
ATOM 11926 C C . ALA B 1 588 ? -5.914 -23.641 -9.75 1 85.94 588 ALA B C 1
ATOM 11928 O O . ALA B 1 588 ? -5.086 -24.531 -9.562 1 85.94 588 ALA B O 1
ATOM 11929 N N . ILE B 1 589 ? -6.363 -22.875 -8.82 1 86 589 ILE B N 1
ATOM 11930 C CA . ILE B 1 589 ? -5.812 -22.938 -7.469 1 86 589 ILE B CA 1
ATOM 11931 C C . ILE B 1 589 ? -6.629 -23.922 -6.629 1 86 589 ILE B C 1
ATOM 11933 O O . ILE B 1 589 ? -6.062 -24.766 -5.918 1 86 589 ILE B O 1
ATOM 11937 N N . GLY B 1 590 ? -7.887 -23.875 -6.734 1 88.25 590 GLY B N 1
ATOM 11938 C CA . GLY B 1 590 ? -8.781 -24.609 -5.855 1 88.25 590 GLY B CA 1
ATOM 11939 C C . GLY B 1 590 ? -8.828 -26.094 -6.16 1 88.25 590 GLY B C 1
ATOM 11940 O O . GLY B 1 590 ? -9.031 -26.922 -5.258 1 88.25 590 GLY B O 1
ATOM 11941 N N . ASP B 1 591 ? -8.609 -26.469 -7.387 1 85.81 591 ASP B N 1
ATOM 11942 C CA . ASP B 1 591 ? -8.844 -27.844 -7.797 1 85.81 591 ASP B CA 1
ATOM 11943 C C . ASP B 1 591 ? -7.582 -28.688 -7.617 1 85.81 591 ASP B C 1
ATOM 11945 O O . ASP B 1 591 ? -7.465 -29.766 -8.203 1 85.81 591 ASP B O 1
ATOM 11949 N N . LYS B 1 592 ? -6.664 -28.188 -6.898 1 79.88 592 LYS B N 1
ATOM 11950 C CA . LYS B 1 592 ? -5.445 -28.922 -6.566 1 79.88 592 LYS B CA 1
ATOM 11951 C C . LYS B 1 592 ? -5.281 -29.062 -5.059 1 79.88 592 LYS B C 1
ATOM 11953 O O . LYS B 1 592 ? -5.395 -28.078 -4.32 1 79.88 592 LYS B O 1
ATOM 11958 N N . ARG B 1 593 ? -5.008 -30.328 -4.656 1 76.5 593 ARG B N 1
ATOM 11959 C CA . ARG B 1 593 ? -4.883 -30.625 -3.234 1 76.5 593 ARG B CA 1
ATOM 11960 C C . ARG B 1 593 ? -3.836 -29.719 -2.578 1 76.5 593 ARG B C 1
ATOM 11962 O O . ARG B 1 593 ? -4.051 -29.219 -1.474 1 76.5 593 ARG B O 1
ATOM 11969 N N . LYS B 1 594 ? -2.807 -29.469 -3.25 1 70.38 594 LYS B N 1
ATOM 11970 C CA . LYS B 1 594 ? -1.669 -28.75 -2.686 1 70.38 594 LYS B CA 1
ATOM 11971 C C . LYS B 1 594 ? -2 -27.266 -2.48 1 70.38 594 LYS B C 1
ATOM 11973 O O . LYS B 1 594 ? -1.443 -26.625 -1.593 1 70.38 594 LYS B O 1
ATOM 11978 N N . THR B 1 595 ? -3.006 -26.688 -3.264 1 81.06 595 THR B N 1
ATOM 11979 C CA . THR B 1 595 ? -3.195 -25.25 -3.25 1 81.06 595 THR B CA 1
ATOM 11980 C C . THR B 1 595 ? -4.621 -24.891 -2.838 1 81.06 595 THR B C 1
ATOM 11982 O O . THR B 1 595 ? -4.957 -23.719 -2.707 1 81.06 595 THR B O 1
ATOM 11985 N N . GLU B 1 596 ? -5.445 -25.875 -2.629 1 87.62 596 GLU B N 1
ATOM 11986 C CA . GLU B 1 596 ? -6.867 -25.641 -2.414 1 87.62 596 GLU B CA 1
ATOM 11987 C C . GLU B 1 596 ? -7.098 -24.734 -1.204 1 87.62 596 GLU B C 1
ATOM 11989 O O . GLU B 1 596 ? -8.102 -24.031 -1.131 1 87.62 596 GLU B O 1
ATOM 11994 N N . ASN B 1 597 ? -6.199 -24.688 -0.305 1 86.19 597 ASN B N 1
ATOM 11995 C CA . ASN B 1 597 ? -6.34 -23.828 0.871 1 86.19 597 ASN B CA 1
ATOM 11996 C C . ASN B 1 597 ? -6.262 -22.359 0.505 1 86.19 597 ASN B C 1
ATOM 11998 O O . ASN B 1 597 ? -6.625 -21.5 1.307 1 86.19 597 ASN B O 1
ATOM 12002 N N . ASN B 1 598 ? -5.879 -22.016 -0.691 1 88.81 598 ASN B N 1
ATOM 12003 C CA . ASN B 1 598 ? -5.719 -20.641 -1.139 1 88.81 598 ASN B CA 1
ATOM 12004 C C . ASN B 1 598 ? -6.879 -20.203 -2.025 1 88.81 598 ASN B C 1
ATOM 12006 O O . ASN B 1 598 ? -6.777 -19.203 -2.738 1 88.81 598 ASN B O 1
ATOM 12010 N N . THR B 1 599 ? -7.961 -20.906 -1.952 1 93.69 599 THR B N 1
ATOM 12011 C CA . THR B 1 599 ? -9.102 -20.656 -2.828 1 93.69 599 THR B CA 1
ATOM 12012 C C . THR B 1 599 ? -9.617 -19.234 -2.658 1 93.69 599 THR B C 1
ATOM 12014 O O . THR B 1 599 ? -9.859 -18.531 -3.643 1 93.69 599 THR B O 1
ATOM 12017 N N . PHE B 1 600 ? -9.758 -18.797 -1.413 1 95.88 600 PHE B N 1
ATOM 12018 C CA . PHE B 1 600 ? -10.32 -17.469 -1.178 1 95.88 600 PHE B CA 1
ATOM 12019 C C . PHE B 1 600 ? -9.344 -16.391 -1.604 1 95.88 600 PHE B C 1
ATOM 12021 O O . PHE B 1 600 ? -9.75 -15.312 -2.061 1 95.88 600 PHE B O 1
ATOM 12028 N N . ASN B 1 601 ? -8.062 -16.594 -1.509 1 92.5 601 ASN B N 1
ATOM 12029 C CA . ASN B 1 601 ? -7.078 -15.703 -2.107 1 92.5 601 ASN B CA 1
ATOM 12030 C C . ASN B 1 601 ? -7.23 -15.641 -3.625 1 92.5 601 ASN B C 1
ATOM 12032 O O . ASN B 1 601 ? -7.117 -14.562 -4.219 1 92.5 601 ASN B O 1
ATOM 12036 N N . ALA B 1 602 ? -7.465 -16.766 -4.207 1 94.06 602 ALA B N 1
ATOM 12037 C CA . ALA B 1 602 ? -7.668 -16.828 -5.652 1 94.06 602 ALA B CA 1
ATOM 12038 C C . ALA B 1 602 ? -8.898 -16.031 -6.066 1 94.06 602 ALA B C 1
ATOM 12040 O O . ALA B 1 602 ? -8.922 -15.414 -7.137 1 94.06 602 ALA B O 1
ATOM 12041 N N . CYS B 1 603 ? -9.945 -16.078 -5.227 1 97.31 603 CYS B N 1
ATOM 12042 C CA . CYS B 1 603 ? -11.133 -15.281 -5.496 1 97.31 603 CYS B CA 1
ATOM 12043 C C . CYS B 1 603 ? -10.797 -13.797 -5.512 1 97.31 603 CYS B C 1
ATOM 12045 O O . CYS B 1 603 ? -11.258 -13.062 -6.391 1 97.31 603 CYS B O 1
ATOM 12047 N N . LYS B 1 604 ? -10.062 -13.398 -4.52 1 95.62 604 LYS B N 1
ATOM 12048 C CA . LYS B 1 604 ? -9.656 -12 -4.469 1 95.62 604 LYS B CA 1
ATOM 12049 C C . LYS B 1 604 ? -8.836 -11.617 -5.703 1 95.62 604 LYS B C 1
ATOM 12051 O O . LYS B 1 604 ? -9.047 -10.555 -6.285 1 95.62 604 LYS B O 1
ATOM 12056 N N . ASP B 1 605 ? -7.902 -12.438 -6.113 1 92.44 605 ASP B N 1
ATOM 12057 C CA . ASP B 1 605 ? -7.113 -12.219 -7.32 1 92.44 605 ASP B CA 1
ATOM 12058 C C . ASP B 1 605 ? -8.008 -12.102 -8.547 1 92.44 605 ASP B C 1
ATOM 12060 O O . ASP B 1 605 ? -7.781 -11.25 -9.414 1 92.44 605 ASP B O 1
ATOM 12064 N N . ALA B 1 606 ? -8.969 -12.977 -8.586 1 96.5 606 ALA B N 1
ATOM 12065 C CA . ALA B 1 606 ? -9.906 -12.953 -9.703 1 96.5 606 ALA B CA 1
ATOM 12066 C C . ALA B 1 606 ? -10.633 -11.609 -9.781 1 96.5 606 ALA B C 1
ATOM 12068 O O . ALA B 1 606 ? -10.773 -11.039 -10.859 1 96.5 606 ALA B O 1
ATOM 12069 N N . VAL B 1 607 ? -11.086 -11.117 -8.664 1 97.5 607 VAL B N 1
ATOM 12070 C CA . VAL B 1 607 ? -11.773 -9.828 -8.617 1 97.5 607 VAL B CA 1
ATOM 12071 C C . VAL B 1 607 ? -10.852 -8.734 -9.156 1 97.5 607 VAL B C 1
ATOM 12073 O O . VAL B 1 607 ? -11.242 -7.961 -10.031 1 97.5 607 VAL B O 1
ATOM 12076 N N . GLU B 1 608 ? -9.633 -8.695 -8.672 1 93.44 608 GLU B N 1
ATOM 12077 C CA . GLU B 1 608 ? -8.68 -7.672 -9.086 1 93.44 608 GLU B CA 1
ATOM 12078 C C . GLU B 1 608 ? -8.352 -7.789 -10.57 1 93.44 608 GLU B C 1
ATOM 12080 O O . GLU B 1 608 ? -8.289 -6.781 -11.281 1 93.44 608 GLU B O 1
ATOM 12085 N N . ASN B 1 609 ? -8.133 -9.008 -11.039 1 94.38 609 ASN B N 1
ATOM 12086 C CA . ASN B 1 609 ? -7.824 -9.25 -12.445 1 94.38 609 ASN B CA 1
ATOM 12087 C C . ASN B 1 609 ? -8.945 -8.758 -13.352 1 94.38 609 ASN B C 1
ATOM 12089 O O . ASN B 1 609 ? -8.695 -8.055 -14.328 1 94.38 609 ASN B O 1
ATOM 12093 N N . ILE B 1 610 ? -10.117 -9.125 -12.961 1 97.5 610 ILE B N 1
ATOM 12094 C CA . ILE B 1 610 ? -11.25 -8.859 -13.844 1 97.5 610 ILE B CA 1
ATOM 12095 C C . ILE B 1 610 ? -11.57 -7.363 -13.828 1 97.5 610 ILE B C 1
ATOM 12097 O O . ILE B 1 610 ? -11.883 -6.781 -14.875 1 97.5 610 ILE B O 1
ATOM 12101 N N . VAL B 1 611 ? -11.484 -6.754 -12.68 1 95.19 611 VAL B N 1
ATOM 12102 C CA . VAL B 1 611 ? -11.719 -5.312 -12.602 1 95.19 611 VAL B CA 1
ATOM 12103 C C . VAL B 1 611 ? -10.656 -4.574 -13.414 1 95.19 611 VAL B C 1
ATOM 12105 O O . VAL B 1 611 ? -10.984 -3.695 -14.219 1 95.19 611 VAL B O 1
ATOM 12108 N N . SER B 1 612 ? -9.398 -4.953 -13.25 1 92 612 SER B N 1
ATOM 12109 C CA . SER B 1 612 ? -8.297 -4.336 -13.992 1 92 612 SER B CA 1
ATOM 12110 C C . SER B 1 612 ? -8.453 -4.555 -15.492 1 92 612 SER B C 1
ATOM 12112 O O . SER B 1 612 ? -8.211 -3.643 -16.281 1 92 612 SER B O 1
ATOM 12114 N N . LEU B 1 613 ? -8.805 -5.75 -15.852 1 94.94 613 LEU B N 1
ATOM 12115 C CA . LEU B 1 613 ? -9.023 -6.062 -17.25 1 94.94 613 LEU B CA 1
ATOM 12116 C C . LEU B 1 613 ? -10.148 -5.215 -17.844 1 94.94 613 LEU B C 1
ATOM 12118 O O . LEU B 1 613 ? -10.039 -4.715 -18.969 1 94.94 613 LEU B O 1
ATOM 12122 N N . SER B 1 614 ? -11.195 -5.121 -17.094 1 95.12 614 SER B N 1
ATOM 12123 C CA . SER B 1 614 ? -12.328 -4.324 -17.547 1 95.12 614 SER B CA 1
ATOM 12124 C C . SER B 1 614 ? -11.922 -2.867 -17.766 1 95.12 614 SER B C 1
ATOM 12126 O O . SER B 1 614 ? -12.297 -2.26 -18.781 1 95.12 614 SER B O 1
ATOM 12128 N N . LYS B 1 615 ? -11.156 -2.334 -16.891 1 88.75 615 LYS B N 1
ATOM 12129 C CA . LYS B 1 615 ? -10.656 -0.97 -17.031 1 88.75 615 LYS B CA 1
ATOM 12130 C C . LYS B 1 615 ? -9.75 -0.839 -18.25 1 88.75 615 LYS B C 1
ATOM 12132 O O . LYS B 1 615 ? -9.836 0.143 -19 1 88.75 615 LYS B O 1
ATOM 12137 N N . LEU B 1 616 ? -8.836 -1.816 -18.344 1 90.38 616 LEU B N 1
ATOM 12138 C CA . LEU B 1 616 ? -7.926 -1.843 -19.484 1 90.38 616 LEU B CA 1
ATOM 12139 C C . LEU B 1 616 ? -8.695 -1.862 -20.797 1 90.38 616 LEU B C 1
ATOM 12141 O O . LEU B 1 616 ? -8.406 -1.083 -21.719 1 90.38 616 LEU B O 1
ATOM 12145 N N . LEU B 1 617 ? -9.703 -2.734 -20.875 1 94.44 617 LEU B N 1
ATOM 12146 C CA . LEU B 1 617 ? -10.516 -2.854 -22.094 1 94.44 617 LEU B CA 1
ATOM 12147 C C . LEU B 1 617 ? -11.242 -1.548 -22.391 1 94.44 617 LEU B C 1
ATOM 12149 O O . LEU B 1 617 ? -11.305 -1.118 -23.547 1 94.44 617 LEU B O 1
ATOM 12153 N N . SER B 1 618 ? -11.773 -0.939 -21.344 1 90 618 SER B N 1
ATOM 12154 C CA . SER B 1 618 ? -12.414 0.36 -21.516 1 90 618 SER B CA 1
ATOM 12155 C C . SER B 1 618 ? -11.438 1.391 -22.078 1 90 618 SER B C 1
ATOM 12157 O O . SER B 1 618 ? -11.789 2.176 -22.953 1 90 618 SER B O 1
ATOM 12159 N N . SER B 1 619 ? -10.219 1.374 -21.594 1 85.06 619 SER B N 1
ATOM 12160 C CA . SER B 1 619 ? -9.195 2.311 -22.031 1 85.06 619 SER B CA 1
ATOM 12161 C C . SER B 1 619 ? -8.797 2.043 -23.484 1 85.06 619 SER B C 1
ATOM 12163 O O . SER B 1 619 ? -8.258 2.922 -24.156 1 85.06 619 SER B O 1
ATOM 12165 N N . LEU B 1 620 ? -9.031 0.818 -23.906 1 90.25 620 LEU B N 1
ATOM 12166 C CA . LEU B 1 620 ? -8.734 0.43 -25.281 1 90.25 620 LEU B CA 1
ATOM 12167 C C . LEU B 1 620 ? -9.922 0.709 -26.203 1 90.25 620 LEU B C 1
ATOM 12169 O O . LEU B 1 620 ? -9.898 0.333 -27.375 1 90.25 620 LEU B O 1
ATOM 12173 N N . GLY B 1 621 ? -11.023 1.228 -25.609 1 88.44 621 GLY B N 1
ATOM 12174 C CA . GLY B 1 621 ? -12.148 1.668 -26.422 1 88.44 621 GLY B CA 1
ATOM 12175 C C . GLY B 1 621 ? -13.312 0.698 -26.406 1 88.44 621 GLY B C 1
ATOM 12176 O O . GLY B 1 621 ? -14.297 0.882 -27.125 1 88.44 621 GLY B O 1
ATOM 12177 N N . VAL B 1 622 ? -13.258 -0.363 -25.594 1 93.62 622 VAL B N 1
ATOM 12178 C CA . VAL B 1 622 ? -14.359 -1.316 -25.484 1 93.62 622 VAL B CA 1
ATOM 12179 C C . VAL B 1 622 ? -15.445 -0.746 -24.578 1 93.62 622 VAL B C 1
ATOM 12181 O O . VAL B 1 622 ? -15.188 -0.417 -23.406 1 93.62 622 VAL B O 1
ATOM 12184 N N . VAL B 1 623 ? -16.641 -0.688 -25.047 1 90.81 623 VAL B N 1
ATOM 12185 C CA . VAL B 1 623 ? -17.703 -0.013 -24.312 1 90.81 623 VAL B CA 1
ATOM 12186 C C . VAL B 1 623 ? -18.609 -1.047 -23.641 1 90.81 623 VAL B C 1
ATOM 12188 O O . VAL B 1 623 ? -19.219 -0.77 -22.609 1 90.81 623 VAL B O 1
ATOM 12191 N N . ASN B 1 624 ? -18.766 -2.203 -24.266 1 95.38 624 ASN B N 1
ATOM 12192 C CA . ASN B 1 624 ? -19.688 -3.225 -23.781 1 95.38 624 ASN B CA 1
ATOM 12193 C C . ASN B 1 624 ? -18.938 -4.492 -23.359 1 95.38 624 ASN B C 1
ATOM 12195 O O . ASN B 1 624 ? -18.344 -5.164 -24.203 1 95.38 624 ASN B O 1
ATOM 12199 N N . ILE B 1 625 ? -19.047 -4.816 -22.047 1 97.19 625 ILE B N 1
ATOM 12200 C CA . ILE B 1 625 ? -18.328 -5.969 -21.5 1 97.19 625 ILE B CA 1
ATOM 12201 C C . ILE B 1 625 ? -19.281 -6.84 -20.688 1 97.19 625 ILE B C 1
ATOM 12203 O O . ILE B 1 625 ? -20.031 -6.332 -19.859 1 97.19 625 ILE B O 1
ATOM 12207 N N . TYR B 1 626 ? -19.344 -8.125 -20.984 1 98 626 TYR B N 1
ATOM 12208 C CA . TYR B 1 626 ? -20.031 -9.102 -20.156 1 98 626 TYR B CA 1
ATOM 12209 C C . TYR B 1 626 ? -19.047 -9.922 -19.344 1 98 626 TYR B C 1
ATOM 12211 O O . TYR B 1 626 ? -17.984 -10.297 -19.828 1 98 626 TYR B O 1
ATOM 12219 N N . ILE B 1 627 ? -19.391 -10.18 -18.078 1 98.62 627 ILE B N 1
ATOM 12220 C CA . ILE B 1 627 ? -18.594 -11.016 -17.188 1 98.62 627 ILE B CA 1
ATOM 12221 C C . ILE B 1 627 ? -19.438 -12.148 -16.625 1 98.62 627 ILE B C 1
ATOM 12223 O O . ILE B 1 627 ? -20.531 -11.914 -16.094 1 98.62 627 ILE B O 1
ATOM 12227 N N . THR B 1 628 ? -18.969 -13.359 -16.797 1 98.69 628 THR B N 1
ATOM 12228 C CA . THR B 1 628 ? -19.734 -14.5 -16.297 1 98.69 628 THR B CA 1
ATOM 12229 C C . THR B 1 628 ? -18.797 -15.68 -16.016 1 98.69 628 THR B C 1
ATOM 12231 O O . THR B 1 628 ? -17.594 -15.508 -15.875 1 98.69 628 THR B O 1
ATOM 12234 N N . SER B 1 629 ? -19.406 -16.891 -15.781 1 98.69 629 SER B N 1
ATOM 12235 C CA . SER B 1 629 ? -18.656 -18.078 -15.367 1 98.69 629 SER B CA 1
ATOM 12236 C C . SER B 1 629 ? -19.203 -19.328 -16.031 1 98.69 629 SER B C 1
ATOM 12238 O O . SER B 1 629 ? -20.312 -19.328 -16.562 1 98.69 629 SER B O 1
ATOM 12240 N N . ASP B 1 630 ? -18.328 -20.328 -16.062 1 98.38 630 ASP B N 1
ATOM 12241 C CA . ASP B 1 630 ? -18.781 -21.625 -16.547 1 98.38 630 ASP B CA 1
ATOM 12242 C C . ASP B 1 630 ? -19.5 -22.406 -15.438 1 98.38 630 ASP B C 1
ATOM 12244 O O . ASP B 1 630 ? -20.406 -23.188 -15.711 1 98.38 630 ASP B O 1
ATOM 12248 N N . HIS B 1 631 ? -19.078 -22.266 -14.242 1 98.25 631 HIS B N 1
ATOM 12249 C CA . HIS B 1 631 ? -19.688 -22.859 -13.055 1 98.25 631 HIS B CA 1
ATOM 12250 C C . HIS B 1 631 ? -19.156 -22.203 -11.781 1 98.25 631 HIS B C 1
ATOM 12252 O O . HIS B 1 631 ? -18.312 -21.312 -11.844 1 98.25 631 HIS B O 1
ATOM 12258 N N . GLY B 1 632 ? -19.797 -22.625 -10.602 1 98.19 632 GLY B N 1
ATOM 12259 C CA . GLY B 1 632 ? -19.281 -22.25 -9.305 1 98.19 632 GLY B CA 1
ATOM 12260 C C . GLY B 1 632 ? -18.562 -23.391 -8.602 1 98.19 632 GLY B C 1
ATOM 12261 O O . GLY B 1 632 ? -17.938 -24.234 -9.25 1 98.19 632 GLY B O 1
ATOM 12262 N N . PHE B 1 633 ? -18.531 -23.297 -7.219 1 97.62 633 PHE B N 1
ATOM 12263 C CA . PHE B 1 633 ? -17.859 -24.328 -6.449 1 97.62 633 PHE B CA 1
ATOM 12264 C C . PHE B 1 633 ? -18.344 -24.344 -5.004 1 97.62 633 PHE B C 1
ATOM 12266 O O . PHE B 1 633 ? -18.953 -23.375 -4.539 1 97.62 633 PHE B O 1
ATOM 12273 N N . LEU B 1 634 ? -18.172 -25.422 -4.422 1 96 634 LEU B N 1
ATOM 12274 C CA . LEU B 1 634 ? -18.344 -25.547 -2.979 1 96 634 LEU B CA 1
ATOM 12275 C C . LEU B 1 634 ? -17 -25.578 -2.268 1 96 634 LEU B C 1
ATOM 12277 O O . LEU B 1 634 ? -16.062 -26.219 -2.738 1 96 634 LEU B O 1
ATOM 12281 N N . TYR B 1 635 ? -16.891 -24.766 -1.196 1 95.44 635 TYR B N 1
ATOM 12282 C CA . TYR B 1 635 ? -15.609 -24.688 -0.504 1 95.44 635 TYR B CA 1
ATOM 12283 C C . TYR B 1 635 ? -15.805 -24.344 0.97 1 95.44 635 TYR B C 1
ATOM 12285 O O . TYR B 1 635 ? -16.625 -23.5 1.314 1 95.44 635 TYR B O 1
ATOM 12293 N N . GLU B 1 636 ? -15.117 -25.047 1.807 1 91.38 636 GLU B N 1
ATOM 12294 C CA . GLU B 1 636 ? -14.938 -24.719 3.217 1 91.38 636 GLU B CA 1
ATOM 12295 C C . GLU B 1 636 ? -13.461 -24.766 3.607 1 91.38 636 GLU B C 1
ATOM 12297 O O . GLU B 1 636 ? -12.711 -25.625 3.141 1 91.38 636 GLU B O 1
ATOM 12302 N N . LYS B 1 637 ? -13.086 -23.906 4.422 1 88.56 637 LYS B N 1
ATOM 12303 C CA . LYS B 1 637 ? -11.688 -23.812 4.84 1 88.56 637 LYS B CA 1
ATOM 12304 C C . LYS B 1 637 ? -11.289 -24.984 5.727 1 88.56 637 LYS B C 1
ATOM 12306 O O . LYS B 1 637 ? -10.164 -25.469 5.645 1 88.56 637 LYS B O 1
ATOM 12311 N N . LYS B 1 638 ? -12.195 -25.422 6.496 1 85.19 638 LYS B N 1
ATOM 12312 C CA . LYS B 1 638 ? -11.898 -26.547 7.375 1 85.19 638 LYS B CA 1
ATOM 12313 C C . LYS B 1 638 ? -11.75 -27.844 6.582 1 85.19 638 LYS B C 1
ATOM 12315 O O . LYS B 1 638 ? -12.391 -28.016 5.543 1 85.19 638 LYS B O 1
ATOM 12320 N N . GLU B 1 639 ? -10.922 -28.703 7.086 1 83.75 639 GLU B N 1
ATOM 12321 C CA . GLU B 1 639 ? -10.742 -30 6.449 1 83.75 639 GLU B CA 1
ATOM 12322 C C . GLU B 1 639 ? -12.031 -30.812 6.48 1 83.75 639 GLU B C 1
ATOM 12324 O O . GLU B 1 639 ? -12.797 -30.734 7.441 1 83.75 639 GLU B O 1
ATOM 12329 N N . VAL B 1 640 ? -12.211 -31.547 5.402 1 86.75 640 VAL B N 1
ATOM 12330 C CA . VAL B 1 640 ? -13.43 -32.344 5.281 1 86.75 640 VAL B CA 1
ATOM 12331 C C . VAL B 1 640 ? -13.32 -33.594 6.141 1 86.75 640 VAL B C 1
ATOM 12333 O O . VAL B 1 640 ? -12.375 -34.375 5.988 1 86.75 640 VAL B O 1
ATOM 12336 N N . GLU B 1 641 ? -14.234 -33.781 7.023 1 84.62 641 GLU B N 1
ATOM 12337 C CA . GLU B 1 641 ? -14.25 -34.906 7.941 1 84.62 641 GLU B CA 1
ATOM 12338 C C . GLU B 1 641 ? -14.758 -36.188 7.25 1 84.62 641 GLU B C 1
ATOM 12340 O O . GLU B 1 641 ? -15.445 -36.094 6.234 1 84.62 641 GLU B O 1
ATOM 12345 N N . GLU B 1 642 ? -14.523 -37.25 7.855 1 86.06 642 GLU B N 1
ATOM 12346 C CA . GLU B 1 642 ? -14.883 -38.531 7.293 1 86.06 642 GLU B CA 1
ATOM 12347 C C . GLU B 1 642 ? -16.406 -38.688 7.141 1 86.06 642 GLU B C 1
ATOM 12349 O O . GLU B 1 642 ? -16.891 -39.281 6.176 1 86.06 642 GLU B O 1
ATOM 12354 N N . TYR B 1 643 ? -17.141 -38.062 8.039 1 84.25 643 TYR B N 1
ATOM 12355 C CA . TYR B 1 643 ? -18.594 -38.219 8 1 84.25 643 TYR B CA 1
ATOM 12356 C C . TYR B 1 643 ? -19.188 -37.406 6.855 1 84.25 643 TYR B C 1
ATOM 12358 O O . TYR B 1 643 ? -20.359 -37.562 6.5 1 84.25 643 TYR B O 1
ATOM 12366 N N . ASN B 1 644 ? -18.453 -36.594 6.23 1 88.19 644 ASN B N 1
ATOM 12367 C CA . ASN B 1 644 ? -18.906 -35.781 5.094 1 88.19 644 ASN B CA 1
ATOM 12368 C C . ASN B 1 644 ? -18.484 -36.438 3.77 1 88.19 644 ASN B C 1
ATOM 12370 O O . ASN B 1 644 ? -18.609 -35.812 2.713 1 88.19 644 ASN B O 1
ATOM 12374 N N . LYS B 1 645 ? -18.031 -37.656 3.859 1 91.62 645 LYS B N 1
ATOM 12375 C CA . LYS B 1 645 ? -17.703 -38.469 2.674 1 91.62 645 LYS B CA 1
ATOM 12376 C C . LYS B 1 645 ? -18.766 -39.531 2.428 1 91.62 645 LYS B C 1
ATOM 12378 O O . LYS B 1 645 ? -19.172 -40.219 3.359 1 91.62 645 LYS B O 1
ATOM 12383 N N . LEU B 1 646 ? -19.234 -39.594 1.217 1 92.94 646 LEU B N 1
ATOM 12384 C CA . LEU B 1 646 ? -20.281 -40.531 0.843 1 92.94 646 LEU B CA 1
ATOM 12385 C C . LEU B 1 646 ? -19.719 -41.688 0.049 1 92.94 646 LEU B C 1
ATOM 12387 O O . LEU B 1 646 ? -18.938 -41.5 -0.875 1 92.94 646 LEU B O 1
ATOM 12391 N N . GLU B 1 647 ? -20.094 -42.812 0.442 1 91.75 647 GLU B N 1
ATOM 12392 C CA . GLU B 1 647 ? -19.812 -44.031 -0.329 1 91.75 647 GLU B CA 1
ATOM 12393 C C . GLU B 1 647 ? -21.062 -44.5 -1.067 1 91.75 647 GLU B C 1
ATOM 12395 O O . GLU B 1 647 ? -22.078 -44.812 -0.443 1 91.75 647 GLU B O 1
ATOM 12400 N N . LEU B 1 648 ? -21.047 -44.531 -2.41 1 93.25 648 LEU B N 1
ATOM 12401 C CA . LEU B 1 648 ? -22.188 -44.938 -3.213 1 93.25 648 LEU B CA 1
ATOM 12402 C C . LEU B 1 648 ? -22.297 -46.469 -3.287 1 93.25 648 LEU B C 1
ATOM 12404 O O . LEU B 1 648 ? -21.281 -47.156 -3.352 1 93.25 648 LEU B O 1
ATOM 12408 N N . LYS B 1 649 ? -23.5 -46.938 -3.334 1 91.06 649 LYS B N 1
ATOM 12409 C CA . LYS B 1 649 ? -23.781 -48.344 -3.363 1 91.06 649 LYS B CA 1
ATOM 12410 C C . LYS B 1 649 ? -23.547 -48.938 -4.762 1 91.06 649 LYS B C 1
ATOM 12412 O O . LYS B 1 649 ? -22.938 -50 -4.91 1 91.06 649 LYS B O 1
ATOM 12417 N N . ASN B 1 650 ? -24.078 -48.156 -5.715 1 86.88 650 ASN B N 1
ATOM 12418 C CA . ASN B 1 650 ? -23.906 -48.594 -7.098 1 86.88 650 ASN B CA 1
ATOM 12419 C C . ASN B 1 650 ? -22.469 -48.438 -7.562 1 86.88 650 ASN B C 1
ATOM 12421 O O . ASN B 1 650 ? -21.859 -47.375 -7.363 1 86.88 650 ASN B O 1
ATOM 12425 N N . THR B 1 651 ? -21.891 -49.438 -8.141 1 82.88 651 THR B N 1
ATOM 12426 C CA . THR B 1 651 ? -20.484 -49.406 -8.531 1 82.88 651 THR B CA 1
ATOM 12427 C C . THR B 1 651 ? -20.344 -49.344 -10.055 1 82.88 651 THR B C 1
ATOM 12429 O O . THR B 1 651 ? -19.234 -49.375 -10.586 1 82.88 651 THR B O 1
ATOM 12432 N N . LYS B 1 652 ? -21.422 -49.188 -10.797 1 90.19 652 LYS B N 1
ATOM 12433 C CA . LYS B 1 652 ? -21.375 -49.281 -12.25 1 90.19 652 LYS B CA 1
ATOM 12434 C C . LYS B 1 652 ? -21.578 -47.906 -12.891 1 90.19 652 LYS B C 1
ATOM 12436 O O . LYS B 1 652 ? -22.125 -47.812 -13.992 1 90.19 652 LYS B O 1
ATOM 12441 N N . TYR B 1 653 ? -21.281 -46.906 -12.227 1 92.38 653 TYR B N 1
ATOM 12442 C CA . TYR B 1 653 ? -21.422 -45.562 -12.781 1 92.38 653 TYR B CA 1
ATOM 12443 C C . TYR B 1 653 ? -20.484 -45.375 -13.969 1 92.38 653 TYR B C 1
ATOM 12445 O O . TYR B 1 653 ? -19.328 -45.844 -13.945 1 92.38 653 TYR B O 1
ATOM 12453 N N . LYS B 1 654 ? -20.938 -44.688 -15.016 1 94.12 654 LYS B N 1
ATOM 12454 C CA . LYS B 1 654 ? -20.156 -44.438 -16.234 1 94.12 654 LYS B CA 1
ATOM 12455 C C . LYS B 1 654 ? -19.141 -43.312 -16 1 94.12 654 LYS B C 1
ATOM 12457 O O . LYS B 1 654 ? -18.078 -43.312 -16.625 1 94.12 654 LYS B O 1
ATOM 12462 N N . SER B 1 655 ? -19.453 -42.406 -15.266 1 94 655 SER B N 1
ATOM 12463 C CA . SER B 1 655 ? -18.594 -41.281 -14.844 1 94 655 SER B CA 1
ATOM 12464 C C . SER B 1 655 ? -18.875 -40.875 -13.406 1 94 655 SER B C 1
ATOM 12466 O O . SER B 1 655 ? -20.031 -40.781 -12.992 1 94 655 SER B O 1
ATOM 12468 N N . ILE B 1 656 ? -17.781 -40.781 -12.609 1 93.75 656 ILE B N 1
ATOM 12469 C CA . ILE B 1 656 ? -17.953 -40.469 -11.195 1 93.75 656 ILE B CA 1
ATOM 12470 C C . ILE B 1 656 ? -16.969 -39.375 -10.797 1 93.75 656 ILE B C 1
ATOM 12472 O O . ILE B 1 656 ? -15.812 -39.375 -11.203 1 93.75 656 ILE B O 1
ATOM 12476 N N . GLY B 1 657 ? -17.469 -38.312 -10.211 1 93.25 657 GLY B N 1
ATOM 12477 C CA . GLY B 1 657 ? -16.688 -37.25 -9.586 1 93.25 657 GLY B CA 1
ATOM 12478 C C . GLY B 1 657 ? -17 -37.062 -8.117 1 93.25 657 GLY B C 1
ATOM 12479 O O . GLY B 1 657 ? -17.781 -37.844 -7.539 1 93.25 657 GLY B O 1
ATOM 12480 N N . LYS B 1 658 ? -16.484 -36.156 -7.465 1 94.56 658 LYS B N 1
ATOM 12481 C CA . LYS B 1 658 ? -16.656 -35.938 -6.035 1 94.56 658 LYS B CA 1
ATOM 12482 C C . LYS B 1 658 ? -18.047 -35.406 -5.723 1 94.56 658 LYS B C 1
ATOM 12484 O O . LYS B 1 658 ? -18.516 -35.5 -4.586 1 94.56 658 LYS B O 1
ATOM 12489 N N . ARG B 1 659 ? -18.672 -34.812 -6.785 1 96.06 659 ARG B N 1
ATOM 12490 C CA . ARG B 1 659 ? -19.969 -34.188 -6.527 1 96.06 659 ARG B CA 1
ATOM 12491 C C . ARG B 1 659 ? -21.031 -34.719 -7.473 1 96.06 659 ARG B C 1
ATOM 12493 O O . ARG B 1 659 ? -22.141 -34.188 -7.523 1 96.06 659 ARG B O 1
ATOM 12500 N N . TYR B 1 660 ? -20.703 -35.781 -8.312 1 96.31 660 TYR B N 1
ATOM 12501 C CA . TYR B 1 660 ? -21.688 -36.312 -9.242 1 96.31 660 TYR B CA 1
ATOM 12502 C C . TYR B 1 660 ? -21.344 -37.75 -9.641 1 96.31 660 TYR B C 1
ATOM 12504 O O . TYR B 1 660 ? -20.188 -38.156 -9.547 1 96.31 660 TYR B O 1
ATOM 12512 N N . ALA B 1 661 ? -22.312 -38.438 -10 1 96.81 661 ALA B N 1
ATOM 12513 C CA . ALA B 1 661 ? -22.188 -39.75 -10.633 1 96.81 661 ALA B CA 1
ATOM 12514 C C . ALA B 1 661 ? -23.219 -39.938 -11.742 1 96.81 661 ALA B C 1
ATOM 12516 O O . ALA B 1 661 ? -24.391 -39.594 -11.57 1 96.81 661 ALA B O 1
ATOM 12517 N N . ILE B 1 662 ? -22.797 -40.375 -12.938 1 96.62 662 ILE B N 1
ATOM 12518 C CA . ILE B 1 662 ? -23.656 -40.5 -14.102 1 96.62 662 ILE B CA 1
ATOM 12519 C C . ILE B 1 662 ? -23.938 -41.969 -14.391 1 96.62 662 ILE B C 1
ATOM 12521 O O . ILE B 1 662 ? -23 -42.781 -14.398 1 96.62 662 ILE B O 1
ATOM 12525 N N . TYR B 1 663 ? -25.203 -42.219 -14.594 1 94.94 663 TYR B N 1
ATOM 12526 C CA . TYR B 1 663 ? -25.609 -43.594 -14.844 1 94.94 663 TYR B CA 1
ATOM 12527 C C . TYR B 1 663 ? -26.719 -43.656 -15.891 1 94.94 663 TYR B C 1
ATOM 12529 O O . TYR B 1 663 ? -27.328 -42.625 -16.219 1 94.94 663 TYR B O 1
ATOM 12537 N N . GLU B 1 664 ? -26.984 -44.781 -16.469 1 93.94 664 GLU B N 1
ATOM 12538 C CA . GLU B 1 664 ? -27.969 -44.969 -17.531 1 93.94 664 GLU B CA 1
ATOM 12539 C C . GLU B 1 664 ? -29.375 -45.125 -16.969 1 93.94 664 GLU B C 1
ATOM 12541 O O . GLU B 1 664 ? -30.359 -44.844 -17.641 1 93.94 664 GLU B O 1
ATOM 12546 N N . LYS B 1 665 ? -29.453 -45.594 -15.719 1 93.38 665 LYS B N 1
ATOM 12547 C CA . LYS B 1 665 ? -30.766 -45.812 -15.109 1 93.38 665 LYS B CA 1
ATOM 12548 C C . LYS B 1 665 ? -30.969 -44.969 -13.867 1 93.38 665 LYS B C 1
ATOM 12550 O O . LYS B 1 665 ? -30 -44.406 -13.328 1 93.38 665 LYS B O 1
ATOM 12555 N N . GLU B 1 666 ? -32.219 -44.844 -13.562 1 93.75 666 GLU B N 1
ATOM 12556 C CA . GLU B 1 666 ? -32.531 -44.125 -12.328 1 93.75 666 GLU B CA 1
ATOM 12557 C C . GLU B 1 666 ? -32.188 -44.969 -11.102 1 93.75 666 GLU B C 1
ATOM 12559 O O . GLU B 1 666 ? -32.625 -46.125 -10.977 1 93.75 666 GLU B O 1
ATOM 12564 N N . VAL B 1 667 ? -31.297 -44.469 -10.273 1 94.12 667 VAL B N 1
ATOM 12565 C CA . VAL B 1 667 ? -30.875 -45.156 -9.07 1 94.12 667 VAL B CA 1
ATOM 12566 C C . VAL B 1 667 ? -31.078 -44.281 -7.848 1 94.12 667 VAL B C 1
ATOM 12568 O O . VAL B 1 667 ? -31 -43.031 -7.945 1 94.12 667 VAL B O 1
ATOM 12571 N N . GLU B 1 668 ? -31.375 -44.938 -6.746 1 93.19 668 GLU B N 1
ATOM 12572 C CA . GLU B 1 668 ? -31.5 -44.219 -5.484 1 93.19 668 GLU B CA 1
ATOM 12573 C C . GLU B 1 668 ? -30.281 -44.438 -4.594 1 93.19 668 GLU B C 1
ATOM 12575 O O . GLU B 1 668 ? -29.906 -45.594 -4.324 1 93.19 668 GLU B O 1
ATOM 12580 N N . GLU B 1 669 ? -29.594 -43.438 -4.25 1 94.75 669 GLU B N 1
ATOM 12581 C CA . GLU B 1 669 ? -28.453 -43.5 -3.338 1 94.75 669 GLU B CA 1
ATOM 12582 C C . GLU B 1 669 ? -28.734 -42.688 -2.076 1 94.75 669 GLU B C 1
ATOM 12584 O O . GLU B 1 669 ? -29.297 -41.594 -2.146 1 94.75 669 GLU B O 1
ATOM 12589 N N . LYS B 1 670 ? -28.344 -43.219 -0.933 1 93.25 670 LYS B N 1
ATOM 12590 C CA . LYS B 1 670 ? -28.547 -42.531 0.333 1 93.25 670 LYS B CA 1
ATOM 12591 C C . LYS B 1 670 ? -27.812 -41.188 0.356 1 93.25 670 LYS B C 1
ATOM 12593 O O . LYS B 1 670 ? -26.625 -41.125 0.024 1 93.25 670 LYS B O 1
ATOM 12598 N N . GLY B 1 671 ? -28.547 -40.156 0.775 1 93.62 671 GLY B N 1
ATOM 12599 C CA . GLY B 1 671 ? -27.938 -38.844 0.912 1 93.62 671 GLY B CA 1
ATOM 12600 C C . GLY B 1 671 ? -27.781 -38.125 -0.412 1 93.62 671 GLY B C 1
ATOM 12601 O O . GLY B 1 671 ? -27.125 -37.062 -0.481 1 93.62 671 GLY B O 1
ATOM 12602 N N . CYS B 1 672 ? -28.328 -38.656 -1.495 1 96.38 672 CYS B N 1
ATOM 12603 C CA . CYS B 1 672 ? -28.188 -38.062 -2.818 1 96.38 672 CYS B CA 1
ATOM 12604 C C . CYS B 1 672 ? -29.547 -37.875 -3.475 1 96.38 672 CYS B C 1
ATOM 12606 O O . CYS B 1 672 ? -30.547 -38.5 -3.059 1 96.38 672 CYS B O 1
ATOM 12608 N N . VAL B 1 673 ? -29.594 -36.969 -4.43 1 96.25 673 VAL B N 1
ATOM 12609 C CA . VAL B 1 673 ? -30.75 -36.812 -5.305 1 96.25 673 VAL B CA 1
ATOM 12610 C C . VAL B 1 673 ? -30.406 -37.281 -6.711 1 96.25 673 VAL B C 1
ATOM 12612 O O . VAL B 1 673 ? -29.281 -37.062 -7.195 1 96.25 673 VAL B O 1
ATOM 12615 N N . THR B 1 674 ? -31.281 -37.969 -7.305 1 96.56 674 THR B N 1
ATOM 12616 C CA . THR B 1 674 ? -31.109 -38.438 -8.672 1 96.56 674 THR B CA 1
ATOM 12617 C C . THR B 1 674 ? -31.953 -37.594 -9.641 1 96.56 674 THR B C 1
ATOM 12619 O O . THR B 1 674 ? -33.156 -37.438 -9.453 1 96.56 674 THR B O 1
ATOM 12622 N N . LEU B 1 675 ? -31.312 -37.062 -10.641 1 96.75 675 LEU B N 1
ATOM 12623 C CA . LEU B 1 675 ? -31.969 -36.188 -11.609 1 96.75 675 LEU B CA 1
ATOM 12624 C C . LEU B 1 675 ? -31.781 -36.719 -13.023 1 96.75 675 LEU B C 1
ATOM 12626 O O . LEU B 1 675 ? -30.703 -37.219 -13.367 1 96.75 675 LEU B O 1
ATOM 12630 N N . LYS B 1 676 ? -32.812 -36.5 -13.828 1 94.88 676 LYS B N 1
ATOM 12631 C CA . LYS B 1 676 ? -32.719 -36.875 -15.242 1 94.88 676 LYS B CA 1
ATOM 12632 C C . LYS B 1 676 ? -31.906 -35.844 -16.031 1 94.88 676 LYS B C 1
ATOM 12634 O O . LYS B 1 676 ? -32.125 -34.656 -15.898 1 94.88 676 LYS B O 1
ATOM 12639 N N . LEU B 1 677 ? -30.938 -36.312 -16.734 1 94.69 677 LEU B N 1
ATOM 12640 C CA . LEU B 1 677 ? -30.109 -35.5 -17.625 1 94.69 677 LEU B CA 1
ATOM 12641 C C . LEU B 1 677 ? -30.25 -35.969 -19.078 1 94.69 677 LEU B C 1
ATOM 12643 O O . LEU B 1 677 ? -29.438 -36.75 -19.578 1 94.69 677 LEU B O 1
ATOM 12647 N N . ASP B 1 678 ? -31.266 -35.531 -19.766 1 87.94 678 ASP B N 1
ATOM 12648 C CA . ASP B 1 678 ? -31.609 -35.969 -21.109 1 87.94 678 ASP B CA 1
ATOM 12649 C C . ASP B 1 678 ? -31.797 -37.5 -21.156 1 87.94 678 ASP B C 1
ATOM 12651 O O . ASP B 1 678 ? -32.75 -38.031 -20.562 1 87.94 678 ASP B O 1
ATOM 12655 N N . SER B 1 679 ? -30.672 -38.219 -21.766 1 89.5 679 SER B N 1
ATOM 12656 C CA . SER B 1 679 ? -30.844 -39.656 -21.906 1 89.5 679 SER B CA 1
ATOM 12657 C C . SER B 1 679 ? -30.219 -40.406 -20.734 1 89.5 679 SER B C 1
ATOM 12659 O O . SER B 1 679 ? -30.375 -41.625 -20.609 1 89.5 679 SER B O 1
ATOM 12661 N N . LEU B 1 680 ? -29.609 -39.688 -19.859 1 95.44 680 LEU B N 1
ATOM 12662 C CA . LEU B 1 680 ? -28.938 -40.281 -18.719 1 95.44 680 LEU B CA 1
ATOM 12663 C C . LEU B 1 680 ? -29.5 -39.719 -17.406 1 95.44 680 LEU B C 1
ATOM 12665 O O . LEU B 1 680 ? -30.438 -38.906 -17.422 1 95.44 680 LEU B O 1
ATOM 12669 N N . TYR B 1 681 ? -28.984 -40.344 -16.344 1 96.12 681 TYR B N 1
ATOM 12670 C CA . TYR B 1 681 ? -29.344 -39.875 -15.016 1 96.12 681 TYR B CA 1
ATOM 12671 C C . TYR B 1 681 ? -28.094 -39.438 -14.234 1 96.12 681 TYR B C 1
ATOM 12673 O O . TYR B 1 681 ? -27.047 -40.062 -14.359 1 96.12 681 TYR B O 1
ATOM 12681 N N . GLY B 1 682 ? -28.219 -38.406 -13.469 1 96.62 682 GLY B N 1
ATOM 12682 C CA . GLY B 1 682 ? -27.141 -37.938 -12.594 1 96.62 682 GLY B CA 1
ATOM 12683 C C . GLY B 1 682 ? -27.5 -38.031 -11.125 1 96.62 682 GLY B C 1
ATOM 12684 O O . GLY B 1 682 ? -28.625 -37.75 -10.734 1 96.62 682 GLY B O 1
ATOM 12685 N N . VAL B 1 683 ? -26.562 -38.594 -10.32 1 97 683 VAL B N 1
ATOM 12686 C CA . VAL B 1 683 ? -26.688 -38.656 -8.867 1 97 683 VAL B CA 1
ATOM 12687 C C . VAL B 1 683 ? -25.844 -37.562 -8.227 1 97 683 VAL B C 1
ATOM 12689 O O . VAL B 1 683 ? -24.641 -37.469 -8.492 1 97 683 VAL B O 1
ATOM 12692 N N . PHE B 1 684 ? -26.469 -36.75 -7.355 1 97.44 684 PHE B N 1
ATOM 12693 C CA . PHE B 1 684 ? -25.797 -35.625 -6.746 1 97.44 684 PHE B CA 1
ATOM 12694 C C . PHE B 1 684 ? -26.016 -35.594 -5.238 1 97.44 684 PHE B C 1
ATOM 12696 O O . PHE B 1 684 ? -27.125 -35.812 -4.762 1 97.44 684 PHE B O 1
ATOM 12703 N N . PRO B 1 685 ? -24.922 -35.375 -4.434 1 96.25 685 PRO B N 1
ATOM 12704 C CA . PRO B 1 685 ? -25.109 -35.219 -2.988 1 96.25 685 PRO B CA 1
ATOM 12705 C C . PRO B 1 685 ? -26.109 -34.125 -2.627 1 96.25 685 PRO B C 1
ATOM 12707 O O . PRO B 1 685 ? -26.062 -33.031 -3.209 1 96.25 685 PRO B O 1
ATOM 12710 N N . GLU B 1 686 ? -26.969 -34.375 -1.637 1 94.62 686 GLU B N 1
ATOM 12711 C CA . GLU B 1 686 ? -27.984 -33.438 -1.205 1 94.62 686 GLU B CA 1
ATOM 12712 C C . GLU B 1 686 ? -27.391 -32.344 -0.323 1 94.62 686 GLU B C 1
ATOM 12714 O O . GLU B 1 686 ? -27.906 -31.234 -0.276 1 94.62 686 GLU B O 1
ATOM 12719 N N . LYS B 1 687 ? -26.359 -32.75 0.383 1 92.25 687 LYS B N 1
ATOM 12720 C CA . LYS B 1 687 ? -25.766 -31.844 1.363 1 92.25 687 LYS B CA 1
ATOM 12721 C C . LYS B 1 687 ? -24.312 -31.547 1.019 1 92.25 687 LYS B C 1
ATOM 12723 O O . LYS B 1 687 ? -23.891 -31.672 -0.136 1 92.25 687 LYS B O 1
ATOM 12728 N N . ASN B 1 688 ? -23.672 -30.875 2.037 1 91.94 688 ASN B N 1
ATOM 12729 C CA . ASN B 1 688 ? -22.266 -30.516 1.872 1 91.94 688 ASN B CA 1
ATOM 12730 C C . ASN B 1 688 ? -21.344 -31.719 2.061 1 91.94 688 ASN B C 1
ATOM 12732 O O . ASN B 1 688 ? -20.547 -31.766 2.994 1 91.94 688 ASN B O 1
ATOM 12736 N N . GLN B 1 689 ? -21.5 -32.688 1.122 1 93.31 689 GLN B N 1
ATOM 12737 C CA . GLN B 1 689 ? -20.75 -33.938 1.199 1 93.31 689 GLN B CA 1
ATOM 12738 C C . GLN B 1 689 ? -20.016 -34.219 -0.104 1 93.31 689 GLN B C 1
ATOM 12740 O O . GLN B 1 689 ? -20.281 -33.562 -1.125 1 93.31 689 GLN B O 1
ATOM 12745 N N . ARG B 1 690 ? -19.016 -35.125 -0.013 1 94.62 690 ARG B N 1
ATOM 12746 C CA . ARG B 1 690 ? -18.219 -35.5 -1.16 1 94.62 690 ARG B CA 1
ATOM 12747 C C . ARG B 1 690 ? -18.312 -37 -1.414 1 94.62 690 ARG B C 1
ATOM 12749 O O . ARG B 1 690 ? -18.266 -37.812 -0.476 1 94.62 690 ARG B O 1
ATOM 12756 N N . ILE B 1 691 ? -18.484 -37.344 -2.641 1 94.75 691 ILE B N 1
ATOM 12757 C CA . ILE B 1 691 ? -18.453 -38.75 -3.02 1 94.75 691 ILE B CA 1
ATOM 12758 C C . ILE B 1 691 ? -17.016 -39.25 -2.996 1 94.75 691 ILE B C 1
ATOM 12760 O O . ILE B 1 691 ? -16.094 -38.562 -3.453 1 94.75 691 ILE B O 1
ATOM 12764 N N . LYS B 1 692 ? -16.781 -40.406 -2.408 1 90.94 692 LYS B N 1
ATOM 12765 C CA . LYS B 1 692 ? -15.453 -41 -2.434 1 90.94 692 LYS B CA 1
ATOM 12766 C C . LYS B 1 692 ? -15.062 -41.406 -3.854 1 90.94 692 LYS B C 1
ATOM 12768 O O . LYS B 1 692 ? -15.555 -42.375 -4.387 1 90.94 692 LYS B O 1
ATOM 12773 N N . ALA B 1 693 ? -14.375 -40.594 -4.496 1 86.25 693 ALA B N 1
ATOM 12774 C CA . ALA B 1 693 ? -13.891 -40.781 -5.859 1 86.25 693 ALA B CA 1
ATOM 12775 C C . ALA B 1 693 ? -12.398 -40.469 -5.969 1 86.25 693 ALA B C 1
ATOM 12777 O O . ALA B 1 693 ? -11.812 -39.906 -5.031 1 86.25 693 ALA B O 1
ATOM 12778 N N . SER B 1 694 ? -11.812 -40.906 -7.113 1 77.94 694 SER B N 1
ATOM 12779 C CA . SER B 1 694 ? -10.391 -40.656 -7.324 1 77.94 694 SER B CA 1
ATOM 12780 C C . SER B 1 694 ? -10.102 -39.156 -7.445 1 77.94 694 SER B C 1
ATOM 12782 O O . SER B 1 694 ? -10.977 -38.375 -7.816 1 77.94 694 SER B O 1
ATOM 12784 N N . GLY B 1 695 ? -9.055 -38.781 -7.074 1 67.75 695 GLY B N 1
ATOM 12785 C CA . GLY B 1 695 ? -8.625 -37.375 -7.219 1 67.75 695 GLY B CA 1
ATOM 12786 C C . GLY B 1 695 ? -8.164 -36.781 -5.914 1 67.75 695 GLY B C 1
ATOM 12787 O O . GLY B 1 695 ? -8.516 -37.25 -4.832 1 67.75 695 GLY B O 1
ATOM 12788 N N . SER B 1 696 ? -7.262 -35.75 -6.156 1 68.56 696 SER B N 1
ATOM 12789 C CA . SER B 1 696 ? -6.641 -35.094 -5.008 1 68.56 696 SER B CA 1
ATOM 12790 C C . SER B 1 696 ? -7.398 -33.844 -4.617 1 68.56 696 SER B C 1
ATOM 12792 O O . SER B 1 696 ? -8.148 -33.281 -5.418 1 68.56 696 SER B O 1
ATOM 12794 N N . GLY B 1 697 ? -7.75 -33.562 -3.324 1 78.62 697 GLY B N 1
ATOM 12795 C CA . GLY B 1 697 ? -8.352 -32.344 -2.756 1 78.62 697 GLY B CA 1
ATOM 12796 C C . GLY B 1 697 ? -9.797 -32.562 -2.33 1 78.62 697 GLY B C 1
ATOM 12797 O O . GLY B 1 697 ? -10.57 -33.188 -3.037 1 78.62 697 GLY B O 1
ATOM 12798 N N . LEU B 1 698 ? -10.266 -32.094 -1.283 1 88.12 698 LEU B N 1
ATOM 12799 C CA . LEU B 1 698 ? -11.609 -32.312 -0.763 1 88.12 698 LEU B CA 1
ATOM 12800 C C . LEU B 1 698 ? -12.242 -31.016 -0.281 1 88.12 698 LEU B C 1
ATOM 12802 O O . LEU B 1 698 ? -13.461 -30.953 -0.085 1 88.12 698 LEU B O 1
ATOM 12806 N N . GLN B 1 699 ? -11.492 -30.016 -0.17 1 89.88 699 GLN B N 1
ATOM 12807 C CA . GLN B 1 699 ? -12.047 -28.766 0.314 1 89.88 699 GLN B CA 1
ATOM 12808 C C . GLN B 1 699 ? -12.773 -28.016 -0.802 1 89.88 699 GLN B C 1
ATOM 12810 O O . GLN B 1 699 ? -13.898 -27.531 -0.61 1 89.88 699 GLN B O 1
ATOM 12815 N N . PHE B 1 700 ? -12.148 -27.938 -1.938 1 93.5 700 PHE B N 1
ATOM 12816 C CA . PHE B 1 700 ? -12.711 -27.328 -3.133 1 93.5 700 PHE B CA 1
ATOM 12817 C C . PHE B 1 700 ? -13.305 -28.391 -4.059 1 93.5 700 PHE B C 1
ATOM 12819 O O . PHE B 1 700 ? -12.586 -29.281 -4.527 1 93.5 700 PHE B O 1
ATOM 12826 N N . VAL B 1 701 ? -14.594 -28.281 -4.352 1 94.88 701 VAL B N 1
ATOM 12827 C CA . VAL B 1 701 ? -15.219 -29.266 -5.223 1 94.88 701 VAL B CA 1
ATOM 12828 C C . VAL B 1 701 ? -16.25 -28.594 -6.117 1 94.88 701 VAL B C 1
ATOM 12830 O O . VAL B 1 701 ? -16.781 -27.531 -5.773 1 94.88 701 VAL B O 1
ATOM 12833 N N . HIS B 1 702 ? -16.438 -29.188 -7.262 1 95.38 702 HIS B N 1
ATOM 12834 C CA . HIS B 1 702 ? -17.484 -28.734 -8.18 1 95.38 702 HIS B CA 1
ATOM 12835 C C . HIS B 1 702 ? -18.062 -29.906 -8.961 1 95.38 702 HIS B C 1
ATOM 12837 O O . HIS B 1 702 ? -17.594 -31.047 -8.828 1 95.38 702 HIS B O 1
ATOM 12843 N N . GLY B 1 703 ? -19.094 -29.656 -9.719 1 96.62 703 GLY B N 1
ATOM 12844 C CA . GLY B 1 703 ? -19.797 -30.672 -10.484 1 96.62 703 GLY B CA 1
ATOM 12845 C C . GLY B 1 703 ? -21.141 -31.047 -9.883 1 96.62 703 GLY B C 1
ATOM 12846 O O . GLY B 1 703 ? -21.906 -31.797 -10.477 1 96.62 703 GLY B O 1
ATOM 12847 N N . GLY B 1 704 ? -21.453 -30.5 -8.766 1 97.25 704 GLY B N 1
ATOM 12848 C CA . GLY B 1 704 ? -22.672 -30.859 -8.039 1 97.25 704 GLY B CA 1
ATOM 12849 C C . GLY B 1 704 ? -23.828 -29.922 -8.336 1 97.25 704 GLY B C 1
ATOM 12850 O O . GLY B 1 704 ? -23.797 -29.156 -9.305 1 97.25 704 GLY B O 1
ATOM 12851 N N . ALA B 1 705 ? -24.891 -30.078 -7.477 1 97.62 705 ALA B N 1
ATOM 12852 C CA . ALA B 1 705 ? -26.141 -29.391 -7.77 1 97.62 705 ALA B CA 1
ATOM 12853 C C . ALA B 1 705 ? -26.438 -28.312 -6.73 1 97.62 705 ALA B C 1
ATOM 12855 O O . ALA B 1 705 ? -27.578 -27.859 -6.602 1 97.62 705 ALA B O 1
ATOM 12856 N N . SER B 1 706 ? -25.438 -27.922 -5.973 1 97.38 706 SER B N 1
ATOM 12857 C CA . SER B 1 706 ? -25.688 -26.906 -4.953 1 97.38 706 SER B CA 1
ATOM 12858 C C . SER B 1 706 ? -25.828 -25.516 -5.582 1 97.38 706 SER B C 1
ATOM 12860 O O . SER B 1 706 ? -25.391 -25.297 -6.715 1 97.38 706 SER B O 1
ATOM 12862 N N . PRO B 1 707 ? -26.469 -24.531 -4.895 1 97.94 707 PRO B N 1
ATOM 12863 C CA . PRO B 1 707 ? -26.562 -23.156 -5.406 1 97.94 707 PRO B CA 1
ATOM 12864 C C . PRO B 1 707 ? -25.188 -22.547 -5.699 1 97.94 707 PRO B C 1
ATOM 12866 O O . PRO B 1 707 ? -25.016 -21.891 -6.727 1 97.94 707 PRO B O 1
ATOM 12869 N N . GLN B 1 708 ? -24.219 -22.797 -4.812 1 98.12 708 GLN B N 1
ATOM 12870 C CA . GLN B 1 708 ? -22.875 -22.25 -4.973 1 98.12 708 GLN B CA 1
ATOM 12871 C C . GLN B 1 708 ? -22.203 -22.781 -6.227 1 98.12 708 GLN B C 1
ATOM 12873 O O . GLN B 1 708 ? -21.328 -22.141 -6.797 1 98.12 708 GLN B O 1
ATOM 12878 N N . GLU B 1 709 ? -22.625 -23.953 -6.707 1 98.25 709 GLU B N 1
ATOM 12879 C CA . GLU B 1 709 ? -22.031 -24.594 -7.875 1 98.25 709 GLU B CA 1
ATOM 12880 C C . GLU B 1 709 ? -22.797 -24.234 -9.148 1 98.25 709 GLU B C 1
ATOM 12882 O O . GLU B 1 709 ? -22.203 -24.125 -10.227 1 98.25 709 GLU B O 1
ATOM 12887 N N . MET B 1 710 ? -24.109 -24 -9.023 1 98.56 710 MET B N 1
ATOM 12888 C CA . MET B 1 710 ? -24.953 -23.906 -10.211 1 98.56 710 MET B CA 1
ATOM 12889 C C . MET B 1 710 ? -25.266 -22.453 -10.539 1 98.56 710 MET B C 1
ATOM 12891 O O . MET B 1 710 ? -25.422 -22.094 -11.711 1 98.56 710 MET B O 1
ATOM 12895 N N . ILE B 1 711 ? -25.469 -21.609 -9.539 1 98.75 711 ILE B N 1
ATOM 12896 C CA . ILE B 1 711 ? -25.875 -20.234 -9.766 1 98.75 711 ILE B CA 1
ATOM 12897 C C . ILE B 1 711 ? -24.656 -19.375 -10.078 1 98.75 711 ILE B C 1
ATOM 12899 O O . ILE B 1 711 ? -23.781 -19.219 -9.227 1 98.75 711 ILE B O 1
ATOM 12903 N N . ILE B 1 712 ? -24.578 -18.797 -11.242 1 98.75 712 ILE B N 1
ATOM 12904 C CA . ILE B 1 712 ? -23.406 -18.016 -11.656 1 98.75 712 ILE B CA 1
ATOM 12905 C C . ILE B 1 712 ? -23.812 -16.578 -11.961 1 98.75 712 ILE B C 1
ATOM 12907 O O . ILE B 1 712 ? -24.984 -16.312 -12.273 1 98.75 712 ILE B O 1
ATOM 12911 N N . PRO B 1 713 ? -22.891 -15.672 -11.844 1 98.75 713 PRO B N 1
ATOM 12912 C CA . PRO B 1 713 ? -23.203 -14.266 -12.109 1 98.75 713 PRO B CA 1
ATOM 12913 C C . PRO B 1 713 ? -23.203 -13.93 -13.594 1 98.75 713 PRO B C 1
ATOM 12915 O O . PRO B 1 713 ? -22.469 -14.539 -14.375 1 98.75 713 PRO B O 1
ATOM 12918 N N . LEU B 1 714 ? -24 -13.062 -13.984 1 98.69 714 LEU B N 1
ATOM 12919 C CA . LEU B 1 714 ? -23.984 -12.383 -15.273 1 98.69 714 LEU B CA 1
ATOM 12920 C C . LEU B 1 714 ? -23.938 -10.867 -15.086 1 98.69 714 LEU B C 1
ATOM 12922 O O . LEU B 1 714 ? -24.938 -10.25 -14.695 1 98.69 714 LEU B O 1
ATOM 12926 N N . ILE B 1 715 ? -22.766 -10.312 -15.336 1 98.31 715 ILE B N 1
ATOM 12927 C CA . ILE B 1 715 ? -22.562 -8.883 -15.172 1 98.31 715 ILE B CA 1
ATOM 12928 C C . ILE B 1 715 ? -22.469 -8.211 -16.531 1 98.31 715 ILE B C 1
ATOM 12930 O O . ILE B 1 715 ? -21.719 -8.672 -17.406 1 98.31 715 ILE B O 1
ATOM 12934 N N . ASN B 1 716 ? -23.188 -7.227 -16.797 1 96.94 716 ASN B N 1
ATOM 12935 C CA . ASN B 1 716 ? -23.047 -6.363 -17.953 1 96.94 716 ASN B CA 1
ATOM 12936 C C . ASN B 1 716 ? -22.484 -4.996 -17.578 1 96.94 716 ASN B C 1
ATOM 12938 O O . ASN B 1 716 ? -23.141 -4.219 -16.891 1 96.94 716 ASN B O 1
ATOM 12942 N N . TYR B 1 717 ? -21.281 -4.77 -17.922 1 95.44 717 TYR B N 1
ATOM 12943 C CA . TYR B 1 717 ? -20.547 -3.539 -17.641 1 95.44 717 TYR B CA 1
ATOM 12944 C C . TYR B 1 717 ? -20.406 -2.682 -18.891 1 95.44 717 TYR B C 1
ATOM 12946 O O . TYR B 1 717 ? -19.75 -3.086 -19.844 1 95.44 717 TYR B O 1
ATOM 12954 N N . LYS B 1 718 ? -20.969 -1.597 -18.938 1 91.75 718 LYS B N 1
ATOM 12955 C CA . LYS B 1 718 ? -20.891 -0.656 -20.047 1 91.75 718 LYS B CA 1
ATOM 12956 C C . LYS B 1 718 ? -20.141 0.608 -19.641 1 91.75 718 LYS B C 1
ATOM 12958 O O . LYS B 1 718 ? -20.5 1.261 -18.656 1 91.75 718 LYS B O 1
ATOM 12963 N N . SER B 1 719 ? -18.969 0.626 -20.281 1 83.56 719 SER B N 1
ATOM 12964 C CA . SER B 1 719 ? -18.141 1.805 -20.016 1 83.56 719 SER B CA 1
ATOM 12965 C C . SER B 1 719 ? -18.375 2.896 -21.047 1 83.56 719 SER B C 1
ATOM 12967 O O . SER B 1 719 ? -18.844 2.617 -22.156 1 83.56 719 SER B O 1
ATOM 12969 N N . GLY B 1 720 ? -18.266 3.973 -20.859 1 65.44 720 GLY B N 1
ATOM 12970 C CA . GLY B 1 720 ? -18.359 5.086 -21.797 1 65.44 720 GLY B CA 1
ATOM 12971 C C . GLY B 1 720 ? -17.969 6.418 -21.172 1 65.44 720 GLY B C 1
ATOM 12972 O O . GLY B 1 720 ? -17.828 6.52 -19.953 1 65.44 720 GLY B O 1
ATOM 12973 N N . ALA B 1 721 ? -17.203 7.211 -21.891 1 48.28 721 ALA B N 1
ATOM 12974 C CA . ALA B 1 721 ? -16.922 8.57 -21.422 1 48.28 721 ALA B CA 1
ATOM 12975 C C . ALA B 1 721 ? -18.078 9.117 -20.594 1 48.28 721 ALA B C 1
ATOM 12977 O O . ALA B 1 721 ? -19.234 8.859 -20.906 1 48.28 721 ALA B O 1
ATOM 12978 N N . ASN B 1 722 ? -17.984 9.18 -19.391 1 43 722 ASN B N 1
ATOM 12979 C CA . ASN B 1 722 ? -18.984 9.898 -18.609 1 43 722 ASN B CA 1
ATOM 12980 C C . ASN B 1 722 ? -19.859 10.773 -19.5 1 43 722 ASN B C 1
ATOM 12982 O O . ASN B 1 722 ? -19.391 11.367 -20.453 1 43 722 ASN B O 1
ATOM 12986 N N . SER B 1 723 ? -21.078 10.461 -19.656 1 35.94 723 SER B N 1
ATOM 12987 C CA . SER B 1 723 ? -21.953 11.602 -19.891 1 35.94 723 SER B CA 1
ATOM 12988 C C . SER B 1 723 ? -21.391 12.867 -19.25 1 35.94 723 SER B C 1
ATOM 12990 O O . SER B 1 723 ? -20.859 12.82 -18.141 1 35.94 723 SER B O 1
ATOM 12992 N N . LYS B 1 724 ? -21.156 13.852 -20.172 1 35.44 724 LYS B N 1
ATOM 12993 C CA . LYS B 1 724 ? -20.938 15.25 -19.812 1 35.44 724 LYS B CA 1
ATOM 12994 C C . LYS B 1 724 ? -21.562 15.586 -18.453 1 35.44 724 LYS B C 1
ATOM 12996 O O . LYS B 1 724 ? -22.734 15.281 -18.219 1 35.44 724 LYS B O 1
ATOM 13001 N N . LYS B 1 725 ? -21 15.805 -17.625 1 39.41 725 LYS B N 1
ATOM 13002 C CA . LYS B 1 725 ? -21.641 17.016 -17.125 1 39.41 725 LYS B CA 1
ATOM 13003 C C . LYS B 1 725 ? -22.047 17.938 -18.266 1 39.41 725 LYS B C 1
ATOM 13005 O O . LYS B 1 725 ? -21.359 18 -19.297 1 39.41 725 LYS B O 1
ATOM 13010 N N . ILE B 1 726 ? -23.078 18.281 -18.516 1 44.41 726 ILE B N 1
ATOM 13011 C CA . ILE B 1 726 ? -23.516 19.25 -19.531 1 44.41 726 ILE B CA 1
ATOM 13012 C C . ILE B 1 726 ? -22.469 20.328 -19.703 1 44.41 726 ILE B C 1
ATOM 13014 O O . ILE B 1 726 ? -22.125 21.031 -18.75 1 44.41 726 ILE B O 1
ATOM 13018 N N . SER B 1 727 ? -21.594 20.109 -20.75 1 55.28 727 SER B N 1
ATOM 13019 C CA . SER B 1 727 ? -20.609 21.156 -20.969 1 55.28 727 SER B CA 1
ATOM 13020 C C . SER B 1 727 ? -20.969 22.016 -22.172 1 55.28 727 SER B C 1
ATOM 13022 O O . SER B 1 727 ? -21.578 21.531 -23.125 1 55.28 727 SER B O 1
ATOM 13024 N N . LYS B 1 728 ? -20.594 23.219 -22.078 1 68.56 728 LYS B N 1
ATOM 13025 C CA . LYS B 1 728 ? -20.812 24.141 -23.188 1 68.56 728 LYS B CA 1
ATOM 13026 C C . LYS B 1 728 ? -19.766 23.922 -24.281 1 68.56 728 LYS B C 1
ATOM 13028 O O . LYS B 1 728 ? -18.641 23.516 -24 1 68.56 728 LYS B O 1
ATOM 13033 N N . VAL B 1 729 ? -20.047 23.922 -25.484 1 77.38 729 VAL B N 1
ATOM 13034 C CA . VAL B 1 729 ? -19.156 23.812 -26.641 1 77.38 729 VAL B CA 1
ATOM 13035 C C . VAL B 1 729 ? -17.953 24.719 -26.453 1 77.38 729 VAL B C 1
ATOM 13037 O O . VAL B 1 729 ? -18.062 25.812 -25.906 1 77.38 729 VAL B O 1
ATOM 13040 N N . GLN B 1 730 ? -16.797 24.234 -26.906 1 75.56 730 GLN B N 1
ATOM 13041 C CA . GLN B 1 730 ? -15.578 25.047 -26.844 1 75.56 730 GLN B CA 1
ATOM 13042 C C . GLN B 1 730 ? -15.367 25.828 -28.141 1 75.56 730 GLN B C 1
ATOM 13044 O O . GLN B 1 730 ? -15.883 25.453 -29.188 1 75.56 730 GLN B O 1
ATOM 13049 N N . VAL B 1 731 ? -14.531 27.031 -27.922 1 82.25 731 VAL B N 1
ATOM 13050 C CA . VAL B 1 731 ? -14.297 27.938 -29.031 1 82.25 731 VAL B CA 1
ATOM 13051 C C . VAL B 1 731 ? -12.805 28.25 -29.141 1 82.25 731 VAL B C 1
ATOM 13053 O O . VAL B 1 731 ? -12.102 28.328 -28.125 1 82.25 731 VAL B O 1
ATOM 13056 N N . ARG B 1 732 ? -12.281 28.203 -30.422 1 79.19 732 ARG B N 1
ATOM 13057 C CA . ARG B 1 732 ? -10.922 28.641 -30.719 1 79.19 732 ARG B CA 1
ATOM 13058 C C . ARG B 1 732 ? -10.922 29.703 -31.812 1 79.19 732 ARG B C 1
ATOM 13060 O O . ARG B 1 732 ? -11.734 29.656 -32.75 1 79.19 732 ARG B O 1
ATOM 13067 N N . ILE B 1 733 ? -9.852 30.594 -31.594 1 81.19 733 ILE B N 1
ATOM 13068 C CA . ILE B 1 733 ? -9.688 31.625 -32.625 1 81.19 733 ILE B CA 1
ATOM 13069 C C . ILE B 1 733 ? -8.984 31.031 -33.844 1 81.19 733 ILE B C 1
ATOM 13071 O O . ILE B 1 733 ? -7.957 30.359 -33.719 1 81.19 733 ILE B O 1
ATOM 13075 N N . ARG B 1 734 ? -9.633 31.047 -34.969 1 75.81 734 ARG B N 1
ATOM 13076 C CA . ARG B 1 734 ? -9.016 30.672 -36.25 1 75.81 734 ARG B CA 1
ATOM 13077 C C . ARG B 1 734 ? -8.086 31.766 -36.75 1 75.81 734 ARG B C 1
ATOM 13079 O O . ARG B 1 734 ? -8.5 32.906 -36.938 1 75.81 734 ARG B O 1
ATOM 13086 N N . GLU B 1 735 ? -6.758 31.484 -36.906 1 65.06 735 GLU B N 1
ATOM 13087 C CA . GLU B 1 735 ? -5.805 32.469 -37.406 1 65.06 735 GLU B CA 1
ATOM 13088 C C . GLU B 1 735 ? -6.004 32.719 -38.875 1 65.06 735 GLU B C 1
ATOM 13090 O O . GLU B 1 735 ? -5.426 32.031 -39.719 1 65.06 735 GLU B O 1
ATOM 13095 N N . SER B 1 736 ? -6.945 33.5 -39.125 1 61.97 736 SER B N 1
ATOM 13096 C CA . SER B 1 736 ? -7.184 33.812 -40.531 1 61.97 736 SER B CA 1
ATOM 13097 C C . SER B 1 736 ? -6.367 35.031 -40.969 1 61.97 736 SER B C 1
ATOM 13099 O O . SER B 1 736 ? -6.086 35.188 -42.188 1 61.97 736 SER B O 1
ATOM 13101 N N . VAL B 1 737 ? -5.98 36.031 -40.031 1 65.38 737 VAL B N 1
ATOM 13102 C CA . VAL B 1 737 ? -5.203 37.188 -40.406 1 65.38 737 VAL B CA 1
ATOM 13103 C C . VAL B 1 737 ? -3.977 37.312 -39.469 1 65.38 737 VAL B C 1
ATOM 13105 O O . VAL B 1 737 ? -4.043 36.969 -38.312 1 65.38 737 VAL B O 1
ATOM 13108 N N . ALA B 1 738 ? -2.781 37.625 -40 1 66.31 738 ALA B N 1
ATOM 13109 C CA . ALA B 1 738 ? -1.517 37.719 -39.281 1 66.31 738 ALA B CA 1
ATOM 13110 C C . ALA B 1 738 ? -1.424 39.062 -38.531 1 66.31 738 ALA B C 1
ATOM 13112 O O . ALA B 1 738 ? -0.88 39.125 -37.438 1 66.31 738 ALA B O 1
ATOM 13113 N N . LYS B 1 739 ? -1.906 40.125 -39.094 1 75.81 739 LYS B N 1
ATOM 13114 C CA . LYS B 1 739 ? -1.914 41.5 -38.625 1 75.81 739 LYS B CA 1
ATOM 13115 C C . LYS B 1 739 ? -3.234 42.188 -38.938 1 75.81 739 LYS B C 1
ATOM 13117 O O . LYS B 1 739 ? -3.885 41.875 -39.938 1 75.81 739 LYS B O 1
ATOM 13122 N N . ILE B 1 740 ? -3.588 43.062 -38.031 1 80.19 740 ILE B N 1
ATOM 13123 C CA . ILE B 1 740 ? -4.758 43.906 -38.281 1 80.19 740 ILE B CA 1
ATOM 13124 C C . ILE B 1 740 ? -4.355 45.094 -39.156 1 80.19 740 ILE B C 1
ATOM 13126 O O . ILE B 1 740 ? -3.576 45.938 -38.719 1 80.19 740 ILE B O 1
ATOM 13130 N N . THR B 1 741 ? -4.863 45.062 -40.375 1 76.38 741 THR B N 1
ATOM 13131 C CA . THR B 1 741 ? -4.449 46.094 -41.312 1 76.38 741 THR B CA 1
ATOM 13132 C C . THR B 1 741 ? -5.609 47.031 -41.625 1 76.38 741 THR B C 1
ATOM 13134 O O . THR B 1 741 ? -5.453 48 -42.406 1 76.38 741 THR B O 1
ATOM 13137 N N . SER B 1 742 ? -6.918 46.844 -41.188 1 76.88 742 SER B N 1
ATOM 13138 C CA . SER B 1 742 ? -8.086 47.688 -41.406 1 76.88 742 SER B CA 1
ATOM 13139 C C . SER B 1 742 ? -8.883 47.844 -40.094 1 76.88 742 SER B C 1
ATOM 13141 O O . SER B 1 742 ? -8.812 47 -39.219 1 76.88 742 SER B O 1
ATOM 13143 N N . ASN B 1 743 ? -9.555 49 -40.062 1 78.25 743 ASN B N 1
ATOM 13144 C CA . ASN B 1 743 ? -10.406 49.219 -38.906 1 78.25 743 ASN B CA 1
ATOM 13145 C C . ASN B 1 743 ? -11.508 48.188 -38.781 1 78.25 743 ASN B C 1
ATOM 13147 O O . ASN B 1 743 ? -11.93 47.844 -37.688 1 78.25 743 ASN B O 1
ATOM 13151 N N . LEU B 1 744 ? -11.93 47.688 -39.906 1 79.94 744 LEU B N 1
ATOM 13152 C CA . LEU B 1 744 ? -12.883 46.594 -39.938 1 79.94 744 LEU B CA 1
ATOM 13153 C C . LEU B 1 744 ? -12.188 45.281 -40.344 1 79.94 744 LEU B C 1
ATOM 13155 O O . LEU B 1 744 ? -11.734 45.156 -41.469 1 79.94 744 LEU B O 1
ATOM 13159 N N . THR B 1 745 ? -12.031 44.5 -39.406 1 82.25 745 THR B N 1
ATOM 13160 C CA . THR B 1 745 ? -11.273 43.25 -39.656 1 82.25 745 THR B CA 1
ATOM 13161 C C . THR B 1 745 ? -12.141 42.031 -39.438 1 82.25 745 THR B C 1
ATOM 13163 O O . THR B 1 745 ? -12.891 41.969 -38.438 1 82.25 745 THR B O 1
ATOM 13166 N N . LYS B 1 746 ? -11.953 41.094 -40.438 1 80.69 746 LYS B N 1
ATOM 13167 C CA . LYS B 1 746 ? -12.664 39.844 -40.312 1 80.69 746 LYS B CA 1
ATOM 13168 C C . LYS B 1 746 ? -11.875 38.844 -39.469 1 80.69 746 LYS B C 1
ATOM 13170 O O . LYS B 1 746 ? -10.672 38.656 -39.656 1 80.69 746 LYS B O 1
ATOM 13175 N N . PHE B 1 747 ? -12.656 38.344 -38.531 1 84.12 747 PHE B N 1
ATOM 13176 C CA . PHE B 1 747 ? -12.117 37.281 -37.688 1 84.12 747 PHE B CA 1
ATOM 13177 C C . PHE B 1 747 ? -12.977 36.031 -37.75 1 84.12 747 PHE B C 1
ATOM 13179 O O . PHE B 1 747 ? -14.133 36.094 -38.188 1 84.12 747 PHE B O 1
ATOM 13186 N N . SER B 1 748 ? -12.289 34.875 -37.438 1 83.56 748 SER B N 1
ATOM 13187 C CA . SER B 1 748 ? -13.047 33.625 -37.375 1 83.56 748 SER B CA 1
ATOM 13188 C C . SER B 1 748 ? -12.703 32.844 -36.125 1 83.56 748 SER B C 1
ATOM 13190 O O . SER B 1 748 ? -11.57 32.875 -35.625 1 83.56 748 SER B O 1
ATOM 13192 N N . ILE B 1 749 ? -13.859 32.219 -35.656 1 84.56 749 ILE B N 1
ATOM 13193 C CA . ILE B 1 749 ? -13.641 31.281 -34.562 1 84.56 749 ILE B CA 1
ATOM 13194 C C . ILE B 1 749 ? -14.211 29.906 -34.938 1 84.56 749 ILE B C 1
ATOM 13196 O O . ILE B 1 749 ? -15.141 29.812 -35.719 1 84.56 749 ILE B O 1
ATOM 13200 N N . TYR B 1 750 ? -13.562 28.938 -34.312 1 84.56 750 TYR B N 1
ATOM 13201 C CA . TYR B 1 750 ? -14 27.547 -34.469 1 84.56 750 TYR B CA 1
ATOM 13202 C C . TYR B 1 750 ? -14.82 27.109 -33.281 1 84.56 750 TYR B C 1
ATOM 13204 O O . TYR B 1 750 ? -14.391 27.266 -32.125 1 84.56 750 TYR B O 1
ATOM 13212 N N . GLN B 1 751 ? -16.047 26.578 -33.625 1 81.25 751 GLN B N 1
ATOM 13213 C CA . GLN B 1 751 ? -16.703 25.719 -32.656 1 81.25 751 GLN B CA 1
ATOM 13214 C C . GLN B 1 751 ? -16.172 24.297 -32.75 1 81.25 751 GLN B C 1
ATOM 13216 O O . GLN B 1 751 ? -16.391 23.594 -33.75 1 81.25 751 GLN B O 1
ATOM 13221 N N . ILE B 1 752 ? -15.57 24.078 -31.734 1 78.44 752 ILE B N 1
ATOM 13222 C CA . ILE B 1 752 ? -14.797 22.844 -31.828 1 78.44 752 ILE B CA 1
ATOM 13223 C C . ILE B 1 752 ? -15.734 21.641 -31.797 1 78.44 752 ILE B C 1
ATOM 13225 O O . ILE B 1 752 ? -15.672 20.781 -32.688 1 78.44 752 ILE B O 1
ATOM 13229 N N . GLU B 1 753 ? -16.641 21.719 -30.828 1 76.56 753 GLU B N 1
ATOM 13230 C CA . GLU B 1 753 ? -17.562 20.594 -30.75 1 76.56 753 GLU B CA 1
ATOM 13231 C C . GLU B 1 753 ? -18.922 20.969 -31.328 1 76.56 753 GLU B C 1
ATOM 13233 O O . GLU B 1 753 ? -19.312 22.141 -31.344 1 76.56 753 GLU B O 1
ATOM 13238 N N . ALA B 1 754 ? -19.734 19.938 -31.828 1 76.94 754 ALA B N 1
ATOM 13239 C CA . ALA B 1 754 ? -21.125 20.094 -32.219 1 76.94 754 ALA B CA 1
ATOM 13240 C C . ALA B 1 754 ? -22.047 20.016 -31 1 76.94 754 ALA B C 1
ATOM 13242 O O . ALA B 1 754 ? -21.797 19.234 -30.078 1 76.94 754 ALA B O 1
ATOM 13243 N N . VAL B 1 755 ? -23.031 21 -30.953 1 74.44 755 VAL B N 1
ATOM 13244 C CA . VAL B 1 755 ? -24.062 20.859 -29.922 1 74.44 755 VAL B CA 1
ATOM 13245 C C . VAL B 1 755 ? -24.797 19.531 -30.125 1 74.44 755 VAL B C 1
ATOM 13247 O O . VAL B 1 755 ? -25.312 19.25 -31.219 1 74.44 755 VAL B O 1
ATOM 13250 N N . SER B 1 756 ? -24.641 18.641 -29.25 1 69.69 756 SER B N 1
ATOM 13251 C CA . SER B 1 756 ? -25.25 17.328 -29.391 1 69.69 756 SER B CA 1
ATOM 13252 C C . SER B 1 756 ? -25.656 16.75 -28.031 1 69.69 756 SER B C 1
ATOM 13254 O O . SER B 1 756 ? -24.891 16.828 -27.062 1 69.69 756 SER B O 1
ATOM 13256 N N . ILE B 1 757 ? -26.906 16.5 -27.875 1 55.72 757 ILE B N 1
ATOM 13257 C CA . ILE B 1 757 ? -27.406 15.859 -26.672 1 55.72 757 ILE B CA 1
ATOM 13258 C C . ILE B 1 757 ? -26.609 14.586 -26.391 1 55.72 757 ILE B C 1
ATOM 13260 O O . ILE B 1 757 ? -26.266 14.305 -25.25 1 55.72 757 ILE B O 1
ATOM 13264 N N . LYS B 1 758 ? -26.375 14.031 -27.344 1 55.06 758 LYS B N 1
ATOM 13265 C CA . LYS B 1 758 ? -25.656 12.758 -27.344 1 55.06 758 LYS B CA 1
ATOM 13266 C C . LYS B 1 758 ? -24.219 12.938 -26.828 1 55.06 758 LYS B C 1
ATOM 13268 O O . LYS B 1 758 ? -23.75 12.141 -26 1 55.06 758 LYS B O 1
ATOM 13273 N N . ASP B 1 759 ? -23.609 13.891 -27.188 1 57.62 759 ASP B N 1
ATOM 13274 C CA . ASP B 1 759 ? -22.219 14.125 -26.844 1 57.62 759 ASP B CA 1
ATOM 13275 C C . ASP B 1 759 ? -22.094 15.07 -25.656 1 57.62 759 ASP B C 1
ATOM 13277 O O . ASP B 1 759 ? -20.984 15.469 -25.281 1 57.62 759 ASP B O 1
ATOM 13281 N N . LYS B 1 760 ? -23.312 15.453 -25.031 1 57.62 760 LYS B N 1
ATOM 13282 C CA . LYS B 1 760 ? -23.484 16.281 -23.844 1 57.62 760 LYS B CA 1
ATOM 13283 C C . LYS B 1 760 ? -22.703 17.578 -23.953 1 57.62 760 LYS B C 1
ATOM 13285 O O . LYS B 1 760 ? -22.016 17.969 -23 1 57.62 760 LYS B O 1
ATOM 13290 N N . PHE B 1 761 ? -22.766 18.234 -25.062 1 68.25 761 PHE B N 1
ATOM 13291 C CA . PHE B 1 761 ? -22.344 19.609 -25.297 1 68.25 761 PHE B CA 1
ATOM 13292 C C . PHE B 1 761 ? -23.547 20.5 -25.562 1 68.25 761 PHE B C 1
ATOM 13294 O O . PHE B 1 761 ? -24.375 20.188 -26.438 1 68.25 761 PHE B O 1
ATOM 13301 N N . ILE B 1 762 ? -23.609 21.547 -24.688 1 73.69 762 ILE B N 1
ATOM 13302 C CA . ILE B 1 762 ? -24.688 22.516 -24.891 1 73.69 762 ILE B CA 1
ATOM 13303 C C . ILE B 1 762 ? -24.125 23.797 -25.5 1 73.69 762 ILE B C 1
ATOM 13305 O O . ILE B 1 762 ? -22.906 24 -25.5 1 73.69 762 ILE B O 1
ATOM 13309 N N . GLU B 1 763 ? -25.094 24.453 -26 1 78.19 763 GLU B N 1
ATOM 13310 C CA . GLU B 1 763 ? -24.75 25.703 -26.672 1 78.19 763 GLU B CA 1
ATOM 13311 C C . GLU B 1 763 ? -24.031 26.656 -25.719 1 78.19 763 GLU B C 1
ATOM 13313 O O . GLU B 1 763 ? -24.109 26.5 -24.5 1 78.19 763 GLU B O 1
ATOM 13318 N N . ARG B 1 764 ? -23.25 27.5 -26.375 1 78 764 ARG B N 1
ATOM 13319 C CA . ARG B 1 764 ? -22.516 28.547 -25.656 1 78 764 ARG B CA 1
ATOM 13320 C C . ARG B 1 764 ? -22.688 29.906 -26.328 1 78 764 ARG B C 1
ATOM 13322 O O . ARG B 1 764 ? -22.562 30.016 -27.547 1 78 764 ARG B O 1
ATOM 13329 N N . ASP B 1 765 ? -23.047 30.844 -25.422 1 81.56 765 ASP B N 1
ATOM 13330 C CA . ASP B 1 765 ? -23.078 32.219 -25.891 1 81.56 765 ASP B CA 1
ATOM 13331 C C . ASP B 1 765 ? -21.766 32.938 -25.562 1 81.56 765 ASP B C 1
ATOM 13333 O O . ASP B 1 765 ? -21.328 32.938 -24.406 1 81.56 765 ASP B O 1
ATOM 13337 N N . VAL B 1 766 ? -21.188 33.469 -26.656 1 85.81 766 VAL B N 1
ATOM 13338 C CA . VAL B 1 766 ? -19.906 34.156 -26.438 1 85.81 766 VAL B CA 1
ATOM 13339 C C . VAL B 1 766 ? -20 35.594 -26.938 1 85.81 766 VAL B C 1
ATOM 13341 O O . VAL B 1 766 ? -20.797 35.906 -27.828 1 85.81 766 VAL B O 1
ATOM 13344 N N . SER B 1 767 ? -19.109 36.438 -26.219 1 86.56 767 SER B N 1
ATOM 13345 C CA . SER B 1 767 ? -18.859 37.781 -26.688 1 86.56 767 SER B CA 1
ATOM 13346 C C . SER B 1 767 ? -17.422 37.938 -27.172 1 86.56 767 SER B C 1
ATOM 13348 O O . SER B 1 767 ? -16.484 37.406 -26.547 1 86.56 767 SER B O 1
ATOM 13350 N N . VAL B 1 768 ? -17.219 38.531 -28.391 1 88.38 768 VAL B N 1
ATOM 13351 C CA . VAL B 1 768 ? -15.898 38.75 -28.953 1 88.38 768 VAL B CA 1
ATOM 13352 C C . VAL B 1 768 ? -15.664 40.25 -29.141 1 88.38 768 VAL B C 1
ATOM 13354 O O . VAL B 1 768 ? -16.562 40.969 -29.578 1 88.38 768 VAL B O 1
ATOM 13357 N N . ALA B 1 769 ? -14.383 40.719 -28.578 1 88.5 769 ALA B N 1
ATOM 13358 C CA . ALA B 1 769 ? -13.969 42.125 -28.75 1 88.5 769 ALA B CA 1
ATOM 13359 C C . ALA B 1 769 ? -12.453 42.25 -28.719 1 88.5 769 ALA B C 1
ATOM 13361 O O . ALA B 1 769 ? -11.75 41.312 -28.297 1 88.5 769 ALA B O 1
ATOM 13362 N N . LEU B 1 770 ? -11.969 43.344 -29.234 1 86.62 770 LEU B N 1
ATOM 13363 C CA . LEU B 1 770 ? -10.555 43.688 -29.172 1 86.62 770 LEU B CA 1
ATOM 13364 C C . LEU B 1 770 ? -10.266 44.562 -27.938 1 86.62 770 LEU B C 1
ATOM 13366 O O . LEU B 1 770 ? -11.039 45.438 -27.594 1 86.62 770 LEU B O 1
ATOM 13370 N N . TYR B 1 771 ? -9.148 44.219 -27.359 1 82.88 771 TYR B N 1
ATOM 13371 C CA . TYR B 1 771 ? -8.75 44.906 -26.141 1 82.88 771 TYR B CA 1
ATOM 13372 C C . TYR B 1 771 ? -7.32 45.406 -26.25 1 82.88 771 TYR B C 1
ATOM 13374 O O . TYR B 1 771 ? -6.461 44.75 -26.828 1 82.88 771 TYR B O 1
ATOM 13382 N N . ASP B 1 772 ? -7.039 46.594 -25.766 1 80.31 772 ASP B N 1
ATOM 13383 C CA . ASP B 1 772 ? -5.715 47.125 -25.438 1 80.31 772 ASP B CA 1
ATOM 13384 C C . ASP B 1 772 ? -5.473 47.156 -23.938 1 80.31 772 ASP B C 1
ATOM 13386 O O . ASP B 1 772 ? -5.973 48.031 -23.234 1 80.31 772 ASP B O 1
ATOM 13390 N N . GLY B 1 773 ? -4.844 46.188 -23.547 1 73.44 773 GLY B N 1
ATOM 13391 C CA . GLY B 1 773 ? -4.828 45.938 -22.109 1 73.44 773 GLY B CA 1
ATOM 13392 C C . GLY B 1 773 ? -6.156 45.469 -21.562 1 73.44 773 GLY B C 1
ATOM 13393 O O . GLY B 1 773 ? -6.672 44.438 -22 1 73.44 773 GLY B O 1
ATOM 13394 N N . ASP B 1 774 ? -6.805 46.156 -20.594 1 67.38 774 ASP B N 1
ATOM 13395 C CA . ASP B 1 774 ? -8.102 45.781 -20.031 1 67.38 774 ASP B CA 1
ATOM 13396 C C . ASP B 1 774 ? -9.203 46.719 -20.547 1 67.38 774 ASP B C 1
ATOM 13398 O O . ASP B 1 774 ? -10.352 46.625 -20.125 1 67.38 774 ASP B O 1
ATOM 13402 N N . VAL B 1 775 ? -8.875 47.438 -21.531 1 78.94 775 VAL B N 1
ATOM 13403 C CA . VAL B 1 775 ? -9.836 48.375 -22.109 1 78.94 775 VAL B CA 1
ATOM 13404 C C . VAL B 1 775 ? -10.32 47.875 -23.453 1 78.94 775 VAL B C 1
ATOM 13406 O O . VAL B 1 775 ? -9.516 47.562 -24.328 1 78.94 775 VAL B O 1
ATOM 13409 N N . ARG B 1 776 ? -11.617 47.688 -23.578 1 83.25 776 ARG B N 1
ATOM 13410 C CA . ARG B 1 776 ? -12.188 47.312 -24.859 1 83.25 776 ARG B CA 1
ATOM 13411 C C . ARG B 1 776 ? -12.031 48.406 -25.891 1 83.25 776 ARG B C 1
ATOM 13413 O O . ARG B 1 776 ? -12.445 49.531 -25.656 1 83.25 776 ARG B O 1
ATOM 13420 N N . VAL B 1 777 ? -11.516 48.062 -27.078 1 84.94 777 VAL B N 1
ATOM 13421 C CA . VAL B 1 777 ? -11.211 49.062 -28.078 1 84.94 777 VAL B CA 1
ATOM 13422 C C . VAL B 1 777 ? -11.938 48.75 -29.375 1 84.94 777 VAL B C 1
ATOM 13424 O O . VAL B 1 777 ? -11.547 49.219 -30.453 1 84.94 777 VAL B O 1
ATOM 13427 N N . SER B 1 778 ? -12.883 47.875 -29.312 1 85.5 778 SER B N 1
ATOM 13428 C CA . SER B 1 778 ? -13.703 47.562 -30.469 1 85.5 778 SER B CA 1
ATOM 13429 C C . SER B 1 778 ? -15.172 47.375 -30.078 1 85.5 778 SER B C 1
ATOM 13431 O O . SER B 1 778 ? -15.508 47.406 -28.891 1 85.5 778 SER B O 1
ATOM 13433 N N . ASP B 1 779 ? -16.062 47.281 -31.172 1 82.06 779 ASP B N 1
ATOM 13434 C CA . ASP B 1 779 ? -17.406 46.812 -30.875 1 82.06 779 ASP B CA 1
ATOM 13435 C C . ASP B 1 779 ? -17.406 45.375 -30.422 1 82.06 779 ASP B C 1
ATOM 13437 O O . ASP B 1 779 ? -16.391 44.656 -30.594 1 82.06 779 ASP B O 1
ATOM 13441 N N . GLU B 1 780 ? -18.484 45.031 -29.719 1 82.75 780 GLU B N 1
ATOM 13442 C CA . GLU B 1 780 ? -18.641 43.656 -29.188 1 82.75 780 GLU B CA 1
ATOM 13443 C C . GLU B 1 780 ? -19.672 42.875 -30 1 82.75 780 GLU B C 1
ATOM 13445 O O . GLU B 1 780 ? -20.719 43.406 -30.359 1 82.75 780 GLU B O 1
ATOM 13450 N N . LYS B 1 781 ? -19.297 41.656 -30.422 1 84.5 781 LYS B N 1
ATOM 13451 C CA . LYS B 1 781 ? -20.219 40.75 -31.094 1 84.5 781 LYS B CA 1
ATOM 13452 C C . LYS B 1 781 ? -20.516 39.531 -30.234 1 84.5 781 LYS B C 1
ATOM 13454 O O . LYS B 1 781 ? -19.609 38.938 -29.672 1 84.5 781 LYS B O 1
ATOM 13459 N N . LYS B 1 782 ? -21.797 39.25 -30.109 1 82.19 782 LYS B N 1
ATOM 13460 C CA . LYS B 1 782 ? -22.25 38.031 -29.406 1 82.19 782 LYS B CA 1
ATOM 13461 C C . LYS B 1 782 ? -22.562 36.906 -30.391 1 82.19 782 LYS B C 1
ATOM 13463 O O . LYS B 1 782 ? -23.266 37.125 -31.391 1 82.19 782 LYS B O 1
ATOM 13468 N N . LEU B 1 783 ? -21.938 35.781 -30.156 1 84.94 783 LEU B N 1
ATOM 13469 C CA . LEU B 1 783 ? -22.125 34.625 -31.016 1 84.94 783 LEU B CA 1
ATOM 13470 C C . LEU B 1 783 ? -22.719 33.438 -30.234 1 84.94 783 LEU B C 1
ATOM 13472 O O . LEU B 1 783 ? -22.312 33.188 -29.094 1 84.94 783 LEU B O 1
ATOM 13476 N N . LYS B 1 784 ? -23.719 32.844 -30.812 1 81.94 784 LYS B N 1
ATOM 13477 C CA . LYS B 1 784 ? -24.266 31.594 -30.281 1 81.94 784 LYS B CA 1
ATOM 13478 C C . LYS B 1 784 ? -23.656 30.391 -30.984 1 81.94 784 LYS B C 1
ATOM 13480 O O . LYS B 1 784 ? -23.812 30.203 -32.188 1 81.94 784 LYS B O 1
ATOM 13485 N N . LEU B 1 785 ? -23 29.688 -30.203 1 82.94 785 LEU B N 1
ATOM 13486 C CA . LEU B 1 785 ? -22.359 28.484 -30.703 1 82.94 785 LEU B CA 1
ATOM 13487 C C . LEU B 1 785 ? -23.25 27.266 -30.484 1 82.94 785 LEU B C 1
ATOM 13489 O O . LEU B 1 785 ? -23.172 26.609 -29.438 1 82.94 785 LEU B O 1
ATOM 13493 N N . ASN B 1 786 ? -24.047 27 -31.484 1 77.62 786 ASN B N 1
ATOM 13494 C CA . ASN B 1 786 ? -25.047 25.938 -31.359 1 77.62 786 ASN B CA 1
ATOM 13495 C C . ASN B 1 786 ? -25.031 25.016 -32.594 1 77.62 786 ASN B C 1
ATOM 13497 O O . ASN B 1 786 ? -26.031 24.375 -32.875 1 77.62 786 ASN B O 1
ATOM 13501 N N . SER B 1 787 ? -24.016 25.078 -33.312 1 79.06 787 SER B N 1
ATOM 13502 C CA . SER B 1 787 ? -23.938 24.25 -34.5 1 79.06 787 SER B CA 1
ATOM 13503 C C . SER B 1 787 ? -23.938 22.766 -34.156 1 79.06 787 SER B C 1
ATOM 13505 O O . SER B 1 787 ? -23.312 22.359 -33.156 1 79.06 787 SER B O 1
ATOM 13507 N N . ILE B 1 788 ? -24.562 22.016 -34.844 1 73.19 788 ILE B N 1
ATOM 13508 C CA . ILE B 1 788 ? -24.609 20.562 -34.688 1 73.19 788 ILE B CA 1
ATOM 13509 C C . ILE B 1 788 ? -23.484 19.906 -35.5 1 73.19 788 ILE B C 1
ATOM 13511 O O . ILE B 1 788 ? -23.391 18.688 -35.562 1 73.19 788 ILE B O 1
ATOM 13515 N N . GLU B 1 789 ? -22.609 20.594 -36 1 73 789 GLU B N 1
ATOM 13516 C CA . GLU B 1 789 ? -21.422 20.125 -36.719 1 73 789 GLU B CA 1
ATOM 13517 C C . GLU B 1 789 ? -20.141 20.531 -36.031 1 73 789 GLU B C 1
ATOM 13519 O O . GLU B 1 789 ? -20.047 21.641 -35.469 1 73 789 GLU B O 1
ATOM 13524 N N . GLU B 1 790 ? -19.219 19.594 -36 1 74.44 790 GLU B N 1
ATOM 13525 C CA . GLU B 1 790 ? -17.922 19.875 -35.375 1 74.44 790 GLU B CA 1
ATOM 13526 C C . GLU B 1 790 ? -17.094 20.812 -36.25 1 74.44 790 GLU B C 1
ATOM 13528 O O . GLU B 1 790 ? -17.25 20.844 -37.469 1 74.44 790 GLU B O 1
ATOM 13533 N N . ASN B 1 791 ? -16.234 21.688 -35.562 1 77.19 791 ASN B N 1
ATOM 13534 C CA . ASN B 1 791 ? -15.312 22.625 -36.188 1 77.19 791 ASN B CA 1
ATOM 13535 C C . ASN B 1 791 ? -16.031 23.594 -37.125 1 77.19 791 ASN B C 1
ATOM 13537 O O . ASN B 1 791 ? -15.57 23.859 -38.25 1 77.19 791 ASN B O 1
ATOM 13541 N N . THR B 1 792 ? -17.188 23.938 -36.656 1 82 792 THR B N 1
ATOM 13542 C CA . THR B 1 792 ? -17.953 24.906 -37.438 1 82 792 THR B CA 1
ATOM 13543 C C . THR B 1 792 ? -17.344 26.297 -37.312 1 82 792 THR B C 1
ATOM 13545 O O . THR B 1 792 ? -16.984 26.734 -36.219 1 82 792 THR B O 1
ATOM 13548 N N . ILE B 1 793 ? -17.172 26.859 -38.438 1 80.62 793 ILE B N 1
ATOM 13549 C CA . ILE B 1 793 ? -16.547 28.188 -38.469 1 80.62 793 ILE B CA 1
ATOM 13550 C C . ILE B 1 793 ? -17.625 29.266 -38.344 1 80.62 793 ILE B C 1
ATOM 13552 O O . ILE B 1 793 ? -18.641 29.219 -39.031 1 80.62 793 ILE B O 1
ATOM 13556 N N . HIS B 1 794 ? -17.438 30.094 -37.344 1 83.5 794 HIS B N 1
ATOM 13557 C CA . HIS B 1 794 ? -18.234 31.297 -37.156 1 83.5 794 HIS B CA 1
ATOM 13558 C C . HIS B 1 794 ? -17.438 32.562 -37.5 1 83.5 794 HIS B C 1
ATOM 13560 O O . HIS B 1 794 ? -16.531 32.938 -36.75 1 83.5 794 HIS B O 1
ATOM 13566 N N . ASP B 1 795 ? -17.828 33.094 -38.562 1 81.62 795 ASP B N 1
ATOM 13567 C CA . ASP B 1 795 ? -17.156 34.312 -39 1 81.62 795 ASP B CA 1
ATOM 13568 C C . ASP B 1 795 ? -17.844 35.562 -38.438 1 81.62 795 ASP B C 1
ATOM 13570 O O . ASP B 1 795 ? -19.062 35.594 -38.281 1 81.62 795 ASP B O 1
ATOM 13574 N N . PHE B 1 796 ? -16.984 36.594 -37.969 1 84.06 796 PHE B N 1
ATOM 13575 C CA . PHE B 1 796 ? -17.5 37.875 -37.5 1 84.06 796 PHE B CA 1
ATOM 13576 C C . PHE B 1 796 ? -16.516 39 -37.812 1 84.06 796 PHE B C 1
ATOM 13578 O O . PHE B 1 796 ? -15.344 38.75 -38.094 1 84.06 796 PHE B O 1
ATOM 13585 N N . ARG B 1 797 ? -17.047 40.25 -37.844 1 82.75 797 ARG B N 1
ATOM 13586 C CA . ARG B 1 797 ? -16.219 41.438 -38.062 1 82.75 797 ARG B CA 1
ATOM 13587 C C . ARG B 1 797 ? -16.266 42.344 -36.875 1 82.75 797 ARG B C 1
ATOM 13589 O O . ARG B 1 797 ? -17.312 42.5 -36.219 1 82.75 797 ARG B O 1
ATOM 13596 N N . LEU B 1 798 ? -15.07 42.875 -36.531 1 84.5 798 LEU B N 1
ATOM 13597 C CA . LEU B 1 798 ? -14.953 43.844 -35.438 1 84.5 798 LEU B CA 1
ATOM 13598 C C . LEU B 1 798 ? -14.367 45.156 -35.938 1 84.5 798 LEU B C 1
ATOM 13600 O O . LEU B 1 798 ? -13.492 45.156 -36.812 1 84.5 798 LEU B O 1
ATOM 13604 N N . THR B 1 799 ? -14.93 46.25 -35.344 1 81.94 799 THR B N 1
ATOM 13605 C CA . THR B 1 799 ? -14.445 47.562 -35.688 1 81.94 799 THR B CA 1
ATOM 13606 C C . THR B 1 799 ? -13.531 48.094 -34.562 1 81.94 799 THR B C 1
ATOM 13608 O O . THR B 1 799 ? -13.969 48.312 -33.438 1 81.94 799 THR B O 1
ATOM 13611 N N . LEU B 1 800 ? -12.312 48.281 -34.938 1 81.44 800 LEU B N 1
ATOM 13612 C CA . LEU B 1 800 ? -11.305 48.812 -34 1 81.44 800 LEU B CA 1
ATOM 13613 C C . LEU B 1 800 ? -11.422 50.312 -33.875 1 81.44 800 LEU B C 1
ATOM 13615 O O . LEU B 1 800 ? -11.5 51.031 -34.875 1 81.44 800 LEU B O 1
ATOM 13619 N N . SER B 1 801 ? -11.461 50.719 -32.5 1 79.25 801 SER B N 1
ATOM 13620 C CA . SER B 1 801 ? -11.516 52.156 -32.219 1 79.25 801 SER B CA 1
ATOM 13621 C C . SER B 1 801 ? -10.18 52.656 -31.703 1 79.25 801 SER B C 1
ATOM 13623 O O . SER B 1 801 ? -9.586 52.062 -30.812 1 79.25 801 SER B O 1
ATOM 13625 N N . GLY B 1 802 ? -9.602 53.688 -32.312 1 76.44 802 GLY B N 1
ATOM 13626 C CA . GLY B 1 802 ? -8.375 54.344 -31.875 1 76.44 802 GLY B CA 1
ATOM 13627 C C . GLY B 1 802 ? -7.121 53.719 -32.469 1 76.44 802 GLY B C 1
ATOM 13628 O O . GLY B 1 802 ? -7.199 52.781 -33.281 1 76.44 802 GLY B O 1
ATOM 13629 N N . GLU B 1 803 ? -5.934 54.375 -32.281 1 73.69 803 GLU B N 1
ATOM 13630 C CA . GLU B 1 803 ? -4.633 53.906 -32.719 1 73.69 803 GLU B CA 1
ATOM 13631 C C . GLU B 1 803 ? -3.939 53.062 -31.656 1 73.69 803 GLU B C 1
ATOM 13633 O O . GLU B 1 803 ? -3.803 53.5 -30.516 1 73.69 803 GLU B O 1
ATOM 13638 N N . HIS B 1 804 ? -3.678 51.812 -32.156 1 80.12 804 HIS B N 1
ATOM 13639 C CA . HIS B 1 804 ? -3.035 50.875 -31.234 1 80.12 804 HIS B CA 1
ATOM 13640 C C . HIS B 1 804 ? -1.917 50.094 -31.938 1 80.12 804 HIS B C 1
ATOM 13642 O O . HIS B 1 804 ? -1.958 49.906 -33.156 1 80.12 804 HIS B O 1
ATOM 13648 N N . LYS B 1 805 ? -0.917 49.812 -31.203 1 79.69 805 LYS B N 1
ATOM 13649 C CA . LYS B 1 805 ? 0.173 49.031 -31.781 1 79.69 805 LYS B CA 1
ATOM 13650 C C . LYS B 1 805 ? -0.118 47.531 -31.703 1 79.69 805 LYS B C 1
ATOM 13652 O O . LYS B 1 805 ? 0.197 46.781 -32.625 1 79.69 805 LYS B O 1
ATOM 13657 N N . LYS B 1 806 ? -0.714 47.25 -30.688 1 81.62 806 LYS B N 1
ATOM 13658 C CA . LYS B 1 806 ? -1.085 45.844 -30.438 1 81.62 806 LYS B CA 1
ATOM 13659 C C . LYS B 1 806 ? -2.434 45.75 -29.734 1 81.62 806 LYS B C 1
ATOM 13661 O O . LYS B 1 806 ? -2.727 46.562 -28.828 1 81.62 806 LYS B O 1
ATOM 13666 N N . VAL B 1 807 ? -3.213 44.781 -30.281 1 85.38 807 VAL B N 1
ATOM 13667 C CA . VAL B 1 807 ? -4.492 44.531 -29.625 1 85.38 807 VAL B CA 1
ATOM 13668 C C . VAL B 1 807 ? -4.691 43.031 -29.469 1 85.38 807 VAL B C 1
ATOM 13670 O O . VAL B 1 807 ? -4.113 42.219 -30.203 1 85.38 807 VAL B O 1
ATOM 13673 N N . THR B 1 808 ? -5.648 42.812 -28.578 1 84.12 808 THR B N 1
ATOM 13674 C CA . THR B 1 808 ? -5.922 41.406 -28.281 1 84.12 808 THR B CA 1
ATOM 13675 C C . THR B 1 808 ? -7.395 41.094 -28.531 1 84.12 808 THR B C 1
ATOM 13677 O O . THR B 1 808 ? -8.281 41.75 -28 1 84.12 808 THR B O 1
ATOM 13680 N N . LEU B 1 809 ? -7.492 40.125 -29.359 1 87.44 809 LEU B N 1
ATOM 13681 C CA . LEU B 1 809 ? -8.828 39.562 -29.5 1 87.44 809 LEU B CA 1
ATOM 13682 C C . LEU B 1 809 ? -9.148 38.594 -28.344 1 87.44 809 LEU B C 1
ATOM 13684 O O . LEU B 1 809 ? -8.414 37.625 -28.109 1 87.44 809 LEU B O 1
ATOM 13688 N N . LYS B 1 810 ? -10.352 38.969 -27.797 1 86.38 810 LYS B N 1
ATOM 13689 C CA . LYS B 1 810 ? -10.781 38.094 -26.703 1 86.38 810 LYS B CA 1
ATOM 13690 C C . LYS B 1 810 ? -12.148 37.469 -26.984 1 86.38 810 LYS B C 1
ATOM 13692 O O . LYS B 1 810 ? -13.055 38.156 -27.453 1 86.38 810 LYS B O 1
ATOM 13697 N N . VAL B 1 811 ? -12.203 36.188 -26.719 1 86.25 811 VAL B N 1
ATOM 13698 C CA . VAL B 1 811 ? -13.461 35.469 -26.734 1 86.25 811 VAL B CA 1
ATOM 13699 C C . VAL B 1 811 ? -13.906 35.156 -25.297 1 86.25 811 VAL B C 1
ATOM 13701 O O . VAL B 1 811 ? -13.258 34.375 -24.594 1 86.25 811 VAL B O 1
ATOM 13704 N N . ILE B 1 812 ? -15.094 35.781 -25.016 1 80.56 812 ILE B N 1
ATOM 13705 C CA . ILE B 1 812 ? -15.523 35.75 -23.625 1 80.56 812 ILE B CA 1
ATOM 13706 C C . ILE B 1 812 ? -16.875 35.031 -23.516 1 80.56 812 ILE B C 1
ATOM 13708 O O . ILE B 1 812 ? -17.797 35.312 -24.281 1 80.56 812 ILE B O 1
ATOM 13712 N N . ASP B 1 813 ? -17.031 34.188 -22.641 1 78.69 813 ASP B N 1
ATOM 13713 C CA . ASP B 1 813 ? -18.312 33.562 -22.344 1 78.69 813 ASP B CA 1
ATOM 13714 C C . ASP B 1 813 ? -19.281 34.531 -21.672 1 78.69 813 ASP B C 1
ATOM 13716 O O . ASP B 1 813 ? -18.953 35.125 -20.656 1 78.69 813 ASP B O 1
ATOM 13720 N N . ILE B 1 814 ? -20.5 34.656 -22.25 1 76.94 814 ILE B N 1
ATOM 13721 C CA . ILE B 1 814 ? -21.422 35.656 -21.781 1 76.94 814 ILE B CA 1
ATOM 13722 C C . ILE B 1 814 ? -21.938 35.312 -20.391 1 76.94 814 ILE B C 1
ATOM 13724 O O . ILE B 1 814 ? -22.125 36.188 -19.547 1 76.94 814 ILE B O 1
ATOM 13728 N N . GLU B 1 815 ? -22.094 34.156 -20.234 1 65.31 815 GLU B N 1
ATOM 13729 C CA . GLU B 1 815 ? -22.688 33.75 -18.953 1 65.31 815 GLU B CA 1
ATOM 13730 C C . GLU B 1 815 ? -21.656 33.75 -17.844 1 65.31 815 GLU B C 1
ATOM 13732 O O . GLU B 1 815 ? -21.906 34.312 -16.766 1 65.31 815 GLU B O 1
ATOM 13737 N N . SER B 1 816 ? -20.594 33.344 -18.078 1 66.06 816 SER B N 1
ATOM 13738 C CA . SER B 1 816 ? -19.594 33.188 -17.016 1 66.06 816 SER B CA 1
ATOM 13739 C C . SER B 1 816 ? -18.609 34.344 -17 1 66.06 816 SER B C 1
ATOM 13741 O O . SER B 1 816 ? -17.969 34.594 -15.977 1 66.06 816 SER B O 1
ATOM 13743 N N . GLY B 1 817 ? -18.453 35.031 -17.969 1 64.81 817 GLY B N 1
ATOM 13744 C CA . GLY B 1 817 ? -17.484 36.125 -18.141 1 64.81 817 GLY B CA 1
ATOM 13745 C C . GLY B 1 817 ? -16.078 35.625 -18.375 1 64.81 817 GLY B C 1
ATOM 13746 O O . GLY B 1 817 ? -15.133 36.406 -18.438 1 64.81 817 GLY B O 1
ATOM 13747 N N . ASP B 1 818 ? -15.875 34.469 -18.672 1 71.31 818 ASP B N 1
ATOM 13748 C CA . ASP B 1 818 ? -14.547 33.875 -18.859 1 71.31 818 ASP B CA 1
ATOM 13749 C C . ASP B 1 818 ? -14.016 34.156 -20.266 1 71.31 818 ASP B C 1
ATOM 13751 O O . ASP B 1 818 ? -14.766 34.094 -21.234 1 71.31 818 ASP B O 1
ATOM 13755 N N . ILE B 1 819 ? -12.672 34.5 -20.25 1 77.12 819 ILE B N 1
ATOM 13756 C CA . ILE B 1 819 ? -12.008 34.562 -21.547 1 77.12 819 ILE B CA 1
ATOM 13757 C C . ILE B 1 819 ? -11.688 33.156 -22.031 1 77.12 819 ILE B C 1
ATOM 13759 O O . ILE B 1 819 ? -10.867 32.469 -21.438 1 77.12 819 ILE B O 1
ATOM 13763 N N . LEU B 1 820 ? -12.328 32.594 -23.078 1 76.25 820 LEU B N 1
ATOM 13764 C CA . LEU B 1 820 ? -12.227 31.25 -23.625 1 76.25 820 LEU B CA 1
ATOM 13765 C C . LEU B 1 820 ? -11.008 31.125 -24.531 1 76.25 820 LEU B C 1
ATOM 13767 O O . LEU B 1 820 ? -10.406 30.047 -24.609 1 76.25 820 LEU B O 1
ATOM 13771 N N . ASP B 1 821 ? -10.719 32.156 -25.281 1 78.31 821 ASP B N 1
ATOM 13772 C CA . ASP B 1 821 ? -9.57 32.25 -26.156 1 78.31 821 ASP B CA 1
ATOM 13773 C C . ASP B 1 821 ? -9.195 33.688 -26.422 1 78.31 821 ASP B C 1
ATOM 13775 O O . ASP B 1 821 ? -10.055 34.594 -26.359 1 78.31 821 ASP B O 1
ATOM 13779 N N . SER B 1 822 ? -7.801 33.969 -26.391 1 79.38 822 SER B N 1
ATOM 13780 C CA . SER B 1 822 ? -7.336 35.281 -26.75 1 79.38 822 SER B CA 1
ATOM 13781 C C . SER B 1 822 ? -6.09 35.219 -27.625 1 79.38 822 SER B C 1
ATOM 13783 O O . SER B 1 822 ? -5.309 34.281 -27.531 1 79.38 822 SER B O 1
ATOM 13785 N N . LYS B 1 823 ? -5.984 36.188 -28.562 1 80.12 823 LYS B N 1
ATOM 13786 C CA . LYS B 1 823 ? -4.844 36.312 -29.469 1 80.12 823 LYS B CA 1
ATOM 13787 C C . LYS B 1 823 ? -4.461 37.781 -29.672 1 80.12 823 LYS B C 1
ATOM 13789 O O . LYS B 1 823 ? -5.32 38.625 -29.938 1 80.12 823 LYS B O 1
ATOM 13794 N N . GLU B 1 824 ? -3.129 37.906 -29.562 1 79.75 824 GLU B N 1
ATOM 13795 C CA . GLU B 1 824 ? -2.607 39.25 -29.828 1 79.75 824 GLU B CA 1
ATOM 13796 C C . GLU B 1 824 ? -2.311 39.438 -31.312 1 79.75 824 GLU B C 1
ATOM 13798 O O . GLU B 1 824 ? -1.756 38.562 -31.969 1 79.75 824 GLU B O 1
ATOM 13803 N N . TYR B 1 825 ? -2.682 40.531 -31.766 1 81 825 TYR B N 1
ATOM 13804 C CA . TYR B 1 825 ? -2.43 40.938 -33.125 1 81 825 TYR B CA 1
ATOM 13805 C C . TYR B 1 825 ? -1.644 42.25 -33.188 1 81 825 TYR B C 1
ATOM 13807 O O . TYR B 1 825 ? -1.891 43.156 -32.406 1 81 825 TYR B O 1
ATOM 13815 N N . ASP B 1 826 ? -0.689 42.219 -34.062 1 80.56 826 ASP B N 1
ATOM 13816 C CA . ASP B 1 826 ? -0.076 43.5 -34.406 1 80.56 826 ASP B CA 1
ATOM 13817 C C . ASP B 1 826 ? -1.011 44.344 -35.281 1 80.56 826 ASP B C 1
ATOM 13819 O O . ASP B 1 826 ? -1.676 43.812 -36.156 1 80.56 826 ASP B O 1
ATOM 13823 N N . VAL B 1 827 ? -1.033 45.562 -34.812 1 79.44 827 VAL B N 1
ATOM 13824 C CA . VAL B 1 827 ? -1.88 46.469 -35.594 1 79.44 827 VAL B CA 1
ATOM 13825 C C . VAL B 1 827 ? -1.013 47.344 -36.469 1 79.44 827 VAL B C 1
ATOM 13827 O O . VAL B 1 827 ? -0.125 48.062 -35.969 1 79.44 827 VAL B O 1
ATOM 13830 N N . SER B 1 828 ? -1.034 47.156 -37.688 1 76.06 828 SER B N 1
ATOM 13831 C CA . SER B 1 828 ? -0.4 48 -38.688 1 76.06 828 SER B CA 1
ATOM 13832 C C . SER B 1 828 ? -1.424 48.562 -39.688 1 76.06 828 SER B C 1
ATOM 13834 O O . SER B 1 828 ? -1.646 48 -40.75 1 76.06 828 SER B O 1
ATOM 13836 N N . ILE B 1 829 ? -2.113 49.344 -39.094 1 63.34 829 ILE B N 1
ATOM 13837 C CA . ILE B 1 829 ? -3.131 49.938 -39.969 1 63.34 829 ILE B CA 1
ATOM 13838 C C . ILE B 1 829 ? -2.48 50.938 -40.938 1 63.34 829 ILE B C 1
ATOM 13840 O O . ILE B 1 829 ? -1.824 51.875 -40.5 1 63.34 829 ILE B O 1
ATOM 13844 N N . GLY B 1 830 ? -1.828 50.375 -41.844 1 52.81 830 GLY B N 1
ATOM 13845 C CA . GLY B 1 830 ? -1.307 51.312 -42.844 1 52.81 830 GLY B CA 1
ATOM 13846 C C . GLY B 1 830 ? -2.18 52.531 -43.031 1 52.81 830 GLY B C 1
ATOM 13847 O O . GLY B 1 830 ? -3.311 52.562 -42.531 1 52.81 830 GLY B O 1
ATOM 13848 N N . ILE B 1 831 ? -1.712 53.312 -43.812 1 43.06 831 ILE B N 1
ATOM 13849 C CA . ILE B 1 831 ? -2.299 54.594 -44.25 1 43.06 831 ILE B CA 1
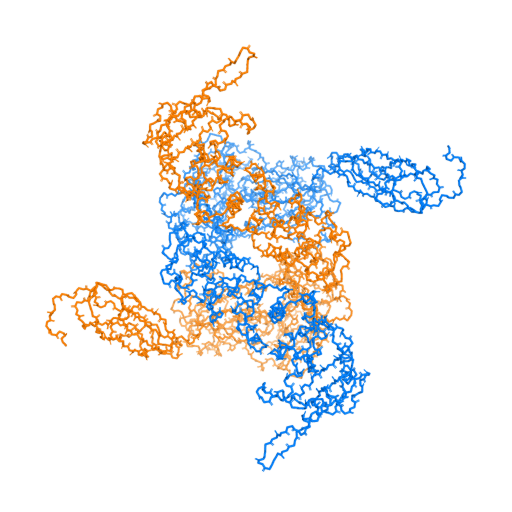ATOM 13850 C C . ILE B 1 831 ? -3.809 54.438 -44.406 1 43.06 831 ILE B C 1
ATOM 13852 O O . ILE B 1 831 ? -4.277 53.438 -45 1 43.06 831 ILE B O 1
ATOM 13856 N N . ALA B 1 832 ? -4.363 55.219 -43.625 1 37.59 832 ALA B N 1
ATOM 13857 C CA . ALA B 1 832 ? -5.773 55.594 -43.656 1 37.59 832 ALA B CA 1
ATOM 13858 C C . ALA B 1 832 ? -6.352 55.438 -45.062 1 37.59 832 ALA B C 1
ATOM 13860 O O . ALA B 1 832 ? -5.961 56.125 -46 1 37.59 832 ALA B O 1
ATOM 13861 N N . SER B 1 833 ? -6.352 54.156 -45.469 1 32.28 833 SER B N 1
ATOM 13862 C CA . SER B 1 833 ? -7.258 54.406 -46.562 1 32.28 833 SER B CA 1
ATOM 13863 C C . SER B 1 833 ? -8.531 55.125 -46.125 1 32.28 833 SER B C 1
ATOM 13865 O O . SER B 1 833 ? -8.961 54.938 -44.969 1 32.28 833 SER B O 1
ATOM 13867 N N . ASP B 1 834 ? -8.812 56.281 -46.625 1 30.91 834 ASP B N 1
ATOM 13868 C CA . ASP B 1 834 ? -10.008 57.125 -46.625 1 30.91 834 ASP B CA 1
ATOM 13869 C C . ASP B 1 834 ? -11.266 56.281 -46.438 1 30.91 834 ASP B C 1
ATOM 13871 O O . ASP B 1 834 ? -12.367 56.812 -46.312 1 30.91 834 ASP B O 1
ATOM 13875 N N . PHE B 1 835 ? -11.344 55 -46.875 1 27.75 835 PHE B N 1
ATOM 13876 C CA . PHE B 1 835 ? -12.734 54.562 -46.969 1 27.75 835 PHE B CA 1
ATOM 13877 C C . PHE B 1 835 ? -13.234 54.094 -45.594 1 27.75 835 PHE B C 1
ATOM 13879 O O . PHE B 1 835 ? -14.336 53.562 -45.5 1 27.75 835 PHE B O 1
ATOM 13886 N N . ASP B 1 836 ? -12.312 53.625 -44.594 1 26.45 836 ASP B N 1
ATOM 13887 C CA . ASP B 1 836 ? -13.141 53 -43.562 1 26.45 836 ASP B CA 1
ATOM 13888 C C . ASP B 1 836 ? -13.875 54.062 -42.75 1 26.45 836 ASP B C 1
ATOM 13890 O O . ASP B 1 836 ? -13.383 54.531 -41.719 1 26.45 836 ASP B O 1
ATOM 13894 N N . PHE B 1 837 ? -14.484 55.188 -43.375 1 21.2 837 PHE B N 1
ATOM 13895 C CA . PHE B 1 837 ? -15.695 55.75 -42.781 1 21.2 837 PHE B CA 1
ATOM 13896 C C . PHE B 1 837 ? -16.75 54.656 -42.594 1 21.2 837 PHE B C 1
ATOM 13898 O O . PHE B 1 837 ? -16.875 53.75 -43.406 1 21.2 837 PHE B O 1
#

Foldseek 3Di:
DLLVVLQVVVQVVQVDCDPDPALEAEEEEEQAVLPCVVSLVVRDHPQEAEDEWDWDQDPVGDTDTDCLVVVVCCCPPVDVRTYYYYYYPHGDDDCVRHPCNVVVVPHHYDYSPVQLVLCVVLVADSVDCVSSVQCVLQVVQVVDPVLSVLLSVADDDRHPDDPLQSVLSSLCSLLVFNHSDLLSSLLSCLLPVCSQVVCCVRPRCVSNQVVVCVVFVDGDDDVLLVLLLLLQLLQCVQLVHDHDPLSVNSPDTNSVVSNVSSVCQCPDPRRNVSSLVSSVVVCVVSVVVVVLVPDDLVRLLRDASHPVSLLVNLLVLLVQLLDDDDPLVVVLVSLVSCCPRHSPNVQCVLSSQLSNLLSVLVVCLVVDDDDLDDALVVLVVCCLPPLVVNVVSQLSNVVSLVVCCPPPSSVSCVSVNVVSQCCCAPVRFFVSLLSNLVHCLNVVPFAALLCQCVVPPVPDPFAEEEEAEAAFFLVLVVVLQVVLVPDPQFPDKDKDKHFYDFLLDDLRLQVSNADADDDWDADPLVSWIAGVRFTCPDQVSRQVRNCVVPVLEHEEELVVLVPDDLVVNLVVSPSHRYYYYYHYQQCVQCQAQVRVLCNSVSSVVVSVSVSVVVVSVVVSPHFKYKYKYSWHKAADNDDDDPVQEDEWPDPPFSDDFFFKTKDQDFDDTPQWDWHDDPRIIMTGHSGNHTYPDDGHHRRIDGRHSRSRTTMMMIMITGGHHPQDVQAAFAKEWDPPDQAAQDQKDKTKMWRAAADDVVNNHHKFKKKKFKDDPPHTFKDIDIDIGHHRDGRDMDMDIIGGHDDDQKIKIFIATPVPRHGRYMDMHGYCNDDPPVPVD/DLLVVLQVVVQVVQVDCPPDDDLEAEEEEEQAVLPCVVSLVVRDHPQEAEAEWDWDQDPVGDTDTDCLVVVVCCCPPVDVRTYYYYYYPHGDDDCVRHPCNVVVVPHHYDYSPVQLVLCVVLVADSVDCVSSVQCVLQVVQVVDPVLSVLLSVQDDCRHPADPLQSVLSSLCSLLVFSHSDLLSSLLSCLLPVCSQVVCCVRPRCVSNQVVVCVVFVDGDDDVLLVLLLLLQLLQCVQLVHDHDPLSVNSPDTNSVVSNVSSVCQCPDPRRNVSSLVSSVVVCVVSVVVVVLVPDDLVRLLRDASHPVSLLVNLLVLLVQLLDDDDPLVVVLVSLVSCCPRHSPCVQCVLSSQLSNLLSVLVVCLVVDDDDLDDALVVLVVCCLPPLVVNVVSQLSNVVSLVVCCPPPSSVSCVSVNVVSQCCCAPVRFFVSLLSNLVHCLNVVVFAALLCQCVVPPVPDPFAEEEEAEAAFFSVLVVLLQVVLVPDPQFPDKDKDKHFYDFLLDDLRLQVSNADADDDWDADPLVSWIAGVRFTCPDQVRRQVRNCVVPVLEHEEELVVLVPDDLVVNLVVSPSHRYYYYYHYQQCVQCQAQVRVLCNSVSSVVVSVSVSVVVVSVVVSPHFKYKYKYSWHKAADNDDDDPVQEDEWPDPPFSDDFFFKTKAQDFDDTPQWDWHDDPRIIMTGHSGNHTYPDDGHHNRIDGRHSRSRTTMMMIMITGGHHPQDPQAAFAKEWDPPDQAAQDQKDKTKMWRAAADDPVNNHHKFKKKKFKDDPPHTFKDIDIDIGHHRDGRDMDMDIIGGHDDDQKIKIFIATPVPRDGRYMDMHGYNHPDPPVPPD

Sequence (1674 aa):
MEIDKIKEMLEYRFILTTELPQKRHIIFWYDSKKEFKDLIDELNLNDVKIIKLTKSVDKKGEAIYTNIFKTKYTLE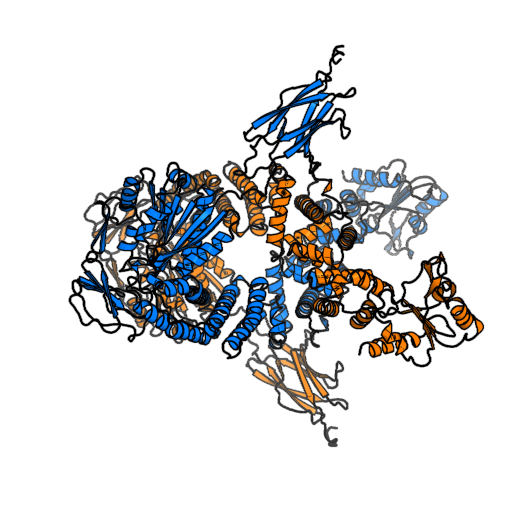VIDTESNYLIYSEYPRTIDSENYLLDIEKYSEFFEADKSAMIVEELKLDRTNYRFGEIIREYSSFFANKERREKLIKLIENPESLDDEEFKLSILTTISGAKTVDILEILKNIILNRNKLQDIEKWMNLEFLFSEIKKKFDIEVTSFEQFLKIIMVTHFYCELQKKAHTNLENYFKGRKNELYIFTDSLLQNKQSSEIIRAEFYELAKDLNIKDRIDELELDYSITGTAFEYFDKIIIKDIVEIFNSEIIDYDKYKKYIEIRLDNSLWRGEYQHFYNALLAVNDFFRIKDSLIIEDREELREIFKDYTKNYFLIDKLYRDFYYSYDKIKNSELAPLFDTLKSKIDKFYEIDYLEKLLALWSSKVYEREKLPQQRDFYKNNIVKADVRTVVIISDALRYEVGYEISQKLRKEANVKEIKIEAMLTDLPSRTFLGMANLLPCKKERDIDLVSAKVLIDGIDSQGTENREKILKASCEESSAISFDNFYKLNRAKQEEFIKGKKIIYIYHDSIDAIGDKRKTENNTFNACKDAVENIVSLSKLLSSLGVVNIYITSDHGFLYEKKEVEEYNKLELKNTKYKSIGKRYAIYEKEVEEKGCVTLKLDSLYGVFPEKNQRIKASGSGLQFVHGGASPQEMIIPLINYKSGANSKKISKVQVRIRESVAKITSNLTKFSIYQIEAVSIKDKFIERDVSVALYDGDVRVSDEKKLKLNSIEENTIHDFRLTLSGEHKKVTLKVIDIESGDILDSKEYDVSIGIASDFDFMEIDKIKEMLEYRFILTTELPQKRHIIFWYDSKKEFKDLIDELNLNDVKIIKLTKSVDKKGEAIYTNIFKTKYTLEVIDTESNYLIYSEYPRTIDSENYLLDIEKYSEFFEADKSAMIVEELKLDRTNYRFGEIIREYSSFFANKERREKLIKLIENPESLDDEEFKLSILTTISGAKTVDILEILKNIILNRNKLQDIEKWMNLEFLFSEIKKKFDIEVTSFEQFLKIIMVTHFYCELQKKAHTNLENYFKGRKNELYIFTDSLLQNKQSSEIIRAEFYELAKDLNIKDRIDELELDYSITGTAFEYFDKIIIKDIVEIFNSEIIDYDKYKKYIEIRLDNSLWRGEYQHFYNALLAVNDFFRIKDSLIIEDREELREIFKDYTKNYFLIDKLYRDFYYSYDKIKNSELAPLFDTLKSKIDKFYEIDYLEKLLALWSSKVYEREKLPQQRDFYKNNIVKADVRTVVIISDALRYEVGYEISQKLRKEANVKEIKIEAMLTDLPSRTFLGMANLLPCKKERDIDLVSAKVLIDGIDSQGTENREKILKASCEESSAISFDNFYKLNRAKQEEFIKGKKIIYIYHDSIDAIGDKRKTENNTFNACKDAVENIVSLSKLLSSLGVVNIYITSDHGFLYEKKEVEEYNKLELKNTKYKSIGKRYAIYEKEVEEKGCVTLKLDSLYGVFPEKNQRIKASGSGLQFVHGGASPQEMIIPLINYKSGANSKKISKVQVRIRESVAKITSNLTKFSIYQIEAVSIKDKFIERDVSVALYDGDVRVSDEKKLKLNSIEENTIHDFRLTLSGEHKKVTLKVIDIESGDILDSKEYDVSIGIASDFDF

InterPro domains:
  IPR014060 Alkaline phosphatase-like protein PglZ [TIGR02687] (22-791)

Nearest PDB structures (foldseek):
  8enu-assembly1_G  TM=3.916E-01  e=9.480E-03  Homo sapiens
  2a73-assembly1_A  TM=3.851E-01  e=1.224E-02  Homo sapiens
  2qki-assembly2_D  TM=3.755E-01  e=2.040E-02  Homo sapiens
  2ice-assembly1_A  TM=3.762E-01  e=1.574E-01  Homo sapiens
  8uh2-assembly1_A  TM=3.803E-01  e=1.835E-01  Homo sapiens

pLDDT: mean 87.39, std 11.65, range [20.48, 98.75]